Protein 8QAW (pdb70)

Organism: Medicago truncatula (NCBI:txid3880)

Solvent-accessible surface area: 57534 Å² total; per-residue (Å²): 124,55,29,77,0,105,46,136,90,90,42,195,43,5,56,1,29,4,76,2,21,12,64,15,111,22,70,50,76,21,66,0,46,2,47,3,1,24,21,1,0,50,13,1,0,75,51,2,72,1,19,2,51,4,135,3,91,28,14,57,121,20,13,17,5,24,0,0,41,16,0,0,40,1,4,0,42,0,1,88,105,6,9,51,100,86,154,28,9,50,76,108,0,76,66,55,3,89,28,99,64,1,62,0,52,0,37,4,14,4,11,47,154,75,94,21,18,55,77,24,111,34,62,12,60,64,2,16,158,6,20,14,43,5,1,73,15,0,0,64,3,1,0,79,42,6,11,0,30,0,81,2,133,34,134,51,19,82,13,1,7,7,0,0,19,0,0,2,40,0,0,0,92,0,2,82,81,0,1,71,118,37,140,238,204,127,52,30,78,0,68,54,143,101,103,48,196,45,4,69,1,18,0,88,3,21,2,58,6,109,20,89,47,82,22,49,0,46,2,52,3,0,26,18,1,0,52,14,2,0,51,14,0,8,0,35,4,58,1,100,2,77,30,15,57,130,20,15,23,4,24,0,0,40,16,0,0,32,7,4,0,40,0,1,86,91,6,8,52,105,77,156,27,10,49,89,107,0,72,33,11,0,0,12,17,29,0,6,0,50,0,38,4,14,4,15,50,159,75,91,21,17,46,83,26,110,35,61,12,59,64,3,16,168,6,20,13,41,5,0,72,15,0,0,63,3,1,0,82,40,6,10,0,29,0,76,3,122,37,67,33,19,80,13,1,6,8,0,0,19,0,0,2,14,0,1,0,29,0,2,32,80,0,1,50,119,38,138,234,208,122,57,31,76,0,105,58,140,88,93,48,195,44,5,59,1,43,4,80,3,19,1,57,6,112,20,71,48,62,22,54,0,46,2,52,3,0,25,18,1,0,50,14,2,0,52,15,0,8,0,19,1,50,0,90,11,96,29,16,56,128,20,13,24,4,24,0,0,40,16,0,0,36,6,4,0,41,0,1,89,110,6,10,53,104,85,155,28,9,50,75,108,0,74,34,10,0,0,13,18,30,0,6,0,49,0,38,4,14,6,11,48,158,75,93,20,18,55,76,23,111,34,62,12,60,64,2,16,157,5,21,12,42,4,1,73,16,0,0,64,3,1,0,81,40,7,9,0,29,0,78,3,126,33,67,33,19,81,13,1,6,8,0,0,19,0,0,2,15,0,1,0,29,0,3,30,81,0,0,48,118,37,137,232,207,126,55,30,75,0,88,58,148,74,94,48,196,44,5,60,0,29,3,85,2,20,12,65,15,110,22,90,49,80,22,48,0,47,2,51,3,1,26,16,1,0,52,15,2,0,68,38,2,72,1,34,4,61,1,98,2,78,31,15,57,130,20,13,24,6,24,0,0,42,15,0,0,41,1,4,0,39,0,1,92,109,6,8,52,104,86,152,29,10,50,88,112,0,74,70,56,2,89,27,99,63,1,63,0,46,0,39,4,13,4,13,48,156,74,92,21,19,56,74,23,110,33,62,12,60,65,2,17,158,7,20,13,42,4,1,73,16,0,0,64,4,1,0,82,41,6,11,0,30,0,79,2,123,34,137,51,19,81,13,1,6,7,0,0,19,0,0,3,42,0,1,0,84,0,3,85,80,0,1,71,118,38,137,233,210,127,57,29,76,0,71,60,135,93,107,48,194,46,5,69,1,32,1,91,2,22,12,66,14,110,21,74,48,76,22,49,0,46,1,45,2,1,26,18,1,0,54,15,2,0,68,39,2,71,0,26,2,69,3,116,2,76,30,15,58,128,18,15,20,6,24,0,0,40,16,0,0,37,6,5,0,40,0,1,90,100,6,10,52,108,88,158,48,16,51,92,111,0,72,70,55,4,89,27,99,64,1,62,0,48,0,38,4,14,6,15,49,158,76,94,21,19,54,75,23,110,35,63,12,61,68,2,16,148,7,20,14,42,5,0,73,16,0,0,65,4,1,0,81,41,8,10,0,30,0,83,2,120,32,133,46,20,79,13,1,5,7,0,0,19,0,0,3,39,0,1,0,85,0,3,85,79,0,1,72,119,76,145,260,126,56,29,80,0,96,58,133,146,91,30,176,58,5,59,2,24,0,94,2,20,11,66,15,110,21,90,48,79,23,49,0,46,2,48,3,1,25,19,0,0,52,14,2,0,69,38,2,73,0,34,4,60,1,100,2,78,30,14,58,128,19,14,25,4,22,0,0,19,31,0,0,32,5,6,0,41,0,1,91,106,6,8,52,103,88,151,28,10,35,71,3,0,30,71,56,3,90,28,100,62,1,62,0,30,0,0,0,2,5,15,50,66,20,52,20,18,55,72,24,111,36,63,11,62,65,2,17,166,6,21,13,41,5,1,72,16,0,0,59,2,1,0,31,42,7,11,0,0,0,6,2,57,33,111,49,19,80,13,2,6,8,0,0,19,0,0,4,38,0,1,0,83,0,4,86,76,0,1,71,119,10,137,86,120,127,52,30,74,0,88,53,149,72,87,50,196,48,4,61,0,34,2,85,2,20,11,65,14,111,21,88,48,80,22,49,0,46,2,50,2,1,25,16,0,0,52,16,1,0,69,38,2,74,0,34,3,58,1,101,2,78,30,15,58,129,19,15,26,4,23,0,0,19,16,0,0,31,1,4,0,38,0,1,88,97,6,9,52,103,88,154,27,9,34,74,4,0,30,70,55,3,91,27,101,64,1,62,0,32,0,0,0,3,4,16,49,67,20,51,21,16,45,77,25,110,35,62,12,61,66,2,16,164,6,22,13,41,5,1,72,16,0,0,60,3,1,0,32,42,8,10,0,1,0,8,2,57,36,110,49,19,81,13,2,6,8,0,0,19,0,0,4,38,0,1,0,85,0,3,86,80,0,1,70,119,10,138,88,113,124,54,32,75,0,95,58,151,102,90,49,196,46,5,64,2,36,3,88,2,21,12,66,14,110,20,90,47,81,21,48,0,46,1,52,3,0,27,20,1,0,54,13,1,0,69,37,2,73,0,35,3,60,1,99,2,76,31,15,58,128,20,14,26,6,24,0,0,39,18,0,0,37,5,5,0,42,0,1,88,110,6,9,52,103,88,152,29,9,52,93,111,0,73,70,55,3,89,27,99,60,0,62,0,49,0,38,3,14,4,15,47,158,75,94,21,19,54,76,23,109,35,64,12,61,63,2,16,174,7,20,14,43,4,0,72,16,0,0,64,3,1,0,82,40,6,10,0,29,0,79,2,125,33,130,49,19,81,13,1,6,7,0,0,19,0,0,3,40,0,1,0,87,0,3,86,80,0,1,72,120,40,137,232,210

Secondary structure (DSSP, 8-state):
---EEEEEEE-SSEEEEEEEETT----EEEE-S-HHHHHHHHHHHHHH--EEEEEEEE-TTT-SHHHHHHHHHHHHHHHHHHHTT-TTB--EEEEEEEETTEEEEEEEE--SS-EEEEE-----SEETTEETHHHHHHHHHHHHHHT-EEEEEEEE---HHHHHHHHHHHHHHHHHHHHSB-TT-/---EEEEEEE-SSEEEEEEEETT----EEEE-S-HHHHHHHHHHHHHH--EEEEEEEE-TTT-SHHHHHHHHHHHHHHHHHHHTT-TTB--EEEEEEEETTEEEEEEEE--SS-EEEEE-----SEETTEETHHHHHHHHHHHHHHT-EEEEEEEE---HHHHHHHHHHHHHHHHHHHHSB-TT-/---EEEEEEE-SSEEEEEEEETT----EEEE-S-HHHHHHHHHHHHHH--EEEEEEEE-TTT-SHHHHHHHHHHHHHHHHHHHTT-TTB--EEEEEEEETTEEEEEEEE--SS-EEEEE-----SEETTEETHHHHHHHHHHHHHHT-EEEEEEEE---HHHHHHHHHHHHHHHHHHHHSB-TT-/---EEEEEEE-SSEEEEEEEETT----EEEE-S-HHHHHHHHHHHHHH--EEEEEEEE-TTT-SHHHHHHHHHHHHHHHHHHHTT-TTB--EEEEEEEETTEEEEEEEE--SS-EEEEE-----SEETTEETHHHHHHHHHHHHHHT-EEEEEEEE---HHHHHHHHHHHHHHHHHHHHSB-TT-/---EEEEEEE-SSEEEEEEEETT----EEEE-S-HHHHHHHHHHHHHH--EEEEEEEE-TTT-SHHHHHHHHHHHHHHHHHHHTT-TTB--EEEEEEEETTEEEEEEEE--SS-EEEEE-----SEETTEETHHHHHHHHHHHHHHT-EEEEEEEE---HHHHHHHHHHHHHHHHHHHHSB---/---EEEEEEE-SSEEEEEEEETT----EEEE-S-HHHHHHHHHHHHHH--EEEEEEEE-TTT-SHHHHHHHHHHHHHHHHHHHTT-TTB--EEEEEEEETTEEEEEEEE--SS-EEEEE-----SEETTEETHHHHHHHHHHHHHHT-EEEEEEEE---HHHHHHHHHHHHHHHHHHHHSB-TT-/---EEEEEEE-SSEEEEEEEETT----EEEE-S-HHHHHHHHHHHHHH--EEEEEEEE-TTT-SHHHHHHHHHHHHHHHHHHHTT-TTB--EEEEEEEETTEEEEEEEE--SS-EEEEE-----SEETTEETHHHHHHHHHHHHHHT-EEEEEEEE---HHHHHHHHHHHHHHHHHHHHSB-TT-/---EEEEEEE-SSEEEEEEEETT----EEEE-S-HHHHHHHHHHHHHH--EEEEEEEE-TTT-SHHHHHHHHHHHHHHHHHHHTT-TTB--EEEEEEEETTEEEEEEEE--SS-EEEEE-----SEETTEETHHHHHHHHHHHHHHT-EEEEEEEE---HHHHHHHHHHHHHHHHHHHHSB-TT-

Foldseek 3Di:
DWQKFWDWDDDPFKTKIKIKTLQAQLAQAAALVDVLVSVLSSLLRVQQVMRIHMHMDGPCVVNCQVSLLVHLLRLLQRLQRSCPPVPQFQQWFWDWFADVFWIKIKIKGLPLAFDEADADDQPDQDDPRDGLVSLVSSNNSSSVNNVMHMYMHIPGDDHNSRHSSRRSSNVSRRSSRRSHGDPVD/DWQKFWDFDDDPFKTKIKMKTLQAQLAQADDLVDVLVSVLSSLLRVQLVMRIHMDMDGPCVVPCQVSLLVHLLRLLQRLLRSCPPVPQFQQWFWDWFADVFKIKIKIKGLPLAFDEADADDQPDQDDPRDGLVSLVSSNNSSSVNNVMHMYMHIPGDDHNSRHSSRRSSNVSNRSSRRSHGDPVD/DWQKFWDWDDDPFKTKIKMKTLQAQLAQAEDLVDVLVSVLSSLLRVQQVMRIHMDMDGPCVVNCQVSLLVHLLRLLQRLQRSCPPVPQFQQWFWDWFADVFKIKIKIKGLPLAFDEADADDQPDQDDPRDGVVSLVSSVNSSSVNNNMHMYMHIPGDDHNSRHSSRRSSNVSRRSSRRSHGDPVD/DWQKFWDFDDDPFKTKIKMKTLQAQLAQAADLVDVLVSVLSSLLRVQQVMRIHMDMDGDCVVNCQVSLLVHLLRLLQRLQRSCPPVPQFQQWFWDWFADPFKIKIKIKGLPLAFDEADDDDQPDQDDPRDGLVSLVSSNNSSSVNNVMHMYMHIPGDDHNSRHSSSRSSNVSRRSSRRSHGDPVD/DWQKFWDFDDDPFKTKIKMKTLQAQLAQAADLVDVLVSVLVSLLRVQQVMRIHMDMDGDCVVPCQVSLLVHLLRLLQRLQRSCPPVPQFQQWFWDWFADVFKIKIKIKGLDLAFDEADDDDQPDQDDPRDGLVSLVSSNNSSSVNNVMHMYMHIPGDDHNSRHSSRRSSNVSRRSSRRSHGDPD/DWQKFWDFDDDPFKTKIKMKTLQAQLAQADDLVDVLVSVLVSLLRVQLVMRIHMDMDGPCVVPCQVSLLVHLLRLLQRLQSSCPPVPQFQQWFWDWFADVFKIKIKIKGLPLAFDEADADDQPDQDDPRDGLVSLVSSNNSSSVNNVMHMYMHIPGDDHNSRHSSRRSSNVSRRSSRRSHGDPVD/DWQKFWDFDDDPFKTKIKMKTLQAQLAQAADLVDVLVSVLVSLLRVQLVMRIHMDMDGDCVVPCQVSLLVHLLRLLQRLQRSCPPVPQFQQWFWDWFADVFKIKIKIKGLPLAFDEADADDQPDQDDPRDGLVSLVSSNNSSSVNNVMHMYMHIPGDDHNSRHSSRRSSNVSNRSSRRSHGDPVD/DWQKFWDFDDDPFKTKIKMKTLQAQLAQAADLVDVLVSVLSSLLRVQQVMRIHMDMDGDCVVPCQVSLLVHLLRLLQRLQRSCPPVPQFQQWFWDWFADVFKIKIKIKGLDLAFDEADADDQPDQDDPRDGLVSLVSSNNSSSVNNSMHMYMHIPGDDHNSRHSSRRSSNVSRRSSRRSHGDPVD

Radius of gyration: 40.43 Å; Cα contacts (8 Å, |Δi|>4): 4071; chains: 8; bounding box: 99×105×128 Å

InterPro domains:
  IPR000807 Imidazoleglycerol-phosphate dehydratase [MF_00076] (79-272)
  IPR000807 Imidazoleglycerol-phosphate dehydratase [PF00475] (109-251)
  IPR000807 Imidazoleglycerol-phosphate dehydratase [PTHR23133] (64-273)
  IPR000807 Imidazoleglycerol-phosphate dehydratase [cd07914] (81-272)
  IPR020565 Imidazoleglycerol-phosphate dehydratase, conserved site [PS00954] (138-151)
  IPR020565 Imidazoleglycerol-phosphate dehydratase, conserved site [PS00955] (233-245)
  IPR020568 Ribosomal protein uS5 domain 2-type superfamily [SSF54211] (79-163)
  IPR020568 Ribosomal protein uS5 domain 2-type superfamily [SSF54211] (164-256)
  IPR038494 Imidazole glycerol phosphate dehydratase domain superfamily [G3DSA:3.30.230.40] (65-166)
  IPR038494 Imidazole glycerol phosphate dehydratase domain superfamily [G3DSA:3.30.230.40] (167-275)

Structure (mmCIF, N/CA/C/O backbone):
data_8QAW
#
_entry.id   8QAW
#
_cell.length_a   137.680
_cell.length_b   137.680
_cell.length_c   265.907
_cell.angle_alpha   90.000
_cell.angle_beta   90.000
_cell.angle_gamma   120.000
#
_symmetry.space_group_name_H-M   'H 3'
#
loop_
_entity.id
_entity.type
_entity.pdbx_description
1 polymer 'Imidazoleglycerol-phosphate dehydratase'
2 non-polymer IMIDAZOLE
3 non-polymer 'FORMIC ACID'
4 non-polymer 1,2-ETHANEDIOL
5 non-polymer 'MANGANESE (II) ION'
6 non-polymer GLYCEROL
7 non-polymer 2-AMINO-2-HYDROXYMETHYL-PROPANE-1,3-DIOL
8 non-polymer 'CHLORIDE ION'
9 non-polymer 'SODIUM ION'
10 water water
#
loop_
_atom_site.group_PDB
_atom_site.id
_atom_site.type_symbol
_atom_site.label_atom_id
_atom_site.label_alt_id
_atom_site.label_comp_id
_atom_site.label_asym_id
_atom_site.label_entity_id
_atom_site.label_seq_id
_atom_site.pdbx_PDB_ins_code
_atom_site.Cartn_x
_atom_site.Cartn_y
_atom_site.Cartn_z
_atom_site.occupancy
_atom_site.B_iso_or_equiv
_atom_site.auth_seq_id
_atom_site.auth_comp_id
_atom_site.auth_asym_id
_atom_site.auth_atom_id
_atom_site.pdbx_PDB_model_num
ATOM 1 N N . GLY A 1 8 ? -7.57300 16.53500 68.05800 1.000 52.61000 77 GLY A N 1
ATOM 2 C CA . GLY A 1 8 ? -7.54000 17.82800 68.71600 1.000 48.69000 77 GLY A CA 1
ATOM 3 C C . GLY A 1 8 ? -7.18700 17.75300 70.19100 1.000 46.14000 77 GLY A C 1
ATOM 4 O O . GLY A 1 8 ? -7.80700 17.00900 70.95400 1.000 47.57000 77 GLY A O 1
ATOM 5 N N . ALA A 1 9 ? -6.18500 18.52900 70.59300 1.000 42.24000 78 ALA A N 1
ATOM 6 C CA . ALA A 1 9 ? -5.74300 18.51900 71.98300 1.000 36.73000 78 ALA A CA 1
ATOM 7 C C . ALA A 1 9 ? -6.81700 19.08600 72.90500 1.000 35.20000 78 ALA A C 1
ATOM 8 O O . ALA A 1 9 ? -7.55000 20.01200 72.54000 1.000 37.48000 78 ALA A O 1
ATOM 10 N N . ARG A 1 10 ? -6.90600 18.51800 74.10900 1.000 32.19000 79 ARG A N 1
ATOM 11 C CA . ARG A 1 10 ? -7.86600 18.94400 75.12500 1.000 29.76000 79 ARG A CA 1
ATOM 12 C C . ARG A 1 10 ? -7.22000 20.02500 75.98400 1.000 27.25000 79 ARG A C 1
ATOM 13 O O . ARG A 1 10 ? -6.34700 19.73700 76.80900 1.000 28.78000 79 ARG A O 1
ATOM 21 N N . ILE A 1 11 ? -7.63700 21.27000 75.78400 1.000 28.29000 80 ILE A N 1
ATOM 22 C CA . ILE A 1 11 ? -7.02300 22.41500 76.44200 1.000 29.48000 80 ILE A CA 1
ATOM 23 C C . ILE A 1 11 ? -8.06000 23.09100 77.32800 1.000 31.01000 80 ILE A C 1
ATOM 24 O O . ILE A 1 11 ? -9.19200 23.33700 76.89900 1.000 34.47000 80 ILE A O 1
ATOM 29 N N . GLY A 1 12 ? -7.67700 23.39000 78.55600 1.000 29.53000 81 GLY A N 1
ATOM 30 C CA . GLY A 1 12 ? -8.52700 24.13300 79.47100 1.000 28.31000 81 GLY A CA 1
ATOM 31 C C . GLY A 1 12 ? -7.79700 25.39300 79.88400 1.000 29.45000 81 GLY A C 1
ATOM 32 O O . GLY A 1 12 ? -6.58100 25.37500 80.07600 1.000 27.93000 81 GLY A O 1
ATOM 33 N N . GLU A 1 13 ? -8.53700 26.48700 79.99600 1.000 32.65000 82 GLU A N 1
ATOM 34 C CA . GLU A 1 13 ? -7.90400 27.75200 80.32200 1.000 38.88000 82 GLU A CA 1
ATOM 35 C C . GLU A 1 13 ? -8.81700 28.54000 81.24700 1.000 42.10000 82 GLU A C 1
ATOM 36 O O . GLU A 1 13 ? -10.03900 28.54800 81.06700 1.000 44.76000 82 GLU A O 1
ATOM 42 N N . MET A 1 14 ? -8.21900 29.19500 82.23800 1.000 40.63000 83 MET A N 1
ATOM 43 C CA . MET A 1 14 ? -8.97300 29.97800 83.20700 1.000 40.25000 83 MET A CA 1
ATOM 44 C C . MET A 1 14 ? -8.16500 31.19100 83.65100 1.000 38.11000 83 MET A C 1
ATOM 45 O O . MET A 1 14 ? -6.98800 31.05800 84.00400 1.000 39.65000 83 MET A O 1
ATOM 50 N N . LYS A 1 15 ? -8.78400 32.36900 83.61000 1.000 34.01000 84 LYS A N 1
ATOM 51 C CA . LYS A 1 15 ? -8.22000 33.58100 84.19400 1.000 32.94000 84 LYS A CA 1
ATOM 52 C C . LYS A 1 15 ? -9.18700 34.13400 85.23200 1.000 32.10000 84 LYS A C 1
ATOM 53 O O . LYS A 1 15 ? -10.39700 34.20300 84.98200 1.000 31.22000 84 LYS A O 1
ATOM 59 N N . ARG A 1 16 ? -8.66000 34.51300 86.39900 1.000 30.15000 85 ARG A N 1
ATOM 60 C CA . ARG A 1 16 ? -9.50300 35.12100 87.41800 1.000 32.40000 85 ARG A CA 1
ATOM 61 C C . ARG A 1 16 ? -8.68100 36.14500 88.18600 1.000 30.33000 85 ARG A C 1
ATOM 62 O O . ARG A 1 16 ? -7.56100 35.85300 88.62000 1.000 27.84000 85 ARG A O 1
ATOM 70 N N . VAL A 1 17 ? -9.22200 37.35600 88.29700 1.000 30.27000 86 VAL A N 1
ATOM 71 C CA . VAL A 1 17 ? -8.59700 38.45300 89.02700 1.000 30.22000 86 VAL A CA 1
ATOM 72 C C . VAL A 1 17 ? -9.49000 38.79700 90.21100 1.000 31.27000 86 VAL A C 1
ATOM 73 O O . VAL A 1 17 ? -10.67700 39.10200 90.03400 1.000 33.29000 86 VAL A O 1
ATOM 77 N N . THR A 1 18 ? -8.91900 38.76300 91.40700 1.000 30.14000 87 THR A N 1
ATOM 78 C CA . THR A 1 18 ? -9.60200 39.17400 92.62800 1.000 30.85000 87 THR A CA 1
ATOM 79 C C . THR A 1 18 ? -8.82200 40.31600 93.26800 1.000 32.26000 87 THR A C 1
ATOM 80 O O . THR A 1 18 ? -7.77700 40.74100 92.76800 1.000 31.58000 87 THR A O 1
ATOM 84 N N . LYS A 1 19 ? -9.33500 40.82100 94.39100 1.000 33.66000 88 LYS A N 1
ATOM 85 C CA . LYS A 1 19 ? -8.57400 41.83300 95.10900 1.000 36.59000 88 LYS A CA 1
ATOM 86 C C . LYS A 1 19 ? -7.25700 41.27500 95.63800 1.000 35.09000 88 LYS A C 1
ATOM 87 O O . LYS A 1 19 ? -6.30600 42.04200 95.82800 1.000 37.10000 88 LYS A O 1
ATOM 93 N N . GLU A 1 20 ? -7.16300 39.95800 95.83700 1.000 30.69000 89 GLU A N 1
ATOM 94 C CA . GLU A 1 20 ? -5.96000 39.35100 96.39600 1.000 28.12000 89 GLU A CA 1
ATOM 95 C C . GLU A 1 20 ? -4.99800 38.79900 95.35600 1.000 27.10000 89 GLU A C 1
ATOM 96 O O . GLU A 1 20 ? -3.79000 38.77800 95.60700 1.000 28.22000 89 GLU A O 1
ATOM 102 N N . THR A 1 21 ? -5.48700 38.30100 94.22100 1.000 26.29000 90 THR A N 1
ATOM 103 C CA . THR A 1 21 ? -4.63500 37.54900 93.31300 1.000 25.98000 90 THR A CA 1
ATOM 104 C C . THR A 1 21 ? -5.04100 37.81800 91.87400 1.000 25.94000 90 THR A C 1
ATOM 105 O O . THR A 1 21 ? -6.15900 38.25400 91.58600 1.000 26.46000 90 THR A O 1
ATOM 109 N N . ASN A 1 22 ? -4.10700 37.53900 90.97200 1.000 25.20000 91 ASN A N 1
ATOM 110 C CA . ASN A 1 22 ? -4.32300 37.62200 89.53000 1.000 24.79000 91 ASN A CA 1
ATOM 111 C C . ASN A 1 22 ? -3.76900 36.33200 88.94700 1.000 24.12000 91 ASN A C 1
ATOM 112 O O . ASN A 1 22 ? -2.55100 36.13000 88.94500 1.000 23.81000 91 ASN A O 1
ATOM 117 N N . VAL A 1 23 ? -4.64800 35.44800 88.48000 1.000 23.30000 92 VAL A N 1
ATOM 118 C CA . VAL A 1 23 ? -4.26400 34.07700 88.15300 1.000 23.96000 92 VAL A CA 1
ATOM 119 C C . VAL A 1 23 ? -4.66800 33.74900 86.72400 1.000 23.76000 92 VAL A C 1
ATOM 120 O O . VAL A 1 23 ? -5.81500 33.98400 86.33100 1.000 24.93000 92 VAL A O 1
ATOM 124 N N . SER A 1 24 ? -3.72800 33.18900 85.95800 1.000 23.92000 93 SER A N 1
ATOM 125 C CA . SER A 1 24 ? -3.96900 32.69900 84.60600 1.000 25.89000 93 SER A CA 1
ATOM 126 C C . SER A 1 24 ? -3.42600 31.28200 84.50400 1.000 25.27000 93 SER A C 1
ATOM 127 O O . SER A 1 24 ? -2.26900 31.03600 84.85900 1.000 27.56000 93 SER A O 1
ATOM 130 N N . VAL A 1 25 ? -4.25400 30.35200 84.03200 1.000 24.58000 94 VAL A N 1
ATOM 131 C CA . VAL A 1 25 ? -3.86100 28.95600 83.89700 1.000 24.67000 94 VAL A CA 1
ATOM 132 C C . VAL A 1 25 ? -4.30800 28.43200 82.53800 1.000 26.58000 94 VAL A C 1
ATOM 133 O O . VAL A 1 25 ? -5.42200 28.71700 82.08600 1.000 28.89000 94 VAL A O 1
ATOM 137 N N . LYS A 1 26 ? -3.43800 27.64900 81.90400 1.000 26.40000 95 LYS A N 1
ATOM 138 C CA . LYS A 1 26 ? -3.74500 26.90700 80.69000 1.000 28.18000 95 LYS A CA 1
ATOM 139 C C . LYS A 1 26 ? -3.08600 25.54400 80.80800 1.000 28.44000 95 LYS A C 1
ATOM 140 O O . LYS A 1 26 ? -1.89200 25.45900 81.10900 1.000 30.73000 95 LYS A O 1
ATOM 146 N N . ILE A 1 27 ? -3.85000 24.48400 80.56900 1.000 27.38000 96 ILE A N 1
ATOM 147 C CA . ILE A 1 27 ? -3.33000 23.12600 80.64500 1.000 26.00000 96 ILE A CA 1
ATOM 148 C C . ILE A 1 27 ? -3.75700 22.37300 79.39400 1.000 28.08000 96 ILE A C 1
ATOM 149 O O . ILE A 1 27 ? -4.90500 22.48600 78.94900 1.000 28.93000 96 ILE A O 1
ATOM 154 N N . ASN A 1 28 ? -2.82000 21.62400 78.81400 1.000 26.09000 97 ASN A N 1
ATOM 155 C CA . ASN A 1 28 ? -3.07200 20.75600 77.66700 1.000 25.91000 97 ASN A CA 1
ATOM 156 C C . ASN A 1 28 ? -2.95800 19.31900 78.16600 1.000 25.84000 97 ASN A C 1
ATOM 157 O O . ASN A 1 28 ? -1.86800 18.87500 78.54800 1.000 27.20000 97 ASN A O 1
ATOM 162 N N . LEU A 1 29 ? -4.08400 18.59900 78.18600 1.000 24.83000 98 LEU A N 1
ATOM 163 C CA . LEU A 1 29 ? -4.05100 17.21500 78.64400 1.000 26.33000 98 LEU A CA 1
ATOM 164 C C . LEU A 1 29 ? -3.25300 16.32700 77.70700 1.000 26.75000 98 LEU A C 1
ATOM 165 O O . LEU A 1 29 ? -2.75700 15.28000 78.13300 1.000 28.18000 98 LEU A O 1
ATOM 170 N N . ASP A 1 30 ? -3.11700 16.72500 76.44400 1.000 27.10000 99 ASP A N 1
ATOM 171 C CA . ASP A 1 30 ? -2.42100 15.95400 75.42400 1.000 28.19000 99 ASP A CA 1
ATOM 172 C C . ASP A 1 30 ? -1.10500 16.62300 75.05400 1.000 28.21000 99 ASP A C 1
ATOM 173 O O . ASP A 1 30 ? -0.70100 16.65300 73.89100 1.000 30.95000 99 ASP A O 1
ATOM 178 N N . GLY A 1 31 ? -0.42000 17.16800 76.05600 1.000 27.49000 100 GLY A N 1
ATOM 179 C CA . GLY A 1 31 ? 0.77300 17.95000 75.82700 1.000 28.18000 100 GLY A CA 1
ATOM 180 C C . GLY A 1 31 ? 2.01100 17.09500 75.63600 1.000 29.49000 100 GLY A C 1
ATOM 181 O O . GLY A 1 31 ? 1.95800 15.87300 75.48700 1.000 29.97000 100 GLY A O 1
ATOM 182 N N . THR A 1 32 ? 3.16000 17.77600 75.66200 1.000 28.13000 101 THR A N 1
ATOM 183 C CA . THR A 1 32 ? 4.46300 17.14000 75.50900 1.000 31.15000 101 THR A CA 1
ATOM 184 C C . THR A 1 32 ? 5.39200 17.49200 76.66500 1.000 31.81000 101 THR A C 1
ATOM 185 O O . THR A 1 32 ? 6.61400 17.36300 76.53700 1.000 34.79000 101 THR A O 1
ATOM 189 N N . GLY A 1 33 ? 4.84300 17.95300 77.78200 1.000 27.36000 102 GLY A N 1
ATOM 190 C CA . GLY A 1 33 ? 5.66500 18.27300 78.92700 1.000 27.66000 102 GLY A CA 1
ATOM 191 C C . GLY A 1 33 ? 6.20200 19.68300 78.97200 1.000 28.59000 102 GLY A C 1
ATOM 192 O O . GLY A 1 33 ? 7.24500 19.91800 79.59300 1.000 30.56000 102 GLY A O 1
ATOM 193 N N . VAL A 1 34 ? 5.52700 20.64000 78.34700 1.000 28.28000 103 VAL A N 1
ATOM 194 C CA . VAL A 1 34 ? 5.98700 22.02300 78.39100 1.000 29.75000 103 VAL A CA 1
ATOM 195 C C . VAL A 1 34 ? 5.65500 22.59200 79.76500 1.000 28.66000 103 VAL A C 1
ATOM 196 O O . VAL A 1 34 ? 4.48700 22.62600 80.16700 1.000 30.37000 103 VAL A O 1
ATOM 200 N N . ALA A 1 35 ? 6.67800 23.05500 80.48000 1.000 26.57000 104 ALA A N 1
ATOM 201 C CA . ALA A 1 35 ? 6.50800 23.61500 81.81900 1.000 27.69000 104 ALA A CA 1
ATOM 202 C C . ALA A 1 35 ? 6.69500 25.12200 81.72200 1.000 28.29000 104 ALA A C 1
ATOM 203 O O . ALA A 1 35 ? 7.72800 25.59600 81.23500 1.000 31.06000 104 ALA A O 1
ATOM 205 N N . ASP A 1 36 ? 5.70100 25.87100 82.19600 1.000 25.23000 105 ASP A N 1
ATOM 206 C CA . ASP A 1 36 ? 5.71100 27.31600 82.11800 1.000 25.25000 105 ASP A CA 1
ATOM 207 C C . ASP A 1 36 ? 4.98600 27.84600 83.35500 1.000 25.34000 105 ASP A C 1
ATOM 208 O O . ASP A 1 36 ? 3.87800 28.36300 83.29300 1.000 25.75000 105 ASP A O 1
ATOM 213 N N . ASN A 1 37 ? 5.64700 27.73800 84.50800 1.000 24.83000 106 ASN A N 1
ATOM 214 C CA . ASN A 1 37 ? 5.01300 27.96700 85.80000 1.000 24.19000 106 ASN A CA 1
ATOM 215 C C . ASN A 1 37 ? 5.67900 29.13100 86.51100 1.000 25.01000 106 ASN A C 1
ATOM 216 O O . ASN A 1 37 ? 6.86500 29.05900 86.85500 1.000 27.45000 106 ASN A O 1
ATOM 221 N N A SER A 1 38 ? 4.92200 30.20800 86.72100 0.520 24.72000 107 SER A N 1
ATOM 222 N N B SER A 1 38 ? 4.90000 30.20300 86.74000 0.480 23.66000 107 SER A N 1
ATOM 223 C CA A SER A 1 38 ? 5.40400 31.37700 87.45300 0.520 26.13000 107 SER A CA 1
ATOM 224 C CA B SER A 1 38 ? 5.34500 31.42000 87.40500 0.480 24.69000 107 SER A CA 1
ATOM 225 C C A SER A 1 38 ? 4.24200 31.83800 88.33100 0.520 25.12000 107 SER A C 1
ATOM 226 C C B SER A 1 38 ? 4.21700 31.86200 88.34000 0.480 24.77000 107 SER A C 1
ATOM 227 O O A SER A 1 38 ? 3.52400 32.78500 88.00700 0.520 25.22000 107 SER A O 1
ATOM 228 O O B SER A 1 38 ? 3.49400 32.82200 88.08000 0.480 25.54000 107 SER A O 1
ATOM 233 N N . SER A 1 39 ? 4.06500 31.14500 89.45500 1.000 23.16000 108 SER A N 1
ATOM 234 C CA . SER A 1 39 ? 2.95700 31.38800 90.37300 1.000 24.94000 108 SER A CA 1
ATOM 235 C C . SER A 1 39 ? 3.22700 32.49200 91.38500 1.000 25.01000 108 SER A C 1
ATOM 236 O O . SER A 1 39 ? 2.31000 32.86200 92.12900 1.000 26.41000 108 SER A O 1
ATOM 239 N N . GLY A 1 40 ? 4.44800 33.00500 91.45600 1.000 25.04000 109 GLY A N 1
ATOM 240 C CA . GLY A 1 40 ? 4.84500 33.85400 92.55900 1.000 25.93000 109 GLY A CA 1
ATOM 241 C C . GLY A 1 40 ? 5.33300 33.10200 93.77400 1.000 24.65000 109 GLY A C 1
ATOM 242 O O . GLY A 1 40 ? 5.77500 33.73800 94.74100 1.000 26.02000 109 GLY A O 1
ATOM 243 N N . ILE A 1 41 ? 5.26900 31.77700 93.74500 1.000 23.33000 110 ILE A N 1
ATOM 244 C CA . ILE A 1 41 ? 5.72600 30.91100 94.82300 1.000 22.91000 110 ILE A CA 1
ATOM 245 C C . ILE A 1 41 ? 6.74500 29.94700 94.23100 1.000 21.57000 110 ILE A C 1
ATOM 246 O O . ILE A 1 41 ? 6.37700 28.94700 93.61400 1.000 21.89000 110 ILE A O 1
ATOM 251 N N . PRO A 1 42 ? 8.04500 30.21300 94.40200 1.000 22.05000 111 PRO A N 1
ATOM 252 C CA . PRO A 1 42 ? 9.05000 29.41000 93.67700 1.000 23.58000 111 PRO A CA 1
ATOM 253 C C . PRO A 1 42 ? 8.97500 27.91700 93.94300 1.000 23.22000 111 PRO A C 1
ATOM 254 O O . PRO A 1 42 ? 9.16800 27.12500 93.01400 1.000 23.02000 111 PRO A O 1
ATOM 258 N N . PHE A 1 43 ? 8.72700 27.48500 95.18000 1.000 20.81000 112 PHE A N 1
ATOM 259 C CA . PHE A 1 43 ? 8.67900 26.04300 95.39500 1.000 19.55000 112 PHE A CA 1
ATOM 260 C C . PHE A 1 43 ? 7.45000 25.42900 94.73000 1.000 20.82000 112 PHE A C 1
ATOM 261 O O . PHE A 1 43 ? 7.52200 24.31700 94.19100 1.000 21.97000 112 PHE A O 1
ATOM 269 N N . LEU A 1 44 ? 6.32000 26.14200 94.73700 1.000 21.68000 113 LEU A N 1
ATOM 270 C CA . LEU A 1 44 ? 5.14800 25.64200 94.03000 1.000 20.49000 113 LEU A CA 1
ATOM 271 C C . LEU A 1 44 ? 5.41300 25.56000 92.53100 1.000 19.01000 113 LEU A C 1
ATOM 272 O O . LEU A 1 44 ? 4.95800 24.61900 91.87000 1.000 22.22000 113 LEU A O 1
ATOM 277 N N . ASP A 1 45 ? 6.15500 26.52500 91.98000 1.000 20.96000 114 ASP A N 1
ATOM 278 C CA . ASP A 1 45 ? 6.53600 26.43000 90.57000 1.000 22.27000 114 ASP A CA 1
ATOM 279 C C . ASP A 1 45 ? 7.30600 25.14200 90.29900 1.000 21.96000 114 ASP A C 1
ATOM 280 O O . ASP A 1 45 ? 7.05600 24.45100 89.29800 1.000 22.23000 114 ASP A O 1
ATOM 285 N N . HIS A 1 46 ? 8.26300 24.82100 91.17400 1.000 21.08000 115 HIS A N 1
ATOM 286 C CA . HIS A 1 46 ? 9.03800 23.58900 91.05200 1.000 20.90000 115 HIS A CA 1
ATOM 287 C C . HIS A 1 46 ? 8.12500 22.36400 91.08100 1.000 21.28000 115 HIS A C 1
ATOM 288 O O . HIS A 1 46 ? 8.34000 21.39700 90.33800 1.000 22.11000 115 HIS A O 1
ATOM 295 N N . MET A 1 47 ? 7.09000 22.38900 91.92700 1.000 20.53000 116 MET A N 1
ATOM 296 C CA . MET A 1 47 ? 6.15000 21.27500 91.98600 1.000 20.42000 116 MET A CA 1
ATOM 297 C C . MET A 1 47 ? 5.26700 21.22000 90.74000 1.000 21.64000 116 MET A C 1
ATOM 298 O O . MET A 1 47 ? 5.01700 20.13600 90.19800 1.000 22.01000 116 MET A O 1
ATOM 303 N N . LEU A 1 48 ? 4.78900 22.37600 90.27000 1.000 20.35000 117 LEU A N 1
ATOM 304 C CA . LEU A 1 48 ? 3.98700 22.39600 89.04900 1.000 20.82000 117 LEU A CA 1
ATOM 305 C C . LEU A 1 48 ? 4.79200 21.91100 87.85200 1.000 21.97000 117 LEU A C 1
ATOM 306 O O . LEU A 1 48 ? 4.23100 21.31600 86.92600 1.000 23.50000 117 LEU A O 1
ATOM 311 N N . ASP A 1 49 ? 6.10500 22.15200 87.85300 1.000 22.54000 118 ASP A N 1
ATOM 312 C CA . ASP A 1 49 ? 6.94600 21.62300 86.78400 1.000 23.27000 118 ASP A CA 1
ATOM 313 C C . ASP A 1 49 ? 6.86700 20.10200 86.71000 1.000 24.40000 118 ASP A C 1
ATOM 314 O O . ASP A 1 49 ? 6.99100 19.53100 85.62000 1.000 25.97000 118 ASP A O 1
ATOM 319 N N . GLN A 1 50 ? 6.66800 19.42500 87.85000 1.000 26.48000 119 GLN A N 1
ATOM 320 C CA . GLN A 1 50 ? 6.56200 17.96800 87.82200 1.000 25.22000 119 GLN A CA 1
ATOM 321 C C . GLN A 1 50 ? 5.33900 17.50700 87.04100 1.000 26.63000 119 GLN A C 1
ATOM 322 O O . GLN A 1 50 ? 5.35400 16.41800 86.45300 1.000 25.73000 119 GLN A O 1
ATOM 328 N N . LEU A 1 51 ? 4.25000 18.27700 87.09500 1.000 27.68000 120 LEU A N 1
ATOM 329 C CA . LEU A 1 51 ? 3.07700 17.97300 86.28200 1.000 30.03000 120 LEU A CA 1
ATOM 330 C C . LEU A 1 51 ? 3.45100 17.85900 84.81600 1.000 30.66000 120 LEU A C 1
ATOM 331 O O . LEU A 1 51 ? 2.99600 16.95000 84.11100 1.000 30.63000 120 LEU A O 1
ATOM 336 N N . ALA A 1 52 ? 4.26600 18.79400 84.33700 1.000 28.80000 121 ALA A N 1
ATOM 337 C CA . ALA A 1 52 ? 4.70100 18.77400 82.94800 1.000 29.13000 121 ALA A CA 1
ATOM 338 C C . ALA A 1 52 ? 5.70600 17.65500 82.71500 1.000 29.97000 121 ALA A C 1
ATOM 339 O O . ALA A 1 52 ? 5.53400 16.82400 81.81500 1.000 31.63000 121 ALA A O 1
ATOM 341 N N . SER A 1 53 ? 6.75300 17.60500 83.53500 1.000 27.81000 122 SER A N 1
ATOM 342 C CA . SER A 1 53 ? 7.85000 16.69000 83.25500 1.000 31.15000 122 SER A CA 1
ATOM 343 C C . SER A 1 53 ? 7.43000 15.23800 83.43600 1.000 31.03000 122 SER A C 1
ATOM 344 O O . SER A 1 53 ? 7.85800 14.36500 82.67200 1.000 33.87000 122 SER A O 1
ATOM 347 N N . HIS A 1 54 ? 6.59700 14.94900 84.43700 1.000 25.70000 123 HIS A N 1
ATOM 348 C CA . HIS A 1 54 ? 6.19600 13.57200 84.67300 1.000 24.32000 123 HIS A CA 1
ATOM 349 C C . HIS A 1 54 ? 4.80700 13.23900 84.15800 1.000 27.30000 123 HIS A C 1
ATOM 350 O O . HIS A 1 54 ? 4.52000 12.05900 83.93200 1.000 32.49000 123 HIS A O 1
ATOM 357 N N . GLY A 1 55 ? 3.94200 14.22800 83.96900 1.000 25.31000 124 GLY A N 1
ATOM 358 C CA . GLY A 1 55 ? 2.61900 13.92700 83.46400 1.000 24.44000 124 GLY A CA 1
ATOM 359 C C . GLY A 1 55 ? 2.49300 14.14600 81.97100 1.000 24.99000 124 GLY A C 1
ATOM 360 O O . GLY A 1 55 ? 1.49600 13.74000 81.37000 1.000 26.51000 124 GLY A O 1
ATOM 361 N N . LEU A 1 56 ? 3.50400 14.77500 81.37100 1.000 24.57000 125 LEU A N 1
ATOM 362 C CA . LEU A 1 56 ? 3.50300 15.19000 79.96500 1.000 24.84000 125 LEU A CA 1
ATOM 363 C C . LEU A 1 56 ? 2.38000 16.17300 79.64900 1.000 26.15000 125 LEU A C 1
ATOM 364 O O . LEU A 1 56 ? 2.04500 16.40100 78.48200 1.000 29.60000 125 LEU A O 1
ATOM 369 N N . PHE A 1 57 ? 1.81900 16.80300 80.66800 1.000 25.24000 126 PHE A N 1
ATOM 370 C CA . PHE A 1 57 ? 0.91800 17.91900 80.44300 1.000 24.25000 126 PHE A CA 1
ATOM 371 C C . PHE A 1 57 ? 1.71600 19.12600 79.98100 1.000 24.35000 126 PHE A C 1
ATOM 372 O O . PHE A 1 57 ? 2.90500 19.25500 80.27500 1.000 27.45000 126 PHE A O 1
ATOM 380 N N . ASP A 1 58 ? 1.07300 19.99700 79.20800 1.000 24.49000 127 ASP A N 1
ATOM 381 C CA . ASP A 1 58 ? 1.58600 21.34900 79.04700 1.000 26.40000 127 ASP A CA 1
ATOM 382 C C . ASP A 1 58 ? 0.90400 22.18100 80.12300 1.000 26.86000 127 ASP A C 1
ATOM 383 O O . ASP A 1 58 ? -0.33000 22.22000 80.18900 1.000 29.33000 127 ASP A O 1
ATOM 388 N N . VAL A 1 59 ? 1.69300 22.79400 81.00100 1.000 25.79000 128 VAL A N 1
ATOM 389 C CA . VAL A 1 59 ? 1.16700 23.49000 82.16600 1.000 26.34000 128 VAL A CA 1
ATOM 390 C C . VAL A 1 59 ? 1.68500 24.91600 82.13400 1.000 27.40000 128 VAL A C 1
ATOM 391 O O . VAL A 1 59 ? 2.89700 25.14700 82.23400 1.000 28.50000 128 VAL A O 1
ATOM 395 N N . HIS A 1 60 ? 0.77400 25.87100 81.97200 1.000 27.25000 129 HIS A N 1
ATOM 396 C CA A HIS A 1 60 ? 1.09900 27.28700 82.00100 0.500 27.26000 129 HIS A CA 1
ATOM 397 C CA B HIS A 1 60 ? 1.09300 27.29500 82.00200 0.500 28.73000 129 HIS A CA 1
ATOM 398 C C . HIS A 1 60 ? 0.35200 27.91500 83.16800 1.000 25.98000 129 HIS A C 1
ATOM 399 O O . HIS A 1 60 ? -0.88200 27.90200 83.19700 1.000 28.19000 129 HIS A O 1
ATOM 412 N N . VAL A 1 61 ? 1.09800 28.44600 84.12600 1.000 22.89000 130 VAL A N 1
ATOM 413 C CA . VAL A 1 61 ? 0.52100 29.13400 85.27100 1.000 22.66000 130 VAL A CA 1
ATOM 414 C C . VAL A 1 61 ? 1.24100 30.46200 85.43100 1.000 22.42000 130 VAL A C 1
ATOM 415 O O . VAL A 1 61 ? 2.47500 30.49900 85.47100 1.000 25.93000 130 VAL A O 1
ATOM 419 N N . LYS A 1 62 ? 0.48100 31.55200 85.48300 1.000 22.81000 131 LYS A N 1
ATOM 420 C CA . LYS A 1 62 ? 1.04100 32.85900 85.79600 1.000 23.17000 131 LYS A CA 1
ATOM 421 C C . LYS A 1 62 ? 0.16700 33.48300 86.86800 1.000 23.18000 131 LYS A C 1
ATOM 422 O O . LYS A 1 62 ? -1.03700 33.67200 86.66500 1.000 25.64000 131 LYS A O 1
ATOM 428 N N . ALA A 1 63 ? 0.75700 33.77300 88.01600 1.000 23.53000 132 ALA A N 1
ATOM 429 C CA . ALA A 1 63 ? -0.01400 34.36200 89.09200 1.000 24.31000 132 ALA A CA 1
ATOM 430 C C . ALA A 1 63 ? 0.84400 35.38400 89.80700 1.000 24.44000 132 ALA A C 1
ATOM 431 O O . ALA A 1 63 ? 2.06300 35.21700 89.92800 1.000 26.83000 132 ALA A O 1
ATOM 433 N N . THR A 1 64 ? 0.19900 36.45700 90.23600 1.000 23.57000 133 THR A N 1
ATOM 434 C CA . THR A 1 64 ? 0.74200 37.38100 91.21700 1.000 25.36000 133 THR A CA 1
ATOM 435 C C . THR A 1 64 ? -0.31300 37.55300 92.29600 1.000 25.07000 133 THR A C 1
ATOM 436 O O . THR A 1 64 ? -1.48700 37.24900 92.08400 1.000 25.38000 133 THR A O 1
ATOM 440 N N . GLY A 1 65 ? 0.10000 38.01700 93.46700 1.000 25.90000 134 GLY A N 1
ATOM 441 C CA . GLY A 1 65 ? -0.86200 38.11100 94.54600 1.000 26.96000 134 GLY A CA 1
ATOM 442 C C . GLY A 1 65 ? -0.26700 38.75700 95.77400 1.000 26.53000 134 GLY A C 1
ATOM 443 O O . GLY A 1 65 ? 0.85200 39.28200 95.75000 1.000 28.11000 134 GLY A O 1
ATOM 444 N N . ASP A 1 66 ? -1.05200 38.71500 96.85600 1.000 24.37000 135 ASP A N 1
ATOM 445 C CA . ASP A 1 66 ? -0.71500 39.40900 98.09300 1.000 24.80000 135 ASP A CA 1
ATOM 446 C C . ASP A 1 66 ? 0.26700 38.59600 98.92800 1.000 24.60000 135 ASP A C 1
ATOM 447 O O . ASP A 1 66 ? 0.04500 38.33600 100.12200 1.000 25.36000 135 ASP A O 1
ATOM 452 N N . THR A 1 67 ? 1.37800 38.20200 98.30300 1.000 25.81000 136 THR A N 1
ATOM 453 C CA . THR A 1 67 ? 2.38100 37.40600 98.99500 1.000 27.66000 136 THR A CA 1
ATOM 454 C C . THR A 1 67 ? 3.09200 38.18300 100.09500 1.000 28.14000 136 THR A C 1
ATOM 455 O O . THR A 1 67 ? 3.83400 37.58100 100.87800 1.000 29.57000 136 THR A O 1
ATOM 459 N N . HIS A 1 68 ? 2.86000 39.48900 100.19800 1.000 27.66000 137 HIS A N 1
ATOM 460 C CA . HIS A 1 68 ? 3.35300 40.23000 101.34900 1.000 28.35000 137 HIS A CA 1
ATOM 461 C C . HIS A 1 68 ? 2.61200 39.86100 102.62700 1.000 28.22000 137 HIS A C 1
ATOM 462 O O . HIS A 1 68 ? 3.12300 40.12500 103.72200 1.000 31.45000 137 HIS A O 1
ATOM 469 N N . ILE A 1 69 ? 1.41900 39.27300 102.51600 1.000 26.56000 138 ILE A N 1
ATOM 470 C CA . ILE A 1 69 ? 0.71500 38.72200 103.67100 1.000 27.75000 138 ILE A CA 1
ATOM 471 C C . ILE A 1 69 ? 1.28500 37.34200 103.96700 1.000 25.64000 138 ILE A C 1
ATOM 472 O O . ILE A 1 69 ? 1.91000 37.11900 105.01100 1.000 29.34000 138 ILE A O 1
ATOM 477 N N . ASP A 1 70 ? 1.06200 36.41200 103.04600 1.000 23.19000 139 ASP A N 1
ATOM 478 C CA . ASP A 1 70 ? 1.69500 35.09900 103.01400 1.000 21.91000 139 ASP A CA 1
ATOM 479 C C . ASP A 1 70 ? 1.34400 34.49900 101.65800 1.000 21.92000 139 ASP A C 1
ATOM 480 O O . ASP A 1 70 ? 0.76400 35.17900 100.79700 1.000 23.01000 139 ASP A O 1
ATOM 485 N N . ASP A 1 71 ? 1.72400 33.24700 101.44300 1.000 21.14000 140 ASP A N 1
ATOM 486 C CA . ASP A 1 71 ? 1.47100 32.60700 100.15500 1.000 20.38000 140 ASP A CA 1
ATOM 487 C C . ASP A 1 71 ? 0.08700 31.98200 100.06000 1.000 20.31000 140 ASP A C 1
ATOM 488 O O . ASP A 1 71 ? -0.23900 31.39700 99.01900 1.000 20.38000 140 ASP A O 1
ATOM 493 N N . HIS A 1 72 ? -0.73400 32.09400 101.11000 1.000 20.22000 141 HIS A N 1
ATOM 494 C CA . HIS A 1 72 ? -1.96600 31.30900 101.20000 1.000 19.51000 141 HIS A CA 1
ATOM 495 C C . HIS A 1 72 ? -2.93900 31.63100 100.06800 1.000 19.49000 141 HIS A C 1
ATOM 496 O O . HIS A 1 72 ? -3.43200 30.72400 99.38200 1.000 20.71000 141 HIS A O 1
ATOM 503 N N . HIS A 1 73 ? -3.25600 32.91400 99.87100 1.000 19.66000 142 HIS A N 1
ATOM 504 C CA . HIS A 1 73 ? -4.27100 33.25600 98.88000 1.000 20.77000 142 HIS A CA 1
ATOM 505 C C . HIS A 1 73 ? -3.80000 32.89000 97.47500 1.000 19.76000 142 HIS A C 1
ATOM 506 O O . HIS A 1 73 ? -4.57600 32.35200 96.67400 1.000 21.61000 142 HIS A O 1
ATOM 513 N N . THR A 1 74 ? -2.52800 33.16500 97.16300 1.000 19.46000 143 THR A N 1
ATOM 514 C CA . THR A 1 74 ? -1.98200 32.79000 95.85500 1.000 19.70000 143 THR A CA 1
ATOM 515 C C . THR A 1 74 ? -2.04400 31.27800 95.65100 1.000 20.36000 143 THR A C 1
ATOM 516 O O . THR A 1 74 ? -2.52100 30.79300 94.61300 1.000 22.46000 143 THR A O 1
ATOM 520 N N . ASN A 1 75 ? -1.55400 30.51900 96.63700 1.000 21.59000 144 ASN A N 1
ATOM 521 C CA . ASN A 1 75 ? -1.57100 29.05900 96.57300 1.000 20.94000 144 ASN A CA 1
ATOM 522 C C . ASN A 1 75 ? -2.98000 28.53600 96.30700 1.000 21.17000 144 ASN A C 1
ATOM 523 O O . ASN A 1 75 ? -3.20300 27.71000 95.40500 1.000 21.04000 144 ASN A O 1
ATOM 528 N N . GLU A 1 76 ? -3.94800 29.05300 97.05700 1.000 20.15000 145 GLU A N 1
ATOM 529 C CA . GLU A 1 76 ? -5.33200 28.61100 96.94600 1.000 19.96000 145 GLU A CA 1
ATOM 530 C C . GLU A 1 76 ? -5.91700 28.96600 95.58800 1.000 20.59000 145 GLU A C 1
ATOM 531 O O . GLU A 1 76 ? -6.54100 28.12800 94.93200 1.000 21.32000 145 GLU A O 1
ATOM 537 N N . ASP A 1 77 ? -5.73700 30.21100 95.15700 1.000 20.94000 146 ASP A N 1
ATOM 538 C CA . ASP A 1 77 ? -6.37100 30.64300 93.91500 1.000 21.82000 146 ASP A CA 1
ATOM 539 C C . ASP A 1 77 ? -5.73600 29.97900 92.69700 1.000 20.80000 146 ASP A C 1
ATOM 540 O O . ASP A 1 77 ? -6.43000 29.69700 91.70600 1.000 22.33000 146 ASP A O 1
ATOM 545 N N . VAL A 1 78 ? -4.43500 29.69900 92.75400 1.000 21.25000 147 VAL A N 1
ATOM 546 C CA . VAL A 1 78 ? -3.79500 28.92900 91.68900 1.000 20.93000 147 VAL A CA 1
ATOM 547 C C . VAL A 1 78 ? -4.38500 27.52400 91.62100 1.000 21.22000 147 VAL A C 1
ATOM 548 O O . VAL A 1 78 ? -4.74300 27.03100 90.54500 1.000 21.66000 147 VAL A O 1
ATOM 552 N N . ALA A 1 79 ? -4.52000 26.87100 92.78000 1.000 20.89000 148 ALA A N 1
ATOM 553 C CA . ALA A 1 79 ? -5.04900 25.50700 92.83300 1.000 19.36000 148 ALA A CA 1
ATOM 554 C C . ALA A 1 79 ? -6.48100 25.45300 92.31500 1.000 21.06000 148 ALA A C 1
ATOM 555 O O . ALA A 1 79 ? -6.83600 24.56600 91.52600 1.000 20.30000 148 ALA A O 1
ATOM 557 N N . LEU A 1 80 ? -7.31900 26.40500 92.74700 1.000 21.71000 149 LEU A N 1
ATOM 558 C CA . LEU A 1 80 ? -8.69900 26.47600 92.26400 1.000 22.00000 149 LEU A CA 1
ATOM 559 C C . LEU A 1 80 ? -8.74300 26.61100 90.75200 1.000 21.33000 149 LEU A C 1
ATOM 560 O O . LEU A 1 80 ? -9.53300 25.93600 90.07900 1.000 23.23000 149 LEU A O 1
ATOM 565 N N . ALA A 1 81 ? -7.90200 27.48800 90.20700 1.000 21.00000 150 ALA A N 1
ATOM 566 C CA . ALA A 1 81 ? -7.89200 27.73400 88.76900 1.000 20.89000 150 ALA A CA 1
ATOM 567 C C . ALA A 1 81 ? -7.42800 26.50500 87.99500 1.000 22.17000 150 ALA A C 1
ATOM 568 O O . ALA A 1 81 ? -7.96700 26.20100 86.92100 1.000 22.84000 150 ALA A O 1
ATOM 570 N N . ILE A 1 82 ? -6.42000 25.79500 88.51100 1.000 22.49000 151 ILE A N 1
ATOM 571 C CA . ILE A 1 82 ? -5.96400 24.58000 87.84100 1.000 23.07000 151 ILE A CA 1
ATOM 572 C C . ILE A 1 82 ? -7.08400 23.54800 87.80500 1.000 22.08000 151 ILE A C 1
ATOM 573 O O . ILE A 1 82 ? -7.32500 22.90300 86.77500 1.000 23.73000 151 ILE A O 1
ATOM 578 N N . GLY A 1 83 ? -7.79800 23.38200 88.92000 1.000 21.56000 152 GLY A N 1
ATOM 579 C CA . GLY A 1 83 ? -8.90000 22.43400 88.93700 1.000 22.19000 152 GLY A CA 1
ATOM 580 C C . GLY A 1 83 ? -9.97900 22.78500 87.92900 1.000 22.57000 152 GLY A C 1
ATOM 581 O O . GLY A 1 83 ? -10.53700 21.90500 87.26800 1.000 23.13000 152 GLY A O 1
ATOM 582 N N . THR A 1 84 ? -10.29200 24.07600 87.80400 1.000 22.70000 153 THR A N 1
ATOM 583 C CA . THR A 1 84 ? -11.28800 24.50100 86.82600 1.000 23.95000 153 THR A CA 1
ATOM 584 C C . THR A 1 84 ? -10.79700 24.26900 85.40300 1.000 24.30000 153 THR A C 1
ATOM 585 O O . THR A 1 84 ? -11.56300 23.81600 84.54400 1.000 24.62000 153 THR A O 1
ATOM 589 N N . ALA A 1 85 ? -9.52800 24.58300 85.13700 1.000 24.16000 154 ALA A N 1
ATOM 590 C CA . ALA A 1 85 ? -8.96900 24.35800 83.80800 1.000 25.57000 154 ALA A CA 1
ATOM 591 C C . ALA A 1 85 ? -8.96900 22.87600 83.46300 1.000 27.00000 154 ALA A C 1
ATOM 592 O O . ALA A 1 85 ? -9.26700 22.48800 82.32400 1.000 27.33000 154 ALA A O 1
ATOM 594 N N . LEU A 1 86 ? -8.63100 22.03500 84.43800 1.000 24.64000 155 LEU A N 1
ATOM 595 C CA . LEU A 1 86 ? -8.65300 20.59300 84.22800 1.000 23.05000 155 LEU A CA 1
ATOM 596 C C . LEU A 1 86 ? -10.06300 20.11900 83.89100 1.000 25.32000 155 LEU A C 1
ATOM 597 O O . LEU A 1 86 ? -10.26600 19.33300 82.95300 1.000 25.76000 155 LEU A O 1
ATOM 602 N N . LEU A 1 87 ? -11.05200 20.60300 84.64400 1.000 25.92000 156 LEU A N 1
ATOM 603 C CA . LEU A 1 87 ? -12.44700 20.25200 84.39700 1.000 26.01000 156 LEU A CA 1
ATOM 604 C C . LEU A 1 87 ? -12.87400 20.64800 82.98800 1.000 26.12000 156 LEU A C 1
ATOM 605 O O . LEU A 1 87 ? -13.51600 19.86600 82.27700 1.000 28.40000 156 LEU A O 1
ATOM 610 N N . GLN A 1 88 ? -12.52700 21.86700 82.57200 1.000 24.76000 157 GLN A N 1
ATOM 611 C CA . GLN A 1 88 ? -12.88500 22.33300 81.23400 1.000 26.61000 157 GLN A CA 1
ATOM 612 C C . GLN A 1 88 ? -12.22600 21.47700 80.15800 1.000 26.43000 157 GLN A C 1
ATOM 613 O O . GLN A 1 88 ? -12.87100 21.09500 79.17100 1.000 28.34000 157 GLN A O 1
ATOM 619 N N . ALA A 1 89 ? -10.94100 21.15200 80.34100 1.000 26.41000 158 ALA A N 1
ATOM 620 C CA . ALA A 1 89 ? -10.21000 20.37700 79.34100 1.000 27.50000 158 ALA A CA 1
ATOM 621 C C . ALA A 1 89 ? -10.77800 18.97200 79.19200 1.000 28.04000 158 ALA A C 1
ATOM 622 O O . ALA A 1 89 ? -10.79600 18.42600 78.08100 1.000 27.84000 158 ALA A O 1
ATOM 624 N N . LEU A 1 90 ? -11.26800 18.39000 80.28800 1.000 25.76000 159 LEU A N 1
ATOM 625 C CA . LEU A 1 90 ? -11.77700 17.02400 80.25700 1.000 26.09000 159 LEU A CA 1
ATOM 626 C C . LEU A 1 90 ? -13.05900 16.90600 79.43900 1.000 30.09000 159 LEU A C 1
ATOM 627 O O . LEU A 1 90 ? -13.35100 15.82400 78.91800 1.000 31.60000 159 LEU A O 1
ATOM 632 N N . GLY A 1 91 ? -13.83400 17.98400 79.32400 1.000 32.89000 160 GLY A N 1
ATOM 633 C CA . GLY A 1 91 ? -15.05500 17.92700 78.52800 1.000 35.60000 160 GLY A CA 1
ATOM 634 C C . GLY A 1 91 ? -15.98900 16.84700 79.04000 1.000 36.66000 160 GLY A C 1
ATOM 635 O O . GLY A 1 91 ? -16.19400 16.70000 80.24900 1.000 37.69000 160 GLY A O 1
ATOM 636 N N . ASP A 1 92 ? -16.55000 16.05500 78.11800 1.000 39.31000 161 ASP A N 1
ATOM 637 C CA . ASP A 1 92 ? -17.48100 15.00300 78.51700 1.000 41.58000 161 ASP A CA 1
ATOM 638 C C . ASP A 1 92 ? -16.78900 13.75400 79.05500 1.000 39.93000 161 ASP A C 1
ATOM 639 O O . ASP A 1 92 ? -17.48400 12.80100 79.42800 1.000 40.17000 161 ASP A O 1
ATOM 644 N N . ARG A 1 93 ? -15.45500 13.72800 79.10400 1.000 36.29000 162 ARG A N 1
ATOM 645 C CA . ARG A 1 93 ? -14.69300 12.61700 79.67400 1.000 35.44000 162 ARG A CA 1
ATOM 646 C C . ARG A 1 93 ? -14.95300 11.29000 78.96800 1.000 35.30000 162 ARG A C 1
ATOM 647 O O . ARG A 1 93 ? -14.66500 10.22800 79.52600 1.000 36.03000 162 ARG A O 1
ATOM 655 N N . LYS A 1 94 ? -15.48400 11.30200 77.74600 1.000 36.43000 163 LYS A N 1
ATOM 656 C CA . LYS A 1 94 ? -15.79900 10.04400 77.08300 1.000 36.85000 163 LYS A CA 1
ATOM 657 C C . LYS A 1 94 ? -14.51800 9.32200 76.68200 1.000 34.53000 163 LYS A C 1
ATOM 658 O O . LYS A 1 94 ? -13.59800 9.92800 76.12300 1.000 34.24000 163 LYS A O 1
ATOM 664 N N . GLY A 1 95 ? -14.44300 8.03100 77.00800 1.000 30.50000 164 GLY A N 1
ATOM 665 C CA . GLY A 1 95 ? -13.38600 7.17900 76.51400 1.000 30.03000 164 GLY A CA 1
ATOM 666 C C . GLY A 1 95 ? -12.08300 7.19800 77.28100 1.000 28.82000 164 GLY A C 1
ATOM 667 O O . GLY A 1 95 ? -11.14000 6.51100 76.86700 1.000 30.79000 164 GLY A O 1
ATOM 668 N N . ILE A 1 96 ? -11.98100 7.96200 78.37200 1.000 29.02000 165 ILE A N 1
ATOM 669 C CA . ILE A 1 96 ? -10.72400 8.08000 79.09800 1.000 26.81000 165 ILE A CA 1
ATOM 670 C C . ILE A 1 96 ? -10.61100 6.96600 80.13500 1.000 26.46000 165 ILE A C 1
ATOM 671 O O . ILE A 1 96 ? -11.59700 6.33800 80.53400 1.000 27.99000 165 ILE A O 1
ATOM 676 N N . ASN A 1 97 ? -9.37700 6.72100 80.57900 1.000 22.83000 166 ASN A N 1
ATOM 677 C CA . ASN A 1 97 ? -9.14700 5.72100 81.62100 1.000 23.76000 166 ASN A CA 1
ATOM 678 C C . ASN A 1 97 ? -9.88600 6.07400 82.90700 1.000 24.99000 166 ASN A C 1
ATOM 679 O O . ASN A 1 97 ? -10.34800 5.18000 83.62800 1.000 26.97000 166 ASN A O 1
ATOM 684 N N . ARG A 1 98 ? -9.98100 7.37300 83.21600 1.000 23.17000 167 ARG A N 1
ATOM 685 C CA . ARG A 1 98 ? -10.73100 7.93800 84.34300 1.000 23.94000 167 ARG A CA 1
ATOM 686 C C . ARG A 1 98 ? -10.05900 7.73000 85.69600 1.000 23.03000 167 ARG A C 1
ATOM 687 O O . ARG A 1 98 ? -10.03800 8.65300 86.51800 1.000 23.28000 167 ARG A O 1
ATOM 695 N N . PHE A 1 99 ? -9.52300 6.54100 85.93600 1.000 22.37000 168 PHE A N 1
ATOM 696 C CA . PHE A 1 99 ? -8.77100 6.22600 87.14100 1.000 22.66000 168 PHE A CA 1
ATOM 697 C C . PHE A 1 99 ? -7.27400 6.33300 86.87400 1.000 22.31000 168 PHE A C 1
ATOM 698 O O . PHE A 1 99 ? -6.79300 6.00800 85.78400 1.000 24.32000 168 PHE A O 1
ATOM 706 N N . GLY A 1 100 ? -6.53600 6.77500 87.88800 1.000 20.69000 169 GLY A N 1
ATOM 707 C CA . GLY A 1 100 ? -5.09000 6.78100 87.81700 1.000 22.03000 169 GLY A CA 1
ATOM 708 C C . GLY A 1 100 ? -4.46600 6.34900 89.13000 1.000 22.76000 169 GLY A C 1
ATOM 709 O O . GLY A 1 100 ? -5.00700 6.65300 90.20200 1.000 24.05000 169 GLY A O 1
ATOM 710 N N . ASN A 1 101 ? -3.34900 5.62400 89.05800 1.000 22.26000 170 ASN A N 1
ATOM 711 C CA . ASN A 1 101 ? -2.63200 5.14300 90.23500 1.000 22.69000 170 ASN A CA 1
ATOM 712 C C . ASN A 1 101 ? -1.13900 5.22700 89.98700 1.000 21.50000 170 ASN A C 1
ATOM 713 O O . ASN A 1 101 ? -0.66800 4.83400 88.91500 1.000 25.53000 170 ASN A O 1
ATOM 718 N N . PHE A 1 102 ? -0.38700 5.70100 90.98200 1.000 21.55000 171 PHE A N 1
ATOM 719 C CA . PHE A 1 102 ? 1.06100 5.66800 90.85100 1.000 21.42000 171 PHE A CA 1
ATOM 720 C C . PHE A 1 102 ? 1.72500 5.78800 92.21600 1.000 22.39000 171 PHE A C 1
ATOM 721 O O . PHE A 1 102 ? 1.31700 6.60900 93.03600 1.000 22.69000 171 PHE A O 1
ATOM 729 N N . SER A 1 103 ? 2.76100 4.98300 92.43800 1.000 21.14000 172 SER A N 1
ATOM 730 C CA . SER A 1 103 ? 3.64600 5.12900 93.59200 1.000 22.33000 172 SER A CA 1
ATOM 731 C C . SER A 1 103 ? 4.97200 5.69700 93.10600 1.000 22.29000 172 SER A C 1
ATOM 732 O O . SER A 1 103 ? 5.66000 5.06200 92.30200 1.000 24.39000 172 SER A O 1
ATOM 735 N N . ALA A 1 104 ? 5.31500 6.90000 93.57200 1.000 20.26000 173 ALA A N 1
ATOM 736 C CA . ALA A 1 104 ? 6.53900 7.57800 93.15900 1.000 20.81000 173 ALA A CA 1
ATOM 737 C C . ALA A 1 104 ? 7.55100 7.58500 94.29100 1.000 21.22000 173 ALA A C 1
ATOM 738 O O . ALA A 1 104 ? 7.28000 8.15600 95.36200 1.000 21.05000 173 ALA A O 1
ATOM 740 N N . PRO A 1 105 ? 8.70500 6.96200 94.11500 1.000 21.00000 174 PRO A N 1
ATOM 741 C CA . PRO A 1 105 ? 9.80100 7.17100 95.05900 1.000 23.99000 174 PRO A CA 1
ATOM 742 C C . PRO A 1 105 ? 10.59800 8.41200 94.70400 1.000 22.57000 174 PRO A C 1
ATOM 743 O O . PRO A 1 105 ? 10.69600 8.80500 93.53800 1.000 26.15000 174 PRO A O 1
ATOM 747 N N . LEU A 1 106 ? 11.14600 9.05000 95.73800 1.000 21.56000 175 LEU A N 1
ATOM 748 C CA . LEU A 1 106 ? 12.19500 10.05800 95.56800 1.000 20.75000 175 LEU A CA 1
ATOM 749 C C . LEU A 1 106 ? 13.15500 9.81100 96.72500 1.000 19.73000 175 LEU A C 1
ATOM 750 O O . LEU A 1 106 ? 12.87800 10.21100 97.86400 1.000 19.98000 175 LEU A O 1
ATOM 755 N N . ASP A 1 107 ? 14.26300 9.14500 96.42100 1.000 19.08000 176 ASP A N 1
ATOM 756 C CA . ASP A 1 107 ? 15.18800 8.67000 97.44100 1.000 18.56000 176 ASP A CA 1
ATOM 757 C C . ASP A 1 107 ? 14.41900 7.93900 98.53800 1.000 20.17000 176 ASP A C 1
ATOM 758 O O . ASP A 1 107 ? 13.71400 6.96400 98.25300 1.000 20.27000 176 ASP A O 1
ATOM 763 N N . GLU A 1 108 ? 14.51700 8.40500 99.78400 1.000 19.93000 177 GLU A N 1
ATOM 764 C CA . GLU A 1 108 ? 13.86800 7.69700 100.88200 1.000 19.09000 177 GLU A CA 1
ATOM 765 C C . GLU A 1 108 ? 12.35600 7.90100 100.92000 1.000 18.87000 177 GLU A C 1
ATOM 766 O O . GLU A 1 108 ? 11.66100 7.15900 101.63100 1.000 20.59000 177 GLU A O 1
ATOM 772 N N . ALA A 1 109 ? 11.82800 8.88000 100.18400 1.000 18.29000 178 ALA A N 1
ATOM 773 C CA . ALA A 1 109 ? 10.39400 9.14200 100.19300 1.000 17.71000 178 ALA A CA 1
ATOM 774 C C . ALA A 1 109 ? 9.66800 8.21500 99.22000 1.000 17.90000 178 ALA A C 1
ATOM 775 O O . ALA A 1 109 ? 10.19100 7.84900 98.16600 1.000 21.05000 178 ALA A O 1
ATOM 777 N N . LEU A 1 110 ? 8.44300 7.84300 99.58600 1.000 18.33000 179 LEU A N 1
ATOM 778 C CA . LEU A 1 110 ? 7.58500 7.03300 98.72300 1.000 17.42000 179 LEU A CA 1
ATOM 779 C C . LEU A 1 110 ? 6.14800 7.45500 98.97300 1.000 17.72000 179 LEU A C 1
ATOM 780 O O . LEU A 1 110 ? 5.66600 7.38900 100.11500 1.000 18.73000 179 LEU A O 1
ATOM 785 N N . VAL A 1 111 ? 5.47800 7.94000 97.92700 1.000 17.73000 180 VAL A N 1
ATOM 786 C CA . VAL A 1 111 ? 4.10900 8.43500 98.05400 1.000 17.91000 180 VAL A CA 1
ATOM 787 C C . VAL A 1 111 ? 3.25000 7.77000 96.99000 1.000 19.21000 180 VAL A C 1
ATOM 788 O O . VAL A 1 111 ? 3.62300 7.74900 95.80800 1.000 20.95000 180 VAL A O 1
ATOM 792 N N . HIS A 1 112 ? 2.10200 7.23700 97.40700 1.000 19.51000 181 HIS A N 1
ATOM 793 C CA . HIS A 1 112 ? 1.12900 6.66300 96.49100 1.000 21.28000 181 HIS A CA 1
ATOM 794 C C . HIS A 1 112 ? -0.01100 7.64300 96.26200 1.000 18.42000 181 HIS A C 1
ATOM 795 O O . HIS A 1 112 ? -0.54400 8.23500 97.21000 1.000 20.34000 181 HIS A O 1
ATOM 802 N N . VAL A 1 113 ? -0.39400 7.80200 95.00000 1.000 18.53000 182 VAL A N 1
ATOM 803 C CA . VAL A 1 113 ? -1.56400 8.58500 94.64200 1.000 20.31000 182 VAL A CA 1
ATOM 804 C C . VAL A 1 113 ? -2.53000 7.68800 93.89000 1.000 20.64000 182 VAL A C 1
ATOM 805 O O . VAL A 1 113 ? -2.13300 6.99100 92.94600 1.000 22.62000 182 VAL A O 1
ATOM 809 N N . SER A 1 114 ? -3.79300 7.71700 94.30200 1.000 19.38000 183 SER A N 1
ATOM 810 C CA . SER A 1 114 ? -4.88100 7.05400 93.59600 1.000 18.58000 183 SER A CA 1
ATOM 811 C C . SER A 1 114 ? -5.97500 8.08200 93.34900 1.000 20.28000 183 SER A C 1
ATOM 812 O O . SER A 1 114 ? -6.36900 8.79900 94.27800 1.000 21.24000 183 SER A O 1
ATOM 815 N N . LEU A 1 115 ? -6.44400 8.19400 92.10500 1.000 19.02000 184 LEU A N 1
ATOM 816 C CA . LEU A 1 115 ? -7.46100 9.19700 91.83600 1.000 19.26000 184 LEU A CA 1
ATOM 817 C C . LEU A 1 115 ? -8.49000 8.68400 90.83600 1.000 19.49000 184 LEU A C 1
ATOM 818 O O . LEU A 1 115 ? -8.23800 7.76500 90.04300 1.000 21.04000 184 LEU A O 1
ATOM 823 N N . ASP A 1 116 ? -9.65900 9.32000 90.87800 1.000 21.49000 185 ASP A N 1
ATOM 824 C CA . ASP A 1 116 ? -10.75200 9.03200 89.95700 1.000 22.67000 185 ASP A CA 1
ATOM 825 C C . ASP A 1 116 ? -11.33900 10.35200 89.48400 1.000 22.14000 185 ASP A C 1
ATOM 826 O O . ASP A 1 116 ? -11.68600 11.21300 90.29900 1.000 23.24000 185 ASP A O 1
ATOM 831 N N . LEU A 1 117 ? -11.43000 10.52400 88.16800 1.000 22.14000 186 LEU A N 1
ATOM 832 C CA . LEU A 1 117 ? -12.06300 11.71200 87.60200 1.000 22.57000 186 LEU A CA 1
ATOM 833 C C . LEU A 1 117 ? -13.57300 11.47800 87.58700 1.000 23.05000 186 LEU A C 1
ATOM 834 O O . LEU A 1 117 ? -14.20500 11.24200 86.54700 1.000 25.98000 186 LEU A O 1
ATOM 839 N N . SER A 1 118 ? -14.14900 11.58400 88.78500 1.000 24.69000 187 SER A N 1
ATOM 840 C CA . SER A 1 118 ? -15.48500 11.12600 89.13100 1.000 25.94000 187 SER A CA 1
ATOM 841 C C . SER A 1 118 ? -16.55100 12.20600 89.06200 1.000 24.64000 187 SER A C 1
ATOM 842 O O . SER A 1 118 ? -17.74200 11.87300 89.00100 1.000 26.65000 187 SER A O 1
ATOM 845 N N . GLY A 1 119 ? -16.16800 13.47600 89.13000 1.000 22.96000 188 GLY A N 1
ATOM 846 C CA . GLY A 1 119 ? -17.14100 14.52900 89.29200 1.000 25.11000 188 GLY A CA 1
ATOM 847 C C . GLY A 1 119 ? -17.55100 14.78200 90.72800 1.000 23.97000 188 GLY A C 1
ATOM 848 O O . GLY A 1 119 ? -18.38400 15.66400 90.96700 1.000 27.50000 188 GLY A O 1
ATOM 849 N N . ARG A 1 120 ? -17.01200 14.02600 91.68200 1.000 22.72000 189 ARG A N 1
ATOM 850 C CA . ARG A 1 120 ? -17.32900 14.17700 93.10500 1.000 21.64000 189 ARG A CA 1
ATOM 851 C C . ARG A 1 120 ? -16.06000 14.54800 93.84600 1.000 21.11000 189 ARG A C 1
ATOM 852 O O . ARG A 1 120 ? -15.11700 13.73600 93.88300 1.000 23.76000 189 ARG A O 1
ATOM 860 N N . PRO A 1 121 ? -15.96500 15.73800 94.42900 1.000 21.15000 190 PRO A N 1
ATOM 861 C CA . PRO A 1 121 ? -14.71200 16.12600 95.08700 1.000 20.89000 190 PRO A CA 1
ATOM 862 C C . PRO A 1 121 ? -14.50600 15.34900 96.38000 1.000 19.66000 190 PRO A C 1
ATOM 863 O O . PRO A 1 121 ? -15.40400 15.27100 97.22100 1.000 22.46000 190 PRO A O 1
ATOM 867 N N . HIS A 1 122 ? -13.30400 14.79700 96.54700 1.000 18.96000 191 HIS A N 1
ATOM 868 C CA . HIS A 1 122 ? -12.89600 14.25500 97.84100 1.000 19.03000 191 HIS A CA 1
ATOM 869 C C . HIS A 1 122 ? -11.38200 14.19200 97.88600 1.000 19.62000 191 HIS A C 1
ATOM 870 O O . HIS A 1 122 ? -10.75700 13.72100 96.92900 1.000 22.49000 191 HIS A O 1
ATOM 877 N N . LEU A 1 123 ? -10.80100 14.63600 99.00500 1.000 20.05000 192 LEU A N 1
ATOM 878 C CA . LEU A 1 123 ? -9.37200 14.51200 99.26100 1.000 19.81000 192 LEU A CA 1
ATOM 879 C C . LEU A 1 123 ? -9.16100 13.64600 100.49000 1.000 20.23000 192 LEU A C 1
ATOM 880 O O . LEU A 1 123 ? -9.63300 13.98500 101.58400 1.000 20.75000 192 LEU A O 1
ATOM 885 N N . GLY A 1 124 ? -8.47400 12.51900 100.29500 1.000 20.17000 193 GLY A N 1
ATOM 886 C CA . GLY A 1 124 ? -7.88300 11.76700 101.38000 1.000 19.53000 193 GLY A CA 1
ATOM 887 C C . GLY A 1 124 ? -6.39800 12.05900 101.38300 1.000 20.42000 193 GLY A C 1
ATOM 888 O O . GLY A 1 124 ? -5.71200 11.84300 100.38500 1.000 22.87000 193 GLY A O 1
ATOM 889 N N . TYR A 1 125 ? -5.91000 12.59900 102.49600 1.000 20.66000 194 TYR A N 1
ATOM 890 C CA . TYR A 1 125 ? -4.56100 13.15000 102.54300 1.000 20.70000 194 TYR A CA 1
ATOM 891 C C . TYR A 1 125 ? -3.86300 12.65300 103.79300 1.000 20.53000 194 TYR A C 1
ATOM 892 O O . TYR A 1 125 ? -4.32000 12.91700 104.90900 1.000 22.38000 194 TYR A O 1
ATOM 901 N N . ASP A 1 126 ? -2.76300 11.94000 103.60200 1.000 21.59000 195 ASP A N 1
ATOM 902 C CA . ASP A 1 126 ? -2.02700 11.34800 104.68700 1.000 26.59000 195 ASP A CA 1
ATOM 903 C C . ASP A 1 126 ? -0.54700 11.49300 104.34500 1.000 24.57000 195 ASP A C 1
ATOM 904 O O . ASP A 1 126 ? 0.09400 10.52900 103.92600 1.000 28.91000 195 ASP A O 1
ATOM 909 N N . LEU A 1 127 ? -0.04200 12.72600 104.45800 1.000 22.60000 196 LEU A N 1
ATOM 910 C CA . LEU A 1 127 ? 1.38200 13.02400 104.42400 1.000 21.54000 196 LEU A CA 1
ATOM 911 C C . LEU A 1 127 ? 1.83100 13.45000 105.81300 1.000 23.40000 196 LEU A C 1
ATOM 912 O O . LEU A 1 127 ? 1.06800 14.05600 106.57200 1.000 29.22000 196 LEU A O 1
ATOM 917 N N . ASN A 1 128 ? 3.08300 13.14900 106.13000 1.000 22.04000 197 ASN A N 1
ATOM 918 C CA . ASN A 1 128 ? 3.70300 13.54300 107.39000 1.000 24.58000 197 ASN A CA 1
ATOM 919 C C . ASN A 1 128 ? 4.93500 14.35500 107.02600 1.000 23.10000 197 ASN A C 1
ATOM 920 O O . ASN A 1 128 ? 6.02800 13.80000 106.89600 1.000 24.92000 197 ASN A O 1
ATOM 925 N N . ILE A 1 129 ? 4.74400 15.65900 106.84200 1.000 21.68000 198 ILE A N 1
ATOM 926 C CA . ILE A 1 129 ? 5.80900 16.56100 106.41400 1.000 21.00000 198 ILE A CA 1
ATOM 927 C C . ILE A 1 129 ? 6.47900 17.11600 107.66900 1.000 21.50000 198 ILE A C 1
ATOM 928 O O . ILE A 1 129 ? 5.83200 17.87400 108.41400 1.000 22.99000 198 ILE A O 1
ATOM 933 N N . PRO A 1 130 ? 7.74300 16.77900 107.93600 1.000 21.62000 199 PRO A N 1
ATOM 934 C CA . PRO A 1 130 ? 8.32600 17.02800 109.26300 1.000 20.91000 199 PRO A CA 1
ATOM 935 C C . PRO A 1 130 ? 8.85300 18.43300 109.51200 1.000 21.03000 199 PRO A C 1
ATOM 936 O O . PRO A 1 130 ? 9.29200 18.70800 110.64300 1.000 22.53000 199 PRO A O 1
ATOM 940 N N . THR A 1 131 ? 8.85100 19.33500 108.52800 1.000 19.62000 200 THR A N 1
ATOM 941 C CA . THR A 1 131 ? 9.29300 20.69800 108.77600 1.000 19.91000 200 THR A CA 1
ATOM 942 C C . THR A 1 131 ? 8.21200 21.66900 108.32400 1.000 20.88000 200 THR A C 1
ATOM 943 O O . THR A 1 131 ? 7.35200 21.33700 107.49600 1.000 22.19000 200 THR A O 1
ATOM 947 N N . GLN A 1 132 ? 8.26200 22.88300 108.87800 1.000 21.18000 201 GLN A N 1
ATOM 948 C CA . GLN A 1 132 ? 7.22100 23.85500 108.59000 1.000 21.03000 201 GLN A CA 1
ATOM 949 C C . GLN A 1 132 ? 7.49400 24.67300 107.33300 1.000 21.50000 201 GLN A C 1
ATOM 950 O O . GLN A 1 132 ? 6.55400 25.25300 106.78400 1.000 21.95000 201 GLN A O 1
ATOM 956 N N . ARG A 1 133 ? 8.74100 24.73300 106.86300 1.000 21.11000 202 ARG A N 1
ATOM 957 C CA . ARG A 1 133 ? 9.08200 25.52100 105.67700 1.000 20.74000 202 ARG A CA 1
ATOM 958 C C . ARG A 1 133 ? 10.03000 24.73400 104.78600 1.000 22.10000 202 ARG A C 1
ATOM 959 O O . ARG A 1 133 ? 11.00100 24.14300 105.27400 1.000 24.64000 202 ARG A O 1
ATOM 967 N N . VAL A 1 134 ? 9.74600 24.72200 103.48600 1.000 20.84000 203 VAL A N 1
ATOM 968 C CA . VAL A 1 134 ? 10.70800 24.31200 102.46900 1.000 23.07000 203 VAL A CA 1
ATOM 969 C C . VAL A 1 134 ? 11.06000 25.57300 101.70000 1.000 23.10000 203 VAL A C 1
ATOM 970 O O . VAL A 1 134 ? 10.22000 26.11400 100.97300 1.000 23.64000 203 VAL A O 1
ATOM 974 N N . GLY A 1 135 ? 12.28400 26.06400 101.87900 1.000 22.40000 204 GLY A N 1
ATOM 975 C CA . GLY A 1 135 ? 12.58400 27.41400 101.42400 1.000 23.11000 204 GLY A CA 1
ATOM 976 C C . GLY A 1 135 ? 11.66800 28.38500 102.14800 1.000 24.29000 204 GLY A C 1
ATOM 977 O O . GLY A 1 135 ? 11.57400 28.37600 103.38000 1.000 26.18000 204 GLY A O 1
ATOM 978 N N . LYS A 1 136 ? 10.96200 29.21900 101.38700 1.000 24.11000 205 LYS A N 1
ATOM 979 C CA . LYS A 1 136 ? 9.95000 30.11900 101.93600 1.000 24.31000 205 LYS A CA 1
ATOM 980 C C . LYS A 1 136 ? 8.55100 29.51000 101.95700 1.000 22.87000 205 LYS A C 1
ATOM 981 O O . LYS A 1 136 ? 7.62400 30.14600 102.48700 1.000 22.59000 205 LYS A O 1
ATOM 987 N N . TYR A 1 137 ? 8.38600 28.29100 101.43200 1.000 22.39000 206 TYR A N 1
ATOM 988 C CA . TYR A 1 137 ? 7.07000 27.68700 101.24100 1.000 20.71000 206 TYR A CA 1
ATOM 989 C C . TYR A 1 137 ? 6.56300 27.05100 102.53300 1.000 21.15000 206 TYR A C 1
ATOM 990 O O . TYR A 1 137 ? 7.19600 26.14300 103.08600 1.000 21.36000 206 TYR A O 1
ATOM 999 N N . ASP A 1 138 ? 5.40200 27.51800 102.98100 1.000 20.66000 207 ASP A N 1
ATOM 1000 C CA . ASP A 1 138 ? 4.70200 26.98600 104.14700 1.000 20.51000 207 ASP A CA 1
ATOM 1001 C C . ASP A 1 138 ? 4.13100 25.60400 103.81700 1.000 20.49000 207 ASP A C 1
ATOM 1002 O O . ASP A 1 138 ? 3.27500 25.47900 102.93700 1.000 22.30000 207 ASP A O 1
ATOM 1007 N N . THR A 1 139 ? 4.59700 24.56000 104.51100 1.000 19.67000 208 THR A N 1
ATOM 1008 C CA . THR A 1 139 ? 4.19700 23.20800 104.12200 1.000 18.93000 208 THR A CA 1
ATOM 1009 C C . THR A 1 139 ? 2.73700 22.89600 104.43800 1.000 19.16000 208 THR A C 1
ATOM 1010 O O . THR A 1 139 ? 2.22600 21.88000 103.95000 1.000 20.10000 208 THR A O 1
ATOM 1014 N N . GLN A 1 140 ? 2.04000 23.73600 105.21400 1.000 21.00000 209 GLN A N 1
ATOM 1015 C CA . GLN A 1 140 ? 0.58800 23.59200 105.30600 1.000 20.85000 209 GLN A CA 1
ATOM 1016 C C . GLN A 1 140 ? -0.09000 23.80200 103.96000 1.000 21.46000 209 GLN A C 1
ATOM 1017 O O . GLN A 1 140 ? -1.22300 23.34500 103.76200 1.000 22.72000 209 GLN A O 1
ATOM 1023 N N . LEU A 1 141 ? 0.56700 24.50300 103.03900 1.000 19.55000 210 LEU A N 1
ATOM 1024 C CA . LEU A 1 141 ? -0.07400 24.82700 101.77700 1.000 20.56000 210 LEU A CA 1
ATOM 1025 C C . LEU A 1 141 ? -0.17700 23.63100 100.84000 1.000 20.24000 210 LEU A C 1
ATOM 1026 O O . LEU A 1 141 ? -0.93000 23.70600 99.86700 1.000 20.70000 210 LEU A O 1
ATOM 1031 N N . VAL A 1 142 ? 0.54400 22.54000 101.10800 1.000 19.44000 211 VAL A N 1
ATOM 1032 C CA . VAL A 1 142 ? 0.44600 21.36300 100.24700 1.000 19.22000 211 VAL A CA 1
ATOM 1033 C C . VAL A 1 142 ? -0.95600 20.77800 100.31400 1.000 19.82000 211 VAL A C 1
ATOM 1034 O O . VAL A 1 142 ? -1.60400 20.55600 99.28400 1.000 19.24000 211 VAL A O 1
ATOM 1038 N N . GLU A 1 143 ? -1.45100 20.52000 101.53100 1.000 19.70000 212 GLU A N 1
ATOM 1039 C CA . GLU A 1 143 ? -2.80100 19.98100 101.66600 1.000 18.49000 212 GLU A CA 1
ATOM 1040 C C . GLU A 1 143 ? -3.82500 20.92300 101.04500 1.000 19.61000 212 GLU A C 1
ATOM 1041 O O . GLU A 1 143 ? -4.73800 20.48000 100.34000 1.000 19.14000 212 GLU A O 1
ATOM 1047 N N . HIS A 1 144 ? -3.67300 22.23000 101.27400 1.000 19.98000 213 HIS A N 1
ATOM 1048 C CA . HIS A 1 144 ? -4.65300 23.18500 100.76400 1.000 19.16000 213 HIS A CA 1
ATOM 1049 C C . HIS A 1 144 ? -4.62400 23.23800 99.24400 1.000 18.31000 213 HIS A C 1
ATOM 1050 O O . HIS A 1 144 ? -5.67100 23.42000 98.60500 1.000 21.01000 213 HIS A O 1
ATOM 1057 N N . PHE A 1 145 ? -3.43600 23.09800 98.65300 1.000 19.00000 214 PHE A N 1
ATOM 1058 C CA . PHE A 1 145 ? -3.34200 23.04600 97.19700 1.000 18.87000 214 PHE A CA 1
ATOM 1059 C C . PHE A 1 145 ? -4.19100 21.90800 96.64400 1.000 19.88000 214 PHE A C 1
ATOM 1060 O O . PHE A 1 145 ? -5.03600 22.11100 95.75800 1.000 20.61000 214 PHE A O 1
ATOM 1068 N N . PHE A 1 146 ? -3.98600 20.69700 97.15800 1.000 19.09000 215 PHE A N 1
ATOM 1069 C CA . PHE A 1 146 ? -4.73300 19.57200 96.61800 1.000 18.48000 215 PHE A CA 1
ATOM 1070 C C . PHE A 1 146 ? -6.20800 19.64600 96.98000 1.000 20.16000 215 PHE A C 1
ATOM 1071 O O . PHE A 1 146 ? -7.04700 19.24400 96.17100 1.000 21.17000 215 PHE A O 1
ATOM 1079 N N . GLN A 1 147 ? -6.55200 20.15500 98.17100 1.000 20.53000 216 GLN A N 1
ATOM 1080 C CA . GLN A 1 147 ? -7.96500 20.28500 98.51700 1.000 19.55000 216 GLN A CA 1
ATOM 1081 C C . GLN A 1 147 ? -8.67900 21.22600 97.55400 1.000 19.35000 216 GLN A C 1
ATOM 1082 O O . GLN A 1 147 ? -9.76800 20.91600 97.05300 1.000 20.20000 216 GLN A O 1
ATOM 1088 N N . SER A 1 148 ? -8.07700 22.38500 97.28100 1.000 19.44000 217 SER A N 1
ATOM 1089 C CA . SER A 1 148 ? -8.71300 23.34900 96.38300 1.000 20.18000 217 SER A CA 1
ATOM 1090 C C . SER A 1 148 ? -8.80500 22.80900 94.95900 1.000 20.86000 217 SER A C 1
ATOM 1091 O O . SER A 1 148 ? -9.82700 22.99700 94.28800 1.000 22.15000 217 SER A O 1
ATOM 1094 N N . LEU A 1 149 ? -7.74300 22.15000 94.48000 1.000 20.34000 218 LEU A N 1
ATOM 1095 C CA . LEU A 1 149 ? -7.76200 21.56200 93.14000 1.000 20.12000 218 LEU A CA 1
ATOM 1096 C C . LEU A 1 149 ? -8.85400 20.50600 93.02600 1.000 20.48000 218 LEU A C 1
ATOM 1097 O O . LEU A 1 149 ? -9.58900 20.45500 92.03100 1.000 21.15000 218 LEU A O 1
ATOM 1102 N N . VAL A 1 150 ? -8.97500 19.658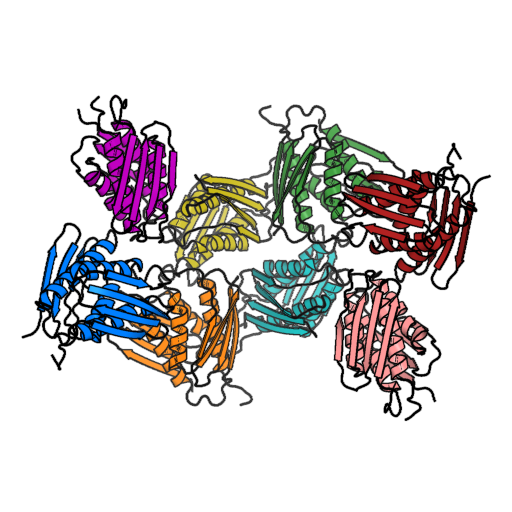00 94.04400 1.000 20.53000 219 VAL A N 1
ATOM 1103 C CA . VAL A 1 150 ? -10.03700 18.65700 94.09300 1.000 21.03000 219 VAL A CA 1
ATOM 1104 C C . VAL A 1 150 ? -11.40500 19.32200 94.01700 1.000 21.12000 219 VAL A C 1
ATOM 1105 O O . VAL A 1 150 ? -12.30000 18.86600 93.28500 1.000 21.01000 219 VAL A O 1
ATOM 1109 N N . ASN A 1 151 ? -11.57600 20.43500 94.73600 1.000 20.62000 220 ASN A N 1
ATOM 1110 C CA . ASN A 1 151 ? -12.89700 21.03900 94.86700 1.000 21.51000 220 ASN A CA 1
ATOM 1111 C C . ASN A 1 151 ? -13.41700 21.57400 93.54200 1.000 21.01000 220 ASN A C 1
ATOM 1112 O O . ASN A 1 151 ? -14.61300 21.45900 93.25600 1.000 24.33000 220 ASN A O 1
ATOM 1117 N N . THR A 1 152 ? -12.55300 22.18100 92.72700 1.000 21.67000 221 THR A N 1
ATOM 1118 C CA . THR A 1 152 ? -13.04600 22.71400 91.46100 1.000 21.93000 221 THR A CA 1
ATOM 1119 C C . THR A 1 152 ? -12.97100 21.71100 90.32100 1.000 23.00000 221 THR A C 1
ATOM 1120 O O . THR A 1 152 ? -13.73500 21.84200 89.36100 1.000 25.18000 221 THR A O 1
ATOM 1124 N N . SER A 1 153 ? -12.08200 20.71800 90.39200 1.000 21.93000 222 SER A N 1
ATOM 1125 C CA . SER A 1 153 ? -12.03300 19.71400 89.33300 1.000 22.22000 222 SER A CA 1
ATOM 1126 C C . SER A 1 153 ? -13.07200 18.61900 89.51500 1.000 24.52000 222 SER A C 1
ATOM 1127 O O . SER A 1 153 ? -13.39200 17.92200 88.54300 1.000 25.37000 222 SER A O 1
ATOM 1130 N N . GLY A 1 154 ? -13.60400 18.44900 90.72300 1.000 21.58000 223 GLY A N 1
ATOM 1131 C CA . GLY A 1 154 ? -14.49800 17.32900 90.96800 1.000 22.99000 223 GLY A CA 1
ATOM 1132 C C . GLY A 1 154 ? -13.79600 15.98500 90.98200 1.000 25.39000 223 GLY A C 1
ATOM 1133 O O . GLY A 1 154 ? -14.34100 14.99700 90.48200 1.000 29.00000 223 GLY A O 1
ATOM 1134 N N . MET A 1 155 ? -12.58400 15.93400 91.50500 1.000 22.68000 224 MET A N 1
ATOM 1135 C CA . MET A 1 155 ? -11.75300 14.73800 91.50900 1.000 21.66000 224 MET A CA 1
ATOM 1136 C C . MET A 1 155 ? -11.83100 14.02100 92.85500 1.000 19.85000 224 MET A C 1
ATOM 1137 O O . MET A 1 155 ? -11.89200 14.66900 93.90600 1.000 20.32000 224 MET A O 1
ATOM 1142 N N . THR A 1 156 ? -11.82400 12.68700 92.81600 1.000 18.78000 225 THR A N 1
ATOM 1143 C CA . THR A 1 156 ? -11.55000 11.86000 93.99600 1.000 18.45000 225 THR A CA 1
ATOM 1144 C C . THR A 1 156 ? -10.04600 11.63300 94.05700 1.000 18.10000 225 THR A C 1
ATOM 1145 O O . THR A 1 156 ? -9.47100 11.09700 93.10500 1.000 21.10000 225 THR A O 1
ATOM 1149 N N . LEU A 1 157 ? -9.40000 12.05000 95.15200 1.000 17.93000 226 LEU A N 1
ATOM 1150 C CA . LEU A 1 157 ? -7.94000 12.01500 95.22300 1.000 18.79000 226 LEU A CA 1
ATOM 1151 C C . LEU A 1 157 ? -7.48800 11.48500 96.57800 1.000 18.93000 226 LEU A C 1
ATOM 1152 O O . LEU A 1 157 ? -7.88800 12.02300 97.61700 1.000 20.26000 226 LEU A O 1
ATOM 1157 N N . HIS A 1 158 ? -6.64700 10.44700 96.55900 1.000 18.71000 227 HIS A N 1
ATOM 1158 C CA . HIS A 1 158 ? -6.06500 9.85600 97.76400 1.000 18.44000 227 HIS A CA 1
ATOM 1159 C C . HIS A 1 158 ? -4.55200 9.94600 97.67000 1.000 18.84000 227 HIS A C 1
ATOM 1160 O O . HIS A 1 158 ? -3.96200 9.47000 96.69300 1.000 21.61000 227 HIS A O 1
ATOM 1167 N N . ILE A 1 159 ? -3.93300 10.56100 98.67500 1.000 18.18000 228 ILE A N 1
ATOM 1168 C CA . ILE A 1 159 ? -2.49000 10.74200 98.75100 1.000 17.88000 228 ILE A CA 1
ATOM 1169 C C . ILE A 1 159 ? -2.02100 10.06300 100.02700 1.000 17.37000 228 ILE A C 1
ATOM 1170 O O . ILE A 1 159 ? -2.48900 10.40900 101.11900 1.000 19.25000 228 ILE A O 1
ATOM 1175 N N . ARG A 1 160 ? -1.12900 9.08400 99.89800 1.000 18.29000 229 ARG A N 1
ATOM 1176 C CA . ARG A 1 160 ? -0.68000 8.32100 101.05900 1.000 20.27000 229 ARG A CA 1
ATOM 1177 C C . ARG A 1 160 ? 0.83500 8.18200 101.07300 1.000 20.02000 229 ARG A C 1
ATOM 1178 O O . ARG A 1 160 ? 1.42600 7.61200 100.14900 1.000 20.49000 229 ARG A O 1
ATOM 1186 N N . GLN A 1 161 ? 1.44900 8.66100 102.15100 1.000 20.17000 230 GLN A N 1
ATOM 1187 C CA . GLN A 1 161 ? 2.88600 8.54900 102.35000 1.000 18.86000 230 GLN A CA 1
ATOM 1188 C C . GLN A 1 161 ? 3.22200 7.19300 102.95800 1.000 20.34000 230 GLN A C 1
ATOM 1189 O O . GLN A 1 161 ? 2.68000 6.82300 104.00800 1.000 24.09000 230 GLN A O 1
ATOM 1195 N N . PHE A 1 162 ? 4.10600 6.44800 102.29400 1.000 19.11000 231 PHE A N 1
ATOM 1196 C CA . PHE A 1 162 ? 4.61300 5.19100 102.82100 1.000 19.90000 231 PHE A CA 1
ATOM 1197 C C . PHE A 1 162 ? 6.00800 5.30200 103.41500 1.000 21.15000 231 PHE A C 1
ATOM 1198 O O . PHE A 1 162 ? 6.36500 4.49300 104.28600 1.000 22.49000 231 PHE A O 1
ATOM 1206 N N . SER A 1 163 ? 6.77900 6.30000 103.00100 1.000 20.51000 232 SER A N 1
ATOM 1207 C CA . SER A 1 163 ? 8.13600 6.49700 103.47900 1.000 19.54000 232 SER A CA 1
ATOM 1208 C C . SER A 1 163 ? 8.48700 7.95700 103.23600 1.000 18.99000 232 SER A C 1
ATOM 1209 O O . SER A 1 163 ? 7.88400 8.61600 102.38600 1.000 19.02000 232 SER A O 1
ATOM 1212 N N . GLY A 1 164 ? 9.47200 8.45400 103.97800 1.000 19.60000 233 GLY A N 1
ATOM 1213 C CA . GLY A 1 164 ? 9.96700 9.79300 103.74100 1.000 20.16000 233 GLY A CA 1
ATOM 1214 C C . GLY A 1 164 ? 10.38600 10.51800 105.00200 1.000 19.72000 233 GLY A C 1
ATOM 1215 O O . GLY A 1 164 ? 9.70900 10.42900 106.03900 1.000 21.82000 233 GLY A O 1
ATOM 1216 N N . THR A 1 165 ? 11.52200 11.21700 104.92100 1.000 19.33000 234 THR A N 1
ATOM 1217 C CA . THR A 1 165 ? 12.01400 12.05600 106.01100 1.000 19.86000 234 THR A CA 1
ATOM 1218 C C . THR A 1 165 ? 12.35900 13.47300 105.58900 1.000 22.17000 234 THR A C 1
ATOM 1219 O O . THR A 1 165 ? 12.37600 14.36300 106.44100 1.000 25.79000 234 THR A O 1
ATOM 1223 N N . ASN A 1 166 ? 12.66700 13.71300 104.32500 1.000 19.07000 235 ASN A N 1
ATOM 1224 C CA . ASN A 1 166 ? 13.00500 15.03900 103.83500 1.000 18.64000 235 ASN A CA 1
ATOM 1225 C C . ASN A 1 166 ? 11.74600 15.67000 103.25100 1.000 17.23000 235 ASN A C 1
ATOM 1226 O O . ASN A 1 166 ? 11.10300 15.07800 102.37700 1.000 19.21000 235 ASN A O 1
ATOM 1231 N N . SER A 1 167 ? 11.37700 16.85500 103.75500 1.000 18.05000 236 SER A N 1
ATOM 1232 C CA . SER A 1 167 ? 10.12300 17.48400 103.33500 1.000 18.42000 236 SER A CA 1
ATOM 1233 C C . SER A 1 167 ? 10.10000 17.76500 101.83300 1.000 19.79000 236 SER A C 1
ATOM 1234 O O . SER A 1 167 ? 9.08400 17.53000 101.16600 1.000 19.69000 236 SER A O 1
ATOM 1237 N N . HIS A 1 168 ? 11.19700 18.30100 101.29600 1.000 19.42000 237 HIS A N 1
ATOM 1238 C CA . HIS A 1 168 ? 11.28900 18.53500 99.85200 1.000 19.62000 237 HIS A CA 1
ATOM 1239 C C . HIS A 1 168 ? 11.06400 17.23100 99.08200 1.000 19.24000 237 HIS A C 1
ATOM 1240 O O . HIS A 1 168 ? 10.26700 17.18700 98.13700 1.000 18.64000 237 HIS A O 1
ATOM 1247 N N . HIS A 1 169 ? 11.68700 16.13500 99.52700 1.000 18.04000 238 HIS A N 1
ATOM 1248 C CA . HIS A 1 169 ? 11.48000 14.84400 98.86400 1.000 18.36000 238 HIS A CA 1
ATOM 1249 C C . HIS A 1 169 ? 10.02600 14.38700 98.94800 1.000 18.68000 238 HIS A C 1
ATOM 1250 O O . HIS A 1 169 ? 9.46100 13.91000 97.95500 1.000 20.46000 238 HIS A O 1
ATOM 1257 N N . ILE A 1 170 ? 9.41000 14.50100 100.13000 1.000 18.41000 239 ILE A N 1
ATOM 1258 C CA . ILE A 1 170 ? 8.04300 14.01500 100.31100 1.000 17.68000 239 ILE A CA 1
ATOM 1259 C C . ILE A 1 170 ? 7.09000 14.75800 99.39100 1.000 19.02000 239 ILE A C 1
ATOM 1260 O O . ILE A 1 170 ? 6.23800 14.15000 98.72900 1.000 18.22000 239 ILE A O 1
ATOM 1265 N N . ILE A 1 171 ? 7.21100 16.08600 99.34900 1.000 18.80000 240 ILE A N 1
ATOM 1266 C CA . ILE A 1 171 ? 6.29000 16.88300 98.54800 1.000 18.95000 240 ILE A CA 1
ATOM 1267 C C . ILE A 1 171 ? 6.54600 16.65500 97.06500 1.000 19.37000 240 ILE A C 1
ATOM 1268 O O . ILE A 1 171 ? 5.60200 16.50300 96.27900 1.000 18.24000 240 ILE A O 1
ATOM 1273 N N . GLU A 1 172 ? 7.81900 16.60100 96.66500 1.000 19.10000 241 GLU A N 1
ATOM 1274 C CA . GLU A 1 172 ? 8.12200 16.38400 95.25300 1.000 18.95000 241 GLU A CA 1
ATOM 1275 C C . GLU A 1 172 ? 7.66600 15.00100 94.79800 1.000 19.55000 241 GLU A C 1
ATOM 1276 O O . GLU A 1 172 ? 7.11900 14.85900 93.69500 1.000 20.54000 241 GLU A O 1
ATOM 1282 N N . ALA A 1 173 ? 7.85900 13.97100 95.63700 1.000 18.38000 242 ALA A N 1
ATOM 1283 C CA . ALA A 1 173 ? 7.35000 12.64400 95.29300 1.000 18.38000 242 ALA A CA 1
ATOM 1284 C C . ALA A 1 173 ? 5.83300 12.66400 95.14200 1.000 19.19000 242 ALA A C 1
ATOM 1285 O O . ALA A 1 173 ? 5.28000 11.98800 94.26500 1.000 20.13000 242 ALA A O 1
ATOM 1287 N N . THR A 1 174 ? 5.14300 13.43300 95.99300 1.000 19.18000 243 THR A N 1
ATOM 1288 C CA . THR A 1 174 ? 3.69300 13.55500 95.87900 1.000 19.29000 243 THR A CA 1
ATOM 1289 C C . THR A 1 174 ? 3.30400 14.13500 94.53000 1.000 19.25000 243 THR A C 1
ATOM 1290 O O . THR A 1 174 ? 2.38900 13.63400 93.86800 1.000 21.02000 243 THR A O 1
ATOM 1294 N N . PHE A 1 175 ? 3.98000 15.20300 94.11200 1.000 18.84000 244 PHE A N 1
ATOM 1295 C CA . PHE A 1 175 ? 3.64000 15.79300 92.81600 1.000 19.56000 244 PHE A CA 1
ATOM 1296 C C . PHE A 1 175 ? 4.02200 14.88800 91.64100 1.000 21.20000 244 PHE A C 1
ATOM 1297 O O . PHE A 1 175 ? 3.31000 14.87200 90.62300 1.000 21.07000 244 PHE A O 1
ATOM 1305 N N . LYS A 1 176 ? 5.11700 14.13000 91.74700 1.000 20.39000 245 LYS A N 1
ATOM 1306 C CA . LYS A 1 176 ? 5.43900 13.16300 90.69600 1.000 20.66000 245 LYS A CA 1
ATOM 1307 C C . LYS A 1 176 ? 4.35800 12.09600 90.59000 1.000 20.39000 245 LYS A C 1
ATOM 1308 O O . LYS A 1 176 ? 3.90100 11.76300 89.48900 1.000 22.08000 245 LYS A O 1
ATOM 1314 N N . ALA A 1 177 ? 3.93200 11.55100 91.73500 1.000 20.81000 246 ALA A N 1
ATOM 1315 C CA . ALA A 1 177 ? 2.90300 10.52000 91.73200 1.000 20.17000 246 ALA A CA 1
ATOM 1316 C C . ALA A 1 177 ? 1.57800 11.07200 91.22600 1.000 20.77000 246 ALA A C 1
ATOM 1317 O O . ALA A 1 177 ? 0.87500 10.41200 90.45000 1.000 20.81000 246 ALA A O 1
ATOM 1319 N N . PHE A 1 178 ? 1.21700 12.27500 91.66600 1.000 21.35000 247 PHE A N 1
ATOM 1320 C CA . PHE A 1 178 ? 0.00100 12.91100 91.17800 1.000 20.49000 247 PHE A CA 1
ATOM 1321 C C . PHE A 1 178 ? 0.06300 13.11100 89.66900 1.000 20.18000 247 PHE A C 1
ATOM 1322 O O . PHE A 1 178 ? -0.89700 12.81000 88.94900 1.000 21.60000 247 PHE A O 1
ATOM 1330 N N . ALA A 1 179 ? 1.20000 13.61200 89.17500 1.000 20.83000 248 ALA A N 1
ATOM 1331 C CA . ALA A 1 179 ? 1.36000 13.83800 87.74000 1.000 20.44000 248 ALA A CA 1
ATOM 1332 C C . ALA A 1 179 ? 1.15900 12.55200 86.94900 1.000 20.70000 248 ALA A C 1
ATOM 1333 O O . ALA A 1 179 ? 0.46100 12.54600 85.92500 1.000 22.71000 248 ALA A O 1
ATOM 1335 N N . ARG A 1 180 ? 1.76200 11.44900 87.40500 1.000 22.23000 249 ARG A N 1
ATOM 1336 C CA . ARG A 1 180 ? 1.66400 10.20000 86.65700 1.000 23.37000 249 ARG A CA 1
ATOM 1337 C C . ARG A 1 180 ? 0.27600 9.58300 86.76900 1.000 23.02000 249 ARG A C 1
ATOM 1338 O O . ARG A 1 180 ? -0.24600 9.03200 85.78700 1.000 23.47000 249 ARG A O 1
ATOM 1346 N N . ALA A 1 181 ? -0.34400 9.67600 87.94700 1.000 22.87000 250 ALA A N 1
ATOM 1347 C CA . ALA A 1 181 ? -1.70900 9.18400 88.09300 1.000 21.26000 250 ALA A CA 1
ATOM 1348 C C . ALA A 1 181 ? -2.66700 9.98300 87.22200 1.000 21.07000 250 ALA A C 1
ATOM 1349 O O . ALA A 1 181 ? -3.55600 9.41300 86.58000 1.000 22.09000 250 ALA A O 1
ATOM 1351 N N . LEU A 1 182 ? -2.50100 11.30500 87.18600 1.000 21.23000 251 LEU A N 1
ATOM 1352 C CA . LEU A 1 182 ? -3.39500 12.13300 86.38800 1.000 21.38000 251 LEU A CA 1
ATOM 1353 C C . LEU A 1 182 ? -3.17500 11.89500 84.90000 1.000 21.85000 251 LEU A C 1
ATOM 1354 O O . LEU A 1 182 ? -4.13800 11.86900 84.12400 1.000 22.44000 251 LEU A O 1
ATOM 1359 N N . ARG A 1 183 ? -1.91700 11.71500 84.48700 1.000 21.67000 252 ARG A N 1
ATOM 1360 C CA . ARG A 1 183 ? -1.64600 11.33600 83.10000 1.000 23.70000 252 ARG A CA 1
ATOM 1361 C C . ARG A 1 183 ? -2.40900 10.07000 82.73400 1.000 23.09000 252 ARG A C 1
ATOM 1362 O O . ARG A 1 183 ? -3.10100 10.01700 81.70800 1.000 24.64000 252 ARG A O 1
ATOM 1370 N N . GLN A 1 184 ? -2.29800 9.03900 83.57400 1.000 21.69000 253 GLN A N 1
ATOM 1371 C CA . GLN A 1 184 ? -2.99900 7.78700 83.31600 1.000 21.98000 253 GLN A CA 1
ATOM 1372 C C . GLN A 1 184 ? -4.50800 8.00100 83.23100 1.000 22.98000 253 GLN A C 1
ATOM 1373 O O . GLN A 1 184 ? -5.16500 7.51500 82.30100 1.000 23.71000 253 GLN A O 1
ATOM 1379 N N . ALA A 1 185 ? -5.07100 8.75700 84.17600 1.000 23.19000 254 ALA A N 1
ATOM 1380 C CA . ALA A 1 185 ? -6.51800 8.94000 84.22400 1.000 22.66000 254 ALA A CA 1
ATOM 1381 C C . ALA A 1 185 ? -7.03600 9.70800 83.01300 1.000 23.21000 254 ALA A C 1
ATOM 1382 O O . ALA A 1 185 ? -8.14200 9.43600 82.53000 1.000 24.54000 254 ALA A O 1
ATOM 1384 N N . THR A 1 186 ? -6.26200 10.67600 82.51200 1.000 23.29000 255 THR A N 1
ATOM 1385 C CA . THR A 1 186 ? -6.72800 11.49600 81.39700 1.000 23.57000 255 THR A CA 1
ATOM 1386 C C . THR A 1 186 ? -6.46800 10.86400 80.04000 1.000 23.56000 255 THR A C 1
ATOM 1387 O O . THR A 1 186 ? -7.05900 11.30800 79.04800 1.000 25.55000 255 THR A O 1
ATOM 1391 N N . GLU A 1 187 ? -5.60100 9.85900 79.96500 1.000 24.40000 256 GLU A N 1
ATOM 1392 C CA . GLU A 1 187 ? -5.32600 9.22400 78.68600 1.000 25.98000 256 GLU A CA 1
ATOM 1393 C C . GLU A 1 187 ? -6.50900 8.37500 78.23600 1.000 26.15000 256 GLU A C 1
ATOM 1394 O O . GLU A 1 187 ? -7.34500 7.94500 79.03200 1.000 27.37000 256 GLU A O 1
ATOM 1400 N N . TYR A 1 188 ? -6.58100 8.14600 76.92900 1.000 28.39000 257 TYR A N 1
ATOM 1401 C CA . TYR A 1 188 ? -7.70400 7.41400 76.37600 1.000 28.27000 257 TYR A CA 1
ATOM 1402 C C . TYR A 1 188 ? -7.50700 5.91900 76.56500 1.000 31.28000 257 TYR A C 1
ATOM 1403 O O . TYR A 1 188 ? -6.39200 5.39900 76.45800 1.000 33.26000 257 TYR A O 1
ATOM 1412 N N . ASP A 1 189 ? -8.59900 5.24100 76.89200 1.000 30.57000 258 ASP A N 1
ATOM 1413 C CA . ASP A 1 189 ? -8.62800 3.79100 77.00800 1.000 32.01000 258 ASP A CA 1
ATOM 1414 C C . ASP A 1 189 ? -8.72200 3.22000 75.59700 1.000 36.33000 258 ASP A C 1
ATOM 1415 O O . ASP A 1 189 ? -9.74100 3.39300 74.92400 1.000 37.20000 258 ASP A O 1
ATOM 1420 N N . THR A 1 190 ? -7.65900 2.54700 75.14600 1.000 38.98000 259 THR A N 1
ATOM 1421 C CA . THR A 1 190 ? -7.60300 2.08000 73.76100 1.000 43.99000 259 THR A CA 1
ATOM 1422 C C . THR A 1 190 ? -8.69200 1.05500 73.45100 1.000 44.66000 259 THR A C 1
ATOM 1423 O O . THR A 1 190 ? -9.11900 0.94000 72.29600 1.000 46.06000 259 THR A O 1
ATOM 1427 N N . ARG A 1 191 ? -9.15700 0.30700 74.45300 1.000 44.12000 260 ARG A N 1
ATOM 1428 C CA . ARG A 1 191 ? -10.21800 -0.66600 74.20900 1.000 44.69000 260 ARG A CA 1
ATOM 1429 C C . ARG A 1 191 ? -11.60000 -0.03200 74.10600 1.000 52.77000 260 ARG A C 1
ATOM 1430 O O . ARG A 1 191 ? -12.46800 -0.58000 73.42000 1.000 56.12000 260 ARG A O 1
ATOM 1438 N N . ARG A 1 192 ? -11.83800 1.09400 74.76600 1.000 57.39000 261 ARG A N 1
ATOM 1439 C CA . ARG A 1 192 ? -13.14200 1.74200 74.65300 1.000 61.38000 261 ARG A CA 1
ATOM 1440 C C . ARG A 1 192 ? -13.00000 3.11700 74.00200 1.000 62.75000 261 ARG A C 1
ATOM 1441 O O . ARG A 1 192 ? -12.82200 3.22200 72.78200 1.000 62.67000 261 ARG A O 1
ATOM 1449 N N . GLY B 1 8 ? 53.38100 15.67000 93.55400 1.000 55.15000 77 GLY B N 1
ATOM 1450 C CA . GLY B 1 8 ? 52.72900 14.38400 93.71500 1.000 53.26000 77 GLY B CA 1
ATOM 1451 C C . GLY B 1 8 ? 51.44500 14.45800 94.52100 1.000 52.31000 77 GLY B C 1
ATOM 1452 O O . GLY B 1 8 ? 50.93800 13.43800 94.99200 1.000 53.15000 77 GLY B O 1
ATOM 1453 N N . ALA B 1 9 ? 50.91800 15.66900 94.68400 1.000 48.65000 78 ALA B N 1
ATOM 1454 C CA . ALA B 1 9 ? 49.70100 15.85000 95.46100 1.000 44.73000 78 ALA B CA 1
ATOM 1455 C C . ALA B 1 9 ? 48.52100 15.19000 94.75900 1.000 41.72000 78 ALA B C 1
ATOM 1456 O O . ALA B 1 9 ? 48.43200 15.18000 93.52600 1.000 43.23000 78 ALA B O 1
ATOM 1458 N N . ARG B 1 10 ? 47.61700 14.62800 95.55500 1.000 38.12000 79 ARG B N 1
ATOM 1459 C CA . ARG B 1 10 ? 46.42400 13.95500 95.04300 1.000 34.89000 79 ARG B CA 1
ATOM 1460 C C . ARG B 1 10 ? 45.31000 14.98400 94.93900 1.000 33.49000 79 ARG B C 1
ATOM 1461 O O . ARG B 1 10 ? 44.70600 15.36400 95.94400 1.000 31.87000 79 ARG B O 1
ATOM 1469 N N . ILE B 1 11 ? 45.01900 15.42800 93.71900 1.000 33.17000 80 ILE B N 1
ATOM 1470 C CA . ILE B 1 11 ? 44.04400 16.48500 93.48400 1.000 34.63000 80 ILE B CA 1
ATOM 1471 C C . ILE B 1 11 ? 42.89100 15.91300 92.67300 1.000 34.88000 80 ILE B C 1
ATOM 1472 O O . ILE B 1 11 ? 43.10700 15.23400 91.66100 1.000 36.57000 80 ILE B O 1
ATOM 1477 N N . GLY B 1 12 ? 41.67700 16.19300 93.11200 1.000 32.72000 81 GLY B N 1
ATOM 1478 C CA . GLY B 1 12 ? 40.48200 15.79000 92.39300 1.000 33.72000 81 GLY B CA 1
ATOM 1479 C C . GLY B 1 12 ? 39.67000 17.02300 92.05900 1.000 34.57000 81 GLY B C 1
ATOM 1480 O O . GLY B 1 12 ? 39.63100 17.98200 92.83800 1.000 33.11000 81 GLY B O 1
ATOM 1481 N N . GLU B 1 13 ? 39.05700 17.01300 90.88100 1.000 37.54000 82 GLU B N 1
ATOM 1482 C CA . GLU B 1 13 ? 38.28900 18.16500 90.45000 1.000 43.61000 82 GLU B CA 1
ATOM 1483 C C . GLU B 1 13 ? 37.03400 17.69400 89.72800 1.000 44.15000 82 GLU B C 1
ATOM 1484 O O . GLU B 1 13 ? 37.06700 16.70900 88.98200 1.000 46.41000 82 GLU B O 1
ATOM 1490 N N . MET B 1 14 ? 35.92800 18.40100 89.95800 1.000 41.49000 83 MET B N 1
ATOM 1491 C CA . MET B 1 14 ? 34.67500 18.05900 89.30000 1.000 42.20000 83 MET B CA 1
ATOM 1492 C C . MET B 1 14 ? 33.91300 19.33500 88.96900 1.000 40.39000 83 MET B C 1
ATOM 1493 O O . MET B 1 14 ? 33.68100 20.17000 89.85200 1.000 38.79000 83 MET B O 1
ATOM 1498 N N . LYS B 1 15 ? 33.50800 19.46600 87.70700 1.000 38.55000 84 LYS B N 1
ATOM 1499 C CA . LYS B 1 15 ? 32.62500 20.53800 87.27300 1.000 40.92000 84 LYS B CA 1
ATOM 1500 C C . LYS B 1 15 ? 31.37700 19.91600 86.66900 1.000 41.22000 84 LYS B C 1
ATOM 1501 O O . LYS B 1 15 ? 31.47400 19.01100 85.83100 1.000 40.86000 84 LYS B O 1
ATOM 1507 N N . ARG B 1 16 ? 30.21200 20.40500 87.08400 1.000 40.96000 85 ARG B N 1
ATOM 1508 C CA . ARG B 1 16 ? 28.96800 19.89400 86.52800 1.000 43.42000 85 ARG B CA 1
ATOM 1509 C C . ARG B 1 16 ? 27.93700 21.01500 86.50200 1.000 39.69000 85 ARG B C 1
ATOM 1510 O O . ARG B 1 16 ? 27.70900 21.68700 87.51700 1.000 35.94000 85 ARG B O 1
ATOM 1518 N N . VAL B 1 17 ? 27.34200 21.23500 85.32900 1.000 39.69000 86 VAL B N 1
ATOM 1519 C CA . VAL B 1 17 ? 26.32500 22.26000 85.13400 1.000 38.44000 86 VAL B CA 1
ATOM 1520 C C . VAL B 1 17 ? 25.02000 21.56800 84.77900 1.000 37.07000 86 VAL B C 1
ATOM 1521 O O . VAL B 1 17 ? 24.96100 20.80000 83.81000 1.000 38.61000 86 VAL B O 1
ATOM 1525 N N . THR B 1 18 ? 23.97800 21.84600 85.54900 1.000 34.23000 87 THR B N 1
ATOM 1526 C CA . THR B 1 18 ? 22.63600 21.36700 85.26000 1.000 36.05000 87 THR B CA 1
ATOM 1527 C C . THR B 1 18 ? 21.69800 22.55800 85.12000 1.000 36.62000 87 THR B C 1
ATOM 1528 O O . THR B 1 18 ? 22.08700 23.71300 85.30800 1.000 36.37000 87 THR B O 1
ATOM 1532 N N . LYS B 1 19 ? 20.43600 22.26000 84.81100 1.000 37.56000 88 LYS B N 1
ATOM 1533 C CA . LYS B 1 19 ? 19.43300 23.31300 84.76800 1.000 39.42000 88 LYS B CA 1
ATOM 1534 C C . LYS B 1 19 ? 19.22400 23.94300 86.13700 1.000 36.18000 88 LYS B C 1
ATOM 1535 O O . LYS B 1 19 ? 18.79500 25.09800 86.21400 1.000 37.57000 88 LYS B O 1
ATOM 1541 N N . GLU B 1 20 ? 19.54800 23.22400 87.21400 1.000 34.35000 89 GLU B N 1
ATOM 1542 C CA . GLU B 1 20 ? 19.34200 23.73300 88.56500 1.000 31.17000 89 GLU B CA 1
ATOM 1543 C C . GLU B 1 20 ? 20.57700 24.38000 89.17100 1.000 30.24000 89 GLU B C 1
ATOM 1544 O O . GLU B 1 20 ? 20.43900 25.32400 89.95600 1.000 31.01000 89 GLU B O 1
ATOM 1550 N N . THR B 1 21 ? 21.77400 23.88600 88.86100 1.000 30.80000 90 THR B N 1
ATOM 1551 C CA . THR B 1 21 ? 22.96900 24.30100 89.58400 1.000 29.05000 90 THR B CA 1
ATOM 1552 C C . THR B 1 21 ? 24.16300 24.33800 88.64300 1.000 30.12000 90 THR B C 1
ATOM 1553 O O . THR B 1 21 ? 24.18800 23.67400 87.60700 1.000 31.75000 90 THR B O 1
ATOM 1557 N N . ASN B 1 22 ? 25.17600 25.09200 89.05400 1.000 29.58000 91 ASN B N 1
ATOM 1558 C CA . ASN B 1 22 ? 26.45900 25.16100 88.36500 1.000 29.10000 91 ASN B CA 1
ATOM 1559 C C . ASN B 1 22 ? 27.51800 24.98700 89.44200 1.000 28.77000 91 ASN B C 1
ATOM 1560 O O . ASN B 1 22 ? 27.68100 25.86800 90.29000 1.000 28.79000 91 ASN B O 1
ATOM 1565 N N . VAL B 1 23 ? 28.21500 23.85100 89.43000 1.000 26.14000 92 VAL B N 1
ATOM 1566 C CA . VAL B 1 23 ? 29.07900 23.45200 90.53700 1.000 27.59000 92 VAL B CA 1
ATOM 1567 C C . VAL B 1 23 ? 30.48100 23.18900 90.01200 1.000 28.35000 92 VAL B C 1
ATOM 1568 O O . VAL B 1 23 ? 30.65100 22.50400 88.99700 1.000 30.70000 92 VAL B O 1
ATOM 1572 N N . SER B 1 24 ? 31.48000 23.72500 90.71500 1.000 27.52000 93 SER B N 1
ATOM 1573 C CA . SER B 1 24 ? 32.88800 23.48200 90.43700 1.000 28.85000 93 SER B CA 1
ATOM 1574 C C . SER B 1 24 ? 33.57700 23.20400 91.76500 1.000 29.49000 93 SER B C 1
ATOM 1575 O O . SER B 1 24 ? 33.50200 24.02600 92.68400 1.000 29.63000 93 SER B O 1
ATOM 1578 N N . VAL B 1 25 ? 34.23400 22.05000 91.86800 1.000 29.54000 94 VAL B N 1
ATOM 1579 C CA . VAL B 1 25 ? 34.90100 21.60800 93.08900 1.000 30.00000 94 VAL B CA 1
ATOM 1580 C C . VAL B 1 25 ? 36.31700 21.16000 92.75300 1.000 30.87000 94 VAL B C 1
ATOM 1581 O O . VAL B 1 25 ? 36.54400 20.51000 91.72700 1.000 32.87000 94 VAL B O 1
ATOM 1585 N N . LYS B 1 26 ? 37.26700 21.50400 93.62400 1.000 30.99000 95 LYS B N 1
ATOM 1586 C CA . LYS B 1 26 ? 38.64100 21.02500 93.54500 1.000 32.69000 95 LYS B CA 1
ATOM 1587 C C . LYS B 1 26 ? 39.11500 20.73000 94.96100 1.000 32.55000 95 LYS B C 1
ATOM 1588 O O . LYS B 1 26 ? 38.97000 21.57800 95.84500 1.000 34.61000 95 LYS B O 1
ATOM 1594 N N . ILE B 1 27 ? 39.67500 19.54000 95.18800 1.000 30.29000 96 ILE B N 1
ATOM 1595 C CA . ILE B 1 27 ? 40.14100 19.16000 96.51700 1.000 30.84000 96 ILE B CA 1
ATOM 1596 C C . ILE B 1 27 ? 41.54600 18.58100 96.41300 1.000 30.85000 96 ILE B C 1
ATOM 1597 O O . ILE B 1 27 ? 41.83400 17.76900 95.52800 1.000 32.18000 96 ILE B O 1
ATOM 1602 N N . ASN B 1 28 ? 42.42000 19.00500 97.32100 1.000 29.73000 97 ASN B N 1
ATOM 1603 C CA . ASN B 1 28 ? 43.77900 18.48400 97.42200 1.000 31.33000 97 ASN B CA 1
ATOM 1604 C C . ASN B 1 28 ? 43.86500 17.69000 98.72000 1.000 29.89000 97 ASN B C 1
ATOM 1605 O O . ASN B 1 28 ? 43.76100 18.26300 99.81100 1.000 29.46000 97 ASN B O 1
ATOM 1610 N N . LEU B 1 29 ? 44.02100 16.36600 98.59900 1.000 29.85000 98 LEU B N 1
ATOM 1611 C CA . LEU B 1 29 ? 44.12300 15.51200 99.78000 1.000 30.39000 98 LEU B CA 1
ATOM 1612 C C . LEU B 1 29 ? 45.39600 15.77100 100.56500 1.000 31.76000 98 LEU B C 1
ATOM 1613 O O . LEU B 1 29 ? 45.45500 15.46100 101.76000 1.000 32.15000 98 LEU B O 1
ATOM 1618 N N . ASP B 1 30 ? 46.41400 16.31800 99.91800 1.000 31.51000 99 ASP B N 1
ATOM 1619 C CA . ASP B 1 30 ? 47.70300 16.58700 100.53500 1.000 33.10000 99 ASP B CA 1
ATOM 1620 C C . ASP B 1 30 ? 47.90300 18.08800 100.70100 1.000 34.11000 99 ASP B C 1
ATOM 1621 O O . ASP B 1 30 ? 48.99300 18.62000 100.49000 1.000 36.52000 99 ASP B O 1
ATOM 1626 N N . GLY B 1 31 ? 46.83000 18.78600 101.07300 1.000 34.11000 100 GLY B N 1
ATOM 1627 C CA . GLY B 1 31 ? 46.83900 20.22900 101.13200 1.000 35.02000 100 GLY B CA 1
ATOM 1628 C C . GLY B 1 31 ? 47.42900 20.77400 102.41800 1.000 35.35000 100 GLY B C 1
ATOM 1629 O O . GLY B 1 31 ? 48.04300 20.06800 103.22200 1.000 35.71000 100 GLY B O 1
ATOM 1630 N N . THR B 1 32 ? 47.22700 22.08000 102.60800 1.000 35.53000 101 THR B N 1
ATOM 1631 C CA . THR B 1 32 ? 47.68400 22.76600 103.80900 1.000 36.78000 101 THR B CA 1
ATOM 1632 C C . THR B 1 32 ? 46.54900 23.52700 104.48300 1.000 36.71000 101 THR B C 1
ATOM 1633 O O . THR B 1 32 ? 46.80800 24.40700 105.31100 1.000 38.76000 101 THR B O 1
ATOM 1637 N N . GLY B 1 33 ? 45.30200 23.20100 104.15200 1.000 34.10000 102 GLY B N 1
ATOM 1638 C CA . GLY B 1 33 ? 44.16200 23.85600 104.75400 1.000 32.29000 102 GLY B CA 1
ATOM 1639 C C . GLY B 1 33 ? 43.68400 25.10900 104.06100 1.000 32.45000 102 GLY B C 1
ATOM 1640 O O . GLY B 1 33 ? 43.05100 25.95100 104.70800 1.000 36.10000 102 GLY B O 1
ATOM 1641 N N . VAL B 1 34 ? 43.94500 25.26200 102.76900 1.000 33.01000 103 VAL B N 1
ATOM 1642 C CA . VAL B 1 34 ? 43.48000 26.44000 102.04500 1.000 33.72000 103 VAL B CA 1
ATOM 1643 C C . VAL B 1 34 ? 41.99500 26.27100 101.75300 1.000 33.36000 103 VAL B C 1
ATOM 1644 O O . VAL B 1 34 ? 41.58200 25.29800 101.11400 1.000 35.08000 103 VAL B O 1
ATOM 1648 N N . ALA B 1 35 ? 41.19100 27.21400 102.23000 1.000 31.85000 104 ALA B N 1
ATOM 1649 C CA . ALA B 1 35 ? 39.74400 27.17500 102.07200 1.000 32.70000 104 ALA B CA 1
ATOM 1650 C C . ALA B 1 35 ? 39.29300 28.26300 101.11000 1.000 33.84000 104 ALA B C 1
ATOM 1651 O O . ALA B 1 35 ? 39.65600 29.43300 101.27200 1.000 35.26000 104 ALA B O 1
ATOM 1653 N N . ASP B 1 36 ? 38.50200 27.87500 100.10900 1.000 31.72000 105 ASP B N 1
ATOM 1654 C CA . ASP B 1 36 ? 37.98100 28.84800 99.15000 1.000 32.73000 105 ASP B CA 1
ATOM 1655 C C . ASP B 1 36 ? 36.58800 28.35600 98.74400 1.000 31.07000 105 ASP B C 1
ATOM 1656 O O . ASP B 1 36 ? 36.38300 27.76800 97.67700 1.000 31.42000 105 ASP B O 1
ATOM 1661 N N . ASN B 1 37 ? 35.61800 28.59400 99.62500 1.000 29.83000 106 ASN B N 1
ATOM 1662 C CA . ASN B 1 37 ? 34.28600 28.01000 99.51800 1.000 28.14000 106 ASN B CA 1
ATOM 1663 C C . ASN B 1 37 ? 33.24200 29.09900 99.31600 1.000 28.91000 106 ASN B C 1
ATOM 1664 O O . ASN B 1 37 ? 33.03600 29.94600 100.19400 1.000 29.56000 106 ASN B O 1
ATOM 1669 N N . SER B 1 38 ? 32.57500 29.06200 98.15700 1.000 27.48000 107 SER B N 1
ATOM 1670 C CA . SER B 1 38 ? 31.47600 29.96800 97.82800 1.000 29.60000 107 SER B CA 1
ATOM 1671 C C . SER B 1 38 ? 30.39900 29.11300 97.15900 1.000 28.30000 107 SER B C 1
ATOM 1672 O O . SER B 1 38 ? 30.26600 29.08800 95.93200 1.000 28.73000 107 SER B O 1
ATOM 1675 N N . SER B 1 39 ? 29.63700 28.39200 97.98000 1.000 27.87000 108 SER B N 1
ATOM 1676 C CA . SER B 1 39 ? 28.61800 27.48300 97.47700 1.000 28.43000 108 SER B CA 1
ATOM 1677 C C . SER B 1 39 ? 27.29500 28.16800 97.17800 1.000 29.55000 108 SER B C 1
ATOM 1678 O O . SER B 1 39 ? 26.40800 27.52900 96.60400 1.000 31.24000 108 SER B O 1
ATOM 1681 N N . GLY B 1 40 ? 27.13300 29.43300 97.56000 1.000 29.22000 109 GLY B N 1
ATOM 1682 C CA . GLY B 1 40 ? 25.82900 30.05400 97.58200 1.000 27.48000 109 GLY B CA 1
ATOM 1683 C C . GLY B 1 40 ? 25.04200 29.79900 98.84800 1.000 26.85000 109 GLY B C 1
ATOM 1684 O O . GLY B 1 40 ? 23.93800 30.34200 98.99500 1.000 30.29000 109 GLY B O 1
ATOM 1685 N N . ILE B 1 41 ? 25.56700 28.98600 99.75600 1.000 24.77000 110 ILE B N 1
ATOM 1686 C CA . ILE B 1 41 ? 24.93400 28.68100 101.03200 1.000 22.98000 110 ILE B CA 1
ATOM 1687 C C . ILE B 1 41 ? 25.92300 29.03300 102.13600 1.000 24.50000 110 ILE B C 1
ATOM 1688 O O . ILE B 1 41 ? 26.85200 28.27400 102.41400 1.000 25.30000 110 ILE B O 1
ATOM 1693 N N . PRO B 1 42 ? 25.75700 30.18500 102.78800 1.000 24.73000 111 PRO B N 1
ATOM 1694 C CA . PRO B 1 42 ? 26.80200 30.64700 103.72500 1.000 25.92000 111 PRO B CA 1
ATOM 1695 C C . PRO B 1 42 ? 27.11300 29.66900 104.84700 1.000 23.78000 111 PRO B C 1
ATOM 1696 O O . PRO B 1 42 ? 28.28700 29.51200 105.21100 1.000 25.17000 111 PRO B O 1
ATOM 1700 N N . PHE B 1 43 ? 26.10900 29.01100 105.42500 1.000 22.98000 112 PHE B N 1
ATOM 1701 C CA . PHE B 1 43 ? 26.43300 28.09200 106.51100 1.000 22.42000 112 PHE B CA 1
ATOM 1702 C C . PHE B 1 43 ? 27.17600 26.87300 105.98000 1.000 23.63000 112 PHE B C 1
ATOM 1703 O O . PHE B 1 43 ? 28.10100 26.37100 106.63000 1.000 23.73000 112 PHE B O 1
ATOM 1711 N N . LEU B 1 44 ? 26.81500 26.40400 104.78300 1.000 22.71000 113 LEU B N 1
ATOM 1712 C CA . LEU B 1 44 ? 27.57500 25.30800 104.19300 1.000 21.95000 113 LEU B CA 1
ATOM 1713 C C . LEU B 1 44 ? 29.01500 25.72800 103.92000 1.000 22.95000 113 LEU B C 1
ATOM 1714 O O . LEU B 1 44 ? 29.94200 24.93500 104.11600 1.000 23.74000 113 LEU B O 1
ATOM 1719 N N . ASP B 1 45 ? 29.22800 26.98000 103.49300 1.000 23.97000 114 ASP B N 1
ATOM 1720 C CA . ASP B 1 45 ? 30.59300 27.47100 103.30900 1.000 24.92000 114 ASP B CA 1
ATOM 1721 C C . ASP B 1 45 ? 31.38300 27.38300 104.60700 1.000 25.34000 114 ASP B C 1
ATOM 1722 O O . ASP B 1 45 ? 32.54700 26.96700 104.60900 1.000 25.19000 114 ASP B O 1
ATOM 1727 N N . HIS B 1 46 ? 30.76400 27.80000 105.71400 1.000 24.47000 115 HIS B N 1
ATOM 1728 C CA . HIS B 1 46 ? 31.39300 27.71000 107.02700 1.000 23.99000 115 HIS B CA 1
ATOM 1729 C C . HIS B 1 46 ? 31.76100 26.26700 107.35900 1.000 23.94000 115 HIS B C 1
ATOM 1730 O O . HIS B 1 46 ? 32.84000 26.00000 107.90700 1.000 24.06000 115 HIS B O 1
ATOM 1737 N N . MET B 1 47 ? 30.89000 25.31700 107.01200 1.000 23.13000 116 MET B N 1
ATOM 1738 C CA . MET B 1 47 ? 31.19400 23.91300 107.27800 1.000 23.54000 116 MET B CA 1
ATOM 1739 C C . MET B 1 47 ? 32.29800 23.39700 106.36100 1.000 23.28000 116 MET B C 1
ATOM 1740 O O . MET B 1 47 ? 33.17900 22.64900 106.80400 1.000 24.72000 116 MET B O 1
ATOM 1745 N N . LEU B 1 48 ? 32.26500 23.77400 105.07700 1.000 23.66000 117 LEU B N 1
ATOM 1746 C CA . LEU B 1 48 ? 33.32200 23.36600 104.16200 1.000 25.31000 117 LEU B CA 1
ATOM 1747 C C . LEU B 1 48 ? 34.66700 23.94900 104.57200 1.000 26.48000 117 LEU B C 1
ATOM 1748 O O . LEU B 1 48 ? 35.70800 23.32600 104.34000 1.000 27.33000 117 LEU B O 1
ATOM 1753 N N . ASP B 1 49 ? 34.66900 25.13900 105.18200 1.000 26.53000 118 ASP B N 1
ATOM 1754 C CA . ASP B 1 49 ? 35.90900 25.68300 105.72700 1.000 27.91000 118 ASP B CA 1
ATOM 1755 C C . ASP B 1 49 ? 36.51200 24.75200 106.77700 1.000 29.18000 118 ASP B C 1
ATOM 1756 O O . ASP B 1 49 ? 37.74200 24.64200 106.87300 1.000 30.17000 118 ASP B O 1
ATOM 1761 N N . GLN B 1 50 ? 35.66600 24.05700 107.55100 1.000 29.78000 119 GLN B N 1
ATOM 1762 C CA . GLN B 1 50 ? 36.17000 23.12300 108.55800 1.000 30.96000 119 GLN B CA 1
ATOM 1763 C C . GLN B 1 50 ? 36.91300 21.95900 107.92100 1.000 32.90000 119 GLN B C 1
ATOM 1764 O O . GLN B 1 50 ? 37.87500 21.44300 108.50200 1.000 32.39000 119 GLN B O 1
ATOM 1770 N N . LEU B 1 51 ? 36.45100 21.49800 106.75200 1.000 33.91000 120 LEU B N 1
ATOM 1771 C CA . LEU B 1 51 ? 37.19600 20.48100 106.01500 1.000 34.92000 120 LEU B CA 1
ATOM 1772 C C . LEU B 1 51 ? 38.63100 20.91000 105.79100 1.000 35.69000 120 LEU B C 1
ATOM 1773 O O . LEU B 1 51 ? 39.56200 20.11100 105.94700 1.000 36.41000 120 LEU B O 1
ATOM 1778 N N . ALA B 1 52 ? 38.82600 22.16800 105.40300 1.000 33.46000 121 ALA B N 1
ATOM 1779 C CA . ALA B 1 52 ? 40.17200 22.66500 105.16300 1.000 35.13000 121 ALA B CA 1
ATOM 1780 C C . ALA B 1 52 ? 40.93900 22.81500 106.46800 1.000 37.31000 121 ALA B C 1
ATOM 1781 O O . ALA B 1 52 ? 42.05200 22.29700 106.60700 1.000 38.85000 121 ALA B O 1
ATOM 1783 N N . SER B 1 53 ? 40.35700 23.51500 107.44400 1.000 34.51000 122 SER B N 1
ATOM 1784 C CA . SER B 1 53 ? 41.12500 23.86200 108.63400 1.000 36.33000 122 SER B CA 1
ATOM 1785 C C . SER B 1 53 ? 41.40900 22.63900 109.49600 1.000 33.50000 122 SER B C 1
ATOM 1786 O O . SER B 1 53 ? 42.50200 22.51700 110.06100 1.000 37.36000 122 SER B O 1
ATOM 1789 N N . HIS B 1 54 ? 40.46400 21.70600 109.58700 1.000 29.14000 123 HIS B N 1
ATOM 1790 C CA . HIS B 1 54 ? 40.66200 20.54000 110.43600 1.000 28.73000 123 HIS B CA 1
ATOM 1791 C C . HIS B 1 54 ? 41.14300 19.31000 109.67900 1.000 31.77000 123 HIS B C 1
ATOM 1792 O O . HIS B 1 54 ? 41.76800 18.43400 110.28500 1.000 35.38000 123 HIS B O 1
ATOM 1799 N N . GLY B 1 55 ? 40.90400 19.23600 108.37600 1.000 31.03000 124 GLY B N 1
ATOM 1800 C CA . GLY B 1 55 ? 41.37500 18.09500 107.62100 1.000 30.38000 124 GLY B CA 1
ATOM 1801 C C . GLY B 1 55 ? 42.68200 18.37300 106.90800 1.000 28.70000 124 GLY B C 1
ATOM 1802 O O . GLY B 1 55 ? 43.31400 17.45000 106.38200 1.000 29.85000 124 GLY B O 1
ATOM 1803 N N . LEU B 1 56 ? 43.09800 19.64500 106.89500 1.000 27.36000 125 LEU B N 1
ATOM 1804 C CA . LEU B 1 56 ? 44.25900 20.12700 106.15000 1.000 29.32000 125 LEU B CA 1
ATOM 1805 C C . LEU B 1 56 ? 44.11600 19.88500 104.65100 1.000 31.57000 125 LEU B C 1
ATOM 1806 O O . LEU B 1 56 ? 45.10300 19.92200 103.91100 1.000 34.43000 125 LEU B O 1
ATOM 1811 N N . PHE B 1 57 ? 42.89300 19.66000 104.18600 1.000 30.41000 126 PHE B N 1
ATOM 1812 C CA . PHE B 1 57 ? 42.63000 19.62900 102.75800 1.000 28.88000 126 PHE B CA 1
ATOM 1813 C C . PHE B 1 57 ? 42.66700 21.04200 102.19600 1.000 29.32000 126 PHE B C 1
ATOM 1814 O O . PHE B 1 57 ? 42.41100 22.01900 102.89800 1.000 32.20000 126 PHE B O 1
ATOM 1822 N N . ASP B 1 58 ? 43.00500 21.15500 100.91700 1.000 28.74000 127 ASP B N 1
ATOM 1823 C CA . ASP B 1 58 ? 42.70600 22.37000 100.17800 1.000 30.71000 127 ASP B CA 1
ATOM 1824 C C . ASP B 1 58 ? 41.34300 22.14600 99.54200 1.000 30.29000 127 ASP B C 1
ATOM 1825 O O . ASP B 1 58 ? 41.14700 21.14900 98.84200 1.000 31.78000 127 ASP B O 1
ATOM 1830 N N . VAL B 1 59 ? 40.38700 23.01900 99.84400 1.000 30.09000 128 VAL B N 1
ATOM 1831 C CA . VAL B 1 59 ? 39.00100 22.84500 99.42600 1.000 29.39000 128 VAL B CA 1
ATOM 1832 C C . VAL B 1 59 ? 38.57100 24.09200 98.66800 1.000 31.97000 128 VAL B C 1
ATOM 1833 O O . VAL B 1 59 ? 38.51500 25.18800 99.24000 1.000 33.58000 128 VAL B O 1
ATOM 1837 N N . HIS B 1 60 ? 38.26300 23.92300 97.38700 1.000 30.52000 129 HIS B N 1
ATOM 1838 C CA . HIS B 1 60 ? 37.72100 24.99300 96.56000 1.000 31.40000 129 HIS B CA 1
ATOM 1839 C C . HIS B 1 60 ? 36.35000 24.55200 96.07800 1.000 30.87000 129 HIS B C 1
ATOM 1840 O O . HIS B 1 60 ? 36.22300 23.49000 95.46000 1.000 32.62000 129 HIS B O 1
ATOM 1847 N N . VAL B 1 61 ? 35.33500 25.35900 96.36300 1.000 28.97000 130 VAL B N 1
ATOM 1848 C CA . VAL B 1 61 ? 33.97600 25.10600 95.89800 1.000 27.40000 130 VAL B CA 1
ATOM 1849 C C . VAL B 1 61 ? 33.40600 26.41700 95.38700 1.000 27.62000 130 VAL B C 1
ATOM 1850 O O . VAL B 1 61 ? 33.43100 27.42900 96.09400 1.000 29.73000 130 VAL B O 1
ATOM 1854 N N . LYS B 1 62 ? 32.91600 26.41100 94.15200 1.000 28.49000 131 LYS B N 1
ATOM 1855 C CA . LYS B 1 62 ? 32.20800 27.55300 93.59400 1.000 28.75000 131 LYS B CA 1
ATOM 1856 C C . LYS B 1 62 ? 30.91200 27.02600 93.00700 1.000 29.47000 131 LYS B C 1
ATOM 1857 O O . LYS B 1 62 ? 30.93900 26.17700 92.11400 1.000 30.83000 131 LYS B O 1
ATOM 1863 N N . ALA B 1 63 ? 29.78500 27.49900 93.52500 1.000 27.53000 132 ALA B N 1
ATOM 1864 C CA . ALA B 1 63 ? 28.50100 27.02200 93.04400 1.000 27.44000 132 ALA B CA 1
ATOM 1865 C C . ALA B 1 63 ? 27.49900 28.15900 93.01100 1.000 29.41000 132 ALA B C 1
ATOM 1866 O O . ALA B 1 63 ? 27.51600 29.04800 93.86700 1.000 29.92000 132 ALA B O 1
ATOM 1868 N N . THR B 1 64 ? 26.64700 28.12800 91.99500 1.000 31.32000 133 THR B N 1
ATOM 1869 C CA . THR B 1 64 ? 25.42600 28.91100 91.94400 1.000 32.42000 133 THR B CA 1
ATOM 1870 C C . THR B 1 64 ? 24.29000 27.95200 91.62900 1.000 31.56000 133 THR B C 1
ATOM 1871 O O . THR B 1 64 ? 24.51400 26.84300 91.13900 1.000 31.38000 133 THR B O 1
ATOM 1875 N N . GLY B 1 65 ? 23.06900 28.36100 91.94500 1.000 32.86000 134 GLY B N 1
ATOM 1876 C CA . GLY B 1 65 ? 21.95700 27.45400 91.75300 1.000 32.19000 134 GLY B CA 1
ATOM 1877 C C . GLY B 1 65 ? 20.63700 28.10200 92.09400 1.000 30.79000 134 GLY B C 1
ATOM 1878 O O . GLY B 1 65 ? 20.56000 29.30500 92.36900 1.000 30.57000 134 GLY B O 1
ATOM 1879 N N . ASP B 1 66 ? 19.59500 27.26800 92.08100 1.000 27.31000 135 ASP B N 1
ATOM 1880 C CA . ASP B 1 66 ? 18.22300 27.73600 92.22600 1.000 27.55000 135 ASP B CA 1
ATOM 1881 C C . ASP B 1 66 ? 17.85200 27.93700 93.68900 1.000 27.01000 135 ASP B C 1
ATOM 1882 O O . ASP B 1 66 ? 16.83100 27.42500 94.16400 1.000 26.65000 135 ASP B O 1
ATOM 1887 N N . THR B 1 67 ? 18.67000 28.71400 94.40000 1.000 27.01000 136 THR B N 1
ATOM 1888 C CA . THR B 1 67 ? 18.42100 28.95800 95.81500 1.000 27.10000 136 THR B CA 1
ATOM 1889 C C . THR B 1 67 ? 17.16700 29.79200 96.05600 1.000 28.23000 136 THR B C 1
ATOM 1890 O O . THR B 1 67 ? 16.75400 29.93800 97.21300 1.000 29.45000 136 THR B O 1
ATOM 1894 N N . HIS B 1 68 ? 16.54800 30.33300 95.00200 1.000 27.13000 137 HIS B N 1
ATOM 1895 C CA . HIS B 1 68 ? 15.24000 30.96000 95.15000 1.000 29.62000 137 HIS B CA 1
ATOM 1896 C C . HIS B 1 68 ? 14.14600 29.93700 95.42400 1.000 28.89000 137 HIS B C 1
ATOM 1897 O O . HIS B 1 68 ? 13.08500 30.30600 95.93900 1.000 29.86000 137 HIS B O 1
ATOM 1904 N N . ILE B 1 69 ? 14.37600 28.66500 95.10300 1.000 26.65000 138 ILE B N 1
ATOM 1905 C CA . ILE B 1 69 ? 13.44800 27.61900 95.51100 1.000 27.56000 138 ILE B CA 1
ATOM 1906 C C . ILE B 1 69 ? 13.71500 27.23800 96.95900 1.000 26.26000 138 ILE B C 1
ATOM 1907 O O . ILE B 1 69 ? 12.87600 27.42900 97.85000 1.000 29.71000 138 ILE B O 1
ATOM 1912 N N . ASP B 1 70 ? 14.89300 26.69400 97.19900 1.000 23.96000 139 ASP B N 1
ATOM 1913 C CA . ASP B 1 70 ? 15.46000 26.44500 98.52000 1.000 22.95000 139 ASP B CA 1
ATOM 1914 C C . ASP B 1 70 ? 16.91200 26.05400 98.27200 1.000 23.03000 139 ASP B C 1
ATOM 1915 O O . ASP B 1 70 ? 17.39900 26.12200 97.13300 1.000 24.07000 139 ASP B O 1
ATOM 1920 N N . ASP B 1 71 ? 17.62000 25.67100 99.32600 1.000 21.92000 140 ASP B N 1
ATOM 1921 C CA . ASP B 1 71 ? 19.03000 25.32400 99.19300 1.000 22.09000 140 ASP B CA 1
ATOM 1922 C C . ASP B 1 71 ? 19.25500 23.87300 98.80000 1.000 21.12000 140 ASP B C 1
ATOM 1923 O O . ASP B 1 71 ? 20.41000 23.45400 98.66600 1.000 22.47000 140 ASP B O 1
ATOM 1928 N N . HIS B 1 72 ? 18.18200 23.10500 98.62300 1.000 20.03000 141 HIS B N 1
ATOM 1929 C CA . HIS B 1 72 ? 18.29000 21.65200 98.50100 1.000 19.48000 141 HIS B CA 1
ATOM 1930 C C . HIS B 1 72 ? 19.12400 21.23800 97.29000 1.000 19.40000 141 HIS B C 1
ATOM 1931 O O . HIS B 1 72 ? 20.05500 20.43200 97.41400 1.000 20.27000 141 HIS B O 1
ATOM 1938 N N . HIS B 1 73 ? 18.78300 21.74700 96.09900 1.000 20.24000 142 HIS B N 1
ATOM 1939 C CA . HIS B 1 73 ? 19.48100 21.27800 94.90500 1.000 20.31000 142 HIS B CA 1
ATOM 1940 C C . HIS B 1 73 ? 20.95600 21.66400 94.94900 1.000 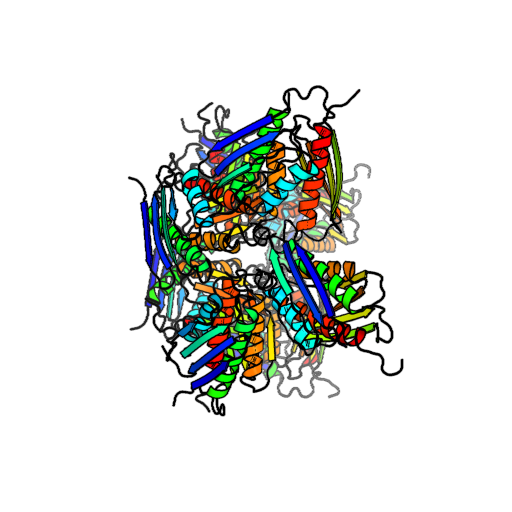20.70000 142 HIS B C 1
ATOM 1941 O O . HIS B 1 73 ? 21.82500 20.85100 94.60500 1.000 23.11000 142 HIS B O 1
ATOM 1948 N N . THR B 1 74 ? 21.25600 22.89400 95.38200 1.000 20.63000 143 THR B N 1
ATOM 1949 C CA . THR B 1 74 ? 22.64700 23.33100 95.50500 1.000 21.24000 143 THR B CA 1
ATOM 1950 C C . THR B 1 74 ? 23.40100 22.46100 96.50500 1.000 22.01000 143 THR B C 1
ATOM 1951 O O . THR B 1 74 ? 24.50800 21.98500 96.23000 1.000 22.25000 143 THR B O 1
ATOM 1955 N N . ASN B 1 75 ? 22.81900 22.26900 97.68900 1.000 21.41000 144 ASN B N 1
ATOM 1956 C CA . ASN B 1 75 ? 23.42700 21.42500 98.71300 1.000 21.47000 144 ASN B CA 1
ATOM 1957 C C . ASN B 1 75 ? 23.74000 20.04200 98.16200 1.000 21.74000 144 ASN B C 1
ATOM 1958 O O . ASN B 1 75 ? 24.85200 19.52000 98.32700 1.000 21.98000 144 ASN B O 1
ATOM 1963 N N . GLU B 1 76 ? 22.76500 19.44400 97.47900 1.000 20.64000 145 GLU B N 1
ATOM 1964 C CA . GLU B 1 76 ? 22.92500 18.09300 96.96000 1.000 20.99000 145 GLU B CA 1
ATOM 1965 C C . GLU B 1 76 ? 24.00700 18.04200 95.89100 1.000 21.02000 145 GLU B C 1
ATOM 1966 O O . GLU B 1 76 ? 24.87200 17.16000 95.90800 1.000 22.40000 145 GLU B O 1
ATOM 1972 N N . ASP B 1 77 ? 23.96500 18.97200 94.94100 1.000 21.85000 146 ASP B N 1
ATOM 1973 C CA . ASP B 1 77 ? 24.90800 18.91000 93.83200 1.000 22.34000 146 ASP B CA 1
ATOM 1974 C C . ASP B 1 77 ? 26.33100 19.23900 94.27500 1.000 22.07000 146 ASP B C 1
ATOM 1975 O O . ASP B 1 77 ? 27.29100 18.69500 93.71500 1.000 23.54000 146 ASP B O 1
ATOM 1980 N N . VAL B 1 78 ? 26.49700 20.12300 95.26300 1.000 23.24000 147 VAL B N 1
ATOM 1981 C CA . VAL B 1 78 ? 27.82600 20.35700 95.82600 1.000 22.58000 147 VAL B CA 1
ATOM 1982 C C . VAL B 1 78 ? 28.35000 19.08500 96.48300 1.000 23.32000 147 VAL B C 1
ATOM 1983 O O . VAL B 1 78 ? 29.49700 18.67600 96.26400 1.000 23.46000 147 VAL B O 1
ATOM 1987 N N . ALA B 1 79 ? 27.50800 18.43000 97.29100 1.000 21.36000 148 ALA B N 1
ATOM 1988 C CA . ALA B 1 79 ? 27.93200 17.20400 97.96400 1.000 20.60000 148 ALA B CA 1
ATOM 1989 C C . ALA B 1 79 ? 28.28200 16.10800 96.96300 1.000 22.16000 148 ALA B C 1
ATOM 1990 O O . ALA B 1 79 ? 29.29300 15.41200 97.12800 1.000 22.18000 148 ALA B O 1
ATOM 1992 N N . LEU B 1 80 ? 27.44800 15.92300 95.93200 1.000 22.29000 149 LEU B N 1
ATOM 1993 C CA . LEU B 1 80 ? 27.74600 14.92200 94.90800 1.000 22.45000 149 LEU B CA 1
ATOM 1994 C C . LEU B 1 80 ? 29.08700 15.19500 94.24700 1.000 22.15000 149 LEU B C 1
ATOM 1995 O O . LEU B 1 80 ? 29.88700 14.27300 94.04200 1.000 23.64000 149 LEU B O 1
ATOM 2000 N N . ALA B 1 81 ? 29.35000 16.46000 93.91100 1.000 21.07000 150 ALA B N 1
ATOM 2001 C CA . ALA B 1 81 ? 30.59400 16.82200 93.24000 1.000 22.77000 150 ALA B CA 1
ATOM 2002 C C . ALA B 1 81 ? 31.80500 16.60400 94.14200 1.000 25.25000 150 ALA B C 1
ATOM 2003 O O . ALA B 1 81 ? 32.85400 16.14500 93.68000 1.000 26.66000 150 ALA B O 1
ATOM 2005 N N . ILE B 1 82 ? 31.68800 16.93900 95.43100 1.000 24.86000 151 ILE B N 1
ATOM 2006 C CA . ILE B 1 82 ? 32.79600 16.70900 96.35700 1.000 24.15000 151 ILE B CA 1
ATOM 2007 C C . ILE B 1 82 ? 33.10800 15.22000 96.44300 1.000 25.02000 151 ILE B C 1
ATOM 2008 O O . ILE B 1 82 ? 34.27600 14.81400 96.44600 1.000 25.94000 151 ILE B O 1
ATOM 2013 N N . GLY B 1 83 ? 32.07300 14.38200 96.51700 1.000 23.20000 152 GLY B N 1
ATOM 2014 C CA . GLY B 1 83 ? 32.30800 12.94900 96.57100 1.000 25.14000 152 GLY B CA 1
ATOM 2015 C C . GLY B 1 83 ? 33.02300 12.43300 95.33700 1.000 24.96000 152 GLY B C 1
ATOM 2016 O O . GLY B 1 83 ? 33.92200 11.59300 95.42800 1.000 25.09000 152 GLY B O 1
ATOM 2017 N N . THR B 1 84 ? 32.63900 12.93500 94.16500 1.000 23.88000 153 THR B N 1
ATOM 2018 C CA . THR B 1 84 ? 33.30900 12.51800 92.93800 1.000 25.21000 153 THR B CA 1
ATOM 2019 C C . THR B 1 84 ? 34.75200 13.01200 92.90600 1.000 25.57000 153 THR B C 1
ATOM 2020 O O . THR B 1 84 ? 35.65900 12.27700 92.49400 1.000 27.32000 153 THR B O 1
ATOM 2024 N N . ALA B 1 85 ? 34.97900 14.26100 93.31600 1.000 26.46000 154 ALA B N 1
ATOM 2025 C CA . ALA B 1 85 ? 36.33800 14.79100 93.34900 1.000 26.58000 154 ALA B CA 1
ATOM 2026 C C . ALA B 1 85 ? 37.20300 14.00700 94.32500 1.000 27.54000 154 ALA B C 1
ATOM 2027 O O . ALA B 1 85 ? 38.38100 13.74000 94.05300 1.000 28.75000 154 ALA B O 1
ATOM 2029 N N . LEU B 1 86 ? 36.63300 13.64200 95.47200 1.000 27.91000 155 LEU B N 1
ATOM 2030 C CA . LEU B 1 86 ? 37.35600 12.84000 96.45100 1.000 28.42000 155 LEU B CA 1
ATOM 2031 C C . LEU B 1 86 ? 37.73900 11.48600 95.86400 1.000 27.71000 155 LEU B C 1
ATOM 2032 O O . LEU B 1 86 ? 38.88700 11.04000 95.98600 1.000 28.39000 155 LEU B O 1
ATOM 2037 N N . LEU B 1 87 ? 36.78700 10.82900 95.19600 1.000 27.26000 156 LEU B N 1
ATOM 2038 C CA . LEU B 1 87 ? 37.06200 9.54300 94.56200 1.000 27.99000 156 LEU B CA 1
ATOM 2039 C C . LEU B 1 87 ? 38.17200 9.66100 93.52200 1.000 28.21000 156 LEU B C 1
ATOM 2040 O O . LEU B 1 87 ? 39.06600 8.80800 93.45100 1.000 29.88000 156 LEU B O 1
ATOM 2045 N N . GLN B 1 88 ? 38.13500 10.71900 92.71500 1.000 27.96000 157 GLN B N 1
ATOM 2046 C CA . GLN B 1 88 ? 39.16700 10.92600 91.70500 1.000 29.60000 157 GLN B CA 1
ATOM 2047 C C . GLN B 1 88 ? 40.53000 11.15900 92.34900 1.000 30.78000 157 GLN B C 1
ATOM 2048 O O . GLN B 1 88 ? 41.53900 10.58700 91.91100 1.000 32.13000 157 GLN B O 1
ATOM 2054 N N . ALA B 1 89 ? 40.57500 11.97800 93.40400 1.000 29.70000 158 ALA B N 1
ATOM 2055 C CA . ALA B 1 89 ? 41.83800 12.26800 94.07700 1.000 30.37000 158 ALA B CA 1
ATOM 2056 C C . ALA B 1 89 ? 42.44600 11.01700 94.69400 1.000 31.43000 158 ALA B C 1
ATOM 2057 O O . ALA B 1 89 ? 43.67500 10.88000 94.74100 1.000 31.71000 158 ALA B O 1
ATOM 2059 N N . LEU B 1 90 ? 41.60400 10.10100 95.17700 1.000 30.06000 159 LEU B N 1
ATOM 2060 C CA . LEU B 1 90 ? 42.10500 8.90900 95.85200 1.000 30.12000 159 LEU B CA 1
ATOM 2061 C C . LEU B 1 90 ? 42.80700 7.95300 94.88900 1.000 33.00000 159 LEU B C 1
ATOM 2062 O O . LEU B 1 90 ? 43.65500 7.16400 95.32000 1.000 34.07000 159 LEU B O 1
ATOM 2067 N N . GLY B 1 91 ? 42.46000 7.98800 93.60300 1.000 34.43000 160 GLY B N 1
ATOM 2068 C CA . GLY B 1 91 ? 43.13300 7.11700 92.64700 1.000 38.06000 160 GLY B CA 1
ATOM 2069 C C . GLY B 1 91 ? 43.00100 5.65300 93.02400 1.000 41.28000 160 GLY B C 1
ATOM 2070 O O . GLY B 1 91 ? 41.92200 5.17900 93.39700 1.000 44.32000 160 GLY B O 1
ATOM 2071 N N . ASP B 1 92 ? 44.11600 4.92100 92.95800 1.000 43.01000 161 ASP B N 1
ATOM 2072 C CA . ASP B 1 92 ? 44.09700 3.49500 93.27000 1.000 44.95000 161 ASP B CA 1
ATOM 2073 C C . ASP B 1 92 ? 44.07600 3.20500 94.76700 1.000 44.25000 161 ASP B C 1
ATOM 2074 O O . ASP B 1 92 ? 44.02400 2.03100 95.15200 1.000 44.61000 161 ASP B O 1
ATOM 2079 N N . ARG B 1 93 ? 44.12000 4.23400 95.61200 1.000 40.65000 162 ARG B N 1
ATOM 2080 C CA . ARG B 1 93 ? 43.98700 4.08500 97.05700 1.000 40.87000 162 ARG B CA 1
ATOM 2081 C C . ARG B 1 93 ? 45.08000 3.20500 97.66200 1.000 38.61000 162 ARG B C 1
ATOM 2082 O O . ARG B 1 93 ? 44.94300 2.72900 98.79300 1.000 39.21000 162 ARG B O 1
ATOM 2090 N N . LYS B 1 94 ? 46.18100 2.99300 96.94100 1.000 37.83000 163 LYS B N 1
ATOM 2091 C CA . LYS B 1 94 ? 47.24300 2.12700 97.43500 1.000 38.60000 163 LYS B CA 1
ATOM 2092 C C . LYS B 1 94 ? 47.97900 2.79700 98.58600 1.000 35.74000 163 LYS B C 1
ATOM 2093 O O . LYS B 1 94 ? 48.36500 3.96600 98.49000 1.000 37.78000 163 LYS B O 1
ATOM 2099 N N . GLY B 1 95 ? 48.16500 2.05500 99.67900 1.000 34.98000 164 GLY B N 1
ATOM 2100 C CA . GLY B 1 95 ? 49.02500 2.46900 100.76800 1.000 33.46000 164 GLY B CA 1
ATOM 2101 C C . GLY B 1 95 ? 48.40500 3.38500 101.80300 1.000 33.19000 164 GLY B C 1
ATOM 2102 O O . GLY B 1 95 ? 49.10000 3.77400 102.75000 1.000 34.01000 164 GLY B O 1
ATOM 2103 N N . ILE B 1 96 ? 47.13600 3.73900 101.66800 1.000 30.39000 165 ILE B N 1
ATOM 2104 C CA . ILE B 1 96 ? 46.52400 4.69100 102.58400 1.000 29.52000 165 ILE B CA 1
ATOM 2105 C C . ILE B 1 96 ? 45.97800 3.96100 103.80500 1.000 30.14000 165 ILE B C 1
ATOM 2106 O O . ILE B 1 96 ? 45.78400 2.74200 103.80700 1.000 32.07000 165 ILE B O 1
ATOM 2111 N N . ASN B 1 97 ? 45.75100 4.72600 104.87400 1.000 28.11000 166 ASN B N 1
ATOM 2112 C CA . ASN B 1 97 ? 45.16000 4.15200 106.08000 1.000 26.97000 166 ASN B CA 1
ATOM 2113 C C . ASN B 1 97 ? 43.78300 3.56200 105.79900 1.000 27.49000 166 ASN B C 1
ATOM 2114 O O . ASN B 1 97 ? 43.40600 2.54500 106.39400 1.000 29.09000 166 ASN B O 1
ATOM 2119 N N . ARG B 1 98 ? 43.02000 4.20100 104.90200 1.000 27.51000 167 ARG B N 1
ATOM 2120 C CA . ARG B 1 98 ? 41.70700 3.77100 104.41600 1.000 26.93000 167 ARG B CA 1
ATOM 2121 C C . ARG B 1 98 ? 40.60000 3.97700 105.44500 1.000 25.71000 167 ARG B C 1
ATOM 2122 O O . ARG B 1 98 ? 39.50000 4.41300 105.09300 1.000 26.64000 167 ARG B O 1
ATOM 2130 N N . PHE B 1 99 ? 40.86800 3.64600 106.70500 1.000 23.94000 168 PHE B N 1
ATOM 2131 C CA . PHE B 1 99 ? 39.93300 3.87700 107.79400 1.000 23.44000 168 PHE B CA 1
ATOM 2132 C C . PHE B 1 99 ? 40.26800 5.18000 108.50700 1.000 23.19000 168 PHE B C 1
ATOM 2133 O O . PHE B 1 99 ? 41.44000 5.54100 108.66300 1.000 25.43000 168 PHE B O 1
ATOM 2141 N N . GLY B 1 100 ? 39.22600 5.86800 108.96400 1.000 23.33000 169 GLY B N 1
ATOM 2142 C CA . GLY B 1 100 ? 39.39700 7.04600 109.79400 1.000 24.45000 169 GLY B CA 1
ATOM 2143 C C . GLY B 1 100 ? 38.40100 7.10100 110.93300 1.000 25.07000 169 GLY B C 1
ATOM 2144 O O . GLY B 1 100 ? 37.24500 6.70000 110.77700 1.000 24.66000 169 GLY B O 1
ATOM 2145 N N . ASN B 1 101 ? 38.84600 7.59500 112.08800 1.000 23.57000 170 ASN B N 1
ATOM 2146 C CA . ASN B 1 101 ? 38.01300 7.71100 113.27600 1.000 22.91000 170 ASN B CA 1
ATOM 2147 C C . ASN B 1 101 ? 38.34600 8.99800 114.00700 1.000 22.92000 170 ASN B C 1
ATOM 2148 O O . ASN B 1 101 ? 39.52400 9.31600 114.20000 1.000 25.54000 170 ASN B O 1
ATOM 2153 N N . PHE B 1 102 ? 37.31400 9.71600 114.44900 1.000 23.29000 171 PHE B N 1
ATOM 2154 C CA . PHE B 1 102 ? 37.57300 10.88200 115.27900 1.000 22.77000 171 PHE B CA 1
ATOM 2155 C C . PHE B 1 102 ? 36.32700 11.26400 116.06400 1.000 22.94000 171 PHE B C 1
ATOM 2156 O O . PHE B 1 102 ? 35.22600 11.29000 115.51400 1.000 23.43000 171 PHE B O 1
ATOM 2164 N N . SER B 1 103 ? 36.51900 11.58600 117.34200 1.000 23.03000 172 SER B N 1
ATOM 2165 C CA . SER B 1 103 ? 35.47400 12.16600 118.18000 1.000 24.69000 172 SER B CA 1
ATOM 2166 C C . SER B 1 103 ? 35.78700 13.64000 118.38400 1.000 24.89000 172 SER B C 1
ATOM 2167 O O . SER B 1 103 ? 36.82400 13.98400 118.96200 1.000 24.67000 172 SER B O 1
ATOM 2170 N N . ALA B 1 104 ? 34.90200 14.51000 117.90000 1.000 23.75000 173 ALA B N 1
ATOM 2171 C CA . ALA B 1 104 ? 35.13300 15.94300 117.98400 1.000 22.46000 173 ALA B CA 1
ATOM 2172 C C . ALA B 1 104 ? 34.19100 16.56400 118.99900 1.000 23.62000 173 ALA B C 1
ATOM 2173 O O . ALA B 1 104 ? 32.96600 16.53900 118.79700 1.000 23.49000 173 ALA B O 1
ATOM 2175 N N . PRO B 1 105 ? 34.70100 17.12100 120.09000 1.000 23.71000 174 PRO B N 1
ATOM 2176 C CA . PRO B 1 105 ? 33.85800 17.95300 120.94500 1.000 26.56000 174 PRO B CA 1
ATOM 2177 C C . PRO B 1 105 ? 33.79300 19.37000 120.40900 1.000 26.19000 174 PRO B C 1
ATOM 2178 O O . PRO B 1 105 ? 34.73300 19.87700 119.78900 1.000 28.74000 174 PRO B O 1
ATOM 2182 N N . LEU B 1 106 ? 32.64300 20.00100 120.61700 1.000 24.70000 175 LEU B N 1
ATOM 2183 C CA . LEU B 1 106 ? 32.52000 21.44500 120.42400 1.000 24.23000 175 LEU B CA 1
ATOM 2184 C C . LEU B 1 106 ? 31.61000 21.90800 121.55600 1.000 22.56000 175 LEU B C 1
ATOM 2185 O O . LEU B 1 106 ? 30.38600 21.76500 121.47200 1.000 22.82000 175 LEU B O 1
ATOM 2190 N N . ASP B 1 107 ? 32.21700 22.46800 122.59900 1.000 21.47000 176 ASP B N 1
ATOM 2191 C CA . ASP B 1 107 ? 31.49100 22.78600 123.82000 1.000 21.84000 176 ASP B CA 1
ATOM 2192 C C . ASP B 1 107 ? 30.67400 21.57300 124.25600 1.000 21.97000 176 ASP B C 1
ATOM 2193 O O . ASP B 1 107 ? 31.25000 20.50200 124.47200 1.000 22.72000 176 ASP B O 1
ATOM 2198 N N . GLU B 1 108 ? 29.34700 21.70900 124.37700 1.000 20.04000 177 GLU B N 1
ATOM 2199 C CA . GLU B 1 108 ? 28.52300 20.61100 124.87700 1.000 20.56000 177 GLU B CA 1
ATOM 2200 C C . GLU B 1 108 ? 28.29300 19.51200 123.84300 1.000 20.69000 177 GLU B C 1
ATOM 2201 O O . GLU B 1 108 ? 27.86700 18.40600 124.21800 1.000 20.63000 177 GLU B O 1
ATOM 2207 N N . ALA B 1 109 ? 28.58000 19.77800 122.56900 1.000 21.43000 178 ALA B N 1
ATOM 2208 C CA . ALA B 1 109 ? 28.38200 18.78400 121.52700 1.000 21.12000 178 ALA B CA 1
ATOM 2209 C C . ALA B 1 109 ? 29.57400 17.83000 121.46200 1.000 21.19000 178 ALA B C 1
ATOM 2210 O O . ALA B 1 109 ? 30.71900 18.21000 121.71400 1.000 23.71000 178 ALA B O 1
ATOM 2212 N N . LEU B 1 110 ? 29.28700 16.57500 121.12800 1.000 20.71000 179 LEU B N 1
ATOM 2213 C CA . LEU B 1 110 ? 30.32100 15.56400 120.92700 1.000 19.50000 179 LEU B CA 1
ATOM 2214 C C . LEU B 1 110 ? 29.81900 14.62000 119.84800 1.000 18.86000 179 LEU B C 1
ATOM 2215 O O . LEU B 1 110 ? 28.76100 14.00300 120.00700 1.000 20.99000 179 LEU B O 1
ATOM 2220 N N . VAL B 1 111 ? 30.54800 14.53500 118.73700 1.000 19.45000 180 VAL B N 1
ATOM 2221 C CA . VAL B 1 111 ? 30.14200 13.72300 117.59400 1.000 19.02000 180 VAL B CA 1
ATOM 2222 C C . VAL B 1 111 ? 31.30300 12.82700 117.19700 1.000 22.42000 180 VAL B C 1
ATOM 2223 O O . VAL B 1 111 ? 32.43500 13.30400 117.04900 1.000 23.69000 180 VAL B O 1
ATOM 2227 N N . HIS B 1 112 ? 31.02500 11.53700 117.02100 1.000 20.39000 181 HIS B N 1
ATOM 2228 C CA . HIS B 1 112 ? 32.01800 10.59900 116.52500 1.000 20.41000 181 HIS B CA 1
ATOM 2229 C C . HIS B 1 112 ? 31.76300 10.27800 115.06100 1.000 18.99000 181 HIS B C 1
ATOM 2230 O O . HIS B 1 112 ? 30.62600 10.02000 114.65400 1.000 22.42000 181 HIS B O 1
ATOM 2237 N N . VAL B 1 113 ? 32.83400 10.26100 114.27900 1.000 21.08000 182 VAL B N 1
ATOM 2238 C CA . VAL B 1 113 ? 32.78200 9.83300 112.88800 1.000 20.41000 182 VAL B CA 1
ATOM 2239 C C . VAL B 1 113 ? 33.70200 8.63500 112.72900 1.000 22.86000 182 VAL B C 1
ATOM 2240 O O . VAL B 1 113 ? 34.86400 8.67200 113.16000 1.000 24.01000 182 VAL B O 1
ATOM 2244 N N . SER B 1 114 ? 33.18100 7.57800 112.11600 1.000 21.24000 183 SER B N 1
ATOM 2245 C CA . SER B 1 114 ? 33.96800 6.41700 111.72400 1.000 20.79000 183 SER B CA 1
ATOM 2246 C C . SER B 1 114 ? 33.73500 6.19800 110.23900 1.000 21.87000 183 SER B C 1
ATOM 2247 O O . SER B 1 114 ? 32.58100 6.15700 109.80100 1.000 23.08000 183 SER B O 1
ATOM 2250 N N . LEU B 1 115 ? 34.80900 6.07300 109.46000 1.000 21.21000 184 LEU B N 1
ATOM 2251 C CA . LEU B 1 115 ? 34.61500 5.89700 108.02800 1.000 20.97000 184 LEU B CA 1
ATOM 2252 C C . LEU B 1 115 ? 35.63500 4.92800 107.44800 1.000 22.25000 184 LEU B C 1
ATOM 2253 O O . LEU B 1 115 ? 36.70700 4.69100 108.01000 1.000 23.65000 184 LEU B O 1
ATOM 2258 N N . ASP B 1 116 ? 35.26400 4.35500 106.30800 1.000 22.45000 185 ASP B N 1
ATOM 2259 C CA . ASP B 1 116 ? 36.13700 3.46600 105.56100 1.000 23.55000 185 ASP B CA 1
ATOM 2260 C C . ASP B 1 116 ? 36.02100 3.84100 104.09600 1.000 23.95000 185 ASP B C 1
ATOM 2261 O O . ASP B 1 116 ? 34.91200 3.90500 103.55600 1.000 23.57000 185 ASP B O 1
ATOM 2266 N N . LEU B 1 117 ? 37.16300 4.11100 103.46600 1.000 23.57000 186 LEU B N 1
ATOM 2267 C CA . LEU B 1 117 ? 37.21000 4.40000 102.03600 1.000 23.80000 186 LEU B CA 1
ATOM 2268 C C . LEU B 1 117 ? 37.18800 3.06100 101.29400 1.000 26.25000 186 LEU B C 1
ATOM 2269 O O . LEU B 1 117 ? 38.18200 2.5890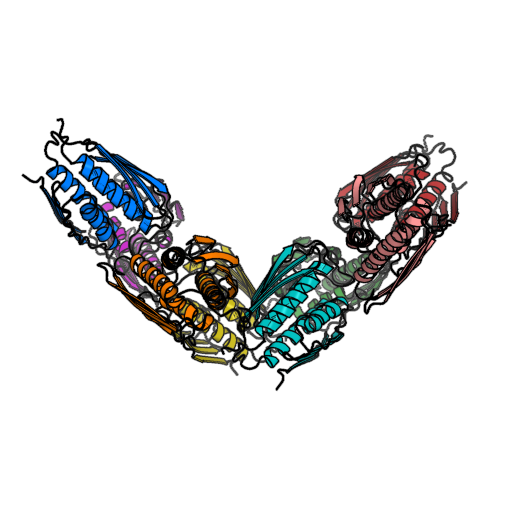0 100.73500 1.000 27.86000 186 LEU B O 1
ATOM 2274 N N . SER B 1 118 ? 35.98900 2.47000 101.28900 1.000 26.19000 187 SER B N 1
ATOM 2275 C CA . SER B 1 118 ? 35.72400 1.07900 100.94500 1.000 26.18000 187 SER B CA 1
ATOM 2276 C C . SER B 1 118 ? 35.29800 0.85600 99.50200 1.000 25.76000 187 SER B C 1
ATOM 2277 O O . SER B 1 118 ? 35.39200 -0.27600 99.01500 1.000 27.23000 187 SER B O 1
ATOM 2280 N N . GLY B 1 119 ? 34.77900 1.87600 98.83100 1.000 23.54000 188 GLY B N 1
ATOM 2281 C CA . GLY B 1 119 ? 34.14700 1.67900 97.54500 1.000 23.26000 188 GLY B CA 1
ATOM 2282 C C . GLY B 1 119 ? 32.69500 1.25600 97.61400 1.000 23.53000 188 GLY B C 1
ATOM 2283 O O . GLY B 1 119 ? 32.06800 1.07700 96.55900 1.000 28.49000 188 GLY B O 1
ATOM 2284 N N . ARG B 1 120 ? 32.14400 1.07800 98.81200 1.000 22.75000 189 ARG B N 1
ATOM 2285 C CA . ARG B 1 120 ? 30.74700 0.68800 98.99100 1.000 23.21000 189 ARG B CA 1
ATOM 2286 C C . ARG B 1 120 ? 30.04100 1.80900 99.73700 1.000 22.92000 189 ARG B C 1
ATOM 2287 O O . ARG B 1 120 ? 30.37900 2.07300 100.90800 1.000 24.07000 189 ARG B O 1
ATOM 2295 N N . PRO B 1 121 ? 29.08600 2.50900 99.12600 1.000 21.18000 190 PRO B N 1
ATOM 2296 C CA . PRO B 1 121 ? 28.44700 3.63700 99.82100 1.000 21.04000 190 PRO B CA 1
ATOM 2297 C C . PRO B 1 121 ? 27.54800 3.15100 100.95100 1.000 20.53000 190 PRO B C 1
ATOM 2298 O O . PRO B 1 121 ? 26.73500 2.24200 100.77300 1.000 21.64000 190 PRO B O 1
ATOM 2302 N N . HIS B 1 122 ? 27.70300 3.76400 102.12000 1.000 20.81000 191 HIS B N 1
ATOM 2303 C CA . HIS B 1 122 ? 26.74500 3.57200 103.19900 1.000 20.58000 191 HIS B CA 1
ATOM 2304 C C . HIS B 1 122 ? 26.84700 4.74600 104.15100 1.000 19.53000 191 HIS B C 1
ATOM 2305 O O . HIS B 1 122 ? 27.95600 5.13100 104.53100 1.000 23.40000 191 HIS B O 1
ATOM 2312 N N . LEU B 1 123 ? 25.69700 5.28400 104.56000 1.000 20.23000 192 LEU B N 1
ATOM 2313 C CA . LEU B 1 123 ? 25.62900 6.30100 105.60500 1.000 20.33000 192 LEU B CA 1
ATOM 2314 C C . LEU B 1 123 ? 24.83600 5.76700 106.78700 1.000 19.77000 192 LEU B C 1
ATOM 2315 O O . LEU B 1 123 ? 23.65900 5.41200 106.64400 1.000 20.62000 192 LEU B O 1
ATOM 2320 N N . GLY B 1 124 ? 25.48900 5.69500 107.94400 1.000 19.60000 193 GLY B N 1
ATOM 2321 C CA . GLY B 1 124 ? 24.80700 5.55200 109.21300 1.000 20.05000 193 GLY B CA 1
ATOM 2322 C C . GLY B 1 124 ? 24.80700 6.91600 109.87100 1.000 20.77000 193 GLY B C 1
ATOM 2323 O O . GLY B 1 124 ? 25.86000 7.52300 110.04200 1.000 23.29000 193 GLY B O 1
ATOM 2324 N N . TYR B 1 125 ? 23.61800 7.43300 110.15500 1.000 22.69000 194 TYR B N 1
ATOM 2325 C CA . TYR B 1 125 ? 23.47700 8.82300 110.57700 1.000 22.13000 194 TYR B CA 1
ATOM 2326 C C . TYR B 1 125 ? 22.56700 8.90000 111.78700 1.000 21.79000 194 TYR B C 1
ATOM 2327 O O . TYR B 1 125 ? 21.39600 8.51900 111.71000 1.000 24.66000 194 TYR B O 1
ATOM 2336 N N . ASP B 1 126 ? 23.10500 9.40400 112.90300 1.000 22.28000 195 ASP B N 1
ATOM 2337 C CA . ASP B 1 126 ? 22.36700 9.51000 114.15100 1.000 25.23000 195 ASP B CA 1
ATOM 2338 C C . ASP B 1 126 ? 22.76000 10.83600 114.78500 1.000 25.75000 195 ASP B C 1
ATOM 2339 O O . ASP B 1 126 ? 23.54700 10.86600 115.73400 1.000 32.00000 195 ASP B O 1
ATOM 2344 N N . LEU B 1 127 ? 22.25200 11.92500 114.20500 1.000 24.63000 196 LEU B N 1
ATOM 2345 C CA . LEU B 1 127 ? 22.30100 13.24700 114.80400 1.000 23.09000 196 LEU B CA 1
ATOM 2346 C C . LEU B 1 127 ? 20.89600 13.63400 115.23900 1.000 25.92000 196 LEU B C 1
ATOM 2347 O O . LEU B 1 127 ? 19.90600 13.25900 114.60000 1.000 30.18000 196 LEU B O 1
ATOM 2352 N N . ASN B 1 128 ? 20.81800 14.41100 116.31400 1.000 22.50000 197 ASN B N 1
ATOM 2353 C CA . ASN B 1 128 ? 19.55700 14.93300 116.82800 1.000 26.45000 197 ASN B CA 1
ATOM 2354 C C . ASN B 1 128 ? 19.69400 16.44900 116.85700 1.000 24.57000 197 ASN B C 1
ATOM 2355 O O . ASN B 1 128 ? 20.09400 17.02700 117.87100 1.000 25.37000 197 ASN B O 1
ATOM 2360 N N . ILE B 1 129 ? 19.37000 17.07800 115.73100 1.000 23.15000 198 ILE B N 1
ATOM 2361 C CA . ILE B 1 129 ? 19.50600 18.52000 115.56300 1.000 22.35000 198 ILE B CA 1
ATOM 2362 C C . ILE B 1 129 ? 18.18600 19.15500 115.99100 1.000 22.65000 198 ILE B C 1
ATOM 2363 O O . ILE B 1 129 ? 17.15900 18.93100 115.32500 1.000 25.02000 198 ILE B O 1
ATOM 2368 N N . PRO B 1 130 ? 18.15700 19.92000 117.08300 1.000 21.28000 199 PRO B N 1
ATOM 2369 C CA . PRO B 1 130 ? 16.87800 20.29100 117.69900 1.000 22.96000 199 PRO B CA 1
ATOM 2370 C C . PRO B 1 130 ? 16.16800 21.48200 117.07900 1.000 23.43000 199 PRO B C 1
ATOM 2371 O O . PRO B 1 130 ? 15.06100 21.80200 117.53500 1.000 25.38000 199 PRO B O 1
ATOM 2375 N N . THR B 1 131 ? 16.74800 22.17100 116.09300 1.000 21.17000 200 THR B N 1
ATOM 2376 C CA . THR B 1 131 ? 16.05600 23.27600 115.44700 1.000 20.59000 200 THR B CA 1
ATOM 2377 C C . THR B 1 131 ? 16.05600 23.06000 113.94000 1.000 21.35000 200 THR B C 1
ATOM 2378 O O . THR B 1 131 ? 16.87400 22.31000 113.39800 1.000 22.24000 200 THR B O 1
ATOM 2382 N N . GLN B 1 132 ? 15.11500 23.72300 113.26800 1.000 21.06000 201 GLN B N 1
ATOM 2383 C CA . GLN B 1 132 ? 14.93000 23.50300 111.83500 1.000 20.53000 201 GLN B CA 1
ATOM 2384 C C . GLN B 1 132 ? 15.80900 24.39500 110.96500 1.000 21.85000 201 GLN B C 1
ATOM 2385 O O . GLN B 1 132 ? 16.01800 24.07400 109.78400 1.000 21.91000 201 GLN B O 1
ATOM 2391 N N . ARG B 1 133 ? 16.32300 25.49900 111.50200 1.000 21.35000 202 ARG B N 1
ATOM 2392 C CA . ARG B 1 133 ? 17.14800 26.42100 110.72400 1.000 22.21000 202 ARG B CA 1
ATOM 2393 C C . ARG B 1 133 ? 18.34000 26.85900 111.55600 1.000 22.79000 202 ARG B C 1
ATOM 2394 O O . ARG B 1 133 ? 18.19100 27.21400 112.73300 1.000 26.55000 202 ARG B O 1
ATOM 2402 N N . VAL B 1 134 ? 19.51600 26.83000 110.94700 1.000 21.45000 203 VAL B N 1
ATOM 2403 C CA . VAL B 1 134 ? 20.69500 27.51100 111.46700 1.000 22.27000 203 VAL B CA 1
ATOM 2404 C C . VAL B 1 134 ? 20.98500 28.65700 110.51000 1.000 22.98000 203 VAL B C 1
ATOM 2405 O O . VAL B 1 134 ? 21.39100 28.42900 109.36500 1.000 23.29000 203 VAL B O 1
ATOM 2409 N N . GLY B 1 135 ? 20.76600 29.88700 110.95900 1.000 23.58000 204 GLY B N 1
ATOM 2410 C CA . GLY B 1 135 ? 20.72900 30.98000 110.00200 1.000 24.50000 204 GLY B CA 1
ATOM 2411 C C . GLY B 1 135 ? 19.62300 30.71200 109.00000 1.000 25.16000 204 GLY B C 1
ATOM 2412 O O . GLY B 1 135 ? 18.47700 30.42300 109.36700 1.000 26.91000 204 GLY B O 1
ATOM 2413 N N . LYS B 1 136 ? 19.96100 30.77300 107.71400 1.000 24.91000 205 LYS B N 1
ATOM 2414 C CA . LYS B 1 136 ? 19.01300 30.41500 106.66900 1.000 23.99000 205 LYS B CA 1
ATOM 2415 C C . LYS B 1 136 ? 19.09800 28.94500 106.26800 1.000 24.01000 205 LYS B C 1
ATOM 2416 O O . LYS B 1 136 ? 18.28000 28.49200 105.45700 1.000 26.40000 205 LYS B O 1
ATOM 2422 N N . TYR B 1 137 ? 20.03000 28.18700 106.85000 1.000 22.89000 206 TYR B N 1
ATOM 2423 C CA . TYR B 1 137 ? 20.31100 26.81700 106.43100 1.000 22.86000 206 TYR B CA 1
ATOM 2424 C C . TYR B 1 137 ? 19.32500 25.83800 107.06000 1.000 21.63000 206 TYR B C 1
ATOM 2425 O O . TYR B 1 137 ? 19.22400 25.73700 108.29200 1.000 21.41000 206 TYR B O 1
ATOM 2434 N N . ASP B 1 138 ? 18.62800 25.10000 106.19800 1.000 20.93000 207 ASP B N 1
ATOM 2435 C CA . ASP B 1 138 ? 17.69000 24.04600 106.57900 1.000 21.32000 207 ASP B CA 1
ATOM 2436 C C . ASP B 1 138 ? 18.45400 22.84200 107.13300 1.000 20.06000 207 ASP B C 1
ATOM 2437 O O . ASP B 1 138 ? 19.23400 22.21200 106.41000 1.000 21.20000 207 ASP B O 1
ATOM 2442 N N . THR B 1 139 ? 18.23200 22.50600 108.41000 1.000 19.59000 208 THR B N 1
ATOM 2443 C CA . THR B 1 139 ? 19.05300 21.45900 109.01300 1.000 19.93000 208 THR B CA 1
ATOM 2444 C C . THR B 1 139 ? 18.74900 20.06400 108.46500 1.000 19.64000 208 THR B C 1
ATOM 2445 O O . THR B 1 139 ? 19.53800 19.14300 108.71300 1.000 21.51000 208 THR B O 1
ATOM 2449 N N . GLN B 1 140 ? 17.66000 19.87700 107.70400 1.000 20.91000 209 GLN B N 1
ATOM 2450 C CA . GLN B 1 140 ? 17.49400 18.61600 106.97900 1.000 21.29000 209 GLN B CA 1
ATOM 2451 C C . GLN B 1 140 ? 18.60600 18.38800 105.96600 1.000 23.27000 209 GLN B C 1
ATOM 2452 O O . GLN B 1 140 ? 18.85300 17.24000 105.56700 1.000 23.35000 209 GLN B O 1
ATOM 2458 N N . LEU B 1 141 ? 19.26800 19.45500 105.52600 1.000 21.55000 210 LEU B N 1
ATOM 2459 C CA . LEU B 1 141 ? 20.27000 19.33100 104.48200 1.000 21.41000 210 LEU B CA 1
ATOM 2460 C C . LEU B 1 141 ? 21.57900 18.72500 104.97400 1.000 21.06000 210 LEU B C 1
ATOM 2461 O O . LEU B 1 141 ? 22.39800 18.31800 104.14600 1.000 21.94000 210 LEU B O 1
ATOM 2466 N N . VAL B 1 142 ? 21.79600 18.63400 106.29400 1.000 20.49000 211 VAL B N 1
ATOM 2467 C CA . VAL B 1 142 ? 23.02700 18.02600 106.79600 1.000 20.80000 211 VAL B CA 1
ATOM 2468 C C . VAL B 1 142 ? 23.08000 16.55100 106.42100 1.000 19.38000 211 VAL B C 1
ATOM 2469 O O . VAL B 1 142 ? 24.07200 16.07100 105.85800 1.000 20.75000 211 VAL B O 1
ATOM 2473 N N . GLU B 1 143 ? 22.01500 15.81000 106.73500 1.000 19.20000 212 GLU B N 1
ATOM 2474 C CA . GLU B 1 143 ? 21.98300 14.39400 106.38800 1.000 19.09000 212 GLU B CA 1
ATOM 2475 C C . GLU B 1 143 ? 22.11500 14.21500 104.88500 1.000 19.22000 212 GLU B C 1
ATOM 2476 O O . GLU B 1 143 ? 22.84700 13.33700 104.41500 1.000 19.59000 212 GLU B O 1
ATOM 2482 N N . HIS B 1 144 ? 21.42500 15.05700 104.11700 1.000 19.38000 213 HIS B N 1
ATOM 2483 C CA . HIS B 1 144 ? 21.46500 14.91300 102.66400 1.000 18.84000 213 HIS B CA 1
ATOM 2484 C C . HIS B 1 144 ? 22.85900 15.21100 102.11900 1.000 19.90000 213 HIS B C 1
ATOM 2485 O O . HIS B 1 144 ? 23.29800 14.58200 101.14400 1.000 20.44000 213 HIS B O 1
ATOM 2492 N N . PHE B 1 145 ? 23.57100 16.16600 102.72800 1.000 19.53000 214 PHE B N 1
ATOM 2493 C CA . PHE B 1 145 ? 24.94100 16.43800 102.30000 1.000 18.73000 214 PHE B CA 1
ATOM 2494 C C . PHE B 1 145 ? 25.80400 15.18900 102.42800 1.000 19.70000 214 PHE B C 1
ATOM 2495 O O . PHE B 1 145 ? 26.48100 14.77600 101.47500 1.000 20.86000 214 PHE B O 1
ATOM 2503 N N . PHE B 1 146 ? 25.79500 14.57000 103.60700 1.000 19.74000 215 PHE B N 1
ATOM 2504 C CA . PHE B 1 146 ? 26.64400 13.40700 103.79700 1.000 19.81000 215 PHE B CA 1
ATOM 2505 C C . PHE B 1 146 ? 26.16600 12.20700 102.99100 1.000 20.54000 215 PHE B C 1
ATOM 2506 O O . PHE B 1 146 ? 26.99800 11.42800 102.52400 1.000 21.85000 215 PHE B O 1
ATOM 2514 N N . GLN B 1 147 ? 24.85200 12.04300 102.81100 1.000 20.35000 216 GLN B N 1
ATOM 2515 C CA . GLN B 1 147 ? 24.35200 10.93200 102.00500 1.000 20.33000 216 GLN B CA 1
ATOM 2516 C C . GLN B 1 147 ? 24.82600 11.04800 100.56500 1.000 20.76000 216 GLN B C 1
ATOM 2517 O O . GLN B 1 147 ? 25.27600 10.06700 99.96000 1.000 21.84000 216 GLN B O 1
ATOM 2523 N N . SER B 1 148 ? 24.71500 12.24400 99.99700 1.000 19.13000 217 SER B N 1
ATOM 2524 C CA . SER B 1 148 ? 25.12200 12.43900 98.60900 1.000 20.92000 217 SER B CA 1
ATOM 2525 C C . SER B 1 148 ? 26.62400 12.26100 98.45100 1.000 21.21000 217 SER B C 1
ATOM 2526 O O . SER B 1 148 ? 27.08700 11.62800 97.48900 1.000 23.43000 217 SER B O 1
ATOM 2529 N N . LEU B 1 149 ? 27.40400 12.80500 99.39300 1.000 22.10000 218 LEU B N 1
ATOM 2530 C CA . LEU B 1 149 ? 28.85500 12.65400 99.33200 1.000 20.26000 218 LEU B CA 1
ATOM 2531 C C . LEU B 1 149 ? 29.25500 11.18300 99.40500 1.000 20.71000 218 LEU B C 1
ATOM 2532 O O . LEU B 1 149 ? 30.13100 10.72900 98.65500 1.000 22.10000 218 LEU B O 1
ATOM 2537 N N . VAL B 1 150 ? 28.61400 10.42700 100.29600 1.000 21.49000 219 VAL B N 1
ATOM 2538 C CA . VAL B 1 150 ? 28.84900 8.99000 100.40600 1.000 20.92000 219 VAL B CA 1
ATOM 2539 C C . VAL B 1 150 ? 28.54700 8.29200 99.08600 1.000 20.58000 219 VAL B C 1
ATOM 2540 O O . VAL B 1 150 ? 29.30000 7.41400 98.63900 1.000 22.92000 219 VAL B O 1
ATOM 2544 N N . ASN B 1 151 ? 27.45300 8.68600 98.43000 1.000 21.83000 220 ASN B N 1
ATOM 2545 C CA . ASN B 1 151 ? 26.99600 7.96000 97.25200 1.000 22.40000 220 ASN B CA 1
ATOM 2546 C C . ASN B 1 151 ? 27.98300 8.07200 96.09600 1.000 23.35000 220 ASN B C 1
ATOM 2547 O O . ASN B 1 151 ? 28.18600 7.09800 95.35900 1.000 26.15000 220 ASN B O 1
ATOM 2552 N N . THR B 1 152 ? 28.59600 9.24200 95.90300 1.000 22.94000 221 THR B N 1
ATOM 2553 C CA . THR B 1 152 ? 29.52500 9.38500 94.78400 1.000 22.75000 221 THR B CA 1
ATOM 2554 C C . THR B 1 152 ? 30.96300 9.04100 95.15300 1.000 23.68000 221 THR B C 1
ATOM 2555 O O . THR B 1 152 ? 31.73700 8.65200 94.27400 1.000 26.96000 221 THR B O 1
ATOM 2559 N N . SER B 1 153 ? 31.34000 9.15000 96.43100 1.000 24.23000 222 SER B N 1
ATOM 2560 C CA . SER B 1 153 ? 32.68600 8.76600 96.83700 1.000 24.09000 222 SER B CA 1
ATOM 2561 C C . SER B 1 153 ? 32.81800 7.27100 97.08500 1.000 24.79000 222 SER B C 1
ATOM 2562 O O . SER B 1 153 ? 33.94100 6.75300 97.06400 1.000 26.14000 222 SER B O 1
ATOM 2565 N N . GLY B 1 154 ? 31.71200 6.56600 97.30500 1.000 23.61000 223 GLY B N 1
ATOM 2566 C CA . GLY B 1 154 ? 31.79400 5.15900 97.66700 1.000 24.21000 223 GLY B CA 1
ATOM 2567 C C . GLY B 1 154 ? 32.33400 4.93600 99.06400 1.000 25.32000 223 GLY B C 1
ATOM 2568 O O . GLY B 1 154 ? 33.07100 3.97300 99.30100 1.000 31.02000 223 GLY B O 1
ATOM 2569 N N . MET B 1 155 ? 31.98300 5.80500 99.99400 1.000 23.97000 224 MET B N 1
ATOM 2570 C CA . MET B 1 155 ? 32.50800 5.77400 101.35100 1.000 23.30000 224 MET B CA 1
ATOM 2571 C C . MET B 1 155 ? 31.52600 5.06900 102.27900 1.000 21.13000 224 MET B C 1
ATOM 2572 O O . MET B 1 155 ? 30.31000 5.18500 102.10400 1.000 21.35000 224 MET B O 1
ATOM 2577 N N . THR B 1 156 ? 32.05800 4.31200 103.24600 1.000 20.37000 225 THR B N 1
ATOM 2578 C CA . THR B 1 156 ? 31.28700 3.86000 104.40300 1.000 20.19000 225 THR B CA 1
ATOM 2579 C C . THR B 1 156 ? 31.44700 4.92800 105.47600 1.000 20.65000 225 THR B C 1
ATOM 2580 O O . THR B 1 156 ? 32.57500 5.21400 105.88200 1.000 22.32000 225 THR B O 1
ATOM 2584 N N . LEU B 1 157 ? 30.33900 5.52100 105.92900 1.000 20.43000 226 LEU B N 1
ATOM 2585 C CA . LEU B 1 157 ? 30.40800 6.65100 106.85200 1.000 20.84000 226 LEU B CA 1
ATOM 2586 C C . LEU B 1 157 ? 29.40400 6.47400 107.98200 1.000 19.76000 226 LEU B C 1
ATOM 2587 O O . LEU B 1 157 ? 28.20700 6.30300 107.72700 1.000 21.39000 226 LEU B O 1
ATOM 2592 N N . HIS B 1 158 ? 29.88900 6.53300 109.22500 1.000 19.76000 227 HIS B N 1
ATOM 2593 C CA . HIS B 1 158 ? 29.04100 6.46300 110.41300 1.000 19.74000 227 HIS B CA 1
ATOM 2594 C C . HIS B 1 158 ? 29.21600 7.74000 111.21900 1.000 19.12000 227 HIS B C 1
ATOM 2595 O O . HIS B 1 158 ? 30.33700 8.07200 111.62000 1.000 22.18000 227 HIS B O 1
ATOM 2602 N N . ILE B 1 159 ? 28.11000 8.43700 111.46800 1.000 19.70000 228 ILE B N 1
ATOM 2603 C CA . ILE B 1 159 ? 28.09300 9.67800 112.23200 1.000 19.32000 228 ILE B CA 1
ATOM 2604 C C . ILE B 1 159 ? 27.20400 9.45100 113.44600 1.000 18.19000 228 ILE B C 1
ATOM 2605 O O . ILE B 1 159 ? 26.01600 9.14400 113.29500 1.000 20.82000 228 ILE B O 1
ATOM 2610 N N . ARG B 1 160 ? 27.77000 9.60100 114.64600 1.000 19.75000 229 ARG B N 1
ATOM 2611 C CA . ARG B 1 160 ? 27.04000 9.30500 115.87900 1.000 20.70000 229 ARG B CA 1
ATOM 2612 C C . ARG B 1 160 ? 27.18700 10.45300 116.86400 1.000 20.53000 229 ARG B C 1
ATOM 2613 O O . ARG B 1 160 ? 28.30700 10.79800 117.25900 1.000 22.18000 229 ARG B O 1
ATOM 2621 N N . GLN B 1 161 ? 26.05500 11.03100 117.26300 1.000 20.32000 230 GLN B N 1
ATOM 2622 C CA . GLN B 1 161 ? 26.02100 12.10000 118.25300 1.000 20.34000 230 GLN B CA 1
ATOM 2623 C C . GLN B 1 161 ? 25.98400 11.50300 119.65900 1.000 21.00000 230 GLN B C 1
ATOM 2624 O O . GLN B 1 161 ? 25.07800 10.73000 119.99200 1.000 23.98000 230 GLN B O 1
ATOM 2630 N N . PHE B 1 162 ? 26.95300 11.87700 120.48800 1.000 20.70000 231 PHE B N 1
ATOM 2631 C CA . PHE B 1 162 ? 26.94600 11.46600 121.88600 1.000 21.73000 231 PHE B CA 1
ATOM 2632 C C . PHE B 1 162 ? 26.43800 12.54700 122.82100 1.000 22.18000 231 PHE B C 1
ATOM 2633 O O . PHE B 1 162 ? 25.93500 12.22000 123.90200 1.000 23.67000 231 PHE B O 1
ATOM 2641 N N . SER B 1 163 ? 26.51300 13.80800 122.40700 1.000 20.17000 232 SER B N 1
ATOM 2642 C CA . SER B 1 163 ? 26.09800 14.93400 123.22400 1.000 21.04000 232 SER B CA 1
ATOM 2643 C C . SER B 1 163 ? 25.82300 16.09800 122.28900 1.000 21.40000 232 SER B C 1
ATOM 2644 O O . SER B 1 163 ? 26.32500 16.13400 121.16500 1.000 20.60000 232 SER B O 1
ATOM 2647 N N . GLY B 1 164 ? 25.02900 17.05300 122.76500 1.000 20.84000 233 GLY B N 1
ATOM 2648 C CA . GLY B 1 164 ? 24.81200 18.26900 122.00200 1.000 20.34000 233 GLY B CA 1
ATOM 2649 C C . GLY B 1 164 ? 23.41700 18.83100 122.14500 1.000 20.48000 233 GLY B C 1
ATOM 2650 O O . GLY B 1 164 ? 22.43300 18.08400 122.13000 1.000 22.18000 233 GLY B O 1
ATOM 2651 N N . THR B 1 165 ? 23.32300 20.15100 122.29400 1.000 21.60000 234 THR B N 1
ATOM 2652 C CA . THR B 1 165 ? 22.04100 20.84200 122.34400 1.000 22.31000 234 THR B CA 1
ATOM 2653 C C . THR B 1 165 ? 21.94500 22.01600 121.39300 1.000 23.11000 234 THR B C 1
ATOM 2654 O O . THR B 1 165 ? 20.82600 22.41400 121.04900 1.000 26.31000 234 THR B O 1
ATOM 2658 N N . ASN B 1 166 ? 23.05900 22.60400 120.98800 1.000 20.24000 235 ASN B N 1
ATOM 2659 C CA . ASN B 1 166 ? 23.05800 23.73500 120.07700 1.000 19.12000 235 ASN B CA 1
ATOM 2660 C C . ASN B 1 166 ? 23.25700 23.20700 118.66100 1.000 19.38000 235 ASN B C 1
ATOM 2661 O O . ASN B 1 166 ? 24.22600 22.48500 118.39800 1.000 21.28000 235 ASN B O 1
ATOM 2666 N N . SER B 1 167 ? 22.32600 23.54000 117.75800 1.000 19.35000 236 SER B N 1
ATOM 2667 C CA . SER B 1 167 ? 22.36700 22.97100 116.40800 1.000 19.31000 236 SER B CA 1
ATOM 2668 C C . SER B 1 167 ? 23.64800 23.34200 115.66400 1.000 20.40000 236 SER B C 1
ATOM 2669 O O . SER B 1 167 ? 24.25300 22.49400 114.99600 1.000 20.97000 236 SER B O 1
ATOM 2672 N N . HIS B 1 168 ? 24.04800 24.61300 115.73100 1.000 20.90000 237 HIS B N 1
ATOM 2673 C CA . HIS B 1 168 ? 25.30400 25.04600 115.11700 1.000 20.99000 237 HIS B CA 1
ATOM 2674 C C . HIS B 1 168 ? 26.47300 24.23700 115.67900 1.000 20.98000 237 HIS B C 1
ATOM 2675 O O . HIS B 1 168 ? 27.31600 23.74600 114.92100 1.000 21.39000 237 HIS B O 1
ATOM 2682 N N . HIS B 1 169 ? 26.50900 24.03000 117.00200 1.000 20.68000 238 HIS B N 1
ATOM 2683 C CA . HIS B 1 169 ? 27.57900 23.22400 117.59100 1.000 20.06000 238 HIS B CA 1
ATOM 2684 C C . HIS B 1 169 ? 27.55100 21.78600 117.08900 1.000 20.24000 238 HIS B C 1
ATOM 2685 O O . HIS B 1 169 ? 28.60400 21.20600 116.80600 1.000 21.30000 238 HIS B O 1
ATOM 2692 N N . ILE B 1 170 ? 26.36200 21.17300 117.02900 1.000 19.16000 239 ILE B N 1
ATOM 2693 C CA . ILE B 1 170 ? 26.25400 19.77000 116.62300 1.000 19.20000 239 ILE B CA 1
ATOM 2694 C C . ILE B 1 170 ? 26.75700 19.59400 115.19500 1.000 19.91000 239 ILE B C 1
ATOM 2695 O O . ILE B 1 170 ? 27.54000 18.68100 114.89700 1.000 19.96000 239 ILE B O 1
ATOM 2700 N N . ILE B 1 171 ? 26.31500 20.47200 114.29300 1.000 20.00000 240 ILE B N 1
ATOM 2701 C CA . ILE B 1 171 ? 26.68900 20.33600 112.88700 1.000 20.81000 240 ILE B CA 1
ATOM 2702 C C . ILE B 1 171 ? 28.17000 20.63400 112.69500 1.000 22.05000 240 ILE B C 1
ATOM 2703 O O . ILE B 1 171 ? 28.86500 19.93300 111.94800 1.000 21.17000 240 ILE B O 1
ATOM 2708 N N . GLU B 1 172 ? 28.68000 21.67600 113.35900 1.000 22.20000 241 GLU B N 1
ATOM 2709 C CA . GLU B 1 172 ? 30.09300 22.00700 113.21300 1.000 21.07000 241 GLU B CA 1
ATOM 2710 C C . GLU B 1 172 ? 30.98100 20.91300 113.80000 1.000 21.84000 241 GLU B C 1
ATOM 2711 O O . GLU B 1 172 ? 32.01400 20.57000 113.21300 1.000 22.71000 241 GLU B O 1
ATOM 2717 N N . ALA B 1 173 ? 30.59400 20.34100 114.94700 1.000 20.80000 242 ALA B N 1
ATOM 2718 C CA . ALA B 1 173 ? 31.35700 19.22200 115.49200 1.000 21.09000 242 ALA B CA 1
ATOM 2719 C C . ALA B 1 173 ? 31.37800 18.05200 114.51600 1.000 22.75000 242 ALA B C 1
ATOM 2720 O O . ALA B 1 173 ? 32.40100 17.37200 114.36800 1.000 22.51000 242 ALA B O 1
ATOM 2722 N N . THR B 1 174 ? 30.25900 17.81200 113.83200 1.000 20.94000 243 THR B N 1
ATOM 2723 C CA . THR B 1 174 ? 30.20300 16.74600 112.83200 1.000 20.92000 243 THR B CA 1
ATOM 2724 C C . THR B 1 174 ? 31.21200 16.98700 111.71800 1.000 21.57000 243 THR B C 1
ATOM 2725 O O . THR B 1 174 ? 31.92200 16.06400 111.29300 1.000 22.56000 243 THR B O 1
ATOM 2729 N N . PHE B 1 175 ? 31.28300 18.22300 111.22000 1.000 20.81000 244 PHE B N 1
ATOM 2730 C CA . PHE B 1 175 ? 32.22900 18.51100 110.14600 1.000 21.56000 244 PHE B CA 1
ATOM 2731 C C . PHE B 1 175 ? 33.67600 18.46600 110.62200 1.000 22.20000 244 PHE B C 1
ATOM 2732 O O . PHE B 1 175 ? 34.55700 18.05300 109.85500 1.000 22.56000 244 PHE B O 1
ATOM 2740 N N . LYS B 1 176 ? 33.94900 18.87800 111.86800 1.000 23.29000 245 LYS B N 1
ATOM 2741 C CA . LYS B 1 176 ? 35.30300 18.74800 112.40500 1.000 22.62000 245 LYS B CA 1
ATOM 2742 C C . LYS B 1 176 ? 35.70000 17.28000 112.49600 1.000 23.25000 245 LYS B C 1
ATOM 2743 O O . LYS B 1 176 ? 36.80600 16.89700 112.09700 1.000 23.85000 245 LYS B O 1
ATOM 2749 N N . ALA B 1 177 ? 34.79500 16.44500 113.02300 1.000 23.04000 246 ALA B N 1
ATOM 2750 C CA . ALA B 1 177 ? 35.06400 15.01800 113.15700 1.000 23.08000 246 ALA B CA 1
ATOM 2751 C C . ALA B 1 177 ? 35.22400 14.36000 111.79700 1.000 23.37000 246 ALA B C 1
ATOM 2752 O O . ALA B 1 177 ? 36.14500 13.56000 111.59200 1.000 23.49000 246 ALA B O 1
ATOM 2754 N N . PHE B 1 178 ? 34.33900 14.69200 110.85400 1.000 22.19000 247 PHE B N 1
ATOM 2755 C CA . PHE B 1 178 ? 34.46400 14.15900 109.50000 1.000 22.79000 247 PHE B CA 1
ATOM 2756 C C . PHE B 1 178 ? 35.79600 14.56000 108.87300 1.000 21.79000 247 PHE B C 1
ATOM 2757 O O . PHE B 1 178 ? 36.49900 13.72400 108.29100 1.000 23.41000 247 PHE B O 1
ATOM 2765 N N . ALA B 1 179 ? 36.16000 15.84200 108.98800 1.000 22.43000 248 ALA B N 1
ATOM 2766 C CA . ALA B 1 179 ? 37.40800 16.32800 108.40800 1.000 24.05000 248 ALA B CA 1
ATOM 2767 C C . ALA B 1 179 ? 38.61000 15.57700 108.96700 1.000 24.77000 248 ALA B C 1
ATOM 2768 O O . ALA B 1 179 ? 39.50600 15.17200 108.21800 1.000 25.15000 248 ALA B O 1
ATOM 2770 N N . ARG B 1 180 ? 38.64300 15.37600 110.28500 1.000 25.18000 249 ARG B N 1
ATOM 2771 C CA . ARG B 1 180 ? 39.80100 14.73800 110.90100 1.000 26.72000 249 ARG B CA 1
ATOM 2772 C C . ARG B 1 180 ? 39.81600 13.23700 110.63500 1.000 26.47000 249 ARG B C 1
ATOM 2773 O O . ARG B 1 180 ? 40.89100 12.64800 110.45600 1.000 24.93000 249 ARG B O 1
ATOM 2781 N N . ALA B 1 181 ? 38.64000 12.60100 110.59900 1.000 24.01000 250 ALA B N 1
ATOM 2782 C CA . ALA B 1 181 ? 38.57600 11.19300 110.21400 1.000 21.69000 250 ALA B CA 1
ATOM 2783 C C . ALA B 1 181 ? 39.00600 11.00900 108.76500 1.000 23.58000 250 ALA B C 1
ATOM 2784 O O . ALA B 1 181 ? 39.74400 10.07100 108.44400 1.000 24.68000 250 ALA B O 1
ATOM 2786 N N . LEU B 1 182 ? 38.56300 11.90200 107.87700 1.000 23.87000 251 LEU B N 1
ATOM 2787 C CA . LEU B 1 182 ? 38.93000 11.77700 106.47000 1.000 24.79000 251 LEU B CA 1
ATOM 2788 C C . LEU B 1 182 ? 40.41600 12.04500 106.26400 1.000 25.45000 251 LEU B C 1
ATOM 2789 O O . LEU B 1 182 ? 41.06400 11.36800 105.45400 1.000 26.56000 251 LEU B O 1
ATOM 2794 N N . ARG B 1 183 ? 40.97900 13.02000 106.98900 1.000 25.89000 252 ARG B N 1
ATOM 2795 C CA . ARG B 1 183 ? 42.42600 13.22500 106.95800 1.000 26.87000 252 ARG B CA 1
ATOM 2796 C C . ARG B 1 183 ? 43.15900 11.93600 107.30400 1.000 26.08000 252 ARG B C 1
ATOM 2797 O O . ARG B 1 183 ? 44.06000 11.50600 106.57700 1.000 27.67000 252 ARG B O 1
ATOM 2805 N N . GLN B 1 184 ? 42.76300 11.29200 108.40600 1.000 25.78000 253 GLN B N 1
ATOM 2806 C CA . GLN B 1 184 ? 43.41500 10.05100 108.81300 1.000 25.67000 253 GLN B CA 1
ATOM 2807 C C . GLN B 1 184 ? 43.29800 8.98200 107.73100 1.000 26.39000 253 GLN B C 1
ATOM 2808 O O . GLN B 1 184 ? 44.28400 8.32000 107.38700 1.000 27.65000 253 GLN B O 1
ATOM 2814 N N . ALA B 1 185 ? 42.10400 8.82100 107.16100 1.000 25.91000 254 ALA B N 1
ATOM 2815 C CA . ALA B 1 185 ? 41.88500 7.76100 106.18100 1.000 25.51000 254 ALA B CA 1
ATOM 2816 C C . ALA B 1 185 ? 42.69000 7.98400 104.90900 1.000 26.67000 254 ALA B C 1
ATOM 2817 O O . ALA B 1 185 ? 43.12000 7.01200 104.27300 1.000 28.08000 254 ALA B O 1
ATOM 2819 N N . THR B 1 186 ? 42.88600 9.24100 104.51100 1.000 26.21000 255 THR B N 1
ATOM 2820 C CA . THR B 1 186 ? 43.59600 9.52800 103.26900 1.000 26.39000 255 THR B CA 1
ATOM 2821 C C . THR B 1 186 ? 45.10500 9.56600 103.44500 1.000 28.44000 255 THR B C 1
ATOM 2822 O O . THR B 1 186 ? 45.83200 9.51400 102.44200 1.000 29.99000 255 THR B O 1
ATOM 2826 N N . GLU B 1 187 ? 45.59200 9.66400 104.67900 1.000 29.38000 256 GLU B N 1
ATOM 2827 C CA . GLU B 1 187 ? 47.02700 9.68600 104.91300 1.000 30.87000 256 GLU B CA 1
ATOM 2828 C C . GLU B 1 187 ? 47.62800 8.30400 104.67000 1.000 32.18000 256 GLU B C 1
ATOM 2829 O O . GLU B 1 187 ? 46.94000 7.28100 104.68100 1.000 30.47000 256 GLU B O 1
ATOM 2835 N N . TYR B 1 188 ? 48.92700 8.29000 104.39200 1.000 34.73000 257 TYR B N 1
ATOM 2836 C CA . TYR B 1 188 ? 49.59800 7.04500 104.05400 1.000 35.89000 257 TYR B CA 1
ATOM 2837 C C . TYR B 1 188 ? 49.97200 6.26900 105.30700 1.000 36.56000 257 TYR B C 1
ATOM 2838 O O . TYR B 1 188 ? 50.41700 6.84100 106.30700 1.000 40.38000 257 TYR B O 1
ATOM 2847 N N . ASP B 1 189 ? 49.76000 4.95700 105.24800 1.000 35.85000 258 ASP B N 1
ATOM 2848 C CA . ASP B 1 189 ? 50.15800 4.03600 106.30700 1.000 36.85000 258 ASP B CA 1
ATOM 2849 C C . ASP B 1 189 ? 51.64800 3.77000 106.14300 1.000 41.07000 258 ASP B C 1
ATOM 2850 O O . ASP B 1 189 ? 52.06400 3.13900 105.16700 1.000 41.20000 258 ASP B O 1
ATOM 2855 N N . THR B 1 190 ? 52.45300 4.23200 107.10200 1.000 43.99000 259 THR B N 1
ATOM 2856 C CA . THR B 1 190 ? 53.90300 4.15200 106.94500 1.000 49.33000 259 THR B CA 1
ATOM 2857 C C . THR B 1 190 ? 54.38600 2.70900 106.84200 1.000 48.66000 259 THR B C 1
ATOM 2858 O O . THR B 1 190 ? 55.42000 2.44500 106.21600 1.000 50.26000 259 THR B O 1
ATOM 2862 N N . ARG B 1 191 ? 53.66900 1.76800 107.45000 1.000 47.60000 260 ARG B N 1
ATOM 2863 C CA . ARG B 1 191 ? 54.01600 0.35800 107.33500 1.000 48.17000 260 ARG B CA 1
ATOM 2864 C C . ARG B 1 191 ? 53.51800 -0.26800 106.03600 1.000 53.31000 260 ARG B C 1
ATOM 2865 O O . ARG B 1 191 ? 53.71800 -1.47000 105.83400 1.000 55.39000 260 ARG B O 1
ATOM 2873 N N . ARG B 1 192 ? 52.87300 0.50600 105.16400 1.000 56.27000 261 ARG B N 1
ATOM 2874 C CA . ARG B 1 192 ? 52.46000 0.02000 103.84600 1.000 57.35000 261 ARG B CA 1
ATOM 2875 C C . ARG B 1 192 ? 53.11300 0.84200 102.73300 1.000 59.82000 261 ARG B C 1
ATOM 2876 O O . ARG B 1 192 ? 54.32800 0.78800 102.53300 1.000 61.72000 261 ARG B O 1
ATOM 2884 N N . GLY C 1 8 ? 23.25100 50.04200 171.83500 1.000 53.11000 77 GLY C N 1
ATOM 2885 C CA . GLY C 1 8 ? 24.20100 48.99000 172.14800 1.000 50.81000 77 GLY C CA 1
ATOM 2886 C C . GLY C 1 8 ? 23.99600 47.71900 171.34300 1.000 49.12000 77 GLY C C 1
ATOM 2887 O O . GLY C 1 8 ? 22.89400 47.44200 170.85900 1.000 50.82000 77 GLY C O 1
ATOM 2888 N N . ALA C 1 9 ? 25.06700 46.94500 171.18900 1.000 44.23000 78 ALA C N 1
ATOM 2889 C CA . ALA C 1 9 ? 24.98600 45.70900 170.42400 1.000 41.10000 78 ALA C CA 1
ATOM 2890 C C . ALA C 1 9 ? 24.09900 44.68900 171.13000 1.000 39.59000 78 ALA C C 1
ATOM 2891 O O . ALA C 1 9 ? 24.07600 44.60200 172.36200 1.000 41.79000 78 ALA C O 1
ATOM 2893 N N . ARG C 1 10 ? 23.36600 43.91400 170.33600 1.000 36.84000 79 ARG C N 1
ATOM 2894 C CA . ARG C 1 10 ? 22.47200 42.87700 170.84800 1.000 33.97000 79 ARG C CA 1
ATOM 2895 C C . ARG C 1 10 ? 23.25500 41.57600 170.95400 1.000 31.59000 79 ARG C C 1
ATOM 2896 O O . ARG C 1 10 ? 23.51500 40.90600 169.94800 1.000 30.53000 79 ARG C O 1
ATOM 2904 N N . ILE C 1 11 ? 23.61700 41.20100 172.17800 1.000 31.41000 80 ILE C N 1
ATOM 2905 C CA . ILE C 1 11 ? 24.46200 40.04200 172.43200 1.000 31.81000 80 ILE C CA 1
ATOM 2906 C C . ILE C 1 11 ? 23.67600 39.02600 173.25200 1.000 31.36000 80 ILE C C 1
ATOM 2907 O O . ILE C 1 11 ? 23.03200 39.38400 174.24500 1.000 34.31000 80 ILE C O 1
ATOM 2912 N N . GLY C 1 12 ? 23.72700 37.76700 172.82900 1.000 29.16000 81 GLY C N 1
ATOM 2913 C CA . GLY C 1 12 ? 23.10200 36.67900 173.55400 1.000 29.09000 81 GLY C CA 1
ATOM 2914 C C . GLY C 1 12 ? 24.11200 35.59800 173.88100 1.000 30.32000 81 GLY C C 1
ATOM 2915 O O . GLY C 1 12 ? 25.04500 35.34900 173.11400 1.000 29.23000 81 GLY C O 1
ATOM 2916 N N . GLU C 1 13 ? 23.92900 34.96400 175.04300 1.000 32.70000 82 GLU C N 1
ATOM 2917 C CA . GLU C 1 13 ? 24.82200 33.90500 175.49900 1.000 37.05000 82 GLU C CA 1
ATOM 2918 C C . GLU C 1 13 ? 24.02800 32.77900 176.14000 1.000 36.59000 82 GLU C C 1
ATOM 2919 O O . GLU C 1 13 ? 23.02100 33.02000 176.81300 1.000 39.59000 82 GLU C O 1
ATOM 2925 N N . MET C 1 14 ? 24.49000 31.55000 175.92800 1.000 34.10000 83 MET C N 1
ATOM 2926 C CA . MET C 1 14 ? 23.90900 30.37800 176.57000 1.000 34.22000 83 MET C CA 1
ATOM 2927 C C . MET C 1 14 ? 25.03900 29.41100 176.88200 1.000 34.49000 83 MET C C 1
ATOM 2928 O O . MET C 1 14 ? 25.83000 29.07600 175.99600 1.000 33.68000 83 MET C O 1
ATOM 2933 N N . LYS C 1 15 ? 25.13000 28.98000 178.13700 1.000 34.83000 84 LYS C N 1
ATOM 2934 C CA . LYS C 1 15 ? 26.04700 27.92000 178.52600 1.000 35.64000 84 LYS C CA 1
ATOM 2935 C C . LYS C 1 15 ? 25.23500 26.80200 179.16600 1.000 33.26000 84 LYS C C 1
ATOM 2936 O O . LYS C 1 15 ? 24.38300 27.06600 180.02300 1.000 33.67000 84 LYS C O 1
ATOM 2942 N N . ARG C 1 16 ? 25.48400 25.55800 178.74900 1.000 31.85000 85 ARG C N 1
ATOM 2943 C CA . ARG C 1 16 ? 24.75900 24.43900 179.34400 1.000 35.14000 85 ARG C CA 1
ATOM 2944 C C . ARG C 1 16 ? 25.67100 23.22300 179.41100 1.000 33.05000 85 ARG C C 1
ATOM 2945 O O . ARG C 1 16 ? 26.31800 22.86800 178.41800 1.000 31.13000 85 ARG C O 1
ATOM 2953 N N . VAL C 1 17 ? 25.71800 22.59400 180.58300 1.000 33.83000 86 VAL C N 1
ATOM 2954 C CA . VAL C 1 17 ? 26.52300 21.40500 180.82800 1.000 33.30000 86 VAL C CA 1
ATOM 2955 C C . VAL C 1 17 ? 25.59000 20.23400 181.11500 1.000 33.35000 86 VAL C C 1
ATOM 2956 O O . VAL C 1 17 ? 24.73000 20.32200 181.99900 1.000 34.57000 86 VAL C O 1
ATOM 2960 N N . THR C 1 18 ? 25.74100 19.15500 180.35400 1.000 31.62000 87 THR C N 1
ATOM 2961 C CA . THR C 1 18 ? 25.02900 17.90300 180.58700 1.000 31.98000 87 THR C CA 1
ATOM 2962 C C . THR C 1 18 ? 26.04800 16.78400 180.77000 1.000 32.01000 87 THR C C 1
ATOM 2963 O O . THR C 1 18 ? 27.25300 16.98900 180.63400 1.000 30.97000 87 THR C O 1
ATOM 2967 N N . LYS C 1 19 ? 25.56100 15.57600 181.05900 1.000 33.66000 88 LYS C N 1
ATOM 2968 C CA . LYS C 1 19 ? 26.48000 14.44800 181.10600 1.000 36.81000 88 LYS C CA 1
ATOM 2969 C C . LYS C 1 19 ? 27.08400 14.15700 179.73900 1.000 34.25000 88 LYS C C 1
ATOM 2970 O O . LYS C 1 19 ? 28.17500 13.58000 179.66500 1.000 35.93000 88 LYS C O 1
ATOM 2976 N N . GLU C 1 20 ? 26.42100 14.57800 178.65900 1.000 30.79000 89 GLU C N 1
ATOM 2977 C CA . GLU C 1 20 ? 26.89800 14.27300 177.31600 1.000 27.93000 89 GLU C CA 1
ATOM 2978 C C . GLU C 1 20 ? 27.75100 15.37800 176.70800 1.000 27.34000 89 GLU C C 1
ATOM 2979 O O . GLU C 1 20 ? 28.64300 15.07800 175.90000 1.000 26.82000 89 GLU C O 1
ATOM 2985 N N . THR C 1 21 ? 27.47800 16.64500 177.02600 1.000 26.28000 90 THR C N 1
ATOM 2986 C CA . THR C 1 21 ? 28.09700 17.75600 176.31600 1.000 25.33000 90 THR C CA 1
ATOM 2987 C C . THR C 1 21 ? 28.33100 18.92200 177.25900 1.000 25.25000 90 THR C C 1
ATOM 2988 O O . THR C 1 21 ? 27.68100 19.05500 178.29900 1.000 28.25000 90 THR C O 1
ATOM 2992 N N . ASN C 1 22 ? 29.25800 19.78900 176.86000 1.000 23.38000 91 ASN C N 1
ATOM 2993 C CA . ASN C 1 22 ? 29.53200 21.03300 177.56700 1.000 23.26000 91 ASN C CA 1
ATOM 2994 C C . ASN C 1 22 ? 29.60700 22.12000 176.50100 1.000 23.87000 91 ASN C C 1
ATOM 2995 O O . ASN C 1 22 ? 30.54600 22.13700 175.69700 1.000 24.89000 91 ASN C O 1
ATOM 3000 N N . VAL C 1 23 ? 28.61100 23.00700 176.47500 1.000 23.08000 92 VAL C N 1
ATOM 3001 C CA . VAL C 1 23 ? 28.39900 23.92900 175.36300 1.000 24.23000 92 VAL C CA 1
ATOM 3002 C C . VAL C 1 23 ? 28.35000 25.36100 175.87900 1.000 24.89000 92 VAL C C 1
ATOM 3003 O O . VAL C 1 23 ? 27.67100 25.64600 176.87300 1.000 26.25000 92 VAL C O 1
ATOM 3007 N N A SER C 1 24 ? 29.05600 26.25900 175.19400 0.600 24.87000 93 SER C N 1
ATOM 3008 N N B SER C 1 24 ? 29.06700 26.25900 175.20100 0.400 25.07000 93 SER C N 1
ATOM 3009 C CA A SER C 1 24 ? 29.03800 27.68200 175.51000 0.600 26.00000 93 SER C CA 1
ATOM 3010 C CA B SER C 1 24 ? 29.05600 27.68500 175.50900 0.400 25.92000 93 SER C CA 1
ATOM 3011 C C A SER C 1 24 ? 28.95600 28.45900 174.20600 0.600 26.02000 93 SER C C 1
ATOM 3012 C C B SER C 1 24 ? 28.95300 28.45200 174.19900 0.400 26.13000 93 SER C C 1
ATOM 3013 O O A SER C 1 24 ? 29.80000 28.28000 173.32200 0.600 27.79000 93 SER C O 1
ATOM 3014 O O B SER C 1 24 ? 29.78000 28.25900 173.30300 0.400 27.79000 93 SER C O 1
ATOM 3019 N N . VAL C 1 25 ? 27.94600 29.31800 174.08500 1.000 25.73000 94 VAL C N 1
ATOM 3020 C CA . VAL C 1 25 ? 27.68100 30.06300 172.85600 1.000 25.79000 94 VAL C CA 1
ATOM 3021 C C . VAL C 1 25 ? 27.49600 31.53500 173.19100 1.000 26.57000 94 VAL C C 1
ATOM 3022 O O . VAL C 1 25 ? 26.90300 31.87800 174.22100 1.000 29.19000 94 VAL C O 1
ATOM 3026 N N . LYS C 1 26 ? 28.01500 32.39900 172.31900 1.000 26.69000 95 LYS C N 1
ATOM 3027 C CA . LYS C 1 26 ? 27.81200 33.84100 172.36600 1.000 29.42000 95 LYS C CA 1
ATOM 3028 C C . LYS C 1 26 ? 27.60800 34.34500 170.94300 1.000 31.24000 95 LYS C C 1
ATOM 3029 O O . LYS C 1 26 ? 28.40100 34.01800 170.05500 1.000 32.75000 95 LYS C O 1
ATOM 3035 N N . ILE C 1 27 ? 26.55700 35.13200 170.71600 1.000 28.72000 96 ILE C N 1
ATOM 3036 C CA . ILE C 1 27 ? 26.27900 35.67300 169.39000 1.000 27.56000 96 ILE C CA 1
ATOM 3037 C C . ILE C 1 27 ? 25.99300 37.16500 169.50900 1.000 28.31000 96 ILE C C 1
ATOM 3038 O O . ILE C 1 27 ? 25.26000 37.60200 170.40400 1.000 30.85000 96 ILE C O 1
ATOM 3043 N N . ASN C 1 28 ? 26.58600 37.94600 168.61000 1.000 28.92000 97 ASN C N 1
ATOM 3044 C CA . ASN C 1 28 ? 26.35400 39.38200 168.50300 1.000 29.14000 97 ASN C CA 1
ATOM 3045 C C . ASN C 1 28 ? 25.59400 39.60800 167.20400 1.000 28.85000 97 ASN C C 1
ATOM 3046 O O . ASN C 1 28 ? 26.13400 39.36900 166.11700 1.000 29.21000 97 ASN C O 1
ATOM 3051 N N . LEU C 1 29 ? 24.33200 40.03400 167.31900 1.000 27.72000 98 LEU C N 1
ATOM 3052 C CA . LEU C 1 29 ? 23.51900 40.29600 166.13300 1.000 28.76000 98 LEU C CA 1
ATOM 3053 C C . LEU C 1 29 ? 24.03300 41.48000 165.33100 1.000 30.94000 98 LEU C C 1
ATOM 3054 O O . LEU C 1 29 ? 23.73200 41.58400 164.13500 1.000 30.40000 98 LEU C O 1
ATOM 3059 N N . ASP C 1 30 ? 24.77900 42.37400 165.96800 1.000 30.68000 99 ASP C N 1
ATOM 3060 C CA . ASP C 1 30 ? 25.30800 43.58500 165.35900 1.000 31.62000 99 ASP C CA 1
ATOM 3061 C C . ASP C 1 30 ? 26.81900 43.48700 165.20500 1.000 33.47000 99 ASP C C 1
ATOM 3062 O O . ASP C 1 30 ? 27.55500 44.45400 165.41600 1.000 34.81000 99 ASP C O 1
ATOM 3067 N N . GLY C 1 31 ? 27.29200 42.30100 164.84100 1.000 32.62000 100 GLY C N 1
ATOM 3068 C CA . GLY C 1 31 ? 28.70800 42.03200 164.79000 1.000 32.92000 100 GLY C CA 1
ATOM 3069 C C . GLY C 1 31 ? 29.35300 42.51300 163.50700 1.000 32.29000 100 GLY C C 1
ATOM 3070 O O . GLY C 1 31 ? 28.78100 43.25800 162.71000 1.000 33.88000 100 GLY C O 1
ATOM 3071 N N . THR C 1 32 ? 30.59100 42.06400 163.31500 1.000 33.37000 101 THR C N 1
ATOM 3072 C CA . THR C 1 32 ? 31.36000 42.39100 162.12100 1.000 33.33000 101 THR C CA 1
ATOM 3073 C C . THR C 1 32 ? 31.88000 41.13400 161.43400 1.000 33.42000 101 THR C C 1
ATOM 3074 O O . THR C 1 32 ? 32.81500 41.21500 160.63300 1.000 35.23000 101 THR C O 1
ATOM 3078 N N . GLY C 1 33 ? 31.29500 39.97700 161.73000 1.000 31.27000 102 GLY C N 1
ATOM 3079 C CA . GLY C 1 33 ? 31.72100 38.74100 161.11000 1.000 29.97000 102 GLY C CA 1
ATOM 3080 C C . GLY C 1 33 ? 32.83100 38.00400 161.82400 1.000 29.81000 102 GLY C C 1
ATOM 3081 O O . GLY C 1 33 ? 33.56300 37.24000 161.18600 1.000 32.40000 102 GLY C O 1
ATOM 3082 N N . VAL C 1 34 ? 32.98000 38.19600 163.13200 1.000 29.29000 103 VAL C N 1
ATOM 3083 C CA . VAL C 1 34 ? 34.01200 37.47600 163.87000 1.000 30.62000 103 VAL C CA 1
ATOM 3084 C C . VAL C 1 34 ? 33.56500 36.03300 164.05300 1.000 29.96000 103 VAL C C 1
ATOM 3085 O O . VAL C 1 34 ? 32.49400 35.76400 164.60900 1.000 31.46000 103 VAL C O 1
ATOM 3089 N N . ALA C 1 35 ? 34.37500 35.09800 163.57100 1.000 28.47000 104 ALA C N 1
ATOM 3090 C CA . ALA C 1 35 ? 34.07600 33.67700 163.66200 1.000 27.49000 104 ALA C CA 1
ATOM 3091 C C . ALA C 1 35 ? 35.02700 33.05100 164.67000 1.000 28.42000 104 ALA C C 1
ATOM 3092 O O . ALA C 1 35 ? 36.24800 33.18200 164.53900 1.000 30.38000 104 ALA C O 1
ATOM 3094 N N . ASP C 1 36 ? 34.47000 32.35400 165.65800 1.000 27.82000 105 ASP C N 1
ATOM 3095 C CA . ASP C 1 36 ? 35.27000 31.73500 166.70200 1.000 28.20000 105 ASP C CA 1
ATOM 3096 C C . ASP C 1 36 ? 34.55400 30.44300 167.10900 1.000 26.74000 105 ASP C C 1
ATOM 3097 O O . ASP C 1 36 ? 33.94300 30.32600 168.17100 1.000 26.68000 105 ASP C O 1
ATOM 3102 N N . ASN C 1 37 ? 34.64900 29.43000 166.24800 1.000 24.55000 106 ASN C N 1
ATOM 3103 C CA . ASN C 1 37 ? 33.83500 28.22600 166.36500 1.000 23.56000 106 ASN C CA 1
ATOM 3104 C C . ASN C 1 37 ? 34.71400 27.00500 166.57500 1.000 25.30000 106 ASN C C 1
ATOM 3105 O O . ASN C 1 37 ? 35.52400 26.65900 165.71100 1.000 26.17000 106 ASN C O 1
ATOM 3110 N N . SER C 1 38 ? 34.52600 26.33400 167.71700 1.000 24.10000 107 SER C N 1
ATOM 3111 C CA . SER C 1 38 ? 35.21800 25.08800 168.02800 1.000 25.82000 107 SER C CA 1
ATOM 3112 C C . SER C 1 38 ? 34.19800 24.19000 168.72200 1.000 26.09000 107 SER C C 1
ATOM 3113 O O . SER C 1 38 ? 34.18900 24.05500 169.95100 1.000 25.17000 107 SER C O 1
ATOM 3116 N N . SER C 1 39 ? 33.32500 23.58100 167.92000 1.000 24.66000 108 SER C N 1
ATOM 3117 C CA . SER C 1 39 ? 32.24400 22.75600 168.43600 1.000 25.54000 108 SER C CA 1
ATOM 3118 C C . SER C 1 39 ? 32.66700 21.32700 168.73400 1.000 26.67000 108 SER C C 1
ATOM 3119 O O . SER C 1 39 ? 31.88700 20.58200 169.33800 1.000 27.58000 108 SER C O 1
ATOM 3122 N N . GLY C 1 40 ? 33.87100 20.92700 168.33900 1.000 26.28000 109 GLY C N 1
ATOM 3123 C CA . GLY C 1 40 ? 34.23500 19.52800 168.32300 1.000 25.77000 109 GLY C CA 1
ATOM 3124 C C . GLY C 1 40 ? 33.84600 18.79400 167.05500 1.000 25.96000 109 GLY C C 1
ATOM 3125 O O . GLY C 1 40 ? 34.16100 17.60200 166.93100 1.000 27.94000 109 GLY C O 1
ATOM 3126 N N . ILE C 1 41 ? 33.16400 19.46200 166.13000 1.000 24.86000 110 ILE C N 1
ATOM 3127 C CA . ILE C 1 41 ? 32.75300 18.90600 164.84800 1.000 23.37000 110 ILE C CA 1
ATOM 3128 C C . ILE C 1 41 ? 33.29900 19.81600 163.75900 1.000 23.22000 110 ILE C C 1
ATOM 3129 O O . ILE C 1 41 ? 32.73100 20.87500 163.48400 1.000 22.95000 110 ILE C O 1
ATOM 3134 N N . PRO C 1 42 ? 34.41100 19.44100 163.11900 1.000 24.09000 111 PRO C N 1
ATOM 3135 C CA . PRO C 1 42 ? 35.07800 20.37900 162.19800 1.000 25.54000 111 PRO C CA 1
ATOM 3136 C C . PRO C 1 42 ? 34.19400 20.87100 161.06400 1.000 23.09000 111 PRO C C 1
ATOM 3137 O O . PRO C 1 42 ? 34.27300 22.05200 160.69900 1.000 24.76000 111 PRO C O 1
ATOM 3141 N N . PHE C 1 43 ? 33.35700 20.01400 160.47400 1.000 23.12000 112 PHE C N 1
ATOM 3142 C CA . PHE C 1 43 ? 32.52500 20.51000 159.38200 1.000 21.87000 112 PHE C CA 1
ATOM 3143 C C . PHE C 1 43 ? 31.46300 21.47600 159.89400 1.000 23.51000 112 PHE C C 1
ATOM 3144 O O . PHE C 1 43 ? 31.15500 22.47500 159.23000 1.000 23.81000 112 PHE C O 1
ATOM 3152 N N . LEU C 1 44 ? 30.89800 21.21000 161.07700 1.000 22.49000 113 LEU C N 1
ATOM 3153 C CA . LEU C 1 44 ? 29.95300 22.16200 161.64400 1.000 21.35000 113 LEU C CA 1
ATOM 3154 C C . LEU C 1 44 ? 30.63600 23.49100 161.93700 1.000 21.30000 113 LEU C C 1
ATOM 3155 O O . LEU C 1 44 ? 30.03600 24.55300 161.74200 1.000 24.61000 113 LEU C O 1
ATOM 3160 N N . ASP C 1 45 ? 31.90100 23.45800 162.38200 1.000 22.71000 114 ASP C N 1
ATOM 3161 C CA . ASP C 1 45 ? 32.63700 24.70500 162.57600 1.000 23.70000 114 ASP C CA 1
ATOM 3162 C C . ASP C 1 45 ? 32.71200 25.49400 161.27900 1.000 23.94000 114 ASP C C 1
ATOM 3163 O O . ASP C 1 45 ? 32.52400 26.71700 161.27500 1.000 24.13000 114 ASP C O 1
ATOM 3168 N N . HIS C 1 46 ? 33.01200 24.80400 160.17300 1.000 23.03000 115 HIS C N 1
ATOM 3169 C CA . HIS C 1 46 ? 33.05800 25.43800 158.85600 1.000 22.05000 115 HIS C CA 1
ATOM 3170 C C . HIS C 1 46 ? 31.71000 26.06100 158.50600 1.000 22.66000 115 HIS C C 1
ATOM 3171 O O . HIS C 1 46 ? 31.65500 27.16900 157.95800 1.000 23.16000 115 HIS C O 1
ATOM 3178 N N . MET C 1 47 ? 30.60700 25.38400 158.84900 1.000 22.53000 116 MET C N 1
ATOM 3179 C CA . MET C 1 47 ? 29.28500 25.94700 158.57500 1.000 22.67000 116 MET C CA 1
ATOM 3180 C C . MET C 1 47 ? 28.98300 27.13400 159.48100 1.000 22.99000 116 MET C C 1
ATOM 3181 O O . MET C 1 47 ? 28.43200 28.14100 159.02600 1.000 23.68000 116 MET C O 1
ATOM 3186 N N . LEU C 1 48 ? 29.33000 27.03200 160.76700 1.000 23.65000 117 LEU C N 1
ATOM 3187 C CA . LEU C 1 48 ? 29.12800 28.15300 161.68000 1.000 24.01000 117 LEU C CA 1
ATOM 3188 C C . LEU C 1 48 ? 29.96000 29.36200 161.27600 1.000 26.26000 117 LEU C C 1
ATOM 3189 O O . LEU C 1 48 ? 29.54900 30.50400 161.50900 1.000 27.16000 117 LEU C O 1
ATOM 3194 N N . ASP C 1 49 ? 31.13300 29.13700 160.67700 1.000 25.16000 118 ASP C N 1
ATOM 3195 C CA . ASP C 1 49 ? 31.90700 30.25200 160.14500 1.000 26.20000 118 ASP C CA 1
ATOM 3196 C C . ASP C 1 49 ? 31.12000 31.01700 159.08300 1.000 27.43000 118 ASP C C 1
ATOM 3197 O O . ASP C 1 49 ? 31.29800 32.23400 158.94200 1.000 28.71000 118 ASP C O 1
ATOM 3202 N N . GLN C 1 50 ? 30.26600 30.32600 158.31500 1.000 28.10000 119 GLN C N 1
ATOM 3203 C CA . GLN C 1 50 ? 29.45800 31.00800 157.30200 1.000 28.32000 119 GLN C CA 1
ATOM 3204 C C . GLN C 1 50 ? 28.46700 31.97200 157.93800 1.000 29.59000 119 GLN C C 1
ATOM 3205 O O . GLN C 1 50 ? 28.15400 33.01800 157.35800 1.000 28.26000 119 GLN C O 1
ATOM 3211 N N . LEU C 1 51 ? 27.92000 31.60700 159.10400 1.000 31.18000 120 LEU C N 1
ATOM 3212 C CA . LEU C 1 51 ? 27.06600 32.53100 159.84500 1.000 34.21000 120 LEU C CA 1
ATOM 3213 C C . LEU C 1 51 ? 27.76700 33.85400 160.07300 1.000 34.98000 120 LEU C C 1
ATOM 3214 O O . LEU C 1 51 ? 27.17100 34.92600 159.90500 1.000 36.43000 120 LEU C O 1
ATOM 3219 N N . ALA C 1 52 ? 29.03800 33.79700 160.45600 1.000 32.66000 121 ALA C N 1
ATOM 3220 C CA . ALA C 1 52 ? 29.78100 35.02100 160.70900 1.000 33.43000 121 ALA C CA 1
ATOM 3221 C C . ALA C 1 52 ? 30.07800 35.75600 159.41100 1.000 34.26000 121 ALA C C 1
ATOM 3222 O O . ALA C 1 52 ? 29.74800 36.93800 159.26800 1.000 36.63000 121 ALA C O 1
ATOM 3224 N N . SER C 1 53 ? 30.67600 35.06500 158.43800 1.000 31.10000 122 SER C N 1
ATOM 3225 C CA . SER C 1 53 ? 31.17500 35.77600 157.26400 1.000 34.00000 122 SER C CA 1
ATOM 3226 C C . SER C 1 53 ? 30.03900 36.28800 156.38600 1.000 31.21000 122 SER C C 1
ATOM 3227 O O . SER C 1 53 ? 30.14300 37.37900 155.81300 1.000 35.74000 122 SER C O 1
ATOM 3230 N N . HIS C 1 54 ? 28.93900 35.53900 156.27800 1.000 28.08000 123 HIS C N 1
ATOM 3231 C CA . HIS C 1 54 ? 27.84100 35.95800 155.41600 1.000 27.24000 123 HIS C CA 1
ATOM 3232 C C . HIS C 1 54 ? 26.72400 36.67200 156.15800 1.000 28.90000 123 HIS C C 1
ATOM 3233 O O . HIS C 1 54 ? 25.97700 37.43600 155.53500 1.000 32.39000 123 HIS C O 1
ATOM 3240 N N . GLY C 1 55 ? 26.59700 36.46000 157.46100 1.000 28.49000 124 GLY C N 1
ATOM 3241 C CA . GLY C 1 55 ? 25.56800 37.14800 158.21100 1.000 28.27000 124 GLY C CA 1
ATOM 3242 C C . GLY C 1 55 ? 26.08700 38.36700 158.94200 1.000 27.37000 124 GLY C C 1
ATOM 3243 O O . GLY C 1 55 ? 25.29900 39.16600 159.45800 1.000 29.12000 124 GLY C O 1
ATOM 3244 N N . LEU C 1 56 ? 27.41400 38.52300 158.98100 1.000 26.14000 125 LEU C N 1
ATOM 3245 C CA . LEU C 1 56 ? 28.09200 39.56000 159.75600 1.000 27.72000 125 LEU C CA 1
ATOM 3246 C C . LEU C 1 56 ? 27.79200 39.44500 161.24900 1.000 29.47000 125 LEU C C 1
ATOM 3247 O O . LEU C 1 56 ? 27.94400 40.41500 161.99800 1.000 31.85000 125 LEU C O 1
ATOM 3252 N N . PHE C 1 57 ? 27.35000 38.27600 161.69300 1.000 28.25000 126 PHE C N 1
ATOM 3253 C CA . PHE C 1 57 ? 27.26200 38.00400 163.11800 1.000 27.68000 126 PHE C CA 1
ATOM 3254 C C . PHE C 1 57 ? 28.65500 37.76300 163.68600 1.000 27.89000 126 PHE C C 1
ATOM 3255 O O . PHE C 1 57 ? 29.57400 37.34400 162.97800 1.000 29.11000 126 PHE C O 1
ATOM 3263 N N . ASP C 1 58 ? 28.82000 38.05800 164.97100 1.000 27.24000 127 ASP C N 1
ATOM 3264 C CA . ASP C 1 58 ? 29.94700 37.51900 165.71400 1.000 26.79000 127 ASP C CA 1
ATOM 3265 C C . ASP C 1 58 ? 29.45800 36.23000 166.35800 1.000 27.71000 127 ASP C C 1
ATOM 3266 O O . ASP C 1 58 ? 28.45700 36.24100 167.08400 1.000 30.41000 127 ASP C O 1
ATOM 3271 N N . VAL C 1 59 ? 30.11900 35.11800 166.05500 1.000 26.22000 128 VAL C N 1
ATOM 3272 C CA . VAL C 1 59 ? 29.65700 33.80000 166.47800 1.000 26.77000 128 VAL C CA 1
ATOM 3273 C C . VAL C 1 59 ? 30.78200 33.12700 167.24800 1.000 28.29000 128 VAL C C 1
ATOM 3274 O O . VAL C 1 59 ? 31.83000 32.80400 166.67400 1.000 27.92000 128 VAL C O 1
ATOM 3278 N N . HIS C 1 60 ? 30.55800 32.89700 168.54100 1.000 28.16000 129 HIS C N 1
ATOM 3279 C CA A HIS C 1 60 ? 31.49900 32.18900 169.39900 0.500 27.98000 129 HIS C CA 1
ATOM 3280 C CA B HIS C 1 60 ? 31.49800 32.18900 169.40600 0.500 29.32000 129 HIS C CA 1
ATOM 3281 C C . HIS C 1 60 ? 30.83200 30.91100 169.88700 1.000 27.28000 129 HIS C C 1
ATOM 3282 O O . HIS C 1 60 ? 29.80500 30.96600 170.57200 1.000 29.21000 129 HIS C O 1
ATOM 3295 N N . VAL C 1 61 ? 31.40900 29.76900 169.53400 1.000 24.74000 130 VAL C N 1
ATOM 3296 C CA . VAL C 1 61 ? 30.87700 28.47600 169.94500 1.000 24.60000 130 VAL C CA 1
ATOM 3297 C C . VAL C 1 61 ? 32.03000 27.63500 170.46800 1.000 24.89000 130 VAL C C 1
ATOM 3298 O O . VAL C 1 61 ? 33.02200 27.42600 169.75800 1.000 26.63000 130 VAL C O 1
ATOM 3302 N N . LYS C 1 62 ? 31.90000 27.15000 171.70300 1.000 24.47000 131 LYS C N 1
ATOM 3303 C CA . LYS C 1 62 ? 32.87200 26.23800 172.28700 1.000 25.77000 131 LYS C CA 1
ATOM 3304 C C . LYS C 1 62 ? 32.11900 25.05900 172.86000 1.000 24.64000 131 LYS C C 1
ATOM 3305 O O . LYS C 1 62 ? 31.24800 25.23800 173.71800 1.000 27.63000 131 LYS C O 1
ATOM 3311 N N . ALA C 1 63 ? 32.42500 23.86300 172.37700 1.000 24.37000 132 ALA C N 1
ATOM 3312 C CA . ALA C 1 63 ? 31.76100 22.67900 172.89100 1.000 23.73000 132 ALA C CA 1
ATOM 3313 C C . ALA C 1 63 ? 32.74400 21.52500 172.97000 1.000 23.40000 132 ALA C C 1
ATOM 3314 O O . ALA C 1 63 ? 33.64600 21.38600 172.13600 1.000 24.26000 132 ALA C O 1
ATOM 3316 N N . THR C 1 64 ? 32.55500 20.70600 173.99700 1.000 23.06000 133 THR C N 1
ATOM 3317 C CA . THR C 1 64 ? 33.12700 19.37500 174.07600 1.000 23.30000 133 THR C CA 1
ATOM 3318 C C . THR C 1 64 ? 31.96300 18.42600 174.29300 1.000 25.56000 133 THR C C 1
ATOM 3319 O O . THR C 1 64 ? 30.87700 18.83600 174.70600 1.000 25.81000 133 THR C O 1
ATOM 3323 N N . GLY C 1 65 ? 32.16500 17.16000 173.96900 1.000 25.53000 134 GLY C N 1
ATOM 3324 C CA . GLY C 1 65 ? 31.06600 16.22800 174.12000 1.000 26.66000 134 GLY C CA 1
ATOM 3325 C C . GLY C 1 65 ? 31.49000 14.83000 173.75800 1.000 26.21000 134 GLY C C 1
ATOM 3326 O O . GLY C 1 65 ? 32.65000 14.57300 173.40900 1.000 26.98000 134 GLY C O 1
ATOM 3327 N N . ASP C 1 66 ? 30.49700 13.93700 173.78700 1.000 25.13000 135 ASP C N 1
ATOM 3328 C CA . ASP C 1 66 ? 30.72100 12.50800 173.63900 1.000 24.32000 135 ASP C CA 1
ATOM 3329 C C . ASP C 1 66 ? 30.83900 12.11100 172.17300 1.000 23.90000 135 ASP C C 1
ATOM 3330 O O . ASP C 1 66 ? 30.13200 11.21600 171.69300 1.000 25.29000 135 ASP C O 1
ATOM 3335 N N . THR C 1 67 ? 31.74700 12.77500 171.45900 1.000 24.73000 136 THR C N 1
ATOM 3336 C CA . THR C 1 67 ? 31.93700 12.49000 170.04400 1.000 25.62000 136 THR C CA 1
ATOM 3337 C C . THR C 1 67 ? 32.54000 11.11700 169.79200 1.000 27.51000 136 THR C C 1
ATOM 3338 O O . THR C 1 67 ? 32.60700 10.70000 168.63100 1.000 29.24000 136 THR C O 1
ATOM 3342 N N . HIS C 1 68 ? 32.98200 10.41200 170.83900 1.000 26.66000 137 HIS C N 1
ATOM 3343 C CA . HIS C 1 68 ? 33.37300 9.01500 170.68600 1.000 27.74000 137 HIS C CA 1
ATOM 3344 C C . HIS C 1 68 ? 32.17000 8.11200 170.42600 1.000 27.32000 137 HIS C C 1
ATOM 3345 O O . HIS C 1 68 ? 32.34400 7.00900 169.90000 1.000 29.83000 137 HIS C O 1
ATOM 3352 N N . ILE C 1 69 ? 30.95700 8.55800 170.76500 1.000 26.81000 138 ILE C N 1
ATOM 3353 C CA . ILE C 1 69 ? 29.74200 7.83700 170.40300 1.000 26.65000 138 ILE C CA 1
ATOM 3354 C C . ILE C 1 69 ? 29.39300 8.19600 168.96400 1.000 25.23000 138 ILE C C 1
ATOM 3355 O O . ILE C 1 69 ? 29.41800 7.34400 168.06700 1.000 27.63000 138 ILE C O 1
ATOM 3360 N N . ASP C 1 70 ? 29.04700 9.46200 168.75200 1.000 24.14000 139 ASP C N 1
ATOM 3361 C CA . ASP C 1 70 ? 28.89600 10.06100 167.42900 1.000 23.29000 139 ASP C CA 1
ATOM 3362 C C . ASP C 1 70 ? 28.76900 11.56300 167.65600 1.000 22.03000 139 ASP C C 1
ATOM 3363 O O . ASP C 1 70 ? 28.91200 12.04900 168.78400 1.000 22.71000 139 ASP C O 1
ATOM 3368 N N . ASP C 1 71 ? 28.52500 12.30500 166.58700 1.000 21.09000 140 ASP C N 1
ATOM 3369 C CA . ASP C 1 71 ? 28.44100 13.75400 166.71000 1.000 21.41000 140 ASP C CA 1
ATOM 3370 C C . ASP C 1 71 ? 27.05500 14.24300 167.10900 1.000 19.24000 140 ASP C C 1
ATOM 3371 O O . ASP C 1 71 ? 26.86300 15.45400 167.24000 1.000 21.55000 140 ASP C O 1
ATOM 3376 N N . HIS C 1 72 ? 26.09600 13.33300 167.30900 1.000 20.86000 141 HIS C N 1
ATOM 3377 C CA . HIS C 1 72 ? 24.68600 13.71600 167.42900 1.000 20.01000 141 HIS C CA 1
ATOM 3378 C C . HIS C 1 72 ? 24.43400 14.62700 168.62900 1.000 20.84000 141 HIS C C 1
ATOM 3379 O O . HIS C 1 72 ? 23.81200 15.68800 168.49500 1.000 21.63000 141 HIS C O 1
ATOM 3386 N N . HIS C 1 73 ? 24.87100 14.21500 169.82000 1.000 21.01000 142 HIS C N 1
ATOM 3387 C CA . HIS C 1 73 ? 24.54800 14.99800 171.01000 1.000 19.95000 142 HIS C CA 1
ATOM 3388 C C . HIS C 1 73 ? 25.20000 16.37700 170.95100 1.000 20.10000 142 HIS C C 1
ATOM 3389 O O . HIS C 1 73 ? 24.57300 17.38400 171.30800 1.000 23.25000 142 HIS C O 1
ATOM 3396 N N . THR C 1 74 ? 26.46100 16.43900 170.50600 1.000 20.42000 143 THR C N 1
ATOM 3397 C CA . THR C 1 74 ? 27.14900 17.72200 170.37500 1.000 20.38000 143 THR C CA 1
ATOM 3398 C C . THR C 1 74 ? 26.43400 18.62400 169.37400 1.000 20.89000 143 THR C C 1
ATOM 3399 O O . THR C 1 74 ? 26.15900 19.79500 169.65300 1.000 21.82000 143 THR C O 1
ATOM 3403 N N . ASN C 1 75 ? 26.14000 18.08600 168.19100 1.000 20.11000 144 ASN C N 1
ATOM 3404 C CA . ASN C 1 75 ? 25.42300 18.83600 167.16500 1.000 20.92000 144 ASN C CA 1
ATOM 3405 C C . ASN C 1 75 ? 24.11500 19.40200 167.71100 1.000 21.90000 144 ASN C C 1
ATOM 3406 O O . ASN C 1 75 ? 23.82100 20.59700 167.56400 1.000 21.95000 144 ASN C O 1
ATOM 3411 N N . GLU C 1 76 ? 23.33800 18.55500 168.38300 1.000 20.87000 145 GLU C N 1
ATOM 3412 C CA . GLU C 1 76 ? 22.04000 18.96800 168.90600 1.000 21.34000 145 GLU C CA 1
ATOM 3413 C C . GLU C 1 76 ? 22.19100 20.03900 169.97800 1.000 21.01000 145 GLU C C 1
ATOM 3414 O O . GLU C 1 76 ? 21.49300 21.05700 169.95600 1.000 22.52000 145 GLU C O 1
ATOM 3420 N N . ASP C 1 77 ? 23.09200 19.81700 170.93600 1.000 20.84000 146 ASP C N 1
ATOM 3421 C CA . ASP C 1 77 ? 23.20200 20.74600 172.05100 1.000 21.30000 146 ASP C CA 1
ATOM 3422 C C . ASP C 1 77 ? 23.79400 22.08400 171.61200 1.000 22.00000 146 ASP C C 1
ATOM 3423 O O . ASP C 1 77 ? 23.40200 23.13700 172.13400 1.000 23.82000 146 ASP C O 1
ATOM 3428 N N . VAL C 1 78 ? 24.70000 22.07300 170.63200 1.000 21.80000 147 VAL C N 1
ATOM 3429 C CA . VAL C 1 78 ? 25.19100 23.32800 170.06000 1.000 22.16000 147 VAL C CA 1
ATOM 3430 C C . VAL C 1 78 ? 24.04300 24.09800 169.40900 1.000 21.59000 147 VAL C C 1
ATOM 3431 O O . VAL C 1 78 ? 23.85100 25.29500 169.65900 1.000 22.70000 147 VAL C O 1
ATOM 3435 N N . ALA C 1 79 ? 23.23100 23.40700 168.60500 1.000 22.02000 148 ALA C N 1
ATOM 3436 C CA . ALA C 1 79 ? 22.10100 24.06300 167.94600 1.000 21.34000 148 ALA C CA 1
ATOM 3437 C C . ALA C 1 79 ? 21.09500 24.61200 168.95200 1.000 21.72000 148 ALA C C 1
ATOM 3438 O O . ALA C 1 79 ? 20.59200 25.73100 168.78700 1.000 22.42000 148 ALA C O 1
ATOM 3440 N N . LEU C 1 80 ? 20.75300 23.81900 169.97600 1.000 21.99000 149 LEU C N 1
ATOM 3441 C CA . LEU C 1 80 ? 19.83300 24.29500 171.00800 1.000 22.42000 149 LEU C CA 1
ATOM 3442 C C . LEU C 1 80 ? 20.36300 25.56200 171.67200 1.000 22.77000 149 LEU C C 1
ATOM 3443 O O . LEU C 1 80 ? 19.60900 26.52000 171.89300 1.000 23.16000 149 LEU C O 1
ATOM 3448 N N . ALA C 1 81 ? 21.65700 25.57800 172.00500 1.000 22.34000 150 ALA C N 1
ATOM 3449 C CA . ALA C 1 81 ? 22.25400 26.73600 172.66400 1.000 21.74000 150 ALA C CA 1
ATOM 3450 C C . ALA C 1 81 ? 22.27000 27.95700 171.75100 1.000 23.50000 150 ALA C C 1
ATOM 3451 O O . ALA C 1 81 ? 22.02800 29.08000 172.20700 1.000 24.78000 150 ALA C O 1
ATOM 3453 N N . ILE C 1 82 ? 22.55700 27.76800 170.45700 1.000 22.57000 151 ILE C N 1
ATOM 3454 C CA . ILE C 1 82 ? 22.54800 28.90500 169.54300 1.000 23.47000 151 ILE C CA 1
ATOM 3455 C C . ILE C 1 82 ? 21.15100 29.50400 169.47100 1.000 24.09000 151 ILE C C 1
ATOM 3456 O O . ILE C 1 82 ? 20.98000 30.73000 169.49800 1.000 25.40000 151 ILE C O 1
ATOM 3461 N N . GLY C 1 83 ? 20.12700 28.65200 169.38900 1.000 23.73000 152 GLY C N 1
ATOM 3462 C CA . GLY C 1 83 ? 18.76600 29.16200 169.32200 1.000 24.74000 152 GLY C CA 1
ATOM 3463 C C . GLY C 1 83 ? 18.39400 29.98100 170.54100 1.000 24.98000 152 GLY C C 1
ATOM 3464 O O . GLY C 1 83 ? 17.75700 31.03200 170.42400 1.000 25.86000 152 GLY C O 1
ATOM 3465 N N . THR C 1 84 ? 18.79800 29.51800 171.72600 1.000 24.72000 153 THR C N 1
ATOM 3466 C CA . THR C 1 84 ? 18.52100 30.25800 172.95000 1.000 26.51000 153 THR C CA 1
ATOM 3467 C C . THR C 1 84 ? 19.29300 31.56900 172.98100 1.000 26.38000 153 THR C C 1
ATOM 3468 O O . THR C 1 84 ? 18.74800 32.60900 173.37200 1.000 27.60000 153 THR C O 1
ATOM 3472 N N . ALA C 1 85 ? 20.56300 31.53700 172.57200 1.000 25.60000 154 ALA C N 1
ATOM 3473 C CA . ALA C 1 85 ? 21.35000 32.76400 172.52700 1.000 25.60000 154 ALA C CA 1
ATOM 3474 C C . ALA C 1 85 ? 20.73900 33.76200 171.55500 1.000 25.47000 154 ALA C C 1
ATOM 3475 O O . ALA C 1 85 ? 20.69500 34.96800 171.83200 1.000 26.78000 154 ALA C O 1
ATOM 3477 N N . LEU C 1 86 ? 20.26400 33.27400 170.40900 1.000 25.28000 155 LEU C N 1
ATOM 3478 C CA . LEU C 1 86 ? 19.60800 34.14500 169.44200 1.000 25.84000 155 LEU C CA 1
ATOM 3479 C C . LEU C 1 86 ? 18.35700 34.77400 170.04600 1.000 26.54000 155 LEU C C 1
ATOM 3480 O O . LEU C 1 86 ? 18.13300 35.98500 169.93500 1.000 27.84000 155 LEU C O 1
ATOM 3485 N N . LEU C 1 87 ? 17.53500 33.95800 170.70400 1.000 27.17000 156 LEU C N 1
ATOM 3486 C CA . LEU C 1 87 ? 16.32500 34.46900 171.33600 1.000 28.76000 156 LEU C CA 1
ATOM 3487 C C . LEU C 1 87 ? 16.66100 35.55800 172.34600 1.000 29.02000 156 LEU C C 1
ATOM 3488 O O . LEU C 1 87 ? 16.02600 36.61800 172.37000 1.000 31.14000 156 LEU C O 1
ATOM 3493 N N . GLN C 1 88 ? 17.68100 35.32100 173.17400 1.000 28.60000 157 GLN C N 1
ATOM 3494 C CA . GLN C 1 88 ? 18.06300 36.30400 174.18300 1.000 29.34000 157 GLN C CA 1
ATOM 3495 C C . GLN C 1 88 ? 18.54900 37.59700 173.54000 1.000 30.85000 157 GLN C C 1
ATOM 3496 O O . GLN C 1 88 ? 18.18100 38.69300 173.98000 1.000 32.31000 157 GLN C O 1
ATOM 3502 N N . ALA C 1 89 ? 19.37500 37.48900 172.49400 1.000 29.61000 158 ALA C N 1
ATOM 3503 C CA . ALA C 1 89 ? 19.89900 38.67900 171.82800 1.000 29.66000 158 ALA C CA 1
ATOM 3504 C C . ALA C 1 89 ? 18.78900 39.51800 171.21300 1.000 30.89000 158 ALA C C 1
ATOM 3505 O O . ALA C 1 89 ? 18.89000 40.75100 171.17400 1.000 30.91000 158 ALA C O 1
ATOM 3507 N N . LEU C 1 90 ? 17.73100 38.87000 170.71600 1.000 29.18000 159 LEU C N 1
ATOM 3508 C CA . LEU C 1 90 ? 16.66100 39.59400 170.03700 1.000 30.22000 159 LEU C CA 1
ATOM 3509 C C . LEU C 1 90 ? 15.84000 40.46000 170.99100 1.000 32.95000 159 LEU C C 1
ATOM 3510 O O . LEU C 1 90 ? 15.26900 41.46800 170.56100 1.000 34.22000 159 LEU C O 1
ATOM 3515 N N . GLY C 1 91 ? 15.76500 40.09900 172.27100 1.000 34.63000 160 GLY C N 1
ATOM 3516 C CA . GLY C 1 91 ? 14.98700 40.90400 173.20500 1.000 37.14000 160 GLY C CA 1
ATOM 3517 C C . GLY C 1 91 ? 13.53500 41.02000 172.77600 1.000 39.78000 160 GLY C C 1
ATOM 3518 O O . GLY C 1 91 ? 12.91000 40.04000 172.35300 1.000 40.72000 160 GLY C O 1
ATOM 3519 N N . ASP C 1 92 ? 12.99100 42.24000 172.85100 1.000 40.36000 161 ASP C N 1
ATOM 3520 C CA . ASP C 1 92 ? 11.58800 42.46300 172.51300 1.000 42.29000 161 ASP C CA 1
ATOM 3521 C C . ASP C 1 92 ? 11.33400 42.53700 171.01400 1.000 41.80000 161 ASP C C 1
ATOM 3522 O O . ASP C 1 92 ? 10.18200 42.74100 170.61000 1.000 42.27000 161 ASP C O 1
ATOM 3527 N N . ARG C 1 93 ? 12.37300 42.40500 170.19100 1.000 38.78000 162 ARG C N 1
ATOM 3528 C CA . ARG C 1 93 ? 12.25600 42.38000 168.73500 1.000 38.24000 162 ARG C CA 1
ATOM 3529 C C . ARG C 1 93 ? 11.63200 43.65200 168.16300 1.000 37.40000 162 ARG C C 1
ATOM 3530 O O . ARG C 1 93 ? 11.16600 43.65000 167.02200 1.000 38.96000 162 ARG C O 1
ATOM 3538 N N . LYS C 1 94 ? 11.60600 44.75500 168.90900 1.000 37.05000 163 LYS C N 1
ATOM 3539 C CA . LYS C 1 94 ? 10.95900 45.95600 168.39800 1.000 39.00000 163 LYS C CA 1
ATOM 3540 C C . LYS C 1 94 ? 11.78300 46.56800 167.26900 1.000 38.27000 163 LYS C C 1
ATOM 3541 O O . LYS C 1 94 ? 13.00400 46.72000 167.38400 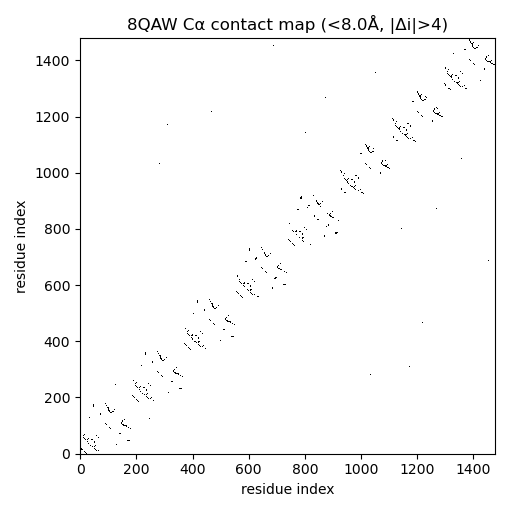1.000 38.53000 163 LYS C O 1
ATOM 3547 N N . GLY C 1 95 ? 11.11200 46.88800 166.16000 1.000 36.43000 164 GLY C N 1
ATOM 3548 C CA . GLY C 1 95 ? 11.69800 47.65100 165.08000 1.000 35.71000 164 GLY C CA 1
ATOM 3549 C C . GLY C 1 95 ? 12.49700 46.87400 164.05400 1.000 32.19000 164 GLY C C 1
ATOM 3550 O O . GLY C 1 95 ? 13.02100 47.48800 163.11600 1.000 33.22000 164 GLY C O 1
ATOM 3551 N N . ILE C 1 96 ? 12.61100 45.55500 164.18700 1.000 29.62000 165 ILE C N 1
ATOM 3552 C CA . ILE C 1 96 ? 13.44000 44.77800 163.27500 1.000 28.97000 165 ILE C CA 1
ATOM 3553 C C . ILE C 1 96 ? 12.62000 44.36300 162.05600 1.000 29.65000 165 ILE C C 1
ATOM 3554 O O . ILE C 1 96 ? 11.38600 44.40000 162.05400 1.000 31.86000 165 ILE C O 1
ATOM 3559 N N . ASN C 1 97 ? 13.32400 43.98300 160.98800 1.000 28.70000 166 ASN C N 1
ATOM 3560 C CA . ASN C 1 97 ? 12.64200 43.51100 159.78300 1.000 28.59000 166 ASN C CA 1
ATOM 3561 C C . ASN C 1 97 ? 11.80100 42.26900 160.06600 1.000 28.10000 166 ASN C C 1
ATOM 3562 O O . ASN C 1 97 ? 10.72900 42.09500 159.47300 1.000 30.52000 166 ASN C O 1
ATOM 3567 N N . ARG C 1 98 ? 12.28200 41.39500 160.96000 1.000 27.38000 167 ARG C N 1
ATOM 3568 C CA . ARG C 1 98 ? 11.60000 40.19000 161.44400 1.000 27.10000 167 ARG C CA 1
ATOM 3569 C C . ARG C 1 98 ? 11.57200 39.05800 160.42400 1.000 26.18000 167 ARG C C 1
ATOM 3570 O O . ARG C 1 98 ? 11.77900 37.89600 160.78400 1.000 25.74000 167 ARG C O 1
ATOM 3578 N N . PHE C 1 99 ? 11.30600 39.37700 159.16500 1.000 24.62000 168 PHE C N 1
ATOM 3579 C CA . PHE C 1 99 ? 11.35600 38.40700 158.08300 1.000 23.54000 168 PHE C CA 1
ATOM 3580 C C . PHE C 1 99 ? 12.70200 38.49100 157.37300 1.000 23.22000 168 PHE C C 1
ATOM 3581 O O . PHE C 1 99 ? 13.27100 39.57600 157.21500 1.000 24.63000 168 PHE C O 1
ATOM 3589 N N . GLY C 1 100 ? 13.18900 37.34000 156.91500 1.000 23.86000 169 GLY C N 1
ATOM 3590 C CA . GLY C 1 100 ? 14.38400 37.29400 156.09300 1.000 25.20000 169 GLY C CA 1
ATOM 3591 C C . GLY C 1 100 ? 14.23400 36.30700 154.95600 1.000 24.23000 169 GLY C C 1
ATOM 3592 O O . GLY C 1 100 ? 13.57600 35.27300 155.10900 1.000 24.07000 169 GLY C O 1
ATOM 3593 N N . ASN C 1 101 ? 14.81000 36.62900 153.79600 1.000 23.25000 170 ASN C N 1
ATOM 3594 C CA . ASN C 1 101 ? 14.75000 35.77800 152.61500 1.000 24.04000 170 ASN C CA 1
ATOM 3595 C C . ASN C 1 101 ? 16.07700 35.84800 151.88100 1.000 23.31000 170 ASN C C 1
ATOM 3596 O O . ASN C 1 101 ? 16.61600 36.94000 151.68300 1.000 25.97000 170 ASN C O 1
ATOM 3601 N N . PHE C 1 102 ? 16.58200 34.70000 151.43300 1.000 22.38000 171 PHE C N 1
ATOM 3602 C CA . PHE C 1 102 ? 17.77700 34.73600 150.60400 1.000 22.40000 171 PHE C CA 1
ATOM 3603 C C . PHE C 1 102 ? 17.91300 33.44100 149.82000 1.000 22.91000 171 PHE C C 1
ATOM 3604 O O . PHE C 1 102 ? 17.72300 32.35400 150.37100 1.000 24.37000 171 PHE C O 1
ATOM 3612 N N . SER C 1 103 ? 18.26700 33.56600 148.54200 1.000 23.42000 172 SER C N 1
ATOM 3613 C CA . SER C 1 103 ? 18.64900 32.43100 147.70700 1.000 23.44000 172 SER C CA 1
ATOM 3614 C C . SER C 1 103 ? 20.15600 32.47900 147.50600 1.000 24.23000 172 SER C C 1
ATOM 3615 O O . SER C 1 103 ? 20.67600 33.44400 146.93800 1.000 26.12000 172 SER C O 1
ATOM 3618 N N . ALA C 1 104 ? 20.85600 31.45700 147.98700 1.000 23.81000 173 ALA C N 1
ATOM 3619 C CA . ALA C 1 104 ? 22.30900 31.42000 147.88100 1.000 23.25000 173 ALA C CA 1
ATOM 3620 C C . ALA C 1 104 ? 22.72700 30.36200 146.87500 1.000 23.70000 173 ALA C C 1
ATOM 3621 O O . ALA C 1 104 ? 22.43700 29.17200 147.07500 1.000 23.93000 173 ALA C O 1
ATOM 3623 N N . PRO C 1 105 ? 23.37900 30.74600 145.78600 1.000 24.57000 174 PRO C N 1
ATOM 3624 C CA . PRO C 1 105 ? 24.03600 29.75800 144.93300 1.000 25.56000 174 PRO C CA 1
ATOM 3625 C C . PRO C 1 105 ? 25.41100 29.42600 145.48300 1.000 26.00000 174 PRO C C 1
ATOM 3626 O O . PRO C 1 105 ? 26.06600 30.24800 146.12400 1.000 29.07000 174 PRO C O 1
ATOM 3630 N N . LEU C 1 106 ? 25.82600 28.18300 145.26600 1.000 23.66000 175 LEU C N 1
ATOM 3631 C CA . LEU C 1 106 ? 27.22000 27.78300 145.46600 1.000 23.18000 175 LEU C CA 1
ATOM 3632 C C . LEU C 1 106 ? 27.50000 26.79600 144.34000 1.000 22.18000 175 LEU C C 1
ATOM 3633 O O . LEU C 1 106 ? 27.11500 25.62100 144.42300 1.000 21.65000 175 LEU C O 1
ATOM 3638 N N . ASP C 1 107 ? 28.16900 27.28500 143.29800 1.000 23.34000 176 ASP C N 1
ATOM 3639 C CA . ASP C 1 107 ? 28.33500 26.52700 142.06500 1.000 21.38000 176 ASP C CA 1
ATOM 3640 C C . ASP C 1 107 ? 26.98600 25.95500 141.63600 1.000 20.81000 176 ASP C C 1
ATOM 3641 O O . ASP C 1 107 ? 26.03600 26.71600 141.43600 1.000 22.29000 176 ASP C O 1
ATOM 3646 N N . GLU C 1 108 ? 26.87000 24.63200 141.51200 1.000 20.24000 177 GLU C N 1
ATOM 3647 C CA . GLU C 1 108 ? 25.63000 24.03800 141.01700 1.000 20.95000 177 GLU C CA 1
ATOM 3648 C C . GLU C 1 108 ? 24.50700 24.01900 142.05700 1.000 21.93000 177 GLU C C 1
ATOM 3649 O O . GLU C 1 108 ? 23.34400 23.79500 141.68700 1.000 21.99000 177 GLU C O 1
ATOM 3655 N N . ALA C 1 109 ? 24.81800 24.25000 143.33400 1.000 21.42000 178 ALA C N 1
ATOM 3656 C CA . ALA C 1 109 ? 23.80600 24.23400 144.38100 1.000 21.40000 178 ALA C CA 1
ATOM 3657 C C . ALA C 1 109 ? 23.08800 25.57700 144.45500 1.000 21.03000 178 ALA C C 1
ATOM 3658 O O . ALA C 1 109 ? 23.67100 26.63200 144.21000 1.000 22.40000 178 ALA C O 1
ATOM 3660 N N . LEU C 1 110 ? 21.80600 25.52700 144.79600 1.000 19.89000 179 LEU C N 1
ATOM 3661 C CA . LEU C 1 110 ? 21.00700 26.73200 144.99700 1.000 19.25000 179 LEU C CA 1
ATOM 3662 C C . LEU C 1 110 ? 19.97100 26.42300 146.06500 1.000 19.53000 179 LEU C C 1
ATOM 3663 O O . LEU C 1 110 ? 19.14000 25.52900 145.87700 1.000 20.82000 179 LEU C O 1
ATOM 3668 N N . VAL C 1 111 ? 20.02700 27.14400 147.18300 1.000 20.49000 180 VAL C N 1
ATOM 3669 C CA . VAL C 1 111 ? 19.14100 26.89500 148.31500 1.000 20.54000 180 VAL C CA 1
ATOM 3670 C C . VAL C 1 111 ? 18.49200 28.21100 148.70900 1.000 21.14000 180 VAL C C 1
ATOM 3671 O O . VAL C 1 111 ? 19.17800 29.23500 148.83200 1.000 23.08000 180 VAL C O 1
ATOM 3675 N N . HIS C 1 112 ? 17.17500 28.18900 148.88200 1.000 20.91000 181 HIS C N 1
ATOM 3676 C CA . HIS C 1 112 ? 16.44500 29.34700 149.36800 1.000 21.65000 181 HIS C CA 1
ATOM 3677 C C . HIS C 1 112 ? 16.07600 29.16900 150.83000 1.000 18.73000 181 HIS C C 1
ATOM 3678 O O . HIS C 1 112 ? 15.60700 28.10400 151.24700 1.000 20.64000 181 HIS C O 1
ATOM 3685 N N . VAL C 1 113 ? 16.26700 30.23000 151.60200 1.000 20.72000 182 VAL C N 1
ATOM 3686 C CA . VAL C 1 113 ? 15.83100 30.26800 152.99000 1.000 21.91000 182 VAL C CA 1
ATOM 3687 C C . VAL C 1 113 ? 14.84100 31.40500 153.15200 1.000 22.40000 182 VAL C C 1
ATOM 3688 O O . VAL C 1 113 ? 15.11100 32.53500 152.73100 1.000 23.32000 182 VAL C O 1
ATOM 3692 N N . SER C 1 114 ? 13.70300 31.10200 153.76400 1.000 21.39000 183 SER C N 1
ATOM 3693 C CA . SER C 1 114 ? 12.71600 32.09500 154.15100 1.000 21.31000 183 SER C CA 1
ATOM 3694 C C . SER C 1 114 ? 12.45200 31.90000 155.63000 1.000 22.51000 183 SER C C 1
ATOM 3695 O O . SER C 1 114 ? 12.20300 30.77100 156.06000 1.000 24.17000 183 SER C O 1
ATOM 3698 N N . LEU C 1 115 ? 12.53800 32.97600 156.41100 1.000 22.08000 184 LEU C N 1
ATOM 3699 C CA . LEU C 1 115 ? 12.32800 32.82700 157.84500 1.000 22.70000 184 LEU C CA 1
ATOM 3700 C C . LEU C 1 115 ? 11.58200 34.02500 158.42100 1.000 22.76000 184 LEU C C 1
ATOM 3701 O O . LEU C 1 115 ? 11.56800 35.12500 157.86200 1.000 22.18000 184 LEU C O 1
ATOM 3706 N N . ASP C 1 116 ? 10.95800 33.78400 159.56900 1.000 23.07000 185 ASP C N 1
ATOM 3707 C CA . ASP C 1 116 ? 10.24900 34.81100 160.31500 1.000 23.41000 185 ASP C CA 1
ATOM 3708 C C . ASP C 1 116 ? 10.60500 34.63600 161.78000 1.000 24.44000 185 ASP C C 1
ATOM 3709 O O . ASP C 1 116 ? 10.47000 33.53400 162.31600 1.000 24.81000 185 ASP C O 1
ATOM 3714 N N . LEU C 1 117 ? 11.07800 35.70700 162.41600 1.000 24.70000 186 LEU C N 1
ATOM 3715 C CA . LEU C 1 117 ? 11.37000 35.67900 163.85200 1.000 25.67000 186 LEU C CA 1
ATOM 3716 C C . LEU C 1 117 ? 10.05600 35.90200 164.60500 1.000 25.70000 186 LEU C C 1
ATOM 3717 O O . LEU C 1 117 ? 9.77800 36.96500 165.16500 1.000 28.28000 186 LEU C O 1
ATOM 3722 N N . SER C 1 118 ? 9.24900 34.83900 164.61200 1.000 25.03000 187 SER C N 1
ATOM 3723 C CA . SER C 1 118 ? 7.83300 34.86200 164.95000 1.000 26.56000 187 SER C CA 1
ATOM 3724 C C . SER C 1 118 ? 7.53200 34.50200 166.39200 1.000 26.33000 187 SER C C 1
ATOM 3725 O O . SER C 1 118 ? 6.44500 34.83300 166.88100 1.000 27.98000 187 SER C O 1
ATOM 3728 N N . GLY C 1 119 ? 8.43500 33.79400 167.05900 1.000 25.23000 188 GLY C N 1
ATOM 3729 C CA . GLY C 1 119 ? 8.13800 33.21600 168.34900 1.000 25.28000 188 GLY C CA 1
ATOM 3730 C C . GLY C 1 119 ? 7.44300 31.87400 168.29200 1.000 24.74000 188 GLY C C 1
ATOM 3731 O O . GLY C 1 119 ? 7.16600 31.29200 169.34900 1.000 27.40000 188 GLY C O 1
ATOM 3732 N N . ARG C 1 120 ? 7.14700 31.36700 167.09800 1.000 24.11000 189 ARG C N 1
ATOM 3733 C CA . ARG C 1 120 ? 6.49800 30.06800 166.92900 1.000 24.25000 189 ARG C CA 1
ATOM 3734 C C . ARG C 1 120 ? 7.45300 29.15200 166.18400 1.000 23.45000 189 ARG C C 1
ATOM 3735 O O . ARG C 1 120 ? 7.78900 29.44100 165.02100 1.000 23.37000 189 ARG C O 1
ATOM 3743 N N . PRO C 1 121 ? 7.94700 28.07500 166.79300 1.000 22.04000 190 PRO C N 1
ATOM 3744 C CA . PRO C 1 121 ? 8.92100 27.22600 166.09200 1.000 20.98000 190 PRO C CA 1
ATOM 3745 C C . PRO C 1 121 ? 8.26700 26.44200 164.96300 1.000 20.98000 190 PRO C C 1
ATOM 3746 O O . PRO C 1 121 ? 7.22200 25.81500 165.14900 1.000 22.33000 190 PRO C O 1
ATOM 3750 N N . HIS C 1 122 ? 8.90400 26.46500 163.79100 1.000 21.25000 191 HIS C N 1
ATOM 3751 C CA . HIS C 1 122 ? 8.52200 25.55800 162.71500 1.000 21.06000 191 HIS C CA 1
ATOM 3752 C C . HIS C 1 122 ? 9.69400 25.42500 161.76000 1.000 21.69000 191 HIS C C 1
ATOM 3753 O O . HIS C 1 122 ? 10.28700 26.43300 161.37200 1.000 24.87000 191 HIS C O 1
ATOM 3760 N N . LEU C 1 123 ? 9.99900 24.19300 161.35900 1.000 20.31000 192 LEU C N 1
ATOM 3761 C CA . LEU C 1 123 ? 10.99000 23.92700 160.32100 1.000 20.19000 192 LEU C CA 1
ATOM 3762 C C . LEU C 1 123 ? 10.32200 23.25500 159.13000 1.000 20.74000 192 LEU C C 1
ATOM 3763 O O . LEU C 1 123 ? 9.76200 22.16000 159.26000 1.000 21.45000 192 LEU C O 1
ATOM 3768 N N . GLY C 1 124 ? 10.38200 23.91200 157.97400 1.000 19.65000 193 GLY C N 1
ATOM 3769 C CA . GLY C 1 124 ? 10.11500 23.27000 156.70500 1.000 20.27000 193 GLY C CA 1
ATOM 3770 C C . GLY C 1 124 ? 11.44800 23.00900 156.03800 1.000 21.89000 193 GLY C C 1
ATOM 3771 O O . GLY C 1 124 ? 12.23400 23.93000 155.83100 1.000 24.65000 193 GLY C O 1
ATOM 3772 N N . TYR C 1 125 ? 11.72900 21.74200 155.76700 1.000 21.98000 194 TYR C N 1
ATOM 3773 C CA . TYR C 1 125 ? 13.06700 21.34600 155.34600 1.000 22.96000 194 TYR C CA 1
ATOM 3774 C C . TYR C 1 125 ? 12.96600 20.44500 154.13400 1.000 23.32000 194 TYR C C 1
ATOM 3775 O O . TYR C 1 125 ? 12.36800 19.37100 154.20900 1.000 24.35000 194 TYR C O 1
ATOM 3784 N N . ASP C 1 126 ? 13.55600 20.87700 153.02600 1.000 23.02000 195 ASP C N 1
ATOM 3785 C CA . ASP C 1 126 ? 13.49700 20.12600 151.79300 1.000 25.80000 195 ASP C CA 1
ATOM 3786 C C . ASP C 1 126 ? 14.86800 20.24400 151.13100 1.000 26.48000 195 ASP C C 1
ATOM 3787 O O . ASP C 1 126 ? 15.04700 21.00200 150.16900 1.000 29.60000 195 ASP C O 1
ATOM 3792 N N . LEU C 1 127 ? 15.84200 19.53400 151.70500 1.000 25.31000 196 LEU C N 1
ATOM 3793 C CA . LEU C 1 127 ? 17.14900 19.31700 151.10200 1.000 23.68000 196 LEU C CA 1
ATOM 3794 C C . LEU C 1 127 ? 17.27100 17.86200 150.68100 1.000 26.28000 196 LEU C C 1
ATOM 3795 O O . LEU C 1 127 ? 16.73900 16.96400 151.34400 1.000 28.95000 196 LEU C O 1
ATOM 3800 N N . ASN C 1 128 ? 18.01900 17.62800 149.60500 1.000 23.44000 197 ASN C N 1
ATOM 3801 C CA . ASN C 1 128 ? 18.29700 16.28700 149.09800 1.000 26.25000 197 ASN C CA 1
ATOM 3802 C C . ASN C 1 128 ? 19.81200 16.12900 149.06200 1.000 24.74000 197 ASN C C 1
ATOM 3803 O O . ASN C 1 128 ? 20.45100 16.40900 148.04600 1.000 27.24000 197 ASN C O 1
ATOM 3808 N N . ILE C 1 129 ? 20.37400 15.68600 150.18200 1.000 23.87000 198 ILE C N 1
ATOM 3809 C CA . ILE C 1 129 ? 21.81800 15.54700 150.34100 1.000 24.02000 198 ILE C CA 1
ATOM 3810 C C . ILE C 1 129 ? 22.19400 14.13200 149.90900 1.000 22.83000 198 ILE C C 1
ATOM 3811 O O . ILE C 1 129 ? 21.79100 13.16200 150.58400 1.000 24.54000 198 ILE C O 1
ATOM 3816 N N . PRO C 1 130 ? 22.95500 13.96400 148.82400 1.000 23.67000 199 PRO C N 1
ATOM 3817 C CA . PRO C 1 130 ? 23.08600 12.63900 148.20500 1.000 23.68000 199 PRO C CA 1
ATOM 3818 C C . PRO C 1 130 ? 24.11300 11.71100 148.83500 1.000 22.66000 199 PRO C C 1
ATOM 3819 O O . PRO C 1 130 ? 24.20400 10.55200 148.40100 1.000 23.76000 199 PRO C O 1
ATOM 3823 N N . THR C 1 131 ? 24.89600 12.15000 149.82200 1.000 21.84000 200 THR C N 1
ATOM 3824 C CA . THR C 1 131 ? 25.84300 11.25000 150.45800 1.000 20.39000 200 THR C CA 1
ATOM 3825 C C . THR C 1 131 ? 25.61700 11.27300 151.96300 1.000 23.27000 200 THR C C 1
ATOM 3826 O O . THR C 1 131 ? 25.04700 12.22300 152.50900 1.000 24.10000 200 THR C O 1
ATOM 3830 N N . GLN C 1 132 ? 26.08300 10.21700 152.63200 1.000 22.86000 201 GLN C N 1
ATOM 3831 C CA . GLN C 1 132 ? 25.82800 10.07300 154.06400 1.000 21.46000 201 GLN C CA 1
ATOM 3832 C C . GLN C 1 132 ? 26.86800 10.77100 154.93100 1.000 21.79000 201 GLN C C 1
ATOM 3833 O O . GLN C 1 132 ? 26.57900 11.07200 156.09700 1.000 22.08000 201 GLN C O 1
ATOM 3839 N N . ARG C 1 133 ? 28.05200 11.06000 154.39100 1.000 21.94000 202 ARG C N 1
ATOM 3840 C CA . ARG C 1 133 ? 29.12200 11.69900 155.15500 1.000 22.96000 202 ARG C CA 1
ATOM 3841 C C . ARG C 1 133 ? 29.77400 12.78600 154.31600 1.000 22.83000 202 ARG C C 1
ATOM 3842 O O . ARG C 1 133 ? 30.08000 12.56500 153.13900 1.000 25.99000 202 ARG C O 1
ATOM 3850 N N . VAL C 1 134 ? 29.97300 13.95600 154.91700 1.000 21.79000 203 VAL C N 1
ATOM 3851 C CA . VAL C 1 134 ? 30.86700 14.98500 154.39500 1.000 22.88000 203 VAL C CA 1
ATOM 3852 C C . VAL C 1 134 ? 32.04100 15.05100 155.35900 1.000 23.21000 203 VAL C C 1
ATOM 3853 O O . VAL C 1 134 ? 31.88500 15.49200 156.50500 1.000 24.51000 203 VAL C O 1
ATOM 3857 N N . GLY C 1 135 ? 33.21200 14.60300 154.91200 1.000 23.52000 204 GLY C N 1
ATOM 3858 C CA . GLY C 1 135 ? 34.28100 14.34500 155.86500 1.000 25.52000 204 GLY C CA 1
ATOM 3859 C C . GLY C 1 135 ? 33.79600 13.30100 156.85200 1.000 24.75000 204 GLY C C 1
ATOM 3860 O O . GLY C 1 135 ? 33.29200 12.24000 156.46300 1.000 25.44000 204 GLY C O 1
ATOM 3861 N N . LYS C 1 136 ? 33.90900 13.61100 158.14500 1.000 25.36000 205 LYS C N 1
ATOM 3862 C CA . LYS C 1 136 ? 33.36900 12.75300 159.19600 1.000 24.55000 205 LYS C CA 1
ATOM 3863 C C . LYS C 1 136 ? 31.94600 13.11900 159.59900 1.000 24.30000 205 LYS C C 1
ATOM 3864 O O . LYS C 1 136 ? 31.35200 12.41300 160.42500 1.000 25.12000 205 LYS C O 1
ATOM 3870 N N . TYR C 1 137 ? 31.37900 14.17800 159.01900 1.000 23.34000 206 TYR C N 1
ATOM 3871 C CA . TYR C 1 137 ? 30.09100 14.71900 159.44100 1.000 21.68000 206 TYR C CA 1
ATOM 3872 C C . TYR C 1 137 ? 28.93600 13.93700 158.81700 1.000 21.93000 206 TYR C C 1
ATOM 3873 O O . TYR C 1 137 ? 28.80600 13.86300 157.58800 1.000 21.81000 206 TYR C O 1
ATOM 3882 N N . ASP C 1 138 ? 28.08900 13.38800 159.67800 1.000 20.84000 207 ASP C N 1
ATOM 3883 C CA . ASP C 1 138 ? 26.87800 12.66500 159.30500 1.000 20.33000 207 ASP C CA 1
ATOM 3884 C C . ASP C 1 138 ? 25.84000 13.64100 158.75400 1.000 20.18000 207 ASP C C 1
ATOM 3885 O O . ASP C 1 138 ? 25.37400 14.52500 159.48000 1.000 21.31000 207 ASP C O 1
ATOM 3890 N N . THR C 1 139 ? 25.46600 13.49300 157.47400 1.000 19.90000 208 THR C N 1
ATOM 3891 C CA . THR C 1 139 ? 24.59300 14.51000 156.88900 1.000 19.96000 208 THR C CA 1
ATOM 3892 C C . THR C 1 139 ? 23.16500 14.47800 157.42900 1.000 20.48000 208 THR C C 1
ATOM 3893 O O . THR C 1 139 ? 22.41300 15.42500 157.17700 1.000 21.42000 208 THR C O 1
ATOM 3897 N N . GLN C 1 140 ? 22.76800 13.44200 158.17900 1.000 21.73000 209 GLN C N 1
ATOM 3898 C CA . GLN C 1 140 ? 21.50200 13.52300 158.91200 1.000 21.87000 209 GLN C CA 1
ATOM 3899 C C . GLN C 1 140 ? 21.50900 14.65500 159.92900 1.000 22.72000 209 GLN C C 1
ATOM 3900 O O . GLN C 1 140 ? 20.43700 15.14100 160.32100 1.000 22.63000 209 GLN C O 1
ATOM 3906 N N . LEU C 1 141 ? 22.68700 15.08700 160.37000 1.000 20.63000 210 LEU C N 1
ATOM 3907 C CA . LEU C 1 141 ? 22.75600 16.09600 161.41500 1.000 20.56000 210 LEU C CA 1
ATOM 3908 C C . LEU C 1 141 ? 22.40600 17.49500 160.92000 1.000 20.68000 210 LEU C C 1
ATOM 3909 O O . LEU C 1 141 ? 22.16300 18.38400 161.74000 1.000 22.06000 210 LEU C O 1
ATOM 3914 N N . VAL C 1 142 ? 22.36200 17.72000 159.60700 1.000 20.22000 211 VAL C N 1
ATOM 3915 C CA . VAL C 1 142 ? 21.98600 19.04200 159.11600 1.000 21.54000 211 VAL C CA 1
ATOM 3916 C C . VAL C 1 142 ? 20.54800 19.36100 159.49900 1.000 19.17000 211 VAL C C 1
ATOM 3917 O O . VAL C 1 142 ? 20.26300 20.41700 160.07600 1.000 20.96000 211 VAL C O 1
ATOM 3921 N N . GLU C 1 143 ? 19.62000 18.45600 159.18100 1.000 19.33000 212 GLU C N 1
ATOM 3922 C CA . GLU C 1 143 ? 18.22700 18.70000 159.52900 1.000 19.58000 212 GLU C CA 1
ATOM 3923 C C . GLU C 1 143 ? 18.07300 18.87300 161.03400 1.000 20.42000 212 GLU C C 1
ATOM 3924 O O . GLU C 1 143 ? 17.33900 19.75400 161.48800 1.000 20.39000 212 GLU C O 1
ATOM 3930 N N . HIS C 1 144 ? 18.77100 18.04600 161.81700 1.000 20.72000 213 HIS C N 1
ATOM 3931 C CA . HIS C 1 144 ? 18.63200 18.11200 163.27400 1.000 19.44000 213 HIS C CA 1
ATOM 3932 C C . HIS C 1 144 ? 19.17500 19.42200 163.82100 1.000 20.15000 213 HIS C C 1
ATOM 3933 O O . HIS C 1 144 ? 18.63000 19.96800 164.79300 1.000 21.04000 213 HIS C O 1
ATOM 3940 N N . PHE C 1 145 ? 20.25500 19.93000 163.22400 1.000 19.30000 214 PHE C N 1
ATOM 3941 C CA . PHE C 1 145 ? 20.78300 21.22500 163.63300 1.000 19.14000 214 PHE C CA 1
ATOM 3942 C C . PHE C 1 145 ? 19.72500 22.31300 163.48700 1.000 21.55000 214 PHE C C 1
ATOM 3943 O O . PHE C 1 145 ? 19.44800 23.06200 164.43000 1.000 22.26000 214 PHE C O 1
ATOM 3951 N N . PHE C 1 146 ? 19.11900 22.41900 162.30500 1.000 21.41000 215 PHE C N 1
ATOM 3952 C CA . PHE C 1 146 ? 18.15200 23.48800 162.10900 1.000 20.06000 215 PHE C CA 1
ATOM 3953 C C . PHE C 1 146 ? 16.87900 23.26400 162.91700 1.000 21.32000 215 PHE C C 1
ATOM 3954 O O . PHE C 1 146 ? 16.27300 24.23300 163.38300 1.000 22.50000 215 PHE C O 1
ATOM 3962 N N . GLN C 1 147 ? 16.45100 22.00700 163.08700 1.000 20.69000 216 GLN C N 1
ATOM 3963 C CA . GLN C 1 147 ? 15.26500 21.73800 163.90000 1.000 18.92000 216 GLN C CA 1
ATOM 3964 C C . GLN C 1 147 ? 15.48400 22.18300 165.33800 1.000 20.08000 216 GLN C C 1
ATOM 3965 O O . GLN C 1 147 ? 14.61700 22.83100 165.94600 1.000 20.45000 216 GLN C O 1
ATOM 3971 N N . SER C 1 148 ? 16.64200 21.83400 165.89800 1.000 20.96000 217 SER C N 1
ATOM 3972 C CA . SER C 1 148 ? 16.93600 22.19700 167.28000 1.000 21.57000 217 SER C CA 1
ATOM 3973 C C . SER C 1 148 ? 17.06400 23.70900 167.43500 1.000 22.13000 217 SER C C 1
ATOM 3974 O O . SER C 1 148 ? 16.54100 24.28300 168.39700 1.000 22.04000 217 SER C O 1
ATOM 3977 N N . LEU C 1 149 ? 17.73300 24.37100 166.48300 1.000 21.90000 218 LEU C N 1
ATOM 3978 C CA . LEU C 1 149 ? 17.86300 25.82500 166.52800 1.000 21.13000 218 LEU C CA 1
ATOM 3979 C C . LEU C 1 149 ? 16.50000 26.50100 166.45600 1.000 21.12000 218 LEU C C 1
ATOM 3980 O O . LEU C 1 149 ? 16.23300 27.46100 167.18800 1.000 22.20000 218 LEU C O 1
ATOM 3985 N N . VAL C 1 150 ? 15.63000 26.01400 165.57000 1.000 21.76000 219 VAL C N 1
ATOM 3986 C CA . VAL C 1 150 ? 14.26700 26.52300 165.46200 1.000 21.22000 219 VAL C CA 1
ATOM 3987 C C . VAL C 1 150 ? 13.52600 26.36300 166.78500 1.000 20.82000 219 VAL C C 1
ATOM 3988 O O . VAL C 1 150 ? 12.80800 27.27100 167.23200 1.000 22.66000 219 VAL C O 1
ATOM 3992 N N . ASN C 1 151 ? 13.70900 25.22000 167.44300 1.000 21.69000 220 ASN C N 1
ATOM 3993 C CA . ASN C 1 151 ? 12.90600 24.91200 168.62100 1.000 22.44000 220 ASN C CA 1
ATOM 3994 C C . ASN C 1 151 ? 13.19300 25.86400 169.78000 1.000 22.21000 220 ASN C C 1
ATOM 3995 O O . ASN C 1 151 ? 12.27000 26.24900 170.50400 1.000 25.31000 220 ASN C O 1
ATOM 4000 N N . THR C 1 152 ? 14.45500 26.24500 169.98900 1.000 21.30000 221 THR C N 1
ATOM 4001 C CA . THR C 1 152 ? 14.76200 27.14600 171.09900 1.000 21.61000 221 THR C CA 1
ATOM 4002 C C . THR C 1 152 ? 14.70400 28.61700 170.71300 1.000 23.13000 221 THR C C 1
ATOM 4003 O O . THR C 1 152 ? 14.48600 29.46400 171.59100 1.000 25.42000 221 THR C O 1
ATOM 4007 N N . SER C 1 153 ? 14.88800 28.95000 169.43500 1.000 23.29000 222 SER C N 1
ATOM 4008 C CA . SER C 1 153 ? 14.77600 30.34400 169.02600 1.000 23.92000 222 SER C CA 1
ATOM 4009 C C . SER C 1 153 ? 13.33200 30.76900 168.79200 1.000 25.37000 222 SER C C 1
ATOM 4010 O O . SER C 1 153 ? 13.03900 31.96900 168.84700 1.000 27.34000 222 SER C O 1
ATOM 4013 N N . GLY C 1 154 ? 12.42600 29.82300 168.56300 1.000 23.72000 223 GLY C N 1
ATOM 4014 C CA . GLY C 1 154 ? 11.06100 30.18300 168.21700 1.000 25.18000 223 GLY C CA 1
ATOM 4015 C C . GLY C 1 154 ? 10.95400 30.76600 166.82300 1.000 25.91000 223 GLY C C 1
ATOM 4016 O O . GLY C 1 154 ? 10.14100 31.66400 166.58400 1.000 31.97000 223 GLY C O 1
ATOM 4017 N N . MET C 1 155 ? 11.74500 30.26000 165.89300 1.000 23.61000 224 MET C N 1
ATOM 4018 C CA . MET C 1 155 ? 11.81800 30.77900 164.53700 1.000 23.71000 224 MET C CA 1
ATOM 4019 C C . MET C 1 155 ? 10.93900 29.94700 163.60900 1.000 22.05000 224 MET C C 1
ATOM 4020 O O . MET C 1 155 ? 10.82200 28.73200 163.77900 1.000 21.64000 224 MET C O 1
ATOM 4025 N N . THR C 1 156 ? 10.29500 30.61300 162.64700 1.000 20.95000 225 THR C N 1
ATOM 4026 C CA . THR C 1 156 ? 9.71000 29.94300 161.48900 1.000 21.17000 225 THR C CA 1
ATOM 4027 C C . THR C 1 156 ? 10.79200 29.89200 160.41900 1.000 20.91000 225 THR C C 1
ATOM 4028 O O . THR C 1 156 ? 11.29200 30.94000 160.01100 1.000 22.31000 225 THR C O 1
ATOM 4032 N N . LEU C 1 157 ? 11.16400 28.69300 159.96900 1.000 21.06000 226 LEU C N 1
ATOM 4033 C CA . LEU C 1 157 ? 12.28400 28.54100 159.04500 1.000 20.92000 226 LEU C CA 1
ATOM 4034 C C . LEU C 1 157 ? 11.91100 27.58400 157.92000 1.000 20.52000 226 LEU C C 1
ATOM 4035 O O . LEU C 1 157 ? 11.50700 26.44900 158.18500 1.000 21.87000 226 LEU C O 1
ATOM 4040 N N . HIS C 1 158 ? 12.05500 28.04300 156.67000 1.000 20.58000 227 HIS C N 1
ATOM 4041 C CA . HIS C 1 158 ? 11.82000 27.22500 155.48300 1.000 19.30000 227 HIS C CA 1
ATOM 4042 C C . HIS C 1 158 ? 13.10800 27.15400 154.67500 1.000 20.14000 227 HIS C C 1
ATOM 4043 O O . HIS C 1 158 ? 13.66100 28.19100 154.28700 1.000 21.56000 227 HIS C O 1
ATOM 4050 N N . ILE C 1 159 ? 13.57600 25.93700 154.42000 1.000 19.54000 228 ILE C N 1
ATOM 4051 C CA . ILE C 1 159 ? 14.79500 25.67600 153.66100 1.000 18.23000 228 ILE C CA 1
ATOM 4052 C C . ILE C 1 159 ? 14.40200 24.84600 152.45000 1.000 18.81000 228 ILE C C 1
ATOM 4053 O O . ILE C 1 159 ? 13.84500 23.75100 152.60200 1.000 21.41000 228 ILE C O 1
ATOM 4058 N N . ARG C 1 160 ? 14.67400 25.35900 151.24800 1.000 18.68000 229 ARG C N 1
ATOM 4059 C CA . ARG C 1 160 ? 14.24000 24.68200 150.03000 1.000 20.27000 229 ARG C CA 1
ATOM 4060 C C . ARG C 1 160 ? 15.38800 24.59800 149.03500 1.000 20.88000 229 ARG C C 1
ATOM 4061 O O . ARG C 1 160 ? 15.92600 25.62600 148.61000 1.000 21.56000 229 ARG C O 1
ATOM 4069 N N . GLN C 1 161 ? 15.74300 23.37700 148.65100 1.000 20.58000 230 GLN C N 1
ATOM 4070 C CA . GLN C 1 161 ? 16.78700 23.15200 147.66100 1.000 20.33000 230 GLN C CA 1
ATOM 4071 C C . GLN C 1 161 ? 16.19100 23.24200 146.25900 1.000 19.68000 230 GLN C C 1
ATOM 4072 O O . GLN C 1 161 ? 15.23000 22.53000 145.93900 1.000 23.62000 230 GLN C O 1
ATOM 4078 N N . PHE C 1 162 ? 16.75400 24.12100 145.42600 1.000 20.09000 231 PHE C N 1
ATOM 4079 C CA . PHE C 1 162 ? 16.34500 24.20200 144.03000 1.000 21.74000 231 PHE C CA 1
ATOM 4080 C C . PHE C 1 162 ? 17.30100 23.50400 143.08200 1.000 21.61000 231 PHE C C 1
ATOM 4081 O O . PHE C 1 162 ? 16.87600 23.09200 141.99100 1.000 23.56000 231 PHE C O 1
ATOM 4089 N N . SER C 1 163 ? 18.55700 23.33800 143.48100 1.000 21.66000 232 SER C N 1
ATOM 4090 C CA . SER C 1 163 ? 19.57600 22.71200 142.65600 1.000 21.23000 232 SER C CA 1
ATOM 4091 C C . SER C 1 163 ? 20.66900 22.21300 143.58900 1.000 21.50000 232 SER C C 1
ATOM 4092 O O . SER C 1 163 ? 20.81500 22.70300 144.71000 1.000 21.35000 232 SER C O 1
ATOM 4095 N N . GLY C 1 164 ? 21.44900 21.24900 143.11200 1.000 20.05000 233 GLY C N 1
ATOM 4096 C CA . GLY C 1 164 ? 22.61000 20.81400 143.86600 1.000 21.23000 233 GLY C CA 1
ATOM 4097 C C . GLY C 1 164 ? 22.89300 19.33500 143.74100 1.000 21.41000 233 GLY C C 1
ATOM 4098 O O . GLY C 1 164 ? 21.97000 18.50600 143.76600 1.000 23.28000 233 GLY C O 1
ATOM 4099 N N . THR C 1 165 ? 24.17500 18.99800 143.58200 1.000 20.59000 234 THR C N 1
ATOM 4100 C CA . THR C 1 165 ? 24.61100 17.60700 143.52800 1.000 21.95000 234 THR C CA 1
ATOM 4101 C C . THR C 1 165 ? 25.74300 17.28700 144.47700 1.000 22.44000 234 THR C C 1
ATOM 4102 O O . THR C 1 165 ? 25.91100 16.11300 144.81800 1.000 27.24000 234 THR C O 1
ATOM 4106 N N . ASN C 1 166 ? 26.54000 18.26400 144.88800 1.000 19.28000 235 ASN C N 1
ATOM 4107 C CA . ASN C 1 166 ? 27.64500 18.04000 145.80800 1.000 18.78000 235 ASN C CA 1
ATOM 4108 C C . ASN C 1 166 ? 27.16100 18.33900 147.22500 1.000 20.73000 235 ASN C C 1
ATOM 4109 O O . ASN C 1 166 ? 26.64900 19.43000 147.48600 1.000 21.56000 235 ASN C O 1
ATOM 4114 N N . SER C 1 167 ? 27.30200 17.36100 148.12800 1.000 20.74000 236 SER C N 1
ATOM 4115 C CA . SER C 1 167 ? 26.75300 17.50700 149.47900 1.000 20.38000 236 SER C CA 1
ATOM 4116 C C . SER C 1 167 ? 27.36500 18.69400 150.22100 1.000 20.98000 236 SER C C 1
ATOM 4117 O O . SER C 1 167 ? 26.65700 19.45700 150.88900 1.000 21.41000 236 SER C O 1
ATOM 4120 N N . HIS C 1 168 ? 28.68700 18.84100 150.14800 1.000 21.00000 237 HIS C N 1
ATOM 4121 C CA . HIS C 1 168 ? 29.34100 19.99500 150.76200 1.000 20.82000 237 HIS C CA 1
ATOM 4122 C C . HIS C 1 168 ? 28.76300 21.29800 150.20700 1.000 21.55000 237 HIS C C 1
ATOM 4123 O O . HIS C 1 168 ? 28.44500 22.21800 150.96800 1.000 21.05000 237 HIS C O 1
ATOM 4130 N N . HIS C 1 169 ? 28.56700 21.37600 148.88500 1.000 20.71000 238 HIS C N 1
ATOM 4131 C CA . HIS C 1 169 ? 27.98400 22.58600 148.30200 1.000 19.70000 238 HIS C CA 1
ATOM 4132 C C . HIS C 1 169 ? 26.57000 22.83200 148.81000 1.000 20.61000 238 HIS C C 1
ATOM 4133 O O . HIS C 1 169 ? 26.20700 23.97400 149.11600 1.000 21.62000 238 HIS C O 1
ATOM 4140 N N . ILE C 1 170 ? 25.74300 21.78300 148.85700 1.000 19.83000 239 ILE C N 1
ATOM 4141 C CA . ILE C 1 170 ? 24.34600 21.94000 149.26700 1.000 18.91000 239 ILE C CA 1
ATOM 4142 C C . ILE C 1 170 ? 24.26800 22.45900 150.69300 1.000 19.27000 239 ILE C C 1
ATOM 4143 O O . ILE C 1 170 ? 23.50300 23.38400 150.99700 1.000 19.60000 239 ILE C O 1
ATOM 4148 N N . ILE C 1 171 ? 25.04200 21.85100 151.59200 1.000 20.24000 240 ILE C N 1
ATOM 4149 C CA . ILE C 1 171 ? 24.97300 22.24600 152.99200 1.000 19.83000 240 ILE C CA 1
ATOM 4150 C C . ILE C 1 171 ? 25.54700 23.64300 153.18100 1.000 20.61000 240 ILE C C 1
ATOM 4151 O O . ILE C 1 171 ? 24.97700 24.46500 153.90800 1.000 20.87000 240 ILE C O 1
ATOM 4156 N N . GLU C 1 172 ? 26.67200 23.94400 152.52800 1.000 20.96000 241 GLU C N 1
ATOM 4157 C CA . GLU C 1 172 ? 27.26600 25.26700 152.67600 1.000 21.88000 241 GLU C CA 1
ATOM 4158 C C . GLU C 1 172 ? 26.36600 26.34900 152.08300 1.000 22.16000 241 GLU C C 1
ATOM 4159 O O . GLU C 1 172 ? 26.25500 27.44400 152.65200 1.000 22.98000 241 GLU C O 1
ATOM 4165 N N . ALA C 1 173 ? 25.72500 26.07400 150.93900 1.000 22.60000 242 ALA C N 1
ATOM 4166 C CA . ALA C 1 173 ? 24.77700 27.03500 150.38900 1.000 21.90000 242 ALA C CA 1
ATOM 4167 C C . ALA C 1 173 ? 23.62500 27.27900 151.35900 1.000 20.71000 242 ALA C C 1
ATOM 4168 O O . ALA C 1 173 ? 23.13700 28.41000 151.48600 1.000 22.99000 242 ALA C O 1
ATOM 4170 N N . THR C 1 174 ? 23.17900 26.22800 152.05400 1.000 19.56000 243 THR C N 1
ATOM 4171 C CA . THR C 1 174 ? 22.10900 26.38300 153.03900 1.000 19.91000 243 THR C CA 1
ATOM 4172 C C . THR C 1 174 ? 22.52900 27.33200 154.15800 1.000 19.91000 243 THR C C 1
ATOM 4173 O O . THR C 1 174 ? 21.75800 28.20800 154.57200 1.000 22.31000 243 THR C O 1
ATOM 4177 N N . PHE C 1 175 ? 23.74700 27.16400 154.67300 1.000 20.46000 244 PHE C N 1
ATOM 4178 C CA . PHE C 1 175 ? 24.20600 28.04000 155.75000 1.000 22.24000 244 PHE C CA 1
ATOM 4179 C C . PHE C 1 175 ? 24.44700 29.46500 155.26100 1.000 22.70000 244 PHE C C 1
ATOM 4180 O O . PHE C 1 175 ? 24.19200 30.41800 156.00500 1.000 23.19000 244 PHE C O 1
ATOM 4188 N N . LYS C 1 176 ? 24.91700 29.64000 154.02000 1.000 22.49000 245 LYS C N 1
ATOM 4189 C CA . LYS C 1 176 ? 25.05700 30.99100 153.48100 1.000 22.46000 245 LYS C CA 1
ATOM 4190 C C . LYS C 1 176 ? 23.69800 31.67000 153.38300 1.000 21.98000 245 LYS C C 1
ATOM 4191 O O . LYS C 1 176 ? 23.54000 32.83200 153.77900 1.000 22.06000 245 LYS C O 1
ATOM 4197 N N . ALA C 1 177 ? 22.70400 30.95100 152.84100 1.000 22.18000 246 ALA C N 1
ATOM 4198 C CA . ALA C 1 177 ? 21.35700 31.49700 152.70900 1.000 21.07000 246 ALA C CA 1
ATOM 4199 C C . ALA C 1 177 ? 20.73800 31.76500 154.07500 1.000 22.36000 246 ALA C C 1
ATOM 4200 O O . ALA C 1 177 ? 20.11300 32.80900 154.28400 1.000 23.93000 246 ALA C O 1
ATOM 4202 N N . PHE C 1 178 ? 20.89400 30.83200 155.01800 1.000 22.01000 247 PHE C N 1
ATOM 4203 C CA . PHE C 1 178 ? 20.39100 31.06400 156.36900 1.000 21.98000 247 PHE C CA 1
ATOM 4204 C C . PHE C 1 178 ? 21.04200 32.29800 156.99400 1.000 23.24000 247 PHE C C 1
ATOM 4205 O O . PHE C 1 178 ? 20.35900 33.14200 157.58900 1.000 23.06000 247 PHE C O 1
ATOM 4213 N N . ALA C 1 179 ? 22.37000 32.41800 156.86300 1.000 22.74000 248 ALA C N 1
ATOM 4214 C CA . ALA C 1 179 ? 23.08500 33.55200 157.44200 1.000 22.27000 248 ALA C CA 1
ATOM 4215 C C . ALA C 1 179 ? 22.56600 34.87300 156.89200 1.000 23.25000 248 ALA C C 1
ATOM 4216 O O . ALA C 1 179 ? 22.34300 35.83000 157.64700 1.000 24.25000 248 ALA C O 1
ATOM 4218 N N . ARG C 1 180 ? 22.37300 34.94900 155.57100 1.000 23.43000 249 ARG C N 1
ATOM 4219 C CA . ARG C 1 180 ? 21.96100 36.21100 154.97200 1.000 26.11000 249 ARG C CA 1
ATOM 4220 C C . ARG C 1 180 ? 20.49400 36.50500 155.25000 1.000 25.15000 249 ARG C C 1
ATOM 4221 O O . ARG C 1 180 ? 20.12100 37.66600 155.46300 1.000 26.41000 249 ARG C O 1
ATOM 4229 N N . ALA C 1 181 ? 19.64600 35.47100 155.27100 1.000 24.66000 250 ALA C N 1
ATOM 4230 C CA . ALA C 1 181 ? 18.25700 35.68000 155.66400 1.000 22.06000 250 ALA C CA 1
ATOM 4231 C C . ALA C 1 181 ? 18.17100 36.13200 157.11800 1.000 23.44000 250 ALA C C 1
ATOM 4232 O O . ALA C 1 181 ? 17.39200 37.03100 157.45400 1.000 25.36000 250 ALA C O 1
ATOM 4234 N N . LEU C 1 182 ? 18.96200 35.51700 157.99700 1.000 23.20000 251 LEU C N 1
ATOM 4235 C CA . LEU C 1 182 ? 18.91400 35.90000 159.40700 1.000 24.01000 251 LEU C CA 1
ATOM 4236 C C . LEU C 1 182 ? 19.46800 37.30500 159.61500 1.000 24.52000 251 LEU C C 1
ATOM 4237 O O . LEU C 1 182 ? 18.92400 38.07800 160.41500 1.000 26.03000 251 LEU C O 1
ATOM 4242 N N . ARG C 1 183 ? 20.53300 37.66700 158.88900 1.000 24.87000 252 ARG C N 1
ATOM 4243 C CA . ARG C 1 183 ? 21.00900 39.04800 158.92200 1.000 26.34000 252 ARG C CA 1
ATOM 4244 C C . ARG C 1 183 ? 19.88300 40.01100 158.56600 1.000 26.98000 252 ARG C C 1
ATOM 4245 O O . ARG C 1 183 ? 19.61100 40.96900 159.29800 1.000 27.17000 252 ARG C O 1
ATOM 4253 N N . GLN C 1 184 ? 19.19200 39.74500 157.45600 1.000 26.25000 253 GLN C N 1
ATOM 4254 C CA . GLN C 1 184 ? 18.10600 40.62400 157.04300 1.000 24.99000 253 GLN C CA 1
ATOM 4255 C C . GLN C 1 184 ? 17.02800 40.71900 158.11800 1.000 27.42000 253 GLN C C 1
ATOM 4256 O O . GLN C 1 184 ? 16.55900 41.81900 158.43600 1.000 26.94000 253 GLN C O 1
ATOM 4262 N N . ALA C 1 185 ? 16.63400 39.58000 158.69600 1.000 26.70000 254 ALA C N 1
ATOM 4263 C CA . ALA C 1 185 ? 15.54800 39.57300 159.67300 1.000 24.32000 254 ALA C CA 1
ATOM 4264 C C . ALA C 1 185 ? 15.92000 40.31900 160.94700 1.000 24.08000 254 ALA C C 1
ATOM 4265 O O . ALA C 1 185 ? 15.04900 40.93400 161.57600 1.000 27.12000 254 ALA C O 1
ATOM 4267 N N . THR C 1 186 ? 17.18900 40.26500 161.35700 1.000 25.52000 255 THR C N 1
ATOM 4268 C CA . THR C 1 186 ? 17.59600 40.90400 162.60600 1.000 25.98000 255 THR C CA 1
ATOM 4269 C C . THR C 1 186 ? 17.92800 42.37900 162.44400 1.000 28.06000 255 THR C C 1
ATOM 4270 O O . THR C 1 186 ? 18.00000 43.09200 163.45300 1.000 28.32000 255 THR C O 1
ATOM 4274 N N . GLU C 1 187 ? 18.14400 42.85300 161.21700 1.000 28.25000 256 GLU C N 1
ATOM 4275 C CA . GLU C 1 187 ? 18.45500 44.26200 161.01700 1.000 30.38000 256 GLU C CA 1
ATOM 4276 C C . GLU C 1 187 ? 17.21200 45.12300 161.24600 1.000 32.63000 256 GLU C C 1
ATOM 4277 O O . GLU C 1 187 ? 16.07400 44.65200 161.18400 1.000 33.65000 256 GLU C O 1
ATOM 4283 N N . TYR C 1 188 ? 17.44100 46.40000 161.54400 1.000 33.28000 257 TYR C N 1
ATOM 4284 C CA . TYR C 1 188 ? 16.33800 47.29100 161.87300 1.000 33.67000 257 TYR C CA 1
ATOM 4285 C C . TYR C 1 188 ? 15.66000 47.80900 160.61200 1.000 35.39000 257 TYR C C 1
ATOM 4286 O O . TYR C 1 188 ? 16.31300 48.10700 159.60800 1.000 37.95000 257 TYR C O 1
ATOM 4295 N N . ASP C 1 189 ? 14.33400 47.87300 160.66500 1.000 35.90000 258 ASP C N 1
ATOM 4296 C CA . ASP C 1 189 ? 13.51500 48.45000 159.60300 1.000 35.74000 258 ASP C CA 1
ATOM 4297 C C . ASP C 1 189 ? 13.54700 49.96500 159.75600 1.000 39.92000 258 ASP C C 1
ATOM 4298 O O . ASP C 1 189 ? 13.01000 50.50500 160.72700 1.000 39.84000 258 ASP C O 1
ATOM 4303 N N . THR C 1 190 ? 14.15500 50.65700 158.79100 1.000 42.77000 259 THR C N 1
ATOM 4304 C CA . THR C 1 190 ? 14.35700 52.09700 158.94200 1.000 48.78000 259 THR C CA 1
ATOM 4305 C C . THR C 1 190 ? 13.03600 52.85700 159.04200 1.000 48.80000 259 THR C C 1
ATOM 4306 O O . THR C 1 190 ? 12.97500 53.90800 159.69200 1.000 49.21000 259 THR C O 1
ATOM 4310 N N . ARG C 1 191 ? 11.97400 52.34700 158.41900 1.000 49.60000 260 ARG C N 1
ATOM 4311 C CA . ARG C 1 191 ? 10.65400 52.95800 158.51800 1.000 52.51000 260 ARG C CA 1
ATOM 4312 C C . ARG C 1 191 ? 9.91500 52.58400 159.80000 1.000 59.03000 260 ARG C C 1
ATOM 4313 O O . ARG C 1 191 ? 8.75300 52.97500 159.96000 1.000 61.30000 260 ARG C O 1
ATOM 4321 N N . ARG C 1 192 ? 10.54200 51.83800 160.70400 1.000 61.36000 261 ARG C N 1
ATOM 4322 C CA . ARG C 1 192 ? 9.92500 51.51300 161.98800 1.000 62.26000 261 ARG C CA 1
ATOM 4323 C C . ARG C 1 192 ? 10.76700 52.03900 163.15100 1.000 64.84000 261 ARG C C 1
ATOM 4324 O O . ARG C 1 192 ? 11.13900 53.21400 163.18300 1.000 65.90000 261 ARG C O 1
ATOM 4332 N N . GLY D 1 8 ? 17.40500 -11.15300 197.85300 1.000 55.28000 77 GLY D N 1
ATOM 4333 C CA . GLY D 1 8 ? 16.12300 -11.09800 197.17500 1.000 52.39000 77 GLY D CA 1
ATOM 4334 C C . GLY D 1 8 ? 16.19200 -10.65300 195.72300 1.000 50.18000 77 GLY D C 1
ATOM 4335 O O . GLY D 1 8 ? 15.34600 -11.03900 194.91700 1.000 53.09000 77 GLY D O 1
ATOM 4336 N N . ALA D 1 9 ? 17.18800 -9.83700 195.38600 1.000 45.99000 78 ALA D N 1
ATOM 4337 C CA . ALA D 1 9 ? 17.31000 -9.33800 194.01900 1.000 41.98000 78 ALA D CA 1
ATOM 4338 C C . ALA D 1 9 ? 17.64500 -10.46500 193.04800 1.000 39.23000 78 ALA D C 1
ATOM 4339 O O . ALA D 1 9 ? 18.39900 -11.38500 193.37300 1.000 42.08000 78 ALA D O 1
ATOM 4341 N N . ARG D 1 10 ? 17.08500 -10.37800 191.84100 1.000 35.16000 79 ARG D N 1
ATOM 4342 C CA . ARG D 1 10 ? 17.31200 -11.37000 190.78900 1.000 32.98000 79 ARG D CA 1
ATOM 4343 C C . ARG D 1 10 ? 18.49600 -10.92800 189.94100 1.000 32.48000 79 ARG D C 1
ATOM 4344 O O . ARG D 1 10 ? 18.37600 -10.03500 189.09900 1.000 32.90000 79 ARG D O 1
ATOM 4352 N N . ILE D 1 11 ? 19.63900 -11.57300 190.13800 1.000 32.34000 80 ILE D N 1
ATOM 4353 C CA . ILE D 1 11 ? 20.88100 -11.18200 189.48600 1.000 33.36000 80 ILE D CA 1
ATOM 4354 C C . ILE D 1 11 ? 21.34200 -12.32100 188.58800 1.000 34.44000 80 ILE D C 1
ATOM 4355 O O . ILE D 1 11 ? 21.34700 -13.48500 189.00200 1.000 38.26000 80 ILE D O 1
ATOM 4360 N N . GLY D 1 12 ? 21.70300 -11.98700 187.36000 1.000 32.25000 81 GLY D N 1
ATOM 4361 C CA . GLY D 1 12 ? 22.24800 -12.95400 186.41800 1.000 32.88000 81 GLY D CA 1
ATOM 4362 C C . GLY D 1 12 ? 23.62200 -12.51200 185.95900 1.000 33.98000 81 GLY D C 1
ATOM 4363 O O . GLY D 1 12 ? 23.87300 -11.31400 185.80300 1.000 31.53000 81 GLY D O 1
ATOM 4364 N N . GLU D 1 13 ? 24.51200 -13.48400 185.75000 1.000 37.78000 82 GLU D N 1
ATOM 4365 C CA . GLU D 1 13 ? 25.89200 -13.20900 185.37600 1.000 43.23000 82 GLU D CA 1
ATOM 4366 C C . GLU D 1 13 ? 26.36200 -14.21800 184.34000 1.000 42.93000 82 GLU D C 1
ATOM 4367 O O . GLU D 1 13 ? 26.04800 -15.41100 184.42800 1.000 43.92000 82 GLU D O 1
ATOM 4373 N N . MET D 1 14 ? 27.13000 -13.73900 183.36900 1.000 40.12000 83 MET D N 1
ATOM 4374 C CA . MET D 1 14 ? 27.71200 -14.60600 182.36000 1.000 40.54000 83 MET D CA 1
ATOM 4375 C C . MET D 1 14 ? 29.08000 -14.07200 181.98100 1.000 37.63000 83 MET D C 1
ATOM 4376 O O . MET D 1 14 ? 29.21200 -12.90000 181.62100 1.000 37.20000 83 MET D O 1
ATOM 4381 N N . LYS D 1 15 ? 30.09400 -14.92200 182.08400 1.000 37.49000 84 LYS D N 1
ATOM 4382 C CA . LYS D 1 15 ? 31.42500 -14.60100 181.60000 1.000 40.21000 84 LYS D CA 1
ATOM 4383 C C . LYS D 1 15 ? 31.84000 -15.66900 180.59300 1.000 41.42000 84 LYS D C 1
ATOM 4384 O O . LYS D 1 15 ? 31.68200 -16.87000 180.84300 1.000 40.10000 84 LYS D O 1
ATOM 4390 N N . ARG D 1 16 ? 32.34100 -15.23000 179.44100 1.000 42.18000 85 ARG D N 1
ATOM 4391 C CA . ARG D 1 16 ? 32.76600 -16.15600 178.39900 1.000 44.10000 85 ARG D CA 1
ATOM 4392 C C . ARG D 1 16 ? 33.93600 -15.56400 177.63200 1.000 41.14000 85 ARG D C 1
ATOM 4393 O O . ARG D 1 16 ? 33.87300 -14.42100 177.17300 1.000 39.36000 85 ARG D O 1
ATOM 4401 N N . VAL D 1 17 ? 35.00500 -16.34500 177.52000 1.000 41.54000 86 VAL D N 1
ATOM 4402 C CA . VAL D 1 17 ? 36.21000 -15.95000 176.80500 1.000 41.44000 86 VAL D CA 1
ATOM 4403 C C . VAL D 1 17 ? 36.36300 -16.87800 175.61100 1.000 39.88000 86 VAL D C 1
ATOM 4404 O O . VAL D 1 17 ? 36.40200 -18.10500 175.77100 1.000 41.28000 86 VAL D O 1
ATOM 4408 N N . THR D 1 18 ? 36.45100 -16.29700 174.42300 1.000 36.81000 87 THR D N 1
ATOM 4409 C CA . THR D 1 18 ? 36.71400 -17.02200 173.19000 1.000 38.19000 87 THR D CA 1
ATOM 4410 C C . THR D 1 18 ? 37.98700 -16.47700 172.56000 1.000 40.48000 87 THR D C 1
ATOM 4411 O O . THR D 1 18 ? 38.58400 -15.51200 173.04300 1.000 40.97000 87 THR D O 1
ATOM 4415 N N . LYS D 1 19 ? 38.39300 -17.08700 171.44500 1.000 41.93000 88 LYS D N 1
ATOM 4416 C CA . LYS D 1 19 ? 39.53500 -16.54800 170.72400 1.000 44.15000 88 LYS D CA 1
ATOM 4417 C C . LYS D 1 19 ? 39.24700 -15.15400 170.18500 1.000 41.00000 88 LYS D C 1
ATOM 4418 O O . LYS D 1 19 ? 40.18300 -14.37300 169.98400 1.000 41.19000 88 LYS D O 1
ATOM 4424 N N . GLU D 1 20 ? 37.97300 -14.80800 169.99600 1.000 38.51000 89 GLU D N 1
ATOM 4425 C CA . GLU D 1 20 ? 37.59200 -13.51900 169.43100 1.000 37.17000 89 GLU D CA 1
ATOM 4426 C C . GLU D 1 20 ? 37.25600 -12.46600 170.47600 1.000 32.77000 89 GLU D C 1
ATOM 4427 O O . GLU D 1 20 ? 37.49200 -11.27700 170.23500 1.000 31.55000 89 GLU D O 1
ATOM 4433 N N . THR D 1 21 ? 36.68100 -12.85400 171.61400 1.000 30.97000 90 THR D N 1
ATOM 4434 C CA . THR D 1 21 ? 36.13500 -11.86900 172.53500 1.000 29.98000 90 THR D CA 1
ATOM 4435 C C . THR D 1 21 ? 36.32000 -12.34800 173.96100 1.000 30.55000 90 THR D C 1
ATOM 4436 O O . THR D 1 21 ? 36.47100 -13.54300 174.22500 1.000 31.75000 90 THR D O 1
ATOM 4440 N N . ASN D 1 22 ? 36.27000 -11.38900 174.88000 1.000 29.81000 91 ASN D N 1
ATOM 4441 C CA . ASN D 1 22 ? 36.27800 -11.63900 176.31600 1.000 31.33000 91 ASN D CA 1
ATOM 4442 C C . ASN D 1 22 ? 35.14100 -10.80800 176.89000 1.000 30.79000 91 ASN D C 1
ATOM 4443 O O . ASN D 1 22 ? 35.20300 -9.57400 176.86400 1.000 29.68000 91 ASN D O 1
ATOM 4448 N N . VAL D 1 23 ? 34.09200 -11.47300 177.37000 1.000 29.27000 92 VAL D N 1
ATOM 4449 C CA . VAL D 1 23 ? 32.83800 -10.81200 177.71700 1.000 29.69000 92 VAL D CA 1
ATOM 4450 C C . VAL D 1 23 ? 32.47200 -11.14500 179.15500 1.000 30.53000 92 VAL D C 1
ATOM 4451 O O . VAL D 1 23 ? 32.52100 -12.31100 179.55600 1.000 31.95000 92 VAL D O 1
ATOM 4455 N N . SER D 1 24 ? 32.09800 -10.12000 179.92100 1.000 29.70000 93 SER D N 1
ATOM 4456 C CA . SER D 1 24 ? 31.58500 -10.28700 181.27200 1.000 30.28000 93 SER D CA 1
ATOM 4457 C C . SER D 1 24 ? 30.34000 -9.42300 181.41000 1.000 30.74000 93 SER D C 1
ATOM 4458 O O . SER D 1 24 ? 30.39500 -8.21300 181.16600 1.000 32.30000 93 SER D O 1
ATOM 4461 N N . VAL D 1 25 ? 29.22200 -10.04600 181.78500 1.000 29.63000 94 VAL D N 1
ATOM 4462 C CA . VAL D 1 25 ? 27.93400 -9.37600 181.89800 1.000 30.00000 94 VAL D CA 1
ATOM 4463 C C . VAL D 1 25 ? 27.31400 -9.67900 183.25600 1.000 30.94000 94 VAL D C 1
ATOM 4464 O O . VAL D 1 25 ? 27.35700 -10.82000 183.72900 1.000 32.12000 94 VAL D O 1
ATOM 4468 N N . LYS D 1 26 ? 26.71100 -8.66100 183.86900 1.000 30.64000 95 LYS D N 1
ATOM 4469 C CA . LYS D 1 26 ? 25.93000 -8.83700 185.08800 1.000 31.89000 95 LYS D CA 1
ATOM 4470 C C . LYS D 1 26 ? 24.71000 -7.92900 185.03200 1.000 32.14000 95 LYS D C 1
ATOM 4471 O O . LYS D 1 26 ? 24.84100 -6.73200 184.75800 1.000 32.90000 95 LYS D O 1
ATOM 4477 N N . ILE D 1 27 ? 23.53100 -8.49000 185.30200 1.000 29.55000 96 ILE D N 1
ATOM 4478 C CA . ILE D 1 27 ? 22.28200 -7.73700 185.27000 1.000 29.31000 96 ILE D CA 1
ATOM 4479 C C . ILE D 1 27 ? 21.48200 -8.01900 186.53200 1.000 30.54000 96 ILE D C 1
ATOM 4480 O O . ILE D 1 27 ? 21.39300 -9.16600 186.98600 1.000 31.84000 96 ILE D O 1
ATOM 4485 N N . ASN D 1 28 ? 20.92800 -6.95800 187.11500 1.000 28.90000 97 ASN D N 1
ATOM 4486 C CA . ASN D 1 28 ? 20.02700 -7.04800 188.25800 1.000 30.33000 97 ASN D CA 1
ATOM 4487 C C . ASN D 1 28 ? 18.64000 -6.62600 187.78100 1.000 31.14000 97 ASN D C 1
ATOM 4488 O O . ASN D 1 28 ? 18.43100 -5.45800 187.43100 1.000 29.90000 97 ASN D O 1
ATOM 4493 N N . LEU D 1 29 ? 17.69900 -7.57800 187.75300 1.000 30.14000 98 LEU D N 1
ATOM 4494 C CA . LEU D 1 29 ? 16.34000 -7.26700 187.32400 1.000 30.00000 98 LEU D CA 1
ATOM 4495 C C . LEU D 1 29 ? 15.63900 -6.32200 188.28100 1.000 30.70000 98 LEU D C 1
ATOM 4496 O O . LEU D 1 29 ? 14.69100 -5.64000 187.88400 1.000 30.71000 98 LEU D O 1
ATOM 4501 N N . ASP D 1 30 ? 16.08200 -6.27800 189.53100 1.000 30.81000 99 ASP D N 1
ATOM 4502 C CA . ASP D 1 30 ? 15.48000 -5.46300 190.57600 1.000 31.70000 99 ASP D CA 1
ATOM 4503 C C . ASP D 1 30 ? 16.39900 -4.30400 190.93900 1.000 32.82000 99 ASP D C 1
ATOM 4504 O O . ASP D 1 30 ? 16.53600 -3.93100 192.10400 1.000 33.92000 99 ASP D O 1
ATOM 4509 N N . GLY D 1 31 ? 17.03800 -3.72300 189.92600 1.000 32.59000 100 GLY D N 1
ATOM 4510 C CA . GLY D 1 31 ? 18.04500 -2.70900 190.13800 1.000 33.47000 100 GLY D CA 1
ATOM 4511 C C . GLY D 1 31 ? 17.46200 -1.32600 190.34500 1.000 34.18000 100 GLY D C 1
ATOM 4512 O O . GLY D 1 31 ? 16.26000 -1.13000 190.53800 1.000 33.86000 100 GLY D O 1
ATOM 4513 N N . THR D 1 32 ? 18.36100 -0.33800 190.29900 1.000 33.71000 101 THR D N 1
ATOM 4514 C CA . THR D 1 32 ? 17.98700 1.06400 190.43200 1.000 35.16000 101 THR D CA 1
ATOM 4515 C C . THR D 1 32 ? 18.51000 1.89500 189.26600 1.000 35.24000 101 THR D C 1
ATOM 4516 O O . THR D 1 32 ? 18.55800 3.12500 189.36000 1.000 38.78000 101 THR D O 1
ATOM 4520 N N . GLY D 1 33 ? 18.89100 1.25500 188.16800 1.000 31.45000 102 GLY D N 1
ATOM 4521 C CA . GLY D 1 33 ? 19.38400 1.98400 187.01800 1.000 30.13000 102 GLY D CA 1
ATOM 4522 C C . GLY D 1 33 ? 20.87200 2.25200 187.00000 1.000 30.27000 102 GLY D C 1
ATOM 4523 O O . GLY D 1 33 ? 21.30500 3.22000 186.36400 1.000 33.38000 102 GLY D O 1
ATOM 4524 N N . VAL D 1 34 ? 21.67200 1.42900 187.66800 1.000 30.75000 103 VAL D N 1
ATOM 4525 C CA . VAL D 1 34 ? 23.12200 1.60400 187.66300 1.000 31.29000 103 VAL D CA 1
ATOM 4526 C C . VAL D 1 34 ? 23.66600 1.08800 186.33900 1.000 32.89000 103 VAL D C 1
ATOM 4527 O O . VAL D 1 34 ? 23.49700 -0.09100 186.00900 1.000 32.92000 103 VAL D O 1
ATOM 4531 N N . ALA D 1 35 ? 24.32900 1.96500 185.58900 1.000 32.39000 104 ALA D N 1
ATOM 4532 C CA . ALA D 1 35 ? 24.88100 1.63900 184.27800 1.000 33.85000 104 ALA D CA 1
ATOM 4533 C C . ALA D 1 35 ? 26.40200 1.63000 184.34900 1.000 33.17000 104 ALA D C 1
ATOM 4534 O O . ALA D 1 35 ? 27.01400 2.58800 184.83600 1.000 33.49000 104 ALA D O 1
ATOM 4536 N N . ASP D 1 36 ? 27.00700 0.53800 183.88200 1.000 30.73000 105 ASP D N 1
ATOM 4537 C CA . ASP D 1 36 ? 28.46100 0.40200 183.87700 1.000 32.51000 105 ASP D CA 1
ATOM 4538 C C . ASP D 1 36 ? 28.82400 -0.43600 182.64800 1.000 29.92000 105 ASP D C 1
ATOM 4539 O O . ASP D 1 36 ? 29.12300 -1.62900 182.73100 1.000 29.89000 105 ASP D O 1
ATOM 4544 N N . ASN D 1 37 ? 28.79700 0.21300 181.48500 1.000 29.13000 106 ASN D N 1
ATOM 4545 C CA . ASN D 1 37 ? 28.88000 -0.47100 180.20000 1.000 28.39000 106 ASN D CA 1
ATOM 4546 C C . ASN D 1 37 ? 30.14100 -0.05600 179.46300 1.000 29.22000 106 ASN D C 1
ATOM 4547 O O . ASN D 1 37 ? 30.29800 1.11400 179.09900 1.000 31.20000 106 ASN D O 1
ATOM 4552 N N . SER D 1 38 ? 31.03300 -1.02800 179.23400 1.000 28.69000 107 SER D N 1
ATOM 4553 C CA . SER D 1 38 ? 32.27300 -0.82600 178.48400 1.000 28.93000 107 SER D CA 1
ATOM 4554 C C . SER D 1 38 ? 32.43700 -2.05100 177.58800 1.000 28.02000 107 SER D C 1
ATOM 4555 O O . SER D 1 38 ? 33.19000 -2.97700 177.89700 1.000 28.36000 107 SER D O 1
ATOM 4558 N N . SER D 1 39 ? 31.71200 -2.04900 176.47100 1.000 27.69000 108 SER D N 1
ATOM 4559 C CA . SER D 1 39 ? 31.70800 -3.17300 175.54700 1.000 27.53000 108 SER D CA 1
ATOM 4560 C C . SER D 1 39 ? 32.83200 -3.11100 174.52700 1.000 28.81000 108 SER D C 1
ATOM 4561 O O . SER D 1 39 ? 33.04300 -4.09200 173.80600 1.000 31.62000 108 SER D O 1
ATOM 4564 N N . GLY D 1 40 ? 33.55500 -1.99400 174.45200 1.000 28.08000 109 GLY D N 1
ATOM 4565 C CA . GLY D 1 40 ? 34.42800 -1.73500 173.33100 1.000 27.28000 109 GLY D CA 1
ATOM 4566 C C . GLY D 1 40 ? 33.74200 -1.10900 172.13500 1.000 25.99000 109 GLY D C 1
ATOM 4567 O O . GLY D 1 40 ? 34.42200 -0.79400 171.14900 1.000 28.27000 109 GLY D O 1
ATOM 4568 N N . ILE D 1 41 ? 32.42700 -0.93300 172.19000 1.000 25.34000 110 ILE D N 1
ATOM 4569 C CA . ILE D 1 41 ? 31.63600 -0.32700 171.12600 1.000 23.85000 110 ILE D CA 1
ATOM 4570 C C . ILE D 1 41 ? 30.88000 0.85100 171.72600 1.000 24.09000 110 ILE D C 1
ATOM 4571 O O . ILE D 1 41 ? 29.84500 0.67200 172.37100 1.000 24.35000 110 ILE D O 1
ATOM 4576 N N . PRO D 1 42 ? 31.37400 2.08000 171.53800 1.000 23.81000 111 PRO D N 1
ATOM 4577 C CA . PRO D 1 42 ? 30.78200 3.22100 172.26600 1.000 24.57000 111 PRO D CA 1
ATOM 4578 C C . PRO D 1 42 ? 29.29500 3.42100 172.01100 1.000 23.49000 111 PRO D C 1
ATOM 4579 O O . PRO D 1 42 ? 28.55600 3.74700 172.94800 1.000 24.92000 111 PRO D O 1
ATOM 4583 N N . PHE D 1 43 ? 28.81600 3.24900 170.77800 1.000 22.38000 112 PHE D N 1
ATOM 4584 C CA . PHE D 1 43 ? 27.38700 3.45800 170.57600 1.000 21.46000 112 PHE D CA 1
ATOM 4585 C C . PHE D 1 43 ? 26.57400 2.36600 171.25600 1.000 22.50000 112 PHE D C 1
ATOM 4586 O O . PHE D 1 43 ? 25.49800 2.63500 171.80100 1.000 23.05000 112 PHE D O 1
ATOM 4594 N N . LEU D 1 44 ? 27.07000 1.12800 171.24600 1.000 21.88000 113 LEU D N 1
ATOM 4595 C CA . LEU D 1 44 ? 26.36600 0.07700 171.97200 1.000 21.92000 113 LEU D CA 1
ATOM 4596 C C . LEU D 1 44 ? 26.36300 0.36700 173.47000 1.000 22.75000 113 LEU D C 1
ATOM 4597 O O . LEU D 1 44 ? 25.37400 0.09500 174.15500 1.000 24.30000 113 LEU D O 1
ATOM 4602 N N . ASP D 1 45 ? 27.45200 0.93700 173.99400 1.000 22.02000 114 ASP D N 1
ATOM 4603 C CA . ASP D 1 45 ? 27.45000 1.33900 175.40300 1.000 23.92000 114 ASP D CA 1
ATOM 4604 C C . ASP D 1 45 ? 26.33200 2.33400 175.68900 1.000 24.31000 114 ASP D C 1
ATOM 4605 O O . ASP D 1 45 ? 25.65600 2.24400 176.72300 1.000 24.56000 114 ASP D O 1
ATOM 4610 N N . HIS D 1 46 ? 26.16300 3.31900 174.80300 1.000 23.68000 115 HIS D N 1
ATOM 4611 C CA . HIS D 1 46 ? 25.09100 4.30100 174.94200 1.000 22.49000 115 HIS D CA 1
ATOM 4612 C C . HIS D 1 46 ? 23.72100 3.62600 174.94900 1.000 23.73000 115 HIS D C 1
ATOM 4613 O O . HIS D 1 46 ? 22.83200 4.00500 175.72400 1.000 23.76000 115 HIS D O 1
ATOM 4620 N N . MET D 1 47 ? 23.53600 2.60500 174.10300 1.000 22.79000 116 MET D N 1
ATOM 4621 C CA . MET D 1 47 ? 22.26400 1.88600 174.07500 1.000 22.68000 116 MET D CA 1
ATOM 4622 C C . MET D 1 47 ? 22.07500 1.04400 175.33400 1.000 23.50000 116 MET D C 1
ATOM 4623 O O . MET D 1 47 ? 20.97400 0.99600 175.89100 1.000 24.62000 116 MET D O 1
ATOM 4628 N N . LEU D 1 48 ? 23.13500 0.37000 175.78900 1.000 23.98000 117 LEU D N 1
ATOM 4629 C CA . LEU D 1 48 ? 23.05400 -0.40600 177.02500 1.000 23.90000 117 LEU D CA 1
ATOM 4630 C C . LEU D 1 48 ? 22.76000 0.48300 178.22800 1.000 25.26000 117 LEU D C 1
ATOM 4631 O O . LEU D 1 48 ? 22.10200 0.04100 179.17800 1.000 27.12000 117 LEU D O 1
ATOM 4636 N N . ASP D 1 49 ? 23.24200 1.73000 178.21400 1.000 24.19000 118 ASP D N 1
ATOM 4637 C CA . ASP D 1 49 ? 22.88200 2.67100 179.27000 1.000 26.07000 118 ASP D CA 1
ATOM 4638 C C . ASP D 1 49 ? 21.37500 2.89900 179.32800 1.000 28.09000 118 ASP D C 1
ATOM 4639 O O . ASP D 1 49 ? 20.82600 3.11500 180.41700 1.000 27.87000 118 ASP D O 1
ATOM 4644 N N . GLN D 1 50 ? 20.69500 2.85900 178.17300 1.000 29.56000 119 GLN D N 1
ATOM 4645 C CA . GLN D 1 50 ? 19.24300 3.02900 178.14000 1.000 30.44000 119 GLN D CA 1
ATOM 4646 C C . GLN D 1 50 ? 18.53700 1.89600 178.87300 1.000 31.44000 119 GLN D C 1
ATOM 4647 O O . GLN D 1 50 ? 17.47700 2.10500 179.47500 1.000 30.22000 119 GLN D O 1
ATOM 4653 N N . LEU D 1 51 ? 19.08200 0.67600 178.79100 1.000 32.38000 120 LEU D N 1
ATOM 4654 C CA . LEU D 1 51 ? 18.54600 -0.42700 179.58000 1.000 34.84000 120 LEU D CA 1
ATOM 4655 C C . LEU D 1 51 ? 18.48600 -0.06600 181.05300 1.000 36.09000 120 LEU D C 1
ATOM 4656 O O . LEU D 1 51 ? 17.49100 -0.33400 181.73500 1.000 38.52000 120 LEU D O 1
ATOM 4661 N N . ALA D 1 52 ? 19.55400 0.54000 181.56400 1.000 33.10000 121 ALA D N 1
ATOM 4662 C CA . ALA D 1 52 ? 19.59300 0.90600 182.97200 1.000 33.12000 121 ALA D CA 1
ATOM 4663 C C . ALA D 1 52 ? 18.65900 2.07200 183.25800 1.000 34.71000 121 ALA D C 1
ATOM 4664 O O . ALA D 1 52 ? 17.82600 2.00200 184.16800 1.000 38.72000 121 ALA D O 1
ATOM 4666 N N . SER D 1 53 ? 18.78400 3.16200 182.49800 1.000 32.41000 122 SER D N 1
ATOM 4667 C CA . SER D 1 53 ? 18.04800 4.36700 182.86200 1.000 32.31000 122 SER D CA 1
ATOM 4668 C C . SER D 1 53 ? 16.55300 4.19800 182.62600 1.000 31.62000 122 SER D C 1
ATOM 4669 O O . SER D 1 53 ? 15.74200 4.68200 183.42200 1.000 34.54000 122 SER D O 1
ATOM 4672 N N . HIS D 1 54 ? 16.16200 3.48500 181.56900 1.000 26.95000 123 HIS D N 1
ATOM 4673 C CA . HIS D 1 54 ? 14.74600 3.33900 181.27800 1.000 26.32000 123 HIS D CA 1
ATOM 4674 C C . HIS D 1 54 ? 14.14200 2.04100 181.79400 1.000 29.49000 123 HIS D C 1
ATOM 4675 O O . HIS D 1 54 ? 12.92300 1.98500 181.99800 1.000 33.47000 123 HIS D O 1
ATOM 4682 N N . GLY D 1 55 ? 14.94800 1.01100 182.02500 1.000 27.04000 124 GLY D N 1
ATOM 4683 C CA . GLY D 1 55 ? 14.41300 -0.23300 182.53900 1.000 27.06000 124 GLY D CA 1
ATOM 4684 C C . GLY D 1 55 ? 14.59800 -0.37300 184.03800 1.000 26.88000 124 GLY D C 1
ATOM 4685 O O . GLY D 1 55 ? 14.02400 -1.27300 184.65400 1.000 27.15000 124 GLY D O 1
ATOM 4686 N N . LEU D 1 56 ? 15.38900 0.52600 184.62900 1.000 27.58000 125 LEU D N 1
ATOM 4687 C CA . LEU D 1 56 ? 15.80000 0.46200 186.03400 1.000 28.26000 125 LEU D CA 1
ATOM 4688 C C . LEU D 1 56 ? 16.57600 -0.81500 186.34500 1.000 29.20000 125 LEU D C 1
ATOM 4689 O O . LEU D 1 56 ? 16.71800 -1.20100 187.50900 1.000 32.60000 125 LEU D O 1
ATOM 4694 N N . PHE D 1 57 ? 17.11100 -1.47000 185.32000 1.000 27.85000 126 PHE D N 1
ATOM 4695 C CA . PHE D 1 57 ? 18.03400 -2.57000 185.54800 1.000 26.66000 126 PHE D CA 1
ATOM 4696 C C . PHE D 1 57 ? 19.38300 -2.02700 185.99900 1.000 28.27000 126 PHE D C 1
ATOM 4697 O O . PHE D 1 57 ? 19.75300 -0.89600 185.68700 1.000 30.91000 126 PHE D O 1
ATOM 4705 N N . ASP D 1 58 ? 20.11100 -2.82800 186.77000 1.000 29.24000 127 ASP D N 1
ATOM 4706 C CA . ASP D 1 58 ? 21.53900 -2.60200 186.93700 1.000 30.10000 127 ASP D CA 1
ATOM 4707 C C . ASP D 1 58 ? 22.24000 -3.42700 185.86900 1.000 30.20000 127 ASP D C 1
ATOM 4708 O O . ASP D 1 58 ? 22.03000 -4.64000 185.78900 1.000 32.51000 127 ASP D O 1
ATOM 4713 N N . VAL D 1 59 ? 23.02000 -2.76900 185.01500 1.000 28.26000 128 VAL D N 1
ATOM 4714 C CA . VAL D 1 59 ? 23.63000 -3.41400 183.85800 1.000 29.72000 128 VAL D CA 1
ATOM 4715 C C . VAL D 1 59 ? 25.13000 -3.17400 183.90500 1.000 30.71000 128 VAL D C 1
ATOM 4716 O O . VAL D 1 59 ? 25.58000 -2.02500 183.82800 1.000 32.86000 128 VAL D O 1
ATOM 4720 N N . HIS D 1 60 ? 25.89900 -4.24800 184.02700 1.000 31.38000 129 HIS D N 1
ATOM 4721 C CA . HIS D 1 60 ? 27.35300 -4.19100 183.95000 1.000 33.08000 129 HIS D CA 1
ATOM 4722 C C . HIS D 1 60 ? 27.79400 -5.02600 182.76300 1.000 30.03000 129 HIS D C 1
ATOM 4723 O O . HIS D 1 60 ? 27.46700 -6.21400 182.68200 1.000 30.67000 129 HIS D O 1
ATOM 4730 N N . VAL D 1 61 ? 28.51800 -4.40700 181.84000 1.000 28.24000 130 VAL D N 1
ATOM 4731 C CA . VAL D 1 61 ? 29.07000 -5.09600 180.68300 1.000 28.29000 130 VAL D CA 1
ATOM 4732 C C . VAL D 1 61 ? 30.51700 -4.66900 180.53500 1.000 28.48000 130 VAL D C 1
ATOM 4733 O O . VAL D 1 61 ? 30.81100 -3.47200 180.47400 1.000 31.67000 130 VAL D O 1
ATOM 4737 N N . LYS D 1 62 ? 31.41800 -5.63900 180.48800 1.000 29.46000 131 LYS D N 1
ATOM 4738 C CA . LYS D 1 62 ? 32.82000 -5.38300 180.19900 1.000 31.22000 131 LYS D CA 1
ATOM 4739 C C . LYS D 1 62 ? 33.23800 -6.35900 179.11600 1.000 30.85000 131 LYS D C 1
ATOM 4740 O O . LYS D 1 62 ? 33.15100 -7.57600 179.30900 1.000 31.61000 131 LYS D O 1
ATOM 4746 N N . ALA D 1 63 ? 33.66300 -5.83400 177.97400 1.000 28.00000 132 ALA D N 1
ATOM 4747 C CA . ALA D 1 63 ? 34.06600 -6.69700 176.87900 1.000 29.26000 132 ALA D CA 1
ATOM 4748 C C . ALA D 1 63 ? 35.27100 -6.10400 176.17200 1.000 31.19000 132 ALA D C 1
ATOM 4749 O O . ALA D 1 63 ? 35.40700 -4.88100 176.06100 1.000 31.52000 132 ALA D O 1
ATOM 4751 N N . THR D 1 64 ? 36.15600 -6.99100 175.73100 1.000 30.56000 133 THR D N 1
ATOM 4752 C CA . THR D 1 64 ? 37.19400 -6.68200 174.76400 1.000 31.76000 133 THR D CA 1
ATOM 4753 C C . THR D 1 64 ? 37.08800 -7.71100 173.65300 1.000 31.36000 133 THR D C 1
ATOM 4754 O O . THR D 1 64 ? 36.52600 -8.79100 173.83800 1.000 32.02000 133 THR D O 1
ATOM 4758 N N . GLY D 1 65 ? 37.61100 -7.37300 172.48400 1.000 33.40000 134 GLY D N 1
ATOM 4759 C CA . GLY D 1 65 ? 37.44400 -8.27900 171.36600 1.000 33.28000 134 GLY D CA 1
ATOM 4760 C C . GLY D 1 65 ? 38.17100 -7.79200 170.13900 1.000 32.87000 134 GLY D C 1
ATOM 4761 O O . GLY D 1 65 ? 38.89600 -6.79400 170.17200 1.000 32.19000 134 GLY D O 1
ATOM 4762 N N . ASP D 1 66 ? 37.94500 -8.52500 169.04600 1.000 31.45000 135 ASP D N 1
ATOM 4763 C CA . ASP D 1 66 ? 38.66100 -8.32400 167.79400 1.000 28.80000 135 ASP D CA 1
ATOM 4764 C C . ASP D 1 66 ? 38.02500 -7.20800 166.97800 1.000 28.23000 135 ASP D C 1
ATOM 4765 O O . ASP D 1 66 ? 37.69300 -7.39100 165.79800 1.000 28.78000 135 ASP D O 1
ATOM 4770 N N . THR D 1 67 ? 37.86000 -6.04200 167.60400 1.000 27.40000 136 THR D N 1
ATOM 4771 C CA . THR D 1 67 ? 37.25600 -4.89600 166.94200 1.000 29.07000 136 THR D CA 1
ATOM 4772 C C . THR D 1 67 ? 38.13600 -4.33500 165.83200 1.000 30.41000 136 THR D C 1
ATOM 4773 O O . THR D 1 67 ? 37.67500 -3.47400 165.07300 1.000 31.46000 136 THR D O 1
ATOM 4777 N N . HIS D 1 68 ? 39.37700 -4.80700 165.70400 1.000 31.00000 137 HIS D N 1
ATOM 4778 C CA . HIS D 1 68 ? 40.17400 -4.45200 164.53500 1.000 31.15000 137 HIS D CA 1
ATOM 4779 C C . HIS D 1 68 ? 39.65500 -5.11500 163.26300 1.000 30.22000 137 HIS D C 1
ATOM 4780 O O . HIS D 1 68 ? 39.98400 -4.66000 162.16400 1.000 32.08000 137 HIS D O 1
ATOM 4787 N N . ILE D 1 69 ? 38.86900 -6.18300 163.38300 1.000 28.13000 138 ILE D N 1
ATOM 4788 C CA . ILE D 1 69 ? 38.19300 -6.76600 162.23000 1.000 28.85000 138 ILE D CA 1
ATOM 4789 C C . ILE D 1 69 ? 36.94900 -5.93900 161.94300 1.000 26.77000 138 ILE D C 1
ATOM 4790 O O . ILE D 1 69 ? 36.84100 -5.29200 160.89500 1.000 29.53000 138 ILE D O 1
ATOM 4795 N N . ASP D 1 70 ? 36.00600 -5.96500 162.87500 1.000 24.98000 139 ASP D N 1
ATOM 4796 C CA . ASP D 1 70 ? 34.84500 -5.08000 162.90400 1.000 24.17000 139 ASP D CA 1
ATOM 4797 C C . ASP D 1 70 ? 34.19700 -5.29400 164.26500 1.000 24.31000 139 ASP D C 1
ATOM 4798 O O . ASP D 1 70 ? 34.75300 -5.99700 165.11800 1.000 25.52000 139 ASP D O 1
ATOM 4803 N N . ASP D 1 71 ? 33.03900 -4.68100 164.49200 1.000 23.18000 140 ASP D N 1
ATOM 4804 C CA . ASP D 1 71 ? 32.37600 -4.80300 165.79000 1.000 21.84000 140 ASP D CA 1
ATOM 4805 C C . ASP D 1 71 ? 31.49300 -6.04100 165.89600 1.000 20.81000 140 ASP D C 1
ATOM 4806 O O . ASP D 1 71 ? 30.86300 -6.24800 166.94200 1.000 21.87000 140 ASP D O 1
ATOM 4811 N N . HIS D 1 72 ? 31.43800 -6.86400 164.84500 1.000 21.60000 141 HIS D N 1
ATOM 4812 C CA . HIS D 1 72 ? 30.42500 -7.91300 164.74700 1.000 19.41000 141 HIS D CA 1
ATOM 4813 C C . HIS D 1 72 ? 30.55600 -8.94000 165.86300 1.000 20.33000 141 HIS D C 1
ATOM 4814 O O . HIS D 1 72 ? 29.57500 -9.24700 166.55200 1.000 21.91000 141 HIS D O 1
ATOM 4821 N N . HIS D 1 73 ? 31.75400 -9.50600 166.04100 1.000 22.03000 142 HIS D N 1
ATOM 4822 C CA . HIS D 1 73 ? 31.90400 -10.57600 167.02400 1.000 21.41000 142 HIS D CA 1
ATOM 4823 C C . HIS D 1 73 ? 31.64600 -10.06400 168.43600 1.000 21.78000 142 HIS D C 1
ATOM 4824 O O . HIS D 1 73 ? 30.98200 -10.73700 169.23300 1.000 23.60000 142 HIS D O 1
ATOM 4831 N N . THR D 1 74 ? 32.16600 -8.87400 168.76400 1.000 21.79000 143 THR D N 1
ATOM 4832 C CA . THR D 1 74 ? 31.92800 -8.28300 170.08400 1.000 21.92000 143 THR D CA 1
ATOM 4833 C C . THR D 1 74 ? 30.44000 -8.03800 170.30900 1.000 22.25000 143 THR D C 1
ATOM 4834 O O . THR D 1 74 ? 29.88100 -8.42100 171.34800 1.000 23.96000 143 THR D O 1
ATOM 4838 N N . ASN D 1 75 ? 29.78900 -7.39300 169.33700 1.000 21.63000 144 ASN D N 1
ATOM 4839 C CA . ASN D 1 75 ? 28.35400 -7.12600 169.40400 1.000 20.56000 144 ASN D CA 1
ATOM 4840 C C . ASN D 1 75 ? 27.57300 -8.41000 169.65900 1.000 21.65000 144 ASN D C 1
ATOM 4841 O O . ASN D 1 75 ? 26.71900 -8.47900 170.55900 1.000 21.42000 144 ASN D O 1
ATOM 4846 N N . GLU D 1 76 ? 27.89300 -9.45300 168.89600 1.000 21.60000 145 GLU D N 1
ATOM 4847 C CA . GLU D 1 76 ? 27.17900 -10.71800 169.00000 1.000 21.59000 145 GLU D CA 1
ATOM 4848 C C . GLU D 1 76 ? 27.41100 -11.36700 170.35700 1.000 21.94000 145 GLU D C 1
ATOM 4849 O O . GLU D 1 76 ? 26.46500 -11.81900 171.00800 1.000 21.53000 145 GLU D O 1
ATOM 4855 N N . ASP D 1 77 ? 28.67000 -11.43000 170.79500 1.000 22.49000 146 ASP D N 1
ATOM 4856 C CA . ASP D 1 77 ? 28.97300 -12.13800 172.03500 1.000 23.36000 146 ASP D CA 1
ATOM 4857 C C . ASP D 1 77 ? 28.45000 -11.39200 173.25800 1.000 23.78000 146 ASP D C 1
ATOM 4858 O O . ASP D 1 77 ? 28.06300 -12.02900 174.25000 1.000 25.63000 146 ASP D O 1
ATOM 4863 N N . VAL D 1 78 ? 28.43300 -10.05700 173.21400 1.000 24.82000 147 VAL D N 1
ATOM 4864 C CA . VAL D 1 78 ? 27.81100 -9.28900 174.29200 1.000 22.50000 147 VAL D CA 1
ATOM 4865 C C . VAL D 1 78 ? 26.31800 -9.60000 174.35700 1.000 23.38000 147 VAL D C 1
ATOM 4866 O O . VAL D 1 78 ? 25.76200 -9.84600 175.43700 1.000 24.16000 147 VAL D O 1
ATOM 4870 N N . ALA D 1 79 ? 25.65600 -9.61600 173.19500 1.000 23.26000 148 ALA D N 1
ATOM 4871 C CA . ALA D 1 79 ? 24.22100 -9.88600 173.13800 1.000 21.06000 148 ALA D CA 1
ATOM 4872 C C . ALA D 1 79 ? 23.89400 -11.28500 173.64900 1.000 21.79000 148 ALA D C 1
ATOM 4873 O O . ALA D 1 79 ? 22.95400 -11.46600 174.43400 1.000 23.34000 148 ALA D O 1
ATOM 4875 N N . LEU D 1 80 ? 24.66200 -12.28700 173.20600 1.000 22.86000 149 LEU D N 1
ATOM 4876 C CA . LEU D 1 80 ? 24.45400 -13.65700 173.67000 1.000 22.11000 149 LEU D CA 1
ATOM 4877 C C . LEU D 1 80 ? 24.58100 -13.74200 175.18300 1.000 23.24000 149 LEU D C 1
ATOM 4878 O O . LEU D 1 80 ? 23.76100 -14.37700 175.85500 1.000 26.73000 149 LEU D O 1
ATOM 4883 N N . ALA D 1 81 ? 25.61100 -13.09600 175.73100 1.000 23.07000 150 ALA D N 1
ATOM 4884 C CA . ALA D 1 81 ? 25.85500 -13.15200 177.16700 1.000 23.22000 150 ALA D CA 1
ATOM 4885 C C . ALA D 1 81 ? 24.74300 -12.46500 177.94800 1.000 24.62000 150 ALA D C 1
ATOM 4886 O O . ALA D 1 81 ? 24.34000 -12.94800 179.01100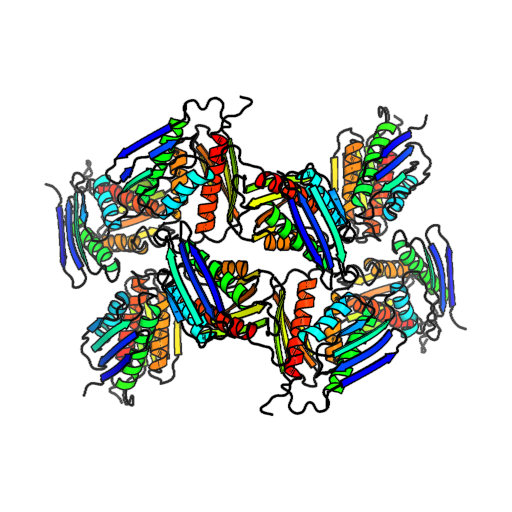 1.000 26.56000 150 ALA D O 1
ATOM 4888 N N . ILE D 1 82 ? 24.24700 -11.33100 177.44800 1.000 23.68000 151 ILE D N 1
ATOM 4889 C CA . ILE D 1 82 ? 23.15300 -10.64300 178.13000 1.000 24.52000 151 ILE D CA 1
ATOM 4890 C C . ILE D 1 82 ? 21.91100 -11.52400 178.15500 1.000 23.42000 151 ILE D C 1
ATOM 4891 O O . ILE D 1 82 ? 21.24100 -11.64900 179.18400 1.000 24.79000 151 ILE D O 1
ATOM 4896 N N . GLY D 1 83 ? 21.59500 -12.17300 177.03200 1.000 23.05000 152 GLY D N 1
ATOM 4897 C CA . GLY D 1 83 ? 20.43700 -13.05600 177.01700 1.000 24.09000 152 GLY D CA 1
ATOM 4898 C C . GLY D 1 83 ? 20.55800 -14.18900 178.02000 1.000 24.65000 152 GLY D C 1
ATOM 4899 O O . GLY D 1 83 ? 19.58300 -14.55100 178.68500 1.000 23.98000 152 GLY D O 1
ATOM 4900 N N . THR D 1 84 ? 21.75300 -14.77300 178.13100 1.000 26.13000 153 THR D N 1
ATOM 4901 C CA . THR D 1 84 ? 21.97400 -15.83400 179.10900 1.000 26.34000 153 THR D CA 1
ATOM 4902 C C . THR D 1 84 ? 21.88600 -15.29700 180.53400 1.000 26.84000 153 THR D C 1
ATOM 4903 O O . THR D 1 84 ? 21.31600 -15.95300 181.41500 1.000 27.82000 153 THR D O 1
ATOM 4907 N N . ALA D 1 85 ? 22.46500 -14.12000 180.78400 1.000 26.27000 154 ALA D N 1
ATOM 4908 C CA . ALA D 1 85 ? 22.38100 -13.52200 182.11400 1.000 26.21000 154 ALA D CA 1
ATOM 4909 C C . ALA D 1 85 ? 20.93600 -13.22100 182.48800 1.000 26.69000 154 ALA D C 1
ATOM 4910 O O . ALA D 1 85 ? 20.51900 -13.43100 183.64000 1.000 26.95000 154 ALA D O 1
ATOM 4912 N N . LEU D 1 86 ? 20.16200 -12.72000 181.52300 1.000 26.84000 155 LEU D N 1
ATOM 4913 C CA . LEU D 1 86 ? 18.74700 -12.45300 181.74300 1.000 26.28000 155 LEU D CA 1
ATOM 4914 C C . LEU D 1 86 ? 18.00000 -13.74000 182.08100 1.000 27.30000 155 LEU D C 1
ATOM 4915 O O . LEU D 1 86 ? 17.19800 -13.78300 183.02300 1.000 27.97000 155 LEU D O 1
ATOM 4920 N N . LEU D 1 87 ? 18.26600 -14.80600 181.32400 1.000 26.89000 156 LEU D N 1
ATOM 4921 C CA . LEU D 1 87 ? 17.63200 -16.09600 181.58100 1.000 28.35000 156 LEU D CA 1
ATOM 4922 C C . LEU D 1 87 ? 17.94500 -16.59300 182.98800 1.000 28.16000 156 LEU D C 1
ATOM 4923 O O . LEU D 1 87 ? 17.05500 -17.05700 183.71100 1.000 29.70000 156 LEU D O 1
ATOM 4928 N N . GLN D 1 88 ? 19.20900 -16.50400 183.39300 1.000 28.33000 157 GLN D N 1
ATOM 4929 C CA A GLN D 1 88 ? 19.59400 -16.94800 184.73300 0.500 28.38000 157 GLN D CA 1
ATOM 4930 C CA B GLN D 1 88 ? 19.56100 -16.97200 184.72400 0.500 30.13000 157 GLN D CA 1
ATOM 4931 C C . GLN D 1 88 ? 18.90500 -16.11700 185.80300 1.000 30.65000 157 GLN D C 1
ATOM 4932 O O . GLN D 1 88 ? 18.40200 -16.65500 186.80100 1.000 33.49000 157 GLN D O 1
ATOM 4943 N N . ALA D 1 89 ? 18.87400 -14.79400 185.61400 1.000 30.02000 158 ALA D N 1
ATOM 4944 C CA . ALA D 1 89 ? 18.26200 -13.91500 186.60900 1.000 30.60000 158 ALA D CA 1
ATOM 4945 C C . ALA D 1 89 ? 16.77600 -14.20700 186.77800 1.000 31.83000 158 ALA D C 1
ATOM 4946 O O . ALA D 1 89 ? 16.24000 -14.10400 187.88800 1.000 32.40000 158 ALA D O 1
ATOM 4948 N N . LEU D 1 90 ? 16.09500 -14.58300 185.68900 1.000 29.93000 159 LEU D N 1
ATOM 4949 C CA . LEU D 1 90 ? 14.65000 -14.80400 185.73400 1.000 30.30000 159 LEU D CA 1
ATOM 4950 C C . LEU D 1 90 ? 14.26800 -16.03100 186.55000 1.000 33.98000 159 LEU D C 1
ATOM 4951 O O . LEU D 1 90 ? 13.14900 -16.09200 187.07100 1.000 36.40000 159 LEU D O 1
ATOM 4956 N N . GLY D 1 91 ? 15.16000 -17.01500 186.65900 1.000 36.50000 160 GLY D N 1
ATOM 4957 C CA . GLY D 1 91 ? 14.84800 -18.20800 187.43300 1.000 38.85000 160 GLY D CA 1
ATOM 4958 C C . GLY D 1 91 ? 13.60900 -18.91600 186.91700 1.000 41.59000 160 GLY D C 1
ATOM 4959 O O . GLY D 1 91 ? 13.42500 -19.10000 185.70800 1.000 42.40000 160 GLY D O 1
ATOM 4960 N N . ASP D 1 92 ? 12.73000 -19.30900 187.84600 1.000 44.08000 161 ASP D N 1
ATOM 4961 C CA . ASP D 1 92 ? 11.52000 -20.03900 187.48200 1.000 46.66000 161 ASP D CA 1
ATOM 4962 C C . ASP D 1 92 ? 10.41400 -19.14200 186.94000 1.000 44.26000 161 ASP D C 1
ATOM 4963 O O . ASP D 1 92 ? 9.34300 -19.65500 186.59700 1.000 44.08000 161 ASP D O 1
ATOM 4968 N N . ARG D 1 93 ? 10.64000 -17.83100 186.86700 1.000 39.43000 162 ARG D N 1
ATOM 4969 C CA . ARG D 1 93 ? 9.68500 -16.87800 186.30800 1.000 38.57000 162 ARG D CA 1
ATOM 4970 C C . ARG D 1 93 ? 8.34800 -16.87900 187.04600 1.000 37.20000 162 ARG D C 1
ATOM 4971 O O . ARG D 1 93 ? 7.33900 -16.41800 186.50600 1.000 37.72000 162 ARG D O 1
ATOM 4979 N N . LYS D 1 94 ? 8.29000 -17.38800 188.27200 1.000 37.46000 163 LYS D N 1
ATOM 4980 C CA . LYS D 1 94 ? 7.00500 -17.46100 188.95000 1.000 38.20000 163 LYS D CA 1
ATOM 4981 C C . LYS D 1 94 ? 6.53800 -16.06600 189.34800 1.000 37.12000 163 LYS D C 1
ATOM 4982 O O . LYS D 1 94 ? 7.31100 -15.27100 189.88700 1.000 36.86000 163 LYS D O 1
ATOM 4988 N N . GLY D 1 95 ? 5.28200 -15.75100 189.02300 1.000 36.08000 164 GLY D N 1
ATOM 4989 C CA . GLY D 1 95 ? 4.62500 -14.55600 189.51200 1.000 34.20000 164 GLY D CA 1
ATOM 4990 C C . GLY D 1 95 ? 4.88300 -13.27600 188.74700 1.000 32.03000 164 GLY D C 1
ATOM 4991 O O . GLY D 1 95 ? 4.34700 -12.23000 189.13700 1.000 32.95000 164 GLY D O 1
ATOM 4992 N N . ILE D 1 96 ? 5.67300 -13.31100 187.67400 1.000 30.37000 165 ILE D N 1
ATOM 4993 C CA . ILE D 1 96 ? 6.02600 -12.09500 186.95000 1.000 28.29000 165 ILE D CA 1
ATOM 4994 C C . ILE D 1 96 ? 4.95900 -11.79300 185.90000 1.000 29.23000 165 ILE D C 1
ATOM 4995 O O . ILE D 1 96 ? 4.16600 -12.65500 185.50600 1.000 31.22000 165 ILE D O 1
ATOM 5000 N N . ASN D 1 97 ? 4.94000 -10.53800 185.44200 1.000 26.77000 166 ASN D N 1
ATOM 5001 C CA . ASN D 1 97 ? 3.99300 -10.14400 184.40000 1.000 27.00000 166 ASN D CA 1
ATOM 5002 C C . ASN D 1 97 ? 4.20200 -10.94800 183.11900 1.000 27.44000 166 ASN D C 1
ATOM 5003 O O . ASN D 1 97 ? 3.23400 -11.27900 182.42500 1.000 28.63000 166 ASN D O 1
ATOM 5008 N N . ARG D 1 98 ? 5.46300 -11.26900 182.80300 1.000 25.61000 167 ARG D N 1
ATOM 5009 C CA . ARG D 1 98 ? 5.90100 -12.10100 181.68200 1.000 25.23000 167 ARG D CA 1
ATOM 5010 C C . ARG D 1 98 ? 5.81200 -11.37800 180.34100 1.000 24.10000 167 ARG D C 1
ATOM 5011 O O . ARG D 1 98 ? 6.72200 -11.50200 179.51400 1.000 25.03000 167 ARG D O 1
ATOM 5019 N N . PHE D 1 99 ? 4.72600 -10.64500 180.11100 1.000 23.98000 168 PHE D N 1
ATOM 5020 C CA . PHE D 1 99 ? 4.54700 -9.83900 178.91300 1.000 23.29000 168 PHE D CA 1
ATOM 5021 C C . PHE D 1 99 ? 4.93700 -8.39800 179.19900 1.000 23.22000 168 PHE D C 1
ATOM 5022 O O . PHE D 1 99 ? 4.70000 -7.88100 180.29300 1.000 24.47000 168 PHE D O 1
ATOM 5030 N N . GLY D 1 100 ? 5.50700 -7.74500 178.19500 1.000 22.59000 169 GLY D N 1
ATOM 5031 C CA . GLY D 1 100 ? 5.81200 -6.33200 178.29000 1.000 22.63000 169 GLY D CA 1
ATOM 5032 C C . GLY D 1 100 ? 5.50800 -5.60800 176.99800 1.000 21.82000 169 GLY D C 1
ATOM 5033 O O . GLY D 1 100 ? 5.70300 -6.17200 175.91400 1.000 23.61000 169 GLY D O 1
ATOM 5034 N N . ASN D 1 101 ? 5.02700 -4.37000 177.09500 1.000 21.84000 170 ASN D N 1
ATOM 5035 C CA . ASN D 1 101 ? 4.68700 -3.55500 175.93500 1.000 23.67000 170 ASN D CA 1
ATOM 5036 C C . ASN D 1 101 ? 5.06900 -2.11300 176.20500 1.000 22.97000 170 ASN D C 1
ATOM 5037 O O . ASN D 1 101 ? 4.82100 -1.59900 177.30200 1.000 26.53000 170 ASN D O 1
ATOM 5042 N N . PHE D 1 102 ? 5.65600 -1.45700 175.20400 1.000 21.73000 171 PHE D N 1
ATOM 5043 C CA . PHE D 1 102 ? 5.91600 -0.03200 175.32000 1.000 21.01000 171 PHE D CA 1
ATOM 5044 C C . PHE D 1 102 ? 6.12300 0.58300 173.94100 1.000 21.44000 171 PHE D C 1
ATOM 5045 O O . PHE D 1 102 ? 6.85100 0.03100 173.11000 1.000 22.74000 171 PHE D O 1
ATOM 5053 N N . SER D 1 103 ? 5.51600 1.74700 173.73000 1.000 22.00000 172 SER D N 1
ATOM 5054 C CA . SER D 1 103 ? 5.77300 2.57900 172.55900 1.000 22.11000 172 SER D CA 1
ATOM 5055 C C . SER D 1 103 ? 6.61300 3.76700 173.00200 1.000 22.29000 172 SER D C 1
ATOM 5056 O O . SER D 1 103 ? 6.15600 4.59000 173.80200 1.000 23.29000 172 SER D O 1
ATOM 5059 N N . ALA D 1 104 ? 7.83200 3.86200 172.48000 1.000 21.95000 173 ALA D N 1
ATOM 5060 C CA . ALA D 1 104 ? 8.74600 4.92500 172.86900 1.000 22.71000 173 ALA D CA 1
ATOM 5061 C C . ALA D 1 104 ? 8.87700 5.93300 171.74000 1.000 20.97000 173 ALA D C 1
ATOM 5062 O O . ALA D 1 104 ? 9.36200 5.58700 170.64600 1.000 21.54000 173 ALA D O 1
ATOM 5064 N N . PRO D 1 105 ? 8.45300 7.16900 171.94800 1.000 20.82000 174 PRO D N 1
ATOM 5065 C CA . PRO D 1 105 ? 8.80700 8.23300 171.01200 1.000 23.20000 174 PRO D CA 1
ATOM 5066 C C . PRO D 1 105 ? 10.18900 8.77000 171.34000 1.000 24.07000 174 PRO D C 1
ATOM 5067 O O . PRO D 1 105 ? 10.62000 8.78500 172.49600 1.000 28.92000 174 PRO D O 1
ATOM 5071 N N . LEU D 1 106 ? 10.90400 9.18000 170.29700 1.000 22.58000 175 LEU D N 1
ATOM 5072 C CA . LEU D 1 106 ? 12.11000 9.99000 170.45800 1.000 21.90000 175 LEU D CA 1
ATOM 5073 C C . LEU D 1 106 ? 12.07600 10.97800 169.29900 1.000 21.85000 175 LEU D C 1
ATOM 5074 O O . LEU D 1 106 ? 12.44000 10.62500 168.17000 1.000 21.14000 175 LEU D O 1
ATOM 5079 N N . ASP D 1 107 ? 11.65700 12.20800 169.59700 1.000 21.92000 176 ASP D N 1
ATOM 5080 C CA . ASP D 1 107 ? 11.38300 13.21300 168.58000 1.000 20.60000 176 ASP D CA 1
ATOM 5081 C C . ASP D 1 107 ? 10.51300 12.59200 167.48900 1.000 20.93000 176 ASP D C 1
ATOM 5082 O O . ASP D 1 107 ? 9.42400 12.09200 167.78700 1.000 22.41000 176 ASP D O 1
ATOM 5087 N N . GLU D 1 108 ? 10.98000 12.58600 166.23900 1.000 20.88000 177 GLU D N 1
ATOM 5088 C CA . GLU D 1 108 ? 10.16300 12.07300 165.14800 1.000 20.14000 177 GLU D CA 1
ATOM 5089 C C . GLU D 1 108 ? 10.07000 10.54900 165.11500 1.000 20.11000 177 GLU D C 1
ATOM 5090 O O . GLU D 1 108 ? 9.21300 10.01100 164.39200 1.000 20.90000 177 GLU D O 1
ATOM 5096 N N . ALA D 1 109 ? 10.92300 9.84200 165.85500 1.000 19.74000 178 ALA D N 1
ATOM 5097 C CA . ALA D 1 109 ? 10.90200 8.38700 165.85300 1.000 19.28000 178 ALA D CA 1
ATOM 5098 C C . ALA D 1 109 ? 9.85400 7.86500 166.83000 1.000 18.91000 178 ALA D C 1
ATOM 5099 O O . ALA D 1 109 ? 9.59900 8.46500 167.87900 1.000 21.04000 178 ALA D O 1
ATOM 5101 N N . LEU D 1 110 ? 9.24700 6.73300 166.47400 1.000 19.25000 179 LEU D N 1
ATOM 5102 C CA . LEU D 1 110 ? 8.29600 6.04900 167.34700 1.000 19.21000 179 LEU D CA 1
ATOM 5103 C C . LEU D 1 110 ? 8.43700 4.55800 167.09500 1.000 18.53000 179 LEU D C 1
ATOM 5104 O O . LEU D 1 110 ? 8.22300 4.09100 165.96600 1.000 20.44000 179 LEU D O 1
ATOM 5109 N N . VAL D 1 111 ? 8.81700 3.81400 168.13300 1.000 18.82000 180 VAL D N 1
ATOM 5110 C CA . VAL D 1 111 ? 9.06400 2.38100 168.02500 1.000 19.03000 180 VAL D CA 1
ATOM 5111 C C . VAL D 1 111 ? 8.26400 1.67600 169.10700 1.000 20.64000 180 VAL D C 1
ATOM 5112 O O . VAL D 1 111 ? 8.32600 2.07100 170.27800 1.000 21.46000 180 VAL D O 1
ATOM 5116 N N . HIS D 1 112 ? 7.52400 0.63400 168.72300 1.000 20.21000 181 HIS D N 1
ATOM 5117 C CA . HIS D 1 112 ? 6.81300 -0.19700 169.68100 1.000 20.40000 181 HIS D CA 1
ATOM 5118 C C . HIS D 1 112 ? 7.55600 -1.50500 169.89600 1.000 19.99000 181 HIS D C 1
ATOM 5119 O O . HIS D 1 112 ? 7.97900 -2.15600 168.94400 1.000 21.55000 181 HIS D O 1
ATOM 5126 N N . VAL D 1 113 ? 7.67600 -1.90800 171.15200 1.000 20.62000 182 VAL D N 1
ATOM 5127 C CA . VAL D 1 113 ? 8.21800 -3.21200 171.50300 1.000 21.23000 182 VAL D CA 1
ATOM 5128 C C . VAL D 1 113 ? 7.14300 -3.99000 172.24400 1.000 21.49000 182 VAL D C 1
ATOM 5129 O O . VAL D 1 113 ? 6.52800 -3.47200 173.18200 1.000 23.36000 182 VAL D O 1
ATOM 5133 N N . SER D 1 114 ? 6.91500 -5.22400 171.81500 1.000 20.30000 183 SER D N 1
ATOM 5134 C CA . SER D 1 114 ? 6.03400 -6.15900 172.49500 1.000 19.52000 183 SER D CA 1
ATOM 5135 C C . SER D 1 114 ? 6.83100 -7.43000 172.72900 1.000 20.76000 183 SER D C 1
ATOM 5136 O O . SER D 1 114 ? 7.44900 -7.94800 171.79000 1.000 22.38000 183 SER D O 1
ATOM 5139 N N . LEU D 1 115 ? 6.85600 -7.92200 173.96900 1.000 20.81000 184 LEU D N 1
ATOM 5140 C CA . LEU D 1 115 ? 7.65500 -9.11100 174.22600 1.000 20.95000 184 LEU D CA 1
ATOM 5141 C C . LEU D 1 115 ? 6.97600 -10.02900 175.23400 1.000 21.22000 184 LEU D C 1
ATOM 5142 O O . LEU D 1 115 ? 6.12800 -9.61200 176.03100 1.000 22.52000 184 LEU D O 1
ATOM 5147 N N . ASP D 1 116 ? 7.37600 -11.29500 175.18400 1.000 22.28000 185 ASP D N 1
ATOM 5148 C CA . ASP D 1 116 ? 6.89900 -12.31000 176.11200 1.000 24.64000 185 ASP D CA 1
ATOM 5149 C C . ASP D 1 116 ? 8.08800 -13.14400 176.55500 1.000 24.07000 185 ASP D C 1
ATOM 5150 O O . ASP D 1 116 ? 8.84500 -13.64100 175.71400 1.000 23.65000 185 ASP D O 1
ATOM 5155 N N . LEU D 1 117 ? 8.26500 -13.27100 177.87400 1.000 23.08000 186 LEU D N 1
ATOM 5156 C CA . LEU D 1 117 ? 9.30700 -14.12300 178.45100 1.000 23.85000 186 LEU D CA 1
ATOM 5157 C C . LEU D 1 117 ? 8.79000 -15.56200 178.46400 1.000 25.06000 186 LEU D C 1
ATOM 5158 O O . LEU D 1 117 ? 8.43100 -16.13400 179.50100 1.000 28.82000 186 LEU D O 1
ATOM 5163 N N . SER D 1 118 ? 8.77400 -16.13900 177.25800 1.000 26.84000 187 SER D N 1
ATOM 5164 C CA . SER D 1 118 ? 8.05600 -17.35800 176.91100 1.000 27.08000 187 SER D CA 1
ATOM 5165 C C . SER D 1 118 ? 8.90300 -18.61900 176.94400 1.000 26.57000 187 SER D C 1
ATOM 5166 O O . SER D 1 118 ? 8.34000 -19.72000 176.99300 1.000 27.99000 187 SER D O 1
ATOM 5169 N N . GLY D 1 119 ? 10.22200 -18.49800 176.85100 1.000 25.12000 188 GLY D N 1
ATOM 5170 C CA . GLY D 1 119 ? 11.06400 -19.65400 176.65600 1.000 26.23000 188 GLY D CA 1
ATOM 5171 C C . GLY D 1 119 ? 11.20100 -20.08100 175.20900 1.000 25.15000 188 GLY D C 1
ATOM 5172 O O . GLY D 1 119 ? 11.91600 -21.05200 174.93300 1.000 27.34000 188 GLY D O 1
ATOM 5173 N N . ARG D 1 120 ? 10.53400 -19.39400 174.28400 1.000 22.67000 189 ARG D N 1
ATOM 5174 C CA . ARG D 1 120 ? 10.60600 -19.70200 172.85300 1.000 22.35000 189 ARG D CA 1
ATOM 5175 C C . ARG D 1 120 ? 11.22500 -18.51900 172.13300 1.000 21.34000 189 ARG D C 1
ATOM 5176 O O . ARG D 1 120 ? 10.60700 -17.43900 172.08600 1.000 24.69000 189 ARG D O 1
ATOM 5184 N N . PRO D 1 121 ? 12.42000 -18.65300 171.56300 1.000 22.84000 190 PRO D N 1
ATOM 5185 C CA . PRO D 1 121 ? 13.04700 -17.49900 170.90800 1.000 23.00000 190 PRO D CA 1
ATOM 5186 C C . PRO D 1 121 ? 12.32800 -17.14800 169.61000 1.000 21.29000 190 PRO D C 1
ATOM 5187 O O . PRO D 1 121 ? 12.04600 -18.01500 168.77900 1.000 22.54000 190 PRO D O 1
ATOM 5191 N N . HIS D 1 122 ? 12.03400 -15.86300 169.44100 1.000 20.47000 191 HIS D N 1
ATOM 5192 C CA . HIS D 1 122 ? 11.56400 -15.35300 168.15800 1.000 21.38000 191 HIS D CA 1
ATOM 5193 C C . HIS D 1 122 ? 11.81700 -13.86000 168.12000 1.000 20.24000 191 HIS D C 1
ATOM 5194 O O . HIS D 1 122 ? 11.51200 -13.16300 169.09400 1.000 22.48000 191 HIS D O 1
ATOM 5201 N N . LEU D 1 123 ? 12.35200 -13.37100 167.00200 1.000 19.59000 192 LEU D N 1
ATOM 5202 C CA . LEU D 1 123 ? 12.49300 -11.94000 166.76000 1.000 20.57000 192 LEU D CA 1
ATOM 5203 C C . LEU D 1 123 ? 11.67200 -11.56100 165.53600 1.000 21.03000 192 LEU D C 1
ATOM 5204 O O . LEU D 1 123 ? 11.93300 -12.05500 164.42800 1.000 22.37000 192 LEU D O 1
ATOM 5209 N N . GLY D 1 124 ? 10.68500 -10.69000 165.74200 1.000 20.31000 193 GLY D N 1
ATOM 5210 C CA . GLY D 1 124 ? 10.04600 -9.97600 164.66300 1.000 20.61000 193 GLY D CA 1
ATOM 5211 C C . GLY D 1 124 ? 10.61300 -8.57300 164.64800 1.000 20.49000 193 GLY D C 1
ATOM 5212 O O . GLY D 1 124 ? 10.48900 -7.83600 165.62300 1.000 24.83000 193 GLY D O 1
ATOM 5213 N N . TYR D 1 125 ? 11.25400 -8.21300 163.54000 1.000 22.22000 194 TYR D N 1
ATOM 5214 C CA . TYR D 1 125 ? 12.06300 -7.00200 163.48300 1.000 22.21000 194 TYR D CA 1
ATOM 5215 C C . TYR D 1 125 ? 11.68200 -6.21900 162.24500 1.000 22.06000 194 TYR D C 1
ATOM 5216 O O . TYR D 1 125 ? 11.83100 -6.71300 161.12400 1.000 23.27000 194 TYR D O 1
ATOM 5225 N N . ASP D 1 126 ? 11.19800 -5.01100 162.45100 1.000 22.60000 195 ASP D N 1
ATOM 5226 C CA . ASP D 1 126 ? 10.74300 -4.15800 161.38600 1.000 25.97000 195 ASP D CA 1
ATOM 5227 C C . ASP D 1 126 ? 11.18600 -2.74000 161.73800 1.000 28.28000 195 ASP D C 1
ATOM 5228 O O . ASP D 1 126 ? 10.37500 -1.90900 162.15800 1.000 32.22000 195 ASP D O 1
ATOM 5233 N N . LEU D 1 127 ? 12.49500 -2.50200 161.62300 1.000 25.45000 196 LEU D N 1
ATOM 5234 C CA . LEU D 1 127 ? 13.07400 -1.17100 161.65400 1.000 23.15000 196 LEU D CA 1
ATOM 5235 C C . LEU D 1 127 ? 13.57400 -0.82700 160.26100 1.000 24.87000 196 LEU D C 1
ATOM 5236 O O . LEU D 1 127 ? 14.04500 -1.69700 159.52300 1.000 29.66000 196 LEU D O 1
ATOM 5241 N N . ASN D 1 128 ? 13.51100 0.45300 159.92600 1.000 23.26000 197 ASN D N 1
ATOM 5242 C CA . ASN D 1 128 ? 14.01500 0.96500 158.66400 1.000 26.33000 197 ASN D CA 1
ATOM 5243 C C . ASN D 1 128 ? 15.05200 2.02600 159.00700 1.000 24.56000 197 ASN D C 1
ATOM 5244 O O . ASN D 1 128 ? 14.73000 3.21000 159.11300 1.000 26.37000 197 ASN D O 1
ATOM 5249 N N . ILE D 1 129 ? 16.29400 1.58500 159.18700 1.000 22.19000 198 ILE D N 1
ATOM 5250 C CA . ILE D 1 129 ? 17.38800 2.45800 159.60200 1.000 21.51000 198 ILE D CA 1
ATOM 5251 C C . ILE D 1 129 ? 18.04000 3.00900 158.33500 1.000 21.56000 198 ILE D C 1
ATOM 5252 O O . ILE D 1 129 ? 18.63400 2.22700 157.56700 1.000 23.28000 198 ILE D O 1
ATOM 5257 N N . PRO D 1 130 ? 17.94800 4.31700 158.07200 1.000 22.07000 199 PRO D N 1
ATOM 5258 C CA . PRO D 1 130 ? 18.28400 4.83500 156.73900 1.000 23.77000 199 PRO D CA 1
ATOM 5259 C C . PRO D 1 130 ? 19.76200 5.06500 156.46800 1.000 23.40000 199 PRO D C 1
ATOM 5260 O O . PRO D 1 130 ? 20.10500 5.39900 155.31900 1.000 24.42000 199 PRO D O 1
ATOM 5264 N N . THR D 1 131 ? 20.64900 4.89900 157.45000 1.000 20.87000 200 THR D N 1
ATOM 5265 C CA . THR D 1 131 ? 22.07400 5.06200 157.20400 1.000 20.42000 200 THR D CA 1
ATOM 5266 C C . THR D 1 131 ? 22.82600 3.82100 157.66300 1.000 22.21000 200 THR D C 1
ATOM 5267 O O . THR D 1 131 ? 22.34800 3.04900 158.50500 1.000 22.13000 200 THR D O 1
ATOM 5271 N N . GLN D 1 132 ? 24.03100 3.64800 157.11200 1.000 19.83000 201 GLN D N 1
ATOM 5272 C CA . GLN D 1 132 ? 24.80100 2.44100 157.38700 1.000 20.32000 201 GLN D CA 1
ATOM 5273 C C . GLN D 1 132 ? 25.67000 2.55500 158.63400 1.000 21.26000 201 GLN D C 1
ATOM 5274 O O . GLN D 1 132 ? 26.06000 1.52400 159.18700 1.000 23.02000 201 GLN D O 1
ATOM 5280 N N . ARG D 1 133 ? 25.96600 3.76700 159.09700 1.000 21.76000 202 ARG D N 1
ATOM 5281 C CA . ARG D 1 133 ? 26.81400 3.96200 160.27100 1.000 21.84000 202 ARG D CA 1
ATOM 5282 C C . ARG D 1 133 ? 26.21400 5.03200 161.16400 1.000 22.85000 202 ARG D C 1
ATOM 5283 O O . ARG D 1 133 ? 25.84000 6.10300 160.67900 1.000 25.37000 202 ARG D O 1
ATOM 5291 N N . VAL D 1 134 ? 26.14600 4.75000 162.46500 1.000 21.57000 203 VAL D N 1
ATOM 5292 C CA . VAL D 1 134 ? 25.93000 5.77300 163.48100 1.000 23.06000 203 VAL D CA 1
ATOM 5293 C C . VAL D 1 134 ? 27.24500 5.88800 164.23600 1.000 22.85000 203 VAL D C 1
ATOM 5294 O O . VAL D 1 134 ? 27.64100 4.95700 164.94800 1.000 24.56000 203 VAL D O 1
ATOM 5298 N N . GLY D 1 135 ? 27.94200 7.01100 164.05800 1.000 23.45000 204 GLY D N 1
ATOM 5299 C CA . GLY D 1 135 ? 29.33000 7.06600 164.49100 1.000 23.83000 204 GLY D CA 1
ATOM 5300 C C . GLY D 1 135 ? 30.10900 5.99400 163.75100 1.000 25.08000 204 GLY D C 1
ATOM 5301 O O . GLY D 1 135 ? 30.05900 5.90300 162.51800 1.000 26.51000 204 GLY D O 1
ATOM 5302 N N . LYS D 1 136 ? 30.81700 5.14900 164.50100 1.000 25.31000 205 LYS D N 1
ATOM 5303 C CA . LYS D 1 136 ? 31.50000 3.99400 163.93000 1.000 25.43000 205 LYS D CA 1
ATOM 5304 C C . LYS D 1 136 ? 30.64300 2.73500 163.94300 1.000 23.70000 205 LYS D C 1
ATOM 5305 O O . LYS D 1 136 ? 31.07900 1.69900 163.42200 1.000 25.35000 205 LYS D O 1
ATOM 5311 N N . TYR D 1 137 ? 29.43400 2.80800 164.49600 1.000 22.58000 206 TYR D N 1
ATOM 5312 C CA . TYR D 1 137 ? 28.60200 1.62800 164.69900 1.000 22.05000 206 TYR D CA 1
ATOM 5313 C C . TYR D 1 137 ? 27.85600 1.25800 163.41900 1.000 20.88000 206 TYR D C 1
ATOM 5314 O O . TYR D 1 137 ? 27.05100 2.04300 162.90500 1.000 21.42000 206 TYR D O 1
ATOM 5323 N N . ASP D 1 138 ? 28.09700 0.03800 162.95100 1.000 20.22000 207 ASP D N 1
ATOM 5324 C CA . ASP D 1 138 ? 27.43400 -0.54900 161.79100 1.000 19.82000 207 ASP D CA 1
ATOM 5325 C C . ASP D 1 138 ? 25.97100 -0.85300 162.13300 1.000 21.02000 207 ASP D C 1
ATOM 5326 O O . ASP D 1 138 ? 25.68800 -1.67200 163.01800 1.000 23.10000 207 ASP D O 1
ATOM 5331 N N . THR D 1 139 ? 25.03100 -0.19200 161.44700 1.000 19.35000 208 THR D N 1
ATOM 5332 C CA . THR D 1 139 ? 23.63200 -0.33900 161.84800 1.000 19.53000 208 THR D CA 1
ATOM 5333 C C . THR D 1 139 ? 23.05900 -1.72400 161.55400 1.000 19.65000 208 THR D C 1
ATOM 5334 O O . THR D 1 139 ? 21.98100 -2.04500 162.06700 1.000 20.93000 208 THR D O 1
ATOM 5338 N N . GLN D 1 140 ? 23.74800 -2.56500 160.78000 1.000 21.46000 209 GLN D N 1
ATOM 5339 C CA . GLN D 1 140 ? 23.33800 -3.96500 160.68400 1.000 21.74000 209 GLN D CA 1
ATOM 5340 C C . GLN D 1 140 ? 23.41100 -4.68000 162.02700 1.000 22.80000 209 GLN D C 1
ATOM 5341 O O . GLN D 1 140 ? 22.74400 -5.70800 162.21600 1.000 22.37000 209 GLN D O 1
ATOM 5347 N N . LEU D 1 141 ? 24.22000 -4.16900 162.95500 1.000 21.91000 210 LEU D N 1
ATOM 5348 C CA . LEU D 1 141 ? 24.43000 -4.84400 164.22500 1.000 21.14000 210 LEU D CA 1
ATOM 5349 C C . LEU D 1 141 ? 23.25100 -4.70000 165.17600 1.000 21.29000 210 LEU D C 1
ATOM 5350 O O . LEU D 1 141 ? 23.18400 -5.43900 166.16600 1.000 21.56000 210 LEU D O 1
ATOM 5355 N N . VAL D 1 142 ? 22.32100 -3.77600 164.90600 1.000 20.65000 211 VAL D N 1
ATOM 5356 C CA . VAL D 1 142 ? 21.15000 -3.63600 165.76900 1.000 21.42000 211 VAL D CA 1
ATOM 5357 C C . VAL D 1 142 ? 20.29800 -4.89900 165.70400 1.000 20.18000 211 VAL D C 1
ATOM 5358 O O . VAL D 1 142 ? 19.96300 -5.49300 166.73200 1.000 20.96000 211 VAL D O 1
ATOM 5362 N N . GLU D 1 143 ? 19.94300 -5.33200 164.49000 1.000 19.21000 212 GLU D N 1
ATOM 5363 C CA . GLU D 1 143 ? 19.14700 -6.54800 164.35500 1.000 18.21000 212 GLU D CA 1
ATOM 5364 C C . GLU D 1 143 ? 19.87600 -7.73900 164.96400 1.000 18.91000 212 GLU D C 1
ATOM 5365 O O . GLU D 1 143 ? 19.26400 -8.55500 165.65900 1.000 20.39000 212 GLU D O 1
ATOM 5371 N N . HIS D 1 144 ? 21.18800 -7.84600 164.72700 1.000 19.59000 213 HIS D N 1
ATOM 5372 C CA . HIS D 1 144 ? 21.93800 -8.99400 165.23600 1.000 19.85000 213 HIS D CA 1
ATOM 5373 C C . HIS D 1 144 ? 22.00200 -8.97900 166.75800 1.000 19.67000 213 HIS D C 1
ATOM 5374 O O . HIS D 1 144 ? 21.98600 -10.04200 167.38700 1.000 21.03000 213 HIS D O 1
ATOM 5381 N N . PHE D 1 145 ? 22.09400 -7.78900 167.36100 1.000 19.43000 214 PHE D N 1
ATOM 5382 C CA . PHE D 1 145 ? 22.06500 -7.69900 168.82000 1.000 19.75000 214 PHE D CA 1
ATOM 5383 C C . PHE D 1 145 ? 20.78400 -8.31000 169.37300 1.000 21.08000 214 PHE D C 1
ATOM 5384 O O . PHE D 1 145 ? 20.82000 -9.17600 170.25800 1.000 22.07000 214 PHE D O 1
ATOM 5392 N N . PHE D 1 146 ? 19.63400 -7.86700 168.86500 1.000 20.93000 215 PHE D N 1
ATOM 5393 C CA . PHE D 1 146 ? 18.38600 -8.38600 169.40500 1.000 19.33000 215 PHE D CA 1
ATOM 5394 C C . PHE D 1 146 ? 18.17000 -9.84700 169.03900 1.000 20.95000 215 PHE D C 1
ATOM 5395 O O . PHE D 1 146 ? 17.63300 -10.60100 169.85700 1.000 21.68000 215 PHE D O 1
ATOM 5403 N N . GLN D 1 147 ? 18.59500 -10.27800 167.84500 1.000 20.60000 216 GLN D N 1
ATOM 5404 C CA . GLN D 1 147 ? 18.44400 -11.68700 167.49300 1.000 19.87000 216 GLN D CA 1
ATOM 5405 C C . GLN D 1 147 ? 19.24300 -12.57100 168.43900 1.000 20.27000 216 GLN D C 1
ATOM 5406 O O . GLN D 1 147 ? 18.74300 -13.59300 168.92600 1.000 21.48000 216 GLN D O 1
ATOM 5412 N N . SER D 1 148 ? 20.49200 -12.19200 168.70800 1.000 20.19000 217 SER D N 1
ATOM 5413 C CA . SER D 1 148 ? 21.32900 -12.99700 169.59200 1.000 21.54000 217 SER D CA 1
ATOM 5414 C C . SER D 1 148 ? 20.78600 -12.99900 171.02000 1.000 21.46000 217 SER D C 1
ATOM 5415 O O . SER D 1 148 ? 20.76400 -14.04500 171.67900 1.000 23.75000 217 SER D O 1
ATOM 5418 N N . LEU D 1 149 ? 20.34400 -11.83900 171.50800 1.000 21.70000 218 LEU D N 1
ATOM 5419 C CA . LEU D 1 149 ? 19.77200 -11.75700 172.85000 1.000 20.78000 218 LEU D CA 1
ATOM 5420 C C . LEU D 1 149 ? 18.52100 -12.62300 172.96500 1.000 20.52000 218 LEU D C 1
ATOM 5421 O O . LEU D 1 149 ? 18.32100 -13.32400 173.96800 1.000 22.09000 218 LEU D O 1
ATOM 5426 N N . VAL D 1 150 ? 17.66300 -12.57200 171.94900 1.000 21.04000 219 VAL D N 1
ATOM 5427 C CA . VAL D 1 150 ? 16.47300 -13.41500 171.90200 1.000 20.92000 219 VAL D CA 1
ATOM 5428 C C . VAL D 1 150 ? 16.86200 -14.88600 171.96600 1.000 22.06000 219 VAL D C 1
ATOM 5429 O O . VAL D 1 150 ? 16.24700 -15.68400 172.69100 1.000 22.81000 219 VAL D O 1
ATOM 5433 N N . ASN D 1 151 ? 17.91100 -15.26000 171.23200 1.000 22.30000 220 ASN D N 1
ATOM 5434 C CA . ASN D 1 151 ? 18.25400 -16.67100 171.09200 1.000 22.20000 220 ASN D CA 1
ATOM 5435 C C . ASN D 1 151 ? 18.68800 -17.28700 172.41100 1.000 23.49000 220 ASN D C 1
ATOM 5436 O O . ASN D 1 151 ? 18.37000 -18.44700 172.68200 1.000 26.77000 220 ASN D O 1
ATOM 5441 N N . THR D 1 152 ? 19.43600 -16.55000 173.23100 1.000 22.86000 221 THR D N 1
ATOM 5442 C CA . THR D 1 152 ? 19.88800 -17.13900 174.48700 1.000 23.09000 221 THR D CA 1
ATOM 5443 C C . THR D 1 152 ? 18.92600 -16.90100 175.64200 1.000 24.78000 221 THR D C 1
ATOM 5444 O O . THR D 1 152 ? 18.91500 -17.69700 176.59500 1.000 26.70000 221 THR D O 1
ATOM 5448 N N . SER D 1 153 ? 18.11600 -15.84000 175.58400 1.000 23.31000 222 SER D N 1
ATOM 5449 C CA . SER D 1 153 ? 17.13500 -15.60000 176.63800 1.000 23.77000 222 SER D CA 1
ATOM 5450 C C . SER D 1 153 ? 15.85800 -16.40600 176.44300 1.000 24.74000 222 SER D C 1
ATOM 5451 O O . SER D 1 153 ? 15.12400 -16.62600 177.41900 1.000 27.09000 222 SER D O 1
ATOM 5454 N N . GLY D 1 154 ? 15.59100 -16.87500 175.22500 1.000 22.89000 223 GLY D N 1
ATOM 5455 C CA . GLY D 1 154 ? 14.32600 -17.55000 174.97300 1.000 24.97000 223 GLY D CA 1
ATOM 5456 C C . GLY D 1 154 ? 13.14400 -16.60100 174.97900 1.000 26.83000 223 GLY D C 1
ATOM 5457 O O . GLY D 1 154 ? 12.07400 -16.94700 175.49000 1.000 31.05000 223 GLY D O 1
ATOM 5458 N N . MET D 1 155 ? 13.32500 -15.39900 174.45700 1.000 24.23000 224 MET D N 1
ATOM 5459 C CA . MET D 1 155 ? 12.31600 -14.35500 174.47900 1.000 24.03000 224 MET D CA 1
ATOM 5460 C C . MET D 1 155 ? 11.57300 -14.28900 173.14600 1.000 22.91000 224 MET D C 1
ATOM 5461 O O . MET D 1 155 ? 12.17700 -14.47500 172.08800 1.000 22.34000 224 MET D O 1
ATOM 5466 N N . THR D 1 156 ? 10.26500 -14.02900 173.20300 1.000 20.31000 225 THR D N 1
ATOM 5467 C CA . THR D 1 156 ? 9.49200 -13.59800 172.03600 1.000 19.74000 225 THR D CA 1
ATOM 5468 C C . THR D 1 156 ? 9.56100 -12.07800 171.98100 1.000 19.23000 225 THR D C 1
ATOM 5469 O O . THR D 1 156 ? 9.11800 -11.40900 172.92300 1.000 21.76000 225 THR D O 1
ATOM 5473 N N . LEU D 1 157 ? 10.09400 -11.52700 170.88900 1.000 19.02000 226 LEU D N 1
ATOM 5474 C CA . LEU D 1 157 ? 10.34800 -10.08900 170.81600 1.000 20.11000 226 LEU D CA 1
ATOM 5475 C C . LEU D 1 157 ? 9.89300 -9.54400 169.47200 1.000 19.61000 226 LEU D C 1
ATOM 5476 O O . LEU D 1 157 ? 10.36500 -10.00700 168.42800 1.000 20.84000 226 LEU D O 1
ATOM 5481 N N . HIS D 1 158 ? 9.02100 -8.53600 169.50800 1.000 19.14000 227 HIS D N 1
ATOM 5482 C CA . HIS D 1 158 ? 8.54100 -7.83800 168.31500 1.000 18.03000 227 HIS D CA 1
ATOM 5483 C C . HIS D 1 158 ? 8.92800 -6.37100 168.42100 1.000 19.36000 227 HIS D C 1
ATOM 5484 O O . HIS D 1 158 ? 8.57900 -5.70300 169.40300 1.000 22.91000 227 HIS D O 1
ATOM 5491 N N . ILE D 1 159 ? 9.64400 -5.87700 167.41500 1.000 19.84000 228 ILE D N 1
ATOM 5492 C CA . ILE D 1 159 ? 10.09200 -4.49100 167.32900 1.000 17.92000 228 ILE D CA 1
ATOM 5493 C C . ILE D 1 159 ? 9.46900 -3.90800 166.06800 1.000 18.54000 228 ILE D C 1
ATOM 5494 O O . ILE D 1 159 ? 9.72000 -4.41100 164.96700 1.000 20.70000 228 ILE D O 1
ATOM 5499 N N . ARG D 1 160 ? 8.67000 -2.85400 166.22000 1.000 18.96000 229 ARG D N 1
ATOM 5500 C CA . ARG D 1 160 ? 7.90900 -2.28700 165.10900 1.000 20.47000 229 ARG D CA 1
ATOM 5501 C C . ARG D 1 160 ? 8.12400 -0.78300 165.06200 1.000 20.11000 229 ARG D C 1
ATOM 5502 O O . ARG D 1 160 ? 7.77300 -0.07100 166.00600 1.000 20.56000 229 ARG D O 1
ATOM 5510 N N . GLN D 1 161 ? 8.67400 -0.29700 163.95400 1.000 19.51000 230 GLN D N 1
ATOM 5511 C CA . GLN D 1 161 ? 8.86900 1.12900 163.74600 1.000 19.00000 230 GLN D CA 1
ATOM 5512 C C . GLN D 1 161 ? 7.60100 1.73400 163.15200 1.000 19.91000 230 GLN D C 1
ATOM 5513 O O . GLN D 1 161 ? 7.14200 1.30500 162.08100 1.000 24.10000 230 GLN D O 1
ATOM 5519 N N . PHE D 1 162 ? 7.05200 2.74500 163.82700 1.000 19.64000 231 PHE D N 1
ATOM 5520 C CA . PHE D 1 162 ? 5.91000 3.48300 163.30300 1.000 20.51000 231 PHE D CA 1
ATOM 5521 C C . PHE D 1 162 ? 6.28900 4.81800 162.69200 1.000 21.48000 231 PHE D C 1
ATOM 5522 O O . PHE D 1 162 ? 5.55700 5.31200 161.82800 1.000 23.27000 231 PHE D O 1
ATOM 5530 N N . SER D 1 163 ? 7.42400 5.38000 163.09100 1.000 20.43000 232 SER D N 1
ATOM 5531 C CA . SER D 1 163 ? 7.87900 6.67200 162.60600 1.000 20.72000 232 SER D CA 1
ATOM 5532 C C . SER D 1 163 ? 9.38100 6.72700 162.83600 1.000 20.17000 232 SER D C 1
ATOM 5533 O O . SER D 1 163 ? 9.91600 6.00300 163.68300 1.000 20.34000 232 SER D O 1
ATOM 5536 N N . GLY D 1 164 ? 10.05600 7.59300 162.08300 1.000 20.39000 233 GLY D N 1
ATOM 5537 C CA . GLY D 1 164 ? 11.46600 7.82700 162.31400 1.000 20.43000 233 GLY D CA 1
ATOM 5538 C C . GLY D 1 164 ? 12.25600 8.07300 161.04900 1.000 20.79000 233 GLY D C 1
ATOM 5539 O O . GLY D 1 164 ? 12.05000 7.39200 160.03400 1.000 22.57000 233 GLY D O 1
ATOM 5540 N N . THR D 1 165 ? 13.16100 9.05400 161.10700 1.000 20.23000 234 THR D N 1
ATOM 5541 C CA . THR D 1 165 ? 14.06600 9.36000 160.00600 1.000 21.03000 234 THR D CA 1
ATOM 5542 C C . THR D 1 165 ? 15.52300 9.43300 160.42200 1.000 21.85000 234 THR D C 1
ATOM 5543 O O . THR D 1 165 ? 16.39600 9.24200 159.57200 1.000 26.78000 234 THR D O 1
ATOM 5547 N N . ASN D 1 166 ? 15.82200 9.70900 161.68300 1.000 18.70000 235 ASN D N 1
ATOM 5548 C CA . ASN D 1 166 ? 17.19200 9.79300 162.15700 1.000 18.13000 235 ASN D CA 1
ATOM 5549 C C . ASN D 1 166 ? 17.59000 8.44000 162.74000 1.000 19.06000 235 ASN D C 1
ATOM 5550 O O . ASN D 1 166 ? 16.90700 7.92200 163.63000 1.000 20.42000 235 ASN D O 1
ATOM 5555 N N . SER D 1 167 ? 18.68400 7.86200 162.23200 1.000 19.51000 236 SER D N 1
ATOM 5556 C CA . SER D 1 167 ? 19.07100 6.51200 162.64600 1.000 20.21000 236 SER D CA 1
ATOM 5557 C C . SER D 1 167 ? 19.35100 6.43400 164.14700 1.000 19.31000 236 SER D C 1
ATOM 5558 O O . SER D 1 167 ? 18.96200 5.46400 164.81100 1.000 19.39000 236 SER D O 1
ATOM 5561 N N . HIS D 1 168 ? 20.08000 7.41000 164.68100 1.000 19.94000 237 HIS D N 1
ATOM 5562 C CA . HIS D 1 168 ? 20.33300 7.44800 166.12200 1.000 19.83000 237 HIS D CA 1
ATOM 5563 C C . HIS D 1 168 ? 19.01400 7.47700 166.89900 1.000 18.31000 237 HIS D C 1
ATOM 5564 O O . HIS D 1 168 ? 18.83600 6.71100 167.85400 1.000 19.32000 237 HIS D O 1
ATOM 5571 N N . HIS D 1 169 ? 18.05000 8.29900 166.45900 1.000 19.47000 238 HIS D N 1
ATOM 5572 C CA . HIS D 1 169 ? 16.74900 8.34800 167.13100 1.000 18.82000 238 HIS D CA 1
ATOM 5573 C C . HIS D 1 169 ? 16.03000 7.00400 167.06300 1.000 18.48000 238 HIS D C 1
ATOM 5574 O O . HIS D 1 169 ? 15.45700 6.54200 168.05900 1.000 19.86000 238 HIS D O 1
ATOM 5581 N N . ILE D 1 170 ? 16.01400 6.37800 165.88200 1.000 18.56000 239 ILE D N 1
ATOM 5582 C CA . ILE D 1 170 ? 15.28300 5.12100 165.70600 1.000 17.73000 239 ILE D CA 1
ATOM 5583 C C . ILE D 1 170 ? 15.85200 4.04300 166.62300 1.000 19.06000 239 ILE D C 1
ATOM 5584 O O . ILE D 1 170 ? 15.10800 3.31800 167.30100 1.000 18.96000 239 ILE D O 1
ATOM 5589 N N . ILE D 1 171 ? 17.18000 3.91100 166.64700 1.000 18.58000 240 ILE D N 1
ATOM 5590 C CA . ILE D 1 171 ? 17.79800 2.85900 167.44900 1.000 17.95000 240 ILE D CA 1
ATOM 5591 C C . ILE D 1 171 ? 17.63300 3.15200 168.93400 1.000 17.91000 240 ILE D C 1
ATOM 5592 O O . ILE D 1 171 ? 17.31100 2.25400 169.72600 1.000 19.43000 240 ILE D O 1
ATOM 5597 N N . GLU D 1 172 ? 17.83100 4.40900 169.33400 1.000 19.06000 241 GLU D N 1
ATOM 5598 C CA . GLU D 1 172 ? 17.68700 4.74600 170.74900 1.000 20.81000 241 GLU D CA 1
ATOM 5599 C C . GLU D 1 172 ? 16.24400 4.56600 171.21200 1.000 20.38000 241 GLU D C 1
ATOM 5600 O O . GLU D 1 172 ? 16.00200 4.06200 172.31300 1.000 21.05000 241 GLU D O 1
ATOM 5606 N N . ALA D 1 173 ? 15.27200 4.94800 170.37400 1.000 20.06000 242 ALA D N 1
ATOM 5607 C CA . ALA D 1 173 ? 13.87500 4.71700 170.72900 1.000 18.96000 242 ALA D CA 1
ATOM 5608 C C . ALA D 1 173 ? 13.59900 3.22900 170.89600 1.000 18.96000 242 ALA D C 1
ATOM 5609 O O . ALA D 1 173 ? 12.83900 2.82300 171.78600 1.000 21.36000 242 ALA D O 1
ATOM 5611 N N . THR D 1 174 ? 14.21800 2.39600 170.05300 1.000 19.04000 243 THR D N 1
ATOM 5612 C CA . THR D 1 174 ? 14.06600 0.94900 170.18800 1.000 19.62000 243 THR D CA 1
ATOM 5613 C C . THR D 1 174 ? 14.57300 0.46600 171.53800 1.000 20.66000 243 THR D C 1
ATOM 5614 O O . THR D 1 174 ? 13.90100 -0.31600 172.21700 1.000 21.92000 243 THR D O 1
ATOM 5618 N N . PHE D 1 175 ? 15.75800 0.93000 171.94800 1.000 19.93000 244 PHE D N 1
ATOM 5619 C CA . PHE D 1 175 ? 16.30300 0.49100 173.23200 1.000 20.43000 244 PHE D CA 1
ATOM 5620 C C . PHE D 1 175 ? 15.50200 1.02500 174.41100 1.000 20.05000 244 PHE D C 1
ATOM 5621 O O . PHE D 1 175 ? 15.33000 0.30500 175.40800 1.000 21.69000 244 PHE D O 1
ATOM 5629 N N . LYS D 1 176 ? 14.96800 2.24700 174.31200 1.000 21.40000 245 LYS D N 1
ATOM 5630 C CA . LYS D 1 176 ? 14.09100 2.75500 175.37100 1.000 20.34000 245 LYS D CA 1
ATOM 5631 C C . LYS D 1 176 ? 12.84100 1.89200 175.48300 1.000 22.08000 245 LYS D C 1
ATOM 5632 O O . LYS D 1 176 ? 12.43200 1.50700 176.58500 1.000 22.42000 245 LYS D O 1
ATOM 5638 N N . ALA D 1 177 ? 12.22000 1.57700 174.33600 1.000 20.89000 246 ALA D N 1
ATOM 5639 C CA . ALA D 1 177 ? 11.01400 0.75800 174.34200 1.000 20.35000 246 ALA D CA 1
ATOM 5640 C C . ALA D 1 177 ? 11.31000 -0.65100 174.84200 1.000 20.94000 246 ALA D C 1
ATOM 5641 O O . ALA D 1 177 ? 10.54400 -1.20500 175.64200 1.000 22.36000 246 ALA D O 1
ATOM 5643 N N . PHE D 1 178 ? 12.42600 -1.23700 174.39500 1.000 21.04000 247 PHE D N 1
ATOM 5644 C CA . PHE D 1 178 ? 12.81900 -2.55800 174.86900 1.000 20.82000 247 PHE D CA 1
ATOM 5645 C C . PHE D 1 178 ? 13.03600 -2.55200 176.37700 1.000 20.04000 247 PHE D C 1
ATOM 5646 O O . PHE D 1 178 ? 12.57800 -3.45500 177.08700 1.000 22.34000 247 PHE D O 1
ATOM 5654 N N . ALA D 1 179 ? 13.75500 -1.54200 176.87900 1.000 20.94000 248 ALA D N 1
ATOM 5655 C CA . ALA D 1 179 ? 14.02700 -1.45000 178.31100 1.000 22.90000 248 ALA D CA 1
ATOM 5656 C C . ALA D 1 179 ? 12.74100 -1.38500 179.12000 1.000 23.57000 248 ALA D C 1
ATOM 5657 O O . ALA D 1 179 ? 12.61400 -2.05400 180.15600 1.000 24.64000 248 ALA D O 1
ATOM 5659 N N . ARG D 1 180 ? 11.78400 -0.56300 178.68200 1.000 22.35000 249 ARG D N 1
ATOM 5660 C CA . ARG D 1 180 ? 10.56300 -0.38200 179.45800 1.000 23.94000 249 ARG D CA 1
ATOM 5661 C C . ARG D 1 180 ? 9.63400 -1.58300 179.33600 1.000 22.47000 249 ARG D C 1
ATOM 5662 O O . ARG D 1 180 ? 8.96400 -1.95700 180.31200 1.000 23.65000 249 ARG D O 1
ATOM 5670 N N . ALA D 1 181 ? 9.59200 -2.20700 178.15100 1.000 22.28000 250 ALA D N 1
ATOM 5671 C CA . ALA D 1 181 ? 8.82500 -3.43700 177.99700 1.000 20.97000 250 ALA D CA 1
ATOM 5672 C C . ALA D 1 181 ? 9.41600 -4.55100 178.85100 1.000 20.86000 250 ALA D C 1
ATOM 5673 O O . ALA D 1 181 ? 8.67900 -5.31500 179.48500 1.000 23.20000 250 ALA D O 1
ATOM 5675 N N . LEU D 1 182 ? 10.74600 -4.66000 178.87800 1.000 22.34000 251 LEU D N 1
ATOM 5676 C CA . LEU D 1 182 ? 11.38100 -5.70700 179.67300 1.000 23.57000 251 LEU D CA 1
ATOM 5677 C C . LEU D 1 182 ? 11.20500 -5.44700 181.16300 1.000 24.78000 251 LEU D C 1
ATOM 5678 O O . LEU D 1 182 ? 10.97200 -6.38600 181.93600 1.000 24.21000 251 LEU D O 1
ATOM 5683 N N . ARG D 1 183 ? 11.30000 -4.18200 181.58400 1.000 24.34000 252 ARG D N 1
ATOM 5684 C CA . ARG D 1 183 ? 10.99200 -3.84400 182.97200 1.000 24.12000 252 ARG D CA 1
ATOM 5685 C C . ARG D 1 183 ? 9.60500 -4.34700 183.34000 1.000 24.48000 252 ARG D C 1
ATOM 5686 O O . ARG D 1 183 ? 9.42300 -5.02000 184.35900 1.000 25.58000 252 ARG D O 1
ATOM 5694 N N . GLN D 1 184 ? 8.61200 -4.04100 182.50000 1.000 23.98000 253 GLN D N 1
ATOM 5695 C CA . GLN D 1 184 ? 7.24800 -4.47300 182.78200 1.000 24.06000 253 GLN D CA 1
ATOM 5696 C C . GLN D 1 184 ? 7.15600 -5.99300 182.86700 1.000 23.40000 253 GLN D C 1
ATOM 5697 O O . GLN D 1 184 ? 6.56100 -6.53900 183.80800 1.000 25.72000 253 GLN D O 1
ATOM 5703 N N . ALA D 1 185 ? 7.77800 -6.69800 181.91900 1.000 24.27000 254 ALA D N 1
ATOM 5704 C CA . ALA D 1 185 ? 7.67000 -8.15300 181.88100 1.000 24.19000 254 ALA D CA 1
ATOM 5705 C C . ALA D 1 185 ? 8.32000 -8.80900 183.09200 1.000 25.62000 254 ALA D C 1
ATOM 5706 O O . ALA D 1 185 ? 7.83300 -9.84200 183.56700 1.000 25.38000 254 ALA D O 1
ATOM 5708 N N . THR D 1 186 ? 9.41300 -8.23400 183.59900 1.000 26.81000 255 THR D N 1
ATOM 5709 C CA . THR D 1 186 ? 10.12000 -8.84200 184.71800 1.000 28.20000 255 THR D CA 1
ATOM 5710 C C . THR D 1 186 ? 9.51800 -8.46500 186.06000 1.000 28.09000 255 THR D C 1
ATOM 5711 O O . THR D 1 186 ? 9.80800 -9.13500 187.05600 1.000 28.93000 255 THR D O 1
ATOM 5715 N N . GLU D 1 187 ? 8.68700 -7.42800 186.11500 1.000 27.66000 256 GLU D N 1
ATOM 5716 C CA . GLU D 1 187 ? 8.09300 -7.03600 187.38700 1.000 29.51000 256 GLU D CA 1
ATOM 5717 C C . GLU D 1 187 ? 7.02300 -8.03800 187.81700 1.000 30.06000 256 GLU D C 1
ATOM 5718 O O . GLU D 1 187 ? 6.47600 -8.79600 187.01300 1.000 29.80000 256 GLU D O 1
ATOM 5724 N N . TYR D 1 188 ? 6.74000 -8.05300 189.11800 1.000 30.63000 257 TYR D N 1
ATOM 5725 C CA . TYR D 1 188 ? 5.79900 -9.02300 189.65300 1.000 31.37000 257 TYR D CA 1
ATOM 5726 C C . TYR D 1 188 ? 4.36400 -8.56600 189.43600 1.000 34.66000 257 TYR D C 1
ATOM 5727 O O . TYR D 1 188 ? 4.05000 -7.37700 189.54000 1.000 36.62000 257 TYR D O 1
ATOM 5736 N N . ASP D 1 189 ? 3.50600 -9.52200 189.08000 1.000 34.02000 258 ASP D N 1
ATOM 5737 C CA . ASP D 1 189 ? 2.07000 -9.29300 188.94800 1.000 35.28000 258 ASP D CA 1
ATOM 5738 C C . ASP D 1 189 ? 1.47200 -9.32300 190.35100 1.000 40.37000 258 ASP D C 1
ATOM 5739 O O . ASP D 1 189 ? 1.44200 -10.37500 190.99300 1.000 39.58000 258 ASP D O 1
ATOM 5744 N N . THR D 1 190 ? 0.98300 -8.17300 190.82300 1.000 45.78000 259 THR D N 1
ATOM 5745 C CA . THR D 1 190 ? 0.53500 -8.07600 192.21100 1.000 52.73000 259 THR D CA 1
ATOM 5746 C C . THR D 1 190 ? -0.64700 -8.99800 192.50200 1.000 54.67000 259 THR D C 1
ATOM 5747 O O . THR D 1 190 ? -0.81500 -9.44700 193.64300 1.000 54.78000 259 THR D O 1
ATOM 5751 N N . ARG D 1 191 ? -1.47500 -9.28800 191.49900 1.000 54.23000 260 ARG D N 1
ATOM 5752 C CA . ARG D 1 191 ? -2.58300 -10.22100 191.67200 1.000 55.19000 260 ARG D CA 1
ATOM 5753 C C . ARG D 1 191 ? -2.15600 -11.68300 191.58300 1.000 59.23000 260 ARG D C 1
ATOM 5754 O O . ARG D 1 191 ? -3.00300 -12.56500 191.76300 1.000 63.31000 260 ARG D O 1
ATOM 5762 N N . ARG D 1 192 ? -0.88500 -11.96400 191.30300 1.000 58.87000 261 ARG D N 1
ATOM 5763 C CA . ARG D 1 192 ? -0.38800 -13.33900 191.28800 1.000 58.83000 261 ARG D CA 1
ATOM 5764 C C . ARG D 1 192 ? 0.54500 -13.59600 192.46900 1.000 61.34000 261 ARG D C 1
ATOM 5765 O O . ARG D 1 192 ? 0.16900 -13.39900 193.62700 1.000 62.92000 261 ARG D O 1
ATOM 5773 N N . GLY E 1 8 ? -25.74900 60.39200 115.18600 1.000 59.60000 77 GLY E N 1
ATOM 5774 C CA . GLY E 1 8 ? -24.58100 60.46500 116.04000 1.000 57.64000 77 GLY E CA 1
ATOM 5775 C C . GLY E 1 8 ? -23.81700 59.15700 116.10500 1.000 55.67000 77 GLY E C 1
ATOM 5776 O O . GLY E 1 8 ? -23.97900 58.37900 117.05000 1.000 57.42000 77 GLY E O 1
ATOM 5777 N N . ALA E 1 9 ? -22.97700 58.91300 115.10100 1.000 50.90000 78 ALA E N 1
ATOM 5778 C CA . ALA E 1 9 ? -22.20400 57.68000 115.06500 1.000 44.81000 78 ALA E CA 1
ATOM 5779 C C . ALA E 1 9 ? -21.20600 57.64800 116.21800 1.000 42.30000 78 ALA E C 1
ATOM 5780 O O . ALA E 1 9 ? -20.64600 58.67500 116.61600 1.000 44.78000 78 ALA E O 1
ATOM 5782 N N . ARG E 1 10 ? -20.98200 56.44900 116.75200 1.000 38.03000 79 ARG E N 1
ATOM 5783 C CA . ARG E 1 10 ? -20.09100 56.25000 117.89300 1.000 34.55000 79 ARG E CA 1
ATOM 5784 C C . ARG E 1 10 ? -18.67800 56.01300 117.38100 1.000 33.97000 79 ARG E C 1
ATOM 5785 O O . ARG E 1 10 ? -18.34800 54.92400 116.90700 1.000 33.85000 79 ARG E O 1
ATOM 5793 N N . ILE E 1 11 ? -17.83300 57.03200 117.49700 1.000 35.27000 80 ILE E N 1
ATOM 5794 C CA . ILE E 1 11 ? -16.48000 56.99900 116.96400 1.000 36.14000 80 ILE E CA 1
ATOM 5795 C C . ILE E 1 11 ? -15.49900 57.11900 118.11900 1.000 35.68000 80 ILE E C 1
ATOM 5796 O O . ILE E 1 11 ? -15.64000 57.99500 118.98000 1.000 37.94000 80 ILE E O 1
ATOM 5801 N N . GLY E 1 12 ? -14.50900 56.24600 118.13100 1.000 34.27000 81 GLY E N 1
ATOM 5802 C CA . GLY E 1 12 ? -13.44600 56.29300 119.11700 1.000 35.00000 81 GLY E CA 1
ATOM 5803 C C . GLY E 1 12 ? -12.12000 56.44800 118.40300 1.000 35.78000 81 GLY E C 1
ATOM 5804 O O . GLY E 1 12 ? -11.94600 55.95500 117.28400 1.000 34.49000 81 GLY E O 1
ATOM 5805 N N . GLU E 1 13 ? -11.21200 57.18500 119.02700 1.000 38.55000 82 GLU E N 1
ATOM 5806 C CA . GLU E 1 13 ? -9.91600 57.46100 118.43800 1.000 45.04000 82 GLU E CA 1
ATOM 5807 C C . GLU E 1 13 ? -8.83200 57.44000 119.50600 1.000 46.08000 82 GLU E C 1
ATOM 5808 O O . GLU E 1 13 ? -9.03700 57.93000 120.62100 1.000 47.86000 82 GLU E O 1
ATOM 5814 N N . MET E 1 14 ? -7.67300 56.89200 119.14900 1.000 42.79000 83 MET E N 1
ATOM 5815 C CA . MET E 1 14 ? -6.51900 56.84400 120.03800 1.000 44.39000 83 MET E CA 1
ATOM 5816 C C . MET E 1 14 ? -5.23900 57.03600 119.24800 1.000 42.47000 83 MET E C 1
ATOM 5817 O O . MET E 1 14 ? -4.97400 56.28500 118.30600 1.000 42.33000 83 MET E O 1
ATOM 5822 N N . LYS E 1 15 ? -4.43200 58.00100 119.67200 1.000 41.66000 84 LYS E N 1
ATOM 5823 C CA . LYS E 1 15 ? -3.08800 58.19800 119.14900 1.000 43.19000 84 LYS E CA 1
ATOM 5824 C C . LYS E 1 15 ? -2.10900 58.13200 120.31100 1.000 43.12000 84 LYS E C 1
ATOM 5825 O O . LYS E 1 15 ? -2.32400 58.78100 121.34100 1.000 43.47000 84 LYS E O 1
ATOM 5831 N N . ARG E 1 16 ? -1.03800 57.35800 120.15100 1.000 42.30000 85 ARG E N 1
ATOM 5832 C CA . ARG E 1 16 ? -0.02500 57.29100 121.19400 1.000 45.39000 85 ARG E CA 1
ATOM 5833 C C . ARG E 1 16 ? 1.33300 57.07200 120.55100 1.000 41.87000 85 ARG E C 1
ATOM 5834 O O . ARG E 1 16 ? 1.48800 56.18000 119.71100 1.000 39.42000 85 ARG E O 1
ATOM 5842 N N . VAL E 1 17 ? 2.30500 57.88700 120.94500 1.000 41.90000 86 VAL E N 1
ATOM 5843 C CA . VAL E 1 17 ? 3.67400 57.78100 120.46200 1.000 41.24000 86 VAL E CA 1
ATOM 5844 C C . VAL E 1 17 ? 4.55300 57.39100 121.64100 1.000 42.36000 86 VAL E C 1
ATOM 5845 O O . VAL E 1 17 ? 4.56500 58.07800 122.67100 1.000 44.50000 86 VAL E O 1
ATOM 5849 N N . THR E 1 18 ? 5.28100 56.29100 121.49200 1.000 40.92000 87 THR E N 1
ATOM 5850 C CA . THR E 1 18 ? 6.26900 55.84200 122.46200 1.000 39.92000 87 THR E CA 1
ATOM 5851 C C . THR E 1 18 ? 7.62800 55.75400 121.77600 1.000 39.35000 87 THR E C 1
ATOM 5852 O O . THR E 1 18 ? 7.75500 55.98700 120.57200 1.000 38.68000 87 THR E O 1
ATOM 5856 N N . LYS E 1 19 ? 8.65600 55.40100 122.55100 1.000 41.78000 88 LYS E N 1
ATOM 5857 C CA . LYS E 1 19 ? 9.96700 55.19100 121.94900 1.000 43.42000 88 LYS E CA 1
ATOM 5858 C C . LYS E 1 19 ? 9.97200 54.01100 120.98700 1.000 41.72000 88 LYS E C 1
ATOM 5859 O O . LYS E 1 19 ? 10.80100 53.97600 120.07100 1.000 42.91000 88 LYS E O 1
ATOM 5865 N N . GLU E 1 20 ? 9.04900 53.06200 121.15000 1.000 38.48000 89 GLU E N 1
ATOM 5866 C CA . GLU E 1 20 ? 9.01100 51.87400 120.30700 1.000 36.20000 89 GLU E CA 1
ATOM 5867 C C . GLU E 1 20 ? 8.05200 51.97800 119.13100 1.000 35.43000 89 GLU E C 1
ATOM 5868 O O . GLU E 1 20 ? 8.30600 51.35700 118.09200 1.000 35.83000 89 GLU E O 1
ATOM 5874 N N . THR E 1 21 ? 6.93900 52.69500 119.27300 1.000 32.55000 90 THR E N 1
ATOM 5875 C CA . THR E 1 21 ? 5.87300 52.63600 118.28100 1.000 32.64000 90 THR E CA 1
ATOM 5876 C C . THR E 1 21 ? 5.20600 53.99400 118.16400 1.000 33.02000 90 THR E C 1
ATOM 5877 O O . THR E 1 21 ? 5.24400 54.81300 119.08400 1.000 34.18000 90 THR E O 1
ATOM 5881 N N . ASN E 1 22 ? 4.54900 54.19700 117.02900 1.000 32.10000 91 ASN E N 1
ATOM 5882 C CA . ASN E 1 22 ? 3.72700 55.37400 116.77600 1.000 31.94000 91 ASN E CA 1
ATOM 5883 C C . ASN E 1 22 ? 2.41000 54.84800 116.22100 1.000 31.12000 91 ASN E C 1
ATOM 5884 O O . ASN E 1 22 ? 2.37800 54.29800 115.11600 1.000 32.27000 91 ASN E O 1
ATOM 5889 N N . VAL E 1 23 ? 1.33700 54.97200 116.99700 1.000 29.97000 92 VAL E N 1
ATOM 5890 C CA . VAL E 1 23 ? 0.07800 54.29400 116.70600 1.000 30.16000 92 VAL E CA 1
ATOM 5891 C C . VAL E 1 23 ? -1.04300 55.32100 116.64600 1.000 30.46000 92 VAL E C 1
ATOM 5892 O O . VAL E 1 23 ? -1.14300 56.19400 117.51600 1.000 31.88000 92 VAL E O 1
ATOM 5896 N N . SER E 1 24 ? -1.87600 55.21700 115.61300 1.000 30.80000 93 SER E N 1
ATOM 5897 C CA . SER E 1 24 ? -3.08400 56.01700 115.47900 1.000 31.95000 93 SER E CA 1
ATOM 5898 C C . SER E 1 24 ? -4.21300 55.09600 115.04900 1.000 31.97000 93 SER E C 1
ATOM 5899 O O . SER E 1 24 ? -4.08600 54.38400 114.04700 1.000 32.72000 93 SER E O 1
ATOM 5902 N N . VAL E 1 25 ? -5.30400 55.10100 115.81200 1.000 31.22000 94 VAL E N 1
ATOM 5903 C CA . VAL E 1 25 ? -6.44100 54.21600 115.59100 1.000 31.89000 94 VAL E CA 1
ATOM 5904 C C . VAL E 1 25 ? -7.72400 55.03600 115.63000 1.000 33.92000 94 VAL E C 1
ATOM 5905 O O . VAL E 1 25 ? -7.86200 55.95500 116.44700 1.000 34.46000 94 VAL E O 1
ATOM 5909 N N . LYS E 1 26 ? -8.65600 54.71500 114.73200 1.000 32.82000 95 LYS E N 1
ATOM 5910 C CA . LYS E 1 26 ? -9.98700 55.30400 114.74300 1.000 33.47000 95 LYS E CA 1
ATOM 5911 C C . LYS E 1 26 ? -10.98600 54.21900 114.37700 1.000 33.53000 95 LYS E C 1
ATOM 5912 O O . LYS E 1 26 ? -10.76900 53.48400 113.40800 1.000 35.19000 95 LYS E O 1
ATOM 5918 N N . ILE E 1 27 ? -12.05500 54.08600 115.16400 1.000 31.14000 96 ILE E N 1
ATOM 5919 C CA . ILE E 1 27 ? -13.06800 53.06700 114.92000 1.000 31.10000 96 ILE E CA 1
ATOM 5920 C C . ILE E 1 27 ? -14.45500 53.69600 114.99600 1.000 31.35000 96 ILE E C 1
ATOM 5921 O O . ILE E 1 27 ? -14.74400 54.49000 115.89700 1.000 31.55000 96 ILE E O 1
ATOM 5926 N N . ASN E 1 28 ? -15.31100 53.34300 114.03800 1.000 31.57000 97 ASN E N 1
ATOM 5927 C CA . ASN E 1 28 ? -16.71100 53.75500 114.01400 1.000 31.41000 97 ASN E CA 1
ATOM 5928 C C . ASN E 1 28 ? -17.55400 52.50800 114.26900 1.000 31.14000 97 ASN E C 1
ATOM 5929 O O . ASN E 1 28 ? -17.58200 51.59400 113.43700 1.000 30.17000 97 ASN E O 1
ATOM 5934 N N . LEU E 1 29 ? -18.22500 52.46400 115.42900 1.000 29.96000 98 LEU E N 1
ATOM 5935 C CA . LEU E 1 29 ? -19.07900 51.32600 115.76200 1.000 30.21000 98 LEU E CA 1
ATOM 5936 C C . LEU E 1 29 ? -20.29000 51.22800 114.84900 1.000 31.61000 98 LEU E C 1
ATOM 5937 O O . LEU E 1 29 ? -20.87700 50.14800 114.72500 1.000 31.51000 98 LEU E O 1
ATOM 5942 N N . ASP E 1 30 ? -20.68500 52.33400 114.22900 1.000 31.26000 99 ASP E N 1
ATOM 5943 C CA . ASP E 1 30 ? -21.84900 52.40700 113.35400 1.000 32.78000 99 ASP E CA 1
ATOM 5944 C C . ASP E 1 30 ? -21.42200 52.60100 111.90400 1.000 34.01000 99 ASP E C 1
ATOM 5945 O O . ASP E 1 30 ? -22.04600 53.34100 111.13900 1.000 36.04000 99 ASP E O 1
ATOM 5950 N N . GLY E 1 31 ? -20.34000 51.92700 111.52100 1.000 33.09000 100 GLY E N 1
ATOM 5951 C CA . GLY E 1 31 ? -19.74200 52.10700 110.21900 1.000 33.85000 100 GLY E CA 1
ATOM 5952 C C . GLY E 1 31 ? -20.42100 51.28800 109.13700 1.000 33.73000 100 GLY E C 1
ATOM 5953 O O . GLY E 1 31 ? -21.49800 50.71500 109.31000 1.000 33.56000 100 GLY E O 1
ATOM 5954 N N . THR E 1 32 ? -19.75000 51.23800 107.98700 1.000 33.17000 101 THR E N 1
ATOM 5955 C CA . THR E 1 32 ? -20.22100 50.47800 106.83700 1.000 35.27000 101 THR E CA 1
ATOM 5956 C C . THR E 1 32 ? -19.15500 49.52000 106.31800 1.000 35.52000 101 THR E C 1
ATOM 5957 O O . THR E 1 32 ? -19.24300 49.06500 105.17300 1.000 38.22000 101 THR E O 1
ATOM 5961 N N . GLY E 1 33 ? -18.14800 49.21100 107.13000 1.000 32.91000 102 GLY E N 1
ATOM 5962 C CA . GLY E 1 33 ? -17.10800 48.29100 106.72100 1.000 33.23000 102 GLY E CA 1
ATOM 5963 C C . GLY E 1 33 ? -15.93200 48.91500 106.00500 1.000 33.78000 102 GLY E C 1
ATOM 5964 O O . GLY E 1 33 ? -15.24800 48.22000 105.24600 1.000 37.16000 102 GLY E O 1
ATOM 5965 N N . VAL E 1 34 ? -15.65900 50.19700 106.22700 1.000 33.27000 103 VAL E N 1
ATOM 5966 C CA . VAL E 1 34 ? -14.52000 50.84800 105.58700 1.000 33.13000 103 VAL E CA 1
ATOM 5967 C C . VAL E 1 34 ? -13.25000 50.42700 106.31500 1.000 32.88000 103 VAL E C 1
ATOM 5968 O O . VAL E 1 34 ? -13.11300 50.65100 107.52300 1.000 33.67000 103 VAL E O 1
ATOM 5972 N N . ALA E 1 35 ? -12.32500 49.81600 105.58400 1.000 33.67000 104 ALA E N 1
ATOM 5973 C CA . ALA E 1 35 ? -11.07000 49.32100 106.13300 1.000 32.72000 104 ALA E CA 1
ATOM 5974 C C . ALA E 1 35 ? -9.91000 50.15700 105.60900 1.000 32.38000 104 ALA E C 1
ATOM 5975 O O . ALA E 1 35 ? -9.79500 50.38300 104.40000 1.000 33.96000 104 ALA E O 1
ATOM 5977 N N . ASP E 1 36 ? -9.06100 50.62400 106.52400 1.000 31.34000 105 ASP E N 1
ATOM 5978 C CA . ASP E 1 36 ? -7.87600 51.40600 106.19100 1.000 31.68000 105 ASP E CA 1
ATOM 5979 C C . ASP E 1 36 ? -6.80000 51.04400 107.22100 1.000 30.81000 105 ASP E C 1
ATOM 5980 O O . ASP E 1 36 ? -6.52500 51.78200 108.16900 1.000 32.35000 105 ASP E O 1
ATOM 5985 N N . ASN E 1 37 ? -6.18200 49.88100 107.03000 1.000 29.79000 106 ASN E N 1
ATOM 5986 C CA . ASN E 1 37 ? -5.29700 49.29600 108.03100 1.000 28.18000 106 ASN E CA 1
ATOM 5987 C C . ASN E 1 37 ? -3.88400 49.18300 107.48400 1.000 29.03000 106 ASN E C 1
ATOM 5988 O O . ASN E 1 37 ? -3.64200 48.46100 106.50700 1.000 29.71000 106 ASN E O 1
ATOM 5993 N N . SER E 1 38 ? -2.95400 49.90200 108.12400 1.000 27.64000 107 SER E N 1
ATOM 5994 C CA . SER E 1 38 ? -1.53300 49.88300 107.78500 1.000 29.28000 107 SER E CA 1
ATOM 5995 C C . SER E 1 38 ? -0.76700 49.89800 109.10500 1.000 28.89000 107 SER E C 1
ATOM 5996 O O . SER E 1 38 ? -0.28600 50.94100 109.55600 1.000 28.44000 107 SER E O 1
ATOM 5999 N N . SER E 1 39 ? -0.66800 48.72300 109.72700 1.000 28.87000 108 SER E N 1
ATOM 6000 C CA . SER E 1 39 ? -0.05800 48.58800 111.04500 1.000 29.04000 108 SER E CA 1
ATOM 6001 C C . SER E 1 39 ? 1.44600 48.38100 110.99400 1.000 28.32000 108 SER E C 1
ATOM 6002 O O . SER E 1 39 ? 2.09100 48.39400 112.05200 1.000 29.51000 108 SER E O 1
ATOM 6005 N N . GLY E 1 40 ? 2.01100 48.17500 109.80600 1.000 28.35000 109 GLY E N 1
ATOM 6006 C CA . GLY E 1 40 ? 3.36300 47.68200 109.67300 1.000 27.74000 109 GLY E CA 1
ATOM 6007 C C . GLY E 1 40 ? 3.48400 46.17500 109.73600 1.000 28.30000 109 GLY E C 1
ATOM 6008 O O . GLY E 1 40 ? 4.59000 45.65000 109.54200 1.000 30.07000 109 GLY E O 1
ATOM 6009 N N . ILE E 1 41 ? 2.38800 45.46900 109.98500 1.000 25.54000 110 ILE E N 1
ATOM 6010 C CA . ILE E 1 41 ? 2.34900 44.01500 110.05100 1.000 23.72000 110 ILE E CA 1
ATOM 6011 C C . ILE E 1 41 ? 1.30500 43.52700 109.05300 1.000 24.13000 110 ILE E C 1
ATOM 6012 O O . ILE E 1 41 ? 0.10700 43.54900 109.33500 1.000 24.44000 110 ILE E O 1
ATOM 6017 N N . PRO E 1 42 ? 1.72400 43.05700 107.87500 1.000 24.73000 111 PRO E N 1
ATOM 6018 C CA . PRO E 1 42 ? 0.73500 42.75800 106.81900 1.000 25.52000 111 PRO E CA 1
ATOM 6019 C C . PRO E 1 42 ? -0.33000 41.74600 107.21800 1.000 23.94000 111 PRO E C 1
ATOM 6020 O O . PRO E 1 42 ? -1.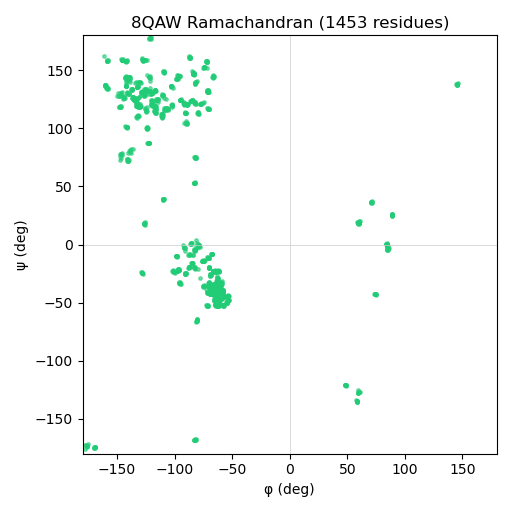50200 41.92000 106.85100 1.000 25.18000 111 PRO E O 1
ATOM 6024 N N . PHE E 1 43 ? 0.02400 40.68500 107.94700 1.000 22.64000 112 PHE E N 1
ATOM 6025 C CA . PHE E 1 43 ? -1.01200 39.72100 108.29300 1.000 22.32000 112 PHE E CA 1
ATOM 6026 C C . PHE E 1 43 ? -1.99400 40.31800 109.29100 1.000 23.37000 112 PHE E C 1
ATOM 6027 O O . PHE E 1 43 ? -3.20200 40.06400 109.20900 1.000 24.30000 112 PHE E O 1
ATOM 6035 N N . LEU E 1 44 ? -1.50300 41.13500 110.22300 1.000 23.17000 113 LEU E N 1
ATOM 6036 C CA . LEU E 1 44 ? -2.42100 41.80600 111.13200 1.000 22.74000 113 LEU E CA 1
ATOM 6037 C C . LEU E 1 44 ? -3.34600 42.74900 110.37000 1.000 23.30000 113 LEU E C 1
ATOM 6038 O O . LEU E 1 44 ? -4.52900 42.87200 110.70900 1.000 24.57000 113 LEU E O 1
ATOM 6043 N N . ASP E 1 45 ? -2.83400 43.41900 109.33200 1.000 23.10000 114 ASP E N 1
ATOM 6044 C CA . ASP E 1 45 ? -3.70300 44.26000 108.51200 1.000 24.21000 114 ASP E CA 1
ATOM 6045 C C . ASP E 1 45 ? -4.83300 43.43600 107.90500 1.000 24.35000 114 ASP E C 1
ATOM 6046 O O . ASP E 1 45 ? -5.99500 43.86800 107.89600 1.000 25.67000 114 ASP E O 1
ATOM 6051 N N . HIS E 1 46 ? -4.49800 42.25200 107.37900 1.000 23.22000 115 HIS E N 1
ATOM 6052 C CA . HIS E 1 46 ? -5.49900 41.35000 106.81700 1.000 22.99000 115 HIS E CA 1
ATOM 6053 C C . HIS E 1 46 ? -6.54300 40.97100 107.86100 1.000 24.70000 115 HIS E C 1
ATOM 6054 O O . HIS E 1 46 ? -7.74100 40.90600 107.55900 1.000 25.50000 115 HIS E O 1
ATOM 6061 N N . MET E 1 47 ? -6.11100 40.74100 109.10700 1.000 22.78000 116 MET E N 1
ATOM 6062 C CA . MET E 1 47 ? -7.06100 40.41600 110.16900 1.000 23.23000 116 MET E CA 1
ATOM 6063 C C . MET E 1 47 ? -7.90100 41.62700 110.55800 1.000 24.88000 116 MET E C 1
ATOM 6064 O O . MET E 1 47 ? -9.11000 41.49900 110.77600 1.000 25.20000 116 MET E O 1
ATOM 6069 N N . LEU E 1 48 ? -7.28200 42.80600 110.65700 1.000 24.22000 117 LEU E N 1
ATOM 6070 C CA . LEU E 1 48 ? -8.04600 44.01700 110.95300 1.000 25.15000 117 LEU E CA 1
ATOM 6071 C C . LEU E 1 48 ? -9.04800 44.32500 109.85000 1.000 25.18000 117 LEU E C 1
ATOM 6072 O O . LEU E 1 48 ? -10.12300 44.87200 110.12400 1.000 26.68000 117 LEU E O 1
ATOM 6077 N N . ASP E 1 49 ? -8.72000 43.98000 108.60000 1.000 26.21000 118 ASP E N 1
ATOM 6078 C CA . ASP E 1 49 ? -9.69800 44.11900 107.52400 1.000 26.32000 118 ASP E CA 1
ATOM 6079 C C . ASP E 1 49 ? -10.95100 43.29000 107.79800 1.000 28.02000 118 ASP E C 1
ATOM 6080 O O . ASP E 1 49 ? -12.05600 43.70500 107.42500 1.000 28.49000 118 ASP E O 1
ATOM 6085 N N . GLN E 1 50 ? -10.80500 42.12800 108.45200 1.000 28.87000 119 GLN E N 1
ATOM 6086 C CA . GLN E 1 50 ? -11.97000 41.30800 108.78900 1.000 30.83000 119 GLN E CA 1
ATOM 6087 C C . GLN E 1 50 ? -12.88600 42.01900 109.77400 1.000 31.80000 119 GLN E C 1
ATOM 6088 O O . GLN E 1 50 ? -14.11000 41.85700 109.71900 1.000 31.51000 119 GLN E O 1
ATOM 6094 N N . LEU E 1 51 ? -12.30600 42.78400 110.70600 1.000 32.34000 120 LEU E N 1
ATOM 6095 C CA . LEU E 1 51 ? -13.11800 43.59400 111.60700 1.000 36.18000 120 LEU E CA 1
ATOM 6096 C C . LEU E 1 51 ? -14.07800 44.47100 110.83200 1.000 36.53000 120 LEU E C 1
ATOM 6097 O O . LEU E 1 51 ? -15.26100 44.58300 111.17800 1.000 38.01000 120 LEU E O 1
ATOM 6102 N N . ALA E 1 52 ? -13.57800 45.10400 109.77300 1.000 33.95000 121 ALA E N 1
ATOM 6103 C CA . ALA E 1 52 ? -14.41000 45.99300 108.97900 1.000 35.39000 121 ALA E CA 1
ATOM 6104 C C . ALA E 1 52 ? -15.42800 45.20600 108.16800 1.000 36.70000 121 ALA E C 1
ATOM 6105 O O . ALA E 1 52 ? -16.63200 45.47500 108.23900 1.000 39.10000 121 ALA E O 1
ATOM 6107 N N . SER E 1 53 ? -14.96800 44.21700 107.39900 1.000 33.30000 122 SER E N 1
ATOM 6108 C CA . SER E 1 53 ? -15.87400 43.57100 106.45800 1.000 36.37000 122 SER E CA 1
ATOM 6109 C C . SER E 1 53 ? -16.90500 42.70400 107.16500 1.000 34.48000 122 SER E C 1
ATOM 6110 O O . SER E 1 53 ? -18.05600 42.63500 106.72100 1.000 38.00000 122 SER E O 1
ATOM 6113 N N . HIS E 1 54 ? -16.53400 42.05600 108.26900 1.000 28.47000 123 HIS E N 1
ATOM 6114 C CA . HIS E 1 54 ? -17.47400 41.18800 108.95800 1.000 27.26000 123 HIS E CA 1
ATOM 6115 C C . HIS E 1 54 ? -18.17300 41.85500 110.13100 1.000 30.36000 123 HIS E C 1
ATOM 6116 O O . HIS E 1 54 ? -19.24600 41.39400 110.53200 1.000 33.96000 123 HIS E O 1
ATOM 6123 N N . GLY E 1 55 ? -17.60400 42.91400 110.69100 1.000 29.50000 124 GLY E N 1
ATOM 6124 C CA . GLY E 1 55 ? -18.26900 43.59100 111.78700 1.000 28.48000 124 GLY E CA 1
ATOM 6125 C C . GLY E 1 55 ? -19.02100 44.82700 111.34300 1.000 28.47000 124 GLY E C 1
ATOM 6126 O O . GLY E 1 55 ? -19.79600 45.40600 112.10800 1.000 29.49000 124 GLY E O 1
ATOM 6127 N N . LEU E 1 56 ? -18.80100 45.23600 110.09500 1.000 27.78000 125 LEU E N 1
ATOM 6128 C CA . LEU E 1 56 ? -19.32000 46.49100 109.55600 1.000 28.71000 125 LEU E CA 1
ATOM 6129 C C . LEU E 1 56 ? -18.80100 47.70100 110.32800 1.000 29.96000 125 LEU E C 1
ATOM 6130 O O . LEU E 1 56 ? -19.39000 48.78300 110.27200 1.000 33.83000 125 LEU E O 1
ATOM 6135 N N . PHE E 1 57 ? -17.70300 47.54000 111.05200 1.000 28.57000 126 PHE E N 1
ATOM 6136 C CA . PHE E 1 57 ? -17.01400 48.67500 111.63500 1.000 28.03000 126 PHE E CA 1
ATOM 6137 C C . PHE E 1 57 ? -16.23800 49.42500 110.56200 1.000 28.92000 126 PHE E C 1
ATOM 6138 O O . PHE E 1 57 ? -15.83500 48.85500 109.54600 1.000 30.40000 126 PHE E O 1
ATOM 6146 N N . ASP E 1 58 ? -16.05100 50.72100 110.78000 1.000 29.14000 127 ASP E N 1
ATOM 6147 C CA . ASP E 1 58 ? -15.03100 51.46600 110.05400 1.000 29.65000 127 ASP E CA 1
ATOM 6148 C C . ASP E 1 58 ? -13.76700 51.42000 110.90200 1.000 31.08000 127 ASP E C 1
ATOM 6149 O O . ASP E 1 58 ? -13.78700 51.80800 112.07600 1.000 33.95000 127 ASP E O 1
ATOM 6154 N N . VAL E 1 59 ? -12.69100 50.88600 110.33800 1.000 30.83000 128 VAL E N 1
ATOM 6155 C CA . VAL E 1 59 ? -11.46800 50.64200 111.09100 1.000 29.68000 128 VAL E CA 1
ATOM 6156 C C . VAL E 1 59 ? -10.31800 51.32300 110.36700 1.000 31.67000 128 VAL E C 1
ATOM 6157 O O . VAL E 1 59 ? -10.01500 50.98500 109.21700 1.000 33.05000 128 VAL E O 1
ATOM 6161 N N . HIS E 1 60 ? -9.69200 52.28800 111.02600 1.000 31.64000 129 HIS E N 1
ATOM 6162 C CA A HIS E 1 60 ? -8.49500 52.93400 110.51100 0.500 32.81000 129 HIS E CA 1
ATOM 6163 C CA B HIS E 1 60 ? -8.49300 52.94900 110.51900 0.500 32.82000 129 HIS E CA 1
ATOM 6164 C C . HIS E 1 60 ? -7.37200 52.72700 111.51900 1.000 33.25000 129 HIS E C 1
ATOM 6165 O O . HIS E 1 60 ? -7.49700 53.11200 112.68800 1.000 35.07000 129 HIS E O 1
ATOM 6178 N N . VAL E 1 61 ? -6.29200 52.10100 111.07000 1.000 30.65000 130 VAL E N 1
ATOM 6179 C CA . VAL E 1 61 ? -5.11300 51.86900 111.89200 1.000 29.28000 130 VAL E CA 1
ATOM 6180 C C . VAL E 1 61 ? -3.89800 52.28900 111.08500 1.000 29.27000 130 VAL E C 1
ATOM 6181 O O . VAL E 1 61 ? -3.71600 51.83800 109.95000 1.000 31.08000 130 VAL E O 1
ATOM 6185 N N . LYS E 1 62 ? -3.08600 53.16800 111.65900 1.000 29.99000 131 LYS E N 1
ATOM 6186 C CA . LYS E 1 62 ? -1.81400 53.55600 111.06800 1.000 30.41000 131 LYS E CA 1
ATOM 6187 C C . LYS E 1 62 ? -0.75500 53.43800 112.14600 1.000 29.68000 131 LYS E C 1
ATOM 6188 O O . LYS E 1 62 ? -0.84200 54.11300 113.17700 1.000 32.18000 131 LYS E O 1
ATOM 6194 N N . ALA E 1 63 ? 0.23000 52.57700 111.92100 1.000 28.10000 132 ALA E N 1
ATOM 6195 C CA . ALA E 1 63 ? 1.27200 52.39200 112.91300 1.000 29.80000 132 ALA E CA 1
ATOM 6196 C C . ALA E 1 63 ? 2.61200 52.18300 112.23400 1.000 31.21000 132 ALA E C 1
ATOM 6197 O O . ALA E 1 63 ? 2.69800 51.57600 111.16300 1.000 31.95000 132 ALA E O 1
ATOM 6199 N N . THR E 1 64 ? 3.64700 52.71500 112.86800 1.000 32.73000 133 THR E N 1
ATOM 6200 C CA . THR E 1 64 ? 5.02900 52.38800 112.57400 1.000 35.06000 133 THR E CA 1
ATOM 6201 C C . THR E 1 64 ? 5.68600 51.99000 113.88500 1.000 33.62000 133 THR E C 1
ATOM 6202 O O . THR E 1 64 ? 5.20400 52.33600 114.96600 1.000 33.83000 133 THR E O 1
ATOM 6206 N N . GLY E 1 65 ? 6.78500 51.25400 113.80300 1.000 32.60000 134 GLY E N 1
ATOM 6207 C CA . GLY E 1 65 ? 7.38800 50.79000 115.03600 1.000 31.75000 134 GLY E CA 1
ATOM 6208 C C . GLY E 1 65 ? 8.68300 50.04800 114.80500 1.000 31.28000 134 GLY E C 1
ATOM 6209 O O . GLY E 1 65 ? 9.20300 49.97800 113.68700 1.000 31.84000 134 GLY E O 1
ATOM 6210 N N . ASP E 1 66 ? 9.19200 49.49100 115.90400 1.000 29.91000 135 ASP E N 1
ATOM 6211 C CA . ASP E 1 66 ? 10.50200 48.85700 115.92000 1.000 29.64000 135 ASP E CA 1
ATOM 6212 C C . ASP E 1 66 ? 10.40900 47.42800 115.40900 1.000 29.12000 135 ASP E C 1
ATOM 6213 O O . ASP E 1 66 ? 10.86300 46.48800 116.06700 1.000 29.32000 135 ASP E O 1
ATOM 6218 N N . THR E 1 67 ? 9.82400 47.26300 114.22100 1.000 29.27000 136 THR E N 1
ATOM 6219 C CA . THR E 1 67 ? 9.67000 45.94200 113.63300 1.000 29.35000 136 THR E CA 1
ATOM 6220 C C . THR E 1 67 ? 11.00100 45.31100 113.24200 1.000 30.10000 136 THR E C 1
ATOM 6221 O O . THR E 1 67 ? 11.01900 44.12700 112.88800 1.000 32.52000 136 THR E O 1
ATOM 6225 N N . HIS E 1 68 ? 12.10800 46.05600 113.30900 1.000 29.73000 137 HIS E N 1
ATOM 6226 C CA . HIS E 1 68 ? 13.42300 45.44700 113.13900 1.000 30.46000 137 HIS E CA 1
ATOM 6227 C C . HIS E 1 68 ? 13.80700 44.55600 114.31700 1.000 31.07000 137 HIS E C 1
ATOM 6228 O O . HIS E 1 68 ? 14.68000 43.69400 114.16500 1.000 32.01000 137 HIS E O 1
ATOM 6235 N N . ILE E 1 69 ? 13.17700 44.73500 115.48000 1.000 29.65000 138 ILE E N 1
ATOM 6236 C CA . ILE E 1 69 ? 13.36200 43.82200 116.60300 1.000 27.90000 138 ILE E CA 1
ATOM 6237 C C . ILE E 1 69 ? 12.47700 42.60400 116.37200 1.000 27.62000 138 ILE E C 1
ATOM 6238 O O . ILE E 1 69 ? 12.97100 41.48900 116.18000 1.000 29.56000 138 ILE E O 1
ATOM 6243 N N . ASP E 1 70 ? 11.16800 42.81900 116.39200 1.000 25.89000 139 ASP E N 1
ATOM 6244 C CA . ASP E 1 70 ? 10.15000 41.85400 115.98300 1.000 24.15000 139 ASP E CA 1
ATOM 6245 C C . ASP E 1 70 ? 8.83600 42.62900 115.92100 1.000 24.16000 139 ASP E C 1
ATOM 6246 O O . ASP E 1 70 ? 8.82600 43.85800 116.05500 1.000 24.31000 139 ASP E O 1
ATOM 6251 N N . ASP E 1 71 ? 7.73200 41.93100 115.68700 1.000 23.63000 140 ASP E N 1
ATOM 6252 C CA . ASP E 1 71 ? 6.44200 42.59700 115.56000 1.000 24.14000 140 ASP E CA 1
ATOM 6253 C C . ASP E 1 71 ? 5.75500 42.80600 116.89600 1.000 22.99000 140 ASP E C 1
ATOM 6254 O O . ASP E 1 71 ? 4.64700 43.35200 116.92800 1.000 24.25000 140 ASP E O 1
ATOM 6259 N N . HIS E 1 72 ? 6.39300 42.38700 117.99100 1.000 22.47000 141 HIS E N 1
ATOM 6260 C CA . HIS E 1 72 ? 5.71400 42.30100 119.28200 1.000 21.51000 141 HIS E CA 1
ATOM 6261 C C . HIS E 1 72 ? 5.22600 43.66100 119.76700 1.000 22.81000 141 HIS E C 1
ATOM 6262 O O . HIS E 1 72 ? 4.05600 43.81600 120.14100 1.000 22.42000 141 HIS E O 1
ATOM 6269 N N . HIS E 1 73 ? 6.11900 44.65300 119.81100 1.000 23.04000 142 HIS E N 1
ATOM 6270 C CA . HIS E 1 73 ? 5.73000 45.93800 120.38000 1.000 22.99000 142 HIS E CA 1
ATOM 6271 C C . HIS E 1 73 ? 4.64000 46.59700 119.54200 1.000 23.32000 142 HIS E C 1
ATOM 6272 O O . HIS E 1 73 ? 3.68400 47.15700 120.08700 1.000 24.36000 142 HIS E O 1
ATOM 6279 N N . THR E 1 74 ? 4.76600 46.53600 118.21300 1.000 23.36000 143 THR E N 1
ATOM 6280 C CA . THR E 1 74 ? 3.73800 47.09100 117.33400 1.000 23.36000 143 THR E CA 1
ATOM 6281 C C . THR E 1 74 ? 2.40100 46.38700 117.54200 1.000 23.29000 143 THR E C 1
ATOM 6282 O O . THR E 1 74 ? 1.36000 47.03600 117.71800 1.000 24.86000 143 THR E O 1
ATOM 6286 N N . ASN E 1 75 ? 2.41700 45.05200 117.50800 1.000 22.72000 144 ASN E N 1
ATOM 6287 C CA . ASN E 1 75 ? 1.21000 44.25600 117.71700 1.000 22.54000 144 ASN E CA 1
ATOM 6288 C C . ASN E 1 75 ? 0.52800 44.64400 119.01800 1.000 23.63000 144 ASN E C 1
ATOM 6289 O O . ASN E 1 75 ? -0.68300 44.89300 119.05900 1.000 24.20000 144 ASN E O 1
ATOM 6294 N N . GLU E 1 76 ? 1.31500 44.73300 120.08800 1.000 22.29000 145 GLU E N 1
ATOM 6295 C CA . GLU E 1 76 ? 0.77500 45.04900 121.40500 1.000 23.46000 145 GLU E CA 1
ATOM 6296 C C . GLU E 1 76 ? 0.19700 46.45600 121.44500 1.000 24.53000 145 GLU E C 1
ATOM 6297 O O . GLU E 1 76 ? -0.90800 46.66700 121.95700 1.000 23.85000 145 GLU E O 1
ATOM 6303 N N . ASP E 1 77 ? 0.94600 47.43900 120.93600 1.000 24.46000 146 ASP E N 1
ATOM 6304 C CA . ASP E 1 77 ? 0.51200 48.82700 121.04700 1.000 25.12000 146 ASP E CA 1
ATOM 6305 C C . ASP E 1 77 ? -0.68500 49.12300 120.15100 1.000 25.18000 146 ASP E C 1
ATOM 6306 O O . ASP E 1 77 ? -1.54500 49.93200 120.51700 1.000 26.94000 146 ASP E O 1
ATOM 6311 N N . VAL E 1 78 ? -0.76800 48.47300 118.98600 1.000 24.28000 147 VAL E N 1
ATOM 6312 C CA . VAL E 1 78 ? -1.96700 48.58700 118.15800 1.000 24.02000 147 VAL E CA 1
ATOM 6313 C C . VAL E 1 78 ? -3.17200 48.01600 118.89800 1.000 25.24000 147 VAL E C 1
ATOM 6314 O O . VAL E 1 78 ? -4.23800 48.64000 118.96000 1.000 25.19000 147 VAL E O 1
ATOM 6318 N N . ALA E 1 79 ? -3.00700 46.83000 119.49500 1.000 24.06000 148 ALA E N 1
ATOM 6319 C CA . ALA E 1 79 ? -4.10600 46.19000 120.21700 1.000 22.83000 148 ALA E CA 1
ATOM 6320 C C . ALA E 1 79 ? -4.56400 47.04300 121.39300 1.000 24.14000 148 ALA E C 1
ATOM 6321 O O . ALA E 1 79 ? -5.76800 47.22500 121.60700 1.000 24.85000 148 ALA E O 1
ATOM 6323 N N . LEU E 1 80 ? -3.61300 47.57400 122.16400 1.000 23.50000 149 LEU E N 1
ATOM 6324 C CA . LEU E 1 80 ? -3.96400 48.44300 123.28400 1.000 23.16000 149 LEU E CA 1
ATOM 6325 C C . LEU E 1 80 ? -4.76400 49.65000 122.81500 1.000 25.09000 149 LEU E C 1
ATOM 6326 O O . LEU E 1 80 ? -5.76700 50.02200 123.43800 1.000 27.13000 149 LEU E O 1
ATOM 6331 N N . ALA E 1 81 ? -4.32900 50.27500 121.71700 1.000 24.41000 150 ALA E N 1
ATOM 6332 C CA . ALA E 1 81 ? -5.00600 51.46200 121.21000 1.000 25.17000 150 ALA E CA 1
ATOM 6333 C C . ALA E 1 81 ? -6.41400 51.13900 120.72400 1.000 25.01000 150 ALA E C 1
ATOM 6334 O O . ALA E 1 81 ? -7.34300 51.92900 120.93800 1.000 26.67000 150 ALA E O 1
ATOM 6336 N N . ILE E 1 82 ? -6.59400 49.99300 120.06300 1.000 24.84000 151 ILE E N 1
ATOM 6337 C CA . ILE E 1 82 ? -7.92100 49.61200 119.58700 1.000 24.97000 151 ILE E CA 1
ATOM 6338 C C . ILE E 1 82 ? -8.87600 49.42300 120.75900 1.000 25.83000 151 ILE E C 1
ATOM 6339 O O . ILE E 1 82 ? -10.02800 49.86900 120.71900 1.000 26.88000 151 ILE E O 1
ATOM 6344 N N . GLY E 1 83 ? -8.41700 48.76300 121.82300 1.000 25.02000 152 GLY E N 1
ATOM 6345 C CA . GLY E 1 83 ? -9.27200 48.58300 122.98400 1.000 25.96000 152 GLY E CA 1
ATOM 6346 C C . GLY E 1 83 ? -9.68500 49.90500 123.60300 1.000 26.80000 152 GLY E C 1
ATOM 6347 O O . GLY E 1 83 ? -10.84000 50.08200 124.00300 1.000 27.69000 152 GLY E O 1
ATOM 6348 N N . THR E 1 84 ? -8.75100 50.85500 123.67900 1.000 25.87000 153 THR E N 1
ATOM 6349 C CA . THR E 1 84 ? -9.07200 52.17700 124.20900 1.000 27.75000 153 THR E CA 1
ATOM 6350 C C . THR E 1 84 ? -10.04200 52.91700 123.29400 1.000 28.17000 153 THR E C 1
ATOM 6351 O O . THR E 1 84 ? -10.98400 53.56600 123.76900 1.000 28.62000 153 THR E O 1
ATOM 6355 N N . ALA E 1 85 ? -9.82200 52.84000 121.97900 1.000 27.30000 154 ALA E N 1
ATOM 6356 C CA . ALA E 1 85 ? -10.73300 53.48700 121.04100 1.000 28.36000 154 ALA E CA 1
ATOM 6357 C C . ALA E 1 85 ? -12.12900 52.88400 121.13200 1.000 28.78000 154 ALA E C 1
ATOM 6358 O O . ALA E 1 85 ? -13.13400 53.60700 121.08700 1.000 30.13000 154 ALA E O 1
ATOM 6360 N N . LEU E 1 86 ? -12.20600 51.55900 121.26100 1.000 26.97000 155 LEU E N 1
ATOM 6361 C CA . LEU E 1 86 ? -13.49200 50.89300 121.42600 1.000 28.17000 155 LEU E CA 1
ATOM 6362 C C . LEU E 1 86 ? -14.19200 51.37000 122.69400 1.000 29.57000 155 LEU E C 1
ATOM 6363 O O . LEU E 1 86 ? -15.39000 51.67800 122.68200 1.000 30.00000 155 LEU E O 1
ATOM 6368 N N . LEU E 1 87 ? -13.45100 51.44300 123.80000 1.000 27.80000 156 LEU E N 1
ATOM 6369 C CA . LEU E 1 87 ? -14.02500 51.91800 125.05500 1.000 29.46000 156 LEU E CA 1
ATOM 6370 C C . LEU E 1 87 ? -14.57700 53.33200 124.90600 1.000 29.95000 156 LEU E C 1
ATOM 6371 O O . LEU E 1 87 ? -15.70600 53.62000 125.32500 1.000 30.43000 156 LEU E O 1
ATOM 6376 N N . GLN E 1 88 ? -13.79500 54.22900 124.30100 1.000 30.27000 157 GLN E N 1
ATOM 6377 C CA . GLN E 1 88 ? -14.25000 55.60400 124.10600 1.000 31.84000 157 GLN E CA 1
ATOM 6378 C C . GLN E 1 88 ? -15.49200 55.65500 123.22200 1.000 33.00000 157 GLN E C 1
ATOM 6379 O O . GLN E 1 88 ? -16.44800 56.38400 123.52000 1.000 33.76000 157 GLN E O 1
ATOM 6385 N N . ALA E 1 89 ? -15.50000 54.87800 122.13600 1.000 32.56000 158 ALA E N 1
ATOM 6386 C CA . ALA E 1 89 ? -16.64400 54.86900 121.22900 1.000 32.32000 158 ALA E CA 1
ATOM 6387 C C . ALA E 1 89 ? -17.90700 54.36900 121.92000 1.000 34.06000 158 ALA E C 1
ATOM 6388 O O . ALA E 1 89 ? -19.00700 54.85300 121.62800 1.000 33.27000 158 ALA E O 1
ATOM 6390 N N . LEU E 1 90 ? -17.76800 53.42200 122.84900 1.000 33.88000 159 LEU E N 1
ATOM 6391 C CA . LEU E 1 90 ? -18.93500 52.84200 123.50500 1.000 33.20000 159 LEU E CA 1
ATOM 6392 C C . LEU E 1 90 ? -19.63500 53.83600 124.42200 1.000 37.35000 159 LEU E C 1
ATOM 6393 O O . LEU E 1 90 ? -20.84700 53.71900 124.64100 1.000 37.24000 159 LEU E O 1
ATOM 6398 N N . GLY E 1 91 ? -18.90700 54.81400 124.95800 1.000 38.56000 160 GLY E N 1
ATOM 6399 C CA . GLY E 1 91 ? -19.53800 55.78900 125.83500 1.000 41.80000 160 GLY E CA 1
ATOM 6400 C C . GLY E 1 91 ? -20.18600 55.12300 127.03500 1.000 44.96000 160 GLY E C 1
ATOM 6401 O O . GLY E 1 91 ? -19.60400 54.24100 127.68000 1.000 45.86000 160 GLY E O 1
ATOM 6402 N N . ASP E 1 92 ? -21.41700 55.53900 127.33700 1.000 45.40000 161 ASP E N 1
ATOM 6403 C CA . ASP E 1 92 ? -22.14400 55.02300 128.49000 1.000 46.46000 161 ASP E CA 1
ATOM 6404 C C . ASP E 1 92 ? -22.77300 53.65500 128.25100 1.000 45.40000 161 ASP E C 1
ATOM 6405 O O . ASP E 1 92 ? -23.40600 53.12400 129.17000 1.000 45.94000 161 ASP E O 1
ATOM 6410 N N . ARG E 1 93 ? -22.63500 53.08500 127.05300 1.000 41.74000 162 ARG E N 1
ATOM 6411 C CA . ARG E 1 93 ? -23.14100 51.75000 126.73400 1.000 42.37000 162 ARG E CA 1
ATOM 6412 C C . ARG E 1 93 ? -24.64900 51.61400 126.92900 1.000 41.31000 162 ARG E C 1
ATOM 6413 O O . ARG E 1 93 ? -25.15600 50.49200 127.02200 1.000 42.37000 162 ARG E O 1
ATOM 6421 N N . LYS E 1 94 ? -25.40300 52.70800 127.00700 1.000 40.77000 163 LYS E N 1
ATOM 6422 C CA . LYS E 1 94 ? -26.83400 52.56200 127.24600 1.000 41.54000 163 LYS E CA 1
ATOM 6423 C C . LYS E 1 94 ? -27.54600 52.00800 126.01900 1.000 38.69000 163 LYS E C 1
ATOM 6424 O O . LYS E 1 94 ? -27.32300 52.46100 124.89200 1.000 41.22000 163 LYS E O 1
ATOM 6430 N N . GLY E 1 95 ? -28.38100 50.99700 126.25100 1.000 36.62000 164 GLY E N 1
ATOM 6431 C CA . GLY E 1 95 ? -29.27800 50.45300 125.25700 1.000 34.54000 164 GLY E CA 1
ATOM 6432 C C . GLY E 1 95 ? -28.69300 49.40800 124.33200 1.000 32.62000 164 GLY E C 1
ATOM 6433 O O . GLY E 1 95 ? -29.41800 48.90800 123.46200 1.000 34.57000 164 GLY E O 1
ATOM 6434 N N . ILE E 1 96 ? -27.41900 49.04700 124.48700 1.000 32.11000 165 ILE E N 1
ATOM 6435 C CA . ILE E 1 96 ? -26.78500 48.12600 123.55200 1.000 31.32000 165 ILE E CA 1
ATOM 6436 C C . ILE E 1 96 ? -27.03100 46.68700 123.99100 1.000 30.90000 165 ILE E C 1
ATOM 6437 O O . ILE E 1 96 ? -27.35600 46.40300 125.14900 1.000 32.55000 165 ILE E O 1
ATOM 6442 N N . ASN E 1 97 ? -26.86600 45.75900 123.04100 1.000 29.13000 166 ASN E N 1
ATOM 6443 C CA . ASN E 1 97 ? -27.01800 44.34100 123.36200 1.000 29.48000 166 ASN E CA 1
ATOM 6444 C C . ASN E 1 97 ? -26.02000 43.89700 124.42700 1.000 29.43000 166 ASN E C 1
ATOM 6445 O O . ASN E 1 97 ? -26.33700 43.03100 125.25200 1.000 31.56000 166 ASN E O 1
ATOM 6450 N N . ARG E 1 98 ? -24.81000 44.46600 124.40500 1.000 28.12000 167 ARG E N 1
ATOM 6451 C CA . ARG E 1 98 ? -23.74300 44.25100 125.38200 1.000 28.19000 167 ARG E CA 1
ATOM 6452 C C . ARG E 1 98 ? -23.08300 42.88600 125.23600 1.000 26.70000 167 ARG E C 1
ATOM 6453 O O . ARG E 1 98 ? -21.85700 42.78500 125.32600 1.000 27.87000 167 ARG E O 1
ATOM 6461 N N . PHE E 1 99 ? -23.87600 41.83700 125.02200 1.000 25.92000 168 PHE E N 1
ATOM 6462 C CA . PHE E 1 99 ? -23.36300 40.49900 124.76900 1.000 25.03000 168 PHE E CA 1
ATOM 6463 C C . PHE E 1 99 ? -23.29700 40.24800 123.26900 1.000 25.13000 168 PHE E C 1
ATOM 6464 O O . PHE E 1 99 ? -24.16500 40.69200 122.51200 1.000 26.79000 168 PHE E O 1
ATOM 6472 N N . GLY E 1 100 ? -22.27700 39.49900 122.85200 1.000 25.32000 169 GLY E N 1
ATOM 6473 C CA . GLY E 1 100 ? -22.16100 39.05000 121.47400 1.000 26.36000 169 GLY E CA 1
ATOM 6474 C C . GLY E 1 100 ? -21.67900 37.61800 121.39200 1.000 25.50000 169 GLY E C 1
ATOM 6475 O O . GLY E 1 100 ? -20.84200 37.19300 122.19000 1.000 25.57000 169 GLY E O 1
ATOM 6476 N N . ASN E 1 101 ? -22.20100 36.86000 120.42800 1.000 23.22000 170 ASN E N 1
ATOM 6477 C CA . ASN E 1 101 ? -21.84800 35.46400 120.22600 1.000 23.41000 170 ASN E CA 1
ATOM 6478 C C . ASN E 1 101 ? -21.80300 35.17400 118.74000 1.000 23.70000 170 ASN E C 1
ATOM 6479 O O . ASN E 1 101 ? -22.71000 35.57200 118.00700 1.000 25.94000 170 ASN E O 1
ATOM 6484 N N . PHE E 1 102 ? -20.78200 34.43700 118.30800 1.000 23.26000 171 PHE E N 1
ATOM 6485 C CA . PHE E 1 102 ? -20.75700 34.00600 116.91800 1.000 21.96000 171 PHE E CA 1
ATOM 6486 C C . PHE E 1 102 ? -19.81500 32.82200 116.75100 1.000 22.56000 171 PHE E C 1
ATOM 6487 O O . PHE E 1 102 ? -18.70800 32.82600 117.29000 1.000 24.41000 171 PHE E O 1
ATOM 6495 N N . SER E 1 103 ? -20.25100 31.82700 115.98100 1.000 22.82000 172 SER E N 1
ATOM 6496 C CA . SER E 1 103 ? -19.39700 30.72400 115.54700 1.000 23.75000 172 SER E CA 1
ATOM 6497 C C . SER E 1 103 ? -19.09500 30.92100 114.07100 1.000 23.46000 172 SER E C 1
ATOM 6498 O O . SER E 1 103 ? -20.01500 30.92300 113.25100 1.000 26.89000 172 SER E O 1
ATOM 6501 N N . ALA E 1 104 ? -17.81800 31.11200 113.74100 1.000 22.21000 173 ALA E N 1
ATOM 6502 C CA . ALA E 1 104 ? -17.41100 31.35700 112.36700 1.000 22.95000 173 ALA E CA 1
ATOM 6503 C C . ALA E 1 104 ? -16.67800 30.14700 111.81800 1.000 22.07000 173 ALA E C 1
ATOM 6504 O O . ALA E 1 104 ? -15.58400 29.81500 112.30400 1.000 22.12000 173 ALA E O 1
ATOM 6506 N N . PRO E 1 105 ? -17.21700 29.47800 110.80600 1.000 22.60000 174 PRO E N 1
ATOM 6507 C CA . PRO E 1 105 ? -16.42700 28.48700 110.08000 1.000 23.69000 174 PRO E CA 1
ATOM 6508 C C . PRO E 1 105 ? -15.56900 29.16700 109.02700 1.000 25.47000 174 PRO E C 1
ATOM 6509 O O . PRO E 1 105 ? -15.92200 30.21300 108.48200 1.000 28.33000 174 PRO E O 1
ATOM 6513 N N . LEU E 1 106 ? -14.40100 28.58200 108.78500 1.000 23.11000 175 LEU E N 1
ATOM 6514 C CA . LEU E 1 106 ? -13.58500 28.93100 107.62100 1.000 22.01000 175 LEU E CA 1
ATOM 6515 C C . LEU E 1 106 ? -13.00100 27.60600 107.15300 1.000 20.11000 175 LEU E C 1
ATOM 6516 O O . LEU E 1 106 ? -12.02000 27.11200 107.72700 1.000 21.58000 175 LEU E O 1
ATOM 6521 N N . ASP E 1 107 ? -13.61100 27.04100 106.11400 1.000 20.43000 176 ASP E N 1
ATOM 6522 C CA . ASP E 1 107 ? -13.28400 25.69400 105.67000 1.000 19.11000 176 ASP E CA 1
ATOM 6523 C C . ASP E 1 107 ? -13.27700 24.75000 106.86900 1.000 21.28000 176 ASP E C 1
ATOM 6524 O O . ASP E 1 107 ? -14.29600 24.63100 107.55400 1.000 21.76000 176 ASP E O 1
ATOM 6529 N N . GLU E 1 108 ? -12.15300 24.08800 107.14700 1.000 20.14000 177 GLU E N 1
ATOM 6530 C CA . GLU E 1 108 ? -12.12000 23.11300 108.23800 1.000 19.66000 177 GLU E CA 1
ATOM 6531 C C . GLU E 1 108 ? -12.08000 23.75200 109.62400 1.000 21.32000 177 GLU E C 1
ATOM 6532 O O . GLU E 1 108 ? -12.33500 23.05100 110.61700 1.000 21.18000 177 GLU E O 1
ATOM 6538 N N . ALA E 1 109 ? -11.78800 25.04800 109.71500 1.000 19.44000 178 ALA E N 1
ATOM 6539 C CA . ALA E 1 109 ? -11.70000 25.72600 111.00300 1.000 19.05000 178 ALA E CA 1
ATOM 6540 C C . ALA E 1 109 ? -13.08300 26.14500 111.48600 1.000 19.93000 178 ALA E C 1
ATOM 6541 O O . ALA E 1 109 ? -13.97300 26.47400 110.69300 1.000 22.00000 178 ALA E O 1
ATOM 6543 N N . LEU E 1 110 ? -13.26300 26.12200 112.80300 1.000 20.19000 179 LEU E N 1
ATOM 6544 C CA . LEU E 1 110 ? -14.49900 26.59600 113.41200 1.000 19.89000 179 LEU E CA 1
ATOM 6545 C C . LEU E 1 110 ? -14.13400 27.17800 114.76500 1.000 20.19000 179 LEU E C 1
ATOM 6546 O O . LEU E 1 110 ? -13.59100 26.46500 115.61500 1.000 20.96000 179 LEU E O 1
ATOM 6551 N N . VAL E 1 111 ? -14.39900 28.46900 114.94800 1.000 19.37000 180 VAL E N 1
ATOM 6552 C CA . VAL E 1 111 ? -14.03700 29.18100 116.16900 1.000 19.33000 180 VAL E CA 1
ATOM 6553 C C . VAL E 1 111 ? -15.27300 29.89300 116.68700 1.000 21.33000 180 VAL E C 1
ATOM 6554 O O . VAL E 1 111 ? -15.96400 30.58000 115.92500 1.000 22.32000 180 VAL E O 1
ATOM 6558 N N . HIS E 1 112 ? -15.55600 29.72500 117.97900 1.000 20.50000 181 HIS E N 1
ATOM 6559 C CA . HIS E 1 112 ? -16.64100 30.44100 118.62600 1.000 20.67000 181 HIS E CA 1
ATOM 6560 C C . HIS E 1 112 ? -16.08900 31.57600 119.46900 1.000 19.92000 181 HIS E C 1
ATOM 6561 O O . HIS E 1 112 ? -15.10700 31.40500 120.19800 1.000 23.21000 181 HIS E O 1
ATOM 6568 N N . VAL E 1 113 ? -16.73800 32.72800 119.38100 1.000 20.38000 182 VAL E N 1
ATOM 6569 C CA . VAL E 1 113 ? -16.42600 33.86900 120.23000 1.000 20.77000 182 VAL E CA 1
ATOM 6570 C C . VAL E 1 113 ? -17.67000 34.22900 121.02200 1.000 22.27000 182 VAL E C 1
ATOM 6571 O O . VAL E 1 113 ? -18.75600 34.38700 120.45300 1.000 23.54000 182 VAL E O 1
ATOM 6575 N N . SER E 1 114 ? -17.50500 34.36200 122.33200 1.000 21.17000 183 SER E N 1
ATOM 6576 C CA . SER E 1 114 ? -18.54600 34.85800 123.21600 1.000 21.65000 183 SER E CA 1
ATOM 6577 C C . SER E 1 114 ? -17.93900 36.01600 123.98600 1.000 22.09000 183 SER E C 1
ATOM 6578 O O . SER E 1 114 ? -16.84900 35.87500 124.55200 1.000 23.76000 183 SER E O 1
ATOM 6581 N N . LEU E 1 115 ? -18.61500 37.15900 123.99500 1.000 21.28000 184 LEU E N 1
ATOM 6582 C CA . LEU E 1 115 ? -18.05500 38.31100 124.68200 1.000 21.70000 184 LEU E CA 1
ATOM 6583 C C . LEU E 1 115 ? -19.14900 39.10600 125.38600 1.000 23.21000 184 LEU E C 1
ATOM 6584 O O . LEU E 1 115 ? -20.33300 39.03600 125.04300 1.000 23.25000 184 LEU E O 1
ATOM 6589 N N . ASP E 1 116 ? -18.72400 39.86700 126.39200 1.000 23.17000 185 ASP E N 1
ATOM 6590 C CA . ASP E 1 116 ? -19.60100 40.76300 127.12700 1.000 24.78000 185 ASP E CA 1
ATOM 6591 C C . ASP E 1 116 ? -18.86400 42.07700 127.31100 1.000 25.27000 185 ASP E C 1
ATOM 6592 O O . ASP E 1 116 ? -17.72800 42.08700 127.79600 1.000 25.53000 185 ASP E O 1
ATOM 6597 N N . LEU E 1 117 ? -19.49900 43.17900 126.90700 1.000 24.20000 186 LEU E N 1
ATOM 6598 C CA . LEU E 1 117 ? -18.93200 44.51000 127.11300 1.000 26.09000 186 LEU E CA 1
ATOM 6599 C C . LEU E 1 117 ? -19.25600 44.94200 128.54600 1.000 27.48000 186 LEU E C 1
ATOM 6600 O O . LEU E 1 117 ? -20.11100 45.79100 128.81000 1.000 30.62000 186 LEU E O 1
ATOM 6605 N N . SER E 1 118 ? -18.51700 44.33000 129.47500 1.000 27.60000 187 SER E N 1
ATOM 6606 C CA . SER E 1 118 ? -18.80900 44.30700 130.90400 1.000 30.56000 187 SER E CA 1
ATOM 6607 C C . SER E 1 118 ? -18.06400 45.35000 131.71800 1.000 29.18000 187 SER E C 1
ATOM 6608 O O . SER E 1 118 ? -18.47800 45.63900 132.85200 1.000 29.75000 187 SER E O 1
ATOM 6611 N N . GLY E 1 119 ? -16.95100 45.86900 131.21100 1.000 27.11000 188 GLY E N 1
ATOM 6612 C CA . GLY E 1 119 ? -16.08200 46.69100 132.02200 1.000 27.35000 188 GLY E CA 1
ATOM 6613 C C . GLY E 1 119 ? -15.08800 45.91900 132.86600 1.000 26.65000 188 GLY E C 1
ATOM 6614 O O . GLY E 1 119 ? -14.30000 46.54200 133.59300 1.000 29.84000 188 GLY E O 1
ATOM 6615 N N . ARG E 1 120 ? -15.11100 44.59200 132.81600 1.000 24.17000 189 ARG E N 1
ATOM 6616 C CA . ARG E 1 120 ? -14.17500 43.75100 133.56600 1.000 24.21000 189 ARG E CA 1
ATOM 6617 C C . ARG E 1 120 ? -13.33600 42.97400 132.56800 1.000 24.38000 189 ARG E C 1
ATOM 6618 O O . ARG E 1 120 ? -13.87600 42.09600 131.86900 1.000 24.54000 189 ARG E O 1
ATOM 6626 N N . PRO E 1 121 ? -12.03400 43.22300 132.46300 1.000 23.71000 190 PRO E N 1
ATOM 6627 C CA . PRO E 1 121 ? -11.24300 42.52300 131.44300 1.000 24.04000 190 PRO E CA 1
ATOM 6628 C C . PRO E 1 121 ? -11.06900 41.05500 131.79700 1.000 22.67000 190 PRO E C 1
ATOM 6629 O O . PRO E 1 121 ? -10.71100 40.71100 132.92300 1.000 24.48000 190 PRO E O 1
ATOM 6633 N N . HIS E 1 122 ? -11.31000 40.19000 130.81700 1.000 22.61000 191 HIS E N 1
ATOM 6634 C CA . HIS E 1 122 ? -10.95300 38.78600 130.95100 1.000 22.09000 191 HIS E CA 1
ATOM 6635 C C . HIS E 1 122 ? -10.83900 38.18600 129.56700 1.000 22.48000 191 HIS E C 1
ATOM 6636 O O . HIS E 1 122 ? -11.73200 38.38600 128.74100 1.000 25.28000 191 HIS E O 1
ATOM 6643 N N . LEU E 1 123 ? -9.77100 37.42400 129.33800 1.000 22.27000 192 LEU E N 1
ATOM 6644 C CA . LEU E 1 123 ? -9.59500 36.65600 128.11300 1.000 23.12000 192 LEU E CA 1
ATOM 6645 C C . LEU E 1 123 ? -9.55500 35.17800 128.45900 1.000 21.73000 192 LEU E C 1
ATOM 6646 O O . LEU E 1 123 ? -8.66800 34.73500 129.20500 1.000 23.20000 192 LEU E O 1
ATOM 6651 N N . GLY E 1 124 ? -10.51700 34.42500 127.92400 1.000 21.01000 193 GLY E N 1
ATOM 6652 C CA . GLY E 1 124 ? -10.43500 32.98400 127.87300 1.000 21.58000 193 GLY E CA 1
ATOM 6653 C C . GLY E 1 124 ? -10.05700 32.59900 126.45800 1.000 22.22000 193 GLY E C 1
ATOM 6654 O O . GLY E 1 124 ? -10.76600 32.93000 125.50800 1.000 25.74000 193 GLY E O 1
ATOM 6655 N N . TYR E 1 125 ? -8.91600 31.93700 126.31600 1.000 22.84000 194 TYR E N 1
ATOM 6656 C CA . TYR E 1 125 ? -8.31800 31.73600 124.99800 1.000 24.10000 194 TYR E CA 1
ATOM 6657 C C . TYR E 1 125 ? -7.92000 30.28200 124.85100 1.000 21.92000 194 TYR E C 1
ATOM 6658 O O . TYR E 1 125 ? -7.08200 29.78500 125.61100 1.000 24.85000 194 TYR E O 1
ATOM 6667 N N . ASP E 1 126 ? -8.50400 29.60900 123.86400 1.000 23.34000 195 ASP E N 1
ATOM 6668 C CA . ASP E 1 126 ? -8.25600 28.21300 123.63600 1.000 29.47000 195 ASP E CA 1
ATOM 6669 C C . ASP E 1 126 ? -8.18400 28.02700 122.12500 1.000 31.56000 195 ASP E C 1
ATOM 6670 O O . ASP E 1 126 ? -9.11900 27.51800 121.51400 1.000 36.38000 195 ASP E O 1
ATOM 6675 N N . LEU E 1 127 ? -7.09400 28.51100 121.52900 1.000 26.80000 196 LEU E N 1
ATOM 6676 C CA . LEU E 1 127 ? -6.75900 28.20600 120.14500 1.000 22.50000 196 LEU E CA 1
ATOM 6677 C C . LEU E 1 127 ? -5.55400 27.28300 120.12600 1.000 23.77000 196 LEU E C 1
ATOM 6678 O O . LEU E 1 127 ? -4.67500 27.37600 120.98600 1.000 29.51000 196 LEU E O 1
ATOM 6683 N N . ASN E 1 128 ? -5.50600 26.41600 119.12200 1.000 23.30000 197 ASN E N 1
ATOM 6684 C CA . ASN E 1 128 ? -4.39700 25.49200 118.91300 1.000 26.82000 197 ASN E CA 1
ATOM 6685 C C . ASN E 1 128 ? -3.85400 25.76900 117.51800 1.000 24.59000 197 ASN E C 1
ATOM 6686 O O . ASN E 1 128 ? -4.27500 25.13900 116.54700 1.000 26.07000 197 ASN E O 1
ATOM 6691 N N . ILE E 1 129 ? -2.93100 26.72100 117.43000 1.000 23.85000 198 ILE E N 1
ATOM 6692 C CA . ILE E 1 129 ? -2.36500 27.15900 116.15800 1.000 20.92000 198 ILE E CA 1
ATOM 6693 C C . ILE E 1 129 ? -1.12300 26.31100 115.89300 1.000 22.27000 198 ILE E C 1
ATOM 6694 O O . ILE E 1 129 ? -0.12600 26.44800 116.62800 1.000 24.39000 198 ILE E O 1
ATOM 6699 N N . PRO E 1 130 ? -1.12700 25.45000 114.87100 1.000 23.51000 199 PRO E N 1
ATOM 6700 C CA . PRO E 1 130 ? -0.08700 24.41600 114.76000 1.000 23.64000 199 PRO E CA 1
ATOM 6701 C C . PRO E 1 130 ? 1.22800 24.86600 114.14800 1.000 23.07000 199 PRO E C 1
ATOM 6702 O O . PRO E 1 130 ? 2.16600 24.05000 114.09800 1.000 23.42000 199 PRO E O 1
ATOM 6706 N N . THR E 1 131 ? 1.35000 26.10100 113.66400 1.000 21.60000 200 THR E N 1
ATOM 6707 C CA . THR E 1 131 ? 2.62400 26.55800 113.13000 1.000 21.17000 200 THR E CA 1
ATOM 6708 C C . THR E 1 131 ? 3.04200 27.85600 113.80800 1.000 22.37000 200 THR E C 1
ATOM 6709 O O . THR E 1 131 ? 2.22300 28.57800 114.39400 1.000 22.88000 200 THR E O 1
ATOM 6713 N N . GLN E 1 132 ? 4.34400 28.13800 113.73700 1.000 21.13000 201 GLN E N 1
ATOM 6714 C CA . GLN E 1 132 ? 4.89400 29.28800 114.44600 1.000 21.09000 201 GLN E CA 1
ATOM 6715 C C . GLN E 1 132 ? 4.84200 30.57700 113.63300 1.000 22.28000 201 GLN E C 1
ATOM 6716 O O . GLN E 1 132 ? 4.89300 31.66400 114.22100 1.000 23.74000 201 GLN E O 1
ATOM 6722 N N . ARG E 1 133 ? 4.71200 30.49500 112.30900 1.000 21.37000 202 ARG E N 1
ATOM 6723 C CA . ARG E 1 133 ? 4.68800 31.68700 111.46800 1.000 21.82000 202 ARG E CA 1
ATOM 6724 C C . ARG E 1 133 ? 3.59600 31.55900 110.41800 1.000 22.75000 202 ARG E C 1
ATOM 6725 O O . ARG E 1 133 ? 3.47500 30.51200 109.77600 1.000 24.47000 202 ARG E O 1
ATOM 6733 N N . VAL E 1 134 ? 2.80200 32.61700 110.25300 1.000 21.33000 203 VAL E N 1
ATOM 6734 C CA . VAL E 1 134 ? 1.93200 32.77900 109.09300 1.000 21.09000 203 VAL E CA 1
ATOM 6735 C C . VAL E 1 134 ? 2.52000 33.92800 108.29500 1.000 22.73000 203 VAL E C 1
ATOM 6736 O O . VAL E 1 134 ? 2.46600 35.09200 108.71700 1.000 24.29000 203 VAL E O 1
ATOM 6740 N N . GLY E 1 135 ? 3.10100 33.59900 107.14800 1.000 23.94000 204 GLY E N 1
ATOM 6741 C CA . GLY E 1 135 ? 3.96400 34.57000 106.50100 1.000 24.00000 204 GLY E CA 1
ATOM 6742 C C . GLY E 1 135 ? 5.08900 34.92900 107.45000 1.000 23.29000 204 GLY E C 1
ATOM 6743 O O . GLY E 1 135 ? 5.79900 34.06500 107.97000 1.000 25.86000 204 GLY E O 1
ATOM 6744 N N . LYS E 1 136 ? 5.23900 36.22400 107.70500 1.000 23.93000 205 LYS E N 1
ATOM 6745 C CA . LYS E 1 136 ? 6.21400 36.73400 108.65700 1.000 24.78000 205 LYS E CA 1
ATOM 6746 C C . LYS E 1 136 ? 5.63300 36.87200 110.05900 1.000 22.92000 205 LYS E C 1
ATOM 6747 O O . LYS E 1 136 ? 6.39100 37.16100 111.00000 1.000 24.67000 205 LYS E O 1
ATOM 6753 N N . TYR E 1 137 ? 4.32400 36.63900 110.22200 1.000 22.79000 206 TYR E N 1
ATOM 6754 C CA . TYR E 1 137 ? 3.61400 36.92200 111.47000 1.000 21.95000 206 TYR E CA 1
ATOM 6755 C C . TYR E 1 137 ? 3.81200 35.79600 112.48200 1.000 20.66000 206 TYR E C 1
ATOM 6756 O O . TYR E 1 137 ? 3.46000 34.63700 112.22500 1.000 21.03000 206 TYR E O 1
ATOM 6765 N N . ASP E 1 138 ? 4.36400 36.15500 113.63500 1.000 21.13000 207 ASP E N 1
ATOM 6766 C CA . ASP E 1 138 ? 4.56800 35.24700 114.76000 1.000 20.89000 207 ASP E CA 1
ATOM 6767 C C . ASP E 1 138 ? 3.21900 34.90500 115.39800 1.000 21.25000 207 ASP E C 1
ATOM 6768 O O . ASP E 1 138 ? 2.52700 35.79300 115.90800 1.000 22.91000 207 ASP E O 1
ATOM 6773 N N . THR E 1 139 ? 2.83400 33.62500 115.36100 1.000 20.82000 208 THR E N 1
ATOM 6774 C CA . THR E 1 139 ? 1.48900 33.27200 115.80400 1.000 20.32000 208 THR E CA 1
ATOM 6775 C C . THR E 1 139 ? 1.30700 33.39700 117.31900 1.000 20.94000 208 THR E C 1
ATOM 6776 O O . THR E 1 139 ? 0.16200 33.37500 117.79000 1.000 21.59000 208 THR E O 1
ATOM 6780 N N . GLN E 1 140 ? 2.38400 33.57200 118.09000 1.000 22.07000 209 GLN E N 1
ATOM 6781 C CA . GLN E 1 140 ? 2.21200 33.93200 119.49800 1.000 21.34000 209 GLN E CA 1
ATOM 6782 C C . GLN E 1 140 ? 1.52000 35.27700 119.66400 1.000 24.05000 209 GLN E C 1
ATOM 6783 O O . GLN E 1 140 ? 0.94900 35.55500 120.72700 1.000 25.49000 209 GLN E O 1
ATOM 6789 N N . LEU E 1 141 ? 1.57400 36.12600 118.64700 1.000 21.82000 210 LEU E N 1
ATOM 6790 C CA . LEU E 1 141 ? 1.02800 37.46700 118.76300 1.000 23.18000 210 LEU E CA 1
ATOM 6791 C C . LEU E 1 141 ? -0.49000 37.49500 118.70600 1.000 21.52000 210 LEU E C 1
ATOM 6792 O O . LEU E 1 141 ? -1.08000 38.51900 119.06000 1.000 22.63000 210 LEU E O 1
ATOM 6797 N N . VAL E 1 142 ? -1.13400 36.40400 118.28200 1.000 20.94000 211 VAL E N 1
ATOM 6798 C CA . VAL E 1 142 ? -2.59600 36.38200 118.24700 1.000 21.30000 211 VAL E CA 1
ATOM 6799 C C . VAL E 1 142 ? -3.15500 36.49400 119.65800 1.000 20.66000 211 VAL E C 1
ATOM 6800 O O . VAL E 1 142 ? -3.99800 37.35400 119.94700 1.000 21.65000 211 VAL E O 1
ATOM 6804 N N . GLU E 1 143 ? -2.69000 35.62600 120.56000 1.000 20.21000 212 GLU E N 1
ATOM 6805 C CA . GLU E 1 143 ? -3.16100 35.69200 121.93700 1.000 20.49000 212 GLU E CA 1
ATOM 6806 C C . GLU E 1 143 ? -2.85600 37.05300 122.55100 1.000 20.83000 212 GLU E C 1
ATOM 6807 O O . GLU E 1 143 ? -3.70300 37.63500 123.24100 1.000 21.71000 212 GLU E O 1
ATOM 6813 N N . HIS E 1 144 ? -1.65800 37.59100 122.29100 1.000 21.61000 213 HIS E N 1
ATOM 6814 C CA . HIS E 1 144 ? -1.27900 38.87000 122.88700 1.000 20.55000 213 HIS E CA 1
ATOM 6815 C C . HIS E 1 144 ? -2.14100 40.00700 122.34500 1.000 21.05000 213 HIS E C 1
ATOM 6816 O O . HIS E 1 144 ? -2.46500 40.95700 123.07800 1.000 22.98000 213 HIS E O 1
ATOM 6823 N N . PHE E 1 145 ? -2.50900 39.93600 121.06300 1.000 20.85000 214 PHE E N 1
ATOM 6824 C CA . PHE E 1 145 ? -3.40300 40.93700 120.49800 1.000 20.83000 214 PHE E CA 1
ATOM 6825 C C . PHE E 1 145 ? -4.71900 40.97900 121.26900 1.000 21.89000 214 PHE E C 1
ATOM 6826 O O . PHE E 1 145 ? -5.16800 42.04800 121.70800 1.000 21.97000 214 PHE E O 1
ATOM 6834 N N . PHE E 1 146 ? -5.36000 39.82400 121.43800 1.000 22.31000 215 PHE E N 1
ATOM 6835 C CA . PHE E 1 146 ? -6.64600 39.83000 122.11800 1.000 20.80000 215 PHE E CA 1
ATOM 6836 C C . PHE E 1 146 ? -6.50800 40.14200 123.60000 1.000 22.48000 215 PHE E C 1
ATOM 6837 O O . PHE E 1 146 ? -7.38700 40.80100 124.16100 1.000 23.34000 215 PHE E O 1
ATOM 6845 N N . GLN E 1 147 ? -5.42100 39.70100 124.24300 1.000 21.17000 216 GLN E N 1
ATOM 6846 C CA . GLN E 1 147 ? -5.23000 40.03500 125.65400 1.000 20.86000 216 GLN E CA 1
ATOM 6847 C C . GLN E 1 147 ? -5.11200 41.54200 125.84900 1.000 19.84000 216 GLN E C 1
ATOM 6848 O O . GLN E 1 147 ? -5.74400 42.12100 126.74400 1.000 22.10000 216 GLN E O 1
ATOM 6854 N N . SER E 1 148 ? -4.29800 42.19600 125.01900 1.000 21.25000 217 SER E N 1
ATOM 6855 C CA . SER E 1 148 ? -4.10400 43.63300 125.16600 1.000 23.09000 217 SER E CA 1
ATOM 6856 C C . SER E 1 148 ? -5.39100 44.38600 124.86500 1.000 22.99000 217 SER E C 1
ATOM 6857 O O . SER E 1 148 ? -5.74500 45.33000 125.58100 1.000 23.82000 217 SER E O 1
ATOM 6860 N N . LEU E 1 149 ? -6.10500 43.97500 123.81300 1.000 23.49000 218 LEU E N 1
ATOM 6861 C CA . LEU E 1 149 ? -7.37500 44.61400 123.47900 1.000 22.71000 218 LEU E CA 1
ATOM 6862 C C . LEU E 1 149 ? -8.37600 44.46800 124.61800 1.000 22.95000 218 LEU E C 1
ATOM 6863 O O . LEU E 1 149 ? -9.08800 45.42200 124.95500 1.000 24.06000 218 LEU E O 1
ATOM 6868 N N . VAL E 1 150 ? -8.45300 43.27500 125.20900 1.000 22.42000 219 VAL E N 1
ATOM 6869 C CA . VAL E 1 150 ? -9.32400 43.04700 126.35900 1.000 23.38000 219 VAL E CA 1
ATOM 6870 C C . VAL E 1 150 ? -8.94600 43.97100 127.51200 1.000 23.20000 219 VAL E C 1
ATOM 6871 O O . VAL E 1 150 ? -9.81600 44.54500 128.18200 1.000 22.94000 219 VAL E O 1
ATOM 6875 N N . ASN E 1 151 ? -7.64200 44.14500 127.75100 1.000 22.74000 220 ASN E N 1
ATOM 6876 C CA . ASN E 1 151 ? -7.19500 44.87700 128.93500 1.000 23.55000 220 ASN E CA 1
ATOM 6877 C C . ASN E 1 151 ? -7.60300 46.34600 128.89000 1.000 23.44000 220 ASN E C 1
ATOM 6878 O O . ASN E 1 151 ? -7.95100 46.92800 129.92600 1.000 26.70000 220 ASN E O 1
ATOM 6883 N N . THR E 1 152 ? -7.54600 46.97700 127.71600 1.000 24.33000 221 THR E N 1
ATOM 6884 C CA . THR E 1 152 ? -7.90300 48.38800 127.65800 1.000 24.60000 221 THR E CA 1
ATOM 6885 C C . THR E 1 152 ? -9.37700 48.61400 127.36300 1.000 26.54000 221 THR E C 1
ATOM 6886 O O . THR E 1 152 ? -9.92100 49.65600 127.75400 1.000 28.40000 221 THR E O 1
ATOM 6890 N N . SER E 1 153 ? -10.05100 47.66500 126.71000 1.000 26.08000 222 SER E N 1
ATOM 6891 C CA . SER E 1 153 ? -11.47800 47.82900 126.46300 1.000 25.47000 222 SER E CA 1
ATOM 6892 C C . SER E 1 153 ? -12.32300 47.42700 127.66200 1.000 26.64000 222 SER E C 1
ATOM 6893 O O . SER E 1 153 ? -13.48100 47.85400 127.76100 1.000 28.90000 222 SER E O 1
ATOM 6896 N N . GLY E 1 154 ? -11.77300 46.63300 128.57400 1.000 24.94000 223 GLY E N 1
ATOM 6897 C CA . GLY E 1 154 ? -12.56700 46.12000 129.67800 1.000 26.02000 223 GLY E CA 1
ATOM 6898 C C . GLY E 1 154 ? -13.59100 45.09300 129.24100 1.000 27.32000 223 GLY E C 1
ATOM 6899 O O . GLY E 1 154 ? -14.69100 45.04200 129.79400 1.000 32.44000 223 GLY E O 1
ATOM 6900 N N . MET E 1 155 ? -13.24900 44.26300 128.27000 1.000 25.07000 224 MET E N 1
ATOM 6901 C CA . MET E 1 155 ? -14.16400 43.29500 127.68800 1.000 24.85000 224 MET E CA 1
ATOM 6902 C C . MET E 1 155 ? -13.96600 41.92700 128.33100 1.000 23.52000 224 MET E C 1
ATOM 6903 O O . MET E 1 155 ? -12.84200 41.55900 128.67100 1.000 24.10000 224 MET E O 1
ATOM 6908 N N . THR E 1 156 ? -15.06400 41.18700 128.51600 1.000 22.05000 225 THR E N 1
ATOM 6909 C CA . THR E 1 156 ? -15.00600 39.75200 128.78800 1.000 21.82000 225 THR E CA 1
ATOM 6910 C C . THR E 1 156 ? -15.01500 39.04700 127.44200 1.000 20.54000 225 THR E C 1
ATOM 6911 O O . THR E 1 156 ? -15.96700 39.21500 126.68300 1.000 22.66000 225 THR E O 1
ATOM 6915 N N . LEU E 1 157 ? -13.97800 38.26200 127.14400 1.000 21.15000 226 LEU E N 1
ATOM 6916 C CA . LEU E 1 157 ? -13.83100 37.65800 125.82000 1.000 21.74000 226 LEU E CA 1
ATOM 6917 C C . LEU E 1 157 ? -13.44400 36.19000 125.94300 1.000 20.78000 226 LEU E C 1
ATOM 6918 O O . LEU E 1 157 ? -12.42300 35.86200 126.56000 1.000 21.27000 226 LEU E O 1
ATOM 6923 N N . HIS E 1 158 ? -14.23300 35.31400 125.31400 1.000 20.95000 227 HIS E N 1
ATOM 6924 C CA . HIS E 1 158 ? -13.95600 33.88100 125.25900 1.000 20.93000 227 HIS E CA 1
ATOM 6925 C C . HIS E 1 158 ? -13.80100 33.46600 123.80500 1.000 21.28000 227 HIS E C 1
ATOM 6926 O O . HIS E 1 158 ? -14.71100 33.68700 122.99600 1.000 23.37000 227 HIS E O 1
ATOM 6933 N N . ILE E 1 159 ? -12.65500 32.86700 123.48300 1.000 20.58000 228 ILE E N 1
ATOM 6934 C CA . ILE E 1 159 ? -12.32100 32.38600 122.14000 1.000 19.41000 228 ILE E CA 1
ATOM 6935 C C . ILE E 1 159 ? -12.08600 30.88700 122.24500 1.000 19.99000 228 ILE E C 1
ATOM 6936 O O . ILE E 1 159 ? -11.17000 30.44800 122.94900 1.000 23.00000 228 ILE E O 1
ATOM 6941 N N . ARG E 1 160 ? -12.88200 30.10100 121.51600 1.000 19.55000 229 ARG E N 1
ATOM 6942 C CA . ARG E 1 160 ? -12.85200 28.64300 121.61700 1.000 20.48000 229 ARG E CA 1
ATOM 6943 C C . ARG E 1 160 ? -12.77000 28.01400 120.23600 1.000 20.21000 229 ARG E C 1
ATOM 6944 O O . ARG E 1 160 ? -13.67300 28.19600 119.41700 1.000 21.15000 229 ARG E O 1
ATOM 6952 N N . GLN E 1 161 ? -11.70800 27.25900 119.99700 1.000 21.15000 230 GLN E N 1
ATOM 6953 C CA . GLN E 1 161 ? -11.53200 26.53200 118.74700 1.000 20.20000 230 GLN E CA 1
ATOM 6954 C C . GLN E 1 161 ? -12.23600 25.18200 118.84000 1.000 20.45000 230 GLN E C 1
ATOM 6955 O O . GLN E 1 161 ? -11.93400 24.37300 119.73100 1.000 24.46000 230 GLN E O 1
ATOM 6961 N N . PHE E 1 162 ? -13.15800 24.92500 117.91000 1.000 20.36000 231 PHE E N 1
ATOM 6962 C CA . PHE E 1 162 ? -13.81300 23.62700 117.83400 1.000 21.43000 231 PHE E CA 1
ATOM 6963 C C . PHE E 1 162 ? -13.21400 22.73000 116.77100 1.000 22.74000 231 PHE E C 1
ATOM 6964 O O . PHE E 1 162 ? -13.32700 21.50300 116.88000 1.000 24.07000 231 PHE E O 1
ATOM 6972 N N . SER E 1 163 ? -12.58100 23.31100 115.75900 1.000 20.99000 232 SER E N 1
ATOM 6973 C CA . SER E 1 163 ? -11.91900 22.55100 114.70800 1.000 21.13000 232 SER E CA 1
ATOM 6974 C C . SER E 1 163 ? -10.94400 23.48400 114.01500 1.000 20.03000 232 SER E C 1
ATOM 6975 O O . SER E 1 163 ? -11.03500 24.71100 114.13300 1.000 19.33000 232 SER E O 1
ATOM 6978 N N . GLY E 1 164 ? -10.00500 22.88500 113.29500 1.000 20.18000 233 GLY E N 1
ATOM 6979 C CA . GLY E 1 164 ? -9.07800 23.65900 112.50100 1.000 21.40000 233 GLY E CA 1
ATOM 6980 C C . GLY E 1 164 ? -7.70200 23.03900 112.43700 1.000 19.20000 233 GLY E C 1
ATOM 6981 O O . GLY E 1 164 ? -7.19600 22.50400 113.43600 1.000 22.97000 233 GLY E O 1
ATOM 6982 N N . THR E 1 165 ? -7.09900 23.08300 111.25100 1.000 20.11000 234 THR E N 1
ATOM 6983 C CA . THR E 1 165 ? -5.73900 22.60800 111.05200 1.000 20.70000 234 THR E CA 1
ATOM 6984 C C . THR E 1 165 ? -4.83400 23.62100 110.37700 1.000 21.72000 234 THR E C 1
ATOM 6985 O O . THR E 1 165 ? -3.61800 23.55500 110.57100 1.000 26.76000 234 THR E O 1
ATOM 6989 N N . ASN E 1 166 ? -5.37300 24.55300 109.60500 1.000 19.57000 235 ASN E N 1
ATOM 6990 C CA . ASN E 1 166 ? -4.56500 25.55000 108.92000 1.000 19.16000 235 ASN E CA 1
ATOM 6991 C C . ASN E 1 166 ? -4.49900 26.80700 109.78300 1.000 18.15000 235 ASN E C 1
ATOM 6992 O O . ASN E 1 166 ? -5.53700 27.35300 110.17000 1.000 20.91000 235 ASN E O 1
ATOM 6997 N N . SER E 1 167 ? -3.27800 27.25800 110.09400 1.000 18.23000 236 SER E N 1
ATOM 6998 C CA . SER E 1 167 ? -3.10500 28.37900 111.02400 1.000 19.34000 236 SER E CA 1
ATOM 6999 C C . SER E 1 167 ? -3.77100 29.65600 110.50900 1.000 19.02000 236 SER E C 1
ATOM 7000 O O . SER E 1 167 ? -4.44900 30.37000 111.26100 1.000 20.45000 236 SER E O 1
ATOM 7003 N N . HIS E 1 168 ? -3.56700 29.97100 109.23300 1.000 19.95000 237 HIS E N 1
ATOM 7004 C CA . HIS E 1 168 ? -4.23700 31.11900 108.62400 1.000 20.55000 237 HIS E CA 1
ATOM 7005 C C . HIS E 1 168 ? -5.75800 30.99200 108.75800 1.000 18.50000 237 HIS E C 1
ATOM 7006 O O . HIS E 1 168 ? -6.43500 31.95500 109.13600 1.000 20.62000 237 HIS E O 1
ATOM 7013 N N . HIS E 1 169 ? -6.31100 29.79600 108.50100 1.000 19.57000 238 HIS E N 1
ATOM 7014 C CA . HIS E 1 169 ? -7.75500 29.59700 108.66000 1.000 18.88000 238 HIS E CA 1
ATOM 7015 C C . HIS E 1 169 ? -8.19700 29.80800 110.10200 1.000 19.49000 238 HIS E C 1
ATOM 7016 O O . HIS E 1 169 ? -9.22500 30.45300 110.35100 1.000 20.74000 238 HIS E O 1
ATOM 7023 N N . ILE E 1 170 ? -7.45000 29.24900 111.06200 1.000 18.58000 239 ILE E N 1
ATOM 7024 C CA . ILE E 1 170 ? -7.84600 29.34800 112.46900 1.000 18.70000 239 ILE E CA 1
ATOM 7025 C C . ILE E 1 170 ? -7.86600 30.80500 112.91300 1.000 19.87000 239 ILE E C 1
ATOM 7026 O O . ILE E 1 170 ? -8.81000 31.26500 113.58000 1.000 19.87000 239 ILE E O 1
ATOM 7031 N N . ILE E 1 171 ? -6.81000 31.54800 112.56800 1.000 19.18000 240 ILE E N 1
ATOM 7032 C CA . ILE E 1 171 ? -6.71200 32.93300 113.01100 1.000 19.56000 240 ILE E CA 1
ATOM 7033 C C . ILE E 1 171 ? -7.75700 33.78800 112.31400 1.000 20.82000 240 ILE E C 1
ATOM 7034 O O . ILE E 1 171 ? -8.41300 34.62700 112.94300 1.000 20.88000 240 ILE E O 1
ATOM 7039 N N . GLU E 1 172 ? -7.94400 33.58100 111.00900 1.000 20.36000 241 GLU E N 1
ATOM 7040 C CA . GLU E 1 172 ? -8.92600 34.37900 110.28700 1.000 21.14000 241 GLU E CA 1
ATOM 7041 C C . GLU E 1 172 ? -10.34400 34.08500 110.77100 1.000 20.25000 241 GLU E C 1
ATOM 7042 O O . GLU E 1 172 ? -11.16000 35.00500 110.90800 1.000 22.07000 241 GLU E O 1
ATOM 7048 N N . ALA E 1 173 ? -10.65700 32.81500 111.03800 1.000 20.80000 242 ALA E N 1
ATOM 7049 C CA . ALA E 1 173 ? -11.96900 32.48700 111.58800 1.000 19.72000 242 ALA E CA 1
ATOM 7050 C C . ALA E 1 173 ? -12.17300 33.15700 112.94000 1.000 20.93000 242 ALA E C 1
ATOM 7051 O O . ALA E 1 173 ? -13.28100 33.60100 113.25800 1.000 22.84000 242 ALA E O 1
ATOM 7053 N N . THR E 1 174 ? -11.11300 33.23900 113.74700 1.000 20.49000 243 THR E N 1
ATOM 7054 C CA . THR E 1 174 ? -11.20800 33.92600 115.03200 1.000 20.10000 243 THR E CA 1
ATOM 7055 C C . THR E 1 174 ? -11.57800 35.38900 114.84200 1.000 20.42000 243 THR E C 1
ATOM 7056 O O . THR E 1 174 ? -12.45400 35.92000 115.53500 1.000 22.44000 243 THR E O 1
ATOM 7060 N N . PHE E 1 175 ? -10.92200 36.06400 113.89900 1.000 21.43000 244 PHE E N 1
ATOM 7061 C CA . PHE E 1 175 ? -11.24400 37.47000 113.67800 1.000 21.67000 244 PHE E CA 1
ATOM 7062 C C . PHE E 1 175 ? -12.63100 37.65500 113.07300 1.000 22.42000 244 PHE E C 1
ATOM 7063 O O . PHE E 1 175 ? -13.31300 38.63300 113.40300 1.000 23.58000 244 PHE E O 1
ATOM 7071 N N . LYS E 1 176 ? -13.07800 36.73400 112.20700 1.000 22.16000 245 LYS E N 1
ATOM 7072 C CA . LYS E 1 176 ? -14.44500 36.81900 111.69300 1.000 21.87000 245 LYS E CA 1
ATOM 7073 C C . LYS E 1 176 ? -15.46000 36.67500 112.82000 1.000 22.29000 245 LYS E C 1
ATOM 7074 O O . LYS E 1 176 ? -16.42000 37.45100 112.91200 1.000 23.77000 245 LYS E O 1
ATOM 7080 N N . ALA E 1 177 ? -15.25900 35.67700 113.68800 1.000 22.03000 246 ALA E N 1
ATOM 7081 C CA . ALA E 1 177 ? -16.17000 35.45400 114.80500 1.000 22.37000 246 ALA E CA 1
ATOM 7082 C C . ALA E 1 177 ? -16.13500 36.62300 115.78000 1.000 22.86000 246 ALA E C 1
ATOM 7083 O O . ALA E 1 177 ? -17.18500 37.08500 116.23600 1.000 23.58000 246 ALA E O 1
ATOM 7085 N N . PHE E 1 178 ? -14.93400 37.12600 116.09600 1.000 22.54000 247 PHE E N 1
ATOM 7086 C CA . PHE E 1 178 ? -14.81100 38.29200 116.96900 1.000 22.12000 247 PHE E CA 1
ATOM 7087 C C . PHE E 1 178 ? -15.52400 39.50300 116.37500 1.000 23.80000 247 PHE E C 1
ATOM 7088 O O . PHE E 1 178 ? -16.24500 40.22500 117.07500 1.000 24.56000 247 PHE E O 1
ATOM 7096 N N . ALA E 1 179 ? -15.30800 39.75300 115.08000 1.000 22.78000 248 ALA E N 1
ATOM 7097 C CA . ALA E 1 179 ? -15.93900 40.88800 114.42100 1.000 23.17000 248 ALA E CA 1
ATOM 7098 C C . ALA E 1 179 ? -17.45800 40.80300 114.50700 1.000 23.25000 248 ALA E C 1
ATOM 7099 O O . ALA E 1 179 ? -18.13400 41.79700 114.79800 1.000 24.99000 248 ALA E O 1
ATOM 7101 N N . ARG E 1 180 ? -18.01400 39.62100 114.24400 1.000 22.70000 249 ARG E N 1
ATOM 7102 C CA . ARG E 1 180 ? -19.46700 39.48400 114.22400 1.000 25.43000 249 ARG E CA 1
ATOM 7103 C C . ARG E 1 180 ? -20.04900 39.48800 115.63400 1.000 25.53000 249 ARG E C 1
ATOM 7104 O O . ARG E 1 180 ? -21.14300 40.02400 115.85600 1.000 26.02000 249 ARG E O 1
ATOM 7112 N N . ALA E 1 181 ? -19.33200 38.90700 116.60100 1.000 23.79000 250 ALA E N 1
ATOM 7113 C CA . ALA E 1 181 ? -19.77200 38.98100 117.99200 1.000 23.01000 250 ALA E CA 1
ATOM 7114 C C . ALA E 1 181 ? -19.74700 40.41900 118.49300 1.000 23.98000 250 ALA E C 1
ATOM 7115 O O . ALA E 1 181 ? -20.67600 40.86500 119.18200 1.000 25.17000 250 ALA E O 1
ATOM 7117 N N . LEU E 1 182 ? -18.69600 41.16600 118.14500 1.000 23.99000 251 LEU E N 1
ATOM 7118 C CA . LEU E 1 182 ? -18.59600 42.55300 118.59000 1.000 24.83000 251 LEU E CA 1
ATOM 7119 C C . LEU E 1 182 ? -19.64900 43.42200 117.91600 1.000 26.37000 251 LEU E C 1
ATOM 7120 O O . LEU E 1 182 ? -20.20900 44.32800 118.54800 1.000 26.54000 251 LEU E O 1
ATOM 7125 N N . ARG E 1 183 ? -19.92700 43.17300 116.63000 1.000 24.95000 252 ARG E N 1
ATOM 7126 C CA . ARG E 1 183 ? -21.03100 43.86500 115.97100 1.000 25.59000 252 ARG E CA 1
ATOM 7127 C C . ARG E 1 183 ? -22.32700 43.66800 116.74300 1.000 25.93000 252 ARG E C 1
ATOM 7128 O O . ARG E 1 183 ? -23.03800 44.63500 117.05300 1.000 28.24000 252 ARG E O 1
ATOM 7136 N N . GLN E 1 184 ? -22.64100 42.41500 117.08100 1.000 25.74000 253 GLN E N 1
ATOM 7137 C CA . GLN E 1 184 ? -23.87000 42.13600 117.81200 1.000 26.76000 253 GLN E CA 1
ATOM 7138 C C . GLN E 1 184 ? -23.89100 42.86700 119.15000 1.000 26.57000 253 GLN E C 1
ATOM 7139 O O . GLN E 1 184 ? -24.89000 43.50600 119.50800 1.000 27.36000 253 GLN E O 1
ATOM 7145 N N . ALA E 1 185 ? -22.77600 42.81600 119.88600 1.000 26.90000 254 ALA E N 1
ATOM 7146 C CA . ALA E 1 185 ? -22.72600 43.41600 121.21800 1.000 26.79000 254 ALA E CA 1
ATOM 7147 C C . ALA E 1 185 ? -22.87100 44.93200 121.17300 1.000 26.99000 254 ALA E C 1
ATOM 7148 O O . ALA E 1 185 ? -23.44300 45.52400 122.09600 1.000 28.43000 254 ALA E O 1
ATOM 7150 N N . THR E 1 186 ? -22.34600 45.58300 120.12900 1.000 27.33000 255 THR E N 1
ATOM 7151 C CA . THR E 1 186 ? -22.41600 47.03800 120.05500 1.000 28.18000 255 THR E CA 1
ATOM 7152 C C . THR E 1 186 ? -23.72600 47.53600 119.45900 1.000 30.08000 255 THR E C 1
ATOM 7153 O O . THR E 1 186 ? -24.03900 48.72400 119.59800 1.000 30.28000 255 THR E O 1
ATOM 7157 N N . GLU E 1 187 ? -24.49200 46.67200 118.79600 1.000 30.70000 256 GLU E N 1
ATOM 7158 C CA . GLU E 1 187 ? -25.76700 47.09800 118.23500 1.000 31.46000 256 GLU E CA 1
ATOM 7159 C C . GLU E 1 187 ? -26.79300 47.31500 119.34600 1.000 32.22000 256 GLU E C 1
ATOM 7160 O O . GLU E 1 187 ? -26.67200 46.79100 120.45900 1.000 33.46000 256 GLU E O 1
ATOM 7166 N N . TYR E 1 188 ? -27.80000 48.12500 119.04300 1.000 33.39000 257 TYR E N 1
ATOM 7167 C CA . TYR E 1 188 ? -28.79300 48.49600 120.04100 1.000 35.59000 257 TYR E CA 1
ATOM 7168 C C . TYR E 1 188 ? -29.86400 47.42100 120.17600 1.000 38.07000 257 TYR E C 1
ATOM 7169 O O . TYR E 1 188 ? -30.28600 46.81400 119.18600 1.000 38.89000 257 TYR E O 1
ATOM 7178 N N . ASP E 1 189 ? -30.26700 47.16400 121.42000 1.000 38.62000 258 ASP E N 1
ATOM 7179 C CA . ASP E 1 189 ? -31.35500 46.24400 121.74000 1.000 39.39000 258 ASP E CA 1
ATOM 7180 C C . ASP E 1 189 ? -32.67600 46.97600 121.51500 1.000 44.53000 258 ASP E C 1
ATOM 7181 O O . ASP E 1 189 ? -32.98500 47.94300 122.21700 1.000 45.89000 258 ASP E O 1
ATOM 7186 N N . THR E 1 190 ? -33.45600 46.51800 120.53300 1.000 48.58000 259 THR E N 1
ATOM 7187 C CA . THR E 1 190 ? -34.65600 47.25100 120.13600 1.000 54.90000 259 THR E CA 1
ATOM 7188 C C . THR E 1 190 ? -35.69400 47.33300 121.25400 1.000 55.68000 259 THR E C 1
ATOM 7189 O O . THR E 1 190 ? -36.46300 48.30000 121.31400 1.000 55.32000 259 THR E O 1
ATOM 7193 N N . ARG E 1 191 ? -35.73900 46.34700 122.14100 1.000 54.64000 260 ARG E N 1
ATOM 7194 C CA . ARG E 1 191 ? -36.69700 46.37500 123.24400 1.000 53.43000 260 ARG E CA 1
ATOM 7195 C C . ARG E 1 191 ? -36.22900 47.26400 124.39400 1.000 54.27000 260 ARG E C 1
ATOM 7196 O O . ARG E 1 191 ? -35.03500 47.34200 124.68600 1.000 55.73000 260 ARG E O 1
ATOM 7204 N N . GLY F 1 8 ? 63.18400 23.64700 124.29200 1.000 61.06000 77 GLY F N 1
ATOM 7205 C CA . GLY F 1 8 ? 62.33800 24.49900 125.10600 1.000 58.97000 77 GLY F CA 1
ATOM 7206 C C . GLY F 1 8 ? 61.10100 23.79000 125.62300 1.000 55.95000 77 GLY F C 1
ATOM 7207 O O . GLY F 1 8 ? 60.02100 23.91200 125.04200 1.000 57.28000 77 GLY F O 1
ATOM 7208 N N . ALA F 1 9 ? 61.25300 23.04700 126.71800 1.000 52.08000 78 ALA F N 1
ATOM 7209 C CA . ALA F 1 9 ? 60.12500 22.31100 127.27200 1.000 48.66000 78 ALA F CA 1
ATOM 7210 C C . ALA F 1 9 ? 59.06200 23.27700 127.78000 1.000 45.54000 78 ALA F C 1
ATOM 7211 O O . ALA F 1 9 ? 59.37400 24.34600 128.31500 1.000 45.56000 78 ALA F O 1
ATOM 7213 N N . ARG F 1 10 ? 57.80100 22.88500 127.62100 1.000 40.74000 79 ARG F N 1
ATOM 7214 C CA . ARG F 1 10 ? 56.66600 23.71300 128.02700 1.000 37.73000 79 ARG F CA 1
ATOM 7215 C C . ARG F 1 10 ? 56.32900 23.39300 129.47700 1.000 37.66000 79 ARG F C 1
ATOM 7216 O O . ARG F 1 10 ? 55.70900 22.36900 129.77500 1.000 37.83000 79 ARG F O 1
ATOM 7224 N N . ILE F 1 11 ? 56.72200 24.28600 130.38000 1.000 36.86000 80 ILE F N 1
ATOM 7225 C CA . ILE F 1 11 ? 56.56900 24.07900 131.81300 1.000 38.12000 80 ILE F CA 1
ATOM 7226 C C . ILE F 1 11 ? 55.63100 25.14600 132.35700 1.000 37.60000 80 ILE F C 1
ATOM 7227 O O . ILE F 1 11 ? 55.77000 26.33100 132.03000 1.000 39.22000 80 ILE F O 1
ATOM 7232 N N . GLY F 1 12 ? 54.67000 24.71900 133.16000 1.000 36.84000 81 GLY F N 1
ATOM 7233 C CA . GLY F 1 12 ? 53.74500 25.62600 133.81900 1.000 37.14000 81 GLY F CA 1
ATOM 7234 C C . GLY F 1 12 ? 53.81700 25.44000 135.32000 1.000 38.45000 81 GLY F C 1
ATOM 7235 O O . GLY F 1 12 ? 53.97800 24.31700 135.80600 1.000 37.34000 81 GLY F O 1
ATOM 7236 N N . GLU F 1 13 ? 53.68200 26.54400 136.04900 1.000 41.95000 82 GLU F N 1
ATOM 7237 C CA . GLU F 1 13 ? 53.79700 26.52200 137.49800 1.000 49.05000 82 GLU F CA 1
ATOM 7238 C C . GLU F 1 13 ? 52.75100 27.42300 138.13900 1.000 49.57000 82 GLU F C 1
ATOM 7239 O O . GLU F 1 13 ? 52.45500 28.51200 137.64000 1.000 50.91000 82 GLU F O 1
ATOM 7245 N N . MET F 1 14 ? 52.20300 26.95900 139.25900 1.000 47.25000 83 MET F N 1
ATOM 7246 C CA . MET F 1 14 ? 51.23300 27.71900 140.03100 1.000 47.61000 83 MET F CA 1
ATOM 7247 C C . MET F 1 14 ? 51.43300 27.46900 141.51300 1.000 46.79000 83 MET F C 1
ATOM 7248 O O . MET F 1 14 ? 51.41900 26.31800 141.95700 1.000 44.81000 83 MET F O 1
ATOM 7253 N N . LYS F 1 15 ? 51.59800 28.54900 142.26900 1.000 45.84000 84 LYS F N 1
ATOM 7254 C CA . LYS F 1 15 ? 51.58600 28.49800 143.72300 1.000 48.11000 84 LYS F CA 1
ATOM 7255 C C . LYS F 1 15 ? 50.50300 29.43900 144.23100 1.000 47.39000 84 LYS F C 1
ATOM 7256 O O . LYS F 1 15 ? 50.41300 30.58700 143.78600 1.000 46.26000 84 LYS F O 1
ATOM 7262 N N . ARG F 1 16 ? 49.68200 28.94700 145.15500 1.000 47.67000 85 ARG F N 1
ATOM 7263 C CA . ARG F 1 16 ? 48.63300 29.75000 145.76500 1.000 49.59000 85 ARG F CA 1
ATOM 7264 C C . ARG F 1 16 ? 48.39800 29.30800 147.20000 1.000 46.23000 85 ARG F C 1
ATOM 7265 O O . ARG F 1 16 ? 48.18700 28.12000 147.46800 1.000 44.84000 85 ARG F O 1
ATOM 7273 N N . VAL F 1 17 ? 48.43000 30.27700 148.11100 1.000 45.54000 86 VAL F N 1
ATOM 7274 C CA . VAL F 1 17 ? 48.18800 30.05300 149.52900 1.000 45.23000 86 VAL F CA 1
ATOM 7275 C C . VAL F 1 17 ? 46.91700 30.79800 149.90100 1.000 45.08000 86 VAL F C 1
ATOM 7276 O O . VAL F 1 17 ? 46.80800 32.00800 149.66100 1.000 45.88000 86 VAL F O 1
ATOM 7280 N N . THR F 1 18 ? 45.95800 30.08000 150.46500 1.000 42.43000 87 THR F N 1
ATOM 7281 C CA . THR F 1 18 ? 44.74100 30.66100 151.01000 1.000 42.34000 87 THR F CA 1
ATOM 7282 C C . THR F 1 18 ? 44.62900 30.29000 152.48100 1.000 42.60000 87 THR F C 1
ATOM 7283 O O . THR F 1 18 ? 45.45600 29.55700 153.03000 1.000 41.32000 87 THR F O 1
ATOM 7287 N N . LYS F 1 19 ? 43.57400 30.79700 153.11500 1.000 43.74000 88 LYS F N 1
ATOM 7288 C CA . LYS F 1 19 ? 43.29700 30.41800 154.49000 1.000 45.22000 88 LYS F CA 1
ATOM 7289 C C . LYS F 1 19 ? 42.98100 28.93300 154.61100 1.000 41.61000 88 LYS F C 1
ATOM 7290 O O . LYS F 1 19 ? 43.18800 28.35500 155.68300 1.000 43.45000 88 LYS F O 1
ATOM 7296 N N . GLU F 1 20 ? 42.51800 28.29600 153.53200 1.000 38.16000 89 GLU F N 1
ATOM 7297 C CA . GLU F 1 20 ? 42.15300 26.88300 153.57100 1.000 35.60000 89 GLU F CA 1
ATOM 7298 C C . GLU F 1 20 ? 43.24900 25.94600 153.08500 1.000 35.19000 89 GLU F C 1
ATOM 7299 O O . GLU F 1 20 ? 43.34700 24.82000 153.58600 1.000 36.77000 89 GLU F O 1
ATOM 7305 N N . THR F 1 21 ? 44.06400 26.35800 152.11300 1.000 32.22000 90 THR F N 1
ATOM 7306 C CA . THR F 1 21 ? 44.97700 25.43900 151.44700 1.000 32.68000 90 THR F CA 1
ATOM 7307 C C . THR F 1 21 ? 46.26400 26.15600 151.07300 1.000 34.41000 90 THR F C 1
ATOM 7308 O O . THR F 1 21 ? 46.30600 27.38200 150.93900 1.000 35.50000 90 THR F O 1
ATOM 7312 N N . ASN F 1 22 ? 47.31100 25.35900 150.87300 1.000 33.31000 91 ASN F N 1
ATOM 7313 C CA . ASN F 1 22 ? 48.59700 25.82500 150.36900 1.000 33.43000 91 ASN F CA 1
ATOM 7314 C C . ASN F 1 22 ? 49.00500 24.86900 149.25700 1.000 34.29000 91 ASN F C 1
ATOM 7315 O O . ASN F 1 22 ? 49.31100 23.70400 149.52600 1.000 34.00000 91 ASN F O 1
ATOM 7320 N N . VAL F 1 23 ? 49.00000 25.35100 148.01400 1.000 30.96000 92 VAL F N 1
ATOM 7321 C CA . VAL F 1 23 ? 49.12100 24.49200 146.83800 1.000 33.46000 92 VAL F CA 1
ATOM 7322 C C . VAL F 1 23 ? 50.26700 24.98300 145.96200 1.000 32.96000 92 VAL F C 1
ATOM 7323 O O . VAL F 1 23 ? 50.37100 26.18300 145.68300 1.000 33.00000 92 VAL F O 1
ATOM 7327 N N . SER F 1 24 ? 51.11300 24.05300 145.51900 1.000 32.90000 93 SER F N 1
ATOM 7328 C CA . SER F 1 24 ? 52.18600 24.33000 144.57100 1.000 34.17000 93 SER F CA 1
ATOM 7329 C C . SER F 1 24 ? 52.16400 23.23900 143.51200 1.000 34.56000 93 SER F C 1
ATOM 7330 O O . SER F 1 24 ? 52.22400 22.05000 143.84200 1.000 34.19000 93 SER F O 1
ATOM 7333 N N . VAL F 1 25 ? 52.07200 23.63800 142.24700 1.000 34.00000 94 VAL F N 1
ATOM 7334 C CA . VAL F 1 25 ? 51.96100 22.70600 141.13100 1.000 33.42000 94 VAL F CA 1
ATOM 7335 C C . VAL F 1 25 ? 52.98500 23.08200 140.07000 1.000 33.29000 94 VAL F C 1
ATOM 7336 O O . VAL F 1 25 ? 53.20700 24.26800 139.80300 1.000 34.06000 94 VAL F O 1
ATOM 7340 N N . LYS F 1 26 ? 53.61700 22.07000 139.47600 1.000 33.47000 95 LYS F N 1
ATOM 7341 C CA . LYS F 1 26 ? 54.51400 22.25400 138.34100 1.000 35.56000 95 LYS F CA 1
ATOM 7342 C C . LYS F 1 26 ? 54.27400 21.12200 137.35600 1.000 36.19000 95 LYS F C 1
ATOM 7343 O O . LYS F 1 26 ? 54.29100 19.95000 137.74400 1.000 35.48000 95 LYS F O 1
ATOM 7349 N N . ILE F 1 27 ? 54.06600 21.46300 136.08500 1.000 34.11000 96 ILE F N 1
ATOM 7350 C CA . ILE F 1 27 ? 53.80700 20.47000 135.04800 1.000 34.04000 96 ILE F CA 1
ATOM 7351 C C . ILE F 1 27 ? 54.69300 20.75000 133.84200 1.000 34.56000 96 ILE F C 1
ATOM 7352 O O . ILE F 1 27 ? 54.84500 21.90300 133.42100 1.000 35.61000 96 ILE F O 1
ATOM 7357 N N . ASN F 1 28 ? 55.29400 19.69100 133.29900 1.000 32.35000 97 ASN F N 1
ATOM 7358 C CA . ASN F 1 28 ? 56.07700 19.75800 132.06900 1.000 33.39000 97 ASN F CA 1
ATOM 7359 C C . ASN F 1 28 ? 55.29800 18.99600 131.00400 1.000 32.90000 97 ASN F C 1
ATOM 7360 O O . ASN F 1 28 ? 55.16000 17.77100 131.09000 1.000 32.89000 97 ASN F O 1
ATOM 7365 N N . LEU F 1 29 ? 54.78800 19.71700 130.00100 1.000 32.42000 98 LEU F N 1
ATOM 7366 C CA . LEU F 1 29 ? 54.05100 19.05800 128.92700 1.000 33.38000 98 LEU F CA 1
ATOM 7367 C C . LEU F 1 29 ? 54.94200 18.14300 128.10000 1.000 33.41000 98 LEU F C 1
ATOM 7368 O O . LEU F 1 29 ? 54.43500 17.22900 127.44400 1.000 33.96000 98 LEU F O 1
ATOM 7373 N N . ASP F 1 30 ? 56.24900 18.37500 128.10600 1.000 34.92000 99 ASP F N 1
ATOM 7374 C CA . ASP F 1 30 ? 57.19900 17.59600 127.32700 1.000 36.52000 99 ASP F CA 1
ATOM 7375 C C . ASP F 1 30 ? 58.06000 16.73100 128.23800 1.000 37.46000 99 ASP F C 1
ATOM 7376 O O . ASP F 1 30 ? 59.26100 16.56300 128.01600 1.000 38.10000 99 ASP F O 1
ATOM 7381 N N . GLY F 1 31 ? 57.44200 16.17300 129.27400 1.000 36.74000 100 GLY F N 1
ATOM 7382 C CA . GLY F 1 31 ? 58.16300 15.44000 130.28800 1.000 37.21000 100 GLY F CA 1
ATOM 7383 C C . GLY F 1 31 ? 58.46100 14.01100 129.87800 1.000 37.45000 100 GLY F C 1
ATOM 7384 O O . GLY F 1 31 ? 58.32600 13.60800 128.72100 1.000 36.80000 100 GLY F O 1
ATOM 7385 N N . THR F 1 32 ? 58.88800 13.23200 130.87100 1.000 35.93000 101 THR F N 1
ATOM 7386 C CA . THR F 1 32 ? 59.19700 11.82200 130.68000 1.000 37.20000 101 THR F CA 1
ATOM 7387 C C . THR F 1 32 ? 58.44100 10.95000 131.67600 1.000 37.22000 101 THR F C 1
ATOM 7388 O O . THR F 1 32 ? 58.80800 9.78900 131.88200 1.000 40.81000 101 THR F O 1
ATOM 7392 N N . GLY F 1 33 ? 57.39300 11.48500 132.29500 1.000 35.14000 102 GLY F N 1
ATOM 7393 C CA . GLY F 1 33 ? 56.61500 10.72200 133.24800 1.000 35.88000 102 GLY F CA 1
ATOM 7394 C C . GLY F 1 33 ? 57.09500 10.79300 134.68000 1.000 34.69000 102 GLY F C 1
ATOM 7395 O O . GLY F 1 33 ? 56.84600 9.85800 135.45100 1.000 36.83000 102 GLY F O 1
ATOM 7396 N N . VAL F 1 34 ? 57.77800 11.86500 135.06700 1.000 32.73000 103 VAL F N 1
ATOM 7397 C CA . VAL F 1 34 ? 58.25100 12.01000 136.44200 1.000 33.89000 103 VAL F CA 1
ATOM 7398 C C . VAL F 1 34 ? 57.08700 12.43500 137.33100 1.000 35.28000 103 VAL F C 1
ATOM 7399 O O . VAL F 1 34 ? 56.49500 13.50000 137.12900 1.000 36.42000 103 VAL F O 1
ATOM 7403 N N . ALA F 1 35 ? 56.78000 11.61900 138.33800 1.000 33.59000 104 ALA F N 1
ATOM 7404 C CA . ALA F 1 35 ? 55.66400 11.85900 139.24700 1.000 33.77000 104 ALA F CA 1
ATOM 7405 C C . ALA F 1 35 ? 56.17900 12.22600 140.63300 1.000 34.16000 104 ALA F C 1
ATOM 7406 O O . ALA F 1 35 ? 57.01300 11.51300 141.20100 1.000 35.63000 104 ALA F O 1
ATOM 7408 N N . ASP F 1 36 ? 55.67300 13.33700 141.17800 1.000 33.76000 105 ASP F N 1
ATOM 7409 C CA . ASP F 1 36 ? 56.06400 13.80300 142.51000 1.000 33.97000 105 ASP F CA 1
ATOM 7410 C C . ASP F 1 36 ? 54.83000 14.45800 143.14500 1.000 33.24000 105 ASP F C 1
ATOM 7411 O O . ASP F 1 36 ? 54.70600 15.68300 143.23600 1.000 33.53000 105 ASP F O 1
ATOM 7416 N N . ASN F 1 37 ? 53.90200 13.62200 143.60900 1.000 31.75000 106 ASN F N 1
ATOM 7417 C CA . ASN F 1 37 ? 52.57500 14.07700 144.01700 1.000 29.70000 106 ASN F CA 1
ATOM 7418 C C . ASN F 1 37 ? 52.34900 13.82600 145.49800 1.000 30.86000 106 ASN F C 1
ATOM 7419 O O . ASN F 1 37 ? 52.31300 12.67300 145.93900 1.000 32.91000 106 ASN F O 1
ATOM 7424 N N . SER F 1 38 ? 52.18000 14.92000 146.25800 1.000 30.80000 107 SER F N 1
ATOM 7425 C CA . SER F 1 38 ? 51.83000 14.88400 147.67900 1.000 32.21000 107 SER F CA 1
ATOM 7426 C C . SER F 1 38 ? 50.78300 15.97700 147.90500 1.000 31.78000 107 SER F C 1
ATOM 7427 O O . SER F 1 38 ? 51.09200 17.09300 148.32300 1.000 31.67000 107 SER F O 1
ATOM 7430 N N . SER F 1 39 ? 49.53100 15.64900 147.60500 1.000 30.64000 108 SER F N 1
ATOM 7431 C CA . SER F 1 39 ? 48.42600 16.59100 147.70800 1.000 31.03000 108 SER F CA 1
ATOM 7432 C C . SER F 1 39 ? 47.80200 16.63500 149.09500 1.000 31.30000 108 SER F C 1
ATOM 7433 O O . SER F 1 39 ? 46.95900 17.50300 149.35000 1.000 32.82000 108 SER F O 1
ATOM 7436 N N . GLY F 1 40 ? 48.18600 15.72700 149.98700 1.000 30.66000 109 GLY F N 1
ATOM 7437 C CA . GLY F 1 40 ? 47.45600 15.50100 151.21700 1.000 29.34000 109 GLY F CA 1
ATOM 7438 C C . GLY F 1 40 ? 46.28600 14.55000 151.07900 1.000 28.40000 109 GLY F C 1
ATOM 7439 O O . GLY F 1 40 ? 45.65100 14.21700 152.09300 1.000 30.98000 109 GLY F O 1
ATOM 7440 N N . ILE F 1 41 ? 45.99200 14.10000 149.86500 1.000 26.46000 110 ILE F N 1
ATOM 7441 C CA . ILE F 1 41 ? 44.90800 13.17400 149.57300 1.000 25.75000 110 ILE F CA 1
ATOM 7442 C C . ILE F 1 41 ? 45.51200 11.96200 148.87500 1.000 26.33000 110 ILE F C 1
ATOM 7443 O O . ILE F 1 41 ? 45.80200 12.00600 147.68000 1.000 25.65000 110 ILE F O 1
ATOM 7448 N N . PRO F 1 42 ? 45.73200 10.86100 149.59600 1.000 26.69000 111 PRO F N 1
ATOM 7449 C CA . PRO F 1 42 ? 46.48700 9.74000 149.00300 1.000 26.28000 111 PRO F CA 1
ATOM 7450 C C . PRO F 1 42 ? 45.87800 9.17700 147.73000 1.000 26.15000 111 PRO F C 1
ATOM 7451 O O . PRO F 1 42 ? 46.62700 8.80300 146.81700 1.000 26.27000 111 PRO F O 1
ATOM 7455 N N . PHE F 1 43 ? 44.55200 9.05600 147.64100 1.000 25.35000 112 PHE F N 1
ATOM 7456 C CA . PHE F 1 43 ? 43.99700 8.50200 146.40600 1.000 25.25000 112 PHE F CA 1
ATOM 7457 C C . PHE F 1 43 ? 44.16300 9.47400 145.24400 1.000 24.79000 112 PHE F C 1
ATOM 7458 O O . PHE F 1 43 ? 44.43100 9.05200 144.11100 1.000 26.07000 112 PHE F O 1
ATOM 7466 N N . LEU F 1 44 ? 44.02600 10.77600 145.50000 1.000 24.56000 113 LEU F N 1
ATOM 7467 C CA . LEU F 1 44 ? 44.28200 11.74800 144.44200 1.000 24.83000 113 LEU F CA 1
ATOM 7468 C C . LEU F 1 44 ? 45.73600 11.69500 143.99200 1.000 25.81000 113 LEU F C 1
ATOM 7469 O O . LEU F 1 44 ? 46.02300 11.83500 142.79900 1.000 26.98000 113 LEU F O 1
ATOM 7474 N N . ASP F 1 45 ? 46.66900 11.47300 144.92500 1.000 26.75000 114 ASP F N 1
ATOM 7475 C CA . ASP F 1 45 ? 48.06700 11.29500 144.53600 1.000 26.60000 114 ASP F CA 1
ATOM 7476 C C . ASP F 1 45 ? 48.21700 10.13400 143.56100 1.000 26.49000 114 ASP F C 1
ATOM 7477 O O . ASP F 1 45 ? 48.94900 10.23500 142.56900 1.000 26.70000 114 ASP F O 1
ATOM 7482 N N . HIS F 1 46 ? 47.55200 9.01400 143.85100 1.000 25.49000 115 HIS F N 1
ATOM 7483 C CA . HIS F 1 46 ? 47.59200 7.85400 142.96800 1.000 25.19000 115 HIS F CA 1
ATOM 7484 C C . HIS F 1 46 ? 47.06300 8.20400 141.58000 1.000 25.05000 115 HIS F C 1
ATOM 7485 O O . HIS F 1 46 ? 47.62200 7.76500 140.56600 1.000 26.77000 115 HIS F O 1
ATOM 7492 N N . MET F 1 47 ? 46.00500 9.02100 141.51600 1.000 23.62000 116 MET F N 1
ATOM 7493 C CA . MET F 1 47 ? 45.44800 9.43200 140.22900 1.000 24.82000 116 MET F CA 1
ATOM 7494 C C . MET F 1 47 ? 46.36600 10.40800 139.50300 1.000 26.17000 116 MET F C 1
ATOM 7495 O O . MET F 1 47 ? 46.53500 10.31700 138.27900 1.000 28.00000 116 MET F O 1
ATOM 7500 N N . LEU F 1 48 ? 46.94500 11.36500 140.23000 1.000 26.91000 117 LEU F N 1
ATOM 7501 C CA . LEU F 1 48 ? 47.89000 12.28300 139.60900 1.000 26.39000 117 LEU F CA 1
ATOM 7502 C C . LEU F 1 48 ? 49.12100 11.54700 139.10100 1.000 28.62000 117 LEU F C 1
ATOM 7503 O O . LEU F 1 48 ? 49.72500 11.96500 138.10700 1.000 30.16000 117 LEU F O 1
ATOM 7508 N N . ASP F 1 49 ? 49.51100 10.45200 139.76300 1.000 27.95000 118 ASP F N 1
ATOM 7509 C CA . ASP F 1 49 ? 50.60000 9.63500 139.23600 1.000 28.41000 118 ASP F CA 1
ATOM 7510 C C . ASP F 1 49 ? 50.27500 9.10500 137.84400 1.000 31.43000 118 ASP F C 1
ATOM 7511 O O . ASP F 1 49 ? 51.18300 8.96300 137.01600 1.000 30.75000 118 ASP F O 1
ATOM 7516 N N . GLN F 1 50 ? 48.99300 8.81800 137.56900 1.000 30.92000 119 GLN F N 1
ATOM 7517 C CA . GLN F 1 50 ? 48.58800 8.33800 136.24600 1.000 30.74000 119 GLN F CA 1
ATOM 7518 C C . GLN F 1 50 ? 48.82000 9.39300 135.17700 1.000 32.69000 119 GLN F C 1
ATOM 7519 O O . GLN F 1 50 ? 49.13200 9.05600 134.02900 1.000 30.95000 119 GLN F O 1
ATOM 7525 N N . LEU F 1 51 ? 48.63100 10.67000 135.52400 1.000 34.16000 120 LEU F N 1
ATOM 7526 C CA . LEU F 1 51 ? 48.95900 11.74600 134.59900 1.000 37.19000 120 LEU F CA 1
ATOM 7527 C C . LEU F 1 51 ? 50.38800 11.61500 134.11200 1.000 37.24000 120 LEU F C 1
ATOM 7528 O O . LEU F 1 51 ? 50.66600 11.76600 132.91700 1.000 39.52000 120 LEU F O 1
ATOM 7533 N N . ALA F 1 52 ? 51.31000 11.32700 135.03100 1.000 34.79000 121 ALA F N 1
ATOM 7534 C CA . ALA F 1 52 ? 52.71200 11.19300 134.66400 1.000 35.00000 121 ALA F CA 1
ATOM 7535 C C . ALA F 1 52 ? 52.95600 9.91500 133.87400 1.000 36.54000 121 ALA F C 1
ATOM 7536 O O . ALA F 1 52 ? 53.52300 9.95200 132.77500 1.000 38.33000 121 ALA F O 1
ATOM 7538 N N . SER F 1 53 ? 52.53000 8.76900 134.41200 1.000 34.51000 122 SER F N 1
ATOM 7539 C CA . SER F 1 53 ? 52.92300 7.50200 133.80600 1.000 37.46000 122 SER F CA 1
ATOM 7540 C C . SER F 1 53 ? 52.23300 7.28200 132.46700 1.000 34.62000 122 SER F C 1
ATOM 7541 O O . SER F 1 53 ? 52.83100 6.70700 131.55100 1.000 39.30000 122 SER F O 1
ATOM 7544 N N . HIS F 1 54 ? 50.98100 7.72500 132.32500 1.000 30.62000 123 HIS F N 1
ATOM 7545 C CA . HIS F 1 54 ? 50.26000 7.51800 131.07400 1.000 30.49000 123 HIS F CA 1
ATOM 7546 C C . HIS F 1 54 ? 50.28100 8.72200 130.14200 1.000 32.12000 123 HIS F C 1
ATOM 7547 O O . HIS F 1 54 ? 50.10300 8.54700 128.93100 1.000 35.61000 123 HIS F O 1
ATOM 7554 N N . GLY F 1 55 ? 50.50700 9.92600 130.65900 1.000 30.69000 124 GLY F N 1
ATOM 7555 C CA . GLY F 1 55 ? 50.56500 11.09500 129.79800 1.000 29.45000 124 GLY F CA 1
ATOM 7556 C C . GLY F 1 55 ? 51.98200 11.49900 129.44900 1.000 29.84000 124 GLY F C 1
ATOM 7557 O O . GLY F 1 55 ? 52.19500 12.35400 128.57800 1.000 31.17000 124 GLY F O 1
ATOM 7558 N N . LEU F 1 56 ? 52.95800 10.88100 130.12400 1.000 29.94000 125 LEU F N 1
ATOM 7559 C CA . LEU F 1 56 ? 54.37200 11.23100 130.02900 1.000 31.07000 125 LEU F CA 1
ATOM 7560 C C . LEU F 1 56 ? 54.62400 12.67300 130.45000 1.000 32.03000 125 LEU F C 1
ATOM 7561 O O . LEU F 1 56 ? 55.66400 13.24700 130.13300 1.000 35.08000 125 LEU F O 1
ATOM 7566 N N . PHE F 1 57 ? 53.68900 13.26700 131.17900 1.000 31.00000 126 PHE F N 1
ATOM 7567 C CA . PHE F 1 57 ? 53.94200 14.55600 131.79700 1.000 30.24000 126 PHE F CA 1
ATOM 7568 C C . PHE F 1 57 ? 54.86700 14.38900 132.99200 1.000 31.89000 126 PHE F C 1
ATOM 7569 O O . PHE F 1 57 ? 54.91700 13.33300 133.62700 1.000 32.90000 126 PHE F O 1
ATOM 7577 N N . ASP F 1 58 ? 55.61700 15.43800 133.29300 1.000 31.78000 127 ASP F N 1
ATOM 7578 C CA . ASP F 1 58 ? 56.23900 15.55800 134.60300 1.000 32.09000 127 ASP F CA 1
ATOM 7579 C C . ASP F 1 58 ? 55.26700 16.33600 135.47800 1.000 32.89000 127 ASP F C 1
ATOM 7580 O O . ASP F 1 58 ? 54.89700 17.46500 135.14500 1.000 36.14000 127 ASP F O 1
ATOM 7585 N N . VAL F 1 59 ? 54.82500 15.72500 136.57100 1.000 31.97000 128 VAL F N 1
ATOM 7586 C CA . VAL F 1 59 ? 53.77200 16.29300 137.40600 1.000 32.52000 128 VAL F CA 1
ATOM 7587 C C . VAL F 1 59 ? 54.30200 16.40300 138.82900 1.000 34.21000 128 VAL F C 1
ATOM 7588 O O . VAL F 1 59 ? 54.65100 15.39100 139.44600 1.000 37.46000 128 VAL F O 1
ATOM 7592 N N . HIS F 1 60 ? 54.36700 17.63000 139.34000 1.000 34.05000 129 HIS F N 1
ATOM 7593 C CA . HIS F 1 60 ? 54.75900 17.90600 140.71800 1.000 34.43000 129 HIS F CA 1
ATOM 7594 C C . HIS F 1 60 ? 53.61100 18.63100 141.40200 1.000 34.14000 129 HIS F C 1
ATOM 7595 O O . HIS F 1 60 ? 53.20200 19.70900 140.95800 1.000 35.17000 129 HIS F O 1
ATOM 7602 N N . VAL F 1 61 ? 53.08600 18.04200 142.47000 1.000 31.49000 130 VAL F N 1
ATOM 7603 C CA . VAL F 1 61 ? 52.04200 18.67300 143.26600 1.000 30.63000 130 VAL F CA 1
ATOM 7604 C C . VAL F 1 61 ? 52.42300 18.54100 144.73000 1.000 31.59000 130 VAL F C 1
ATOM 7605 O O . VAL F 1 61 ? 52.69400 17.43400 145.20600 1.000 32.68000 130 VAL F O 1
ATOM 7609 N N . LYS F 1 62 ? 52.45500 19.66500 145.43800 1.000 32.53000 131 LYS F N 1
ATOM 7610 C CA . LYS F 1 62 ? 52.64400 19.67600 146.88300 1.000 34.13000 131 LYS F CA 1
ATOM 7611 C C . LYS F 1 62 ? 51.54200 20.53800 147.47200 1.000 32.84000 131 LYS F C 1
ATOM 7612 O O . LYS F 1 62 ? 51.43500 21.72100 147.13800 1.000 34.44000 131 LYS F O 1
ATOM 7618 N N . ALA F 1 63 ? 50.70500 19.94200 148.31400 1.000 33.14000 132 ALA F N 1
ATOM 7619 C CA . ALA F 1 63 ? 49.59600 20.67500 148.90000 1.000 32.99000 132 ALA F CA 1
ATOM 7620 C C . ALA F 1 63 ? 49.37600 20.23000 150.33400 1.000 34.36000 132 ALA F C 1
ATOM 7621 O O . ALA F 1 63 ? 49.55200 19.05500 150.66700 1.000 35.73000 132 ALA F O 1
ATOM 7623 N N . THR F 1 64 ? 49.02000 21.19500 151.17400 1.000 35.20000 133 THR F N 1
ATOM 7624 C CA . THR F 1 64 ? 48.45800 20.95900 152.49400 1.000 35.58000 133 THR F CA 1
ATOM 7625 C C . THR F 1 64 ? 47.18100 21.77800 152.60600 1.000 34.24000 133 THR F C 1
ATOM 7626 O O . THR F 1 64 ? 46.97800 22.74500 151.86800 1.000 33.61000 133 THR F O 1
ATOM 7630 N N . GLY F 1 65 ? 46.30800 21.38400 153.52100 1.000 33.99000 134 GLY F N 1
ATOM 7631 C CA . GLY F 1 65 ? 45.03400 22.06700 153.60200 1.000 34.36000 134 GLY F CA 1
ATOM 7632 C C . GLY F 1 65 ? 44.19500 21.56700 154.75400 1.000 32.51000 134 GLY F C 1
ATOM 7633 O O . GLY F 1 65 ? 44.64200 20.76700 155.58600 1.000 32.12000 134 GLY F O 1
ATOM 7634 N N . ASP F 1 66 ? 42.95500 22.06400 154.78300 1.000 29.12000 135 ASP F N 1
ATOM 7635 C CA . ASP F 1 66 ? 42.04500 21.82700 155.89500 1.000 29.34000 135 ASP F CA 1
ATOM 7636 C C . ASP F 1 66 ? 41.34700 20.48200 155.76600 1.000 28.78000 135 ASP F C 1
ATOM 7637 O O . ASP F 1 66 ? 40.11600 20.39400 155.85600 1.000 29.19000 135 ASP F O 1
ATOM 7642 N N . THR F 1 67 ? 42.13800 19.42400 155.58500 1.000 29.48000 136 THR F N 1
ATOM 7643 C CA . THR F 1 67 ? 41.59100 18.08700 155.42200 1.000 29.09000 136 THR F CA 1
ATOM 7644 C C . THR F 1 67 ? 40.93400 17.57000 156.69200 1.000 29.92000 136 THR F C 1
ATOM 7645 O O . THR F 1 67 ? 40.29400 16.51500 156.65100 1.000 31.83000 136 THR F O 1
ATOM 7649 N N . HIS F 1 68 ? 41.07300 18.28200 157.81300 1.000 30.88000 137 HIS F N 1
ATOM 7650 C CA . HIS F 1 68 ? 40.29700 17.94300 158.99900 1.000 32.73000 137 HIS F CA 1
ATOM 7651 C C . HIS F 1 68 ? 38.81500 18.27000 158.83400 1.000 32.67000 137 HIS F C 1
ATOM 7652 O O . HIS F 1 68 ? 37.99300 17.74400 159.59200 1.000 34.12000 137 HIS F O 1
ATOM 7659 N N . ILE F 1 69 ? 38.45900 19.14500 157.89000 1.000 29.76000 138 ILE F N 1
ATOM 7660 C CA . ILE F 1 69 ? 37.05300 19.35800 157.55200 1.000 28.30000 138 ILE F CA 1
ATOM 7661 C C . ILE F 1 69 ? 36.57500 18.25900 156.61500 1.000 27.67000 138 ILE F C 1
ATOM 7662 O O . ILE F 1 69 ? 35.68900 17.46400 156.94600 1.000 29.24000 138 ILE F O 1
ATOM 7667 N N . ASP F 1 70 ? 37.15600 18.22100 155.42600 1.000 26.25000 139 ASP F N 1
ATOM 7668 C CA . ASP F 1 70 ? 37.04600 17.12900 154.46200 1.000 25.70000 139 ASP F CA 1
ATOM 7669 C C . ASP F 1 70 ? 38.09700 17.41300 153.39300 1.000 24.61000 139 ASP F C 1
ATOM 7670 O O . ASP F 1 70 ? 38.89600 18.35000 153.52700 1.000 25.33000 139 ASP F O 1
ATOM 7675 N N . ASP F 1 71 ? 38.11600 16.60500 152.33700 1.000 23.24000 140 ASP F N 1
ATOM 7676 C CA . ASP F 1 71 ? 39.11600 16.78200 151.29100 1.000 22.58000 140 ASP F CA 1
ATOM 7677 C C . ASP F 1 71 ? 38.70300 17.80800 150.24400 1.000 22.61000 140 ASP F C 1
ATOM 7678 O O . ASP F 1 71 ? 39.46400 18.04300 149.30200 1.000 23.76000 140 ASP F O 1
ATOM 7683 N N . HIS F 1 72 ? 37.52800 18.42700 150.39800 1.000 21.85000 141 HIS F N 1
ATOM 7684 C CA . HIS F 1 72 ? 36.92600 19.21400 149.31900 1.000 21.44000 141 HIS F CA 1
ATOM 7685 C C . HIS F 1 72 ? 37.79600 20.40300 148.91900 1.000 22.44000 141 HIS F C 1
ATOM 7686 O O . HIS F 1 72 ? 38.07500 20.60600 147.72900 1.000 23.02000 141 HIS F O 1
ATOM 7693 N N . HIS F 1 73 ? 38.20300 21.22800 149.89200 1.000 22.53000 142 HIS F N 1
ATOM 7694 C CA . HIS F 1 73 ? 38.93100 22.44600 149.54700 1.000 22.28000 142 HIS F CA 1
ATOM 7695 C C . HIS F 1 73 ? 40.28200 22.11500 148.92500 1.000 22.52000 142 HIS F C 1
ATOM 7696 O O . HIS F 1 73 ? 40.68900 22.74500 147.94300 1.000 25.07000 142 HIS F O 1
ATOM 7703 N N . THR F 1 74 ? 40.99200 21.13000 149.48600 1.000 23.48000 143 THR F N 1
ATOM 7704 C CA . THR F 1 74 ? 42.26800 20.71200 148.91500 1.000 23.52000 143 THR F CA 1
ATOM 7705 C C . THR F 1 74 ? 42.08500 20.18500 147.49400 1.000 24.45000 143 THR F C 1
ATOM 7706 O O . THR F 1 74 ? 42.81000 20.58400 146.57400 1.000 23.39000 143 THR F O 1
ATOM 7710 N N . ASN F 1 75 ? 41.12600 19.27100 147.30800 1.000 23.87000 144 ASN F N 1
ATOM 7711 C CA . ASN F 1 75 ? 40.83100 18.71400 145.98600 1.000 22.73000 144 ASN F CA 1
ATOM 7712 C C . ASN F 1 75 ? 40.56900 19.82300 144.97300 1.000 22.33000 144 ASN F C 1
ATOM 7713 O O . ASN F 1 75 ? 41.15300 19.84500 143.88000 1.000 22.47000 144 ASN F O 1
ATOM 7718 N N . GLU F 1 76 ? 39.71900 20.77800 145.34500 1.000 22.63000 145 GLU F N 1
ATOM 7719 C CA . GLU F 1 76 ? 39.36200 21.86700 144.44700 1.000 22.89000 145 GLU F CA 1
ATOM 7720 C C . GLU F 1 76 ? 40.56600 22.74800 144.14400 1.000 24.54000 145 GLU F C 1
ATOM 7721 O O . GLU F 1 76 ? 40.83400 23.07600 142.98100 1.000 23.93000 145 GLU F O 1
ATOM 7727 N N . ASP F 1 77 ? 41.31200 23.13700 145.18000 1.000 24.77000 146 ASP F N 1
ATOM 7728 C CA . ASP F 1 77 ? 42.40500 24.07400 144.96500 1.000 25.37000 146 ASP F CA 1
ATOM 7729 C C . ASP F 1 77 ? 43.56000 23.43600 144.19800 1.000 26.38000 146 ASP F C 1
ATOM 7730 O O . ASP F 1 77 ? 44.21800 24.11700 143.40300 1.000 26.69000 146 ASP F O 1
ATOM 7735 N N . VAL F 1 78 ? 43.80400 22.14000 144.39300 1.000 24.83000 147 VAL F N 1
ATOM 7736 C CA . VAL F 1 78 ? 44.79600 21.44300 143.57700 1.000 25.45000 147 VAL F CA 1
ATOM 7737 C C . VAL F 1 78 ? 44.36300 21.43800 142.11300 1.000 25.41000 147 VAL F C 1
ATOM 7738 O O . VAL F 1 78 ? 45.16100 21.72600 141.20700 1.000 25.77000 147 VAL F O 1
ATOM 7742 N N . ALA F 1 79 ? 43.08500 21.11800 141.86400 1.000 24.26000 148 ALA F N 1
ATOM 7743 C CA . ALA F 1 79 ? 42.56700 21.05800 140.49500 1.000 24.13000 148 ALA F CA 1
ATOM 7744 C C . ALA F 1 79 ? 42.63400 22.42100 139.81200 1.000 23.81000 148 ALA F C 1
ATOM 7745 O O . ALA F 1 79 ? 43.03700 22.52000 138.64300 1.000 24.73000 148 ALA F O 1
ATOM 7747 N N . LEU F 1 80 ? 42.22800 23.48000 140.51900 1.000 23.86000 149 LEU F N 1
ATOM 7748 C CA . LEU F 1 80 ? 42.31700 24.82800 139.96200 1.000 24.26000 149 LEU F CA 1
ATOM 7749 C C . LEU F 1 80 ? 43.74900 25.16700 139.57800 1.000 25.63000 149 LEU F C 1
ATOM 7750 O O . LEU F 1 80 ? 43.99600 25.71100 138.49400 1.000 26.61000 149 LEU F O 1
ATOM 7755 N N . ALA F 1 81 ? 44.70700 24.84400 140.45600 1.000 25.35000 150 ALA F N 1
ATOM 7756 C CA . ALA F 1 81 ? 46.10800 25.15900 140.19900 1.000 26.04000 150 ALA F CA 1
ATOM 7757 C C . ALA F 1 81 ? 46.65200 24.37900 139.00800 1.000 27.78000 150 ALA F C 1
ATOM 7758 O O . ALA F 1 81 ? 47.41700 24.92500 138.20600 1.000 28.33000 150 ALA F O 1
ATOM 7760 N N . ILE F 1 82 ? 46.28000 23.10200 138.88200 1.000 26.28000 151 ILE F N 1
ATOM 7761 C CA . ILE F 1 82 ? 46.73300 22.30900 137.74000 1.000 24.96000 151 ILE F CA 1
ATOM 7762 C C . ILE F 1 82 ? 46.22000 22.91100 136.43600 1.000 26.23000 151 ILE F C 1
ATOM 7763 O O . ILE F 1 82 ? 46.96300 23.02500 135.45300 1.000 26.72000 151 ILE F O 1
ATOM 7768 N N . GLY F 1 83 ? 44.95000 23.32000 136.40900 1.000 24.70000 152 GLY F N 1
ATOM 7769 C CA . GLY F 1 83 ? 44.40400 23.92600 135.20100 1.000 26.10000 152 GLY F CA 1
ATOM 7770 C C . GLY F 1 83 ? 45.12700 25.20000 134.80900 1.000 26.60000 152 GLY F C 1
ATOM 7771 O O . GLY F 1 83 ? 45.39100 25.43900 133.62700 1.000 27.26000 152 GLY F O 1
ATOM 7772 N N . THR F 1 84 ? 45.45800 26.03400 135.79900 1.000 27.15000 153 THR F N 1
ATOM 7773 C CA . THR F 1 84 ? 46.20200 27.25800 135.53300 1.000 27.74000 153 THR F CA 1
ATOM 7774 C C . THR F 1 84 ? 47.61000 26.94700 135.04300 1.000 28.99000 153 THR F C 1
ATOM 7775 O O . THR F 1 84 ? 48.09400 27.56900 134.08900 1.000 29.62000 153 THR F O 1
ATOM 7779 N N . ALA F 1 85 ? 48.27400 25.97600 135.67500 1.000 29.27000 154 ALA F N 1
ATOM 7780 C CA . ALA F 1 85 ? 49.61200 25.59000 135.24400 1.000 28.85000 154 ALA F CA 1
ATOM 7781 C C . ALA F 1 85 ? 49.58600 25.04000 133.82500 1.000 28.77000 154 ALA F C 1
ATOM 7782 O O . ALA F 1 85 ? 50.46200 25.36000 133.00900 1.000 29.04000 154 ALA F O 1
ATOM 7784 N N . LEU F 1 86 ? 48.57100 24.23400 133.50900 1.000 28.83000 155 LEU F N 1
ATOM 7785 C CA . LEU F 1 86 ? 48.41800 23.70600 132.15800 1.000 28.51000 155 LEU F CA 1
ATOM 7786 C C . LEU F 1 86 ? 48.24800 24.83900 131.15500 1.000 29.77000 155 LEU F C 1
ATOM 7787 O O . LEU F 1 86 ? 48.90600 24.86300 130.10600 1.000 30.84000 155 LEU F O 1
ATOM 7792 N N . LEU F 1 87 ? 47.38000 25.80100 131.47800 1.000 29.08000 156 LEU F N 1
ATOM 7793 C CA . LEU F 1 87 ? 47.17200 26.95100 130.60300 1.000 30.13000 156 LEU F CA 1
ATOM 7794 C C . LEU F 1 87 ? 48.47300 27.71800 130.37700 1.000 31.75000 156 LEU F C 1
ATOM 7795 O O . LEU F 1 87 ? 48.80200 28.08200 129.24300 1.000 32.47000 156 LEU F O 1
ATOM 7800 N N . GLN F 1 88 ? 49.22800 27.97200 131.45100 1.000 31.89000 157 GLN F N 1
ATOM 7801 C CA . GLN F 1 88 ? 50.49700 28.68000 131.32100 1.000 32.57000 157 GLN F CA 1
ATOM 7802 C C . GLN F 1 88 ? 51.47800 27.90400 130.44800 1.000 32.40000 157 GLN F C 1
ATOM 7803 O O . GLN F 1 88 ? 52.14700 28.48500 129.58400 1.000 33.96000 157 GLN F O 1
ATOM 7809 N N . ALA F 1 89 ? 51.55600 26.58300 130.63800 1.000 32.15000 158 ALA F N 1
ATOM 7810 C CA . ALA F 1 89 ? 52.48500 25.76700 129.85700 1.000 33.86000 158 ALA F CA 1
ATOM 7811 C C . ALA F 1 89 ? 52.12500 25.74400 128.37600 1.000 34.35000 158 ALA F C 1
ATOM 7812 O O . ALA F 1 89 ? 53.02000 25.67600 127.52500 1.000 34.07000 158 ALA F O 1
ATOM 7814 N N . LEU F 1 90 ? 50.83000 25.79300 128.04700 1.000 33.42000 159 LEU F N 1
ATOM 7815 C CA . LEU F 1 90 ? 50.41200 25.69600 126.65000 1.000 33.39000 159 LEU F CA 1
ATOM 7816 C C . LEU F 1 90 ? 50.81800 26.92000 125.84300 1.000 36.81000 159 LEU F C 1
ATOM 7817 O O . LEU F 1 90 ? 50.97700 26.82300 124.62100 1.000 38.12000 159 LEU F O 1
ATOM 7822 N N . GLY F 1 91 ? 50.98000 28.07000 126.49100 1.000 37.67000 160 GLY F N 1
ATOM 7823 C CA . GLY F 1 91 ? 51.37900 29.26500 125.76000 1.000 40.36000 160 GLY F CA 1
ATOM 7824 C C . GLY F 1 91 ? 50.38700 29.60300 124.66300 1.000 42.46000 160 GLY F C 1
ATOM 7825 O O . GLY F 1 91 ? 49.16800 29.56200 124.86000 1.000 42.55000 160 GLY F O 1
ATOM 7826 N N . ASP F 1 92 ? 50.90900 29.92100 123.47800 1.000 43.97000 161 ASP F N 1
ATOM 7827 C CA . ASP F 1 92 ? 50.05500 30.31400 122.36400 1.000 46.38000 161 ASP F CA 1
ATOM 7828 C C . ASP F 1 92 ? 49.38700 29.13600 121.66400 1.000 44.99000 161 ASP F C 1
ATOM 7829 O O . ASP F 1 92 ? 48.62600 29.35900 120.71700 1.000 45.85000 161 ASP F O 1
ATOM 7834 N N . ARG F 1 93 ? 49.64800 27.90200 122.09700 1.000 43.09000 162 ARG F N 1
ATOM 7835 C CA . ARG F 1 93 ? 49.02400 26.69800 121.54600 1.000 43.78000 162 ARG F CA 1
ATOM 7836 C C . ARG F 1 93 ? 49.29100 26.52400 120.05300 1.000 42.02000 162 ARG F C 1
ATOM 7837 O O . ARG F 1 93 ? 48.58700 25.76300 119.38400 1.000 43.26000 162 ARG F O 1
ATOM 7845 N N . LYS F 1 94 ? 50.29800 27.20000 119.50500 1.000 42.44000 163 LYS F N 1
ATOM 7846 C CA . LYS F 1 94 ? 50.54500 27.11300 118.07200 1.000 41.58000 163 LYS F CA 1
ATOM 7847 C C . LYS F 1 94 ? 51.07700 25.73000 117.71400 1.000 40.10000 163 LYS F C 1
ATOM 7848 O O . LYS F 1 94 ? 51.99100 25.21800 118.36600 1.000 41.22000 163 LYS F O 1
ATOM 7854 N N . GLY F 1 95 ? 50.48100 25.11400 116.69300 1.000 38.58000 164 GLY F N 1
ATOM 7855 C CA . GLY F 1 95 ? 51.01900 23.90000 116.11900 1.000 37.49000 164 GLY F CA 1
ATOM 7856 C C . GLY F 1 95 ? 50.66000 22.60600 116.81900 1.000 35.68000 164 GLY F C 1
ATOM 7857 O O . GLY F 1 95 ? 51.09600 21.54100 116.36200 1.000 34.95000 164 GLY F O 1
ATOM 7858 N N . ILE F 1 96 ? 49.87800 22.64600 117.90200 1.000 33.99000 165 ILE F N 1
ATOM 7859 C CA . ILE F 1 96 ? 49.57500 21.43700 118.65400 1.000 32.02000 165 ILE F CA 1
ATOM 7860 C C . ILE F 1 96 ? 48.35900 20.75200 118.04600 1.000 31.62000 165 ILE F C 1
ATOM 7861 O O . ILE F 1 96 ? 47.57600 21.35300 117.30500 1.000 32.57000 165 ILE F O 1
ATOM 7866 N N . ASN F 1 97 ? 48.20600 19.46400 118.36200 1.000 28.92000 166 ASN F N 1
ATOM 7867 C CA . ASN F 1 97 ? 47.04000 18.71900 117.89200 1.000 30.30000 166 ASN F CA 1
ATOM 7868 C C . ASN F 1 97 ? 45.74000 19.33700 118.39200 1.000 30.52000 166 ASN F C 1
ATOM 7869 O O . ASN F 1 97 ? 44.73700 19.32900 117.67100 1.000 31.04000 166 ASN F O 1
ATOM 7874 N N . ARG F 1 98 ? 45.75000 19.87500 119.61900 1.000 28.71000 167 ARG F N 1
ATOM 7875 C CA . ARG F 1 98 ? 44.65300 20.59600 120.27100 1.000 28.74000 167 ARG F CA 1
ATOM 7876 C C . ARG F 1 98 ? 43.53700 19.67300 120.74900 1.000 24.97000 167 ARG F C 1
ATOM 7877 O O . ARG F 1 98 ? 43.02500 19.84200 121.86400 1.000 26.01000 167 ARG F O 1
ATOM 7885 N N . PHE F 1 99 ? 43.14800 18.70800 119.92200 1.000 24.64000 168 PHE F N 1
ATOM 7886 C CA . PHE F 1 99 ? 42.16200 17.70000 120.28200 1.000 24.58000 168 PHE F CA 1
ATOM 7887 C C . PHE F 1 99 ? 42.87000 16.44600 120.77800 1.000 25.34000 168 PHE F C 1
ATOM 7888 O O . PHE F 1 99 ? 43.94300 16.08400 120.28900 1.000 27.87000 168 PHE F O 1
ATOM 7896 N N . GLY F 1 100 ? 42.25000 15.77900 121.74800 1.000 25.16000 169 GLY F N 1
ATOM 7897 C CA . GLY F 1 100 ? 42.73600 14.49700 122.22000 1.000 25.83000 169 GLY F CA 1
ATOM 7898 C C . GLY F 1 100 ? 41.59900 13.53300 122.49800 1.000 24.95000 169 GLY F C 1
ATOM 7899 O O . GLY F 1 100 ? 40.52800 13.95200 122.94700 1.000 24.22000 169 GLY F O 1
ATOM 7900 N N . ASN F 1 101 ? 41.81100 12.24600 122.22400 1.000 24.24000 170 ASN F N 1
ATOM 7901 C CA . ASN F 1 101 ? 40.80900 11.20700 122.43500 1.000 25.54000 170 ASN F CA 1
ATOM 7902 C C . ASN F 1 101 ? 41.47500 9.93700 122.93000 1.000 24.58000 170 ASN F C 1
ATOM 7903 O O . ASN F 1 101 ? 42.51900 9.54100 122.40300 1.000 26.50000 170 ASN F O 1
ATOM 7908 N N . PHE F 1 102 ? 40.86000 9.28300 123.91800 1.000 24.28000 171 PHE F N 1
ATOM 7909 C CA . PHE F 1 102 ? 41.35800 7.98200 124.33800 1.000 22.71000 171 PHE F CA 1
ATOM 7910 C C . PHE F 1 102 ? 40.27900 7.22000 125.08500 1.000 23.18000 171 PHE F C 1
ATOM 7911 O O . PHE F 1 102 ? 39.59800 7.78400 125.94800 1.000 24.18000 171 PHE F O 1
ATOM 7919 N N . SER F 1 103 ? 40.16000 5.93000 124.77400 1.000 24.22000 172 SER F N 1
ATOM 7920 C CA . SER F 1 103 ? 39.33300 4.99500 125.53000 1.000 24.49000 172 SER F CA 1
ATOM 7921 C C . SER F 1 103 ? 40.25500 4.09700 126.34300 1.000 24.61000 172 SER F C 1
ATOM 7922 O O . SER F 1 103 ? 41.05100 3.34500 125.77500 1.000 25.21000 172 SER F O 1
ATOM 7925 N N . ALA F 1 104 ? 40.15600 4.18200 127.66900 1.000 23.83000 173 ALA F N 1
ATOM 7926 C CA . ALA F 1 104 ? 41.02600 3.40600 128.54000 1.000 22.90000 173 ALA F CA 1
ATOM 7927 C C . ALA F 1 104 ? 40.23800 2.28000 129.19400 1.000 22.90000 173 ALA F C 1
ATOM 7928 O O . ALA F 1 104 ? 39.30000 2.54900 129.96300 1.000 23.57000 173 ALA F O 1
ATOM 7930 N N . PRO F 1 105 ? 40.56000 1.02300 128.91200 1.000 22.31000 174 PRO F N 1
ATOM 7931 C CA . PRO F 1 105 ? 40.01200 -0.07000 129.71200 1.000 24.50000 174 PRO F CA 1
ATOM 7932 C C . PRO F 1 105 ? 40.86000 -0.27100 130.95500 1.000 25.36000 174 PRO F C 1
ATOM 7933 O O . PRO F 1 105 ? 42.06700 -0.02100 130.96500 1.000 28.58000 174 PRO F O 1
ATOM 7937 N N . LEU F 1 106 ? 40.20000 -0.67500 132.03200 1.000 23.98000 175 LEU F N 1
ATOM 7938 C CA . LEU F 1 106 ? 40.89700 -1.16700 133.21700 1.000 23.27000 175 LEU F CA 1
ATOM 7939 C C . LEU F 1 106 ? 40.02400 -2.30200 133.73200 1.000 21.81000 175 LEU F C 1
ATOM 7940 O O . LEU F 1 106 ? 38.99300 -2.05400 134.36800 1.000 22.60000 175 LEU F O 1
ATOM 7945 N N . ASP F 1 107 ? 40.44100 -3.53500 133.44300 1.000 23.06000 176 ASP F N 1
ATOM 7946 C CA . ASP F 1 107 ? 39.62600 -4.71200 133.70000 1.000 22.32000 176 ASP F CA 1
ATOM 7947 C C . ASP F 1 107 ? 38.22400 -4.46300 133.15800 1.000 21.59000 176 ASP F C 1
ATOM 7948 O O . ASP F 1 107 ? 38.07100 -4.20400 131.95800 1.000 22.95000 176 ASP F O 1
ATOM 7953 N N . GLU F 1 108 ? 37.20300 -4.52100 134.01500 1.000 21.03000 177 GLU F N 1
ATOM 7954 C CA . GLU F 1 108 ? 35.82900 -4.38300 133.54200 1.000 20.51000 177 GLU F CA 1
ATOM 7955 C C . GLU F 1 108 ? 35.44300 -2.94100 133.22100 1.000 21.37000 177 GLU F C 1
ATOM 7956 O O . GLU F 1 108 ? 34.41500 -2.72100 132.56600 1.000 21.88000 177 GLU F O 1
ATOM 7962 N N . ALA F 1 109 ? 36.23400 -1.96500 133.65800 1.000 20.65000 178 ALA F N 1
ATOM 7963 C CA . ALA F 1 109 ? 35.92000 -0.56500 133.40900 1.000 20.12000 178 ALA F CA 1
ATOM 7964 C C . ALA F 1 109 ? 36.40500 -0.14000 132.02700 1.000 21.19000 178 ALA F C 1
ATOM 7965 O O . ALA F 1 109 ? 37.42900 -0.61600 131.52500 1.000 22.91000 178 ALA F O 1
ATOM 7967 N N . LEU F 1 110 ? 35.65200 0.76600 131.41400 1.000 20.60000 179 LEU F N 1
ATOM 7968 C CA . LEU F 1 110 ? 36.02700 1.35000 130.12900 1.000 19.92000 179 LEU F CA 1
ATOM 7969 C C . LEU F 1 110 ? 35.50500 2.77400 130.10200 1.000 20.06000 179 LEU F C 1
ATOM 7970 O O . LEU F 1 110 ? 34.29200 2.98700 130.20100 1.000 21.65000 179 LEU F O 1
ATOM 7975 N N . VAL F 1 111 ? 36.41100 3.74200 129.98700 1.000 20.81000 180 VAL F N 1
ATOM 7976 C CA . VAL F 1 111 ? 36.05700 5.15400 130.03200 1.000 20.41000 180 VAL F CA 1
ATOM 7977 C C . VAL F 1 111 ? 36.67800 5.84900 128.83100 1.000 21.69000 180 VAL F C 1
ATOM 7978 O O . VAL F 1 111 ? 37.88100 5.70200 128.57400 1.000 22.89000 180 VAL F O 1
ATOM 7982 N N . HIS F 1 112 ? 35.86900 6.61800 128.10700 1.000 21.45000 181 HIS F N 1
ATOM 7983 C CA . HIS F 1 112 ? 36.36700 7.42700 127.00700 1.000 21.90000 181 HIS F CA 1
ATOM 7984 C C . HIS F 1 112 ? 36.47500 8.88100 127.42700 1.000 19.82000 181 HIS F C 1
ATOM 7985 O O . HIS F 1 112 ? 35.56600 9.42400 128.05800 1.000 22.15000 181 HIS F O 1
ATOM 7992 N N . VAL F 1 113 ? 37.57800 9.51000 127.05000 1.000 20.91000 182 VAL F N 1
ATOM 7993 C CA . VAL F 1 113 ? 37.78100 10.93700 127.23700 1.000 22.11000 182 VAL F CA 1
ATOM 7994 C C . VAL F 1 113 ? 37.98200 11.57700 125.87400 1.000 22.36000 182 VAL F C 1
ATOM 7995 O O . VAL F 1 113 ? 38.80800 11.11400 125.07600 1.000 23.94000 182 VAL F O 1
ATOM 7999 N N . SER F 1 114 ? 37.24400 12.65200 125.62000 1.000 21.80000 183 SER F N 1
ATOM 8000 C CA . SER F 1 114 ? 37.41700 13.47300 124.43200 1.000 21.71000 183 SER F CA 1
ATOM 8001 C C . SER F 1 114 ? 37.60300 14.90700 124.90200 1.000 22.86000 183 SER F C 1
ATOM 8002 O O . SER F 1 114 ? 36.79900 15.39800 125.70300 1.000 24.52000 183 SER F O 1
ATOM 8005 N N . LEU F 1 115 ? 38.65900 15.57800 124.43500 1.000 22.97000 184 LEU F N 1
ATOM 8006 C CA . LEU F 1 115 ? 38.89700 16.93800 124.89600 1.000 23.38000 184 LEU F CA 1
ATOM 8007 C C . LEU F 1 115 ? 39.42000 17.82000 123.76700 1.000 22.41000 184 LEU F C 1
ATOM 8008 O O . LEU F 1 115 ? 39.98600 17.34800 122.77500 1.000 24.22000 184 LEU F O 1
ATOM 8013 N N . ASP F 1 116 ? 39.22200 19.12300 123.94900 1.000 22.97000 185 ASP F N 1
ATOM 8014 C CA . ASP F 1 116 ? 39.71700 20.14600 123.03700 1.000 24.03000 185 ASP F CA 1
ATOM 8015 C C . ASP F 1 116 ? 40.29200 21.27500 123.88000 1.000 25.51000 185 ASP F C 1
ATOM 8016 O O . ASP F 1 116 ? 39.62000 21.77700 124.78900 1.000 25.70000 185 ASP F O 1
ATOM 8021 N N . LEU F 1 117 ? 41.54500 21.64300 123.61100 1.000 25.51000 186 LEU F N 1
ATOM 8022 C CA . LEU F 1 117 ? 42.18800 22.77700 124.27800 1.000 25.78000 186 LEU F CA 1
ATOM 8023 C C . LEU F 1 117 ? 41.73300 24.03900 123.54900 1.000 27.81000 186 LEU F C 1
ATOM 8024 O O . LEU F 1 117 ? 42.46000 24.65800 122.76300 1.000 29.99000 186 LEU F O 1
ATOM 8029 N N . SER F 1 118 ? 40.48400 24.40700 123.82700 1.000 27.60000 187 SER F N 1
ATOM 8030 C CA . SER F 1 118 ? 39.70200 25.36000 123.05200 1.000 28.33000 187 SER F CA 1
ATOM 8031 C C . SER F 1 118 ? 39.72400 26.77300 123.60400 1.000 27.45000 187 SER F C 1
ATOM 8032 O O . SER F 1 118 ? 39.41400 27.71500 122.86500 1.000 29.78000 187 SER F O 1
ATOM 8035 N N . GLY F 1 119 ? 40.03500 26.93700 124.88700 1.000 27.14000 188 GLY F N 1
ATOM 8036 C CA . GLY F 1 119 ? 39.86300 28.21100 125.54300 1.000 28.39000 188 GLY F CA 1
ATOM 8037 C C . GLY F 1 119 ? 38.47300 28.45200 126.08400 1.000 27.73000 188 GLY F C 1
ATOM 8038 O O . GLY F 1 119 ? 38.23700 29.51000 126.68000 1.000 30.39000 188 GLY F O 1
ATOM 8039 N N . ARG F 1 120 ? 37.55100 27.51500 125.89300 1.000 25.12000 189 ARG F N 1
ATOM 8040 C CA . ARG F 1 120 ? 36.18100 27.62500 126.39800 1.000 24.01000 189 ARG F CA 1
ATOM 8041 C C . ARG F 1 120 ? 35.94400 26.49600 127.38600 1.000 24.52000 189 ARG F C 1
ATOM 8042 O O . ARG F 1 120 ? 35.97400 25.31700 126.98500 1.000 25.17000 189 ARG F O 1
ATOM 8050 N N . PRO F 1 121 ? 35.73100 26.77500 128.67100 1.000 23.79000 190 PRO F N 1
ATOM 8051 C CA . PRO F 1 121 ? 35.56000 25.68200 129.63600 1.000 22.80000 190 PRO F CA 1
ATOM 8052 C C . PRO F 1 121 ? 34.21800 24.98600 129.45100 1.000 22.88000 190 PRO F C 1
ATOM 8053 O O . PRO F 1 121 ? 33.17300 25.63000 129.33200 1.000 24.63000 190 PRO F O 1
ATOM 8057 N N . HIS F 1 122 ? 34.25400 23.65900 129.42600 1.000 22.40000 191 HIS F N 1
ATOM 8058 C CA . HIS F 1 122 ? 33.03700 22.86600 129.51600 1.000 22.40000 191 HIS F CA 1
ATOM 8059 C C . HIS F 1 122 ? 33.40700 21.47200 129.98000 1.000 22.69000 191 HIS F C 1
ATOM 8060 O O . HIS F 1 122 ? 34.34700 20.88100 129.44000 1.000 24.51000 191 HIS F O 1
ATOM 8067 N N . LEU F 1 123 ? 32.65200 20.94300 130.94500 1.000 21.19000 192 LEU F N 1
ATOM 8068 C CA . LEU F 1 123 ? 32.77300 19.55500 131.37000 1.000 21.12000 192 LEU F CA 1
ATOM 8069 C C . LEU F 1 123 ? 31.47700 18.81500 131.06600 1.000 21.00000 192 LEU F C 1
ATOM 8070 O O . LEU F 1 123 ? 30.40800 19.19000 131.56600 1.000 21.95000 192 LEU F O 1
ATOM 8075 N N . GLY F 1 124 ? 31.57200 17.78200 130.23100 1.000 21.14000 193 GLY F N 1
ATOM 8076 C CA . GLY F 1 124 ? 30.53400 16.78800 130.11100 1.000 22.06000 193 GLY F CA 1
ATOM 8077 C C . GLY F 1 124 ? 30.98500 15.55900 130.87100 1.000 21.40000 193 GLY F C 1
ATOM 8078 O O . GLY F 1 124 ? 32.03300 14.98800 130.57500 1.000 25.40000 193 GLY F O 1
ATOM 8079 N N . TYR F 1 125 ? 30.20500 15.17300 131.87600 1.000 23.25000 194 TYR F N 1
ATOM 8080 C CA . TYR F 1 125 ? 30.65600 14.17200 132.83400 1.000 24.10000 194 TYR F CA 1
ATOM 8081 C C . TYR F 1 125 ? 29.57400 13.12600 133.00400 1.000 24.23000 194 TYR F C 1
ATOM 8082 O O . TYR F 1 125 ? 28.46900 13.43700 133.46000 1.000 24.67000 194 TYR F O 1
ATOM 8091 N N . ASP F 1 126 ? 29.90100 11.88500 132.66400 1.000 24.35000 195 ASP F N 1
ATOM 8092 C CA . ASP F 1 126 ? 28.95800 10.80500 132.70400 1.000 28.15000 195 ASP F CA 1
ATOM 8093 C C . ASP F 1 126 ? 29.69300 9.57000 133.23000 1.000 27.91000 195 ASP F C 1
ATOM 8094 O O . ASP F 1 126 ? 30.00500 8.64600 132.48000 1.000 27.83000 195 ASP F O 1
ATOM 8099 N N . LEU F 1 127 ? 30.00000 9.59000 134.53000 1.000 25.99000 196 LEU F N 1
ATOM 8100 C CA . LEU F 1 127 ? 30.49100 8.43300 135.26700 1.000 23.93000 196 LEU F CA 1
ATOM 8101 C C . LEU F 1 127 ? 29.41300 7.95800 136.22300 1.000 26.22000 196 LEU F C 1
ATOM 8102 O O . LEU F 1 127 ? 28.60300 8.75200 136.70700 1.000 31.24000 196 LEU F O 1
ATOM 8107 N N . ASN F 1 128 ? 29.40200 6.65500 136.48600 1.000 23.89000 197 ASN F N 1
ATOM 8108 C CA . ASN F 1 128 ? 28.48600 6.05000 137.44600 1.000 27.26000 197 ASN F CA 1
ATOM 8109 C C . ASN F 1 128 ? 29.35300 5.31400 138.46200 1.000 26.70000 197 ASN F C 1
ATOM 8110 O O . ASN F 1 128 ? 29.62800 4.12400 138.29800 1.000 27.35000 197 ASN F O 1
ATOM 8115 N N . ILE F 1 129 ? 29.79000 6.03400 139.49300 1.000 24.53000 198 ILE F N 1
ATOM 8116 C CA . ILE F 1 129 ? 30.67900 5.48900 140.51700 1.000 22.19000 198 ILE F CA 1
ATOM 8117 C C . ILE F 1 129 ? 29.80000 4.90600 141.62200 1.000 22.26000 198 ILE F C 1
ATOM 8118 O O . ILE F 1 129 ? 29.10200 5.67100 142.30500 1.000 26.19000 198 ILE F O 1
ATOM 8123 N N . PRO F 1 130 ? 29.79300 3.58700 141.82300 1.000 23.94000 199 PRO F N 1
ATOM 8124 C CA . PRO F 1 130 ? 28.76000 2.96000 142.65700 1.000 24.47000 199 PRO F CA 1
ATOM 8125 C C . PRO F 1 130 ? 29.00400 3.01400 144.15800 1.000 23.24000 199 PRO F C 1
ATOM 8126 O O . PRO F 1 130 ? 28.12700 2.57400 144.91100 1.000 25.05000 199 PRO F O 1
ATOM 8130 N N . THR F 1 131 ? 30.14100 3.51600 144.63300 1.000 21.27000 200 THR F N 1
ATOM 8131 C CA . THR F 1 131 ? 30.36800 3.62700 146.07100 1.000 20.81000 200 THR F CA 1
ATOM 8132 C C . THR F 1 131 ? 30.74500 5.06100 146.42200 1.000 22.32000 200 THR F C 1
ATOM 8133 O O . THR F 1 131 ? 31.19800 5.83600 145.57300 1.000 23.84000 200 THR F O 1
ATOM 8137 N N . GLN F 1 132 ? 30.55500 5.41100 147.69600 1.000 22.41000 201 GLN F N 1
ATOM 8138 C CA . GLN F 1 132 ? 30.76900 6.78800 148.11600 1.000 22.86000 201 GLN F CA 1
ATOM 8139 C C . GLN F 1 132 ? 32.20800 7.07400 148.51500 1.000 24.37000 201 GLN F C 1
ATOM 8140 O O . GLN F 1 132 ? 32.61200 8.24200 148.52100 1.000 24.54000 201 GLN F O 1
ATOM 8146 N N . ARG F 1 133 ? 32.99400 6.04700 148.82700 1.000 22.73000 202 ARG F N 1
ATOM 8147 C CA . ARG F 1 133 ? 34.36900 6.23400 149.26900 1.000 23.50000 202 ARG F CA 1
ATOM 8148 C C . ARG F 1 133 ? 35.26300 5.20600 148.60100 1.000 24.41000 202 ARG F C 1
ATOM 8149 O O . ARG F 1 133 ? 34.91700 4.02100 148.54600 1.000 27.22000 202 ARG F O 1
ATOM 8157 N N . VAL F 1 134 ? 36.40200 5.66300 148.09100 1.000 22.58000 203 VAL F N 1
ATOM 8158 C CA . VAL F 1 134 ? 37.51100 4.79400 147.72100 1.000 24.58000 203 VAL F CA 1
ATOM 8159 C C . VAL F 1 134 ? 38.62100 5.09500 148.71400 1.000 25.04000 203 VAL F C 1
ATOM 8160 O O . VAL F 1 134 ? 39.19300 6.19300 148.70600 1.000 25.74000 203 VAL F O 1
ATOM 8164 N N . GLY F 1 135 ? 38.90300 4.14200 149.59400 1.000 24.60000 204 GLY F N 1
ATOM 8165 C CA . GLY F 1 135 ? 39.72200 4.47900 150.74600 1.000 24.82000 204 GLY F CA 1
ATOM 8166 C C . GLY F 1 135 ? 39.02200 5.56600 151.53400 1.000 26.85000 204 GLY F C 1
ATOM 8167 O O . GLY F 1 135 ? 37.83200 5.45500 151.86400 1.000 28.01000 204 GLY F O 1
ATOM 8168 N N . LYS F 1 136 ? 39.74500 6.65000 151.80700 1.000 27.10000 205 LYS F N 1
ATOM 8169 C CA . LYS F 1 136 ? 39.17000 7.82200 152.45600 1.000 27.18000 205 LYS F CA 1
ATOM 8170 C C . LYS F 1 136 ? 38.63300 8.85100 151.46700 1.000 24.64000 205 LYS F C 1
ATOM 8171 O O . LYS F 1 136 ? 38.04300 9.84900 151.89700 1.000 25.82000 205 LYS F O 1
ATOM 8177 N N . TYR F 1 137 ? 38.79800 8.62200 150.16200 1.000 24.07000 206 TYR F N 1
ATOM 8178 C CA . TYR F 1 137 ? 38.47700 9.62200 149.14900 1.000 22.92000 206 TYR F CA 1
ATOM 8179 C C . TYR F 1 137 ? 36.98600 9.60600 148.80800 1.000 22.03000 206 TYR F C 1
ATOM 8180 O O . TYR F 1 137 ? 36.44400 8.58600 148.36400 1.000 21.94000 206 TYR F O 1
ATOM 8189 N N . ASP F 1 138 ? 36.34600 10.75600 148.99300 1.000 22.03000 207 ASP F N 1
ATOM 8190 C CA . ASP F 1 138 ? 34.94300 10.98400 148.65700 1.000 22.22000 207 ASP F CA 1
ATOM 8191 C C . ASP F 1 138 ? 34.77900 11.00600 147.13600 1.000 21.19000 207 ASP F C 1
ATOM 8192 O O . ASP F 1 138 ? 35.32700 11.88400 146.46400 1.000 22.84000 207 ASP F O 1
ATOM 8197 N N . THR F 1 139 ? 34.01800 10.05200 146.58900 1.000 20.88000 208 THR F N 1
ATOM 8198 C CA . THR F 1 139 ? 33.96500 9.94300 145.13200 1.000 20.45000 208 THR F CA 1
ATOM 8199 C C . THR F 1 139 ? 33.21600 11.09600 144.46900 1.000 20.25000 208 THR F C 1
ATOM 8200 O O . THR F 1 139 ? 33.31800 11.25300 143.24500 1.000 21.67000 208 THR F O 1
ATOM 8204 N N . GLN F 1 140 ? 32.50400 11.93200 145.23000 1.000 20.86000 209 GLN F N 1
ATOM 8205 C CA . GLN F 1 140 ? 31.97700 13.17100 144.65900 1.000 22.56000 209 GLN F CA 1
ATOM 8206 C C . GLN F 1 140 ? 33.08400 14.09600 144.17800 1.000 23.16000 209 GLN F C 1
ATOM 8207 O O . GLN F 1 140 ? 32.83800 14.95700 143.32200 1.000 22.86000 209 GLN F O 1
ATOM 8213 N N . LEU F 1 141 ? 34.29100 13.95100 144.71300 1.000 23.26000 210 LEU F N 1
ATOM 8214 C CA . LEU F 1 141 ? 35.37600 14.85600 144.37500 1.000 22.76000 210 LEU F CA 1
ATOM 8215 C C . LEU F 1 141 ? 35.95900 14.60500 142.99100 1.000 22.72000 210 LEU F C 1
ATOM 8216 O O . LEU F 1 141 ? 36.70100 15.45900 142.49800 1.000 22.98000 210 LEU F O 1
ATOM 8221 N N . VAL F 1 142 ? 35.64000 13.47200 142.35100 1.000 21.02000 211 VAL F N 1
ATOM 8222 C CA . VAL F 1 142 ? 36.14500 13.22300 141.00000 1.000 22.66000 211 VAL F CA 1
ATOM 8223 C C . VAL F 1 142 ? 35.57000 14.25000 140.03600 1.000 21.22000 211 VAL F C 1
ATOM 8224 O O . VAL F 1 142 ? 36.30200 14.90200 139.28000 1.000 22.33000 211 VAL F O 1
ATOM 8228 N N . GLU F 1 143 ? 34.24500 14.40500 140.04500 1.000 20.26000 212 GLU F N 1
ATOM 8229 C CA . GLU F 1 143 ? 33.62000 15.38700 139.16600 1.000 20.30000 212 GLU F CA 1
ATOM 8230 C C . GLU F 1 143 ? 34.13900 16.78900 139.46300 1.000 20.31000 212 GLU F C 1
ATOM 8231 O O . GLU F 1 143 ? 34.43700 17.55900 138.54300 1.000 21.67000 212 GLU F O 1
ATOM 8237 N N . HIS F 1 144 ? 34.28100 17.13300 140.74800 1.000 20.82000 213 HIS F N 1
ATOM 8238 C CA . HIS F 1 144 ? 34.71700 18.48100 141.09600 1.000 21.18000 213 HIS F CA 1
ATOM 8239 C C . HIS F 1 144 ? 36.15800 18.71600 140.66800 1.000 21.71000 213 HIS F C 1
ATOM 8240 O O . HIS F 1 144 ? 36.51800 19.83100 140.27300 1.000 22.39000 213 HIS F O 1
ATOM 8247 N N . PHE F 1 145 ? 37.00100 17.68300 140.75300 1.000 22.01000 214 PHE F N 1
ATOM 8248 C CA . PHE F 1 145 ? 38.37000 17.81600 140.27100 1.000 21.84000 214 PHE F CA 1
ATOM 8249 C C . PHE F 1 145 ? 38.38000 18.21700 138.80000 1.000 22.36000 214 PHE F C 1
ATOM 8250 O O . PHE F 1 145 ? 39.01700 19.20200 138.41300 1.000 22.97000 214 PHE F O 1
ATOM 8258 N N . PHE F 1 146 ? 37.66000 17.47300 137.96400 1.000 21.42000 215 PHE F N 1
ATOM 8259 C CA . PHE F 1 146 ? 37.69500 17.79500 136.54500 1.000 20.26000 215 PHE F CA 1
ATOM 8260 C C . PHE F 1 146 ? 36.98900 19.10500 136.23500 1.000 22.41000 215 PHE F C 1
ATOM 8261 O O . PHE F 1 146 ? 37.42700 19.83600 135.33500 1.000 23.50000 215 PHE F O 1
ATOM 8269 N N . GLN F 1 147 ? 35.91200 19.42800 136.95900 1.000 21.42000 216 GLN F N 1
ATOM 8270 C CA . GLN F 1 147 ? 35.23000 20.69600 136.71700 1.000 21.62000 216 GLN F CA 1
ATOM 8271 C C . GLN F 1 147 ? 36.15000 21.87200 137.00800 1.000 21.70000 216 GLN F C 1
ATOM 8272 O O . GLN F 1 147 ? 36.24200 22.81900 136.21700 1.000 23.51000 216 GLN F O 1
ATOM 8278 N N . SER F 1 148 ? 36.84700 21.82500 138.14300 1.000 22.21000 217 SER F N 1
ATOM 8279 C CA . SER F 1 148 ? 37.74400 22.91800 138.50000 1.000 22.78000 217 SER F CA 1
ATOM 8280 C C . SER F 1 148 ? 38.91300 23.01500 137.52800 1.000 23.24000 217 SER F C 1
ATOM 8281 O O . SER F 1 148 ? 39.30000 24.11700 137.12300 1.000 24.20000 217 SER F O 1
ATOM 8284 N N . LEU F 1 149 ? 39.49100 21.87500 137.14800 1.000 23.39000 218 LEU F N 1
ATOM 8285 C CA . LEU F 1 149 ? 40.58600 21.88500 136.17900 1.000 22.81000 218 LEU F CA 1
ATOM 8286 C C . LEU F 1 149 ? 40.13500 22.47000 134.84200 1.000 22.69000 218 LEU F C 1
ATOM 8287 O O . LEU F 1 149 ? 40.86000 23.25400 134.21900 1.000 23.75000 218 LEU F O 1
ATOM 8292 N N . VAL F 1 150 ? 38.94600 22.08500 134.38200 1.000 22.97000 219 VAL F N 1
ATOM 8293 C CA . VAL F 1 150 ? 38.37900 22.64400 133.15800 1.000 23.34000 219 VAL F CA 1
ATOM 8294 C C . VAL F 1 150 ? 38.24000 24.15500 133.27000 1.000 23.38000 219 VAL F C 1
ATOM 8295 O O . VAL F 1 150 ? 38.57300 24.89900 132.33400 1.000 23.54000 219 VAL F O 1
ATOM 8299 N N . ASN F 1 151 ? 37.78100 24.63400 134.42900 1.000 22.93000 220 ASN F N 1
ATOM 8300 C CA . ASN F 1 151 ? 37.44300 26.04600 134.56900 1.000 23.99000 220 ASN F CA 1
ATOM 8301 C C . ASN F 1 151 ? 38.66600 26.94000 134.43500 1.000 24.31000 220 ASN F C 1
ATOM 8302 O O . ASN F 1 151 ? 38.57700 28.02600 133.85300 1.000 26.40000 220 ASN F O 1
ATOM 8307 N N . THR F 1 152 ? 39.80900 26.52400 134.97300 1.000 23.67000 221 THR F N 1
ATOM 8308 C CA . THR F 1 152 ? 40.98400 27.37900 134.88900 1.000 25.20000 221 THR F CA 1
ATOM 8309 C C . THR F 1 152 ? 41.83000 27.11300 133.65500 1.000 26.92000 221 THR F C 1
ATOM 8310 O O . THR F 1 152 ? 42.54400 28.01800 133.21100 1.000 28.81000 221 THR F O 1
ATOM 8314 N N . SER F 1 153 ? 41.76300 25.90900 133.08300 1.000 25.55000 222 SER F N 1
ATOM 8315 C CA . SER F 1 153 ? 42.51100 25.63300 131.86200 1.000 26.55000 222 SER F CA 1
ATOM 8316 C C . SER F 1 153 ? 41.78300 26.10300 130.61000 1.000 27.95000 222 SER F C 1
ATOM 8317 O O . SER F 1 153 ? 42.42700 26.29000 129.57300 1.000 27.95000 222 SER F O 1
ATOM 8320 N N . GLY F 1 154 ? 40.47200 26.31500 130.68300 1.000 25.40000 223 GLY F N 1
ATOM 8321 C CA . GLY F 1 154 ? 39.70300 26.65400 129.49400 1.000 27.03000 223 GLY F CA 1
ATOM 8322 C C . GLY F 1 154 ? 39.54400 25.49400 128.53400 1.000 25.86000 223 GLY F C 1
ATOM 8323 O O . GLY F 1 154 ? 39.54900 25.69100 127.31400 1.000 31.27000 223 GLY F O 1
ATOM 8324 N N . MET F 1 155 ? 39.39200 24.29100 129.05900 1.000 25.36000 224 MET F N 1
ATOM 8325 C CA . MET F 1 155 ? 39.34300 23.06800 128.27500 1.000 25.50000 224 MET F CA 1
ATOM 8326 C C . MET F 1 155 ? 37.89900 22.63400 128.04500 1.000 23.22000 224 MET F C 1
ATOM 8327 O O . MET F 1 155 ? 37.05300 22.78700 128.92800 1.000 23.42000 224 MET F O 1
ATOM 8332 N N . THR F 1 156 ? 37.61900 22.10400 126.84900 1.000 22.41000 225 THR F N 1
ATOM 8333 C CA . THR F 1 156 ? 36.40400 21.33400 126.59600 1.000 21.84000 225 THR F CA 1
ATOM 8334 C C . THR F 1 156 ? 36.71800 19.87900 126.91400 1.000 22.80000 225 THR F C 1
ATOM 8335 O O . THR F 1 156 ? 37.62500 19.30600 126.30500 1.000 23.72000 225 THR F O 1
ATOM 8339 N N . LEU F 1 157 ? 35.99300 19.28000 127.86400 1.000 20.95000 226 LEU F N 1
ATOM 8340 C CA . LEU F 1 157 ? 36.31500 17.93800 128.34400 1.000 21.04000 226 LEU F CA 1
ATOM 8341 C C . LEU F 1 157 ? 35.04800 17.10200 128.44300 1.000 21.24000 226 LEU F C 1
ATOM 8342 O O . LEU F 1 157 ? 34.10100 17.49300 129.13300 1.000 22.74000 226 LEU F O 1
ATOM 8347 N N . HIS F 1 158 ? 35.04300 15.94300 127.77800 1.000 21.21000 227 HIS F N 1
ATOM 8348 C CA . HIS F 1 158 ? 33.93800 14.98900 127.84700 1.000 20.91000 227 HIS F CA 1
ATOM 8349 C C . HIS F 1 158 ? 34.44700 13.66200 128.38800 1.000 21.84000 227 HIS F C 1
ATOM 8350 O O . HIS F 1 158 ? 35.36600 13.06400 127.81800 1.000 23.12000 227 HIS F O 1
ATOM 8357 N N . ILE F 1 159 ? 33.83200 13.19800 129.47100 1.000 20.68000 228 ILE F N 1
ATOM 8358 C CA . ILE F 1 159 ? 34.19000 11.94800 130.13300 1.000 20.00000 228 ILE F CA 1
ATOM 8359 C C . ILE F 1 159 ? 32.96500 11.05000 130.10100 1.000 19.24000 228 ILE F C 1
ATOM 8360 O O . ILE F 1 159 ? 31.90800 11.42700 130.62400 1.000 21.34000 228 ILE F O 1
ATOM 8365 N N . ARG F 1 160 ? 33.09600 9.86600 129.49600 1.000 19.50000 229 ARG F N 1
ATOM 8366 C CA . ARG F 1 160 ? 31.95900 8.96900 129.31200 1.000 21.22000 229 ARG F CA 1
ATOM 8367 C C . ARG F 1 160 ? 32.32300 7.54700 129.71700 1.000 20.49000 229 ARG F C 1
ATOM 8368 O O . ARG F 1 160 ? 33.24100 6.94400 129.14600 1.000 23.14000 229 ARG F O 1
ATOM 8376 N N . GLN F 1 161 ? 31.58600 7.00700 130.68400 1.000 21.18000 230 GLN F N 1
ATOM 8377 C CA . GLN F 1 161 ? 31.76300 5.63300 131.12700 1.000 20.37000 230 GLN F CA 1
ATOM 8378 C C . GLN F 1 161 ? 30.95900 4.68700 130.23600 1.000 21.61000 230 GLN F C 1
ATOM 8379 O O . GLN F 1 161 ? 29.74000 4.83500 130.09500 1.000 23.97000 230 GLN F O 1
ATOM 8385 N N . PHE F 1 162 ? 31.63600 3.70200 129.64900 1.000 22.91000 231 PHE F N 1
ATOM 8386 C CA . PHE F 1 162 ? 30.96500 2.66600 128.87200 1.000 22.18000 231 PHE F CA 1
ATOM 8387 C C . PHE F 1 162 ? 30.79800 1.35700 129.62900 1.000 21.31000 231 PHE F C 1
ATOM 8388 O O . PHE F 1 162 ? 29.88400 0.58200 129.31300 1.000 23.20000 231 PHE F O 1
ATOM 8396 N N . SER F 1 163 ? 31.62800 1.11800 130.63600 1.000 21.36000 232 SER F N 1
ATOM 8397 C CA . SER F 1 163 ? 31.59200 -0.10400 131.41700 1.000 21.38000 232 SER F CA 1
ATOM 8398 C C . SER F 1 163 ? 32.27000 0.19400 132.74100 1.000 20.01000 232 SER F C 1
ATOM 8399 O O . SER F 1 163 ? 33.07500 1.12100 132.83600 1.000 20.49000 232 SER F O 1
ATOM 8402 N N . GLY F 1 164 ? 31.94900 -0.60900 133.75700 1.000 21.73000 233 GLY F N 1
ATOM 8403 C CA . GLY F 1 164 ? 32.64900 -0.50600 135.02300 1.000 20.93000 233 GLY F CA 1
ATOM 8404 C C . GLY F 1 164 ? 31.77000 -0.78400 136.21600 1.000 21.30000 233 GLY F C 1
ATOM 8405 O O . GLY F 1 164 ? 30.61600 -0.34300 136.26100 1.000 22.80000 233 GLY F O 1
ATOM 8406 N N . THR F 1 165 ? 32.31400 -1.53000 137.18400 1.000 21.43000 234 THR F N 1
ATOM 8407 C CA . THR F 1 165 ? 31.62400 -1.81300 138.43900 1.000 21.94000 234 THR F CA 1
ATOM 8408 C C . THR F 1 165 ? 32.45100 -1.49500 139.67400 1.000 22.65000 234 THR F C 1
ATOM 8409 O O . THR F 1 165 ? 31.86400 -1.25200 140.72900 1.000 27.79000 234 THR F O 1
ATOM 8413 N N . ASN F 1 166 ? 33.77200 -1.48400 139.57700 1.000 20.48000 235 ASN F N 1
ATOM 8414 C CA . ASN F 1 166 ? 34.64900 -1.18600 140.70000 1.000 20.13000 235 ASN F CA 1
ATOM 8415 C C . ASN F 1 166 ? 35.01000 0.29700 140.66300 1.000 21.31000 235 ASN F C 1
ATOM 8416 O O . ASN F 1 166 ? 35.50600 0.79500 139.64500 1.000 22.40000 235 ASN F O 1
ATOM 8421 N N . SER F 1 167 ? 34.73500 1.00900 141.76300 1.000 20.03000 236 SER F N 1
ATOM 8422 C CA . SER F 1 167 ? 34.92800 2.45900 141.77500 1.000 20.78000 236 SER F CA 1
ATOM 8423 C C . SER F 1 167 ? 36.38400 2.84300 141.53700 1.000 20.60000 236 SER F C 1
ATOM 8424 O O . SER F 1 167 ? 36.66800 3.79800 140.79800 1.000 21.44000 236 SER F O 1
ATOM 8427 N N . HIS F 1 168 ? 37.31700 2.14500 142.19200 1.000 21.78000 237 HIS F N 1
ATOM 8428 C CA . HIS F 1 168 ? 38.74100 2.38700 141.97000 1.000 20.96000 237 HIS F CA 1
ATOM 8429 C C . HIS F 1 168 ? 39.08800 2.20400 140.49000 1.000 21.03000 237 HIS F C 1
ATOM 8430 O O . HIS F 1 168 ? 39.76000 3.05500 139.89100 1.000 22.00000 237 HIS F O 1
ATOM 8437 N N . HIS F 1 169 ? 38.58000 1.13300 139.86600 1.000 20.88000 238 HIS F N 1
ATOM 8438 C CA . HIS F 1 169 ? 38.83600 0.91200 138.43800 1.000 20.71000 238 HIS F CA 1
ATOM 8439 C C . HIS F 1 169 ? 38.26400 2.03900 137.58100 1.000 21.72000 238 HIS F C 1
ATOM 8440 O O . HIS F 1 169 ? 38.92400 2.51700 136.64700 1.000 22.11000 238 HIS F O 1
ATOM 8447 N N . ILE F 1 170 ? 37.02300 2.45300 137.85800 1.000 20.21000 239 ILE F N 1
ATOM 8448 C CA . ILE F 1 170 ? 36.37700 3.47800 137.03600 1.000 19.36000 239 ILE F CA 1
ATOM 8449 C C . ILE F 1 170 ? 37.15700 4.78300 137.09700 1.000 20.60000 239 ILE F C 1
ATOM 8450 O O . ILE F 1 170 ? 37.42100 5.41900 136.06800 1.000 21.85000 239 ILE F O 1
ATOM 8455 N N . ILE F 1 171 ? 37.52400 5.21000 138.30500 1.000 21.07000 240 ILE F N 1
ATOM 8456 C CA . ILE F 1 171 ? 38.21800 6.48400 138.44700 1.000 20.41000 240 ILE F CA 1
ATOM 8457 C C . ILE F 1 171 ? 39.61700 6.39300 137.85300 1.000 21.37000 240 ILE F C 1
ATOM 8458 O O . ILE F 1 171 ? 40.08100 7.31700 137.17100 1.000 20.98000 240 ILE F O 1
ATOM 8463 N N . GLU F 1 172 ? 40.31100 5.28000 138.09000 1.000 21.59000 241 GLU F N 1
ATOM 8464 C CA . GLU F 1 172 ? 41.65600 5.14600 137.55400 1.000 22.67000 241 GLU F CA 1
ATOM 8465 C C . GLU F 1 172 ? 41.63500 5.08800 136.03000 1.000 22.03000 241 GLU F C 1
ATOM 8466 O O . GLU F 1 172 ? 42.48700 5.69600 135.37400 1.000 24.31000 241 GLU F O 1
ATOM 8472 N N . ALA F 1 173 ? 40.66600 4.37700 135.44800 1.000 22.33000 242 ALA F N 1
ATOM 8473 C CA . ALA F 1 173 ? 40.54800 4.36600 133.99100 1.000 20.92000 242 ALA F CA 1
ATOM 8474 C C . ALA F 1 173 ? 40.29000 5.76900 133.45600 1.000 22.60000 242 ALA F C 1
ATOM 8475 O O . ALA F 1 173 ? 40.80100 6.14500 132.39200 1.000 23.66000 242 ALA F O 1
ATOM 8477 N N . THR F 1 174 ? 39.49200 6.55500 134.17700 1.000 21.83000 243 THR F N 1
ATOM 8478 C CA . THR F 1 174 ? 39.24100 7.93500 133.77600 1.000 21.56000 243 THR F CA 1
ATOM 8479 C C . THR F 1 174 ? 40.53300 8.73900 133.73300 1.000 22.53000 243 THR F C 1
ATOM 8480 O O . THR F 1 174 ? 40.78700 9.47300 132.77100 1.000 23.22000 243 THR F O 1
ATOM 8484 N N . PHE F 1 175 ? 41.36900 8.61100 134.76500 1.000 23.97000 244 PHE F N 1
ATOM 8485 C CA . PHE F 1 175 ? 42.61700 9.36700 134.76300 1.000 22.57000 244 PHE F CA 1
ATOM 8486 C C . PHE F 1 175 ? 43.59000 8.86600 133.69600 1.000 22.25000 244 PHE F C 1
ATOM 8487 O O . PHE F 1 175 ? 44.32500 9.67000 133.11800 1.000 23.80000 244 PHE F O 1
ATOM 8495 N N . LYS F 1 176 ? 43.61200 7.56100 133.41200 1.000 23.33000 245 LYS F N 1
ATOM 8496 C CA . LYS F 1 176 ? 44.45300 7.05400 132.32500 1.000 23.53000 245 LYS F CA 1
ATOM 8497 C C . LYS F 1 176 ? 44.01200 7.62300 130.98600 1.000 23.35000 245 LYS F C 1
ATOM 8498 O O . LYS F 1 176 ? 44.84300 8.05000 130.17100 1.000 23.27000 245 LYS F O 1
ATOM 8504 N N . ALA F 1 177 ? 42.69700 7.60700 130.74300 1.000 22.15000 246 ALA F N 1
ATOM 8505 C CA . ALA F 1 177 ? 42.13700 8.12900 129.50300 1.000 22.26000 246 ALA F CA 1
ATOM 8506 C C . ALA F 1 177 ? 42.37400 9.62400 129.38700 1.000 23.38000 246 ALA F C 1
ATOM 8507 O O . ALA F 1 177 ? 42.73900 10.11700 128.31200 1.000 24.87000 246 ALA F O 1
ATOM 8509 N N . PHE F 1 178 ? 42.16700 10.36000 130.48500 1.000 22.79000 247 PHE F N 1
ATOM 8510 C CA . PHE F 1 178 ? 42.43600 11.79300 130.49200 1.000 22.34000 247 PHE F CA 1
ATOM 8511 C C . PHE F 1 178 ? 43.90400 12.06800 130.19400 1.000 23.01000 247 PHE F C 1
ATOM 8512 O O . PHE F 1 178 ? 44.23000 12.92200 129.35900 1.000 24.26000 247 PHE F O 1
ATOM 8520 N N . ALA F 1 179 ? 44.80500 11.33300 130.85700 1.000 24.12000 248 ALA F N 1
ATOM 8521 C CA . ALA F 1 179 ? 46.23800 11.53400 130.66200 1.000 25.28000 248 ALA F CA 1
ATOM 8522 C C . ALA F 1 179 ? 46.63300 11.33200 129.20700 1.000 25.29000 248 ALA F C 1
ATOM 8523 O O . ALA F 1 179 ? 47.38500 12.13100 128.64100 1.000 26.84000 248 ALA F O 1
ATOM 8525 N N . ARG F 1 180 ? 46.13000 10.26700 128.58600 1.000 25.67000 249 ARG F N 1
ATOM 8526 C CA . ARG F 1 180 ? 46.52800 9.95100 127.22200 1.000 26.11000 249 ARG F CA 1
ATOM 8527 C C . ARG F 1 180 ? 45.87300 10.88500 126.21200 1.000 24.74000 249 ARG F C 1
ATOM 8528 O O . ARG F 1 180 ? 46.49900 11.24800 125.20700 1.000 25.71000 249 ARG F O 1
ATOM 8536 N N . ALA F 1 181 ? 44.62000 11.28200 126.46000 1.000 24.04000 250 ALA F N 1
ATOM 8537 C CA . ALA F 1 181 ? 43.97900 12.27400 125.59800 1.000 22.70000 250 ALA F CA 1
ATOM 8538 C C . ALA F 1 181 ? 44.69500 13.61500 125.69800 1.000 23.54000 250 ALA F C 1
ATOM 8539 O O . ALA F 1 181 ? 44.90700 14.29400 124.68700 1.000 24.57000 250 ALA F O 1
ATOM 8541 N N . LEU F 1 182 ? 45.08700 14.00800 126.91200 1.000 24.65000 251 LEU F N 1
ATOM 8542 C CA . LEU F 1 182 ? 45.79100 15.27300 127.07800 1.000 25.30000 251 LEU F CA 1
ATOM 8543 C C . LEU F 1 182 ? 47.18100 15.21600 126.45600 1.000 26.63000 251 LEU F C 1
ATOM 8544 O O . LEU F 1 182 ? 47.63300 16.19700 125.85200 1.000 28.25000 251 LEU F O 1
ATOM 8549 N N . ARG F 1 183 ? 47.87600 14.07900 126.58800 1.000 27.50000 252 ARG F N 1
ATOM 8550 C CA . ARG F 1 183 ? 49.14800 13.90700 125.88800 1.000 27.04000 252 ARG F CA 1
ATOM 8551 C C . ARG F 1 183 ? 48.97300 14.15600 124.39800 1.000 27.81000 252 ARG F C 1
ATOM 8552 O O . ARG F 1 183 ? 49.71000 14.94100 123.79200 1.000 27.77000 252 ARG F O 1
ATOM 8560 N N . GLN F 1 184 ? 47.97500 13.50800 123.79900 1.000 26.18000 253 GLN F N 1
ATOM 8561 C CA . GLN F 1 184 ? 47.73500 13.67300 122.37000 1.000 25.43000 253 GLN F CA 1
ATOM 8562 C C . GLN F 1 184 ? 47.45200 15.13000 122.02000 1.000 27.16000 253 GLN F C 1
ATOM 8563 O O . GLN F 1 184 ? 48.01400 15.67000 121.05700 1.000 28.46000 253 GLN F O 1
ATOM 8569 N N . ALA F 1 185 ? 46.59400 15.79000 122.80500 1.000 27.43000 254 ALA F N 1
ATOM 8570 C CA . ALA F 1 185 ? 46.20900 17.16400 122.49000 1.000 25.91000 254 ALA F CA 1
ATOM 8571 C C . ALA F 1 185 ? 47.38500 18.12600 122.59800 1.000 27.46000 254 ALA F C 1
ATOM 8572 O O . ALA F 1 185 ? 47.45100 19.10400 121.84300 1.000 28.86000 254 ALA F O 1
ATOM 8574 N N . THR F 1 186 ? 48.30800 17.88700 123.53300 1.000 28.34000 255 THR F N 1
ATOM 8575 C CA . THR F 1 186 ? 49.42700 18.80600 123.71200 1.000 29.80000 255 THR F CA 1
ATOM 8576 C C . THR F 1 186 ? 50.58700 18.52100 122.76600 1.000 30.74000 255 THR F C 1
ATOM 8577 O O . THR F 1 186 ? 51.46300 19.37900 122.61300 1.000 30.65000 255 THR F O 1
ATOM 8581 N N . GLU F 1 187 ? 50.62200 17.34700 122.13900 1.000 31.66000 256 GLU F N 1
ATOM 8582 C CA . GLU F 1 187 ? 51.70400 17.03300 121.21800 1.000 32.35000 256 GLU F CA 1
ATOM 8583 C C . GLU F 1 187 ? 51.55700 17.83800 119.92600 1.000 34.22000 256 GLU F C 1
ATOM 8584 O O . GLU F 1 187 ? 50.47000 18.30200 119.56900 1.000 35.09000 256 GLU F O 1
ATOM 8590 N N . TYR F 1 188 ? 52.67700 18.01500 119.22800 1.000 35.40000 257 TYR F N 1
ATOM 8591 C CA . TYR F 1 188 ? 52.68600 18.84100 118.03000 1.000 36.78000 257 TYR F CA 1
ATOM 8592 C C . TYR F 1 188 ? 52.20000 18.06300 116.81600 1.000 39.10000 257 TYR F C 1
ATOM 8593 O O . TYR F 1 188 ? 52.54100 16.89100 116.62900 1.000 40.58000 257 TYR F O 1
ATOM 8602 N N . ASP F 1 189 ? 51.38600 18.72700 115.99600 1.000 38.97000 258 ASP F N 1
ATOM 8603 C CA . ASP F 1 189 ? 50.91300 18.18100 114.72800 1.000 40.28000 258 ASP F CA 1
ATOM 8604 C C . ASP F 1 189 ? 52.03100 18.35600 113.70600 1.000 46.37000 258 ASP F C 1
ATOM 8605 O O . ASP F 1 189 ? 52.38100 19.48500 113.35000 1.000 47.39000 258 ASP F O 1
ATOM 8610 N N . THR F 1 190 ? 52.60200 17.24300 113.23700 1.000 49.61000 259 THR F N 1
ATOM 8611 C CA . THR F 1 190 ? 53.76700 17.32800 112.36000 1.000 53.40000 259 THR F CA 1
ATOM 8612 C C . THR F 1 190 ? 53.44100 18.04600 111.05300 1.000 53.57000 259 THR F C 1
ATOM 8613 O O . THR F 1 190 ? 54.32600 18.65900 110.44200 1.000 53.98000 259 THR F O 1
ATOM 8617 N N . ARG F 1 191 ? 52.19200 17.97000 110.59900 1.000 53.39000 260 ARG F N 1
ATOM 8618 C CA . ARG F 1 191 ? 51.76500 18.68100 109.40000 1.000 53.30000 260 ARG F CA 1
ATOM 8619 C C . ARG F 1 191 ? 51.44100 20.15000 109.66600 1.000 57.38000 260 ARG F C 1
ATOM 8620 O O . ARG F 1 191 ? 51.08500 20.86700 108.72400 1.000 57.86000 260 ARG F O 1
ATOM 8628 N N . ARG F 1 192 ? 51.54700 20.61100 110.91300 1.000 60.31000 261 ARG F N 1
ATOM 8629 C CA . ARG F 1 192 ? 51.34500 22.02300 111.25200 1.000 61.40000 261 ARG F CA 1
ATOM 8630 C C . ARG F 1 192 ? 52.60600 22.64000 111.86200 1.000 62.13000 261 ARG F C 1
ATOM 8631 O O . ARG F 1 192 ? 53.66500 22.68200 111.23400 1.000 62.42000 261 ARG F O 1
ATOM 8639 N N . GLY G 1 8 ? 35.13100 57.90400 140.53600 1.000 51.91000 77 GLY G N 1
ATOM 8640 C CA . GLY G 1 8 ? 35.49800 56.59200 141.03600 1.000 49.97000 77 GLY G CA 1
ATOM 8641 C C . GLY G 1 8 ? 34.66500 55.46100 140.45600 1.000 49.53000 77 GLY G C 1
ATOM 8642 O O . GLY G 1 8 ? 34.59700 54.37300 141.03200 1.000 52.20000 77 GLY G O 1
ATOM 8643 N N . ALA G 1 9 ? 34.03000 55.71100 139.31200 1.000 47.50000 78 ALA G N 1
ATOM 8644 C CA . ALA G 1 9 ? 33.18300 54.69700 138.69600 1.000 44.59000 78 ALA G CA 1
ATOM 8645 C C . ALA G 1 9 ? 34.01100 53.51000 138.21800 1.000 43.62000 78 ALA G C 1
ATOM 8646 O O . ALA G 1 9 ? 35.13200 53.66700 137.72200 1.000 45.50000 78 ALA G O 1
ATOM 8648 N N . ARG G 1 10 ? 33.43400 52.31700 138.35200 1.000 39.60000 79 ARG G N 1
ATOM 8649 C CA . ARG G 1 10 ? 34.07500 51.06500 137.95300 1.000 36.69000 79 ARG G CA 1
ATOM 8650 C C . ARG G 1 10 ? 33.71400 50.78800 136.50000 1.000 36.41000 79 ARG G C 1
ATOM 8651 O O . ARG G 1 10 ? 32.59400 50.37000 136.19300 1.000 36.71000 79 ARG G O 1
ATOM 8659 N N . ILE G 1 11 ? 34.66400 51.01300 135.60000 1.000 36.26000 80 ILE G N 1
ATOM 8660 C CA . ILE G 1 11 ? 34.42500 50.89000 134.16900 1.000 37.51000 80 ILE G CA 1
ATOM 8661 C C . ILE G 1 11 ? 35.30900 49.78400 133.61100 1.000 37.07000 80 ILE G C 1
ATOM 8662 O O . ILE G 1 11 ? 36.50600 49.72200 133.91600 1.000 39.52000 80 ILE G O 1
ATOM 8667 N N . GLY G 1 12 ? 34.71800 48.91300 132.80700 1.000 35.39000 81 GLY G N 1
ATOM 8668 C CA . GLY G 1 12 ? 35.45200 47.85700 132.12900 1.000 35.55000 81 GLY G CA 1
ATOM 8669 C C . GLY G 1 12 ? 35.25600 47.96800 130.63000 1.000 36.32000 81 GLY G C 1
ATOM 8670 O O . GLY G 1 12 ? 34.17600 48.34100 130.16700 1.000 34.66000 81 GLY G O 1
ATOM 8671 N N . GLU G 1 13 ? 36.31000 47.65300 129.87900 1.000 39.93000 82 GLU G N 1
ATOM 8672 C CA . GLU G 1 13 ? 36.29000 47.73300 128.42500 1.000 45.51000 82 GLU G CA 1
ATOM 8673 C C . GLU G 1 13 ? 36.99700 46.52700 127.83400 1.000 45.37000 82 GLU G C 1
ATOM 8674 O O . GLU G 1 13 ? 38.00000 46.05300 128.38100 1.000 47.16000 82 GLU G O 1
ATOM 8680 N N . MET G 1 14 ? 36.45900 46.03200 126.72200 1.000 43.01000 83 MET G N 1
ATOM 8681 C CA . MET G 1 14 ? 37.08800 44.93300 126.00300 1.000 44.73000 83 MET G CA 1
ATOM 8682 C C . MET G 1 14 ? 36.85800 45.14400 124.51400 1.000 43.73000 83 MET G C 1
ATOM 8683 O O . MET G 1 14 ? 35.71300 45.30800 124.07400 1.000 41.64000 83 MET G O 1
ATOM 8688 N N . LYS G 1 15 ? 37.94500 45.12900 123.74700 1.000 43.30000 84 LYS G N 1
ATOM 8689 C CA . LYS G 1 15 ? 37.90800 45.15800 122.29200 1.000 45.41000 84 LYS G CA 1
ATOM 8690 C C . LYS G 1 15 ? 38.60000 43.91200 121.76700 1.000 45.83000 84 LYS G C 1
ATOM 8691 O O . LYS G 1 15 ? 39.71300 43.59300 122.19800 1.000 46.30000 84 LYS G O 1
ATOM 8697 N N . ARG G 1 16 ? 37.95600 43.22200 120.83000 1.000 44.57000 85 ARG G N 1
ATOM 8698 C CA . ARG G 1 16 ? 38.55300 42.03900 120.22500 1.000 46.34000 85 ARG G CA 1
ATOM 8699 C C . ARG G 1 16 ? 38.06800 41.87600 118.79200 1.000 42.87000 85 ARG G C 1
ATOM 8700 O O . ARG G 1 16 ? 36.86100 41.90200 118.52900 1.000 40.90000 85 ARG G O 1
ATOM 8708 N N . VAL G 1 17 ? 39.01700 41.73700 117.86800 1.000 42.80000 86 VAL G N 1
ATOM 8709 C CA . VAL G 1 17 ? 38.72800 41.55300 116.45300 1.000 42.95000 86 VAL G CA 1
ATOM 8710 C C . VAL G 1 17 ? 39.23400 40.17600 116.05300 1.000 44.07000 86 VAL G C 1
ATOM 8711 O O . VAL G 1 17 ? 40.41100 39.85400 116.26400 1.000 45.05000 86 VAL G O 1
ATOM 8715 N N . THR G 1 18 ? 38.35100 39.36500 115.48900 1.000 41.81000 87 THR G N 1
ATOM 8716 C CA . THR G 1 18 ? 38.69100 38.05900 114.94100 1.000 42.93000 87 THR G CA 1
ATOM 8717 C C . THR G 1 18 ? 38.31700 38.04000 113.46300 1.000 43.81000 87 THR G C 1
ATOM 8718 O O . THR G 1 18 ? 37.78100 39.01400 112.92700 1.000 42.88000 87 THR G O 1
ATOM 8722 N N . LYS G 1 19 ? 38.60800 36.92300 112.78700 1.000 44.23000 88 LYS G N 1
ATOM 8723 C CA . LYS G 1 19 ? 38.16900 36.81400 111.40100 1.000 44.92000 88 LYS G CA 1
ATOM 8724 C C . LYS G 1 19 ? 36.65200 36.78800 111.29500 1.000 41.93000 88 LYS G C 1
ATOM 8725 O O . LYS G 1 19 ? 36.11200 37.13100 110.23700 1.000 43.15000 88 LYS G O 1
ATOM 8731 N N . GLU G 1 20 ? 35.95800 36.41400 112.37200 1.000 40.24000 89 GLU G N 1
ATOM 8732 C CA . GLU G 1 20 ? 34.50600 36.29900 112.34700 1.000 37.88000 89 GLU G CA 1
ATOM 8733 C C . GLU G 1 20 ? 33.79800 37.55200 112.84200 1.000 36.00000 89 GLU G C 1
ATOM 8734 O O . GLU G 1 20 ? 32.70400 37.85900 112.35600 1.000 34.27000 89 GLU G O 1
ATOM 8740 N N . THR G 1 21 ? 34.37200 38.26900 113.81200 1.000 33.37000 90 THR G N 1
ATOM 8741 C CA . THR G 1 21 ? 33.65600 39.35100 114.47700 1.000 33.22000 90 THR G CA 1
ATOM 8742 C C . THR G 1 21 ? 34.61600 40.46900 114.86100 1.000 33.76000 90 THR G C 1
ATOM 8743 O O . THR G 1 21 ? 35.82800 40.27200 114.98900 1.000 35.80000 90 THR G O 1
ATOM 8747 N N . ASN G 1 22 ? 34.04100 41.65100 115.06600 1.000 31.80000 91 ASN G N 1
ATOM 8748 C CA . ASN G 1 22 ? 34.74400 42.82400 115.58000 1.000 32.14000 91 ASN G CA 1
ATOM 8749 C C . ASN G 1 22 ? 33.86900 43.39200 116.68800 1.000 32.61000 91 ASN G C 1
ATOM 8750 O O . ASN G 1 22 ? 32.78300 43.91000 116.40900 1.000 33.29000 91 ASN G O 1
ATOM 8755 N N . VAL G 1 23 ? 34.32500 43.28400 117.93800 1.000 31.77000 92 VAL G N 1
ATOM 8756 C CA . VAL G 1 23 ? 33.49200 43.56300 119.10800 1.000 31.02000 92 VAL G CA 1
ATOM 8757 C C . VAL G 1 23 ? 34.17600 44.59800 119.99100 1.000 32.51000 92 VAL G C 1
ATOM 8758 O O . VAL G 1 23 ? 35.37400 44.48700 120.27600 1.000 34.37000 92 VAL G O 1
ATOM 8762 N N . SER G 1 24 ? 33.40900 45.59100 120.43600 1.000 32.54000 93 SER G N 1
ATOM 8763 C CA . SER G 1 24 ? 33.87500 46.60100 121.37900 1.000 32.99000 93 SER G CA 1
ATOM 8764 C C . SER G 1 24 ? 32.81000 46.76900 122.45300 1.000 32.47000 93 SER G C 1
ATOM 8765 O O . SER G 1 24 ? 31.65000 47.04800 122.13800 1.000 33.08000 93 SER G O 1
ATOM 8768 N N . VAL G 1 25 ? 33.19700 46.59100 123.71500 1.000 31.40000 94 VAL G N 1
ATOM 8769 C CA . VAL G 1 25 ? 32.26800 46.65800 124.83600 1.000 31.33000 94 VAL G CA 1
ATOM 8770 C C . VAL G 1 25 ? 32.83400 47.59400 125.89300 1.000 33.95000 94 VAL G C 1
ATOM 8771 O O . VAL G 1 25 ? 34.04300 47.59600 126.15200 1.000 35.24000 94 VAL G O 1
ATOM 8775 N N . LYS G 1 26 ? 31.95700 48.40300 126.49000 1.000 34.04000 95 LYS G N 1
ATOM 8776 C CA . LYS G 1 26 ? 32.31500 49.23000 127.63400 1.000 36.79000 95 LYS G CA 1
ATOM 8777 C C . LYS G 1 26 ? 31.14100 49.20200 128.59800 1.000 37.33000 95 LYS G C 1
ATOM 8778 O O . LYS G 1 26 ? 29.99700 49.40800 128.18100 1.000 38.36000 95 LYS G O 1
ATOM 8784 N N . ILE G 1 27 ? 31.41300 48.92100 129.87200 1.000 34.80000 96 ILE G N 1
ATOM 8785 C CA . ILE G 1 27 ? 30.36600 48.85400 130.88400 1.000 34.42000 96 ILE G CA 1
ATOM 8786 C C . ILE G 1 27 ? 30.79700 49.64900 132.11100 1.000 34.25000 96 ILE G C 1
ATOM 8787 O O . ILE G 1 27 ? 31.94500 49.55100 132.55900 1.000 35.93000 96 ILE G O 1
ATOM 8792 N N . ASN G 1 28 ? 29.87000 50.44700 132.64500 1.000 33.39000 97 ASN G N 1
ATOM 8793 C CA . ASN G 1 28 ? 30.06100 51.20800 133.87800 1.000 31.97000 97 ASN G CA 1
ATOM 8794 C C . ASN G 1 28 ? 29.14900 50.59200 134.93700 1.000 33.15000 97 ASN G C 1
ATOM 8795 O O . ASN G 1 28 ? 27.92000 50.67700 134.83100 1.000 33.69000 97 ASN G O 1
ATOM 8800 N N . LEU G 1 29 ? 29.75000 49.95800 135.95000 1.000 31.92000 98 LEU G N 1
ATOM 8801 C CA . LEU G 1 29 ? 28.96000 49.35400 137.02200 1.000 31.80000 98 LEU G CA 1
ATOM 8802 C C . LEU G 1 29 ? 28.23100 50.39700 137.85000 1.000 32.65000 98 LEU G C 1
ATOM 8803 O O . LEU G 1 29 ? 27.23500 50.07200 138.50500 1.000 33.23000 98 LEU G O 1
ATOM 8808 N N . ASP G 1 30 ? 28.71400 51.63200 137.84200 1.000 32.73000 99 ASP G N 1
ATOM 8809 C CA . ASP G 1 30 ? 28.14300 52.72400 138.61500 1.000 34.29000 99 ASP G CA 1
ATOM 8810 C C . ASP G 1 30 ? 27.47800 53.74100 137.69700 1.000 37.33000 99 ASP G C 1
ATOM 8811 O O . ASP G 1 30 ? 27.54700 54.95100 137.92300 1.000 39.25000 99 ASP G O 1
ATOM 8816 N N . GLY G 1 31 ? 26.82300 53.25300 136.64800 1.000 36.43000 100 GLY G N 1
ATOM 8817 C CA . GLY G 1 31 ? 26.25700 54.11700 135.63700 1.000 38.01000 100 GLY G CA 1
ATOM 8818 C C . GLY G 1 31 ? 24.90200 54.66300 136.03800 1.000 37.47000 100 GLY G C 1
ATOM 8819 O O . GLY G 1 31 ? 24.46200 54.56900 137.18500 1.000 37.66000 100 GLY G O 1
ATOM 8820 N N . THR G 1 32 ? 24.22300 55.24700 135.05100 1.000 36.58000 101 THR G N 1
ATOM 8821 C CA . THR G 1 32 ? 22.88400 55.78600 135.25200 1.000 37.12000 101 THR G CA 1
ATOM 8822 C C . THR G 1 32 ? 21.89800 55.21500 134.24000 1.000 37.61000 101 THR G C 1
ATOM 8823 O O . THR G 1 32 ? 20.83600 55.80300 134.01500 1.000 38.90000 101 THR G O 1
ATOM 8827 N N . GLY G 1 33 ? 22.23100 54.09000 133.61700 1.000 35.41000 102 GLY G N 1
ATOM 8828 C CA . GLY G 1 33 ? 21.33700 53.47900 132.66100 1.000 34.48000 102 GLY G CA 1
ATOM 8829 C C . GLY G 1 33 ? 21.49800 53.95100 131.23500 1.000 34.57000 102 GLY G C 1
ATOM 8830 O O . GLY G 1 33 ? 20.52800 53.90700 130.47000 1.000 37.56000 102 GLY G O 1
ATOM 8831 N N . VAL G 1 34 ? 22.68000 54.42000 130.85000 1.000 34.27000 103 VAL G N 1
ATOM 8832 C CA . VAL G 1 34 ? 22.90800 54.85500 129.47400 1.000 34.87000 103 VAL G CA 1
ATOM 8833 C C . VAL G 1 34 ? 23.08500 53.62300 128.59600 1.000 34.18000 103 VAL G C 1
ATOM 8834 O O . VAL G 1 34 ? 23.98400 52.80800 128.83000 1.000 36.13000 103 VAL G O 1
ATOM 8838 N N . ALA G 1 35 ? 22.22800 53.48600 127.58600 1.000 33.48000 104 ALA G N 1
ATOM 8839 C CA . ALA G 1 35 ? 22.23200 52.34000 126.68400 1.000 35.88000 104 ALA G CA 1
ATOM 8840 C C . ALA G 1 35 ? 22.71000 52.76800 125.30500 1.000 36.35000 104 ALA G C 1
ATOM 8841 O O . ALA G 1 35 ? 22.20600 53.74600 124.74300 1.000 37.76000 104 ALA G O 1
ATOM 8843 N N . ASP G 1 36 ? 23.69600 52.04600 124.77100 1.000 35.18000 105 ASP G N 1
ATOM 8844 C CA . ASP G 1 36 ? 24.23800 52.35300 123.44700 1.000 35.50000 105 ASP G CA 1
ATOM 8845 C C . ASP G 1 36 ? 24.67000 51.02900 122.80700 1.000 33.81000 105 ASP G C 1
ATOM 8846 O O . ASP G 1 36 ? 25.85500 50.70100 122.71900 1.000 34.81000 105 ASP G O 1
ATOM 8851 N N . ASN G 1 37 ? 23.68900 50.26500 122.32700 1.000 30.64000 106 ASN G N 1
ATOM 8852 C CA . ASN G 1 37 ? 23.91100 48.88400 121.91900 1.000 30.48000 106 ASN G CA 1
ATOM 8853 C C . ASN G 1 37 ? 23.63700 48.71200 120.43400 1.000 31.14000 106 ASN G C 1
ATOM 8854 O O . ASN G 1 37 ? 22.49900 48.87700 119.98300 1.000 33.10000 106 ASN G O 1
ATOM 8859 N N . SER G 1 38 ? 24.68700 48.36400 119.68100 1.000 31.59000 107 SER G N 1
ATOM 8860 C CA . SER G 1 38 ? 24.58800 48.06800 118.25400 1.000 32.03000 107 SER G CA 1
ATOM 8861 C C . SER G 1 38 ? 25.43500 46.82000 118.01200 1.000 30.75000 107 SER G C 1
ATOM 8862 O O . SER G 1 38 ? 26.59000 46.89400 117.59000 1.000 31.52000 107 SER G O 1
ATOM 8865 N N . SER G 1 39 ? 24.85000 45.66000 118.28900 1.000 29.44000 108 SER G N 1
ATOM 8866 C CA . SER G 1 39 ? 25.56300 44.39700 118.18300 1.000 28.97000 108 SER G CA 1
ATOM 8867 C C . SER G 1 39 ? 25.48500 43.78100 116.79900 1.000 30.10000 108 SER G C 1
ATOM 8868 O O . SER G 1 39 ? 26.16900 42.78200 116.54900 1.000 32.59000 108 SER G O 1
ATOM 8871 N N . GLY G 1 40 ? 24.66100 44.33300 115.90900 1.000 30.92000 109 GLY G N 1
ATOM 8872 C CA . GLY G 1 40 ? 24.29900 43.65800 114.68300 1.000 31.06000 109 GLY G CA 1
ATOM 8873 C C . GLY G 1 40 ? 23.14800 42.68800 114.82500 1.000 29.39000 109 GLY G C 1
ATOM 8874 O O . GLY G 1 40 ? 22.70400 42.12500 113.81400 1.000 30.58000 109 GLY G O 1
ATOM 8875 N N . ILE G 1 41 ? 22.65300 42.48500 116.03900 1.000 27.27000 110 ILE G N 1
ATOM 8876 C CA . ILE G 1 41 ? 21.53800 41.59300 116.32700 1.000 25.17000 110 ILE G CA 1
ATOM 8877 C C . ILE G 1 41 ? 20.46000 42.40500 117.03700 1.000 25.20000 110 ILE G C 1
ATOM 8878 O O . ILE G 1 41 ? 20.54200 42.64400 118.24300 1.000 25.09000 110 ILE G O 1
ATOM 8883 N N . PRO G 1 42 ? 19.41900 42.83700 116.31900 1.000 26.43000 111 PRO G N 1
ATOM 8884 C CA . PRO G 1 42 ? 18.46700 43.79500 116.91700 1.000 26.82000 111 PRO G CA 1
ATOM 8885 C C . PRO G 1 42 ? 17.79500 43.31100 118.19000 1.000 25.90000 111 PRO G C 1
ATOM 8886 O O . PRO G 1 42 ? 17.61000 44.10600 119.12300 1.000 25.90000 111 PRO G O 1
ATOM 8890 N N . PHE G 1 43 ? 17.40300 42.04100 118.26700 1.000 24.56000 112 PHE G N 1
ATOM 8891 C CA . PHE G 1 43 ? 16.74900 41.60200 119.49600 1.000 23.67000 112 PHE G CA 1
ATOM 8892 C C . PHE G 1 43 ? 17.73800 41.56800 120.65300 1.000 24.22000 112 PHE G C 1
ATOM 8893 O O . PHE G 1 43 ? 17.38200 41.91400 121.78900 1.000 24.18000 112 PHE G O 1
ATOM 8901 N N . LEU G 1 44 ? 18.98700 41.17500 120.38900 1.000 24.22000 113 LEU G N 1
ATOM 8902 C CA . LEU G 1 44 ? 19.99400 41.22800 121.44600 1.000 24.61000 113 LEU G CA 1
ATOM 8903 C C . LEU G 1 44 ? 20.22800 42.66200 121.90500 1.000 25.33000 113 LEU G C 1
ATOM 8904 O O . LEU G 1 44 ? 20.42900 42.91100 123.10100 1.000 26.23000 113 LEU G O 1
ATOM 8909 N N . ASP G 1 45 ? 20.20000 43.62300 120.97300 1.000 25.31000 114 ASP G N 1
ATOM 8910 C CA . ASP G 1 45 ? 20.29800 45.02500 121.37300 1.000 26.89000 114 ASP G CA 1
ATOM 8911 C C . ASP G 1 45 ? 19.17900 45.39200 122.33700 1.000 25.63000 114 ASP G C 1
ATOM 8912 O O . ASP G 1 45 ? 19.41200 46.07500 123.34400 1.000 26.28000 114 ASP G O 1
ATOM 8917 N N . HIS G 1 46 ? 17.95600 44.95600 122.03300 1.000 24.78000 115 HIS G N 1
ATOM 8918 C CA . HIS G 1 46 ? 16.81700 45.20600 122.91000 1.000 24.37000 115 HIS G CA 1
ATOM 8919 C C . HIS G 1 46 ? 17.05200 44.61900 124.29800 1.000 25.12000 115 HIS G C 1
ATOM 8920 O O . HIS G 1 46 ? 16.72000 45.24800 125.31100 1.000 24.47000 115 HIS G O 1
ATOM 8927 N N . MET G 1 47 ? 17.65000 43.42600 124.36100 1.000 23.98000 116 MET G N 1
ATOM 8928 C CA . MET G 1 47 ? 17.93900 42.79500 125.64800 1.000 22.85000 116 MET G CA 1
ATOM 8929 C C . MET G 1 47 ? 19.07000 43.50800 126.38100 1.000 24.08000 116 MET G C 1
ATOM 8930 O O . MET G 1 47 ? 19.01600 43.67700 127.60600 1.000 25.08000 116 MET G O 1
ATOM 8935 N N . LEU G 1 48 ? 20.11800 43.91300 125.65900 1.000 23.70000 117 LEU G N 1
ATOM 8936 C CA . LEU G 1 48 ? 21.19300 44.66300 126.30200 1.000 25.67000 117 LEU G CA 1
ATOM 8937 C C . LEU G 1 48 ? 20.70100 46.01000 126.82100 1.000 26.66000 117 LEU G C 1
ATOM 8938 O O . LEU G 1 48 ? 21.20500 46.50300 127.83600 1.000 29.03000 117 LEU G O 1
ATOM 8943 N N . ASP G 1 49 ? 19.71600 46.62100 126.14900 1.000 26.76000 118 ASP G N 1
ATOM 8944 C CA . ASP G 1 49 ? 19.12600 47.85000 126.67400 1.000 29.26000 118 ASP G CA 1
ATOM 8945 C C . ASP G 1 49 ? 18.50000 47.63000 128.04900 1.000 30.50000 118 ASP G C 1
ATOM 8946 O O . ASP G 1 49 ? 18.52100 48.53800 128.89100 1.000 30.83000 118 ASP G O 1
ATOM 8951 N N . GLN G 1 50 ? 17.93700 46.43900 128.29300 1.000 32.29000 119 GLN G N 1
ATOM 8952 C CA . GLN G 1 50 ? 17.35800 46.13300 129.60000 1.000 32.94000 119 GLN G CA 1
ATOM 8953 C C . GLN G 1 50 ? 18.42300 46.13700 130.68300 1.000 33.69000 119 GLN G C 1
ATOM 8954 O O . GLN G 1 50 ? 18.16200 46.53100 131.82900 1.000 33.35000 119 GLN G O 1
ATOM 8960 N N . LEU G 1 51 ? 19.62200 45.66700 130.34100 1.000 33.96000 120 LEU G N 1
ATOM 8961 C CA . LEU G 1 51 ? 20.74600 45.72500 131.26200 1.000 36.47000 120 LEU G CA 1
ATOM 8962 C C . LEU G 1 51 ? 20.95600 47.14600 131.76400 1.000 37.44000 120 LEU G C 1
ATOM 8963 O O . LEU G 1 51 ? 21.17100 47.37100 132.96200 1.000 40.22000 120 LEU G O 1
ATOM 8968 N N . ALA G 1 52 ? 20.87600 48.11900 130.85800 1.000 36.08000 121 ALA G N 1
ATOM 8969 C CA . ALA G 1 52 ? 21.04800 49.51600 131.23700 1.000 35.83000 121 ALA G CA 1
ATOM 8970 C C . ALA G 1 52 ? 19.84900 50.02600 132.02800 1.000 36.71000 121 ALA G C 1
ATOM 8971 O O . ALA G 1 52 ? 20.00600 50.54900 133.13500 1.000 36.35000 121 ALA G O 1
ATOM 8973 N N . SER G 1 53 ? 18.63300 49.86600 131.48800 1.000 34.67000 122 SER G N 1
ATOM 8974 C CA . SER G 1 53 ? 17.48600 50.51200 132.12500 1.000 36.59000 122 SER G CA 1
ATOM 8975 C C . SER G 1 53 ? 17.13900 49.86800 133.46100 1.000 35.19000 122 SER G C 1
ATOM 8976 O O . SER G 1 53 ? 16.70700 50.56600 134.38400 1.000 38.24000 122 SER G O 1
ATOM 8979 N N . HIS G 1 54 ? 17.31100 48.55100 133.59200 1.000 31.06000 123 HIS G N 1
ATOM 8980 C CA . HIS G 1 54 ? 16.96400 47.87200 134.83400 1.000 30.34000 123 HIS G CA 1
ATOM 8981 C C . HIS G 1 54 ? 18.14900 47.64700 135.76000 1.000 31.07000 123 HIS G C 1
ATOM 8982 O O . HIS G 1 54 ? 17.94600 47.49900 136.97000 1.000 35.14000 123 HIS G O 1
ATOM 8989 N N . GLY G 1 55 ? 19.37300 47.64300 135.24400 1.000 29.16000 124 GLY G N 1
ATOM 8990 C CA . GLY G 1 55 ? 20.52100 47.47800 136.11400 1.000 30.39000 124 GLY G CA 1
ATOM 8991 C C . GLY G 1 55 ? 21.18000 48.79200 136.47900 1.000 29.13000 124 GLY G C 1
ATOM 8992 O O . GLY G 1 55 ? 22.02700 48.83900 137.37900 1.000 30.26000 124 GLY G O 1
ATOM 8993 N N . LEU G 1 56 ? 20.76900 49.87200 135.80400 1.000 27.95000 125 LEU G N 1
ATOM 8994 C CA . LEU G 1 56 ? 21.38300 51.19400 135.90500 1.000 29.95000 125 LEU G CA 1
ATOM 8995 C C . LEU G 1 56 ? 22.84800 51.17400 135.48700 1.000 30.51000 125 LEU G C 1
ATOM 8996 O O . LEU G 1 56 ? 23.60400 52.09300 135.80600 1.000 33.99000 125 LEU G O 1
ATOM 9001 N N . PHE G 1 57 ? 23.25900 50.14800 134.75400 1.000 30.15000 126 PHE G N 1
ATOM 9002 C CA . PHE G 1 57 ? 24.57400 50.13000 134.14000 1.000 29.98000 126 PHE G CA 1
ATOM 9003 C C . PHE G 1 57 ? 24.60200 51.06100 132.93900 1.000 30.68000 126 PHE G C 1
ATOM 9004 O O . PHE G 1 57 ? 23.57700 51.31900 132.30500 1.000 32.62000 126 PHE G O 1
ATOM 9012 N N . ASP G 1 58 ? 25.78400 51.58300 132.63800 1.000 29.46000 127 ASP G N 1
ATOM 9013 C CA . ASP G 1 58 ? 26.04000 52.15700 131.32300 1.000 31.18000 127 ASP G CA 1
ATOM 9014 C C . ASP G 1 58 ? 26.61700 51.04600 130.45500 1.000 31.94000 127 ASP G C 1
ATOM 9015 O O . ASP G 1 58 ? 27.64600 50.45800 130.80300 1.000 35.29000 127 ASP G O 1
ATOM 9020 N N . VAL G 1 59 ? 25.94400 50.73400 129.34900 1.000 29.98000 128 VAL G N 1
ATOM 9021 C CA . VAL G 1 59 ? 26.29500 49.59500 128.50200 1.000 30.12000 128 VAL G CA 1
ATOM 9022 C C . VAL G 1 59 ? 26.51700 50.11400 127.08800 1.000 32.17000 128 VAL G C 1
ATOM 9023 O O . VAL G 1 59 ? 25.58300 50.61300 126.44900 1.000 32.50000 128 VAL G O 1
ATOM 9027 N N . HIS G 1 60 ? 27.75300 50.01100 126.60600 1.000 33.35000 129 HIS G N 1
ATOM 9028 C CA . HIS G 1 60 ? 28.10400 50.31100 125.22200 1.000 34.28000 129 HIS G CA 1
ATOM 9029 C C . HIS G 1 60 ? 28.55800 49.02300 124.56000 1.000 32.57000 129 HIS G C 1
ATOM 9030 O O . HIS G 1 60 ? 29.49800 48.38000 125.03700 1.000 33.00000 129 HIS G O 1
ATOM 9037 N N . VAL G 1 61 ? 27.89600 48.65000 123.46900 1.000 31.22000 130 VAL G N 1
ATOM 9038 C CA . VAL G 1 61 ? 28.28800 47.50100 122.66400 1.000 31.06000 130 VAL G CA 1
ATOM 9039 C C . VAL G 1 61 ? 28.25100 47.91400 121.20200 1.000 31.50000 130 VAL G C 1
ATOM 9040 O O . VAL G 1 61 ? 27.23800 48.43300 120.72300 1.000 32.73000 130 VAL G O 1
ATOM 9044 N N . LYS G 1 62 ? 29.36000 47.70800 120.50400 1.000 32.09000 131 LYS G N 1
ATOM 9045 C CA . LYS G 1 62 ? 29.42000 47.91100 119.06200 1.000 32.59000 131 LYS G CA 1
ATOM 9046 C C . LYS G 1 62 ? 30.05600 46.67600 118.45500 1.000 32.08000 131 LYS G C 1
ATOM 9047 O O . LYS G 1 62 ? 31.21800 46.37100 118.74300 1.000 32.86000 131 LYS G O 1
ATOM 9053 N N . ALA G 1 63 ? 29.30900 45.97400 117.60700 1.000 31.01000 132 ALA G N 1
ATOM 9054 C CA . ALA G 1 63 ? 29.82800 44.76100 117.00400 1.000 31.71000 132 ALA G CA 1
ATOM 9055 C C . ALA G 1 63 ? 29.38400 44.65800 115.55700 1.000 32.32000 132 ALA G C 1
ATOM 9056 O O . ALA G 1 63 ? 28.27900 45.07100 115.19800 1.000 33.94000 132 ALA G O 1
ATOM 9058 N N . THR G 1 64 ? 30.28200 44.13400 114.73200 1.000 32.82000 133 THR G N 1
ATOM 9059 C CA . THR G 1 64 ? 29.97100 43.64500 113.40000 1.000 33.47000 133 THR G CA 1
ATOM 9060 C C . THR G 1 64 ? 30.51200 42.22800 113.30000 1.000 33.11000 133 THR G C 1
ATOM 9061 O O . THR G 1 64 ? 31.40000 41.83600 114.06000 1.000 34.91000 133 THR G O 1
ATOM 9065 N N . GLY G 1 65 ? 29.96900 41.44900 112.37600 1.000 33.99000 134 GLY G N 1
ATOM 9066 C CA . GLY G 1 65 ? 30.38700 40.06200 112.30100 1.000 34.16000 134 GLY G CA 1
ATOM 9067 C C . GLY G 1 65 ? 29.74400 39.33500 111.14300 1.000 32.41000 134 GLY G C 1
ATOM 9068 O O . GLY G 1 65 ? 29.04600 39.92700 110.31100 1.000 32.82000 134 GLY G O 1
ATOM 9069 N N . ASP G 1 66 ? 29.99500 38.02600 111.11200 1.000 29.45000 135 ASP G N 1
ATOM 9070 C CA . ASP G 1 66 ? 29.59300 37.17600 109.99900 1.000 29.04000 135 ASP G CA 1
ATOM 9071 C C . ASP G 1 66 ? 28.13900 36.74300 110.13500 1.000 29.24000 135 ASP G C 1
ATOM 9072 O O . ASP G 1 66 ? 27.81700 35.54900 110.07700 1.000 29.21000 135 ASP G O 1
ATOM 9077 N N . THR G 1 67 ? 27.25100 37.72300 110.30900 1.000 28.92000 136 THR G N 1
ATOM 9078 C CA . THR G 1 67 ? 25.83300 37.44200 110.45500 1.000 30.10000 136 THR G CA 1
ATOM 9079 C C . THR G 1 67 ? 25.20800 36.89800 109.17500 1.000 30.24000 136 THR G C 1
ATOM 9080 O O . THR G 1 67 ? 24.05100 36.46300 109.20900 1.000 32.02000 136 THR G O 1
ATOM 9084 N N . HIS G 1 68 ? 25.93900 36.89700 108.05500 1.000 30.28000 137 HIS G N 1
ATOM 9085 C CA . HIS G 1 68 ? 25.46100 36.19600 106.86600 1.000 32.97000 137 HIS G CA 1
ATOM 9086 C C . HIS G 1 68 ? 25.49200 34.68400 107.04600 1.000 31.25000 137 HIS G C 1
ATOM 9087 O O . HIS G 1 68 ? 24.78900 33.97200 106.32500 1.000 32.03000 137 HIS G O 1
ATOM 9094 N N . ILE G 1 69 ? 26.27900 34.17700 107.99500 1.000 30.54000 138 ILE G N 1
ATOM 9095 C CA . ILE G 1 69 ? 26.20700 32.76300 108.34900 1.000 29.32000 138 ILE G CA 1
ATOM 9096 C C . ILE G 1 69 ? 25.02800 32.52200 109.27800 1.000 26.75000 138 ILE G C 1
ATOM 9097 O O . ILE G 1 69 ? 24.07200 31.81400 108.94500 1.000 28.80000 138 ILE G O 1
ATOM 9102 N N . ASP G 1 70 ? 25.09500 33.10800 110.46100 1.000 25.47000 139 ASP G N 1
ATOM 9103 C CA . ASP G 1 70 ? 23.98900 33.20300 111.41100 1.000 24.12000 139 ASP G CA 1
ATOM 9104 C C . ASP G 1 70 ? 24.46000 34.17800 112.48600 1.000 24.84000 139 ASP G C 1
ATOM 9105 O O . ASP G 1 70 ? 25.52400 34.79800 112.34900 1.000 26.23000 139 ASP G O 1
ATOM 9110 N N . ASP G 1 71 ? 23.66900 34.34500 113.53900 1.000 22.91000 140 ASP G N 1
ATOM 9111 C CA . ASP G 1 71 ? 24.02200 35.27500 114.60600 1.000 21.98000 140 ASP G CA 1
ATOM 9112 C C . ASP G 1 71 ? 24.92900 34.66000 115.66400 1.000 21.49000 140 ASP G C 1
ATOM 9113 O O . ASP G 1 71 ? 25.30600 35.35900 116.61000 1.000 23.85000 140 ASP G O 1
ATOM 9118 N N . HIS G 1 72 ? 25.30500 33.39100 115.51100 1.000 23.07000 141 HIS G N 1
ATOM 9119 C CA . HIS G 1 72 ? 25.95500 32.64500 116.59100 1.000 21.57000 141 HIS G CA 1
ATOM 9120 C C . HIS G 1 72 ? 27.29300 33.26300 116.98600 1.000 22.95000 141 HIS G C 1
ATOM 9121 O O . HIS G 1 72 ? 27.56100 33.48600 118.17500 1.000 24.24000 141 HIS G O 1
ATOM 9128 N N . HIS G 1 73 ? 28.17400 33.49600 116.01000 1.000 22.08000 142 HIS G N 1
ATOM 9129 C CA . HIS G 1 73 ? 29.50600 33.97600 116.36000 1.000 22.92000 142 HIS G CA 1
ATOM 9130 C C . HIS G 1 73 ? 29.44400 35.36800 116.98700 1.000 23.28000 142 HIS G C 1
ATOM 9131 O O . HIS G 1 73 ? 30.14400 35.64400 117.96500 1.000 24.90000 142 HIS G O 1
ATOM 9138 N N . THR G 1 74 ? 28.62100 36.26400 116.43000 1.000 23.00000 143 THR G N 1
ATOM 9139 C CA . THR G 1 74 ? 28.46900 37.59400 117.01800 1.000 23.01000 143 THR G CA 1
ATOM 9140 C C . THR G 1 74 ? 27.91000 37.51000 118.43700 1.000 23.64000 143 THR G C 1
ATOM 9141 O O . THR G 1 74 ? 28.44400 38.13000 119.36900 1.000 24.34000 143 THR G O 1
ATOM 9145 N N . ASN G 1 75 ? 26.82100 36.75400 118.61000 1.000 23.36000 144 ASN G N 1
ATOM 9146 C CA . ASN G 1 75 ? 26.21200 36.57100 119.92800 1.000 21.76000 144 ASN G CA 1
ATOM 9147 C C . ASN G 1 75 ? 27.24500 36.09700 120.94800 1.000 23.44000 144 ASN G C 1
ATOM 9148 O O . ASN G 1 75 ? 27.36900 36.65800 122.05000 1.000 24.86000 144 ASN G O 1
ATOM 9153 N N . GLU G 1 76 ? 28.02300 35.08400 120.57100 1.000 22.81000 145 GLU G N 1
ATOM 9154 C CA . GLU G 1 76 ? 29.02300 34.51500 121.46600 1.000 23.41000 145 GLU G CA 1
ATOM 9155 C C . GLU G 1 76 ? 30.13200 35.51300 121.77400 1.000 23.39000 145 GLU G C 1
ATOM 9156 O O . GLU G 1 76 ? 30.52300 35.67700 122.93200 1.000 24.63000 145 GLU G O 1
ATOM 9162 N N . ASP G 1 77 ? 30.66900 36.18000 120.74600 1.000 23.45000 146 ASP G N 1
ATOM 9163 C CA . ASP G 1 77 ? 31.80100 37.07000 120.97600 1.000 24.57000 146 ASP G CA 1
ATOM 9164 C C . ASP G 1 77 ? 31.39000 38.31900 121.75000 1.000 25.31000 146 ASP G C 1
ATOM 9165 O O . ASP G 1 77 ? 32.18600 38.84700 122.54100 1.000 26.70000 146 ASP G O 1
ATOM 9170 N N . VAL G 1 78 ? 30.15700 38.79600 121.55300 1.000 25.09000 147 VAL G N 1
ATOM 9171 C CA . VAL G 1 78 ? 29.64900 39.89800 122.37000 1.000 25.11000 147 VAL G CA 1
ATOM 9172 C C . VAL G 1 78 ? 29.54700 39.46800 123.83200 1.000 23.58000 147 VAL G C 1
ATOM 9173 O O . VAL G 1 78 ? 29.98800 40.18100 124.74400 1.000 26.18000 147 VAL G O 1
ATOM 9177 N N . ALA G 1 79 ? 28.98700 38.28000 124.07100 1.000 23.91000 148 ALA G N 1
ATOM 9178 C CA . ALA G 1 79 ? 28.82400 37.78500 125.43900 1.000 23.13000 148 ALA G CA 1
ATOM 9179 C C . ALA G 1 79 ? 30.16900 37.59500 126.12600 1.000 23.64000 148 ALA G C 1
ATOM 9180 O O . ALA G 1 79 ? 30.34900 37.99500 127.28600 1.000 24.57000 148 ALA G O 1
ATOM 9182 N N . LEU G 1 80 ? 31.12600 36.97700 125.42300 1.000 25.05000 149 LEU G N 1
ATOM 9183 C CA . LEU G 1 80 ? 32.46100 36.78900 125.98500 1.000 24.36000 149 LEU G CA 1
ATOM 9184 C C . LEU G 1 80 ? 33.07800 38.12300 126.36800 1.000 25.42000 149 LEU G C 1
ATOM 9185 O O . LEU G 1 80 ? 33.63100 38.27100 127.46700 1.000 27.33000 149 LEU G O 1
ATOM 9190 N N . ALA G 1 81 ? 32.95200 39.11900 125.48700 1.000 25.31000 150 ALA G N 1
ATOM 9191 C CA . ALA G 1 81 ? 33.53200 40.43400 125.73800 1.000 25.79000 150 ALA G CA 1
ATOM 9192 C C . ALA G 1 81 ? 32.86700 41.12500 126.92500 1.000 27.67000 150 ALA G C 1
ATOM 9193 O O . ALA G 1 81 ? 33.54500 41.77200 127.73500 1.000 28.72000 150 ALA G O 1
ATOM 9195 N N . ILE G 1 82 ? 31.54200 41.00800 127.04500 1.000 27.67000 151 ILE G N 1
ATOM 9196 C CA . ILE G 1 82 ? 30.84700 41.60200 128.18700 1.000 26.38000 151 ILE G CA 1
ATOM 9197 C C . ILE G 1 82 ? 31.32600 40.97400 129.48800 1.000 26.97000 151 ILE G C 1
ATOM 9198 O O . ILE G 1 82 ? 31.55800 41.67300 130.48100 1.000 27.82000 151 ILE G O 1
ATOM 9203 N N . GLY G 1 83 ? 31.47700 39.64800 129.50700 1.000 25.76000 152 GLY G N 1
ATOM 9204 C CA . GLY G 1 83 ? 31.95200 38.98900 130.71700 1.000 26.47000 152 GLY G CA 1
ATOM 9205 C C . GLY G 1 83 ? 33.33800 39.45200 131.12600 1.000 27.34000 152 GLY G C 1
ATOM 9206 O O . GLY G 1 83 ? 33.61100 39.66100 132.31400 1.000 27.49000 152 GLY G O 1
ATOM 9207 N N . THR G 1 84 ? 34.22900 39.62500 130.14500 1.000 27.76000 153 THR G N 1
ATOM 9208 C CA . THR G 1 84 ? 35.57200 40.11900 130.42900 1.000 28.85000 153 THR G CA 1
ATOM 9209 C C . THR G 1 84 ? 35.53300 41.56100 130.91500 1.000 29.61000 153 THR G C 1
ATOM 9210 O O . THR G 1 84 ? 36.25600 41.92800 131.85000 1.000 29.96000 153 THR G O 1
ATOM 9214 N N . ALA G 1 85 ? 34.71000 42.40100 130.27900 1.000 29.54000 154 ALA G N 1
ATOM 9215 C CA . ALA G 1 85 ? 34.58100 43.78700 130.71600 1.000 30.07000 154 ALA G CA 1
ATOM 9216 C C . ALA G 1 85 ? 34.03100 43.86200 132.13300 1.000 29.22000 154 ALA G C 1
ATOM 9217 O O . ALA G 1 85 ? 34.48400 44.68200 132.94600 1.000 30.58000 154 ALA G O 1
ATOM 9219 N N . LEU G 1 86 ? 33.05200 43.01100 132.44200 1.000 30.06000 155 LEU G N 1
ATOM 9220 C CA . LEU G 1 86 ? 32.49300 42.95500 133.78800 1.000 28.41000 155 LEU G CA 1
ATOM 9221 C C . LEU G 1 86 ? 33.56000 42.57100 134.80700 1.000 29.58000 155 LEU G C 1
ATOM 9222 O O . LEU G 1 86 ? 33.68400 43.20000 135.86500 1.000 30.75000 155 LEU G O 1
ATOM 9227 N N . LEU G 1 87 ? 34.34700 41.53900 134.49700 1.000 29.49000 156 LEU G N 1
ATOM 9228 C CA . LEU G 1 87 ? 35.42200 41.11100 135.38900 1.000 30.19000 156 LEU G CA 1
ATOM 9229 C C . LEU G 1 87 ? 36.41900 42.23500 135.64000 1.000 31.39000 156 LEU G C 1
ATOM 9230 O O . LEU G 1 87 ? 36.86000 42.44600 136.77700 1.000 31.75000 156 LEU G O 1
ATOM 9235 N N . GLN G 1 88 ? 36.79600 42.96000 134.58600 1.000 30.68000 157 GLN G N 1
ATOM 9236 C CA . GLN G 1 88 ? 37.73500 44.06400 134.72700 1.000 32.74000 157 GLN G CA 1
ATOM 9237 C C . GLN G 1 88 ? 37.14500 45.18300 135.58000 1.000 32.09000 157 GLN G C 1
ATOM 923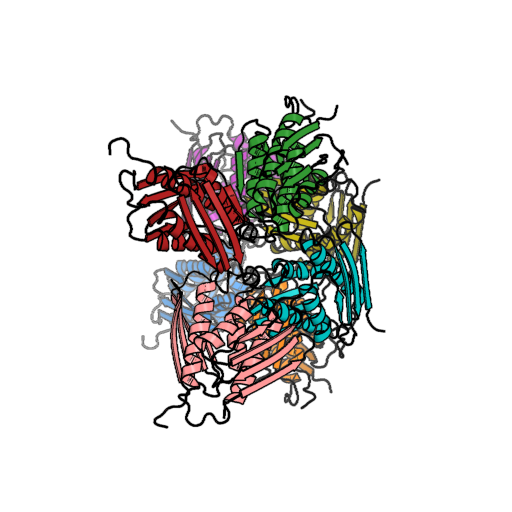8 O O . GLN G 1 88 ? 37.82200 45.71600 136.46800 1.000 32.56000 157 GLN G O 1
ATOM 9244 N N . ALA G 1 89 ? 35.87900 45.53600 135.33800 1.000 30.61000 158 ALA G N 1
ATOM 9245 C CA . ALA G 1 89 ? 35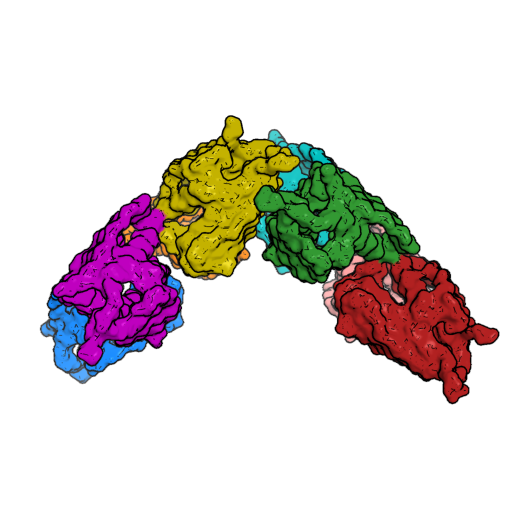.23200 46.58700 136.11800 1.000 30.98000 158 ALA G CA 1
ATOM 9246 C C . ALA G 1 89 ? 35.17000 46.24200 137.60100 1.000 32.84000 158 ALA G C 1
ATOM 9247 O O . ALA G 1 89 ? 35.30000 47.13100 138.45300 1.000 32.54000 158 ALA G O 1
ATOM 9249 N N . LEU G 1 90 ? 34.99000 44.96000 137.93000 1.000 32.67000 159 LEU G N 1
ATOM 9250 C CA . LEU G 1 90 ? 34.81900 44.55900 139.32500 1.000 33.02000 159 LEU G CA 1
ATOM 9251 C C . LEU G 1 90 ? 36.09400 44.72400 140.14400 1.000 36.08000 159 LEU G C 1
ATOM 9252 O O . LEU G 1 90 ? 36.01900 44.87100 141.37100 1.000 36.97000 159 LEU G O 1
ATOM 9257 N N . GLY G 1 91 ? 37.26000 44.68400 139.50300 1.000 39.50000 160 GLY G N 1
ATOM 9258 C CA . GLY G 1 91 ? 38.50600 44.84600 140.23900 1.000 43.07000 160 GLY G CA 1
ATOM 9259 C C . GLY G 1 91 ? 38.66200 43.78900 141.31600 1.000 46.21000 160 GLY G C 1
ATOM 9260 O O . GLY G 1 91 ? 38.40600 42.60000 141.09600 1.000 47.38000 160 GLY G O 1
ATOM 9261 N N . ASP G 1 92 ? 39.07700 44.22500 142.50600 1.000 46.19000 161 ASP G N 1
ATOM 9262 C CA . ASP G 1 92 ? 39.29500 43.29200 143.60500 1.000 47.80000 161 ASP G CA 1
ATOM 9263 C C . ASP G 1 92 ? 38.01000 42.87800 144.30800 1.000 45.66000 161 ASP G C 1
ATOM 9264 O O . ASP G 1 92 ? 38.07700 42.09900 145.26700 1.000 45.46000 161 ASP G O 1
ATOM 9269 N N . ARG G 1 93 ? 36.85600 43.39100 143.87600 1.000 43.46000 162 ARG G N 1
ATOM 9270 C CA . ARG G 1 93 ? 35.54900 43.01100 144.41100 1.000 42.81000 162 ARG G CA 1
ATOM 9271 C C . ARG G 1 93 ? 35.41500 43.28700 145.90500 1.000 40.91000 162 ARG G C 1
ATOM 9272 O O . ARG G 1 93 ? 34.53600 42.72000 146.55900 1.000 40.78000 162 ARG G O 1
ATOM 9280 N N . LYS G 1 94 ? 36.26500 44.13800 146.47300 1.000 41.87000 163 LYS G N 1
ATOM 9281 C CA . LYS G 1 94 ? 36.20500 44.37700 147.90700 1.000 42.23000 163 LYS G CA 1
ATOM 9282 C C . LYS G 1 94 ? 34.95800 45.18400 148.25400 1.000 39.89000 163 LYS G C 1
ATOM 9283 O O . LYS G 1 94 ? 34.65500 46.19300 147.61000 1.000 39.71000 163 LYS G O 1
ATOM 9289 N N . GLY G 1 95 ? 34.21800 44.71500 149.25600 1.000 38.09000 164 GLY G N 1
ATOM 9290 C CA . GLY G 1 95 ? 33.12900 45.47300 149.82700 1.000 35.07000 164 GLY G CA 1
ATOM 9291 C C . GLY G 1 95 ? 31.79300 45.37800 149.12400 1.000 33.24000 164 GLY G C 1
ATOM 9292 O O . GLY G 1 95 ? 30.82900 45.99100 149.60000 1.000 33.59000 164 GLY G O 1
ATOM 9293 N N . ILE G 1 96 ? 31.68400 44.61600 148.02900 1.000 32.14000 165 ILE G N 1
ATOM 9294 C CA . ILE G 1 96 ? 30.44300 44.55500 147.26200 1.000 29.67000 165 ILE G CA 1
ATOM 9295 C C . ILE G 1 96 ? 29.52300 43.49400 147.85400 1.000 30.54000 165 ILE G C 1
ATOM 9296 O O . ILE G 1 96 ? 29.95000 42.60200 148.59500 1.000 32.62000 165 ILE G O 1
ATOM 9301 N N . ASN G 1 97 ? 28.23100 43.59700 147.52200 1.000 29.76000 166 ASN G N 1
ATOM 9302 C CA . ASN G 1 97 ? 27.26500 42.60500 147.98800 1.000 30.30000 166 ASN G CA 1
ATOM 9303 C C . ASN G 1 97 ? 27.61200 41.20900 147.49600 1.000 28.27000 166 ASN G C 1
ATOM 9304 O O . ASN G 1 97 ? 27.36600 40.22500 148.20400 1.000 30.03000 166 ASN G O 1
ATOM 9309 N N . ARG G 1 98 ? 28.15600 41.11300 146.27700 1.000 28.37000 167 ARG G N 1
ATOM 9310 C CA . ARG G 1 98 ? 28.66000 39.89600 145.63900 1.000 27.18000 167 ARG G CA 1
ATOM 9311 C C . ARG G 1 98 ? 27.54200 38.97100 145.16900 1.000 26.36000 167 ARG G C 1
ATOM 9312 O O . ARG G 1 98 ? 27.62300 38.41100 144.07200 1.000 28.30000 167 ARG G O 1
ATOM 9320 N N . PHE G 1 99 ? 26.51100 38.79200 145.98800 1.000 25.24000 168 PHE G N 1
ATOM 9321 C CA . PHE G 1 99 ? 25.33900 38.00700 145.63000 1.000 24.42000 168 PHE G CA 1
ATOM 9322 C C . PHE G 1 99 ? 24.23400 38.92100 145.12100 1.000 24.82000 168 PHE G C 1
ATOM 9323 O O . PHE G 1 99 ? 24.06500 40.04300 145.61300 1.000 26.24000 168 PHE G O 1
ATOM 9331 N N . GLY G 1 100 ? 23.47600 38.42900 144.14700 1.000 23.49000 169 GLY G N 1
ATOM 9332 C CA . GLY G 1 100 ? 22.29500 39.12400 143.67300 1.000 24.01000 169 GLY G CA 1
ATOM 9333 C C . GLY G 1 100 ? 21.15100 38.17400 143.39700 1.000 25.52000 169 GLY G C 1
ATOM 9334 O O . GLY G 1 100 ? 21.37700 37.04200 142.95300 1.000 26.23000 169 GLY G O 1
ATOM 9335 N N . ASN G 1 101 ? 19.92200 38.61700 143.67300 1.000 23.34000 170 ASN G N 1
ATOM 9336 C CA . ASN G 1 101 ? 18.70900 37.83600 143.46200 1.000 23.81000 170 ASN G CA 1
ATOM 9337 C C . ASN G 1 101 ? 17.59400 38.73800 142.97000 1.000 24.10000 170 ASN G C 1
ATOM 9338 O O . ASN G 1 101 ? 17.37700 39.81800 143.52600 1.000 28.34000 170 ASN G O 1
ATOM 9343 N N . PHE G 1 102 ? 16.84600 38.27500 141.97100 1.000 23.76000 171 PHE G N 1
ATOM 9344 C CA . PHE G 1 102 ? 15.67600 39.03300 141.56100 1.000 23.13000 171 PHE G CA 1
ATOM 9345 C C . PHE G 1 102 ? 14.71600 38.12900 140.81200 1.000 23.73000 171 PHE G C 1
ATOM 9346 O O . PHE G 1 102 ? 15.13500 37.35400 139.94800 1.000 25.94000 171 PHE G O 1
ATOM 9354 N N . SER G 1 103 ? 13.43000 38.25700 141.13100 1.000 24.65000 172 SER G N 1
ATOM 9355 C CA . SER G 1 103 ? 12.35500 37.62700 140.37500 1.000 24.31000 172 SER G CA 1
ATOM 9356 C C . SER G 1 103 ? 11.66000 38.70700 139.55800 1.000 25.22000 172 SER G C 1
ATOM 9357 O O . SER G 1 103 ? 11.06700 39.62700 140.12600 1.000 26.15000 172 SER G O 1
ATOM 9360 N N . ALA G 1 104 ? 11.73000 38.59600 138.23200 1.000 24.00000 173 ALA G N 1
ATOM 9361 C CA . ALA G 1 104 ? 11.14200 39.60100 137.36000 1.000 23.27000 173 ALA G CA 1
ATOM 9362 C C . ALA G 1 104 ? 9.90000 39.03900 136.69400 1.000 23.20000 173 ALA G C 1
ATOM 9363 O O . ALA G 1 104 ? 9.99700 38.06000 135.93600 1.000 24.34000 173 ALA G O 1
ATOM 9365 N N . PRO G 1 105 ? 8.72400 39.59800 136.95600 1.000 23.00000 174 PRO G N 1
ATOM 9366 C CA . PRO G 1 105 ? 7.55800 39.28200 136.13400 1.000 25.11000 174 PRO G CA 1
ATOM 9367 C C . PRO G 1 105 ? 7.53300 40.15800 134.89400 1.000 24.84000 174 PRO G C 1
ATOM 9368 O O . PRO G 1 105 ? 7.96500 41.31200 134.90400 1.000 28.20000 174 PRO G O 1
ATOM 9372 N N . LEU G 1 106 ? 7.02300 39.58200 133.80900 1.000 23.88000 175 LEU G N 1
ATOM 9373 C CA . LEU G 1 106 ? 6.68000 40.35200 132.61600 1.000 23.71000 175 LEU G CA 1
ATOM 9374 C C . LEU G 1 106 ? 5.39500 39.71300 132.10600 1.000 22.43000 175 LEU G C 1
ATOM 9375 O O . LEU G 1 106 ? 5.43500 38.65900 131.45900 1.000 22.01000 175 LEU G O 1
ATOM 9380 N N . ASP G 1 107 ? 4.26800 40.35900 132.40300 1.000 23.14000 176 ASP G N 1
ATOM 9381 C CA . ASP G 1 107 ? 2.94900 39.78800 132.16700 1.000 21.84000 176 ASP G CA 1
ATOM 9382 C C . ASP G 1 107 ? 2.91400 38.36300 132.71500 1.000 22.11000 176 ASP G C 1
ATOM 9383 O O . ASP G 1 107 ? 3.15100 38.16400 133.91100 1.000 22.98000 176 ASP G O 1
ATOM 9388 N N . GLU G 1 108 ? 2.64400 37.37000 131.86900 1.000 20.80000 177 GLU G N 1
ATOM 9389 C CA . GLU G 1 108 ? 2.51400 35.99600 132.33900 1.000 20.31000 177 GLU G CA 1
ATOM 9390 C C . GLU G 1 108 ? 3.85600 35.33900 132.66100 1.000 21.48000 177 GLU G C 1
ATOM 9391 O O . GLU G 1 108 ? 3.87300 34.29100 133.32500 1.000 22.10000 177 GLU G O 1
ATOM 9397 N N . ALA G 1 109 ? 4.96800 35.93000 132.22900 1.000 21.48000 178 ALA G N 1
ATOM 9398 C CA . ALA G 1 109 ? 6.28500 35.35800 132.46600 1.000 22.54000 178 ALA G CA 1
ATOM 9399 C C . ALA G 1 109 ? 6.79200 35.73400 133.85100 1.000 21.01000 178 ALA G C 1
ATOM 9400 O O . ALA G 1 109 ? 6.52000 36.82300 134.36700 1.000 22.31000 178 ALA G O 1
ATOM 9402 N N . LEU G 1 110 ? 7.53800 34.81400 134.45600 1.000 20.56000 179 LEU G N 1
ATOM 9403 C CA . LEU G 1 110 ? 8.17300 35.07900 135.74200 1.000 19.81000 179 LEU G CA 1
ATOM 9404 C C . LEU G 1 110 ? 9.47800 34.30400 135.76600 1.000 21.39000 179 LEU G C 1
ATOM 9405 O O . LEU G 1 110 ? 9.46300 33.07700 135.63400 1.000 21.74000 179 LEU G O 1
ATOM 9410 N N . VAL G 1 111 ? 10.59900 35.01100 135.88500 1.000 20.97000 180 VAL G N 1
ATOM 9411 C CA . VAL G 1 111 ? 11.91800 34.39100 135.85000 1.000 20.94000 180 VAL G CA 1
ATOM 9412 C C . VAL G 1 111 ? 12.70400 34.87000 137.05700 1.000 22.09000 180 VAL G C 1
ATOM 9413 O O . VAL G 1 111 ? 12.76600 36.07700 137.32500 1.000 23.42000 180 VAL G O 1
ATOM 9417 N N . HIS G 1 112 ? 13.30500 33.92800 137.78000 1.000 20.88000 181 HIS G N 1
ATOM 9418 C CA . HIS G 1 112 ? 14.18800 34.25400 138.88700 1.000 22.28000 181 HIS G CA 1
ATOM 9419 C C . HIS G 1 112 ? 15.63800 34.08700 138.46900 1.000 22.22000 181 HIS G C 1
ATOM 9420 O O . HIS G 1 112 ? 16.00600 33.08200 137.85600 1.000 23.81000 181 HIS G O 1
ATOM 9427 N N . VAL G 1 113 ? 16.46400 35.05400 138.84900 1.000 22.08000 182 VAL G N 1
ATOM 9428 C CA . VAL G 1 113 ? 17.90400 34.97800 138.66300 1.000 22.24000 182 VAL G CA 1
ATOM 9429 C C . VAL G 1 113 ? 18.56400 35.05000 140.02900 1.000 23.07000 182 VAL G C 1
ATOM 9430 O O . VAL G 1 113 ? 18.23200 35.92300 140.84100 1.000 24.70000 182 VAL G O 1
ATOM 9434 N N . SER G 1 114 ? 19.47800 34.12000 140.28400 1.000 21.91000 183 SER G N 1
ATOM 9435 C CA . SER G 1 114 ? 20.31800 34.13600 141.47000 1.000 22.44000 183 SER G CA 1
ATOM 9436 C C . SER G 1 114 ? 21.76000 34.03100 141.00200 1.000 22.14000 183 SER G C 1
ATOM 9437 O O . SER G 1 114 ? 22.09100 33.12500 140.23200 1.000 24.03000 183 SER G O 1
ATOM 9440 N N . LEU G 1 115 ? 22.61800 34.94800 141.44800 1.000 21.95000 184 LEU G N 1
ATOM 9441 C CA . LEU G 1 115 ? 24.00100 34.90900 140.99900 1.000 22.92000 184 LEU G CA 1
ATOM 9442 C C . LEU G 1 115 ? 24.95100 35.25700 142.13600 1.000 23.14000 184 LEU G C 1
ATOM 9443 O O . LEU G 1 115 ? 24.58200 35.89100 143.12900 1.000 23.59000 184 LEU G O 1
ATOM 9448 N N . ASP G 1 116 ? 26.19600 34.82100 141.96600 1.000 23.00000 185 ASP G N 1
ATOM 9449 C CA . ASP G 1 116 ? 27.27900 35.11900 142.89000 1.000 23.83000 185 ASP G CA 1
ATOM 9450 C C . ASP G 1 116 ? 28.49800 35.48000 142.05800 1.000 24.77000 185 ASP G C 1
ATOM 9451 O O . ASP G 1 116 ? 28.87400 34.73000 141.15100 1.000 25.48000 185 ASP G O 1
ATOM 9456 N N . LEU G 1 117 ? 29.09100 36.63900 142.34200 1.000 25.77000 186 LEU G N 1
ATOM 9457 C CA . LEU G 1 117 ? 30.32500 37.06400 141.68400 1.000 26.18000 186 LEU G CA 1
ATOM 9458 C C . LEU G 1 117 ? 31.47800 36.36700 142.40900 1.000 27.51000 186 LEU G C 1
ATOM 9459 O O . LEU G 1 117 ? 32.22900 36.95800 143.19300 1.000 28.88000 186 LEU G O 1
ATOM 9464 N N . SER G 1 118 ? 31.60700 35.07100 142.11200 1.000 27.73000 187 SER G N 1
ATOM 9465 C CA . SER G 1 118 ? 32.39100 34.09800 142.86500 1.000 28.07000 187 SER G CA 1
ATOM 9466 C C . SER G 1 118 ? 33.78900 33.85300 142.31800 1.000 27.20000 187 SER G C 1
ATOM 9467 O O . SER G 1 118 ? 34.65500 33.37000 143.06400 1.000 28.37000 187 SER G O 1
ATOM 9470 N N . GLY G 1 119 ? 34.02300 34.14000 141.04100 1.000 27.77000 188 GLY G N 1
ATOM 9471 C CA . GLY G 1 119 ? 35.24600 33.73600 140.38300 1.000 26.67000 188 GLY G CA 1
ATOM 9472 C C . GLY G 1 119 ? 35.22800 32.32500 139.83800 1.000 26.89000 188 GLY G C 1
ATOM 9473 O O . GLY G 1 119 ? 36.21700 31.90300 139.22200 1.000 29.08000 188 GLY G O 1
ATOM 9474 N N . ARG G 1 120 ? 34.14500 31.58500 140.04200 1.000 25.77000 189 ARG G N 1
ATOM 9475 C CA . ARG G 1 120 ? 34.00300 30.22100 139.53300 1.000 23.73000 189 ARG G CA 1
ATOM 9476 C C . ARG G 1 120 ? 32.85300 30.20300 138.54200 1.000 24.21000 189 ARG G C 1
ATOM 9477 O O . ARG G 1 120 ? 31.69800 30.45700 138.93600 1.000 25.41000 189 ARG G O 1
ATOM 9485 N N . PRO G 1 121 ? 33.09700 29.94200 137.26100 1.000 24.22000 190 PRO G N 1
ATOM 9486 C CA . PRO G 1 121 ? 31.99800 29.97900 136.28700 1.000 23.48000 190 PRO G CA 1
ATOM 9487 C C . PRO G 1 121 ? 31.05300 28.80100 136.47200 1.000 23.44000 190 PRO G C 1
ATOM 9488 O O . PRO G 1 121 ? 31.48200 27.65300 136.60300 1.000 23.58000 190 PRO G O 1
ATOM 9492 N N . HIS G 1 122 ? 29.75600 29.09700 136.49000 1.000 23.63000 191 HIS G N 1
ATOM 9493 C CA . HIS G 1 122 ? 28.74700 28.05200 136.39900 1.000 22.86000 191 HIS G CA 1
ATOM 9494 C C . HIS G 1 122 ? 27.44200 28.67000 135.93400 1.000 22.60000 191 HIS G C 1
ATOM 9495 O O . HIS G 1 122 ? 27.02700 29.70200 136.46400 1.000 25.49000 191 HIS G O 1
ATOM 9502 N N . LEU G 1 123 ? 26.78300 28.01700 134.97800 1.000 20.64000 192 LEU G N 1
ATOM 9503 C CA . LEU G 1 123 ? 25.45100 28.40300 134.53500 1.000 21.22000 192 LEU G CA 1
ATOM 9504 C C . LEU G 1 123 ? 24.47400 27.27800 134.83400 1.000 21.44000 192 LEU G C 1
ATOM 9505 O O . LEU G 1 123 ? 24.63500 26.16000 134.32700 1.000 22.22000 192 LEU G O 1
ATOM 9510 N N . GLY G 1 124 ? 23.47500 27.57200 135.66300 1.000 20.99000 193 GLY G N 1
ATOM 9511 C CA . GLY G 1 124 ? 22.29400 26.75200 135.77800 1.000 20.62000 193 GLY G CA 1
ATOM 9512 C C . GLY G 1 124 ? 21.17500 27.42900 135.01400 1.000 23.23000 193 GLY G C 1
ATOM 9513 O O . GLY G 1 124 ? 20.81500 28.57100 135.30500 1.000 25.22000 193 GLY G O 1
ATOM 9514 N N . TYR G 1 125 ? 20.64600 26.73400 134.01100 1.000 21.93000 194 TYR G N 1
ATOM 9515 C CA . TYR G 1 125 ? 19.74600 27.36600 133.05000 1.000 22.50000 194 TYR G CA 1
ATOM 9516 C C . TYR G 1 125 ? 18.51400 26.50200 132.87700 1.000 22.68000 194 TYR G C 1
ATOM 9517 O O . TYR G 1 125 ? 18.61100 25.36200 132.41100 1.000 25.46000 194 TYR G O 1
ATOM 9526 N N . ASP G 1 126 ? 17.35800 27.05400 133.22400 1.000 23.14000 195 ASP G N 1
ATOM 9527 C CA . ASP G 1 126 ? 16.10000 26.33700 133.14300 1.000 27.39000 195 ASP G CA 1
ATOM 9528 C C . ASP G 1 126 ? 15.05000 27.30900 132.62200 1.000 27.51000 195 ASP G C 1
ATOM 9529 O O . ASP G 1 126 ? 14.20600 27.79200 133.38300 1.000 29.55000 195 ASP G O 1
ATOM 9534 N N . LEU G 1 127 ? 15.14900 27.61700 131.32600 1.000 25.87000 196 LEU G N 1
ATOM 9535 C CA . LEU G 1 127 ? 14.11200 28.32100 130.59200 1.000 24.55000 196 LEU G CA 1
ATOM 9536 C C . LEU G 1 127 ? 13.45500 27.35200 129.62600 1.000 25.39000 196 LEU G C 1
ATOM 9537 O O . LEU G 1 127 ? 14.09900 26.43400 129.11600 1.000 30.30000 196 LEU G O 1
ATOM 9542 N N . ASN G 1 128 ? 12.17100 27.56600 129.37400 1.000 23.22000 197 ASN G N 1
ATOM 9543 C CA . ASN G 1 128 ? 11.42100 26.78400 128.39800 1.000 26.71000 197 ASN G CA 1
ATOM 9544 C C . ASN G 1 128 ? 10.86900 27.78200 127.38900 1.000 26.80000 197 ASN G C 1
ATOM 9545 O O . ASN G 1 128 ? 9.75200 28.27900 127.54800 1.000 28.24000 197 ASN G O 1
ATOM 9550 N N . ILE G 1 129 ? 11.66200 28.08100 126.36200 1.000 24.63000 198 ILE G N 1
ATOM 9551 C CA . ILE G 1 129 ? 11.29800 29.06000 125.34200 1.000 22.01000 198 ILE G CA 1
ATOM 9552 C C . ILE G 1 129 ? 10.55500 28.31300 124.23400 1.000 22.53000 198 ILE G C 1
ATOM 9553 O O . ILE G 1 129 ? 11.17000 27.47500 123.54800 1.000 24.91000 198 ILE G O 1
ATOM 9558 N N . PRO G 1 130 ? 9.25900 28.56600 124.03300 1.000 22.77000 199 PRO G N 1
ATOM 9559 C CA . PRO G 1 130 ? 8.44300 27.67100 123.20400 1.000 23.88000 199 PRO G CA 1
ATOM 9560 C C . PRO G 1 130 ? 8.54000 27.89900 121.70400 1.000 23.31000 199 PRO G C 1
ATOM 9561 O O . PRO G 1 130 ? 7.94300 27.12000 120.94800 1.000 24.83000 199 PRO G O 1
ATOM 9565 N N . THR G 1 131 ? 9.26100 28.92000 121.23700 1.000 21.75000 200 THR G N 1
ATOM 9566 C CA . THR G 1 131 ? 9.42300 29.12700 119.80300 1.000 20.55000 200 THR G CA 1
ATOM 9567 C C . THR G 1 131 ? 10.90300 29.21600 119.45500 1.000 22.55000 200 THR G C 1
ATOM 9568 O O . THR G 1 131 ? 11.74600 29.52400 120.30300 1.000 22.84000 200 THR G O 1
ATOM 9572 N N . GLN G 1 132 ? 11.21000 28.95800 118.17800 1.000 22.62000 201 GLN G N 1
ATOM 9573 C CA . GLN G 1 132 ? 12.60200 28.89600 117.75200 1.000 21.58000 201 GLN G CA 1
ATOM 9574 C C . GLN G 1 132 ? 13.16300 30.25300 117.35000 1.000 21.63000 201 GLN G C 1
ATOM 9575 O O . GLN G 1 132 ? 14.38800 30.41600 117.32800 1.000 22.58000 201 GLN G O 1
ATOM 9581 N N . ARG G 1 133 ? 12.30700 31.22900 117.04700 1.000 21.37000 202 ARG G N 1
ATOM 9582 C CA . ARG G 1 133 ? 12.74900 32.54600 116.60100 1.000 22.11000 202 ARG G CA 1
ATOM 9583 C C . ARG G 1 133 ? 11.92200 33.62600 117.27500 1.000 23.89000 202 ARG G C 1
ATOM 9584 O O . ARG G 1 133 ? 10.69300 33.53000 117.31400 1.000 28.06000 202 ARG G O 1
ATOM 9592 N N . VAL G 1 134 ? 12.59300 34.65000 117.79700 1.000 21.60000 203 VAL G N 1
ATOM 9593 C CA . VAL G 1 134 ? 11.95200 35.90700 118.16300 1.000 22.43000 203 VAL G CA 1
ATOM 9594 C C . VAL G 1 134 ? 12.45300 36.94400 117.17000 1.000 23.02000 203 VAL G C 1
ATOM 9595 O O . VAL G 1 134 ? 13.63100 37.32300 117.18800 1.000 24.86000 203 VAL G O 1
ATOM 9599 N N . GLY G 1 135 ? 11.56800 37.39700 116.29000 1.000 23.56000 204 GLY G N 1
ATOM 9600 C CA . GLY G 1 135 ? 12.04900 38.15100 115.14500 1.000 24.72000 204 GLY G CA 1
ATOM 9601 C C . GLY G 1 135 ? 12.98300 37.27100 114.33800 1.000 26.37000 204 GLY G C 1
ATOM 9602 O O . GLY G 1 135 ? 12.64000 36.14200 113.96900 1.000 27.66000 204 GLY G O 1
ATOM 9603 N N . LYS G 1 136 ? 14.18300 37.77300 114.06700 1.000 25.37000 205 LYS G N 1
ATOM 9604 C CA . LYS G 1 136 ? 15.21300 36.97900 113.41100 1.000 27.33000 205 LYS G CA 1
ATOM 9605 C C . LYS G 1 136 ? 16.12500 36.25900 114.39800 1.000 25.29000 205 LYS G C 1
ATOM 9606 O O . LYS G 1 136 ? 16.99100 35.48800 113.96700 1.000 26.71000 205 LYS G O 1
ATOM 9612 N N . TYR G 1 137 ? 15.92700 36.46500 115.70400 1.000 24.88000 206 TYR G N 1
ATOM 9613 C CA . TYR G 1 137 ? 16.83600 35.96200 116.72800 1.000 22.97000 206 TYR G CA 1
ATOM 9614 C C . TYR G 1 137 ? 16.53300 34.50100 117.05600 1.000 23.19000 206 TYR G C 1
ATOM 9615 O O . TYR G 1 137 ? 15.42000 34.16300 117.47500 1.000 24.05000 206 TYR G O 1
ATOM 9624 N N . ASP G 1 138 ? 17.54500 33.65500 116.88500 1.000 21.95000 207 ASP G N 1
ATOM 9625 C CA . ASP G 1 138 ? 17.50900 32.23600 117.21300 1.000 22.19000 207 ASP G CA 1
ATOM 9626 C C . ASP G 1 138 ? 17.49000 32.06300 118.73600 1.000 21.26000 207 ASP G C 1
ATOM 9627 O O . ASP G 1 138 ? 18.43600 32.46900 119.42100 1.000 23.02000 207 ASP G O 1
ATOM 9632 N N . THR G 1 139 ? 16.41700 31.47500 119.27700 1.000 20.30000 208 THR G N 1
ATOM 9633 C CA . THR G 1 139 ? 16.30900 31.44600 120.73400 1.000 20.82000 208 THR G CA 1
ATOM 9634 C C . THR G 1 139 ? 17.29900 30.49100 121.39700 1.000 20.30000 208 THR G C 1
ATOM 9635 O O . THR G 1 139 ? 17.46000 30.55700 122.62300 1.000 21.37000 208 THR G O 1
ATOM 9639 N N . GLN G 1 140 ? 17.98700 29.62900 120.64000 1.000 22.18000 209 GLN G N 1
ATOM 9640 C CA . GLN G 1 140 ? 19.10700 28.89000 121.22000 1.000 22.63000 209 GLN G CA 1
ATOM 9641 C C . GLN G 1 140 ? 20.21400 29.81500 121.69700 1.000 24.54000 209 GLN G C 1
ATOM 9642 O O . GLN G 1 140 ? 21.00200 29.42900 122.57100 1.000 23.91000 209 GLN G O 1
ATOM 9648 N N . LEU G 1 141 ? 20.29300 31.02600 121.14700 1.000 21.89000 210 LEU G N 1
ATOM 9649 C CA . LEU G 1 141 ? 21.38100 31.92400 121.49300 1.000 22.17000 210 LEU G CA 1
ATOM 9650 C C . LEU G 1 141 ? 21.23900 32.52900 122.88100 1.000 21.76000 210 LEU G C 1
ATOM 9651 O O . LEU G 1 141 ? 22.20600 33.12200 123.37200 1.000 22.68000 210 LEU G O 1
ATOM 9656 N N . VAL G 1 142 ? 20.06600 32.42300 123.51200 1.000 20.77000 211 VAL G N 1
ATOM 9657 C CA . VAL G 1 142 ? 19.91700 32.96200 124.86400 1.000 21.67000 211 VAL G CA 1
ATOM 9658 C C . VAL G 1 142 ? 20.81700 32.20400 125.82800 1.000 20.92000 211 VAL G C 1
ATOM 9659 O O . VAL G 1 142 ? 21.59700 32.80600 126.57400 1.000 21.76000 211 VAL G O 1
ATOM 9663 N N . GLU G 1 143 ? 20.72800 30.86800 125.82200 1.000 20.20000 212 GLU G N 1
ATOM 9664 C CA . GLU G 1 143 ? 21.57200 30.07000 126.70700 1.000 20.10000 212 GLU G CA 1
ATOM 9665 C C . GLU G 1 143 ? 23.04700 30.31500 126.41500 1.000 19.98000 212 GLU G C 1
ATOM 9666 O O . GLU G 1 143 ? 23.86300 30.44000 127.33600 1.000 21.47000 212 GLU G O 1
ATOM 9672 N N . HIS G 1 144 ? 23.40900 30.39900 125.13700 1.000 21.99000 213 HIS G N 1
ATOM 9673 C CA . HIS G 1 144 ? 24.81200 30.58400 124.78700 1.000 21.24000 213 HIS G CA 1
ATOM 9674 C C . HIS G 1 144 ? 25.31100 31.95300 125.23100 1.000 21.24000 213 HIS G C 1
ATOM 9675 O O . HIS G 1 144 ? 26.47100 32.09400 125.64100 1.000 22.74000 213 HIS G O 1
ATOM 9682 N N . PHE G 1 145 ? 24.45200 32.97700 125.15500 1.000 21.65000 214 PHE G N 1
ATOM 9683 C CA . PHE G 1 145 ? 24.84200 34.29500 125.64300 1.000 21.66000 214 PHE G CA 1
ATOM 9684 C C . PHE G 1 145 ? 25.22800 34.22700 127.11600 1.000 22.53000 214 PHE G C 1
ATOM 9685 O O . PHE G 1 145 ? 26.30400 34.68600 127.51800 1.000 22.90000 214 PHE G O 1
ATOM 9693 N N . PHE G 1 146 ? 24.35200 33.65600 127.93900 1.000 21.39000 215 PHE G N 1
ATOM 9694 C CA . PHE G 1 146 ? 24.65500 33.61300 129.36000 1.000 20.91000 215 PHE G CA 1
ATOM 9695 C C . PHE G 1 146 ? 25.79400 32.66100 129.67700 1.000 21.71000 215 PHE G C 1
ATOM 9696 O O . PHE G 1 146 ? 26.58900 32.95000 130.57600 1.000 22.97000 215 PHE G O 1
ATOM 9704 N N . GLN G 1 147 ? 25.91300 31.54400 128.95200 1.000 21.80000 216 GLN G N 1
ATOM 9705 C CA . GLN G 1 147 ? 27.02900 30.63400 129.19900 1.000 20.73000 216 GLN G CA 1
ATOM 9706 C C . GLN G 1 147 ? 28.36200 31.31300 128.91400 1.000 20.35000 216 GLN G C 1
ATOM 9707 O O . GLN G 1 147 ? 29.31100 31.21100 129.70200 1.000 21.82000 216 GLN G O 1
ATOM 9713 N N . SER G 1 148 ? 28.45800 32.00700 127.78100 1.000 21.49000 217 SER G N 1
ATOM 9714 C CA . SER G 1 148 ? 29.71000 32.67600 127.42900 1.000 22.23000 217 SER G CA 1
ATOM 9715 C C . SER G 1 148 ? 30.03300 33.80100 128.40600 1.000 23.71000 217 SER G C 1
ATOM 9716 O O . SER G 1 148 ? 31.18800 33.95500 128.82300 1.000 25.16000 217 SER G O 1
ATOM 9719 N N . LEU G 1 149 ? 29.02600 34.59000 128.78800 1.000 21.99000 218 LEU G N 1
ATOM 9720 C CA . LEU G 1 149 ? 29.24000 35.66300 129.75800 1.000 24.10000 218 LEU G CA 1
ATOM 9721 C C . LEU G 1 149 ? 29.72400 35.11000 131.09600 1.000 24.49000 218 LEU G C 1
ATOM 9722 O O . LEU G 1 149 ? 30.62200 35.67900 131.72800 1.000 24.71000 218 LEU G O 1
ATOM 9727 N N . VAL G 1 150 ? 29.12200 34.00700 131.54600 1.000 23.72000 219 VAL G N 1
ATOM 9728 C CA . VAL G 1 150 ? 29.54900 33.33100 132.76900 1.000 22.67000 219 VAL G CA 1
ATOM 9729 C C . VAL G 1 150 ? 31.00700 32.89500 132.66600 1.000 22.13000 219 VAL G C 1
ATOM 9730 O O . VAL G 1 150 ? 31.79900 33.07400 133.60500 1.000 24.62000 219 VAL G O 1
ATOM 9734 N N . ASN G 1 151 ? 31.39800 32.35600 131.51000 1.000 22.81000 220 ASN G N 1
ATOM 9735 C CA . ASN G 1 151 ? 32.72500 31.76100 131.37800 1.000 24.36000 220 ASN G CA 1
ATOM 9736 C C . ASN G 1 151 ? 33.83500 32.79600 131.51000 1.000 25.18000 220 ASN G C 1
ATOM 9737 O O . ASN G 1 151 ? 34.88400 32.51000 132.09900 1.000 27.92000 220 ASN G O 1
ATOM 9742 N N . THR G 1 152 ? 33.64700 33.99600 130.96000 1.000 25.31000 221 THR G N 1
ATOM 9743 C CA . THR G 1 152 ? 34.71400 34.98900 131.06300 1.000 25.28000 221 THR G CA 1
ATOM 9744 C C . THR G 1 152 ? 34.60700 35.86500 132.30200 1.000 27.11000 221 THR G C 1
ATOM 9745 O O . THR G 1 152 ? 35.62800 36.39600 132.75600 1.000 29.58000 221 THR G O 1
ATOM 9749 N N . SER G 1 153 ? 33.40600 36.03300 132.85800 1.000 25.97000 222 SER G N 1
ATOM 9750 C CA . SER G 1 153 ? 33.26000 36.81600 134.07900 1.000 25.24000 222 SER G CA 1
ATOM 9751 C C . SER G 1 153 ? 33.56600 36.00700 135.33100 1.000 26.06000 222 SER G C 1
ATOM 9752 O O . SER G 1 153 ? 33.85600 36.59700 136.38000 1.000 29.05000 222 SER G O 1
ATOM 9755 N N . GLY G 1 154 ? 33.51800 34.68200 135.24900 1.000 25.34000 223 GLY G N 1
ATOM 9756 C CA . GLY G 1 154 ? 33.69700 33.86300 136.43700 1.000 26.43000 223 GLY G CA 1
ATOM 9757 C C . GLY G 1 154 ? 32.53000 33.94100 137.39700 1.000 27.54000 223 GLY G C 1
ATOM 9758 O O . GLY G 1 154 ? 32.72600 33.89200 138.61400 1.000 33.28000 223 GLY G O 1
ATOM 9759 N N . MET G 1 155 ? 31.32000 34.03700 136.87600 1.000 25.28000 224 MET G N 1
ATOM 9760 C CA . MET G 1 155 ? 30.11100 34.21600 137.66300 1.000 24.53000 224 MET G CA 1
ATOM 9761 C C . MET G 1 155 ? 29.41300 32.87400 137.88400 1.000 22.73000 224 MET G C 1
ATOM 9762 O O . MET G 1 155 ? 29.41300 32.01100 136.99900 1.000 22.71000 224 MET G O 1
ATOM 9767 N N . THR G 1 156 ? 28.83200 32.69600 139.07600 1.000 22.65000 225 THR G N 1
ATOM 9768 C CA . THR G 1 156 ? 27.84600 31.64900 139.32200 1.000 22.54000 225 THR G CA 1
ATOM 9769 C C . THR G 1 156 ? 26.47800 32.22800 138.99400 1.000 22.13000 225 THR G C 1
ATOM 9770 O O . THR G 1 156 ? 26.07500 33.21800 139.60500 1.000 23.32000 225 THR G O 1
ATOM 9774 N N . LEU G 1 157 ? 25.76400 31.62500 138.04400 1.000 21.02000 226 LEU G N 1
ATOM 9775 C CA . LEU G 1 157 ? 24.50700 32.19000 137.56100 1.000 20.75000 226 LEU G CA 1
ATOM 9776 C C . LEU G 1 157 ? 23.44900 31.10200 137.45300 1.000 20.29000 226 LEU G C 1
ATOM 9777 O O . LEU G 1 157 ? 23.65100 30.10300 136.75200 1.000 21.45000 226 LEU G O 1
ATOM 9782 N N . HIS G 1 158 ? 22.31000 31.31300 138.11700 1.000 20.41000 227 HIS G N 1
ATOM 9783 C CA . HIS G 1 158 ? 21.15900 30.41500 138.05400 1.000 21.19000 227 HIS G CA 1
ATOM 9784 C C . HIS G 1 158 ? 19.96800 31.18400 137.50700 1.000 21.32000 227 HIS G C 1
ATOM 9785 O O . HIS G 1 158 ? 19.57800 32.21100 138.06900 1.000 23.99000 227 HIS G O 1
ATOM 9792 N N . ILE G 1 159 ? 19.38600 30.67500 136.42300 1.000 21.03000 228 ILE G N 1
ATOM 9793 C CA . ILE G 1 159 ? 18.23000 31.27200 135.75800 1.000 20.58000 228 ILE G CA 1
ATOM 9794 C C . ILE G 1 159 ? 17.11300 30.24400 135.78100 1.000 20.85000 228 ILE G C 1
ATOM 9795 O O . ILE G 1 159 ? 17.28200 29.13700 135.25200 1.000 21.82000 228 ILE G O 1
ATOM 9800 N N . ARG G 1 160 ? 15.97700 30.59000 136.39400 1.000 20.22000 229 ARG G N 1
ATOM 9801 C CA . ARG G 1 160 ? 14.88600 29.63300 136.56100 1.000 21.75000 229 ARG G CA 1
ATOM 9802 C C . ARG G 1 160 ? 13.56100 30.26200 136.15900 1.000 21.47000 229 ARG G C 1
ATOM 9803 O O . ARG G 1 160 ? 13.15100 31.27200 136.73300 1.000 21.92000 229 ARG G O 1
ATOM 9811 N N . GLN G 1 161 ? 12.88800 29.65100 135.18500 1.000 21.53000 230 GLN G N 1
ATOM 9812 C CA . GLN G 1 161 ? 11.57100 30.09400 134.74500 1.000 20.31000 230 GLN G CA 1
ATOM 9813 C C . GLN G 1 161 ? 10.48800 29.48300 135.63400 1.000 20.30000 230 GLN G C 1
ATOM 9814 O O . GLN G 1 161 ? 10.40800 28.25800 135.77500 1.000 23.90000 230 GLN G O 1
ATOM 9820 N N . PHE G 1 162 ? 9.64900 30.33200 136.22600 1.000 20.94000 231 PHE G N 1
ATOM 9821 C CA . PHE G 1 162 ? 8.50500 29.86100 136.99700 1.000 22.24000 231 PHE G CA 1
ATOM 9822 C C . PHE G 1 162 ? 7.19400 29.94300 136.24000 1.000 22.37000 231 PHE G C 1
ATOM 9823 O O . PHE G 1 162 ? 6.26000 29.20100 136.56900 1.000 23.36000 231 PHE G O 1
ATOM 9831 N N . SER G 1 163 ? 7.11900 30.80100 135.22800 1.000 20.64000 232 SER G N 1
ATOM 9832 C CA . SER G 1 163 ? 5.91300 31.00200 134.44700 1.000 22.07000 232 SER G CA 1
ATOM 9833 C C . SER G 1 163 ? 6.34100 31.61400 133.12400 1.000 21.49000 232 SER G C 1
ATOM 9834 O O . SER G 1 163 ? 7.41200 32.21300 133.02500 1.000 21.05000 232 SER G O 1
ATOM 9837 N N . GLY G 1 164 ? 5.49400 31.46100 132.11100 1.000 21.55000 233 GLY G N 1
ATOM 9838 C CA . GLY G 1 164 ? 5.74400 32.12400 130.84400 1.000 21.43000 233 GLY G CA 1
ATOM 9839 C C . GLY G 1 164 ? 5.30600 31.30500 129.65000 1.000 21.34000 233 GLY G C 1
ATOM 9840 O O . GLY G 1 164 ? 5.51800 30.08700 129.60000 1.000 23.33000 233 GLY G O 1
ATOM 9841 N N . THR G 1 165 ? 4.68100 31.97800 128.68100 1.000 21.37000 234 THR G N 1
ATOM 9842 C CA . THR G 1 165 ? 4.27600 31.35600 127.43000 1.000 22.10000 234 THR G CA 1
ATOM 9843 C C . THR G 1 165 ? 4.75700 32.11200 126.20900 1.000 22.24000 234 THR G C 1
ATOM 9844 O O . THR G 1 165 ? 4.88700 31.49600 125.14600 1.000 27.64000 234 THR G O 1
ATOM 9848 N N . ASN G 1 166 ? 5.02200 33.41100 126.31800 1.000 20.73000 235 ASN G N 1
ATOM 9849 C CA . ASN G 1 166 ? 5.47800 34.21100 125.19000 1.000 19.75000 235 ASN G CA 1
ATOM 9850 C C . ASN G 1 166 ? 7.00300 34.28200 125.21900 1.000 20.35000 235 ASN G C 1
ATOM 9851 O O . ASN G 1 166 ? 7.58700 34.69100 126.22700 1.000 21.00000 235 ASN G O 1
ATOM 9856 N N . SER G 1 167 ? 7.65100 33.87200 124.12000 1.000 19.82000 236 SER G N 1
ATOM 9857 C CA . SER G 1 167 ? 9.11200 33.79200 124.10600 1.000 19.82000 236 SER G CA 1
ATOM 9858 C C . SER G 1 167 ? 9.75900 35.15200 124.35100 1.000 19.85000 236 SER G C 1
ATOM 9859 O O . SER G 1 167 ? 10.73400 35.25700 125.10400 1.000 20.67000 236 SER G O 1
ATOM 9862 N N . HIS G 1 168 ? 9.25900 36.19800 123.68400 1.000 20.21000 237 HIS G N 1
ATOM 9863 C CA . HIS G 1 168 ? 9.76800 37.54800 123.91000 1.000 21.14000 237 HIS G CA 1
ATOM 9864 C C . HIS G 1 168 ? 9.64400 37.92700 125.38600 1.000 19.80000 237 HIS G C 1
ATOM 9865 O O . HIS G 1 168 ? 10.60700 38.41900 125.98800 1.000 21.12000 237 HIS G O 1
ATOM 9872 N N . HIS G 1 169 ? 8.49200 37.63900 126.00400 1.000 21.10000 238 HIS G N 1
ATOM 9873 C CA . HIS G 1 169 ? 8.31900 37.92700 127.43300 1.000 20.89000 238 HIS G CA 1
ATOM 9874 C C . HIS G 1 169 ? 9.31000 37.14900 128.29100 1.000 21.11000 238 HIS G C 1
ATOM 9875 O O . HIS G 1 169 ? 9.89600 37.70200 129.23200 1.000 20.97000 238 HIS G O 1
ATOM 9882 N N . ILE G 1 170 ? 9.48200 35.85400 128.00900 1.000 20.20000 239 ILE G N 1
ATOM 9883 C CA . ILE G 1 170 ? 10.36500 35.01600 128.82600 1.000 19.28000 239 ILE G CA 1
ATOM 9884 C C . ILE G 1 170 ? 11.79400 35.53500 128.76400 1.000 20.25000 239 ILE G C 1
ATOM 9885 O O . ILE G 1 170 ? 12.47900 35.66300 129.79400 1.000 20.67000 239 ILE G O 1
ATOM 9890 N N . ILE G 1 171 ? 12.27100 35.83500 127.55400 1.000 20.91000 240 ILE G N 1
ATOM 9891 C CA . ILE G 1 171 ? 13.65300 36.26400 127.41200 1.000 20.20000 240 ILE G CA 1
ATOM 9892 C C . ILE G 1 171 ? 13.83900 37.64200 128.02200 1.000 21.65000 240 ILE G C 1
ATOM 9893 O O . ILE G 1 171 ? 14.83200 37.89800 128.71400 1.000 22.03000 240 ILE G O 1
ATOM 9898 N N . GLU G 1 172 ? 12.88600 38.55000 127.78800 1.000 21.73000 241 GLU G N 1
ATOM 9899 C CA . GLU G 1 172 ? 13.01400 39.89300 128.33500 1.000 21.75000 241 GLU G CA 1
ATOM 9900 C C . GLU G 1 172 ? 12.95000 39.87900 129.86000 1.000 21.25000 241 GLU G C 1
ATOM 9901 O O . GLU G 1 172 ? 13.70800 40.60200 130.51800 1.000 23.14000 241 GLU G O 1
ATOM 9907 N N . ALA G 1 173 ? 12.06100 39.06800 130.43700 1.000 21.34000 242 ALA G N 1
ATOM 9908 C CA . ALA G 1 173 ? 12.02300 38.94400 131.89400 1.000 21.35000 242 ALA G CA 1
ATOM 9909 C C . ALA G 1 173 ? 13.34600 38.41200 132.42800 1.000 21.93000 242 ALA G C 1
ATOM 9910 O O . ALA G 1 173 ? 13.80600 38.83300 133.49400 1.000 24.10000 242 ALA G O 1
ATOM 9912 N N . THR G 1 174 ? 13.97300 37.48700 131.69900 1.000 20.89000 243 THR G N 1
ATOM 9913 C CA . THR G 1 174 ? 15.28000 36.97700 132.10800 1.000 20.91000 243 THR G CA 1
ATOM 9914 C C . THR G 1 174 ? 16.31700 38.09100 132.15800 1.000 21.35000 243 THR G C 1
ATOM 9915 O O . THR G 1 174 ? 17.08200 38.19400 133.12000 1.000 23.10000 243 THR G O 1
ATOM 9919 N N . PHE G 1 175 ? 16.35800 38.94500 131.13200 1.000 21.75000 244 PHE G N 1
ATOM 9920 C CA . PHE G 1 175 ? 17.33600 40.03100 131.14400 1.000 23.21000 244 PHE G CA 1
ATOM 9921 C C . PHE G 1 175 ? 17.01700 41.08100 132.20800 1.000 22.95000 244 PHE G C 1
ATOM 9922 O O . PHE G 1 175 ? 17.94300 41.66800 132.77900 1.000 24.27000 244 PHE G O 1
ATOM 9930 N N . LYS G 1 176 ? 15.73400 41.34300 132.48500 1.000 22.96000 245 LYS G N 1
ATOM 9931 C CA . LYS G 1 176 ? 15.39200 42.26000 133.57300 1.000 22.54000 245 LYS G CA 1
ATOM 9932 C C . LYS G 1 176 ? 15.85900 41.71000 134.91000 1.000 24.57000 245 LYS G C 1
ATOM 9933 O O . LYS G 1 176 ? 16.44900 42.43400 135.72300 1.000 24.02000 245 LYS G O 1
ATOM 9939 N N . ALA G 1 177 ? 15.58400 40.42500 135.15600 1.000 24.02000 246 ALA G N 1
ATOM 9940 C CA . ALA G 1 177 ? 15.98900 39.79500 136.40700 1.000 23.57000 246 ALA G CA 1
ATOM 9941 C C . ALA G 1 177 ? 17.50400 39.73200 136.51700 1.000 23.87000 246 ALA G C 1
ATOM 9942 O O . ALA G 1 177 ? 18.06400 40.01000 137.58400 1.000 23.88000 246 ALA G O 1
ATOM 9944 N N . PHE G 1 178 ? 18.18300 39.37100 135.42200 1.000 22.93000 247 PHE G N 1
ATOM 9945 C CA . PHE G 1 178 ? 19.64200 39.36800 135.42300 1.000 22.37000 247 PHE G CA 1
ATOM 9946 C C . PHE G 1 178 ? 20.18800 40.76300 135.71700 1.000 22.78000 247 PHE G C 1
ATOM 9947 O O . PHE G 1 178 ? 21.10400 40.92800 136.53000 1.000 24.17000 247 PHE G O 1
ATOM 9955 N N . ALA G 1 179 ? 19.63400 41.78300 135.05400 1.000 23.21000 248 ALA G N 1
ATOM 9956 C CA . ALA G 1 179 ? 20.10300 43.15100 135.25700 1.000 24.54000 248 ALA G CA 1
ATOM 9957 C C . ALA G 1 179 ? 19.95300 43.58000 136.70900 1.000 25.48000 248 ALA G C 1
ATOM 9958 O O . ALA G 1 179 ? 20.85800 44.19200 137.28300 1.000 26.56000 248 ALA G O 1
ATOM 9960 N N . ARG G 1 180 ? 18.80300 43.28900 137.31600 1.000 25.45000 249 ARG G N 1
ATOM 9961 C CA . ARG G 1 180 ? 18.57200 43.75600 138.67800 1.000 26.39000 249 ARG G CA 1
ATOM 9962 C C . ARG G 1 180 ? 19.37500 42.94500 139.69000 1.000 26.34000 249 ARG G C 1
ATOM 9963 O O . ARG G 1 180 ? 19.86400 43.49900 140.68300 1.000 25.85000 249 ARG G O 1
ATOM 9971 N N . ALA G 1 181 ? 19.54000 41.64000 139.44800 1.000 25.09000 250 ALA G N 1
ATOM 9972 C CA . ALA G 1 181 ? 20.38900 40.82800 140.31900 1.000 22.76000 250 ALA G CA 1
ATOM 9973 C C . ALA G 1 181 ? 21.83900 41.27500 140.23600 1.000 24.56000 250 ALA G C 1
ATOM 9974 O O . ALA G 1 181 ? 22.53000 41.36500 141.25600 1.000 24.48000 250 ALA G O 1
ATOM 9976 N N . LEU G 1 182 ? 22.31200 41.57900 139.02800 1.000 24.21000 251 LEU G N 1
ATOM 9977 C CA . LEU G 1 182 ? 23.68900 42.02500 138.87200 1.000 25.14000 251 LEU G CA 1
ATOM 9978 C C . LEU G 1 182 ? 23.89000 43.40400 139.49300 1.000 25.71000 251 LEU G C 1
ATOM 9979 O O . LEU G 1 182 ? 24.93800 43.67200 140.09200 1.000 26.95000 251 LEU G O 1
ATOM 9984 N N . ARG G 1 183 ? 22.90000 44.29300 139.35500 1.000 26.77000 252 ARG G N 1
ATOM 9985 C CA . ARG G 1 183 ? 22.95500 45.57500 140.04900 1.000 27.12000 252 ARG G CA 1
ATOM 9986 C C . ARG G 1 183 ? 23.15300 45.36500 141.54200 1.000 27.66000 252 ARG G C 1
ATOM 9987 O O . ARG G 1 183 ? 24.02800 45.97900 142.16100 1.000 28.98000 252 ARG G O 1
ATOM 9995 N N . GLN G 1 184 ? 22.33500 44.49600 142.13400 1.000 27.35000 253 GLN G N 1
ATOM 9996 C CA . GLN G 1 184 ? 22.45000 44.22700 143.56200 1.000 26.79000 253 GLN G CA 1
ATOM 9997 C C . GLN G 1 184 ? 23.82900 43.67700 143.91600 1.000 27.18000 253 GLN G C 1
ATOM 9998 O O . GLN G 1 184 ? 24.45500 44.12600 144.88600 1.000 26.64000 253 GLN G O 1
ATOM 10004 N N . ALA G 1 185 ? 24.32400 42.71700 143.12900 1.000 27.75000 254 ALA G N 1
ATOM 10005 C CA . ALA G 1 185 ? 25.59300 42.06400 143.44900 1.000 27.27000 254 ALA G CA 1
ATOM 10006 C C . ALA G 1 185 ? 26.77100 43.02200 143.35300 1.000 27.36000 254 ALA G C 1
ATOM 10007 O O . ALA G 1 185 ? 27.73100 42.89700 144.12500 1.000 28.30000 254 ALA G O 1
ATOM 10009 N N . THR G 1 186 ? 26.72700 43.97300 142.41900 1.000 28.29000 255 THR G N 1
ATOM 10010 C CA . THR G 1 186 ? 27.83900 44.89600 142.23200 1.000 27.53000 255 THR G CA 1
ATOM 10011 C C . THR G 1 186 ? 27.77900 46.09700 143.16300 1.000 29.37000 255 THR G C 1
ATOM 10012 O O . THR G 1 186 ? 28.78700 46.79600 143.30900 1.000 30.69000 255 THR G O 1
ATOM 10016 N N . GLU G 1 187 ? 26.63100 46.36300 143.78000 1.000 29.71000 256 GLU G N 1
ATOM 10017 C CA . GLU G 1 187 ? 26.53100 47.48500 144.70000 1.000 31.79000 256 GLU G CA 1
ATOM 10018 C C . GLU G 1 187 ? 27.28800 47.18500 145.99100 1.000 32.63000 256 GLU G C 1
ATOM 10019 O O . GLU G 1 187 ? 27.53700 46.02900 146.34300 1.000 33.08000 256 GLU G O 1
ATOM 10025 N N . TYR G 1 188 ? 27.66800 48.24900 146.69600 1.000 33.63000 257 TYR G N 1
ATOM 10026 C CA . TYR G 1 188 ? 28.47600 48.09900 147.89700 1.000 34.15000 257 TYR G CA 1
ATOM 10027 C C . TYR G 1 188 ? 27.61500 47.75600 149.10300 1.000 36.22000 257 TYR G C 1
ATOM 10028 O O . TYR G 1 188 ? 26.50600 48.27500 149.27000 1.000 37.01000 257 TYR G O 1
ATOM 10037 N N . ASP G 1 189 ? 28.12400 46.83900 149.92200 1.000 34.92000 258 ASP G N 1
ATOM 10038 C CA . ASP G 1 189 ? 27.48600 46.45500 151.17500 1.000 35.75000 258 ASP G CA 1
ATOM 10039 C C . ASP G 1 189 ? 27.84800 47.50400 152.21700 1.000 38.28000 258 ASP G C 1
ATOM 10040 O O . ASP G 1 189 ? 29.01200 47.62100 152.61000 1.000 38.82000 258 ASP G O 1
ATOM 10045 N N . THR G 1 190 ? 26.85100 48.26800 152.66600 1.000 40.73000 259 THR G N 1
ATOM 10046 C CA . THR G 1 190 ? 27.13100 49.39200 153.55200 1.000 46.85000 259 THR G CA 1
ATOM 10047 C C . THR G 1 190 ? 27.74200 48.94300 154.87500 1.000 47.76000 259 THR G C 1
ATOM 10048 O O . THR G 1 190 ? 28.51600 49.69200 155.48300 1.000 47.71000 259 THR G O 1
ATOM 10052 N N . ARG G 1 191 ? 27.42900 47.72800 155.33000 1.000 47.23000 260 ARG G N 1
ATOM 10053 C CA . ARG G 1 191 ? 27.99300 47.23000 156.58000 1.000 48.32000 260 ARG G CA 1
ATOM 10054 C C . ARG G 1 191 ? 29.41400 46.69900 156.43800 1.000 53.25000 260 ARG G C 1
ATOM 10055 O O . ARG G 1 191 ? 30.12800 46.61800 157.44400 1.000 55.32000 260 ARG G O 1
ATOM 10063 N N . ARG G 1 192 ? 29.84300 46.32600 155.23800 1.000 56.41000 261 ARG G N 1
ATOM 10064 C CA . ARG G 1 192 ? 31.22500 45.89100 155.05000 1.000 58.96000 261 ARG G CA 1
ATOM 10065 C C . ARG G 1 192 ? 31.89500 46.68300 153.93100 1.000 60.23000 261 ARG G C 1
ATOM 10066 O O . ARG G 1 192 ? 32.32400 47.82300 154.13300 1.000 60.38000 261 ARG G O 1
ATOM 10074 N N . GLY H 1 8 ? 54.79500 -36.56500 149.26700 1.000 55.06000 77 GLY H N 1
ATOM 10075 C CA . GLY H 1 8 ? 54.46500 -35.77100 150.43500 1.000 52.86000 77 GLY H CA 1
ATOM 10076 C C . GLY H 1 8 ? 53.38000 -34.73300 150.20100 1.000 50.80000 77 GLY H C 1
ATOM 10077 O O . GLY H 1 8 ? 52.62000 -34.80600 149.23300 1.000 51.29000 77 GLY H O 1
ATOM 10078 N N . ALA H 1 9 ? 53.31200 -33.75400 151.09700 1.000 49.08000 78 ALA H N 1
ATOM 10079 C CA . ALA H 1 9 ? 52.29600 -32.71600 151.00700 1.000 45.19000 78 ALA H CA 1
ATOM 10080 C C . ALA H 1 9 ? 52.50500 -31.84200 149.77400 1.000 44.66000 78 ALA H C 1
ATOM 10081 O O . ALA H 1 9 ? 53.63500 -31.58700 149.34700 1.000 45.46000 78 ALA H O 1
ATOM 10083 N N . ARG H 1 10 ? 51.39100 -31.39100 149.19700 1.000 40.21000 79 ARG H N 1
ATOM 10084 C CA . ARG H 1 10 ? 51.39600 -30.52300 148.01700 1.000 37.14000 79 ARG H CA 1
ATOM 10085 C C . ARG H 1 10 ? 51.43800 -29.07800 148.49200 1.000 35.96000 79 ARG H C 1
ATOM 10086 O O . ARG H 1 10 ? 50.42900 -28.52900 148.93900 1.000 35.44000 79 ARG H O 1
ATOM 10094 N N . ILE H 1 11 ? 52.60400 -28.44600 148.38000 1.000 34.28000 80 ILE H N 1
ATOM 10095 C CA . ILE H 1 11 ? 52.81400 -27.10300 148.90500 1.000 35.77000 80 ILE H CA 1
ATOM 10096 C C . ILE H 1 11 ? 53.12400 -26.15800 147.75300 1.000 36.28000 80 ILE H C 1
ATOM 10097 O O . ILE H 1 11 ? 53.95100 -26.47000 146.88800 1.000 38.58000 80 ILE H O 1
ATOM 10102 N N . GLY H 1 12 ? 52.46000 -25.01100 147.74500 1.000 34.72000 81 GLY H N 1
ATOM 10103 C CA . GLY H 1 12 ? 52.70800 -23.97200 146.75700 1.000 35.37000 81 GLY H CA 1
ATOM 10104 C C . GLY H 1 12 ? 53.11900 -22.68600 147.44500 1.000 35.79000 81 GLY H C 1
ATOM 10105 O O . GLY H 1 12 ? 52.58800 -22.34600 148.50600 1.000 35.46000 81 GLY H O 1
ATOM 10106 N N . GLU H 1 13 ? 54.04300 -21.96000 146.82000 1.000 39.15000 82 GLU H N 1
ATOM 10107 C CA . GLU H 1 13 ? 54.60900 -20.75200 147.39500 1.000 45.48000 82 GLU H CA 1
ATOM 10108 C C . GLU H 1 13 ? 54.74400 -19.69100 146.31400 1.000 45.74000 82 GLU H C 1
ATOM 10109 O O . GLU H 1 13 ? 55.14100 -19.98500 145.18000 1.000 46.82000 82 GLU H O 1
ATOM 10115 N N . MET H 1 14 ? 54.43000 -18.45400 146.68600 1.000 44.16000 83 MET H N 1
ATOM 10116 C CA . MET H 1 14 ? 54.56700 -17.29800 145.81300 1.000 45.69000 83 MET H CA 1
ATOM 10117 C C . MET H 1 14 ? 55.01500 -16.09200 146.61200 1.000 43.19000 83 MET H C 1
ATOM 10118 O O . MET H 1 14 ? 54.36500 -15.70800 147.59100 1.000 42.49000 83 MET H O 1
ATOM 10123 N N . LYS H 1 15 ? 56.10000 -15.48200 146.15800 1.000 42.54000 84 LYS H N 1
ATOM 10124 C CA . LYS H 1 15 ? 56.59700 -14.22600 146.68500 1.000 45.04000 84 LYS H CA 1
ATOM 10125 C C . LYS H 1 15 ? 56.66000 -13.22300 145.54300 1.000 45.00000 84 LYS H C 1
ATOM 10126 O O . LYS H 1 15 ? 57.22600 -13.52400 144.48300 1.000 45.17000 84 LYS H O 1
ATOM 10132 N N . ARG H 1 16 ? 56.09600 -12.03200 145.74800 1.000 43.76000 85 ARG H N 1
ATOM 10133 C CA . ARG H 1 16 ? 56.21400 -11.01700 144.70800 1.000 46.27000 85 ARG H CA 1
ATOM 10134 C C . ARG H 1 16 ? 56.22600 -9.63600 145.34500 1.000 43.36000 85 ARG H C 1
ATOM 10135 O O . ARG H 1 16 ? 55.36300 -9.31900 146.17100 1.000 39.00000 85 ARG H O 1
ATOM 10143 N N . VAL H 1 17 ? 57.20800 -8.82600 144.95800 1.000 45.52000 86 VAL H N 1
ATOM 10144 C CA . VAL H 1 17 ? 57.35200 -7.45600 145.43500 1.000 45.95000 86 VAL H CA 1
ATOM 10145 C C . VAL H 1 17 ? 57.15600 -6.51100 144.26000 1.000 45.33000 86 VAL H C 1
ATOM 10146 O O . VAL H 1 17 ? 57.83000 -6.63700 143.23000 1.000 45.29000 86 VAL H O 1
ATOM 10150 N N . THR H 1 18 ? 56.22700 -5.57900 144.40600 1.000 44.54000 87 THR H N 1
ATOM 10151 C CA . THR H 1 18 ? 56.00400 -4.51800 143.43800 1.000 44.22000 87 THR H CA 1
ATOM 10152 C C . THR H 1 18 ? 56.18600 -3.17400 144.13500 1.000 44.08000 87 THR H C 1
ATOM 10153 O O . THR H 1 18 ? 56.44000 -3.10200 145.34100 1.000 43.24000 87 THR H O 1
ATOM 10157 N N . LYS H 1 19 ? 56.05700 -2.09600 143.36000 1.000 44.38000 88 LYS H N 1
ATOM 10158 C CA . LYS H 1 19 ? 56.09700 -0.76900 143.95900 1.000 45.25000 88 LYS H CA 1
ATOM 10159 C C . LYS H 1 19 ? 54.93000 -0.54200 144.91000 1.000 43.42000 88 LYS H C 1
ATOM 10160 O O . LYS H 1 19 ? 55.04000 0.28500 145.82100 1.000 45.22000 88 LYS H O 1
ATOM 10166 N N . GLU H 1 20 ? 53.83200 -1.28000 144.74400 1.000 40.11000 89 GLU H N 1
ATOM 10167 C CA . GLU H 1 20 ? 52.64500 -1.10600 145.57200 1.000 38.19000 89 GLU H CA 1
ATOM 10168 C C . GLU H 1 20 ? 52.56200 -2.07100 146.74600 1.000 36.04000 89 GLU H C 1
ATOM 10169 O O . GLU H 1 20 ? 51.98600 -1.71600 147.78100 1.000 35.32000 89 GLU H O 1
ATOM 10175 N N . THR H 1 21 ? 53.06500 -3.29600 146.60300 1.000 33.45000 90 THR H N 1
ATOM 10176 C CA . THR H 1 21 ? 52.81400 -4.32800 147.60000 1.000 32.96000 90 THR H CA 1
ATOM 10177 C C . THR H 1 21 ? 54.02100 -5.24300 147.72400 1.000 33.74000 90 THR H C 1
ATOM 10178 O O . THR H 1 21 ? 54.83700 -5.36700 146.80500 1.000 35.67000 90 THR H O 1
ATOM 10182 N N . ASN H 1 22 ? 54.09100 -5.92100 148.86700 1.000 33.64000 91 ASN H N 1
ATOM 10183 C CA . ASN H 1 22 ? 55.08600 -6.95300 149.13500 1.000 32.63000 91 ASN H CA 1
ATOM 10184 C C . ASN H 1 22 ? 54.31500 -8.14900 149.67300 1.000 32.55000 91 ASN H C 1
ATOM 10185 O O . ASN H 1 22 ? 53.78500 -8.09200 150.78500 1.000 32.87000 91 ASN H O 1
ATOM 10190 N N . VAL H 1 23 ? 54.23400 -9.22200 148.88900 1.000 31.34000 92 VAL H N 1
ATOM 10191 C CA . VAL H 1 23 ? 53.32200 -10.32000 149.18400 1.000 31.65000 92 VAL H CA 1
ATOM 10192 C C . VAL H 1 23 ? 54.09600 -11.62700 149.23900 1.000 33.29000 92 VAL H C 1
ATOM 10193 O O . VAL H 1 23 ? 54.90800 -11.91300 148.35300 1.000 35.10000 92 VAL H O 1
ATOM 10197 N N . SER H 1 24 ? 53.84200 -12.41800 150.28000 1.000 33.22000 93 SER H N 1
ATOM 10198 C CA . SER H 1 24 ? 54.39800 -13.75700 150.40500 1.000 33.47000 93 SER H CA 1
ATOM 10199 C C . SER H 1 24 ? 53.28200 -14.69700 150.83200 1.000 33.60000 93 SER H C 1
ATOM 10200 O O . SER H 1 24 ? 52.60100 -14.43900 151.82800 1.000 33.83000 93 SER H O 1
ATOM 10203 N N . VAL H 1 25 ? 53.09400 -15.77500 150.07700 1.000 32.21000 94 VAL H N 1
ATOM 10204 C CA . VAL H 1 25 ? 52.00600 -16.72100 150.29900 1.000 31.71000 94 VAL H CA 1
ATOM 10205 C C . VAL H 1 25 ? 52.56800 -18.13300 150.24300 1.000 33.44000 94 VAL H C 1
ATOM 10206 O O . VAL H 1 25 ? 53.42400 -18.44000 149.40700 1.000 35.10000 94 VAL H O 1
ATOM 10210 N N . LYS H 1 26 ? 52.08900 -18.99000 151.14500 1.000 33.12000 95 LYS H N 1
ATOM 10211 C CA . LYS H 1 26 ? 52.41000 -20.41200 151.14900 1.000 35.60000 95 LYS H CA 1
ATOM 10212 C C . LYS H 1 26 ? 51.15300 -21.17800 151.52400 1.000 36.30000 95 LYS H C 1
ATOM 10213 O O . LYS H 1 26 ? 50.50200 -20.83900 152.51700 1.000 37.26000 95 LYS H O 1
ATOM 10219 N N . ILE H 1 27 ? 50.80200 -22.19600 150.73700 1.000 34.55000 96 ILE H N 1
ATOM 10220 C CA . ILE H 1 27 ? 49.60500 -22.99200 150.98700 1.000 33.06000 96 ILE H CA 1
ATOM 10221 C C . ILE H 1 27 ? 49.94500 -24.47400 150.88700 1.000 32.08000 96 ILE H C 1
ATOM 10222 O O . ILE H 1 27 ? 50.65700 -24.90000 149.97200 1.000 31.73000 96 ILE H O 1
ATOM 10227 N N . ASN H 1 28 ? 49.44000 -25.25500 151.84200 1.000 31.35000 97 ASN H N 1
ATOM 10228 C CA . ASN H 1 28 ? 49.57200 -26.70900 151.85200 1.000 31.58000 97 ASN H CA 1
ATOM 10229 C C . ASN H 1 28 ? 48.18800 -27.29300 151.60200 1.000 32.26000 97 ASN H C 1
ATOM 10230 O O . ASN H 1 28 ? 47.29200 -27.15200 152.44200 1.000 31.59000 97 ASN H O 1
ATOM 10235 N N . LEU H 1 29 ? 48.01500 -27.93600 150.44400 1.000 32.01000 98 LEU H N 1
ATOM 10236 C CA . LEU H 1 29 ? 46.73800 -28.55800 150.10700 1.000 32.00000 98 LEU H CA 1
ATOM 10237 C C . LEU H 1 29 ? 46.40900 -29.72100 151.02700 1.000 33.25000 98 LEU H C 1
ATOM 10238 O O . LEU H 1 29 ? 45.23700 -30.08900 151.15000 1.000 34.51000 98 LEU H O 1
ATOM 10243 N N . ASP H 1 30 ? 47.41900 -30.31800 151.65200 1.000 32.41000 99 ASP H N 1
ATOM 10244 C CA . ASP H 1 30 ? 47.25700 -31.46200 152.53800 1.000 33.01000 99 ASP H CA 1
ATOM 10245 C C . ASP H 1 30 ? 47.53500 -31.06700 153.98300 1.000 34.34000 99 ASP H C 1
ATOM 10246 O O . ASP H 1 30 ? 48.14900 -31.81400 154.74600 1.000 36.25000 99 ASP H O 1
ATOM 10251 N N . GLY H 1 31 ? 47.09300 -29.87400 154.36200 1.000 34.51000 100 GLY H N 1
ATOM 10252 C CA . GLY H 1 31 ? 47.39200 -29.33200 155.66600 1.000 34.82000 100 GLY H CA 1
ATOM 10253 C C . GLY H 1 31 ? 46.45600 -29.85100 156.74000 1.000 35.66000 100 GLY H C 1
ATOM 10254 O O . GLY H 1 31 ? 45.69000 -30.79900 156.55400 1.000 35.79000 100 GLY H O 1
ATOM 10255 N N . THR H 1 32 ? 46.53000 -29.19400 157.89900 1.000 35.15000 101 THR H N 1
ATOM 10256 C CA . THR H 1 32 ? 45.68100 -29.51500 159.04100 1.000 37.13000 101 THR H CA 1
ATOM 10257 C C . THR H 1 32 ? 44.94400 -28.28100 159.55200 1.000 36.16000 101 THR H C 1
ATOM 10258 O O . THR H 1 32 ? 44.46100 -28.27800 160.69000 1.000 38.38000 101 THR H O 1
ATOM 10262 N N . GLY H 1 33 ? 44.85500 -27.23200 158.73900 1.000 32.73000 102 GLY H N 1
ATOM 10263 C CA . GLY H 1 33 ? 44.15100 -26.03200 159.13600 1.000 32.13000 102 GLY H CA 1
ATOM 10264 C C . GLY H 1 33 ? 44.98000 -25.00000 159.86800 1.000 33.99000 102 GLY H C 1
ATOM 10265 O O . GLY H 1 33 ? 44.42000 -24.20000 160.62200 1.000 37.03000 102 GLY H O 1
ATOM 10266 N N . VAL H 1 34 ? 46.29300 -24.97800 159.66700 1.000 33.73000 103 VAL H N 1
ATOM 10267 C CA . VAL H 1 34 ? 47.14500 -23.98800 160.32200 1.000 34.56000 103 VAL H CA 1
ATOM 10268 C C . VAL H 1 34 ? 46.99800 -22.66100 159.59100 1.000 34.06000 103 VAL H C 1
ATOM 10269 O O . VAL H 1 34 ? 47.29700 -22.56400 158.39600 1.000 36.71000 103 VAL H O 1
ATOM 10273 N N . ALA H 1 35 ? 46.55800 -21.63300 160.30900 1.000 32.29000 104 ALA H N 1
ATOM 10274 C CA . ALA H 1 35 ? 46.31800 -20.31300 159.73900 1.000 33.03000 104 ALA H CA 1
ATOM 10275 C C . ALA H 1 35 ? 47.34400 -19.31500 160.26000 1.000 32.86000 104 ALA H C 1
ATOM 10276 O O . ALA H 1 35 ? 47.55500 -19.20500 161.47200 1.000 35.30000 104 ALA H O 1
ATOM 10278 N N . ASP H 1 36 ? 47.98400 -18.58600 159.33900 1.000 31.37000 105 ASP H N 1
ATOM 10279 C CA . ASP H 1 36 ? 48.96400 -17.56300 159.70700 1.000 32.47000 105 ASP H CA 1
ATOM 10280 C C . ASP H 1 36 ? 48.83800 -16.43800 158.67900 1.000 31.83000 105 ASP H C 1
ATOM 10281 O O . ASP H 1 36 ? 49.63300 -16.32200 157.74300 1.000 33.01000 105 ASP H O 1
ATOM 10286 N N . ASN H 1 37 ? 47.81200 -15.60700 158.85000 1.000 29.75000 106 ASN H N 1
ATOM 10287 C CA . ASN H 1 37 ? 47.43700 -14.62600 157.84000 1.000 28.93000 106 ASN H CA 1
ATOM 10288 C C . ASN H 1 37 ? 47.61100 -13.21900 158.38500 1.000 29.95000 106 ASN H C 1
ATOM 10289 O O . ASN H 1 37 ? 46.95400 -12.83400 159.36100 1.000 31.69000 106 ASN H O 1
ATOM 10294 N N . SER H 1 38 ? 48.49900 -12.45300 157.74600 1.000 28.85000 107 SER H N 1
ATOM 10295 C CA . SER H 1 38 ? 48.74500 -11.05300 158.07400 1.000 30.63000 107 SER H CA 1
ATOM 10296 C C . SER H 1 38 ? 48.89900 -10.31300 156.74400 1.000 30.16000 107 SER H C 1
ATOM 10297 O O . SER H 1 38 ? 50.01000 -10.04600 156.28000 1.000 31.54000 107 SER H O 1
ATOM 10300 N N . SER H 1 39 ? 47.76100 -9.98400 156.13200 1.000 29.45000 108 SER H N 1
ATOM 10301 C CA . SER H 1 39 ? 47.72900 -9.33300 154.82800 1.000 29.42000 108 SER H CA 1
ATOM 10302 C C . SER H 1 39 ? 47.80100 -7.81500 154.90500 1.000 30.04000 108 SER H C 1
ATOM 10303 O O . SER H 1 39 ? 47.94700 -7.16400 153.86100 1.000 31.33000 108 SER H O 1
ATOM 10306 N N . GLY H 1 40 ? 47.69900 -7.23800 156.10200 1.000 29.50000 109 GLY H N 1
ATOM 10307 C CA . GLY H 1 40 ? 47.47100 -5.81700 156.24200 1.000 31.52000 109 GLY H CA 1
ATOM 10308 C C . GLY H 1 40 ? 46.01600 -5.40700 156.17200 1.000 30.92000 109 GLY H C 1
ATOM 10309 O O . GLY H 1 40 ? 45.71200 -4.22300 156.36800 1.000 31.43000 109 GLY H O 1
ATOM 10310 N N . ILE H 1 41 ? 45.11700 -6.34500 155.90600 1.000 28.64000 110 ILE H N 1
ATOM 10311 C CA . ILE H 1 41 ? 43.68400 -6.10200 155.83100 1.000 25.36000 110 ILE H CA 1
ATOM 10312 C C . ILE H 1 41 ? 43.00800 -7.04000 156.82100 1.000 25.19000 110 ILE H C 1
ATOM 10313 O O . ILE H 1 41 ? 42.82500 -8.22400 156.53800 1.000 24.38000 110 ILE H O 1
ATOM 10318 N N . PRO H 1 42 ? 42.63100 -6.54500 158.00700 1.000 25.19000 111 PRO H N 1
ATOM 10319 C CA . PRO H 1 42 ? 42.16100 -7.46300 159.06200 1.000 26.95000 111 PRO H CA 1
ATOM 10320 C C . PRO H 1 42 ? 40.96500 -8.30700 158.67300 1.000 25.49000 111 PRO H C 1
ATOM 10321 O O . PRO H 1 42 ? 40.90900 -9.48800 159.04300 1.000 26.15000 111 PRO H O 1
ATOM 10325 N N . PHE H 1 43 ? 39.99200 -7.75200 157.95100 1.000 23.87000 112 PHE H N 1
ATOM 10326 C CA . PHE H 1 43 ? 38.84800 -8.58100 157.60300 1.000 23.50000 112 PHE H CA 1
ATOM 10327 C C . PHE H 1 43 ? 39.24000 -9.65800 156.60200 1.000 24.69000 112 PHE H C 1
ATOM 10328 O O . PHE H 1 43 ? 38.74300 -10.78900 156.67500 1.000 24.04000 112 PHE H O 1
ATOM 10336 N N . LEU H 1 44 ? 40.13500 -9.33300 155.66600 1.000 24.16000 113 LEU H N 1
ATOM 10337 C CA . LEU H 1 44 ? 40.61900 -10.36200 154.75100 1.000 23.97000 113 LEU H CA 1
ATOM 10338 C C . LEU H 1 44 ? 41.37900 -11.44700 155.51100 1.000 24.97000 113 LEU H C 1
ATOM 10339 O O . LEU H 1 44 ? 41.27800 -12.63200 155.17300 1.000 27.37000 113 LEU H O 1
ATOM 10344 N N . ASP H 1 45 ? 42.13700 -11.06700 156.54700 1.000 25.60000 114 ASP H N 1
ATOM 10345 C CA . ASP H 1 45 ? 42.78600 -12.07700 157.37700 1.000 26.49000 114 ASP H CA 1
ATOM 10346 C C . ASP H 1 45 ? 41.75700 -13.02500 157.97500 1.000 26.12000 114 ASP H C 1
ATOM 10347 O O . ASP H 1 45 ? 41.96200 -14.24600 158.00500 1.000 27.02000 114 ASP H O 1
ATOM 10352 N N . HIS H 1 46 ? 40.65400 -12.46800 158.48200 1.000 25.38000 115 HIS H N 1
ATOM 10353 C CA . HIS H 1 46 ? 39.58300 -13.28300 159.04800 1.000 24.60000 115 HIS H CA 1
ATOM 10354 C C . HIS H 1 46 ? 39.02400 -14.24900 158.00800 1.000 26.09000 115 HIS H C 1
ATOM 10355 O O . HIS H 1 46 ? 38.74500 -15.41500 158.31600 1.000 26.10000 115 HIS H O 1
ATOM 10362 N N . MET H 1 47 ? 38.88500 -13.79100 156.75900 1.000 23.88000 116 MET H N 1
ATOM 10363 C CA . MET H 1 47 ? 38.37700 -14.66300 155.70300 1.000 23.88000 116 MET H CA 1
ATOM 10364 C C . MET H 1 47 ? 39.40400 -15.71800 155.31300 1.000 25.82000 116 MET H C 1
ATOM 10365 O O . MET H 1 47 ? 39.05100 -16.88100 155.08100 1.000 27.26000 116 MET H O 1
ATOM 10370 N N . LEU H 1 48 ? 40.67700 -15.33300 155.21800 1.000 25.48000 117 LEU H N 1
ATOM 10371 C CA . LEU H 1 48 ? 41.71400 -16.31700 154.91300 1.000 26.83000 117 LEU H CA 1
ATOM 10372 C C . LEU H 1 48 ? 41.82700 -17.37400 156.00600 1.000 28.92000 117 LEU H C 1
ATOM 10373 O O . LEU H 1 48 ? 42.16700 -18.52900 155.71900 1.000 29.32000 117 LEU H O 1
ATOM 10378 N N . ASP H 1 49 ? 41.55700 -17.00000 157.26200 1.000 27.68000 118 ASP H N 1
ATOM 10379 C CA . ASP H 1 49 ? 41.51100 -17.99500 158.33100 1.000 28.18000 118 ASP H CA 1
ATOM 10380 C C . ASP H 1 49 ? 40.45800 -19.06500 158.04800 1.000 29.47000 118 ASP H C 1
ATOM 10381 O O . ASP H 1 49 ? 40.64800 -20.23100 158.42200 1.000 29.00000 118 ASP H O 1
ATOM 10386 N N . GLN H 1 50 ? 39.35200 -18.69000 157.38700 1.000 31.36000 119 GLN H N 1
ATOM 10387 C CA . GLN H 1 50 ? 38.31000 -19.66000 157.03800 1.000 32.46000 119 GLN H CA 1
ATOM 10388 C C . GLN H 1 50 ? 38.82700 -20.70900 156.06600 1.000 33.74000 119 GLN H C 1
ATOM 10389 O O . GLN H 1 50 ? 38.41100 -21.87300 156.12200 1.000 33.61000 119 GLN H O 1
ATOM 10395 N N . LEU H 1 51 ? 39.70300 -20.30500 155.14100 1.000 33.92000 120 LEU H N 1
ATOM 10396 C CA . LEU H 1 51 ? 40.34400 -21.26900 154.25300 1.000 35.50000 120 LEU H CA 1
ATOM 10397 C C . LEU H 1 51 ? 41.00100 -22.38300 155.04100 1.000 37.19000 120 LEU H C 1
ATOM 10398 O O . LEU H 1 51 ? 40.87700 -23.56300 154.69100 1.000 38.24000 120 LEU H O 1
ATOM 10403 N N . ALA H 1 52 ? 41.71400 -22.02000 156.10800 1.000 35.50000 121 ALA H N 1
ATOM 10404 C CA . ALA H 1 52 ? 42.40200 -23.01100 156.92200 1.000 36.60000 121 ALA H CA 1
ATOM 10405 C C . ALA H 1 52 ? 41.41500 -23.83400 157.73800 1.000 37.33000 121 ALA H C 1
ATOM 10406 O O . ALA H 1 52 ? 41.42800 -25.06800 157.68000 1.000 39.59000 121 ALA H O 1
ATOM 10408 N N . SER H 1 53 ? 40.53800 -23.17200 158.49600 1.000 34.42000 122 SER H N 1
ATOM 10409 C CA . SER H 1 53 ? 39.71600 -23.91600 159.44500 1.000 35.88000 122 SER H CA 1
ATOM 10410 C C . SER H 1 53 ? 38.67500 -24.76600 158.73400 1.000 34.02000 122 SER H C 1
ATOM 10411 O O . SER H 1 53 ? 38.37600 -25.88000 159.17600 1.000 38.44000 122 SER H O 1
ATOM 10414 N N . HIS H 1 54 ? 38.12600 -24.28100 157.61700 1.000 29.24000 123 HIS H N 1
ATOM 10415 C CA . HIS H 1 54 ? 37.09900 -25.03500 156.91600 1.000 30.19000 123 HIS H CA 1
ATOM 10416 C C . HIS H 1 54 ? 37.63100 -25.84500 155.74600 1.000 32.07000 123 HIS H C 1
ATOM 10417 O O . HIS H 1 54 ? 36.98600 -26.82100 155.34800 1.000 35.67000 123 HIS H O 1
ATOM 10424 N N . GLY H 1 55 ? 38.77900 -25.47600 155.19000 1.000 30.29000 124 GLY H N 1
ATOM 10425 C CA . GLY H 1 55 ? 39.33700 -26.23900 154.09400 1.000 30.42000 124 GLY H CA 1
ATOM 10426 C C . GLY H 1 55 ? 40.41800 -27.19800 154.53600 1.000 30.60000 124 GLY H C 1
ATOM 10427 O O . GLY H 1 55 ? 40.87700 -28.03200 153.75000 1.000 31.74000 124 GLY H O 1
ATOM 10428 N N . LEU H 1 56 ? 40.84400 -27.07000 155.79700 1.000 30.04000 125 LEU H N 1
ATOM 10429 C CA . LEU H 1 56 ? 41.97000 -27.81600 156.35500 1.000 31.15000 125 LEU H CA 1
ATOM 10430 C C . LEU H 1 56 ? 43.25800 -27.56300 155.58500 1.000 32.27000 125 LEU H C 1
ATOM 10431 O O . LEU H 1 56 ? 44.20200 -28.35500 155.66000 1.000 36.55000 125 LEU H O 1
ATOM 10436 N N . PHE H 1 57 ? 43.31000 -26.47100 154.83800 1.000 30.14000 126 PHE H N 1
ATOM 10437 C CA . PHE H 1 57 ? 44.56500 -26.02800 154.25500 1.000 28.89000 126 PHE H CA 1
ATOM 10438 C C . PHE H 1 57 ? 45.44100 -25.40400 155.33200 1.000 29.96000 126 PHE H C 1
ATOM 10439 O O . PHE H 1 57 ? 44.95100 -24.89400 156.34200 1.000 33.84000 126 PHE H O 1
ATOM 10447 N N . ASP H 1 58 ? 46.75200 -25.46800 155.12600 1.000 29.62000 127 ASP H N 1
ATOM 10448 C CA . ASP H 1 58 ? 47.67000 -24.60100 155.85100 1.000 30.19000 127 ASP H CA 1
ATOM 10449 C C . ASP H 1 58 ? 47.86200 -23.35500 154.99600 1.000 31.32000 127 ASP H C 1
ATOM 10450 O O . ASP H 1 58 ? 48.27200 -23.45600 153.83400 1.000 34.57000 127 ASP H O 1
ATOM 10455 N N . VAL H 1 59 ? 47.52600 -22.19100 155.54400 1.000 30.54000 128 VAL H N 1
ATOM 10456 C CA . VAL H 1 59 ? 47.51000 -20.94400 154.78200 1.000 30.08000 128 VAL H CA 1
ATOM 10457 C C . VAL H 1 59 ? 48.40400 -19.94600 155.50000 1.000 32.04000 128 VAL H C 1
ATOM 10458 O O . VAL H 1 59 ? 48.11100 -19.54100 156.63200 1.000 34.10000 128 VAL H O 1
ATOM 10462 N N . HIS H 1 60 ? 49.50100 -19.56100 154.85100 1.000 31.47000 129 HIS H N 1
ATOM 10463 C CA . HIS H 1 60 ? 50.36700 -18.49000 155.32000 1.000 35.35000 129 HIS H CA 1
ATOM 10464 C C . HIS H 1 60 ? 50.32400 -17.35000 154.31800 1.000 33.91000 129 HIS H C 1
ATOM 10465 O O . HIS H 1 60 ? 50.59100 -17.55200 153.12600 1.000 34.27000 129 HIS H O 1
ATOM 10472 N N . VAL H 1 61 ? 49.99800 -16.16000 154.80400 1.000 29.76000 130 VAL H N 1
ATOM 10473 C CA . VAL H 1 61 ? 49.98900 -14.94900 153.99600 1.000 29.93000 130 VAL H CA 1
ATOM 10474 C C . VAL H 1 61 ? 50.64700 -13.84200 154.80100 1.000 30.47000 130 VAL H C 1
ATOM 10475 O O . VAL H 1 61 ? 50.23600 -13.56100 155.93100 1.000 31.10000 130 VAL H O 1
ATOM 10479 N N . LYS H 1 62 ? 51.66200 -13.21300 154.22400 1.000 29.83000 131 LYS H N 1
ATOM 10480 C CA . LYS H 1 62 ? 52.28300 -12.03400 154.80800 1.000 30.78000 131 LYS H CA 1
ATOM 10481 C C . LYS H 1 62 ? 52.34900 -10.97600 153.72200 1.000 31.08000 131 LYS H C 1
ATOM 10482 O O . LYS H 1 62 ? 52.99400 -11.18700 152.68800 1.000 33.26000 131 LYS H O 1
ATOM 10488 N N . ALA H 1 63 ? 51.67700 -9.85200 153.94200 1.000 29.70000 132 ALA H N 1
ATOM 10489 C CA . ALA H 1 63 ? 51.66700 -8.79800 152.94100 1.000 29.77000 132 ALA H CA 1
ATOM 10490 C C . ALA H 1 63 ? 51.73400 -7.43700 153.61000 1.000 31.37000 132 ALA H C 1
ATOM 10491 O O . ALA H 1 63 ? 51.16900 -7.22900 154.68900 1.000 32.89000 132 ALA H O 1
ATOM 10493 N N . THR H 1 64 ? 52.46100 -6.52900 152.96800 1.000 32.90000 133 THR H N 1
ATOM 10494 C CA . THR H 1 64 ? 52.41600 -5.10600 153.25300 1.000 33.31000 133 THR H CA 1
ATOM 10495 C C . THR H 1 64 ? 52.16500 -4.38500 151.94000 1.000 33.69000 133 THR H C 1
ATOM 10496 O O . THR H 1 64 ? 52.37600 -4.94100 150.86000 1.000 32.46000 133 THR H O 1
ATOM 10500 N N . GLY H 1 65 ? 51.67100 -3.15900 152.02500 1.000 34.60000 134 GLY H N 1
ATOM 10501 C CA . GLY H 1 65 ? 51.32800 -2.46900 150.79900 1.000 35.81000 134 GLY H CA 1
ATOM 10502 C C . GLY H 1 65 ? 50.83000 -1.06700 151.05100 1.000 33.99000 134 GLY H C 1
ATOM 10503 O O . GLY H 1 65 ? 50.84600 -0.56700 152.18100 1.000 33.45000 134 GLY H O 1
ATOM 10504 N N . ASP H 1 66 ? 50.36200 -0.45000 149.96300 1.000 31.34000 135 ASP H N 1
ATOM 10505 C CA . ASP H 1 66 ? 49.97800 0.95400 149.95700 1.000 30.51000 135 ASP H CA 1
ATOM 10506 C C . ASP H 1 66 ? 48.55800 1.13000 150.47900 1.000 29.07000 135 ASP H C 1
ATOM 10507 O O . ASP H 1 66 ? 47.71800 1.76600 149.83300 1.000 27.86000 135 ASP H O 1
ATOM 10512 N N . THR H 1 67 ? 48.28500 0.57900 151.66200 1.000 29.10000 136 THR H N 1
ATOM 10513 C CA . THR H 1 67 ? 46.95300 0.68100 152.24000 1.000 30.95000 136 THR H CA 1
ATOM 10514 C C . THR H 1 67 ? 46.59300 2.10600 152.63600 1.000 31.40000 136 THR H C 1
ATOM 10515 O O . THR H 1 67 ? 45.44000 2.35400 152.99800 1.000 31.71000 136 THR H O 1
ATOM 10519 N N . HIS H 1 68 ? 47.54000 3.04300 152.57500 1.000 32.47000 137 HIS H N 1
ATOM 10520 C CA . HIS H 1 68 ? 47.19500 4.44900 152.75000 1.000 32.62000 137 HIS H CA 1
ATOM 10521 C C . HIS H 1 68 ? 46.40100 5.00100 151.57000 1.000 32.37000 137 HIS H C 1
ATOM 10522 O O . HIS H 1 68 ? 45.73400 6.02900 151.71700 1.000 33.42000 137 HIS H O 1
ATOM 10529 N N . ILE H 1 69 ? 46.44900 4.34500 150.41200 1.000 31.28000 138 ILE H N 1
ATOM 10530 C CA . ILE H 1 69 ? 45.58500 4.70800 149.29400 1.000 30.74000 138 ILE H CA 1
ATOM 10531 C C . ILE H 1 69 ? 44.21700 4.08400 149.52600 1.000 29.00000 138 ILE H C 1
ATOM 10532 O O . ILE H 1 69 ? 43.21500 4.78600 149.69900 1.000 29.89000 138 ILE H O 1
ATOM 10537 N N . ASP H 1 70 ? 44.17500 2.76400 149.50800 1.000 26.73000 139 ASP H N 1
ATOM 10538 C CA . ASP H 1 70 ? 43.02500 1.96200 149.91600 1.000 25.21000 139 ASP H CA 1
ATOM 10539 C C . ASP H 1 70 ? 43.53000 0.52600 149.97100 1.000 24.74000 139 ASP H C 1
ATOM 10540 O O . ASP H 1 70 ? 44.73200 0.27700 149.80500 1.000 26.58000 139 ASP H O 1
ATOM 10545 N N . ASP H 1 71 ? 42.63200 -0.42200 150.21700 1.000 23.68000 140 ASP H N 1
ATOM 10546 C CA . ASP H 1 71 ? 43.04100 -1.81800 150.32100 1.000 23.94000 140 ASP H CA 1
ATOM 10547 C C . ASP H 1 71 ? 43.11400 -2.52100 148.97600 1.000 22.79000 140 ASP H C 1
ATOM 10548 O O . ASP H 1 71 ? 43.42600 -3.71400 148.94400 1.000 23.18000 140 ASP H O 1
ATOM 10553 N N . HIS H 1 72 ? 42.83200 -1.81900 147.87700 1.000 23.47000 141 HIS H N 1
ATOM 10554 C CA . HIS H 1 72 ? 42.62800 -2.47900 146.59000 1.000 22.76000 141 HIS H CA 1
ATOM 10555 C C . HIS H 1 72 ? 43.87600 -3.22200 146.12000 1.000 23.95000 141 HIS H C 1
ATOM 10556 O O . HIS H 1 72 ? 43.81100 -4.40500 145.76900 1.000 23.70000 141 HIS H O 1
ATOM 10563 N N . HIS H 1 73 ? 45.01800 -2.53900 146.07400 1.000 23.97000 142 HIS H N 1
ATOM 10564 C CA . HIS H 1 73 ? 46.20300 -3.17200 145.50000 1.000 22.54000 142 HIS H CA 1
ATOM 10565 C C . HIS H 1 73 ? 46.64400 -4.37200 146.33700 1.000 25.12000 142 HIS H C 1
ATOM 10566 O O . HIS H 1 73 ? 46.99900 -5.42400 145.79100 1.000 26.33000 142 HIS H O 1
ATOM 10573 N N . THR H 1 74 ? 46.61200 -4.23800 147.66600 1.000 24.42000 143 THR H N 1
ATOM 10574 C CA . THR H 1 74 ? 46.95800 -5.35900 148.53400 1.000 23.38000 143 THR H CA 1
ATOM 10575 C C . THR H 1 74 ? 46.00600 -6.53300 148.32900 1.000 24.22000 143 THR H C 1
ATOM 10576 O O . THR H 1 74 ? 46.44100 -7.67900 148.15600 1.000 25.72000 143 THR H O 1
ATOM 10580 N N . ASN H 1 75 ? 44.69800 -6.26300 148.37900 1.000 24.69000 144 ASN H N 1
ATOM 10581 C CA . ASN H 1 75 ? 43.68600 -7.29600 148.16400 1.000 23.60000 144 ASN H CA 1
ATOM 10582 C C . ASN H 1 75 ? 43.93100 -8.04100 146.85700 1.000 24.88000 144 ASN H C 1
ATOM 10583 O O . ASN H 1 75 ? 43.94300 -9.28000 146.81600 1.000 24.02000 144 ASN H O 1
ATOM 10588 N N . GLU H 1 76 ? 44.16000 -7.28900 145.78000 1.000 22.65000 145 GLU H N 1
ATOM 10589 C CA . GLU H 1 76 ? 44.36700 -7.88900 144.47000 1.000 23.55000 145 GLU H CA 1
ATOM 10590 C C . GLU H 1 76 ? 45.64500 -8.71600 144.43500 1.000 23.86000 145 GLU H C 1
ATOM 10591 O O . GLU H 1 76 ? 45.64800 -9.85500 143.95000 1.000 24.24000 145 GLU H O 1
ATOM 10597 N N . ASP H 1 77 ? 46.74700 -8.15800 144.93600 1.000 24.55000 146 ASP H N 1
ATOM 10598 C CA . ASP H 1 77 ? 48.02400 -8.85500 144.82800 1.000 24.86000 146 ASP H CA 1
ATOM 10599 C C . ASP H 1 77 ? 48.07100 -10.08900 145.72300 1.000 26.55000 146 ASP H C 1
ATOM 10600 O O . ASP H 1 77 ? 48.69900 -11.09100 145.35600 1.000 26.59000 146 ASP H O 1
ATOM 10605 N N . VAL H 1 78 ? 47.40200 -10.04700 146.88100 1.000 25.48000 147 VAL H N 1
ATOM 10606 C CA . VAL H 1 78 ? 47.29500 -11.23900 147.71800 1.000 25.74000 147 VAL H CA 1
ATOM 10607 C C . VAL H 1 78 ? 46.52100 -12.32600 146.98000 1.000 26.15000 147 VAL H C 1
ATOM 10608 O O . VAL H 1 78 ? 46.93700 -13.49100 146.93200 1.000 26.41000 147 VAL H O 1
ATOM 10612 N N . ALA H 1 79 ? 45.39400 -11.94900 146.37000 1.000 23.56000 148 ALA H N 1
ATOM 10613 C CA . ALA H 1 79 ? 44.56300 -12.91000 145.64700 1.000 23.59000 148 ALA H CA 1
ATOM 10614 C C . ALA H 1 79 ? 45.31700 -13.52600 144.47700 1.000 24.99000 148 ALA H C 1
ATOM 10615 O O . ALA H 1 79 ? 45.26100 -14.74200 144.26000 1.000 25.74000 148 ALA H O 1
ATOM 10617 N N . LEU H 1 80 ? 46.01600 -12.69100 143.69800 1.000 25.29000 149 LEU H N 1
ATOM 10618 C CA . LEU H 1 80 ? 46.81200 -13.18900 142.57900 1.000 25.91000 149 LEU H CA 1
ATOM 10619 C C . LEU H 1 80 ? 47.85400 -14.19300 143.04300 1.000 26.34000 149 LEU H C 1
ATOM 10620 O O . LEU H 1 80 ? 48.06100 -15.23100 142.40000 1.000 26.19000 149 LEU H O 1
ATOM 10625 N N . ALA H 1 81 ? 48.54300 -13.88200 144.14000 1.000 26.18000 150 ALA H N 1
ATOM 10626 C CA . ALA H 1 81 ? 49.57900 -14.76900 144.65700 1.000 26.37000 150 ALA H CA 1
ATOM 10627 C C . ALA H 1 81 ? 48.98300 -16.08000 145.16100 1.000 28.36000 150 ALA H C 1
ATOM 10628 O O . ALA H 1 81 ? 49.57500 -17.15000 144.97100 1.000 28.22000 150 ALA H O 1
ATOM 10630 N N . ILE H 1 82 ? 47.82200 -16.02300 145.81600 1.000 26.43000 151 ILE H N 1
ATOM 10631 C CA . ILE H 1 82 ? 47.20000 -17.25800 146.28700 1.000 26.59000 151 ILE H CA 1
ATOM 10632 C C . ILE H 1 82 ? 46.84000 -18.15200 145.10800 1.000 27.88000 151 ILE H C 1
ATOM 10633 O O . ILE H 1 82 ? 47.08900 -19.36400 145.12900 1.000 28.51000 151 ILE H O 1
ATOM 10638 N N . GLY H 1 83 ? 46.27700 -17.56900 144.04800 1.000 26.42000 152 GLY H N 1
ATOM 10639 C CA . GLY H 1 83 ? 45.94400 -18.37100 142.88100 1.000 25.12000 152 GLY H CA 1
ATOM 10640 C C . GLY H 1 83 ? 47.16200 -19.03700 142.26900 1.000 27.54000 152 GLY H C 1
ATOM 10641 O O . GLY H 1 83 ? 47.11400 -20.20800 141.88400 1.000 27.37000 152 GLY H O 1
ATOM 10642 N N . THR H 1 84 ? 48.28000 -18.30800 142.19600 1.000 25.96000 153 THR H N 1
ATOM 10643 C CA . THR H 1 84 ? 49.50700 -18.88100 141.65600 1.000 27.90000 153 THR H CA 1
ATOM 10644 C C . THR H 1 84 ? 50.04600 -19.98300 142.55900 1.000 28.92000 153 THR H C 1
ATOM 10645 O O . THR H 1 84 ? 50.48900 -21.03300 142.07200 1.000 30.00000 153 THR H O 1
ATOM 10649 N N . ALA H 1 85 ? 50.02600 -19.75900 143.87600 1.000 27.65000 154 ALA H N 1
ATOM 10650 C CA . ALA H 1 85 ? 50.48800 -20.78000 144.80900 1.000 28.64000 154 ALA H CA 1
ATOM 10651 C C . ALA H 1 85 ? 49.62200 -22.02800 144.72500 1.000 30.14000 154 ALA H C 1
ATOM 10652 O O . ALA H 1 85 ? 50.13500 -23.15500 144.77400 1.000 31.76000 154 ALA H O 1
ATOM 10654 N N . LEU H 1 86 ? 48.30600 -21.84400 144.60300 1.000 29.48000 155 LEU H N 1
ATOM 10655 C CA . LEU H 1 86 ? 47.39800 -22.97500 144.45500 1.000 29.10000 155 LEU H CA 1
ATOM 10656 C C . LEU H 1 86 ? 47.71700 -23.76100 143.19100 1.000 30.12000 155 LEU H C 1
ATOM 10657 O O . LEU H 1 86 ? 47.78000 -24.99600 143.20700 1.000 30.07000 155 LEU H O 1
ATOM 10662 N N . LEU H 1 87 ? 47.92700 -23.05300 142.08100 1.000 31.08000 156 LEU H N 1
ATOM 10663 C CA . LEU H 1 87 ? 48.27200 -23.70800 140.82600 1.000 31.26000 156 LEU H CA 1
ATOM 10664 C C . LEU H 1 87 ? 49.55900 -24.51300 140.96400 1.000 32.38000 156 LEU H C 1
ATOM 10665 O O . LEU H 1 87 ? 49.63500 -25.66600 140.52200 1.000 33.94000 156 LEU H O 1
ATOM 10670 N N . GLN H 1 88 ? 50.58300 -23.92300 141.58800 1.000 32.54000 157 GLN H N 1
ATOM 10671 C CA . GLN H 1 88 ? 51.84300 -24.63500 141.77400 1.000 34.13000 157 GLN H CA 1
ATOM 10672 C C . GLN H 1 88 ? 51.64300 -25.87900 142.63300 1.000 33.88000 157 GLN H C 1
ATOM 10673 O O . GLN H 1 88 ? 52.15800 -26.95700 142.31300 1.000 35.39000 157 GLN H O 1
ATOM 10679 N N . ALA H 1 89 ? 50.89100 -25.74700 143.72900 1.000 31.86000 158 ALA H N 1
ATOM 10680 C CA . ALA H 1 89 ? 50.68900 -26.88400 144.62700 1.000 31.62000 158 ALA H CA 1
ATOM 10681 C C . ALA H 1 89 ? 49.94900 -28.02200 143.93500 1.000 33.65000 158 ALA H C 1
ATOM 10682 O O . ALA H 1 89 ? 50.19400 -29.19600 144.23700 1.000 34.92000 158 ALA H O 1
ATOM 10684 N N . LEU H 1 90 ? 49.04700 -27.69700 143.00300 1.000 34.06000 159 LEU H N 1
ATOM 10685 C CA . LEU H 1 90 ? 48.24500 -28.72200 142.34400 1.000 34.38000 159 LEU H CA 1
ATOM 10686 C C . LEU H 1 90 ? 49.07600 -29.61200 141.42400 1.000 37.93000 159 LEU H C 1
ATOM 10687 O O . LEU H 1 90 ? 48.70100 -30.76600 141.18500 1.000 39.02000 159 LEU H O 1
ATOM 10692 N N . GLY H 1 91 ? 50.19000 -29.10700 140.89800 1.000 38.16000 160 GLY H N 1
ATOM 10693 C CA . GLY H 1 91 ? 51.01200 -29.92500 140.01500 1.000 39.34000 160 GLY H CA 1
ATOM 10694 C C . GLY H 1 91 ? 50.22400 -30.40500 138.81200 1.000 42.82000 160 GLY H C 1
ATOM 10695 O O . GLY H 1 91 ? 49.45300 -29.65400 138.20600 1.000 44.40000 160 GLY H O 1
ATOM 10696 N N . ASP H 1 92 ? 50.38600 -31.68900 138.47800 1.000 44.83000 161 ASP H N 1
ATOM 10697 C CA . ASP H 1 92 ? 49.72600 -32.26300 137.30900 1.000 46.65000 161 ASP H CA 1
ATOM 10698 C C . ASP H 1 92 ? 48.26100 -32.61300 137.54300 1.000 45.20000 161 ASP H C 1
ATOM 10699 O O . ASP H 1 92 ? 47.62000 -33.12600 136.62000 1.000 46.31000 161 ASP H O 1
ATOM 10704 N N . ARG H 1 93 ? 47.72500 -32.37600 138.74200 1.000 42.16000 162 ARG H N 1
ATOM 10705 C CA . ARG H 1 93 ? 46.31500 -32.61000 139.06000 1.000 41.40000 162 ARG H CA 1
ATOM 10706 C C . ARG H 1 93 ? 45.88700 -34.06600 138.86900 1.000 40.56000 162 ARG H C 1
ATOM 10707 O O . ARG H 1 93 ? 44.69000 -34.35000 138.76800 1.000 41.38000 162 ARG H O 1
ATOM 10715 N N . LYS H 1 94 ? 46.81800 -35.01200 138.82200 1.000 40.21000 163 LYS H N 1
ATOM 10716 C CA . LYS H 1 94 ? 46.42400 -36.39400 138.58300 1.000 40.91000 163 LYS H CA 1
ATOM 10717 C C . LYS H 1 94 ? 45.71400 -36.96900 139.80600 1.000 38.97000 163 LYS H C 1
ATOM 10718 O O . LYS H 1 94 ? 46.18200 -36.82200 140.93900 1.000 39.10000 163 LYS H O 1
ATOM 10724 N N . GLY H 1 95 ? 44.55900 -37.59300 139.57200 1.000 36.26000 164 GLY H N 1
ATOM 10725 C CA . GLY H 1 95 ? 43.87000 -38.36300 140.58600 1.000 35.33000 164 GLY H CA 1
ATOM 10726 C C . GLY H 1 95 ? 42.98200 -37.58900 141.53700 1.000 34.56000 164 GLY H C 1
ATOM 10727 O O . GLY H 1 95 ? 42.37100 -38.20700 142.42000 1.000 34.73000 164 GLY H O 1
ATOM 10728 N N . ILE H 1 96 ? 42.87300 -36.27200 141.39400 1.000 33.00000 165 ILE H N 1
ATOM 10729 C CA . ILE H 1 96 ? 42.10200 -35.47200 142.33900 1.000 31.67000 165 ILE H CA 1
ATOM 10730 C C . ILE H 1 96 ? 40.64100 -35.44900 141.90600 1.000 31.80000 165 ILE H C 1
ATOM 10731 O O . ILE H 1 96 ? 40.29800 -35.73100 140.75400 1.000 32.60000 165 ILE H O 1
ATOM 10736 N N . ASN H 1 97 ? 39.76300 -35.10600 142.85500 1.000 29.74000 166 ASN H N 1
ATOM 10737 C CA . ASN H 1 97 ? 38.34100 -34.98900 142.54000 1.000 29.31000 166 ASN H CA 1
ATOM 10738 C C . ASN H 1 97 ? 38.09000 -33.92700 141.47600 1.000 29.45000 166 ASN H C 1
ATOM 10739 O O . ASN H 1 97 ? 37.17700 -34.07700 140.65600 1.000 29.62000 166 ASN H O 1
ATOM 10744 N N . ARG H 1 98 ? 38.87700 -32.84700 141.49600 1.000 28.84000 167 ARG H N 1
ATOM 10745 C CA . ARG H 1 98 ? 38.87900 -31.76200 140.51300 1.000 28.63000 167 ARG H CA 1
ATOM 10746 C C . ARG H 1 98 ? 37.67000 -30.84300 140.65000 1.000 25.79000 167 ARG H C 1
ATOM 10747 O O . ARG H 1 98 ? 37.81200 -29.62300 140.53400 1.000 26.27000 167 ARG H O 1
ATOM 10755 N N . PHE H 1 99 ? 36.48500 -31.41100 140.86100 1.000 26.48000 168 PHE H N 1
ATOM 10756 C CA . PHE H 1 99 ? 35.26700 -30.65500 141.11900 1.000 26.59000 168 PHE H CA 1
ATOM 10757 C C . PHE H 1 99 ? 35.02300 -30.54900 142.62100 1.000 26.12000 168 PHE H C 1
ATOM 10758 O O . PHE H 1 99 ? 35.28500 -31.48700 143.38000 1.000 27.55000 168 PHE H O 1
ATOM 10766 N N . GLY H 1 100 ? 34.48000 -29.40900 143.03400 1.000 24.79000 169 GLY H N 1
ATOM 10767 C CA . GLY H 1 100 ? 34.06000 -29.21300 144.41100 1.000 25.10000 169 GLY H CA 1
ATOM 10768 C C . GLY H 1 100 ? 32.74600 -28.45700 144.49400 1.000 25.02000 169 GLY H C 1
ATOM 10769 O O . GLY H 1 100 ? 32.49100 -27.54500 143.69800 1.000 25.67000 169 GLY H O 1
ATOM 10770 N N . ASN H 1 101 ? 31.90400 -28.82600 145.45300 1.000 26.26000 170 ASN H N 1
ATOM 10771 C CA . ASN H 1 101 ? 30.60900 -28.19700 145.65800 1.000 25.15000 170 ASN H CA 1
ATOM 10772 C C . ASN H 1 101 ? 30.33600 -28.09400 147.14200 1.000 24.94000 170 ASN H C 1
ATOM 10773 O O . ASN H 1 101 ? 30.56700 -29.05400 147.88400 1.000 27.45000 170 ASN H O 1
ATOM 10778 N N . PHE H 1 102 ? 29.82300 -26.94400 147.56800 1.000 23.74000 171 PHE H N 1
ATOM 10779 C CA . PHE H 1 102 ? 29.40600 -26.83300 148.95600 1.000 23.68000 171 PHE H CA 1
ATOM 10780 C C . PHE H 1 102 ? 28.44700 -25.66900 149.11700 1.000 24.15000 171 PHE H C 1
ATOM 10781 O O . PHE H 1 102 ? 28.68100 -24.58900 148.56900 1.000 25.32000 171 PHE H O 1
ATOM 10789 N N . SER H 1 103 ? 27.38500 -25.89100 149.88900 1.000 24.41000 172 SER H N 1
ATOM 10790 C CA . SER H 1 103 ? 26.47900 -24.83500 150.32200 1.000 25.15000 172 SER H CA 1
ATOM 10791 C C . SER H 1 103 ? 26.72400 -24.58300 151.80400 1.000 24.55000 172 SER H C 1
ATOM 10792 O O . SER H 1 103 ? 26.52100 -25.48200 152.62600 1.000 25.49000 172 SER H O 1
ATOM 10795 N N . ALA H 1 104 ? 27.16600 -23.37400 152.14000 1.000 23.33000 173 ALA H N 1
ATOM 10796 C CA . ALA H 1 104 ? 27.47200 -23.03400 153.52000 1.000 22.46000 173 ALA H CA 1
ATOM 10797 C C . ALA H 1 104 ? 26.42600 -22.07700 154.06100 1.000 21.95000 173 ALA H C 1
ATOM 10798 O O . ALA H 1 104 ? 26.29400 -20.95100 153.55300 1.000 23.12000 173 ALA H O 1
ATOM 10800 N N . PRO H 1 105 ? 25.66200 -22.47300 155.06800 1.000 21.65000 174 PRO H N 1
ATOM 10801 C CA . PRO H 1 105 ? 24.84900 -21.49900 155.79300 1.000 24.05000 174 PRO H CA 1
ATOM 10802 C C . PRO H 1 105 ? 25.68200 -20.80700 156.85600 1.000 24.00000 174 PRO H C 1
ATOM 10803 O O . PRO H 1 105 ? 26.62700 -21.37200 157.40900 1.000 28.58000 174 PRO H O 1
ATOM 10807 N N . LEU H 1 106 ? 25.34600 -19.54700 157.10500 1.000 22.64000 175 LEU H N 1
ATOM 10808 C CA . LEU H 1 106 ? 25.83300 -18.82600 158.28500 1.000 22.08000 175 LEU H CA 1
ATOM 10809 C C . LEU H 1 106 ? 24.64500 -17.99500 158.75400 1.000 20.67000 175 LEU H C 1
ATOM 10810 O O . LEU H 1 106 ? 24.34700 -16.93900 158.18000 1.000 21.10000 175 LEU H O 1
ATOM 10815 N N . ASP H 1 107 ? 23.97300 -18.48600 159.79400 1.000 21.23000 176 ASP H N 1
ATOM 10816 C CA . ASP H 1 107 ? 22.71300 -17.91200 160.24700 1.000 21.33000 176 ASP H CA 1
ATOM 10817 C C . ASP H 1 107 ? 21.78800 -17.72500 159.04300 1.000 20.53000 176 ASP H C 1
ATOM 10818 O O . ASP H 1 107 ? 21.47100 -18.70400 158.36300 1.000 21.40000 176 ASP H O 1
ATOM 10823 N N . GLU H 1 108 ? 21.35100 -16.49500 158.76800 1.000 20.95000 177 GLU H N 1
ATOM 10824 C CA . GLU H 1 108 ? 20.39800 -16.26200 157.68500 1.000 21.28000 177 GLU H CA 1
ATOM 10825 C C . GLU H 1 108 ? 21.03100 -16.33400 156.30200 1.000 21.21000 177 GLU H C 1
ATOM 10826 O O . GLU H 1 108 ? 20.29700 -16.42400 155.30500 1.000 21.05000 177 GLU H O 1
ATOM 10832 N N . ALA H 1 109 ? 22.35400 -16.29800 156.21400 1.000 20.18000 178 ALA H N 1
ATOM 10833 C CA . ALA H 1 109 ? 23.03200 -16.33700 154.92300 1.000 19.74000 178 ALA H CA 1
ATOM 10834 C C . ALA H 1 109 ? 23.19500 -17.77400 154.44600 1.000 20.36000 178 ALA H C 1
ATOM 10835 O O . ALA H 1 109 ? 23.35300 -18.70400 155.24100 1.000 22.02000 178 ALA H O 1
ATOM 10837 N N . LEU H 1 110 ? 23.13400 -17.95100 153.12900 1.000 20.40000 179 LEU H N 1
ATOM 10838 C CA . LEU H 1 110 ? 23.36600 -19.25500 152.51400 1.000 19.68000 179 LEU H CA 1
ATOM 10839 C C . LEU H 1 110 ? 24.00400 -19.00900 151.16000 1.000 20.11000 179 LEU H C 1
ATOM 10840 O O . LEU H 1 110 ? 23.40000 -18.35100 150.30700 1.000 20.95000 179 LEU H O 1
ATOM 10845 N N . VAL H 1 111 ? 25.22200 -19.50900 150.97500 1.000 19.79000 180 VAL H N 1
ATOM 10846 C CA . VAL H 1 111 ? 25.97700 -19.29600 149.74500 1.000 20.32000 180 VAL H CA 1
ATOM 10847 C C . VAL H 1 111 ? 26.43900 -20.64600 149.22600 1.000 21.11000 180 VAL H C 1
ATOM 10848 O O . VAL H 1 111 ? 27.01800 -21.44200 149.97700 1.000 22.57000 180 VAL H O 1
ATOM 10852 N N . HIS H 1 112 ? 26.19400 -20.90000 147.94000 1.000 20.32000 181 HIS H N 1
ATOM 10853 C CA . HIS H 1 112 ? 26.67900 -22.09900 147.28600 1.000 21.46000 181 HIS H CA 1
ATOM 10854 C C . HIS H 1 112 ? 27.89600 -21.77200 146.43500 1.000 20.67000 181 HIS H C 1
ATOM 10855 O O . HIS H 1 112 ? 27.92100 -20.76300 145.71900 1.000 22.48000 181 HIS H O 1
ATOM 10862 N N . VAL H 1 113 ? 28.89900 -22.63700 146.51400 1.000 20.61000 182 VAL H N 1
ATOM 10863 C CA . VAL H 1 113 ? 30.07900 -22.55900 145.66600 1.000 21.08000 182 VAL H CA 1
ATOM 10864 C C . VAL H 1 113 ? 30.19200 -23.84600 144.86800 1.000 21.91000 182 VAL H C 1
ATOM 10865 O O . VAL H 1 113 ? 30.13900 -24.94500 145.43400 1.000 23.97000 182 VAL H O 1
ATOM 10869 N N . SER H 1 114 ? 30.36200 -23.70600 143.55800 1.000 21.52000 183 SER H N 1
ATOM 10870 C CA . SER H 1 114 ? 30.65800 -24.82500 142.68200 1.000 21.41000 183 SER H CA 1
ATOM 10871 C C . SER H 1 114 ? 31.90800 -24.45600 141.90200 1.000 23.00000 183 SER H C 1
ATOM 10872 O O . SER H 1 114 ? 31.96400 -23.37300 141.29900 1.000 24.38000 183 SER H O 1
ATOM 10875 N N . LEU H 1 115 ? 32.91100 -25.33500 141.91000 1.000 22.46000 184 LEU H N 1
ATOM 10876 C CA . LEU H 1 115 ? 34.14800 -25.01800 141.21000 1.000 22.06000 184 LEU H CA 1
ATOM 10877 C C . LEU H 1 115 ? 34.72300 -26.24900 140.52600 1.000 22.74000 184 LEU H C 1
ATOM 10878 O O . LEU H 1 115 ? 34.44200 -27.39000 140.89600 1.000 23.89000 184 LEU H O 1
ATOM 10883 N N . ASP H 1 116 ? 35.55500 -25.98500 139.51900 1.000 25.21000 185 ASP H N 1
ATOM 10884 C CA . ASP H 1 116 ? 36.26100 -27.02300 138.78300 1.000 25.18000 185 ASP H CA 1
ATOM 10885 C C . ASP H 1 116 ? 37.69400 -26.55900 138.59000 1.000 25.75000 185 ASP H C 1
ATOM 10886 O O . ASP H 1 116 ? 37.92700 -25.44200 138.11900 1.000 26.34000 185 ASP H O 1
ATOM 10891 N N . LEU H 1 117 ? 38.65200 -27.39600 138.98400 1.000 26.62000 186 LEU H N 1
ATOM 10892 C CA . LEU H 1 117 ? 40.06900 -27.09800 138.77800 1.000 27.85000 186 LEU H CA 1
ATOM 10893 C C . LEU H 1 117 ? 40.43200 -27.49000 137.34600 1.000 29.58000 186 LEU H C 1
ATOM 10894 O O . LEU H 1 117 ? 41.09700 -28.49200 137.07600 1.000 29.31000 186 LEU H O 1
ATOM 10899 N N . SER H 1 118 ? 39.97300 -26.64300 136.42100 1.000 31.56000 187 SER H N 1
ATOM 10900 C CA . SER H 1 118 ? 39.89300 -26.92500 134.99300 1.000 32.44000 187 SER H CA 1
ATOM 10901 C C . SER H 1 118 ? 41.05800 -26.39000 134.17700 1.000 29.73000 187 SER H C 1
ATOM 10902 O O . SER H 1 118 ? 41.26100 -26.85100 133.04600 1.000 29.64000 187 SER H O 1
ATOM 10905 N N . GLY H 1 119 ? 41.78200 -25.39800 134.68400 1.000 28.54000 188 GLY H N 1
ATOM 10906 C CA . GLY H 1 119 ? 42.76000 -24.69700 133.88300 1.000 28.16000 188 GLY H CA 1
ATOM 10907 C C . GLY H 1 119 ? 42.19600 -23.57300 133.03800 1.000 27.26000 188 GLY H C 1
ATOM 10908 O O . GLY H 1 119 ? 42.96500 -22.90300 132.33500 1.000 29.39000 188 GLY H O 1
ATOM 10909 N N . ARG H 1 120 ? 40.88700 -23.35000 133.07400 1.000 25.17000 189 ARG H N 1
ATOM 10910 C CA . ARG H 1 120 ? 40.24300 -22.27600 132.31600 1.000 23.76000 189 ARG H CA 1
ATOM 10911 C C . ARG H 1 120 ? 39.63600 -21.30500 133.31300 1.000 23.17000 189 ARG H C 1
ATOM 10912 O O . ARG H 1 120 ? 38.68900 -21.67800 134.03200 1.000 24.98000 189 ARG H O 1
ATOM 10920 N N . PRO H 1 121 ? 40.12300 -20.07100 133.41100 1.000 23.49000 190 PRO H N 1
ATOM 10921 C CA . PRO H 1 121 ? 39.58400 -19.15600 134.42600 1.000 23.13000 190 PRO H CA 1
ATOM 10922 C C . PRO H 1 121 ? 38.18000 -18.69800 134.06200 1.000 21.99000 190 PRO H C 1
ATOM 10923 O O . PRO H 1 121 ? 37.92200 -18.26900 132.93500 1.000 24.09000 190 PRO H O 1
ATOM 10927 N N . HIS H 1 122 ? 37.27900 -18.76500 135.03600 1.000 22.75000 191 HIS H N 1
ATOM 10928 C CA . HIS H 1 122 ? 35.96900 -18.13900 134.91300 1.000 22.72000 191 HIS H CA 1
ATOM 10929 C C . HIS H 1 122 ? 35.41600 -17.90400 136.30600 1.000 23.76000 191 HIS H C 1
ATOM 10930 O O . HIS H 1 122 ? 35.45600 -18.81000 137.14000 1.000 25.54000 191 HIS H O 1
ATOM 10937 N N . LEU H 1 123 ? 34.88000 -16.70700 136.53900 1.000 22.20000 192 LEU H N 1
ATOM 10938 C CA . LEU H 1 123 ? 34.15900 -16.38500 137.76500 1.000 21.97000 192 LEU H CA 1
ATOM 10939 C C . LEU H 1 123 ? 32.71400 -16.05700 137.41600 1.000 20.81000 192 LEU H C 1
ATOM 10940 O O . LEU H 1 123 ? 32.45000 -15.10600 136.66800 1.000 22.46000 192 LEU H O 1
ATOM 10945 N N . GLY H 1 124 ? 31.78600 -16.85400 137.94300 1.000 20.21000 193 GLY H N 1
ATOM 10946 C CA . GLY H 1 124 ? 30.39100 -16.48500 138.00200 1.000 21.86000 193 GLY H CA 1
ATOM 10947 C C . GLY H 1 124 ? 30.09400 -16.04200 139.42100 1.000 20.04000 193 GLY H C 1
ATOM 10948 O O . GLY H 1 124 ? 30.30600 -16.79500 140.36600 1.000 23.98000 193 GLY H O 1
ATOM 10949 N N . TYR H 1 125 ? 29.66300 -14.79500 139.56900 1.000 22.43000 194 TYR H N 1
ATOM 10950 C CA . TYR H 1 125 ? 29.57600 -14.17800 140.89100 1.000 23.98000 194 TYR H CA 1
ATOM 10951 C C . TYR H 1 125 ? 28.22100 -13.51300 141.04100 1.000 22.77000 194 TYR H C 1
ATOM 10952 O O . TYR H 1 125 ? 27.88800 -12.59200 140.28900 1.000 24.57000 194 TYR H O 1
ATOM 10961 N N . ASP H 1 126 ? 27.44800 -13.96900 142.01800 1.000 24.91000 195 ASP H N 1
ATOM 10962 C CA . ASP H 1 126 ? 26.12200 -13.47000 142.24800 1.000 28.42000 195 ASP H CA 1
ATOM 10963 C C . ASP H 1 126 ? 25.93800 -13.37700 143.76200 1.000 28.31000 195 ASP H C 1
ATOM 10964 O O . ASP H 1 126 ? 25.23200 -14.19000 144.35100 1.000 31.79000 195 ASP H O 1
ATOM 10969 N N . LEU H 1 127 ? 26.61600 -12.40200 144.37300 1.000 25.64000 196 LEU H N 1
ATOM 10970 C CA . LEU H 1 127 ? 26.38000 -12.01500 145.76100 1.000 24.13000 196 LEU H CA 1
ATOM 10971 C C . LEU H 1 127 ? 25.70300 -10.65400 145.79200 1.000 25.90000 196 LEU H C 1
ATOM 10972 O O . LEU H 1 127 ? 25.95400 -9.80100 144.93700 1.000 30.17000 196 LEU H O 1
ATOM 10977 N N . ASN H 1 128 ? 24.86400 -10.45000 146.80200 1.000 24.17000 197 ASN H N 1
ATOM 10978 C CA . ASN H 1 128 ? 24.17200 -9.18600 147.01300 1.000 26.46000 197 ASN H CA 1
ATOM 10979 C C . ASN H 1 128 ? 24.55200 -8.70300 148.41000 1.000 25.07000 197 ASN H C 1
ATOM 10980 O O . ASN H 1 128 ? 23.85500 -8.98900 149.38400 1.000 26.84000 197 ASN H O 1
ATOM 10985 N N . ILE H 1 129 ? 25.66500 -7.98100 148.49000 1.000 23.81000 198 ILE H N 1
ATOM 10986 C CA . ILE H 1 129 ? 26.20700 -7.50500 149.75900 1.000 21.28000 198 ILE H CA 1
ATOM 10987 C C . ILE H 1 129 ? 25.61200 -6.12300 150.02400 1.000 23.20000 198 ILE H C 1
ATOM 10988 O O . ILE H 1 129 ? 25.90100 -5.17900 149.26100 1.000 25.07000 198 ILE H O 1
ATOM 10993 N N . PRO H 1 130 ? 24.77900 -5.96200 151.05400 1.000 22.30000 199 PRO H N 1
ATOM 10994 C CA . PRO H 1 130 ? 23.95400 -4.75200 151.16500 1.000 22.76000 199 PRO H CA 1
ATOM 10995 C C . PRO H 1 130 ? 24.63900 -3.54000 151.77200 1.000 21.69000 199 PRO H C 1
ATOM 10996 O O . PRO H 1 130 ? 24.01700 -2.46700 151.79200 1.000 24.15000 199 PRO H O 1
ATOM 11000 N N . THR H 1 131 ? 25.87500 -3.64800 152.26800 1.000 20.30000 200 THR H N 1
ATOM 11001 C CA . THR H 1 131 ? 26.56900 -2.48900 152.80600 1.000 20.85000 200 THR H CA 1
ATOM 11002 C C . THR H 1 131 ? 27.92100 -2.32800 152.12400 1.000 22.63000 200 THR H C 1
ATOM 11003 O O . THR H 1 131 ? 28.47800 -3.27500 151.55800 1.000 23.28000 200 THR H O 1
ATOM 11007 N N . GLN H 1 132 ? 28.45000 -1.10700 152.18400 1.000 21.52000 201 GLN H N 1
ATOM 11008 C CA . GLN H 1 132 ? 29.68000 -0.80000 151.46600 1.000 21.54000 201 GLN H CA 1
ATOM 11009 C C . GLN H 1 132 ? 30.93800 -1.10800 152.26800 1.000 23.27000 201 GLN H C 1
ATOM 11010 O O . GLN H 1 132 ? 32.01200 -1.26700 151.67300 1.000 23.55000 201 GLN H O 1
ATOM 11016 N N . ARG H 1 133 ? 30.84100 -1.22100 153.59200 1.000 22.44000 202 ARG H N 1
ATOM 11017 C CA . ARG H 1 133 ? 32.01500 -1.48100 154.41600 1.000 22.93000 202 ARG H CA 1
ATOM 11018 C C . ARG H 1 133 ? 31.67100 -2.52200 155.46600 1.000 23.91000 202 ARG H C 1
ATOM 11019 O O . ARG H 1 133 ? 30.61800 -2.43600 156.10600 1.000 25.83000 202 ARG H O 1
ATOM 11027 N N . VAL H 1 134 ? 32.54900 -3.50500 155.62800 1.000 21.75000 203 VAL H N 1
ATOM 11028 C CA . VAL H 1 134 ? 32.55000 -4.38100 156.79600 1.000 22.08000 203 VAL H CA 1
ATOM 11029 C C . VAL H 1 134 ? 33.80600 -4.02700 157.58400 1.000 23.96000 203 VAL H C 1
ATOM 11030 O O . VAL H 1 134 ? 34.93000 -4.31500 157.14800 1.000 23.83000 203 VAL H O 1
ATOM 11034 N N . GLY H 1 135 ? 33.62400 -3.39000 158.74000 1.000 23.88000 204 GLY H N 1
ATOM 11035 C CA . GLY H 1 135 ? 34.76100 -2.75800 159.38600 1.000 25.94000 204 GLY H CA 1
ATOM 11036 C C . GLY H 1 135 ? 35.32500 -1.70000 158.45900 1.000 24.63000 204 GLY H C 1
ATOM 11037 O O . GLY H 1 135 ? 34.60900 -0.80900 157.97600 1.000 27.57000 204 GLY H O 1
ATOM 11038 N N . LYS H 1 136 ? 36.62600 -1.77900 158.20300 1.000 24.10000 205 LYS H N 1
ATOM 11039 C CA . LYS H 1 136 ? 37.24400 -0.91400 157.21000 1.000 25.29000 205 LYS H CA 1
ATOM 11040 C C . LYS H 1 136 ? 37.30300 -1.54300 155.82300 1.000 24.26000 205 LYS H C 1
ATOM 11041 O O . LYS H 1 136 ? 37.77600 -0.89100 154.88800 1.000 25.71000 205 LYS H O 1
ATOM 11047 N N . TYR H 1 137 ? 36.81200 -2.77000 155.66700 1.000 23.94000 206 TYR H N 1
ATOM 11048 C CA . TYR H 1 137 ? 36.94800 -3.52100 154.42200 1.000 22.95000 206 TYR H CA 1
ATOM 11049 C C . TYR H 1 137 ? 35.87600 -3.10800 153.41700 1.000 22.82000 206 TYR H C 1
ATOM 11050 O O . TYR H 1 137 ? 34.67400 -3.21800 153.68900 1.000 22.32000 206 TYR H O 1
ATOM 11059 N N . ASP H 1 138 ? 36.32900 -2.64700 152.25100 1.000 22.48000 207 ASP H N 1
ATOM 11060 C CA . ASP H 1 138 ? 35.46700 -2.27000 151.13200 1.000 22.18000 207 ASP H CA 1
ATOM 11061 C C . ASP H 1 138 ? 34.85900 -3.52000 150.49800 1.000 21.42000 207 ASP H C 1
ATOM 11062 O O . ASP H 1 138 ? 35.58600 -4.36600 149.97300 1.000 23.82000 207 ASP H O 1
ATOM 11067 N N . THR H 1 139 ? 33.52900 -3.64900 150.53700 1.000 20.35000 208 THR H N 1
ATOM 11068 C CA . THR H 1 139 ? 32.93900 -4.90500 150.08700 1.000 20.51000 208 THR H CA 1
ATOM 11069 C C . THR H 1 139 ? 33.04000 -5.09900 148.57200 1.000 21.51000 208 THR H C 1
ATOM 11070 O O . THR H 1 139 ? 32.79600 -6.21200 148.08900 1.000 23.41000 208 THR H O 1
ATOM 11074 N N . GLN H 1 140 ? 33.41800 -4.06800 147.80900 1.000 23.31000 209 GLN H N 1
ATOM 11075 C CA . GLN H 1 140 ? 33.75400 -4.31100 146.40400 1.000 24.15000 209 GLN H CA 1
ATOM 11076 C C . GLN H 1 140 ? 34.94600 -5.24700 146.25700 1.000 24.72000 209 GLN H C 1
ATOM 11077 O O . GLN H 1 140 ? 35.10700 -5.88000 145.20500 1.000 26.03000 209 GLN H O 1
ATOM 11083 N N . LEU H 1 141 ? 35.78900 -5.34700 147.28300 1.000 23.04000 210 LEU H N 1
ATOM 11084 C CA . LEU H 1 141 ? 36.99700 -6.15100 147.15400 1.000 22.48000 210 LEU H CA 1
ATOM 11085 C C . LEU H 1 141 ? 36.72800 -7.65200 147.19500 1.000 21.81000 210 LEU H C 1
ATOM 11086 O O . LEU H 1 141 ? 37.61500 -8.42000 146.81800 1.000 22.52000 210 LEU H O 1
ATOM 11091 N N . VAL H 1 142 ? 35.53200 -8.08600 147.61200 1.000 20.74000 211 VAL H N 1
ATOM 11092 C CA . VAL H 1 142 ? 35.22400 -9.51700 147.63500 1.000 21.96000 211 VAL H CA 1
ATOM 11093 C C . VAL H 1 142 ? 35.23000 -10.08500 146.22200 1.000 20.28000 211 VAL H C 1
ATOM 11094 O O . VAL H 1 142 ? 35.90100 -11.08700 145.93300 1.000 21.92000 211 VAL H O 1
ATOM 11098 N N . GLU H 1 143 ? 34.47200 -9.45900 145.32300 1.000 20.22000 212 GLU H N 1
ATOM 11099 C CA . GLU H 1 143 ? 34.44900 -9.93300 143.94200 1.000 20.18000 212 GLU H CA 1
ATOM 11100 C C . GLU H 1 143 ? 35.84500 -9.90000 143.32900 1.000 20.98000 212 GLU H C 1
ATOM 11101 O O . GLU H 1 143 ? 36.25700 -10.85000 142.64800 1.000 21.21000 212 GLU H O 1
ATOM 11107 N N . HIS H 1 144 ? 36.59600 -8.82500 143.58200 1.000 21.87000 213 HIS H N 1
ATOM 11108 C CA . HIS H 1 144 ? 37.92500 -8.69600 142.99200 1.000 20.71000 213 HIS H CA 1
ATOM 11109 C C . HIS H 1 144 ? 38.87900 -9.75000 143.54600 1.000 21.45000 213 HIS H C 1
ATOM 11110 O O . HIS H 1 144 ? 39.76200 -10.24000 142.82600 1.000 22.18000 213 HIS H O 1
ATOM 11117 N N . PHE H 1 145 ? 38.73400 -10.09400 144.82800 1.000 22.07000 214 PHE H N 1
ATOM 11118 C CA . PHE H 1 145 ? 39.54400 -11.16600 145.39700 1.000 22.38000 214 PHE H CA 1
ATOM 11119 C C . PHE H 1 145 ? 39.33200 -12.46100 144.62300 1.000 23.68000 214 PHE H C 1
ATOM 11120 O O . PHE H 1 145 ? 40.29400 -13.10000 144.17900 1.000 23.20000 214 PHE H O 1
ATOM 11128 N N . PHE H 1 146 ? 38.07500 -12.86700 144.44700 1.000 22.94000 215 PHE H N 1
ATOM 11129 C CA . PHE H 1 146 ? 37.83000 -14.12800 143.75800 1.000 20.75000 215 PHE H CA 1
ATOM 11130 C C . PHE H 1 146 ? 38.16800 -14.05100 142.27700 1.000 23.23000 215 PHE H C 1
ATOM 11131 O O . PHE H 1 146 ? 38.64600 -15.04000 141.71400 1.000 24.27000 215 PHE H O 1
ATOM 11139 N N . GLN H 1 147 ? 37.94000 -12.90100 141.63400 1.000 21.98000 216 GLN H N 1
ATOM 11140 C CA . GLN H 1 147 ? 38.29800 -12.76400 140.22500 1.000 21.68000 216 GLN H CA 1
ATOM 11141 C C . GLN H 1 147 ? 39.79900 -12.93000 140.02400 1.000 21.73000 216 GLN H C 1
ATOM 11142 O O . GLN H 1 147 ? 40.24500 -13.63700 139.10800 1.000 23.29000 216 GLN H O 1
ATOM 11148 N N . SER H 1 148 ? 40.59800 -12.27500 140.86300 1.000 21.94000 217 SER H N 1
ATOM 11149 C CA . SER H 1 148 ? 42.04700 -12.36900 140.71800 1.000 22.76000 217 SER H CA 1
ATOM 11150 C C . SER H 1 148 ? 42.54500 -13.77800 141.01700 1.000 23.23000 217 SER H C 1
ATOM 11151 O O . SER H 1 148 ? 43.43500 -14.29000 140.32300 1.000 24.83000 217 SER H O 1
ATOM 11154 N N . LEU H 1 149 ? 42.00100 -14.40700 142.06000 1.000 23.05000 218 LEU H N 1
ATOM 11155 C CA . LEU H 1 149 ? 42.39000 -15.77300 142.39700 1.000 22.45000 218 LEU H CA 1
ATOM 11156 C C . LEU H 1 149 ? 42.06400 -16.73200 141.25500 1.000 23.68000 218 LEU H C 1
ATOM 11157 O O . LEU H 1 149 ? 42.87900 -17.59300 140.90300 1.000 24.91000 218 LEU H O 1
ATOM 11162 N N . VAL H 1 150 ? 40.87900 -16.58200 140.66000 1.000 22.67000 219 VAL H N 1
ATOM 11163 C CA . VAL H 1 150 ? 40.48700 -17.38500 139.50300 1.000 23.27000 219 VAL H CA 1
ATOM 11164 C C . VAL H 1 150 ? 41.46700 -17.18800 138.35100 1.000 24.11000 219 VAL H C 1
ATOM 11165 O O . VAL H 1 150 ? 41.86700 -18.15000 137.67900 1.000 24.10000 219 VAL H O 1
ATOM 11169 N N . ASN H 1 151 ? 41.88600 -15.94200 138.11800 1.000 23.98000 220 ASN H N 1
ATOM 11170 C CA . ASN H 1 151 ? 42.69800 -15.63900 136.94400 1.000 24.38000 220 ASN H CA 1
ATOM 11171 C C . ASN H 1 151 ? 44.06100 -16.32300 136.99700 1.000 25.24000 220 ASN H C 1
ATOM 11172 O O . ASN H 1 151 ? 44.57800 -16.76100 135.96000 1.000 28.03000 220 ASN H O 1
ATOM 11177 N N . THR H 1 152 ? 44.68200 -16.40100 138.17700 1.000 24.91000 221 THR H N 1
ATOM 11178 C CA . THR H 1 152 ? 46.00200 -17.02100 138.23900 1.000 24.50000 221 THR H CA 1
ATOM 11179 C C . THR H 1 152 ? 45.95000 -18.51600 138.51600 1.000 25.42000 221 THR H C 1
ATOM 11180 O O . THR H 1 152 ? 46.87200 -19.23900 138.11800 1.000 28.65000 221 THR H O 1
ATOM 11184 N N . SER H 1 153 ? 44.89200 -19.00500 139.16000 1.000 24.66000 222 SER H N 1
ATOM 11185 C CA . SER H 1 153 ? 44.76700 -20.43300 139.41900 1.000 25.64000 222 SER H CA 1
ATOM 11186 C C . SER H 1 153 ? 44.20100 -21.19700 138.22900 1.000 26.21000 222 SER H C 1
ATOM 11187 O O . SER H 1 153 ? 44.37800 -22.41900 138.15200 1.000 27.75000 222 SER H O 1
ATOM 11190 N N . GLY H 1 154 ? 43.53600 -20.51300 137.30200 1.000 25.41000 223 GLY H N 1
ATOM 11191 C CA . GLY H 1 154 ? 42.88100 -21.21000 136.20400 1.000 25.91000 223 GLY H CA 1
ATOM 11192 C C . GLY H 1 154 ? 41.66400 -22.00000 136.63900 1.000 27.11000 223 GLY H C 1
ATOM 11193 O O . GLY H 1 154 ? 41.38600 -23.06700 136.08500 1.000 32.56000 223 GLY H O 1
ATOM 11194 N N . MET H 1 155 ? 40.91800 -21.48700 137.60100 1.000 26.31000 224 MET H N 1
ATOM 11195 C CA . MET H 1 155 ? 39.78400 -22.17700 138.19200 1.000 25.05000 224 MET H CA 1
ATOM 11196 C C . MET H 1 155 ? 38.48100 -21.71300 137.55100 1.000 23.98000 224 MET H C 1
ATOM 11197 O O . MET H 1 155 ? 38.33300 -20.53500 137.22600 1.000 23.68000 224 MET H O 1
ATOM 11202 N N . THR H 1 156 ? 37.54000 -22.64500 137.36600 1.000 22.84000 225 THR H N 1
ATOM 11203 C CA . THR H 1 156 ? 36.14100 -22.31000 137.10100 1.000 22.29000 225 THR H CA 1
ATOM 11204 C C . THR H 1 156 ? 35.43900 -22.18300 138.44600 1.000 21.46000 225 THR H C 1
ATOM 11205 O O . THR H 1 156 ? 35.43500 -23.14100 139.22100 1.000 24.25000 225 THR H O 1
ATOM 11209 N N . LEU H 1 157 ? 34.86400 -21.01500 138.73300 1.000 21.71000 226 LEU H N 1
ATOM 11210 C CA . LEU H 1 157 ? 34.30800 -20.76000 140.06500 1.000 20.76000 226 LEU H CA 1
ATOM 11211 C C . LEU H 1 157 ? 32.94500 -20.09500 139.95000 1.000 22.10000 226 LEU H C 1
ATOM 11212 O O . LEU H 1 157 ? 32.82700 -19.02500 139.35000 1.000 22.76000 226 LEU H O 1
ATOM 11217 N N . HIS H 1 158 ? 31.93200 -20.69800 140.57100 1.000 22.20000 227 HIS H N 1
ATOM 11218 C CA . HIS H 1 158 ? 30.58600 -20.13800 140.62400 1.000 20.90000 227 HIS H CA 1
ATOM 11219 C C . HIS H 1 158 ? 30.20600 -19.90700 142.08000 1.000 20.27000 227 HIS H C 1
ATOM 11220 O O . HIS H 1 158 ? 30.23700 -20.84100 142.89000 1.000 22.72000 227 HIS H O 1
ATOM 11227 N N . ILE H 1 159 ? 29.85500 -18.66800 142.40300 1.000 20.02000 228 ILE H N 1
ATOM 11228 C CA . ILE H 1 159 ? 29.45300 -18.25400 143.74900 1.000 19.93000 228 ILE H CA 1
ATOM 11229 C C . ILE H 1 159 ? 28.02800 -17.72500 143.65700 1.000 20.43000 228 ILE H C 1
ATOM 11230 O O . ILE H 1 159 ? 27.77600 -16.74400 142.95000 1.000 22.16000 228 ILE H O 1
ATOM 11235 N N . ARG H 1 160 ? 27.10100 -18.35700 144.37800 1.000 20.02000 229 ARG H N 1
ATOM 11236 C CA . ARG H 1 160 ? 25.68400 -18.01400 144.28300 1.000 21.57000 229 ARG H CA 1
ATOM 11237 C C . ARG H 1 160 ? 25.07900 -17.84500 145.66900 1.000 21.03000 229 ARG H C 1
ATOM 11238 O O . ARG H 1 160 ? 25.06300 -18.78800 146.47000 1.000 21.85000 229 ARG H O 1
ATOM 11246 N N . GLN H 1 161 ? 24.55100 -16.65700 145.92900 1.000 21.55000 230 GLN H N 1
ATOM 11247 C CA . GLN H 1 161 ? 23.86900 -16.35800 147.18000 1.000 20.01000 230 GLN H CA 1
ATOM 11248 C C . GLN H 1 161 ? 22.40600 -16.77300 147.07500 1.000 19.61000 230 GLN H C 1
ATOM 11249 O O . GLN H 1 161 ? 21.68500 -16.32200 146.17300 1.000 24.50000 230 GLN H O 1
ATOM 11255 N N . PHE H 1 162 ? 21.96700 -17.62900 147.99800 1.000 19.18000 231 PHE H N 1
ATOM 11256 C CA . PHE H 1 162 ? 20.56200 -18.00700 148.09100 1.000 21.08000 231 PHE H CA 1
ATOM 11257 C C . PHE H 1 162 ? 19.81000 -17.27400 149.19000 1.000 21.97000 231 PHE H C 1
ATOM 11258 O O . PHE H 1 162 ? 18.58800 -17.12600 149.08800 1.000 23.64000 231 PHE H O 1
ATOM 11266 N N . SER H 1 163 ? 20.51600 -16.78700 150.20700 1.000 20.51000 232 SER H N 1
ATOM 11267 C CA . SER H 1 163 ? 19.90700 -16.08800 151.32500 1.000 20.29000 232 SER H CA 1
ATOM 11268 C C . SER H 1 163 ? 20.98700 -15.22800 151.95300 1.000 19.37000 232 SER H C 1
ATOM 11269 O O . SER H 1 163 ? 22.17800 -15.49100 151.78100 1.000 20.40000 232 SER H O 1
ATOM 11272 N N . GLY H 1 164 ? 20.56100 -14.19600 152.67700 1.000 19.62000 233 GLY H N 1
ATOM 11273 C CA . GLY H 1 164 ? 21.50100 -13.39600 153.43600 1.000 20.03000 233 GLY H CA 1
ATOM 11274 C C . GLY H 1 164 ? 21.15700 -11.92600 153.50600 1.000 20.10000 233 GLY H C 1
ATOM 11275 O O . GLY H 1 164 ? 20.72900 -11.32400 152.51200 1.000 22.97000 233 GLY H O 1
ATOM 11276 N N . THR H 1 165 ? 21.32500 -11.34100 154.69300 1.000 20.96000 234 THR H N 1
ATOM 11277 C CA . THR H 1 165 ? 21.11200 -9.91700 154.89400 1.000 21.79000 234 THR H CA 1
ATOM 11278 C C . THR H 1 165 ? 22.27600 -9.22500 155.57200 1.000 22.44000 234 THR H C 1
ATOM 11279 O O . THR H 1 165 ? 22.43100 -8.01200 155.40100 1.000 26.61000 234 THR H O 1
ATOM 11283 N N . ASN H 1 166 ? 23.08900 -9.93800 156.33300 1.000 20.20000 235 ASN H N 1
ATOM 11284 C CA . ASN H 1 166 ? 24.21800 -9.34100 157.02300 1.000 18.95000 235 ASN H CA 1
ATOM 11285 C C . ASN H 1 166 ? 25.46600 -9.50900 156.16100 1.000 19.61000 235 ASN H C 1
ATOM 11286 O O . ASN H 1 166 ? 25.81400 -10.63200 155.78400 1.000 21.13000 235 ASN H O 1
ATOM 11291 N N . SER H 1 167 ? 26.13600 -8.39600 155.84900 1.000 19.18000 236 SER H N 1
ATOM 11292 C CA . SER H 1 167 ? 27.27500 -8.43800 154.92800 1.000 20.55000 236 SER H CA 1
ATOM 11293 C C . SER H 1 167 ? 28.39800 -9.33000 155.44900 1.000 21.03000 236 SER H C 1
ATOM 11294 O O . SER H 1 167 ? 28.98300 -10.11800 154.69100 1.000 21.56000 236 SER H O 1
ATOM 11297 N N . HIS H 1 168 ? 28.73600 -9.19800 156.73600 1.000 20.41000 237 HIS H N 1
ATOM 11298 C CA . HIS H 1 168 ? 29.74000 -10.07100 157.34000 1.000 20.05000 237 HIS H CA 1
ATOM 11299 C C . HIS H 1 168 ? 29.34100 -11.54200 157.18700 1.000 20.76000 237 HIS H C 1
ATOM 11300 O O . HIS H 1 168 ? 30.16500 -12.37800 156.79700 1.000 21.26000 237 HIS H O 1
ATOM 11307 N N . HIS H 1 169 ? 28.06800 -11.86900 157.44000 1.000 20.30000 238 HIS H N 1
ATOM 11308 C CA . HIS H 1 169 ? 27.60700 -13.25200 157.27700 1.000 19.84000 238 HIS H CA 1
ATOM 11309 C C . HIS H 1 169 ? 27.73100 -13.72600 155.83300 1.000 20.45000 238 HIS H C 1
ATOM 11310 O O . HIS H 1 169 ? 28.19400 -14.84600 155.57700 1.000 20.06000 238 HIS H O 1
ATOM 11317 N N . ILE H 1 170 ? 27.30100 -12.89500 154.87600 1.000 19.31000 239 ILE H N 1
ATOM 11318 C CA . ILE H 1 170 ? 27.32000 -13.29700 153.46900 1.000 19.00000 239 ILE H CA 1
ATOM 11319 C C . ILE H 1 170 ? 28.74600 -13.58600 153.01700 1.000 18.09000 239 ILE H C 1
ATOM 11320 O O . ILE H 1 170 ? 29.02000 -14.59600 152.35300 1.000 19.95000 239 ILE H O 1
ATOM 11325 N N . ILE H 1 171 ? 29.67400 -12.69200 153.35400 1.000 19.18000 240 ILE H N 1
ATOM 11326 C CA . ILE H 1 171 ? 31.04800 -12.86700 152.89800 1.000 20.82000 240 ILE H CA 1
ATOM 11327 C C . ILE H 1 171 ? 31.69400 -14.05400 153.59500 1.000 21.40000 240 ILE H C 1
ATOM 11328 O O . ILE H 1 171 ? 32.39100 -14.86000 152.96500 1.000 21.85000 240 ILE H O 1
ATOM 11333 N N . GLU H 1 172 ? 31.47400 -14.19100 154.90300 1.000 20.71000 241 GLU H N 1
ATOM 11334 C CA . GLU H 1 172 ? 32.08100 -15.31200 155.60600 1.000 21.54000 241 GLU H CA 1
ATOM 11335 C C . GLU H 1 172 ? 31.51400 -16.64400 155.12600 1.000 22.09000 241 GLU H C 1
ATOM 11336 O O . GLU H 1 172 ? 32.25900 -17.62300 154.98900 1.000 23.44000 241 GLU H O 1
ATOM 11342 N N . ALA H 1 173 ? 30.20300 -16.70600 154.86700 1.000 22.08000 242 ALA H N 1
ATOM 11343 C CA . ALA H 1 173 ? 29.62100 -17.92800 154.31900 1.000 21.34000 242 ALA H CA 1
ATOM 11344 C C . ALA H 1 173 ? 30.23800 -18.27000 152.97300 1.000 21.76000 242 ALA H C 1
ATOM 11345 O O . ALA H 1 173 ? 30.45200 -19.44700 152.66400 1.000 24.36000 242 ALA H O 1
ATOM 11347 N N . THR H 1 174 ? 30.51200 -17.24900 152.15200 1.000 20.95000 243 THR H N 1
ATOM 11348 C CA . THR H 1 174 ? 31.16000 -17.47800 150.86400 1.000 21.42000 243 THR H CA 1
ATOM 11349 C C . THR H 1 174 ? 32.53000 -18.11500 151.05500 1.000 21.88000 243 THR H C 1
ATOM 11350 O O . THR H 1 174 ? 32.87600 -19.08100 150.36600 1.000 23.49000 243 THR H O 1
ATOM 11354 N N . PHE H 1 175 ? 33.32100 -17.60200 152.00300 1.000 21.51000 244 PHE H N 1
ATOM 11355 C CA . PHE H 1 175 ? 34.65100 -18.17200 152.22200 1.000 22.17000 244 PHE H CA 1
ATOM 11356 C C . PHE H 1 175 ? 34.58400 -19.57600 152.82300 1.000 22.59000 244 PHE H C 1
ATOM 11357 O O . PHE H 1 175 ? 35.42200 -20.42600 152.49800 1.000 23.45000 244 PHE H O 1
ATOM 11365 N N . LYS H 1 176 ? 33.60100 -19.84700 153.69200 1.000 22.16000 245 LYS H N 1
ATOM 11366 C CA . LYS H 1 176 ? 33.42200 -21.20600 154.20600 1.000 22.27000 245 LYS H CA 1
ATOM 11367 C C . LYS H 1 176 ? 33.07800 -22.16800 153.07800 1.000 23.77000 245 LYS H C 1
ATOM 11368 O O . LYS H 1 176 ? 33.65000 -23.26100 152.97800 1.000 23.89000 245 LYS H O 1
ATOM 11374 N N . ALA H 1 177 ? 32.14000 -21.76600 152.21300 1.000 23.40000 246 ALA H N 1
ATOM 11375 C CA . ALA H 1 177 ? 31.73800 -22.60500 151.08900 1.000 22.08000 246 ALA H CA 1
ATOM 11376 C C . ALA H 1 177 ? 32.89000 -22.79700 150.11400 1.000 23.04000 246 ALA H C 1
ATOM 11377 O O . ALA H 1 177 ? 33.13400 -23.91600 149.64500 1.000 24.24000 246 ALA H O 1
ATOM 11379 N N . PHE H 1 178 ? 33.61300 -21.72100 149.80600 1.000 22.46000 247 PHE H N 1
ATOM 11380 C CA . PHE H 1 178 ? 34.77400 -21.83300 148.93000 1.000 22.97000 247 PHE H CA 1
ATOM 11381 C C . PHE H 1 178 ? 35.82000 -22.77000 149.52200 1.000 24.05000 247 PHE H C 1
ATOM 11382 O O . PHE H 1 178 ? 36.36600 -23.63600 148.82600 1.000 24.65000 247 PHE H O 1
ATOM 11390 N N . ALA H 1 179 ? 36.12100 -22.60200 150.81200 1.000 23.95000 248 ALA H N 1
ATOM 11391 C CA . ALA H 1 179 ? 37.11900 -23.45100 151.45100 1.000 23.95000 248 ALA H CA 1
ATOM 11392 C C . ALA H 1 179 ? 36.73700 -24.92500 151.37500 1.000 24.65000 248 ALA H C 1
ATOM 11393 O O . ALA H 1 179 ? 37.57900 -25.78100 151.07200 1.000 27.25000 248 ALA H O 1
ATOM 11395 N N . ARG H 1 180 ? 35.47600 -25.24400 151.65800 1.000 24.89000 249 ARG H N 1
ATOM 11396 C CA . ARG H 1 180 ? 35.05900 -26.64000 151.67000 1.000 25.69000 249 ARG H CA 1
ATOM 11397 C C . ARG H 1 180 ? 34.92900 -27.20100 150.25900 1.000 24.67000 249 ARG H C 1
ATOM 11398 O O . ARG H 1 180 ? 35.22800 -28.38300 150.03900 1.000 25.83000 249 ARG H O 1
ATOM 11406 N N . ALA H 1 181 ? 34.48900 -26.37800 149.29700 1.000 24.13000 250 ALA H N 1
ATOM 11407 C CA . ALA H 1 181 ? 34.47500 -26.81500 147.90100 1.000 23.05000 250 ALA H CA 1
ATOM 11408 C C . ALA H 1 181 ? 35.89100 -27.07100 147.40700 1.000 24.07000 250 ALA H C 1
ATOM 11409 O O . ALA H 1 181 ? 36.15100 -28.07700 146.73300 1.000 24.41000 250 ALA H O 1
ATOM 11411 N N . LEU H 1 182 ? 36.82900 -26.18700 147.76400 1.000 22.71000 251 LEU H N 1
ATOM 11412 C CA . LEU H 1 182 ? 38.20500 -26.35100 147.30800 1.000 24.74000 251 LEU H CA 1
ATOM 11413 C C . LEU H 1 182 ? 38.86100 -27.55800 147.96700 1.000 26.90000 251 LEU H C 1
ATOM 11414 O O . LEU H 1 182 ? 39.63300 -28.27800 147.32300 1.000 27.35000 251 LEU H O 1
ATOM 11419 N N . ARG H 1 183 ? 38.57600 -27.79100 149.25100 1.000 26.82000 252 ARG H N 1
ATOM 11420 C CA . ARG H 1 183 ? 39.04600 -29.01200 149.90000 1.000 26.82000 252 ARG H CA 1
ATOM 11421 C C . ARG H 1 183 ? 38.60000 -30.24300 149.12400 1.000 27.61000 252 ARG H C 1
ATOM 11422 O O . ARG H 1 183 ? 39.41300 -31.11400 148.79100 1.000 28.84000 252 ARG H O 1
ATOM 11430 N N . GLN H 1 184 ? 37.30800 -30.31600 148.79800 1.000 25.94000 253 GLN H N 1
ATOM 11431 C CA . GLN H 1 184 ? 36.79800 -31.46400 148.05100 1.000 26.61000 253 GLN H CA 1
ATOM 11432 C C . GLN H 1 184 ? 37.50400 -31.61400 146.70700 1.000 27.20000 253 GLN H C 1
ATOM 11433 O O . GLN H 1 184 ? 37.89000 -32.72600 146.31900 1.000 27.72000 253 GLN H O 1
ATOM 11439 N N . ALA H 1 185 ? 37.68400 -30.50500 145.98400 1.000 25.66000 254 ALA H N 1
ATOM 11440 C CA . ALA H 1 185 ? 38.27500 -30.57000 144.65000 1.000 25.88000 254 ALA H CA 1
ATOM 11441 C C . ALA H 1 185 ? 39.72800 -31.01900 144.69600 1.000 28.07000 254 ALA H C 1
ATOM 11442 O O . ALA H 1 185 ? 40.18800 -31.71600 143.78200 1.000 29.37000 254 ALA H O 1
ATOM 11444 N N . THR H 1 186 ? 40.46600 -30.63900 145.74400 1.000 27.47000 255 THR H N 1
ATOM 11445 C CA . THR H 1 186 ? 41.87700 -30.99300 145.83000 1.000 28.74000 255 THR H CA 1
ATOM 11446 C C . THR H 1 186 ? 42.11500 -32.37200 146.42800 1.000 30.08000 255 THR H C 1
ATOM 11447 O O . THR H 1 186 ? 43.22100 -32.90600 146.29000 1.000 30.35000 255 THR H O 1
ATOM 11451 N N . GLU H 1 187 ? 41.11900 -32.95400 147.09300 1.000 28.83000 256 GLU H N 1
ATOM 11452 C CA . GLU H 1 187 ? 41.30000 -34.27800 147.66300 1.000 30.80000 256 GLU H CA 1
ATOM 11453 C C . GLU H 1 187 ? 41.32300 -35.33800 146.56300 1.000 31.26000 256 GLU H C 1
ATOM 11454 O O . GLU H 1 187 ? 40.82700 -35.13300 145.45100 1.000 31.70000 256 GLU H O 1
ATOM 11460 N N . TYR H 1 188 ? 41.92900 -36.47800 146.88300 1.000 34.02000 257 TYR H N 1
ATOM 11461 C CA . TYR H 1 188 ? 42.10700 -37.53300 145.89900 1.000 34.03000 257 TYR H CA 1
ATOM 11462 C C . TYR H 1 188 ? 40.85100 -38.38100 145.76300 1.000 37.36000 257 TYR H C 1
ATOM 11463 O O . TYR H 1 188 ? 40.18900 -38.71000 146.75400 1.000 39.81000 257 TYR H O 1
ATOM 11472 N N . ASP H 1 189 ? 40.52500 -38.71800 144.51600 1.000 37.65000 258 ASP H N 1
ATOM 11473 C CA . ASP H 1 189 ? 39.41600 -39.60900 144.18900 1.000 39.68000 258 ASP H CA 1
ATOM 11474 C C . ASP H 1 189 ? 39.89000 -41.03700 144.41400 1.000 43.21000 258 ASP H C 1
ATOM 11475 O O . ASP H 1 189 ? 40.76500 -41.52500 143.69200 1.000 43.51000 258 ASP H O 1
ATOM 11480 N N . THR H 1 190 ? 39.31700 -41.71200 145.41200 1.000 46.22000 259 THR H N 1
ATOM 11481 C CA . THR H 1 190 ? 39.81300 -43.03400 145.78000 1.000 51.53000 259 THR H CA 1
ATOM 11482 C C . THR H 1 190 ? 39.64800 -44.04200 144.64700 1.000 53.00000 259 THR H C 1
ATOM 11483 O O . THR H 1 190 ? 40.44900 -44.97500 144.52700 1.000 53.74000 259 THR H O 1
ATOM 11487 N N . ARG H 1 191 ? 38.63900 -43.86900 143.79500 1.000 53.95000 260 ARG H N 1
ATOM 11488 C CA . ARG H 1 191 ? 38.47200 -44.77700 142.66600 1.000 55.09000 260 ARG H CA 1
ATOM 11489 C C . ARG H 1 191 ? 39.40400 -44.45800 141.50300 1.000 59.81000 260 ARG H C 1
ATOM 11490 O O . ARG H 1 191 ? 39.37900 -45.17800 140.49900 1.000 62.38000 260 ARG H O 1
ATOM 11498 N N . ARG H 1 192 ? 40.21600 -43.41100 141.60500 1.000 61.80000 261 ARG H N 1
ATOM 11499 C CA . ARG H 1 192 ? 41.18000 -43.08500 140.55900 1.000 63.70000 261 ARG H CA 1
ATOM 11500 C C . ARG H 1 192 ? 42.61100 -43.25600 141.06900 1.000 64.57000 261 ARG H C 1
ATOM 11501 O O . ARG H 1 192 ? 42.91900 -44.21300 141.78300 1.000 64.92000 261 ARG H O 1
#

B-factor: mean 31.37, std 11.37, range [17.23, 86.21]

Sequence (1479 aa):
GARIGEMKRVTKETNVSVKINLDGTGVADNSSSGIPFLDHMLDQLASHGLFDVHHVKATGDTHIDDHHTNEDVALAIGTALLQALGDRKGINRFGNFSAPLDEALVHVSLDLSGRPHLGYDLNIPTQRVGKYDTQLVEHFFQSLVNTSGMTLHIRQFSGTNSHHIIEATFKAFARALRQATEYDTRRGARIGEMKRVTKETNVSVKINLDGTGVADNSSGIPFLDHMLDQLASHGLFDVHVKATGDTHIDDHHTNEDVALAIGTALLQALGDRKGINRFGNFSAPLDEALVHVSLDLSGRPHLGYDLNIPTQRVGKYDTQLVEHFFQSLVNTSGMTLHIRQFSGTNSHHIIEATFKAFARALRQATEYDTRRGARIGEMKRVTKETNVSSVKINLDGTGVADNSSGIPFLDHMLDQLASHGLFDVHHVKATGDTHIDDHHTNEDVALAIGTALLQALGDRKGINRFGNFSAPLDEALVHVSLDLSGRPHLGYDLNIPTQRVGKYDTQLVEHFFQSLVNTSGMTLHIRQFSGTNSHHIIEATFKAFARALRQATEYDTRRGARIGEMKRVTKETNVSVKINLDGTGVADNSSGIPFLDHMLDQLASHGLFDVHVKATGDTHIDDHHTNEDVALAIGTALLQQALGDRKGINRFGNFSAPLDEALVHVSLDLSGRPHLGYDLNIPTQRVGKYDTQLVEHFFQSLVNTSGMTLHIRQFSGTNSHHIIEATFKAFARALRQATEYDTRRGARIGEMKRVTKETNVSVKINLDGTGVADNSSGIPFLDHMLDQLASHGLFDVHHVKATGDTHIDDHHTNEDVALAIGTALLQALGDRKGINRFGNFSAPLDEALVHVSLDLSGRPHLGYDLNIPTQRVGKYDTQLVEHFFQSLVNTSGMTLHIRQFSGTNSHHIIEATFKAFARALRQATEYDTRGARIGEMKRVTKETNVSVKINLDGTGVADNSSGIPFLDHMLDQLASHGLFDVHVKATGDTHIDDHHTNEDVALAIGTALLQALGDRKGINRFGNFSAPLDEALVHVSLDLSGRPHLGYDLNIPTQRVGKYDTQLVEHFFQSLVNTSGMTLHIRQFSGTNSHHIIEATFKAFARALRQATEYDTRRGARIGEMKRVTKETNVSVKINLDGTGVADNSSGIPFLDHMLDQLASHGLFDVHVKATGDTHIDDHHTNEDVALAIGTALLQALGDRKGINRFGNFSAPLDEALVHVSLDLSGRPHLGYDLNIPTQRVGKYDTQLVEHFFQSLVNTSGMTLHIRQFSGTNSHHIIEATFKAFARALRQATEYDTRRGARIGEMKRVTKETNVSVKINLDGTGVADNSSGIPFLDHMLDQLASHGLFDVHVKATGDTHIDDHHTNEDVALAIGTALLQALGDRKGINRFGNFSAPLDEALVHVSLDLSGRPHLGYDLNIPTQRVGKYDTQLVEHFFQSLVNTSGMTLHIRQFSGTNSHHIIEATFKAFARALRQATEYDTRR

Nearest PDB structures (foldseek):
  8qaw-assembly1_A  TM=1.005E+00  e=1.549E-38  Medicago truncatula
  4mu0-assembly1_A  TM=1.003E+00  e=2.430E-35  Arabidopsis thaliana
  4mu3-assembly1_A  TM=1.003E+00  e=5.733E-35  Arabidopsis thaliana
  4mu4-assembly1_A  TM=1.003E+00  e=2.498E-34  Arabidopsis thaliana
  5el9-assembly1_A  TM=1.002E+00  e=3.836E-34  Arabidopsis thaliana